Protein 7BQE (pdb70)

Secondary structure (DSSP, 8-state):
-HHHHHHHHHHHHHHHH---EEEEEES-HHHHHHHHHHHHHHT-EEEEEETTEEEEE-S-HHHHHHHHHHHHHH-TT--EEEESSHHHHHHHHHHHHHT------HHHH-

Structure (mmCIF, N/CA/C/O backbone):
data_7BQE
#
_entry.id   7BQE
#
loop_
_atom_site.group_PDB
_atom_site.id
_atom_site.type_symbol
_atom_site.label_atom_id
_atom_site.label_alt_id
_atom_site.label_comp_id
_atom_site.label_asym_id
_atom_site.label_entity_id
_atom_site.label_seq_id
_atom_site.pdbx_PDB_ins_code
_atom_site.Cartn_x
_atom_site.Cartn_y
_atom_site.Cartn_z
_atom_site.occupancy
_atom_site.B_iso_or_equiv
_atom_site.auth_seq_id
_atom_site.auth_comp_id
_atom_site.auth_asym_id
_atom_site.auth_atom_id
_atom_site.pdbx_PDB_model_num
ATOM 1 N N . GLY A 1 1 ? -8.434 -6.539 12.790 1.00 0.00 1 GLY A N 1
ATOM 2 C CA . GLY A 1 1 ? -7.754 -5.707 13.805 1.00 0.00 1 GLY A CA 1
ATOM 3 C C . GLY A 1 1 ? -7.775 -4.237 13.415 1.00 0.00 1 GLY A C 1
ATOM 4 O O . GLY A 1 1 ? -8.769 -3.751 12.873 1.00 0.00 1 GLY A O 1
ATOM 10 N N . SER A 1 2 ? -6.676 -3.514 13.661 1.00 0.00 2 SER A N 1
ATOM 11 C CA . SER A 1 2 ? -6.551 -2.072 13.357 1.00 0.00 2 SER A CA 1
ATOM 12 C C . SER A 1 2 ? -6.615 -1.734 11.859 1.00 0.00 2 SER A C 1
ATOM 13 O O . SER A 1 2 ? -6.907 -0.597 11.493 1.00 0.00 2 SER A O 1
ATOM 21 N N . ASP A 1 3 ? -6.418 -2.716 10.977 1.00 0.00 3 ASP A N 1
ATOM 22 C CA . ASP A 1 3 ? -6.667 -2.602 9.537 1.00 0.00 3 ASP A CA 1
ATOM 23 C C . ASP A 1 3 ? -8.115 -2.183 9.215 1.00 0.00 3 ASP A C 1
ATOM 24 O O . ASP A 1 3 ? -8.338 -1.391 8.301 1.00 0.00 3 ASP A O 1
ATOM 33 N N . GLU A 1 4 ? -9.094 -2.637 10.005 1.00 0.00 4 GLU A N 1
ATOM 34 C CA . GLU A 1 4 ? -10.508 -2.264 9.864 1.00 0.00 4 GLU A CA 1
ATOM 35 C C . GLU A 1 4 ? -10.765 -0.815 10.322 1.00 0.00 4 GLU A C 1
ATOM 36 O O . GLU A 1 4 ? -11.612 -0.112 9.770 1.00 0.00 4 GLU A O 1
ATOM 48 N N . GLU A 1 5 ? -9.993 -0.341 11.304 1.00 0.00 5 GLU A N 1
ATOM 49 C CA . GLU A 1 5 ? -10.034 1.039 11.806 1.00 0.00 5 GLU A CA 1
ATOM 50 C C . GLU A 1 5 ? -9.377 2.025 10.831 1.00 0.00 5 GLU A C 1
ATOM 51 O O . GLU A 1 5 ? -9.835 3.160 10.703 1.00 0.00 5 GLU A O 1
ATOM 63 N N . ILE A 1 6 ? -8.325 1.602 10.123 1.00 0.00 6 ILE A N 1
ATOM 64 C CA . ILE A 1 6 ? -7.688 2.385 9.055 1.00 0.00 6 ILE A CA 1
ATOM 65 C C . ILE A 1 6 ? -8.547 2.397 7.785 1.00 0.00 6 ILE A C 1
ATOM 66 O O . ILE A 1 6 ? -8.599 3.422 7.103 1.00 0.00 6 ILE A O 1
ATOM 82 N N . ARG A 1 7 ? -9.257 1.302 7.472 1.00 0.00 7 ARG A N 1
ATOM 83 C CA . ARG A 1 7 ? -10.048 1.160 6.226 1.00 0.00 7 ARG A CA 1
ATOM 84 C C . ARG A 1 7 ? -10.982 2.350 6.002 1.00 0.00 7 ARG A C 1
ATOM 85 O O . ARG A 1 7 ? -11.045 2.862 4.889 1.00 0.00 7 ARG A O 1
ATOM 106 N N . LYS A 1 8 ? -11.631 2.850 7.059 1.00 0.00 8 LYS A N 1
ATOM 107 C CA . LYS A 1 8 ? -12.521 4.026 7.008 1.00 0.00 8 LYS A CA 1
ATOM 108 C C . LYS A 1 8 ? -11.808 5.273 6.471 1.00 0.00 8 LYS A C 1
ATOM 109 O O . LYS A 1 8 ? -12.365 5.984 5.642 1.00 0.00 8 LYS A O 1
ATOM 128 N N . LYS A 1 9 ? -10.553 5.514 6.874 1.00 0.00 9 LYS A N 1
ATOM 129 C CA . LYS A 1 9 ? -9.781 6.693 6.464 1.00 0.00 9 LYS A CA 1
ATOM 130 C C . LYS A 1 9 ? -9.470 6.639 4.969 1.00 0.00 9 LYS A C 1
ATOM 131 O O . LYS A 1 9 ? -9.491 7.662 4.293 1.00 0.00 9 LYS A O 1
ATOM 150 N N . LEU A 1 10 ? -9.235 5.430 4.462 1.00 0.00 10 LEU A N 1
ATOM 151 C CA . LEU A 1 10 ? -8.921 5.124 3.067 1.00 0.00 10 LEU A CA 1
ATOM 152 C C . LEU A 1 10 ? -10.179 5.181 2.187 1.00 0.00 10 LEU A C 1
ATOM 153 O O . LEU A 1 10 ? -10.199 5.846 1.158 1.00 0.00 10 LEU A O 1
ATOM 169 N N . GLU A 1 11 ? -11.268 4.543 2.604 1.00 0.00 11 GLU A N 1
ATOM 170 C CA . GLU A 1 11 ? -12.508 4.494 1.820 1.00 0.00 11 GLU A CA 1
ATOM 171 C C . GLU A 1 11 ? -13.259 5.839 1.812 1.00 0.00 11 GLU A C 1
ATOM 172 O O . GLU A 1 11 ? -13.915 6.167 0.824 1.00 0.00 11 GLU A O 1
ATOM 184 N N . GLU A 1 12 ? -13.126 6.659 2.860 1.00 0.00 12 GLU A N 1
ATOM 185 C CA . GLU A 1 12 ? -13.585 8.055 2.856 1.00 0.00 12 GLU A CA 1
ATOM 186 C C . GLU A 1 12 ? -12.766 8.879 1.847 1.00 0.00 12 GLU A C 1
ATOM 187 O O . GLU A 1 12 ? -13.331 9.660 1.083 1.00 0.00 12 GLU A O 1
ATOM 199 N N . LEU A 1 13 ? -11.447 8.660 1.771 1.00 0.00 13 LEU A N 1
ATOM 200 C CA . LEU A 1 13 ? -10.546 9.362 0.851 1.00 0.00 13 LEU A CA 1
ATOM 201 C C . LEU A 1 13 ? -10.871 9.061 -0.621 1.00 0.00 13 LEU A C 1
ATOM 202 O O . LEU A 1 13 ? -10.770 9.945 -1.475 1.00 0.00 13 LEU A O 1
ATOM 218 N N . ALA A 1 14 ? -11.342 7.843 -0.903 1.00 0.00 14 ALA A N 1
ATOM 219 C CA . ALA A 1 14 ? -11.856 7.443 -2.211 1.00 0.00 14 ALA A CA 1
ATOM 220 C C . ALA A 1 14 ? -13.061 8.296 -2.662 1.00 0.00 14 ALA A C 1
ATOM 221 O O . ALA A 1 14 ? -13.143 8.669 -3.832 1.00 0.00 14 ALA A O 1
ATOM 228 N N . LYS A 1 15 ? -13.958 8.682 -1.739 1.00 0.00 15 LYS A N 1
ATOM 229 C CA . LYS A 1 15 ? -15.063 9.625 -2.018 1.00 0.00 15 LYS A CA 1
ATOM 230 C C . LYS A 1 15 ? -14.590 11.078 -2.136 1.00 0.00 15 LYS A C 1
ATOM 231 O O . LYS A 1 15 ? -15.141 11.829 -2.943 1.00 0.00 15 LYS A O 1
ATOM 250 N N . ARG A 1 16 ? -13.568 11.473 -1.367 1.00 0.00 16 ARG A N 1
ATOM 251 C CA . ARG A 1 16 ? -13.005 12.840 -1.376 1.00 0.00 16 ARG A CA 1
ATOM 252 C C . ARG A 1 16 ? -12.341 13.160 -2.715 1.00 0.00 16 ARG A C 1
ATOM 253 O O . ARG A 1 16 ? -12.583 14.237 -3.264 1.00 0.00 16 ARG A O 1
ATOM 274 N N . LYS A 1 17 ? -11.533 12.232 -3.250 1.00 0.00 17 LYS A N 1
ATOM 275 C CA . LYS A 1 17 ? -10.741 12.449 -4.476 1.00 0.00 17 LYS A CA 1
ATOM 276 C C . LYS A 1 17 ? -11.327 11.784 -5.727 1.00 0.00 17 LYS A C 1
ATOM 277 O O . LYS A 1 17 ? -10.907 12.105 -6.838 1.00 0.00 17 LYS A O 1
ATOM 296 N N . GLY A 1 18 ? -12.289 10.872 -5.565 1.00 0.00 18 GLY A N 1
ATOM 297 C CA . GLY A 1 18 ? -12.971 10.169 -6.664 1.00 0.00 18 GLY A CA 1
ATOM 298 C C . GLY A 1 18 ? -12.194 9.000 -7.294 1.00 0.00 18 GLY A C 1
ATOM 299 O O . GLY A 1 18 ? -12.580 8.525 -8.366 1.00 0.00 18 GLY A O 1
ATOM 303 N N . LYS A 1 19 ? -11.114 8.526 -6.653 1.00 0.00 19 LYS A N 1
ATOM 304 C CA . LYS A 1 19 ? -10.304 7.366 -7.093 1.00 0.00 19 LYS A CA 1
ATOM 305 C C . LYS A 1 19 ? -10.755 6.063 -6.421 1.00 0.00 19 LYS A C 1
ATOM 306 O O . LYS A 1 19 ? -11.335 6.084 -5.337 1.00 0.00 19 LYS A O 1
ATOM 325 N N . ASP A 1 20 ? -10.447 4.921 -7.040 1.00 0.00 20 ASP A N 1
ATOM 326 C CA . ASP A 1 20 ? -10.700 3.593 -6.459 1.00 0.00 20 ASP A CA 1
ATOM 327 C C . ASP A 1 20 ? -9.541 3.159 -5.540 1.00 0.00 20 ASP A C 1
ATOM 328 O O . ASP A 1 20 ? -8.427 2.905 -6.009 1.00 0.00 20 ASP A O 1
ATOM 337 N N . LEU A 1 21 ? -9.818 3.059 -4.235 1.00 0.00 21 LEU A N 1
ATOM 338 C CA . LEU A 1 21 ? -8.936 2.512 -3.196 1.00 0.00 21 LEU A CA 1
ATOM 339 C C . LEU A 1 21 ? -9.547 1.212 -2.639 1.00 0.00 21 LEU A C 1
ATOM 340 O O . LEU A 1 21 ? -10.741 1.178 -2.327 1.00 0.00 21 LEU A O 1
ATOM 356 N N . GLN A 1 22 ? -8.741 0.161 -2.462 1.00 0.00 22 GLN A N 1
ATOM 357 C CA . GLN A 1 22 ? -9.164 -1.122 -1.880 1.00 0.00 22 GLN A CA 1
ATOM 358 C C . GLN A 1 22 ? -8.064 -1.708 -0.976 1.00 0.00 22 GLN A C 1
ATOM 359 O O . GLN A 1 22 ? -6.876 -1.538 -1.260 1.00 0.00 22 GLN A O 1
ATOM 373 N N . LEU A 1 23 ? -8.451 -2.406 0.100 1.00 0.00 23 LEU A N 1
ATOM 374 C CA . LEU A 1 23 ? -7.549 -2.980 1.102 1.00 0.00 23 LEU A CA 1
ATOM 375 C C . LEU A 1 23 ? -7.596 -4.521 1.093 1.00 0.00 23 LEU A C 1
ATOM 376 O O . LEU A 1 23 ? -8.682 -5.107 1.119 1.00 0.00 23 LEU A O 1
ATOM 392 N N . ARG A 1 24 ? -6.424 -5.174 1.066 1.00 0.00 24 ARG A N 1
ATOM 393 C CA . ARG A 1 24 ? -6.254 -6.646 1.051 1.00 0.00 24 ARG A CA 1
ATOM 394 C C . ARG A 1 24 ? -5.048 -7.101 1.893 1.00 0.00 24 ARG A C 1
ATOM 395 O O . ARG A 1 24 ? -4.099 -6.346 2.094 1.00 0.00 24 ARG A O 1
ATOM 416 N N . ARG A 1 25 ? -5.062 -8.352 2.364 1.00 0.00 25 ARG A N 1
ATOM 417 C CA . ARG A 1 25 ? -3.968 -9.011 3.106 1.00 0.00 25 ARG A CA 1
ATOM 418 C C . ARG A 1 25 ? -3.334 -10.141 2.278 1.00 0.00 25 ARG A C 1
ATOM 419 O O . ARG A 1 25 ? -4.051 -10.826 1.547 1.00 0.00 25 ARG A O 1
ATOM 440 N N . TYR A 1 26 ? -2.019 -10.336 2.402 1.00 0.00 26 TYR A N 1
ATOM 441 C CA . TYR A 1 26 ? -1.209 -11.348 1.701 1.00 0.00 26 TYR A CA 1
ATOM 442 C C . TYR A 1 26 ? -0.179 -12.015 2.635 1.00 0.00 26 TYR A C 1
ATOM 443 O O . TYR A 1 26 ? 0.196 -11.444 3.661 1.00 0.00 26 TYR A O 1
ATOM 461 N N . ASN A 1 27 ? 0.305 -13.210 2.268 1.00 0.00 27 ASN A N 1
ATOM 462 C CA . ASN A 1 27 ? 1.281 -13.981 3.057 1.00 0.00 27 ASN A CA 1
ATOM 463 C C . ASN A 1 27 ? 2.699 -14.027 2.447 1.00 0.00 27 ASN A C 1
ATOM 464 O O . ASN A 1 27 ? 3.667 -14.152 3.201 1.00 0.00 27 ASN A O 1
ATOM 475 N N . ASP A 1 28 ? 2.854 -13.919 1.118 1.00 0.00 28 ASP A N 1
ATOM 476 C CA . ASP A 1 28 ? 4.152 -14.066 0.431 1.00 0.00 28 ASP A CA 1
ATOM 477 C C . ASP A 1 28 ? 4.406 -12.991 -0.646 1.00 0.00 28 ASP A C 1
ATOM 478 O O . ASP A 1 28 ? 3.473 -12.634 -1.376 1.00 0.00 28 ASP A O 1
ATOM 487 N N . PRO A 1 29 ? 5.661 -12.534 -0.834 1.00 0.00 29 PRO A N 1
ATOM 488 C CA . PRO A 1 29 ? 6.066 -11.704 -1.977 1.00 0.00 29 PRO A CA 1
ATOM 489 C C . PRO A 1 29 ? 5.652 -12.273 -3.350 1.00 0.00 29 PRO A C 1
ATOM 490 O O . PRO A 1 29 ? 5.331 -11.508 -4.260 1.00 0.00 29 PRO A O 1
ATOM 501 N N . ASN A 1 30 ? 5.624 -13.600 -3.520 1.00 0.00 30 ASN A N 1
ATOM 502 C CA . ASN A 1 30 ? 5.239 -14.223 -4.792 1.00 0.00 30 ASN A CA 1
ATOM 503 C C . ASN A 1 30 ? 3.743 -14.073 -5.109 1.00 0.00 30 ASN A C 1
ATOM 504 O O . ASN A 1 30 ? 3.366 -13.953 -6.275 1.00 0.00 30 ASN A O 1
ATOM 515 N N . GLU A 1 31 ? 2.885 -14.084 -4.087 1.00 0.00 31 GLU A N 1
ATOM 516 C CA . GLU A 1 31 ? 1.440 -13.888 -4.247 1.00 0.00 31 GLU A CA 1
ATOM 517 C C . GLU A 1 31 ? 1.098 -12.404 -4.394 1.00 0.00 31 GLU A C 1
ATOM 518 O O . GLU A 1 31 ? 0.222 -12.033 -5.178 1.00 0.00 31 GLU A O 1
ATOM 530 N N . VAL A 1 32 ? 1.807 -11.552 -3.646 1.00 0.00 32 VAL A N 1
ATOM 531 C CA . VAL A 1 32 ? 1.479 -10.120 -3.555 1.00 0.00 32 VAL A CA 1
ATOM 532 C C . VAL A 1 32 ? 1.822 -9.371 -4.845 1.00 0.00 32 VAL A C 1
ATOM 533 O O . VAL A 1 32 ? 1.055 -8.516 -5.287 1.00 0.00 32 VAL A O 1
ATOM 546 N N . GLU A 1 33 ? 2.929 -9.749 -5.495 1.00 0.00 33 GLU A N 1
ATOM 547 C CA . GLU A 1 33 ? 3.409 -9.197 -6.771 1.00 0.00 33 GLU A CA 1
ATOM 548 C C . GLU A 1 33 ? 2.311 -9.169 -7.843 1.00 0.00 33 GLU A C 1
ATOM 549 O O . GLU A 1 33 ? 2.141 -8.158 -8.526 1.00 0.00 33 GLU A O 1
ATOM 561 N N . LYS A 1 34 ? 1.499 -10.233 -7.922 1.00 0.00 34 LYS A N 1
ATOM 562 C CA . LYS A 1 34 ? 0.422 -10.384 -8.918 1.00 0.00 34 LYS A CA 1
ATOM 563 C C . LYS A 1 34 ? -0.654 -9.301 -8.791 1.00 0.00 34 LYS A C 1
ATOM 564 O O . LYS A 1 34 ? -1.210 -8.853 -9.793 1.00 0.00 34 LYS A O 1
ATOM 583 N N . SER A 1 35 ? -0.906 -8.846 -7.563 1.00 0.00 35 SER A N 1
ATOM 584 C CA . SER A 1 35 ? -1.868 -7.787 -7.246 1.00 0.00 35 SER A CA 1
ATOM 585 C C . SER A 1 35 ? -1.372 -6.399 -7.668 1.00 0.00 35 SER A C 1
ATOM 586 O O . SER A 1 35 ? -2.165 -5.542 -8.066 1.00 0.00 35 SER A O 1
ATOM 594 N N . ILE A 1 36 ? -0.050 -6.178 -7.655 1.00 0.00 36 ILE A N 1
ATOM 595 C CA . ILE A 1 36 ? 0.549 -4.885 -8.009 1.00 0.00 36 ILE A CA 1
ATOM 596 C C . ILE A 1 36 ? 0.384 -4.612 -9.509 1.00 0.00 36 ILE A C 1
ATOM 597 O O . ILE A 1 36 ? 0.044 -3.496 -9.907 1.00 0.00 36 ILE A O 1
ATOM 613 N N . ARG A 1 37 ? 0.572 -5.643 -10.347 1.00 0.00 37 ARG A N 1
ATOM 614 C CA . ARG A 1 37 ? 0.476 -5.526 -11.814 1.00 0.00 37 ARG A CA 1
ATOM 615 C C . ARG A 1 37 ? -0.917 -5.061 -12.243 1.00 0.00 37 ARG A C 1
ATOM 616 O O . ARG A 1 37 ? -1.034 -4.197 -13.107 1.00 0.00 37 ARG A O 1
ATOM 637 N N . GLU A 1 38 ? -1.962 -5.574 -11.589 1.00 0.00 38 GLU A N 1
ATOM 638 C CA . GLU A 1 38 ? -3.358 -5.182 -11.844 1.00 0.00 38 GLU A CA 1
ATOM 639 C C . GLU A 1 38 ? -3.609 -3.712 -11.489 1.00 0.00 38 GLU A C 1
ATOM 640 O O . GLU A 1 38 ? -4.123 -2.951 -12.311 1.00 0.00 38 GLU A O 1
ATOM 652 N N . ALA A 1 39 ? -3.202 -3.302 -10.285 1.00 0.00 39 ALA A N 1
ATOM 653 C CA . ALA A 1 39 ? -3.365 -1.937 -9.785 1.00 0.00 39 ALA A CA 1
ATOM 654 C C . ALA A 1 39 ? -2.700 -0.898 -10.703 1.00 0.00 39 ALA A C 1
ATOM 655 O O . ALA A 1 39 ? -3.322 0.097 -11.079 1.00 0.00 39 ALA A O 1
ATOM 662 N N . LEU A 1 40 ? -1.450 -1.149 -11.104 1.00 0.00 40 LEU A N 1
ATOM 663 C CA . LEU A 1 40 ? -0.664 -0.227 -11.918 1.00 0.00 40 LEU A CA 1
ATOM 664 C C . LEU A 1 40 ? -1.140 -0.181 -13.377 1.00 0.00 40 LEU A C 1
ATOM 665 O O . LEU A 1 40 ? -1.195 0.902 -13.963 1.00 0.00 40 LEU A O 1
ATOM 681 N N . LYS A 1 41 ? -1.557 -1.321 -13.951 1.00 0.00 41 LYS A N 1
ATOM 682 C CA . LYS A 1 41 ? -2.119 -1.393 -15.303 1.00 0.00 41 LYS A CA 1
ATOM 683 C C . LYS A 1 41 ? -3.455 -0.647 -15.423 1.00 0.00 41 LYS A C 1
ATOM 684 O O . LYS A 1 41 ? -3.720 -0.024 -16.453 1.00 0.00 41 LYS A O 1
ATOM 703 N N . LYS A 1 42 ? -4.276 -0.682 -14.365 1.00 0.00 42 LYS A N 1
ATOM 704 C CA . LYS A 1 42 ? -5.625 -0.084 -14.311 1.00 0.00 42 LYS A CA 1
ATOM 705 C C . LYS A 1 42 ? -5.668 1.327 -13.697 1.00 0.00 42 LYS A C 1
ATOM 706 O O . LYS A 1 42 ? -6.736 1.937 -13.657 1.00 0.00 42 LYS A O 1
ATOM 725 N N . GLY A 1 43 ? -4.530 1.865 -13.244 1.00 0.00 43 GLY A N 1
ATOM 726 C CA . GLY A 1 43 ? -4.426 3.214 -12.664 1.00 0.00 43 GLY A CA 1
ATOM 727 C C . GLY A 1 43 ? -5.103 3.355 -11.292 1.00 0.00 43 GLY A C 1
ATOM 728 O O . GLY A 1 43 ? -5.661 4.410 -10.979 1.00 0.00 43 GLY A O 1
ATOM 732 N N . ARG A 1 44 ? -5.130 2.267 -10.510 1.00 0.00 44 ARG A N 1
ATOM 733 C CA . ARG A 1 44 ? -5.851 2.119 -9.236 1.00 0.00 44 ARG A CA 1
ATOM 734 C C . ARG A 1 44 ? -4.926 2.058 -8.022 1.00 0.00 44 ARG A C 1
ATOM 735 O O . ARG A 1 44 ? -3.740 1.739 -8.133 1.00 0.00 44 ARG A O 1
ATOM 756 N N . THR A 1 45 ? -5.501 2.334 -6.855 1.00 0.00 45 THR A N 1
ATOM 757 C CA . THR A 1 45 ? -4.819 2.294 -5.558 1.00 0.00 45 THR A CA 1
ATOM 758 C C . THR A 1 45 ? -5.158 1.008 -4.807 1.00 0.00 45 THR A C 1
ATOM 759 O O . THR A 1 45 ? -6.330 0.716 -4.561 1.00 0.00 45 THR A O 1
ATOM 770 N N . LEU A 1 46 ? -4.137 0.258 -4.392 1.00 0.00 46 LEU A N 1
ATOM 771 C CA . LEU A 1 46 ? -4.272 -0.870 -3.468 1.00 0.00 46 LEU A CA 1
ATOM 772 C C . LEU A 1 46 ? -3.467 -0.602 -2.199 1.00 0.00 46 LEU A C 1
ATOM 773 O O . LEU A 1 46 ? -2.310 -0.182 -2.253 1.00 0.00 46 LEU A O 1
ATOM 789 N N . ILE A 1 47 ? -4.079 -0.897 -1.057 1.00 0.00 47 ILE A N 1
ATOM 790 C CA . ILE A 1 47 ? -3.436 -0.864 0.251 1.00 0.00 47 ILE A CA 1
ATOM 791 C C . ILE A 1 47 ? -3.323 -2.298 0.737 1.00 0.00 47 ILE A C 1
ATOM 792 O O . ILE A 1 47 ? -4.319 -2.994 0.929 1.00 0.00 47 ILE A O 1
ATOM 808 N N . ILE A 1 48 ? -2.092 -2.756 0.886 1.00 0.00 48 ILE A N 1
ATOM 809 C CA . ILE A 1 48 ? -1.805 -4.169 1.118 1.00 0.00 48 ILE A CA 1
ATOM 810 C C . ILE A 1 48 ? -1.102 -4.373 2.454 1.00 0.00 48 ILE A C 1
ATOM 811 O O . ILE A 1 48 ? -0.194 -3.628 2.807 1.00 0.00 48 ILE A O 1
ATOM 827 N N . ILE A 1 49 ? -1.505 -5.408 3.187 1.00 0.00 49 ILE A N 1
ATOM 828 C CA . ILE A 1 49 ? -0.893 -5.818 4.453 1.00 0.00 49 ILE A CA 1
ATOM 829 C C . ILE A 1 49 ? -0.224 -7.177 4.248 1.00 0.00 49 ILE A C 1
ATOM 830 O O . ILE A 1 49 ? -0.898 -8.164 3.955 1.00 0.00 49 ILE A O 1
ATOM 846 N N . ILE A 1 50 ? 1.099 -7.236 4.388 1.00 0.00 50 ILE A N 1
ATOM 847 C CA . ILE A 1 50 ? 1.887 -8.459 4.277 1.00 0.00 50 ILE A CA 1
ATOM 848 C C . ILE A 1 50 ? 2.834 -8.616 5.462 1.00 0.00 50 ILE A C 1
ATOM 849 O O . ILE A 1 50 ? 3.730 -7.804 5.674 1.00 0.00 50 ILE A O 1
ATOM 865 N N . ASN A 1 51 ? 2.637 -9.686 6.232 1.00 0.00 51 ASN A N 1
ATOM 866 C CA . ASN A 1 51 ? 3.468 -10.060 7.386 1.00 0.00 51 ASN A CA 1
ATOM 867 C C . ASN A 1 51 ? 3.725 -8.897 8.378 1.00 0.00 51 ASN A C 1
ATOM 868 O O . ASN A 1 51 ? 4.819 -8.741 8.926 1.00 0.00 51 ASN A O 1
ATOM 879 N N . GLY A 1 52 ? 2.704 -8.057 8.580 1.00 0.00 52 GLY A N 1
ATOM 880 C CA . GLY A 1 52 ? 2.738 -6.855 9.425 1.00 0.00 52 GLY A CA 1
ATOM 881 C C . GLY A 1 52 ? 3.254 -5.575 8.746 1.00 0.00 52 GLY A C 1
ATOM 882 O O . GLY A 1 52 ? 3.238 -4.520 9.383 1.00 0.00 52 GLY A O 1
ATOM 886 N N . VAL A 1 53 ? 3.679 -5.626 7.474 1.00 0.00 53 VAL A N 1
ATOM 887 C CA . VAL A 1 53 ? 4.136 -4.449 6.704 1.00 0.00 53 VAL A CA 1
ATOM 888 C C . VAL A 1 53 ? 3.009 -3.930 5.808 1.00 0.00 53 VAL A C 1
ATOM 889 O O . VAL A 1 53 ? 2.371 -4.709 5.097 1.00 0.00 53 VAL A O 1
ATOM 902 N N . PHE A 1 54 ? 2.785 -2.612 5.802 1.00 0.00 54 PHE A N 1
ATOM 903 C CA . PHE A 1 54 ? 1.838 -1.958 4.890 1.00 0.00 54 PHE A CA 1
ATOM 904 C C . PHE A 1 54 ? 2.525 -1.557 3.575 1.00 0.00 54 PHE A C 1
ATOM 905 O O . PHE A 1 54 ? 3.355 -0.651 3.553 1.00 0.00 54 PHE A O 1
ATOM 922 N N . VAL A 1 55 ? 2.150 -2.191 2.466 1.00 0.00 55 VAL A N 1
ATOM 923 C CA . VAL A 1 55 ? 2.615 -1.889 1.105 1.00 0.00 55 VAL A CA 1
ATOM 924 C C . VAL A 1 55 ? 1.519 -1.120 0.364 1.00 0.00 55 VAL A C 1
ATOM 925 O O . VAL A 1 55 ? 0.437 -1.650 0.111 1.00 0.00 55 VAL A O 1
ATOM 938 N N . VAL A 1 56 ? 1.786 0.136 0.010 1.00 0.00 56 VAL A N 1
ATOM 939 C CA . VAL A 1 56 ? 0.848 1.006 -0.718 1.00 0.00 56 VAL A CA 1
ATOM 940 C C . VAL A 1 56 ? 1.228 1.072 -2.200 1.00 0.00 56 VAL A C 1
ATOM 941 O O . VAL A 1 56 ? 2.331 1.496 -2.546 1.00 0.00 56 VAL A O 1
ATOM 954 N N . VAL A 1 57 ? 0.308 0.682 -3.083 1.00 0.00 57 VAL A N 1
ATOM 955 C CA . VAL A 1 57 ? 0.459 0.761 -4.544 1.00 0.00 57 VAL A CA 1
ATOM 956 C C . VAL A 1 57 ? -0.498 1.813 -5.094 1.00 0.00 57 VAL A C 1
ATOM 957 O O . VAL A 1 57 ? -1.694 1.734 -4.824 1.00 0.00 57 VAL A O 1
ATOM 970 N N . SER A 1 58 ? -0.011 2.770 -5.884 1.00 0.00 58 SER A N 1
ATOM 971 C CA . SER A 1 58 ? -0.848 3.692 -6.664 1.00 0.00 58 SER A CA 1
ATOM 972 C C . SER A 1 58 ? -0.029 4.337 -7.781 1.00 0.00 58 SER A C 1
ATOM 973 O O . SER A 1 58 ? 1.183 4.506 -7.659 1.00 0.00 58 SER A O 1
ATOM 981 N N . THR A 1 59 ? -0.687 4.769 -8.853 1.00 0.00 59 THR A N 1
ATOM 982 C CA . THR A 1 59 ? -0.080 5.600 -9.904 1.00 0.00 59 THR A CA 1
ATOM 983 C C . THR A 1 59 ? -0.079 7.095 -9.539 1.00 0.00 59 THR A C 1
ATOM 984 O O . THR A 1 59 ? 0.359 7.920 -10.342 1.00 0.00 59 THR A O 1
ATOM 995 N N . ASP A 1 60 ? -0.535 7.463 -8.331 1.00 0.00 60 ASP A N 1
ATOM 996 C CA . ASP A 1 60 ? -0.588 8.843 -7.832 1.00 0.00 60 ASP A CA 1
ATOM 997 C C . ASP A 1 60 ? 0.132 8.970 -6.476 1.00 0.00 60 ASP A C 1
ATOM 998 O O . ASP A 1 60 ? -0.367 8.511 -5.447 1.00 0.00 60 ASP A O 1
ATOM 1007 N N . GLU A 1 61 ? 1.311 9.603 -6.457 1.00 0.00 61 GLU A N 1
ATOM 1008 C CA . GLU A 1 61 ? 2.132 9.770 -5.243 1.00 0.00 61 GLU A CA 1
ATOM 1009 C C . GLU A 1 61 ? 1.410 10.550 -4.132 1.00 0.00 61 GLU A C 1
ATOM 1010 O O . GLU A 1 61 ? 1.595 10.255 -2.951 1.00 0.00 61 GLU A O 1
ATOM 1022 N N . ASP A 1 62 ? 0.542 11.498 -4.494 1.00 0.00 62 ASP A N 1
ATOM 1023 C CA . ASP A 1 62 ? -0.325 12.224 -3.564 1.00 0.00 62 ASP A CA 1
ATOM 1024 C C . ASP A 1 62 ? -1.356 11.313 -2.875 1.00 0.00 62 ASP A C 1
ATOM 1025 O O . ASP A 1 62 ? -1.733 11.574 -1.732 1.00 0.00 62 ASP A O 1
ATOM 1034 N N . LEU A 1 63 ? -1.778 10.216 -3.520 1.00 0.00 63 LEU A N 1
ATOM 1035 C CA . LEU A 1 63 ? -2.610 9.200 -2.870 1.00 0.00 63 LEU A CA 1
ATOM 1036 C C . LEU A 1 63 ? -1.818 8.347 -1.877 1.00 0.00 63 LEU A C 1
ATOM 1037 O O . LEU A 1 63 ? -2.252 8.199 -0.734 1.00 0.00 63 LEU A O 1
ATOM 1053 N N . ILE A 1 64 ? -0.626 7.871 -2.250 1.00 0.00 64 ILE A N 1
ATOM 1054 C CA . ILE A 1 64 ? 0.249 7.136 -1.323 1.00 0.00 64 ILE A CA 1
ATOM 1055 C C . ILE A 1 64 ? 0.606 7.985 -0.101 1.00 0.00 64 ILE A C 1
ATOM 1056 O O . ILE A 1 64 ? 0.408 7.530 1.023 1.00 0.00 64 ILE A O 1
ATOM 1072 N N . ARG A 1 65 ? 1.109 9.212 -0.284 1.00 0.00 65 ARG A N 1
ATOM 1073 C CA . ARG A 1 65 ? 1.638 10.022 0.831 1.00 0.00 65 ARG A CA 1
ATOM 1074 C C . ARG A 1 65 ? 0.580 10.393 1.878 1.00 0.00 65 ARG A C 1
ATOM 1075 O O . ARG A 1 65 ? 0.897 10.481 3.060 1.00 0.00 65 ARG A O 1
ATOM 1096 N N . GLU A 1 66 ? -0.680 10.535 1.470 1.00 0.00 66 GLU A N 1
ATOM 1097 C CA . GLU A 1 66 ? -1.814 10.725 2.381 1.00 0.00 66 GLU A CA 1
ATOM 1098 C C . GLU A 1 66 ? -2.225 9.412 3.062 1.00 0.00 66 GLU A C 1
ATOM 1099 O O . GLU A 1 66 ? -2.496 9.406 4.261 1.00 0.00 66 GLU A O 1
ATOM 1111 N N . ILE A 1 67 ? -2.192 8.276 2.355 1.00 0.00 67 ILE A N 1
ATOM 1112 C CA . ILE A 1 67 ? -2.469 6.958 2.945 1.00 0.00 67 ILE A CA 1
ATOM 1113 C C . ILE A 1 67 ? -1.425 6.615 4.011 1.00 0.00 67 ILE A C 1
ATOM 1114 O O . ILE A 1 67 ? -1.788 6.190 5.105 1.00 0.00 67 ILE A O 1
ATOM 1130 N N . LYS A 1 68 ? -0.137 6.851 3.738 1.00 0.00 68 LYS A N 1
ATOM 1131 C CA . LYS A 1 68 ? 0.971 6.616 4.680 1.00 0.00 68 LYS A CA 1
ATOM 1132 C C . LYS A 1 68 ? 0.760 7.338 6.005 1.00 0.00 68 LYS A C 1
ATOM 1133 O O . LYS A 1 68 ? 0.917 6.728 7.062 1.00 0.00 68 LYS A O 1
ATOM 1152 N N . ARG A 1 69 ? 0.321 8.598 5.948 1.00 0.00 69 ARG A N 1
ATOM 1153 C CA . ARG A 1 69 ? -0.050 9.392 7.126 1.00 0.00 69 ARG A CA 1
ATOM 1154 C C . ARG A 1 69 ? -1.196 8.729 7.896 1.00 0.00 69 ARG A C 1
ATOM 1155 O O . ARG A 1 69 ? -1.068 8.517 9.097 1.00 0.00 69 ARG A O 1
ATOM 1176 N N . LEU A 1 70 ? -2.269 8.316 7.218 1.00 0.00 70 LEU A N 1
ATOM 1177 C CA . LEU A 1 70 ? -3.469 7.738 7.844 1.00 0.00 70 LEU A CA 1
ATOM 1178 C C . LEU A 1 70 ? -3.218 6.337 8.437 1.00 0.00 70 LEU A C 1
ATOM 1179 O O . LEU A 1 70 ? -3.783 6.002 9.479 1.00 0.00 70 LEU A O 1
ATOM 1195 N N . ILE A 1 71 ? -2.329 5.549 7.820 1.00 0.00 71 ILE A N 1
ATOM 1196 C CA . ILE A 1 71 ? -1.811 4.283 8.362 1.00 0.00 71 ILE A CA 1
ATOM 1197 C C . ILE A 1 71 ? -1.011 4.565 9.637 1.00 0.00 71 ILE A C 1
ATOM 1198 O O . ILE A 1 71 ? -1.260 3.957 10.680 1.00 0.00 71 ILE A O 1
ATOM 1214 N N . LYS A 1 72 ? -0.072 5.517 9.570 1.00 0.00 72 LYS A N 1
ATOM 1215 C CA . LYS A 1 72 ? 0.862 5.815 10.661 1.00 0.00 72 LYS A CA 1
ATOM 1216 C C . LYS A 1 72 ? 0.222 6.517 11.862 1.00 0.00 72 LYS A C 1
ATOM 1217 O O . LYS A 1 72 ? 0.678 6.328 12.985 1.00 0.00 72 LYS A O 1
ATOM 1236 N N . GLU A 1 73 ? -0.864 7.263 11.665 1.00 0.00 73 GLU A N 1
ATOM 1237 C CA . GLU A 1 73 ? -1.705 7.773 12.757 1.00 0.00 73 GLU A CA 1
ATOM 1238 C C . GLU A 1 73 ? -2.219 6.634 13.655 1.00 0.00 73 GLU A C 1
ATOM 1239 O O . GLU A 1 73 ? -2.202 6.742 14.883 1.00 0.00 73 GLU A O 1
ATOM 1251 N N . SER A 1 74 ? -2.686 5.547 13.032 1.00 0.00 74 SER A N 1
ATOM 1252 C CA . SER A 1 74 ? -3.328 4.417 13.710 1.00 0.00 74 SER A CA 1
ATOM 1253 C C . SER A 1 74 ? -2.324 3.362 14.189 1.00 0.00 74 SER A C 1
ATOM 1254 O O . SER A 1 74 ? -2.555 2.726 15.219 1.00 0.00 74 SER A O 1
ATOM 1262 N N . ASN A 1 75 ? -1.194 3.198 13.489 1.00 0.00 75 ASN A N 1
ATOM 1263 C CA . ASN A 1 75 ? -0.070 2.359 13.900 1.00 0.00 75 ASN A CA 1
ATOM 1264 C C . ASN A 1 75 ? 1.273 3.107 13.723 1.00 0.00 75 ASN A C 1
ATOM 1265 O O . ASN A 1 75 ? 1.969 2.890 12.725 1.00 0.00 75 ASN A O 1
ATOM 1276 N N . PRO A 1 76 ? 1.684 3.966 14.678 1.00 0.00 76 PRO A N 1
ATOM 1277 C CA . PRO A 1 76 ? 2.935 4.731 14.581 1.00 0.00 76 PRO A CA 1
ATOM 1278 C C . PRO A 1 76 ? 4.197 3.851 14.667 1.00 0.00 76 PRO A C 1
ATOM 1279 O O . PRO A 1 76 ? 5.282 4.280 14.271 1.00 0.00 76 PRO A O 1
ATOM 1290 N N . ASN A 1 77 ? 4.056 2.613 15.155 1.00 0.00 77 ASN A N 1
ATOM 1291 C CA . ASN A 1 77 ? 5.112 1.606 15.277 1.00 0.00 77 ASN A CA 1
ATOM 1292 C C . ASN A 1 77 ? 5.244 0.657 14.063 1.00 0.00 77 ASN A C 1
ATOM 1293 O O . ASN A 1 77 ? 6.200 -0.122 14.014 1.00 0.00 77 ASN A O 1
ATOM 1304 N N . LYS A 1 78 ? 4.316 0.691 13.090 1.00 0.00 78 LYS A N 1
ATOM 1305 C CA . LYS A 1 78 ? 4.347 -0.187 11.903 1.00 0.00 78 LYS A CA 1
ATOM 1306 C C . LYS A 1 78 ? 5.237 0.355 10.784 1.00 0.00 78 LYS A C 1
ATOM 1307 O O . LYS A 1 78 ? 5.288 1.561 10.525 1.00 0.00 78 LYS A O 1
ATOM 1326 N N . LYS A 1 79 ? 5.898 -0.576 10.089 1.00 0.00 79 LYS A N 1
ATOM 1327 C CA . LYS A 1 79 ? 6.704 -0.326 8.887 1.00 0.00 79 LYS A CA 1
ATOM 1328 C C . LYS A 1 79 ? 5.836 -0.305 7.629 1.00 0.00 79 LYS A C 1
ATOM 1329 O O . LYS A 1 79 ? 4.806 -0.978 7.535 1.00 0.00 79 LYS A O 1
ATOM 1348 N N . THR A 1 80 ? 6.287 0.478 6.660 1.00 0.00 80 THR A N 1
ATOM 1349 C CA . THR A 1 80 ? 5.540 0.859 5.456 1.00 0.00 80 THR A CA 1
ATOM 1350 C C . THR A 1 80 ? 6.418 0.833 4.203 1.00 0.00 80 THR A C 1
ATOM 1351 O O . THR A 1 80 ? 7.640 0.969 4.277 1.00 0.00 80 THR A O 1
ATOM 1362 N N . LEU A 1 81 ? 5.780 0.660 3.044 1.00 0.00 81 LEU A N 1
ATOM 1363 C CA . LEU A 1 81 ? 6.390 0.549 1.717 1.00 0.00 81 LEU A CA 1
ATOM 1364 C C . LEU A 1 81 ? 5.497 1.226 0.662 1.00 0.00 81 LEU A C 1
ATOM 1365 O O . LEU A 1 81 ? 4.280 1.301 0.830 1.00 0.00 81 LEU A O 1
ATOM 1381 N N . ASP A 1 82 ? 6.091 1.730 -0.417 1.00 0.00 82 ASP A N 1
ATOM 1382 C CA . ASP A 1 82 ? 5.411 2.458 -1.496 1.00 0.00 82 ASP A CA 1
ATOM 1383 C C . ASP A 1 82 ? 5.889 2.041 -2.896 1.00 0.00 82 ASP A C 1
ATOM 1384 O O . ASP A 1 82 ? 7.076 1.788 -3.112 1.00 0.00 82 ASP A O 1
ATOM 1393 N N . VAL A 1 83 ? 4.947 1.965 -3.842 1.00 0.00 83 VAL A N 1
ATOM 1394 C CA . VAL A 1 83 ? 5.146 1.427 -5.198 1.00 0.00 83 VAL A CA 1
ATOM 1395 C C . VAL A 1 83 ? 4.309 2.217 -6.217 1.00 0.00 83 VAL A C 1
ATOM 1396 O O . VAL A 1 83 ? 3.099 2.368 -6.030 1.00 0.00 83 VAL A O 1
ATOM 1409 N N . THR A 1 84 ? 4.924 2.686 -7.312 1.00 0.00 84 THR A N 1
ATOM 1410 C CA . THR A 1 84 ? 4.225 3.376 -8.425 1.00 0.00 84 THR A CA 1
ATOM 1411 C C . THR A 1 84 ? 4.486 2.776 -9.812 1.00 0.00 84 THR A C 1
ATOM 1412 O O . THR A 1 84 ? 3.715 2.995 -10.748 1.00 0.00 84 THR A O 1
ATOM 1423 N N . THR A 1 85 ? 5.550 1.987 -9.934 1.00 0.00 85 THR A N 1
ATOM 1424 C CA . THR A 1 85 ? 5.914 1.159 -11.093 1.00 0.00 85 THR A CA 1
ATOM 1425 C C . THR A 1 85 ? 6.231 -0.272 -10.646 1.00 0.00 85 THR A C 1
ATOM 1426 O O . THR A 1 85 ? 6.561 -0.519 -9.485 1.00 0.00 85 THR A O 1
ATOM 1437 N N . GLU A 1 86 ? 6.196 -1.237 -11.568 1.00 0.00 86 GLU A N 1
ATOM 1438 C CA . GLU A 1 86 ? 6.679 -2.601 -11.287 1.00 0.00 86 GLU A CA 1
ATOM 1439 C C . GLU A 1 86 ? 8.202 -2.658 -11.026 1.00 0.00 86 GLU A C 1
ATOM 1440 O O . GLU A 1 86 ? 8.690 -3.612 -10.422 1.00 0.00 86 GLU A O 1
ATOM 1452 N N . GLU A 1 87 ? 8.953 -1.622 -11.421 1.00 0.00 87 GLU A N 1
ATOM 1453 C CA . GLU A 1 87 ? 10.362 -1.447 -11.048 1.00 0.00 87 GLU A CA 1
ATOM 1454 C C . GLU A 1 87 ? 10.519 -1.003 -9.579 1.00 0.00 87 GLU A C 1
ATOM 1455 O O . GLU A 1 87 ? 11.404 -1.509 -8.888 1.00 0.00 87 GLU A O 1
ATOM 1467 N N . ASP A 1 88 ? 9.640 -0.130 -9.062 1.00 0.00 88 ASP A N 1
ATOM 1468 C CA . ASP A 1 88 ? 9.639 0.255 -7.639 1.00 0.00 88 ASP A CA 1
ATOM 1469 C C . ASP A 1 88 ? 9.422 -0.957 -6.726 1.00 0.00 88 ASP A C 1
ATOM 1470 O O . ASP A 1 88 ? 10.067 -1.051 -5.684 1.00 0.00 88 ASP A O 1
ATOM 1479 N N . LEU A 1 89 ? 8.548 -1.894 -7.118 1.00 0.00 89 LEU A N 1
ATOM 1480 C CA . LEU A 1 89 ? 8.278 -3.124 -6.366 1.00 0.00 89 LEU A CA 1
ATOM 1481 C C . LEU A 1 89 ? 9.567 -3.930 -6.127 1.00 0.00 89 LEU A C 1
ATOM 1482 O O . LEU A 1 89 ? 9.866 -4.311 -4.997 1.00 0.00 89 LEU A O 1
ATOM 1498 N N . GLU A 1 90 ? 10.352 -4.162 -7.180 1.00 0.00 90 GLU A N 1
ATOM 1499 C CA . GLU A 1 90 ? 11.648 -4.845 -7.074 1.00 0.00 90 GLU A CA 1
ATOM 1500 C C . GLU A 1 90 ? 12.668 -4.026 -6.265 1.00 0.00 90 GLU A C 1
ATOM 1501 O O . GLU A 1 90 ? 13.411 -4.595 -5.466 1.00 0.00 90 GLU A O 1
ATOM 1513 N N . GLU A 1 91 ? 12.677 -2.697 -6.415 1.00 0.00 91 GLU A N 1
ATOM 1514 C CA . GLU A 1 91 ? 13.554 -1.785 -5.663 1.00 0.00 91 GLU A CA 1
ATOM 1515 C C . GLU A 1 91 ? 13.308 -1.894 -4.147 1.00 0.00 91 GLU A C 1
ATOM 1516 O O . GLU A 1 91 ? 14.251 -2.082 -3.374 1.00 0.00 91 GLU A O 1
ATOM 1528 N N . VAL A 1 92 ? 12.041 -1.855 -3.715 1.00 0.00 92 VAL A N 1
ATOM 1529 C CA . VAL A 1 92 ? 11.679 -1.964 -2.295 1.00 0.00 92 VAL A CA 1
ATOM 1530 C C . VAL A 1 92 ? 11.823 -3.383 -1.745 1.00 0.00 92 VAL A C 1
ATOM 1531 O O . VAL A 1 92 ? 12.311 -3.535 -0.630 1.00 0.00 92 VAL A O 1
ATOM 1544 N N . LEU A 1 93 ? 11.495 -4.434 -2.506 1.00 0.00 93 LEU A N 1
ATOM 1545 C CA . LEU A 1 93 ? 11.719 -5.821 -2.065 1.00 0.00 93 LEU A CA 1
ATOM 1546 C C . LEU A 1 93 ? 13.214 -6.135 -1.896 1.00 0.00 93 LEU A C 1
ATOM 1547 O O . LEU A 1 93 ? 13.585 -6.829 -0.950 1.00 0.00 93 LEU A O 1
ATOM 1563 N N . ARG A 1 94 ? 14.087 -5.560 -2.733 1.00 0.00 94 ARG A N 1
ATOM 1564 C CA . ARG A 1 94 ? 15.552 -5.682 -2.587 1.00 0.00 94 ARG A CA 1
ATOM 1565 C C . ARG A 1 94 ? 16.043 -5.003 -1.302 1.00 0.00 94 ARG A C 1
ATOM 1566 O O . ARG A 1 94 ? 16.863 -5.565 -0.576 1.00 0.00 94 ARG A O 1
ATOM 1587 N N . ARG A 1 95 ? 15.475 -3.839 -0.969 1.00 0.00 95 ARG A N 1
ATOM 1588 C CA . ARG A 1 95 ? 15.719 -3.109 0.290 1.00 0.00 95 ARG A CA 1
ATOM 1589 C C . ARG A 1 95 ? 15.174 -3.823 1.527 1.00 0.00 95 ARG A C 1
ATOM 1590 O O . ARG A 1 95 ? 15.837 -3.789 2.563 1.00 0.00 95 ARG A O 1
ATOM 1611 N N . ILE A 1 96 ? 14.037 -4.519 1.431 1.00 0.00 96 ILE A N 1
ATOM 1612 C CA . ILE A 1 96 ? 13.494 -5.347 2.521 1.00 0.00 96 ILE A CA 1
ATOM 1613 C C . ILE A 1 96 ? 14.503 -6.430 2.939 1.00 0.00 96 ILE A C 1
ATOM 1614 O O . ILE A 1 96 ? 14.757 -6.591 4.135 1.00 0.00 96 ILE A O 1
ATOM 1630 N N . LYS A 1 97 ? 15.153 -7.107 1.978 1.00 0.00 97 LYS A N 1
ATOM 1631 C CA . LYS A 1 97 ? 16.185 -8.127 2.259 1.00 0.00 97 LYS A CA 1
ATOM 1632 C C . LYS A 1 97 ? 17.481 -7.538 2.838 1.00 0.00 97 LYS A C 1
ATOM 1633 O O . LYS A 1 97 ? 18.168 -8.213 3.606 1.00 0.00 97 LYS A O 1
ATOM 1652 N N . LYS A 1 98 ? 17.803 -6.283 2.496 1.00 0.00 98 LYS A N 1
ATOM 1653 C CA . LYS A 1 98 ? 19.017 -5.558 2.931 1.00 0.00 98 LYS A CA 1
ATOM 1654 C C . LYS A 1 98 ? 18.853 -4.740 4.225 1.00 0.00 98 LYS A C 1
ATOM 1655 O O . LYS A 1 98 ? 19.844 -4.228 4.748 1.00 0.00 98 LYS A O 1
ATOM 1674 N N . GLY A 1 99 ? 17.633 -4.619 4.757 1.00 0.00 99 GLY A N 1
ATOM 1675 C CA . GLY A 1 99 ? 17.324 -3.843 5.970 1.00 0.00 99 GLY A CA 1
ATOM 1676 C C . GLY A 1 99 ? 17.119 -2.335 5.743 1.00 0.00 99 GLY A C 1
ATOM 1677 O O . GLY A 1 99 ? 17.015 -1.578 6.709 1.00 0.00 99 GLY A O 1
ATOM 1681 N N . SER A 1 100 ? 17.018 -1.888 4.487 1.00 0.00 100 SER A N 1
ATOM 1682 C CA . SER A 1 100 ? 16.855 -0.476 4.082 1.00 0.00 100 SER A CA 1
ATOM 1683 C C . SER A 1 100 ? 15.375 -0.056 3.991 1.00 0.00 100 SER A C 1
ATOM 1684 O O . SER A 1 100 ? 14.923 0.520 2.993 1.00 0.00 100 SER A O 1
ATOM 1692 N N . TRP A 1 101 ? 14.603 -0.401 5.028 1.00 0.00 101 TRP A N 1
ATOM 1693 C CA . TRP A 1 101 ? 13.153 -0.183 5.139 1.00 0.00 101 TRP A CA 1
ATOM 1694 C C . TRP A 1 101 ? 12.832 1.316 5.354 1.00 0.00 101 TRP A C 1
ATOM 1695 O O . TRP A 1 101 ? 13.724 2.115 5.655 1.00 0.00 101 TRP A O 1
ATOM 1716 N N . SER A 1 102 ? 11.563 1.719 5.204 1.00 0.00 102 SER A N 1
ATOM 1717 C CA . SER A 1 102 ? 11.152 3.136 5.269 1.00 0.00 102 SER A CA 1
ATOM 1718 C C . SER A 1 102 ? 11.435 3.805 6.628 1.00 0.00 102 SER A C 1
ATOM 1719 O O . SER A 1 102 ? 11.303 3.183 7.688 1.00 0.00 102 SER A O 1
ATOM 1727 N N . LEU A 1 103 ? 11.803 5.092 6.589 1.00 0.00 103 LEU A N 1
ATOM 1728 C CA . LEU A 1 103 ? 12.160 5.940 7.738 1.00 0.00 103 LEU A CA 1
ATOM 1729 C C . LEU A 1 103 ? 11.130 7.077 7.920 1.00 0.00 103 LEU A C 1
ATOM 1730 O O . LEU A 1 103 ? 11.458 8.256 8.051 1.00 0.00 103 LEU A O 1
ATOM 1746 N N . GLU A 1 104 ? 9.846 6.720 7.879 1.00 0.00 104 GLU A N 1
ATOM 1747 C CA . GLU A 1 104 ? 8.729 7.642 8.114 1.00 0.00 104 GLU A CA 1
ATOM 1748 C C . GLU A 1 104 ? 8.609 7.966 9.613 1.00 0.00 104 GLU A C 1
ATOM 1749 O O . GLU A 1 104 ? 8.017 7.208 10.386 1.00 0.00 104 GLU A O 1
ATOM 1761 N N . HIS A 1 105 ? 9.164 9.106 10.024 1.00 0.00 105 HIS A N 1
ATOM 1762 C CA . HIS A 1 105 ? 9.070 9.671 11.375 1.00 0.00 105 HIS A CA 1
ATOM 1763 C C . HIS A 1 105 ? 8.704 11.156 11.266 1.00 0.00 105 HIS A C 1
ATOM 1764 O O . HIS A 1 105 ? 9.257 11.865 10.424 1.00 0.00 105 HIS A O 1
ATOM 1778 N N . HIS A 1 106 ? 7.816 11.666 12.122 1.00 0.00 106 HIS A N 1
ATOM 1779 C CA . HIS A 1 106 ? 7.297 13.040 12.004 1.00 0.00 106 HIS A CA 1
ATOM 1780 C C . HIS A 1 106 ? 8.377 14.126 12.194 1.00 0.00 106 HIS A C 1
ATOM 1781 O O . HIS A 1 106 ? 8.283 15.199 11.596 1.00 0.00 106 HIS A O 1
ATOM 1795 N N . HIS A 1 107 ? 9.441 13.832 12.949 1.00 0.00 107 HIS A N 1
ATOM 1796 C CA . HIS A 1 107 ? 10.610 14.711 13.117 1.00 0.00 107 HIS A CA 1
ATOM 1797 C C . HIS A 1 107 ? 11.557 14.697 11.889 1.00 0.00 107 HIS A C 1
ATOM 1798 O O . HIS A 1 107 ? 12.333 15.634 11.693 1.00 0.00 107 HIS A O 1
ATOM 1812 N N . HIS A 1 108 ? 11.484 13.658 11.046 1.00 0.00 108 HIS A N 1
ATOM 1813 C CA . HIS A 1 108 ? 12.263 13.504 9.806 1.00 0.00 108 HIS A CA 1
ATOM 1814 C C . HIS A 1 108 ? 11.480 13.951 8.549 1.00 0.00 108 HIS A C 1
ATOM 1815 O O . HIS A 1 108 ? 12.075 14.361 7.550 1.00 0.00 108 HIS A O 1
ATOM 1829 N N . HIS A 1 109 ? 10.144 13.906 8.605 1.00 0.00 109 HIS A N 1
ATOM 1830 C CA . HIS A 1 109 ? 9.224 14.284 7.524 1.00 0.00 109 HIS A CA 1
ATOM 1831 C C . HIS A 1 109 ? 9.198 15.802 7.230 1.00 0.00 109 HIS A C 1
ATOM 1832 O O . HIS A 1 109 ? 8.865 16.209 6.112 1.00 0.00 109 HIS A O 1
ATOM 1846 N N . HIS A 1 110 ? 9.569 16.634 8.213 1.00 0.00 110 HIS A N 1
ATOM 1847 C CA . HIS A 1 110 ? 9.634 18.102 8.121 1.00 0.00 110 HIS A CA 1
ATOM 1848 C C . HIS A 1 110 ? 11.057 18.612 7.814 1.00 0.00 110 HIS A C 1
ATOM 1849 O O . HIS A 1 110 ? 11.219 19.365 6.826 1.00 0.00 110 HIS A O 1
ATOM 1864 N N . GLY A 1 1 ? -8.924 -5.944 13.124 1.00 0.00 1 GLY A N 2
ATOM 1865 C CA . GLY A 1 1 ? -8.156 -5.116 14.079 1.00 0.00 1 GLY A CA 2
ATOM 1866 C C . GLY A 1 1 ? -7.904 -3.726 13.519 1.00 0.00 1 GLY A C 2
ATOM 1867 O O . GLY A 1 1 ? -8.802 -3.127 12.927 1.00 0.00 1 GLY A O 2
ATOM 1873 N N . SER A 1 2 ? -6.683 -3.197 13.670 1.00 0.00 2 SER A N 2
ATOM 1874 C CA . SER A 1 2 ? -6.311 -1.847 13.194 1.00 0.00 2 SER A CA 2
ATOM 1875 C C . SER A 1 2 ? -6.432 -1.669 11.673 1.00 0.00 2 SER A C 2
ATOM 1876 O O . SER A 1 2 ? -6.616 -0.554 11.191 1.00 0.00 2 SER A O 2
ATOM 1884 N N . ASP A 1 3 ? -6.383 -2.762 10.910 1.00 0.00 3 ASP A N 2
ATOM 1885 C CA . ASP A 1 3 ? -6.661 -2.781 9.473 1.00 0.00 3 ASP A CA 2
ATOM 1886 C C . ASP A 1 3 ? -8.067 -2.250 9.138 1.00 0.00 3 ASP A C 2
ATOM 1887 O O . ASP A 1 3 ? -8.217 -1.479 8.195 1.00 0.00 3 ASP A O 2
ATOM 1896 N N . GLU A 1 4 ? -9.083 -2.567 9.946 1.00 0.00 4 GLU A N 2
ATOM 1897 C CA . GLU A 1 4 ? -10.457 -2.063 9.777 1.00 0.00 4 GLU A CA 2
ATOM 1898 C C . GLU A 1 4 ? -10.570 -0.581 10.172 1.00 0.00 4 GLU A C 2
ATOM 1899 O O . GLU A 1 4 ? -11.345 0.175 9.584 1.00 0.00 4 GLU A O 2
ATOM 1911 N N . GLU A 1 5 ? -9.757 -0.152 11.140 1.00 0.00 5 GLU A N 2
ATOM 1912 C CA . GLU A 1 5 ? -9.704 1.229 11.633 1.00 0.00 5 GLU A CA 2
ATOM 1913 C C . GLU A 1 5 ? -9.036 2.160 10.621 1.00 0.00 5 GLU A C 2
ATOM 1914 O O . GLU A 1 5 ? -9.397 3.332 10.531 1.00 0.00 5 GLU A O 2
ATOM 1926 N N . ILE A 1 6 ? -8.093 1.643 9.829 1.00 0.00 6 ILE A N 2
ATOM 1927 C CA . ILE A 1 6 ? -7.566 2.349 8.662 1.00 0.00 6 ILE A CA 2
ATOM 1928 C C . ILE A 1 6 ? -8.554 2.268 7.495 1.00 0.00 6 ILE A C 2
ATOM 1929 O O . ILE A 1 6 ? -8.746 3.262 6.794 1.00 0.00 6 ILE A O 2
ATOM 1945 N N . ARG A 1 7 ? -9.217 1.120 7.291 1.00 0.00 7 ARG A N 2
ATOM 1946 C CA . ARG A 1 7 ? -10.077 0.879 6.109 1.00 0.00 7 ARG A CA 2
ATOM 1947 C C . ARG A 1 7 ? -11.168 1.943 5.976 1.00 0.00 7 ARG A C 2
ATOM 1948 O O . ARG A 1 7 ? -11.348 2.508 4.901 1.00 0.00 7 ARG A O 2
ATOM 1969 N N . LYS A 1 8 ? -11.819 2.293 7.088 1.00 0.00 8 LYS A N 2
ATOM 1970 C CA . LYS A 1 8 ? -12.831 3.364 7.158 1.00 0.00 8 LYS A CA 2
ATOM 1971 C C . LYS A 1 8 ? -12.270 4.757 6.818 1.00 0.00 8 LYS A C 2
ATOM 1972 O O . LYS A 1 8 ? -12.985 5.564 6.223 1.00 0.00 8 LYS A O 2
ATOM 1991 N N . LYS A 1 9 ? -10.999 5.046 7.158 1.00 0.00 9 LYS A N 2
ATOM 1992 C CA . LYS A 1 9 ? -10.346 6.334 6.854 1.00 0.00 9 LYS A CA 2
ATOM 1993 C C . LYS A 1 9 ? -9.984 6.390 5.365 1.00 0.00 9 LYS A C 2
ATOM 1994 O O . LYS A 1 9 ? -10.086 7.430 4.720 1.00 0.00 9 LYS A O 2
ATOM 2013 N N . LEU A 1 10 ? -9.604 5.238 4.812 1.00 0.00 10 LEU A N 2
ATOM 2014 C CA . LEU A 1 10 ? -9.197 5.055 3.426 1.00 0.00 10 LEU A CA 2
ATOM 2015 C C . LEU A 1 10 ? -10.387 5.104 2.450 1.00 0.00 10 LEU A C 2
ATOM 2016 O O . LEU A 1 10 ? -10.303 5.750 1.408 1.00 0.00 10 LEU A O 2
ATOM 2032 N N . GLU A 1 11 ? -11.533 4.524 2.819 1.00 0.00 11 GLU A N 2
ATOM 2033 C CA . GLU A 1 11 ? -12.799 4.682 2.082 1.00 0.00 11 GLU A CA 2
ATOM 2034 C C . GLU A 1 11 ? -13.277 6.147 2.042 1.00 0.00 11 GLU A C 2
ATOM 2035 O O . GLU A 1 11 ? -13.889 6.563 1.058 1.00 0.00 11 GLU A O 2
ATOM 2047 N N . GLU A 1 12 ? -12.975 6.960 3.065 1.00 0.00 12 GLU A N 2
ATOM 2048 C CA . GLU A 1 12 ? -13.184 8.412 2.985 1.00 0.00 12 GLU A CA 2
ATOM 2049 C C . GLU A 1 12 ? -12.220 9.048 1.975 1.00 0.00 12 GLU A C 2
ATOM 2050 O O . GLU A 1 12 ? -12.656 9.839 1.142 1.00 0.00 12 GLU A O 2
ATOM 2062 N N . LEU A 1 13 ? -10.930 8.692 1.987 1.00 0.00 13 LEU A N 2
ATOM 2063 C CA . LEU A 1 13 ? -9.928 9.288 1.096 1.00 0.00 13 LEU A CA 2
ATOM 2064 C C . LEU A 1 13 ? -10.234 8.985 -0.383 1.00 0.00 13 LEU A C 2
ATOM 2065 O O . LEU A 1 13 ? -10.093 9.856 -1.244 1.00 0.00 13 LEU A O 2
ATOM 2081 N N . ALA A 1 14 ? -10.755 7.786 -0.654 1.00 0.00 14 ALA A N 2
ATOM 2082 C CA . ALA A 1 14 ? -11.304 7.386 -1.947 1.00 0.00 14 ALA A CA 2
ATOM 2083 C C . ALA A 1 14 ? -12.352 8.394 -2.460 1.00 0.00 14 ALA A C 2
ATOM 2084 O O . ALA A 1 14 ? -12.331 8.799 -3.623 1.00 0.00 14 ALA A O 2
ATOM 2091 N N . LYS A 1 15 ? -13.229 8.855 -1.559 1.00 0.00 15 LYS A N 2
ATOM 2092 C CA . LYS A 1 15 ? -14.287 9.839 -1.820 1.00 0.00 15 LYS A CA 2
ATOM 2093 C C . LYS A 1 15 ? -13.752 11.272 -1.957 1.00 0.00 15 LYS A C 2
ATOM 2094 O O . LYS A 1 15 ? -14.311 12.050 -2.732 1.00 0.00 15 LYS A O 2
ATOM 2113 N N . ARG A 1 16 ? -12.658 11.617 -1.259 1.00 0.00 16 ARG A N 2
ATOM 2114 C CA . ARG A 1 16 ? -12.004 12.939 -1.341 1.00 0.00 16 ARG A CA 2
ATOM 2115 C C . ARG A 1 16 ? -11.290 13.131 -2.679 1.00 0.00 16 ARG A C 2
ATOM 2116 O O . ARG A 1 16 ? -11.402 14.209 -3.265 1.00 0.00 16 ARG A O 2
ATOM 2137 N N . LYS A 1 17 ? -10.592 12.100 -3.185 1.00 0.00 17 LYS A N 2
ATOM 2138 C CA . LYS A 1 17 ? -9.866 12.178 -4.475 1.00 0.00 17 LYS A CA 2
ATOM 2139 C C . LYS A 1 17 ? -10.670 11.695 -5.688 1.00 0.00 17 LYS A C 2
ATOM 2140 O O . LYS A 1 17 ? -10.313 12.024 -6.818 1.00 0.00 17 LYS A O 2
ATOM 2159 N N . GLY A 1 18 ? -11.751 10.943 -5.475 1.00 0.00 18 GLY A N 2
ATOM 2160 C CA . GLY A 1 18 ? -12.592 10.375 -6.539 1.00 0.00 18 GLY A CA 2
ATOM 2161 C C . GLY A 1 18 ? -12.023 9.111 -7.210 1.00 0.00 18 GLY A C 2
ATOM 2162 O O . GLY A 1 18 ? -12.439 8.779 -8.323 1.00 0.00 18 GLY A O 2
ATOM 2166 N N . LYS A 1 19 ? -11.075 8.414 -6.562 1.00 0.00 19 LYS A N 2
ATOM 2167 C CA . LYS A 1 19 ? -10.452 7.163 -7.046 1.00 0.00 19 LYS A CA 2
ATOM 2168 C C . LYS A 1 19 ? -11.033 5.942 -6.327 1.00 0.00 19 LYS A C 2
ATOM 2169 O O . LYS A 1 19 ? -11.269 5.980 -5.121 1.00 0.00 19 LYS A O 2
ATOM 2188 N N . ASP A 1 20 ? -11.197 4.833 -7.047 1.00 0.00 20 ASP A N 2
ATOM 2189 C CA . ASP A 1 20 ? -11.589 3.538 -6.474 1.00 0.00 20 ASP A CA 2
ATOM 2190 C C . ASP A 1 20 ? -10.356 2.806 -5.918 1.00 0.00 20 ASP A C 2
ATOM 2191 O O . ASP A 1 20 ? -9.394 2.559 -6.651 1.00 0.00 20 ASP A O 2
ATOM 2200 N N . LEU A 1 21 ? -10.376 2.472 -4.620 1.00 0.00 21 LEU A N 2
ATOM 2201 C CA . LEU A 1 21 ? -9.273 1.795 -3.925 1.00 0.00 21 LEU A CA 2
ATOM 2202 C C . LEU A 1 21 ? -9.750 0.697 -2.961 1.00 0.00 21 LEU A C 2
ATOM 2203 O O . LEU A 1 21 ? -10.925 0.663 -2.586 1.00 0.00 21 LEU A O 2
ATOM 2219 N N . GLN A 1 22 ? -8.851 -0.217 -2.579 1.00 0.00 22 GLN A N 2
ATOM 2220 C CA . GLN A 1 22 ? -9.158 -1.351 -1.701 1.00 0.00 22 GLN A CA 2
ATOM 2221 C C . GLN A 1 22 ? -7.993 -1.652 -0.744 1.00 0.00 22 GLN A C 2
ATOM 2222 O O . GLN A 1 22 ? -6.836 -1.702 -1.164 1.00 0.00 22 GLN A O 2
ATOM 2236 N N . LEU A 1 23 ? -8.324 -1.912 0.526 1.00 0.00 23 LEU A N 2
ATOM 2237 C CA . LEU A 1 23 ? -7.403 -2.385 1.565 1.00 0.00 23 LEU A CA 2
ATOM 2238 C C . LEU A 1 23 ? -7.634 -3.893 1.801 1.00 0.00 23 LEU A C 2
ATOM 2239 O O . LEU A 1 23 ? -8.755 -4.303 2.114 1.00 0.00 23 LEU A O 2
ATOM 2255 N N . ARG A 1 24 ? -6.595 -4.718 1.635 1.00 0.00 24 ARG A N 2
ATOM 2256 C CA . ARG A 1 24 ? -6.633 -6.191 1.741 1.00 0.00 24 ARG A CA 2
ATOM 2257 C C . ARG A 1 24 ? -5.441 -6.730 2.548 1.00 0.00 24 ARG A C 2
ATOM 2258 O O . ARG A 1 24 ? -4.407 -6.079 2.664 1.00 0.00 24 ARG A O 2
ATOM 2279 N N . ARG A 1 25 ? -5.574 -7.938 3.098 1.00 0.00 25 ARG A N 2
ATOM 2280 C CA . ARG A 1 25 ? -4.517 -8.700 3.786 1.00 0.00 25 ARG A CA 2
ATOM 2281 C C . ARG A 1 25 ? -4.163 -9.949 2.976 1.00 0.00 25 ARG A C 2
ATOM 2282 O O . ARG A 1 25 ? -5.049 -10.572 2.389 1.00 0.00 25 ARG A O 2
ATOM 2303 N N . TYR A 1 26 ? -2.875 -10.273 2.923 1.00 0.00 26 TYR A N 2
ATOM 2304 C CA . TYR A 1 26 ? -2.266 -11.336 2.117 1.00 0.00 26 TYR A CA 2
ATOM 2305 C C . TYR A 1 26 ? -1.401 -12.261 2.991 1.00 0.00 26 TYR A C 2
ATOM 2306 O O . TYR A 1 26 ? -0.976 -11.878 4.084 1.00 0.00 26 TYR A O 2
ATOM 2324 N N . ASN A 1 27 ? -1.129 -13.479 2.506 1.00 0.00 27 ASN A N 2
ATOM 2325 C CA . ASN A 1 27 ? -0.438 -14.529 3.272 1.00 0.00 27 ASN A CA 2
ATOM 2326 C C . ASN A 1 27 ? 0.912 -14.989 2.678 1.00 0.00 27 ASN A C 2
ATOM 2327 O O . ASN A 1 27 ? 1.629 -15.742 3.339 1.00 0.00 27 ASN A O 2
ATOM 2338 N N . ASP A 1 28 ? 1.298 -14.530 1.480 1.00 0.00 28 ASP A N 2
ATOM 2339 C CA . ASP A 1 28 ? 2.654 -14.725 0.940 1.00 0.00 28 ASP A CA 2
ATOM 2340 C C . ASP A 1 28 ? 3.107 -13.540 0.069 1.00 0.00 28 ASP A C 2
ATOM 2341 O O . ASP A 1 28 ? 2.313 -13.072 -0.755 1.00 0.00 28 ASP A O 2
ATOM 2350 N N . PRO A 1 29 ? 4.377 -13.101 0.151 1.00 0.00 29 PRO A N 2
ATOM 2351 C CA . PRO A 1 29 ? 4.974 -12.156 -0.803 1.00 0.00 29 PRO A CA 2
ATOM 2352 C C . PRO A 1 29 ? 4.775 -12.547 -2.278 1.00 0.00 29 PRO A C 2
ATOM 2353 O O . PRO A 1 29 ? 4.619 -11.664 -3.123 1.00 0.00 29 PRO A O 2
ATOM 2364 N N . ASN A 1 30 ? 4.743 -13.844 -2.614 1.00 0.00 30 ASN A N 2
ATOM 2365 C CA . ASN A 1 30 ? 4.533 -14.293 -3.994 1.00 0.00 30 ASN A CA 2
ATOM 2366 C C . ASN A 1 30 ? 3.142 -13.914 -4.526 1.00 0.00 30 ASN A C 2
ATOM 2367 O O . ASN A 1 30 ? 3.018 -13.496 -5.676 1.00 0.00 30 ASN A O 2
ATOM 2378 N N . GLU A 1 31 ? 2.100 -14.035 -3.699 1.00 0.00 31 GLU A N 2
ATOM 2379 C CA . GLU A 1 31 ? 0.732 -13.639 -4.059 1.00 0.00 31 GLU A CA 2
ATOM 2380 C C . GLU A 1 31 ? 0.553 -12.116 -4.029 1.00 0.00 31 GLU A C 2
ATOM 2381 O O . GLU A 1 31 ? -0.133 -11.561 -4.890 1.00 0.00 31 GLU A O 2
ATOM 2393 N N . VAL A 1 32 ? 1.210 -11.433 -3.078 1.00 0.00 32 VAL A N 2
ATOM 2394 C CA . VAL A 1 32 ? 1.223 -9.956 -3.005 1.00 0.00 32 VAL A CA 2
ATOM 2395 C C . VAL A 1 32 ? 1.726 -9.368 -4.301 1.00 0.00 32 VAL A C 2
ATOM 2396 O O . VAL A 1 32 ? 1.140 -8.423 -4.827 1.00 0.00 32 VAL A O 2
ATOM 2409 N N . GLU A 1 33 ? 2.827 -9.929 -4.804 1.00 0.00 33 GLU A N 2
ATOM 2410 C CA . GLU A 1 33 ? 3.570 -9.311 -5.884 1.00 0.00 33 GLU A CA 2
ATOM 2411 C C . GLU A 1 33 ? 2.689 -9.124 -7.133 1.00 0.00 33 GLU A C 2
ATOM 2412 O O . GLU A 1 33 ? 2.743 -8.097 -7.812 1.00 0.00 33 GLU A O 2
ATOM 2424 N N . LYS A 1 34 ? 1.824 -10.109 -7.407 1.00 0.00 34 LYS A N 2
ATOM 2425 C CA . LYS A 1 34 ? 0.914 -10.108 -8.563 1.00 0.00 34 LYS A CA 2
ATOM 2426 C C . LYS A 1 34 ? -0.158 -9.025 -8.437 1.00 0.00 34 LYS A C 2
ATOM 2427 O O . LYS A 1 34 ? -0.495 -8.373 -9.424 1.00 0.00 34 LYS A O 2
ATOM 2446 N N . SER A 1 35 ? -0.623 -8.765 -7.214 1.00 0.00 35 SER A N 2
ATOM 2447 C CA . SER A 1 35 ? -1.573 -7.689 -6.911 1.00 0.00 35 SER A CA 2
ATOM 2448 C C . SER A 1 35 ? -0.989 -6.297 -7.191 1.00 0.00 35 SER A C 2
ATOM 2449 O O . SER A 1 35 ? -1.723 -5.407 -7.625 1.00 0.00 35 SER A O 2
ATOM 2457 N N . ILE A 1 36 ? 0.330 -6.102 -7.027 1.00 0.00 36 ILE A N 2
ATOM 2458 C CA . ILE A 1 36 ? 0.997 -4.850 -7.411 1.00 0.00 36 ILE A CA 2
ATOM 2459 C C . ILE A 1 36 ? 0.875 -4.628 -8.922 1.00 0.00 36 ILE A C 2
ATOM 2460 O O . ILE A 1 36 ? 0.454 -3.560 -9.367 1.00 0.00 36 ILE A O 2
ATOM 2476 N N . ARG A 1 37 ? 1.193 -5.660 -9.715 1.00 0.00 37 ARG A N 2
ATOM 2477 C CA . ARG A 1 37 ? 1.177 -5.610 -11.187 1.00 0.00 37 ARG A CA 2
ATOM 2478 C C . ARG A 1 37 ? -0.210 -5.243 -11.723 1.00 0.00 37 ARG A C 2
ATOM 2479 O O . ARG A 1 37 ? -0.304 -4.456 -12.661 1.00 0.00 37 ARG A O 2
ATOM 2500 N N . GLU A 1 38 ? -1.280 -5.731 -11.093 1.00 0.00 38 GLU A N 2
ATOM 2501 C CA . GLU A 1 38 ? -2.662 -5.379 -11.465 1.00 0.00 38 GLU A CA 2
ATOM 2502 C C . GLU A 1 38 ? -2.973 -3.902 -11.200 1.00 0.00 38 GLU A C 2
ATOM 2503 O O . GLU A 1 38 ? -3.443 -3.197 -12.095 1.00 0.00 38 GLU A O 2
ATOM 2515 N N . ALA A 1 39 ? -2.672 -3.415 -9.993 1.00 0.00 39 ALA A N 2
ATOM 2516 C CA . ALA A 1 39 ? -2.942 -2.029 -9.600 1.00 0.00 39 ALA A CA 2
ATOM 2517 C C . ALA A 1 39 ? -2.198 -1.023 -10.494 1.00 0.00 39 ALA A C 2
ATOM 2518 O O . ALA A 1 39 ? -2.782 -0.034 -10.940 1.00 0.00 39 ALA A O 2
ATOM 2525 N N . LEU A 1 40 ? -0.936 -1.309 -10.829 1.00 0.00 40 LEU A N 2
ATOM 2526 C CA . LEU A 1 40 ? -0.105 -0.446 -11.661 1.00 0.00 40 LEU A CA 2
ATOM 2527 C C . LEU A 1 40 ? -0.613 -0.395 -13.104 1.00 0.00 40 LEU A C 2
ATOM 2528 O O . LEU A 1 40 ? -0.736 0.686 -13.683 1.00 0.00 40 LEU A O 2
ATOM 2544 N N . LYS A 1 41 ? -0.941 -1.558 -13.679 1.00 0.00 41 LYS A N 2
ATOM 2545 C CA . LYS A 1 41 ? -1.321 -1.679 -15.095 1.00 0.00 41 LYS A CA 2
ATOM 2546 C C . LYS A 1 41 ? -2.756 -1.222 -15.383 1.00 0.00 41 LYS A C 2
ATOM 2547 O O . LYS A 1 41 ? -3.039 -0.775 -16.497 1.00 0.00 41 LYS A O 2
ATOM 2566 N N . LYS A 1 42 ? -3.639 -1.257 -14.376 1.00 0.00 42 LYS A N 2
ATOM 2567 C CA . LYS A 1 42 ? -4.989 -0.656 -14.408 1.00 0.00 42 LYS A CA 2
ATOM 2568 C C . LYS A 1 42 ? -5.033 0.812 -13.944 1.00 0.00 42 LYS A C 2
ATOM 2569 O O . LYS A 1 42 ? -6.077 1.454 -14.069 1.00 0.00 42 LYS A O 2
ATOM 2588 N N . GLY A 1 43 ? -3.927 1.361 -13.428 1.00 0.00 43 GLY A N 2
ATOM 2589 C CA . GLY A 1 43 ? -3.823 2.755 -12.968 1.00 0.00 43 GLY A CA 2
ATOM 2590 C C . GLY A 1 43 ? -4.618 3.051 -11.687 1.00 0.00 43 GLY A C 2
ATOM 2591 O O . GLY A 1 43 ? -5.146 4.154 -11.524 1.00 0.00 43 GLY A O 2
ATOM 2595 N N . ARG A 1 44 ? -4.767 2.044 -10.817 1.00 0.00 44 ARG A N 2
ATOM 2596 C CA . ARG A 1 44 ? -5.551 2.061 -9.573 1.00 0.00 44 ARG A CA 2
ATOM 2597 C C . ARG A 1 44 ? -4.683 1.966 -8.315 1.00 0.00 44 ARG A C 2
ATOM 2598 O O . ARG A 1 44 ? -3.507 1.605 -8.366 1.00 0.00 44 ARG A O 2
ATOM 2619 N N . THR A 1 45 ? -5.290 2.283 -7.174 1.00 0.00 45 THR A N 2
ATOM 2620 C CA . THR A 1 45 ? -4.676 2.205 -5.840 1.00 0.00 45 THR A CA 2
ATOM 2621 C C . THR A 1 45 ? -5.072 0.906 -5.138 1.00 0.00 45 THR A C 2
ATOM 2622 O O . THR A 1 45 ? -6.262 0.647 -4.957 1.00 0.00 45 THR A O 2
ATOM 2633 N N . LEU A 1 46 ? -4.095 0.114 -4.694 1.00 0.00 46 LEU A N 2
ATOM 2634 C CA . LEU A 1 46 ? -4.299 -1.038 -3.805 1.00 0.00 46 LEU A CA 2
ATOM 2635 C C . LEU A 1 46 ? -3.396 -0.918 -2.575 1.00 0.00 46 LEU A C 2
ATOM 2636 O O . LEU A 1 46 ? -2.243 -0.491 -2.672 1.00 0.00 46 LEU A O 2
ATOM 2652 N N . ILE A 1 47 ? -3.920 -1.321 -1.419 1.00 0.00 47 ILE A N 2
ATOM 2653 C CA . ILE A 1 47 ? -3.203 -1.317 -0.143 1.00 0.00 47 ILE A CA 2
ATOM 2654 C C . ILE A 1 47 ? -3.237 -2.728 0.430 1.00 0.00 47 ILE A C 2
ATOM 2655 O O . ILE A 1 47 ? -4.307 -3.319 0.582 1.00 0.00 47 ILE A O 2
ATOM 2671 N N . ILE A 1 48 ? -2.062 -3.279 0.712 1.00 0.00 48 ILE A N 2
ATOM 2672 C CA . ILE A 1 48 ? -1.891 -4.696 1.050 1.00 0.00 48 ILE A CA 2
ATOM 2673 C C . ILE A 1 48 ? -1.118 -4.862 2.358 1.00 0.00 48 ILE A C 2
ATOM 2674 O O . ILE A 1 48 ? -0.060 -4.269 2.540 1.00 0.00 48 ILE A O 2
ATOM 2690 N N . ILE A 1 49 ? -1.616 -5.710 3.254 1.00 0.00 49 ILE A N 2
ATOM 2691 C CA . ILE A 1 49 ? -0.965 -6.066 4.520 1.00 0.00 49 ILE A CA 2
ATOM 2692 C C . ILE A 1 49 ? -0.352 -7.463 4.383 1.00 0.00 49 ILE A C 2
ATOM 2693 O O . ILE A 1 49 ? -1.081 -8.433 4.173 1.00 0.00 49 ILE A O 2
ATOM 2709 N N . ILE A 1 50 ? 0.972 -7.576 4.499 1.00 0.00 50 ILE A N 2
ATOM 2710 C CA . ILE A 1 50 ? 1.723 -8.838 4.442 1.00 0.00 50 ILE A CA 2
ATOM 2711 C C . ILE A 1 50 ? 2.721 -8.928 5.596 1.00 0.00 50 ILE A C 2
ATOM 2712 O O . ILE A 1 50 ? 3.514 -8.014 5.805 1.00 0.00 50 ILE A O 2
ATOM 2728 N N . ASN A 1 51 ? 2.684 -10.023 6.360 1.00 0.00 51 ASN A N 2
ATOM 2729 C CA . ASN A 1 51 ? 3.540 -10.254 7.538 1.00 0.00 51 ASN A CA 2
ATOM 2730 C C . ASN A 1 51 ? 3.577 -9.065 8.536 1.00 0.00 51 ASN A C 2
ATOM 2731 O O . ASN A 1 51 ? 4.584 -8.810 9.199 1.00 0.00 51 ASN A O 2
ATOM 2742 N N . GLY A 1 52 ? 2.474 -8.312 8.612 1.00 0.00 52 GLY A N 2
ATOM 2743 C CA . GLY A 1 52 ? 2.314 -7.095 9.420 1.00 0.00 52 GLY A CA 2
ATOM 2744 C C . GLY A 1 52 ? 2.842 -5.789 8.800 1.00 0.00 52 GLY A C 2
ATOM 2745 O O . GLY A 1 52 ? 2.718 -4.746 9.448 1.00 0.00 52 GLY A O 2
ATOM 2749 N N . VAL A 1 53 ? 3.388 -5.813 7.577 1.00 0.00 53 VAL A N 2
ATOM 2750 C CA . VAL A 1 53 ? 3.921 -4.652 6.831 1.00 0.00 53 VAL A CA 2
ATOM 2751 C C . VAL A 1 53 ? 2.862 -4.146 5.850 1.00 0.00 53 VAL A C 2
ATOM 2752 O O . VAL A 1 53 ? 2.236 -4.942 5.147 1.00 0.00 53 VAL A O 2
ATOM 2765 N N . PHE A 1 54 ? 2.676 -2.826 5.772 1.00 0.00 54 PHE A N 2
ATOM 2766 C CA . PHE A 1 54 ? 1.746 -2.193 4.829 1.00 0.00 54 PHE A CA 2
ATOM 2767 C C . PHE A 1 54 ? 2.433 -1.826 3.504 1.00 0.00 54 PHE A C 2
ATOM 2768 O O . PHE A 1 54 ? 3.276 -0.935 3.456 1.00 0.00 54 PHE A O 2
ATOM 2785 N N . VAL A 1 55 ? 2.020 -2.458 2.410 1.00 0.00 55 VAL A N 2
ATOM 2786 C CA . VAL A 1 55 ? 2.492 -2.213 1.042 1.00 0.00 55 VAL A CA 2
ATOM 2787 C C . VAL A 1 55 ? 1.443 -1.386 0.298 1.00 0.00 55 VAL A C 2
ATOM 2788 O O . VAL A 1 55 ? 0.345 -1.865 0.012 1.00 0.00 55 VAL A O 2
ATOM 2801 N N . VAL A 1 56 ? 1.779 -0.134 -0.014 1.00 0.00 56 VAL A N 2
ATOM 2802 C CA . VAL A 1 56 ? 0.911 0.816 -0.728 1.00 0.00 56 VAL A CA 2
ATOM 2803 C C . VAL A 1 56 ? 1.316 0.897 -2.204 1.00 0.00 56 VAL A C 2
ATOM 2804 O O . VAL A 1 56 ? 2.476 1.164 -2.521 1.00 0.00 56 VAL A O 2
ATOM 2817 N N . VAL A 1 57 ? 0.361 0.704 -3.116 1.00 0.00 57 VAL A N 2
ATOM 2818 C CA . VAL A 1 57 ? 0.568 0.779 -4.572 1.00 0.00 57 VAL A CA 2
ATOM 2819 C C . VAL A 1 57 ? -0.413 1.772 -5.183 1.00 0.00 57 VAL A C 2
ATOM 2820 O O . VAL A 1 57 ? -1.615 1.639 -4.964 1.00 0.00 57 VAL A O 2
ATOM 2833 N N . SER A 1 58 ? 0.067 2.742 -5.964 1.00 0.00 58 SER A N 2
ATOM 2834 C CA . SER A 1 58 ? -0.760 3.625 -6.795 1.00 0.00 58 SER A CA 2
ATOM 2835 C C . SER A 1 58 ? 0.101 4.344 -7.835 1.00 0.00 58 SER A C 2
ATOM 2836 O O . SER A 1 58 ? 1.281 4.593 -7.606 1.00 0.00 58 SER A O 2
ATOM 2844 N N . THR A 1 59 ? -0.483 4.754 -8.955 1.00 0.00 59 THR A N 2
ATOM 2845 C CA . THR A 1 59 ? 0.157 5.661 -9.918 1.00 0.00 59 THR A CA 2
ATOM 2846 C C . THR A 1 59 ? 0.031 7.133 -9.486 1.00 0.00 59 THR A C 2
ATOM 2847 O O . THR A 1 59 ? 0.551 8.017 -10.169 1.00 0.00 59 THR A O 2
ATOM 2858 N N . ASP A 1 60 ? -0.614 7.417 -8.342 1.00 0.00 60 ASP A N 2
ATOM 2859 C CA . ASP A 1 60 ? -0.822 8.764 -7.798 1.00 0.00 60 ASP A CA 2
ATOM 2860 C C . ASP A 1 60 ? -0.073 8.952 -6.466 1.00 0.00 60 ASP A C 2
ATOM 2861 O O . ASP A 1 60 ? -0.520 8.496 -5.412 1.00 0.00 60 ASP A O 2
ATOM 2870 N N . GLU A 1 61 ? 1.071 9.643 -6.501 1.00 0.00 61 GLU A N 2
ATOM 2871 C CA . GLU A 1 61 ? 1.910 9.902 -5.318 1.00 0.00 61 GLU A CA 2
ATOM 2872 C C . GLU A 1 61 ? 1.162 10.665 -4.210 1.00 0.00 61 GLU A C 2
ATOM 2873 O O . GLU A 1 61 ? 1.375 10.397 -3.028 1.00 0.00 61 GLU A O 2
ATOM 2885 N N . ASP A 1 62 ? 0.244 11.565 -4.577 1.00 0.00 62 ASP A N 2
ATOM 2886 C CA . ASP A 1 62 ? -0.630 12.289 -3.652 1.00 0.00 62 ASP A CA 2
ATOM 2887 C C . ASP A 1 62 ? -1.601 11.362 -2.897 1.00 0.00 62 ASP A C 2
ATOM 2888 O O . ASP A 1 62 ? -2.016 11.684 -1.782 1.00 0.00 62 ASP A O 2
ATOM 2897 N N . LEU A 1 63 ? -1.950 10.203 -3.469 1.00 0.00 63 LEU A N 2
ATOM 2898 C CA . LEU A 1 63 ? -2.682 9.155 -2.759 1.00 0.00 63 LEU A CA 2
ATOM 2899 C C . LEU A 1 63 ? -1.802 8.388 -1.766 1.00 0.00 63 LEU A C 2
ATOM 2900 O O . LEU A 1 63 ? -2.150 8.311 -0.588 1.00 0.00 63 LEU A O 2
ATOM 2916 N N . ILE A 1 64 ? -0.631 7.897 -2.184 1.00 0.00 64 ILE A N 2
ATOM 2917 C CA . ILE A 1 64 ? 0.288 7.165 -1.288 1.00 0.00 64 ILE A CA 2
ATOM 2918 C C . ILE A 1 64 ? 0.730 8.035 -0.106 1.00 0.00 64 ILE A C 2
ATOM 2919 O O . ILE A 1 64 ? 0.661 7.582 1.037 1.00 0.00 64 ILE A O 2
ATOM 2935 N N . ARG A 1 65 ? 1.150 9.283 -0.348 1.00 0.00 65 ARG A N 2
ATOM 2936 C CA . ARG A 1 65 ? 1.706 10.165 0.697 1.00 0.00 65 ARG A CA 2
ATOM 2937 C C . ARG A 1 65 ? 0.712 10.485 1.819 1.00 0.00 65 ARG A C 2
ATOM 2938 O O . ARG A 1 65 ? 1.123 10.693 2.957 1.00 0.00 65 ARG A O 2
ATOM 2959 N N . GLU A 1 66 ? -0.587 10.473 1.520 1.00 0.00 66 GLU A N 2
ATOM 2960 C CA . GLU A 1 66 ? -1.656 10.564 2.522 1.00 0.00 66 GLU A CA 2
ATOM 2961 C C . GLU A 1 66 ? -2.060 9.205 3.118 1.00 0.00 66 GLU A C 2
ATOM 2962 O O . GLU A 1 66 ? -2.370 9.138 4.307 1.00 0.00 66 GLU A O 2
ATOM 2974 N N . ILE A 1 67 ? -1.982 8.101 2.366 1.00 0.00 67 ILE A N 2
ATOM 2975 C CA . ILE A 1 67 ? -2.219 6.751 2.908 1.00 0.00 67 ILE A CA 2
ATOM 2976 C C . ILE A 1 67 ? -1.189 6.423 3.992 1.00 0.00 67 ILE A C 2
ATOM 2977 O O . ILE A 1 67 ? -1.545 5.894 5.044 1.00 0.00 67 ILE A O 2
ATOM 2993 N N . LYS A 1 68 ? 0.077 6.800 3.784 1.00 0.00 68 LYS A N 2
ATOM 2994 C CA . LYS A 1 68 ? 1.129 6.666 4.802 1.00 0.00 68 LYS A CA 2
ATOM 2995 C C . LYS A 1 68 ? 0.743 7.350 6.112 1.00 0.00 68 LYS A C 2
ATOM 2996 O O . LYS A 1 68 ? 0.937 6.753 7.167 1.00 0.00 68 LYS A O 2
ATOM 3015 N N . ARG A 1 69 ? 0.109 8.529 6.061 1.00 0.00 69 ARG A N 2
ATOM 3016 C CA . ARG A 1 69 ? -0.427 9.206 7.254 1.00 0.00 69 ARG A CA 2
ATOM 3017 C C . ARG A 1 69 ? -1.557 8.402 7.897 1.00 0.00 69 ARG A C 2
ATOM 3018 O O . ARG A 1 69 ? -1.482 8.140 9.090 1.00 0.00 69 ARG A O 2
ATOM 3039 N N . LEU A 1 70 ? -2.541 7.927 7.132 1.00 0.00 70 LEU A N 2
ATOM 3040 C CA . LEU A 1 70 ? -3.664 7.112 7.632 1.00 0.00 70 LEU A CA 2
ATOM 3041 C C . LEU A 1 70 ? -3.180 5.856 8.379 1.00 0.00 70 LEU A C 2
ATOM 3042 O O . LEU A 1 70 ? -3.687 5.533 9.455 1.00 0.00 70 LEU A O 2
ATOM 3058 N N . ILE A 1 71 ? -2.178 5.176 7.813 1.00 0.00 71 ILE A N 2
ATOM 3059 C CA . ILE A 1 71 ? -1.566 3.973 8.385 1.00 0.00 71 ILE A CA 2
ATOM 3060 C C . ILE A 1 71 ? -0.812 4.331 9.665 1.00 0.00 71 ILE A C 2
ATOM 3061 O O . ILE A 1 71 ? -1.032 3.721 10.712 1.00 0.00 71 ILE A O 2
ATOM 3077 N N . LYS A 1 72 ? 0.045 5.354 9.600 1.00 0.00 72 LYS A N 2
ATOM 3078 C CA . LYS A 1 72 ? 0.918 5.755 10.713 1.00 0.00 72 LYS A CA 2
ATOM 3079 C C . LYS A 1 72 ? 0.153 6.370 11.894 1.00 0.00 72 LYS A C 2
ATOM 3080 O O . LYS A 1 72 ? 0.520 6.155 13.044 1.00 0.00 72 LYS A O 2
ATOM 3099 N N . GLU A 1 73 ? -0.947 7.072 11.631 1.00 0.00 73 GLU A N 2
ATOM 3100 C CA . GLU A 1 73 ? -1.884 7.559 12.655 1.00 0.00 73 GLU A CA 2
ATOM 3101 C C . GLU A 1 73 ? -2.505 6.418 13.474 1.00 0.00 73 GLU A C 2
ATOM 3102 O O . GLU A 1 73 ? -2.705 6.560 14.683 1.00 0.00 73 GLU A O 2
ATOM 3114 N N . SER A 1 74 ? -2.803 5.289 12.826 1.00 0.00 74 SER A N 2
ATOM 3115 C CA . SER A 1 74 ? -3.451 4.135 13.463 1.00 0.00 74 SER A CA 2
ATOM 3116 C C . SER A 1 74 ? -2.439 3.168 14.092 1.00 0.00 74 SER A C 2
ATOM 3117 O O . SER A 1 74 ? -2.704 2.599 15.152 1.00 0.00 74 SER A O 2
ATOM 3125 N N . ASN A 1 75 ? -1.267 3.007 13.466 1.00 0.00 75 ASN A N 2
ATOM 3126 C CA . ASN A 1 75 ? -0.168 2.145 13.904 1.00 0.00 75 ASN A CA 2
ATOM 3127 C C . ASN A 1 75 ? 1.196 2.859 13.726 1.00 0.00 75 ASN A C 2
ATOM 3128 O O . ASN A 1 75 ? 1.890 2.623 12.731 1.00 0.00 75 ASN A O 2
ATOM 3139 N N . PRO A 1 76 ? 1.621 3.723 14.669 1.00 0.00 76 PRO A N 2
ATOM 3140 C CA . PRO A 1 76 ? 2.837 4.537 14.524 1.00 0.00 76 PRO A CA 2
ATOM 3141 C C . PRO A 1 76 ? 4.143 3.724 14.528 1.00 0.00 76 PRO A C 2
ATOM 3142 O O . PRO A 1 76 ? 5.181 4.220 14.087 1.00 0.00 76 PRO A O 2
ATOM 3153 N N . ASN A 1 77 ? 4.098 2.471 14.988 1.00 0.00 77 ASN A N 2
ATOM 3154 C CA . ASN A 1 77 ? 5.223 1.533 15.001 1.00 0.00 77 ASN A CA 2
ATOM 3155 C C . ASN A 1 77 ? 5.384 0.715 13.700 1.00 0.00 77 ASN A C 2
ATOM 3156 O O . ASN A 1 77 ? 6.436 0.101 13.494 1.00 0.00 77 ASN A O 2
ATOM 3167 N N . LYS A 1 78 ? 4.366 0.670 12.825 1.00 0.00 78 LYS A N 2
ATOM 3168 C CA . LYS A 1 78 ? 4.350 -0.243 11.668 1.00 0.00 78 LYS A CA 2
ATOM 3169 C C . LYS A 1 78 ? 5.236 0.222 10.515 1.00 0.00 78 LYS A C 2
ATOM 3170 O O . LYS A 1 78 ? 5.264 1.404 10.164 1.00 0.00 78 LYS A O 2
ATOM 3189 N N . LYS A 1 79 ? 5.912 -0.748 9.895 1.00 0.00 79 LYS A N 2
ATOM 3190 C CA . LYS A 1 79 ? 6.719 -0.583 8.679 1.00 0.00 79 LYS A CA 2
ATOM 3191 C C . LYS A 1 79 ? 5.812 -0.476 7.448 1.00 0.00 79 LYS A C 2
ATOM 3192 O O . LYS A 1 79 ? 4.744 -1.091 7.391 1.00 0.00 79 LYS A O 2
ATOM 3211 N N . THR A 1 80 ? 6.264 0.282 6.452 1.00 0.00 80 THR A N 2
ATOM 3212 C CA . THR A 1 80 ? 5.546 0.519 5.190 1.00 0.00 80 THR A CA 2
ATOM 3213 C C . THR A 1 80 ? 6.412 0.292 3.951 1.00 0.00 80 THR A C 2
ATOM 3214 O O . THR A 1 80 ? 7.640 0.223 4.023 1.00 0.00 80 THR A O 2
ATOM 3225 N N . LEU A 1 81 ? 5.752 0.188 2.799 1.00 0.00 81 LEU A N 2
ATOM 3226 C CA . LEU A 1 81 ? 6.335 0.141 1.463 1.00 0.00 81 LEU A CA 2
ATOM 3227 C C . LEU A 1 81 ? 5.469 0.970 0.497 1.00 0.00 81 LEU A C 2
ATOM 3228 O O . LEU A 1 81 ? 4.257 1.072 0.686 1.00 0.00 81 LEU A O 2
ATOM 3244 N N . ASP A 1 82 ? 6.080 1.584 -0.514 1.00 0.00 82 ASP A N 2
ATOM 3245 C CA . ASP A 1 82 ? 5.432 2.465 -1.496 1.00 0.00 82 ASP A CA 2
ATOM 3246 C C . ASP A 1 82 ? 5.911 2.174 -2.929 1.00 0.00 82 ASP A C 2
ATOM 3247 O O . ASP A 1 82 ? 7.111 2.040 -3.171 1.00 0.00 82 ASP A O 2
ATOM 3256 N N . VAL A 1 83 ? 4.972 2.061 -3.875 1.00 0.00 83 VAL A N 2
ATOM 3257 C CA . VAL A 1 83 ? 5.216 1.612 -5.255 1.00 0.00 83 VAL A CA 2
ATOM 3258 C C . VAL A 1 83 ? 4.360 2.399 -6.252 1.00 0.00 83 VAL A C 2
ATOM 3259 O O . VAL A 1 83 ? 3.139 2.471 -6.098 1.00 0.00 83 VAL A O 2
ATOM 3272 N N . THR A 1 84 ? 4.991 2.922 -7.308 1.00 0.00 84 THR A N 2
ATOM 3273 C CA . THR A 1 84 ? 4.320 3.641 -8.410 1.00 0.00 84 THR A CA 2
ATOM 3274 C C . THR A 1 84 ? 4.582 3.100 -9.821 1.00 0.00 84 THR A C 2
ATOM 3275 O O . THR A 1 84 ? 3.841 3.427 -10.750 1.00 0.00 84 THR A O 2
ATOM 3286 N N . THR A 1 85 ? 5.598 2.251 -9.987 1.00 0.00 85 THR A N 2
ATOM 3287 C CA . THR A 1 85 ? 5.924 1.504 -11.223 1.00 0.00 85 THR A CA 2
ATOM 3288 C C . THR A 1 85 ? 6.461 0.102 -10.905 1.00 0.00 85 THR A C 2
ATOM 3289 O O . THR A 1 85 ? 6.811 -0.196 -9.763 1.00 0.00 85 THR A O 2
ATOM 3300 N N . GLU A 1 86 ? 6.567 -0.775 -11.909 1.00 0.00 86 GLU A N 2
ATOM 3301 C CA . GLU A 1 86 ? 7.191 -2.100 -11.731 1.00 0.00 86 GLU A CA 2
ATOM 3302 C C . GLU A 1 86 ? 8.708 -2.017 -11.460 1.00 0.00 86 GLU A C 2
ATOM 3303 O O . GLU A 1 86 ? 9.283 -2.925 -10.859 1.00 0.00 86 GLU A O 2
ATOM 3315 N N . GLU A 1 87 ? 9.361 -0.916 -11.844 1.00 0.00 87 GLU A N 2
ATOM 3316 C CA . GLU A 1 87 ? 10.740 -0.615 -11.439 1.00 0.00 87 GLU A CA 2
ATOM 3317 C C . GLU A 1 87 ? 10.795 -0.157 -9.969 1.00 0.00 87 GLU A C 2
ATOM 3318 O O . GLU A 1 87 ? 11.692 -0.558 -9.229 1.00 0.00 87 GLU A O 2
ATOM 3330 N N . ASP A 1 88 ? 9.802 0.615 -9.510 1.00 0.00 88 ASP A N 2
ATOM 3331 C CA . ASP A 1 88 ? 9.658 1.023 -8.104 1.00 0.00 88 ASP A CA 2
ATOM 3332 C C . ASP A 1 88 ? 9.407 -0.188 -7.181 1.00 0.00 88 ASP A C 2
ATOM 3333 O O . ASP A 1 88 ? 9.956 -0.252 -6.081 1.00 0.00 88 ASP A O 2
ATOM 3342 N N . LEU A 1 89 ? 8.646 -1.185 -7.657 1.00 0.00 89 LEU A N 2
ATOM 3343 C CA . LEU A 1 89 ? 8.425 -2.481 -6.999 1.00 0.00 89 LEU A CA 2
ATOM 3344 C C . LEU A 1 89 ? 9.759 -3.223 -6.779 1.00 0.00 89 LEU A C 2
ATOM 3345 O O . LEU A 1 89 ? 10.062 -3.638 -5.662 1.00 0.00 89 LEU A O 2
ATOM 3361 N N . GLU A 1 90 ? 10.593 -3.346 -7.816 1.00 0.00 90 GLU A N 2
ATOM 3362 C CA . GLU A 1 90 ? 11.922 -3.967 -7.696 1.00 0.00 90 GLU A CA 2
ATOM 3363 C C . GLU A 1 90 ? 12.852 -3.179 -6.760 1.00 0.00 90 GLU A C 2
ATOM 3364 O O . GLU A 1 90 ? 13.606 -3.775 -5.991 1.00 0.00 90 GLU A O 2
ATOM 3376 N N . GLU A 1 91 ? 12.780 -1.846 -6.783 1.00 0.00 91 GLU A N 2
ATOM 3377 C CA . GLU A 1 91 ? 13.584 -0.969 -5.921 1.00 0.00 91 GLU A CA 2
ATOM 3378 C C . GLU A 1 91 ? 13.242 -1.182 -4.437 1.00 0.00 91 GLU A C 2
ATOM 3379 O O . GLU A 1 91 ? 14.147 -1.369 -3.618 1.00 0.00 91 GLU A O 2
ATOM 3391 N N . VAL A 1 92 ? 11.955 -1.261 -4.077 1.00 0.00 92 VAL A N 2
ATOM 3392 C CA . VAL A 1 92 ? 11.567 -1.547 -2.686 1.00 0.00 92 VAL A CA 2
ATOM 3393 C C . VAL A 1 92 ? 11.814 -2.997 -2.274 1.00 0.00 92 VAL A C 2
ATOM 3394 O O . VAL A 1 92 ? 12.189 -3.228 -1.128 1.00 0.00 92 VAL A O 2
ATOM 3407 N N . LEU A 1 93 ? 11.707 -3.977 -3.177 1.00 0.00 93 LEU A N 2
ATOM 3408 C CA . LEU A 1 93 ? 12.132 -5.352 -2.875 1.00 0.00 93 LEU A CA 2
ATOM 3409 C C . LEU A 1 93 ? 13.648 -5.444 -2.645 1.00 0.00 93 LEU A C 2
ATOM 3410 O O . LEU A 1 93 ? 14.074 -6.193 -1.765 1.00 0.00 93 LEU A O 2
ATOM 3426 N N . ARG A 1 94 ? 14.466 -4.631 -3.330 1.00 0.00 94 ARG A N 2
ATOM 3427 C CA . ARG A 1 94 ? 15.915 -4.552 -3.063 1.00 0.00 94 ARG A CA 2
ATOM 3428 C C . ARG A 1 94 ? 16.170 -4.003 -1.658 1.00 0.00 94 ARG A C 2
ATOM 3429 O O . ARG A 1 94 ? 16.969 -4.567 -0.911 1.00 0.00 94 ARG A O 2
ATOM 3450 N N . ARG A 1 95 ? 15.420 -2.974 -1.251 1.00 0.00 95 ARG A N 2
ATOM 3451 C CA . ARG A 1 95 ? 15.443 -2.406 0.110 1.00 0.00 95 ARG A CA 2
ATOM 3452 C C . ARG A 1 95 ? 14.963 -3.384 1.182 1.00 0.00 95 ARG A C 2
ATOM 3453 O O . ARG A 1 95 ? 15.555 -3.410 2.259 1.00 0.00 95 ARG A O 2
ATOM 3474 N N . ILE A 1 96 ? 13.967 -4.227 0.897 1.00 0.00 96 ILE A N 2
ATOM 3475 C CA . ILE A 1 96 ? 13.532 -5.302 1.804 1.00 0.00 96 ILE A CA 2
ATOM 3476 C C . ILE A 1 96 ? 14.682 -6.284 2.082 1.00 0.00 96 ILE A C 2
ATOM 3477 O O . ILE A 1 96 ? 14.927 -6.605 3.248 1.00 0.00 96 ILE A O 2
ATOM 3493 N N . LYS A 1 97 ? 15.444 -6.694 1.055 1.00 0.00 97 LYS A N 2
ATOM 3494 C CA . LYS A 1 97 ? 16.626 -7.565 1.221 1.00 0.00 97 LYS A CA 2
ATOM 3495 C C . LYS A 1 97 ? 17.796 -6.862 1.926 1.00 0.00 97 LYS A C 2
ATOM 3496 O O . LYS A 1 97 ? 18.501 -7.493 2.716 1.00 0.00 97 LYS A O 2
ATOM 3515 N N . LYS A 1 98 ? 17.993 -5.561 1.670 1.00 0.00 98 LYS A N 2
ATOM 3516 C CA . LYS A 1 98 ? 19.085 -4.739 2.236 1.00 0.00 98 LYS A CA 2
ATOM 3517 C C . LYS A 1 98 ? 18.813 -4.175 3.641 1.00 0.00 98 LYS A C 2
ATOM 3518 O O . LYS A 1 98 ? 19.748 -3.665 4.262 1.00 0.00 98 LYS A O 2
ATOM 3537 N N . GLY A 1 99 ? 17.580 -4.269 4.148 1.00 0.00 99 GLY A N 2
ATOM 3538 C CA . GLY A 1 99 ? 17.175 -3.776 5.476 1.00 0.00 99 GLY A CA 2
ATOM 3539 C C . GLY A 1 99 ? 16.748 -2.298 5.526 1.00 0.00 99 GLY A C 2
ATOM 3540 O O . GLY A 1 99 ? 16.568 -1.750 6.614 1.00 0.00 99 GLY A O 2
ATOM 3544 N N . SER A 1 100 ? 16.553 -1.651 4.373 1.00 0.00 100 SER A N 2
ATOM 3545 C CA . SER A 1 100 ? 16.199 -0.223 4.231 1.00 0.00 100 SER A CA 2
ATOM 3546 C C . SER A 1 100 ? 14.676 0.008 4.201 1.00 0.00 100 SER A C 2
ATOM 3547 O O . SER A 1 100 ? 14.147 0.701 3.324 1.00 0.00 100 SER A O 2
ATOM 3555 N N . TRP A 1 101 ? 13.957 -0.633 5.126 1.00 0.00 101 TRP A N 2
ATOM 3556 C CA . TRP A 1 101 ? 12.489 -0.685 5.186 1.00 0.00 101 TRP A CA 2
ATOM 3557 C C . TRP A 1 101 ? 11.867 0.667 5.589 1.00 0.00 101 TRP A C 2
ATOM 3558 O O . TRP A 1 101 ? 12.456 1.419 6.370 1.00 0.00 101 TRP A O 2
ATOM 3579 N N . SER A 1 102 ? 10.628 0.922 5.143 1.00 0.00 102 SER A N 2
ATOM 3580 C CA . SER A 1 102 ? 9.817 2.104 5.495 1.00 0.00 102 SER A CA 2
ATOM 3581 C C . SER A 1 102 ? 10.443 3.464 5.127 1.00 0.00 102 SER A C 2
ATOM 3582 O O . SER A 1 102 ? 11.493 3.542 4.485 1.00 0.00 102 SER A O 2
ATOM 3590 N N . LEU A 1 103 ? 9.759 4.551 5.496 1.00 0.00 103 LEU A N 2
ATOM 3591 C CA . LEU A 1 103 ? 10.147 5.943 5.218 1.00 0.00 103 LEU A CA 2
ATOM 3592 C C . LEU A 1 103 ? 10.227 6.757 6.530 1.00 0.00 103 LEU A C 2
ATOM 3593 O O . LEU A 1 103 ? 9.650 7.834 6.673 1.00 0.00 103 LEU A O 2
ATOM 3609 N N . GLU A 1 104 ? 10.901 6.176 7.525 1.00 0.00 104 GLU A N 2
ATOM 3610 C CA . GLU A 1 104 ? 11.079 6.726 8.877 1.00 0.00 104 GLU A CA 2
ATOM 3611 C C . GLU A 1 104 ? 12.561 6.736 9.308 1.00 0.00 104 GLU A C 2
ATOM 3612 O O . GLU A 1 104 ? 13.178 5.681 9.482 1.00 0.00 104 GLU A O 2
ATOM 3624 N N . HIS A 1 105 ? 13.150 7.928 9.461 1.00 0.00 105 HIS A N 2
ATOM 3625 C CA . HIS A 1 105 ? 14.542 8.125 9.902 1.00 0.00 105 HIS A CA 2
ATOM 3626 C C . HIS A 1 105 ? 14.725 9.500 10.592 1.00 0.00 105 HIS A C 2
ATOM 3627 O O . HIS A 1 105 ? 14.079 9.768 11.606 1.00 0.00 105 HIS A O 2
ATOM 3641 N N . HIS A 1 106 ? 15.580 10.389 10.066 1.00 0.00 106 HIS A N 2
ATOM 3642 C CA . HIS A 1 106 ? 15.953 11.674 10.682 1.00 0.00 106 HIS A CA 2
ATOM 3643 C C . HIS A 1 106 ? 14.794 12.683 10.814 1.00 0.00 106 HIS A C 2
ATOM 3644 O O . HIS A 1 106 ? 14.904 13.667 11.546 1.00 0.00 106 HIS A O 2
ATOM 3658 N N . HIS A 1 107 ? 13.680 12.449 10.113 1.00 0.00 107 HIS A N 2
ATOM 3659 C CA . HIS A 1 107 ? 12.521 13.348 10.011 1.00 0.00 107 HIS A CA 2
ATOM 3660 C C . HIS A 1 107 ? 11.805 13.579 11.361 1.00 0.00 107 HIS A C 2
ATOM 3661 O O . HIS A 1 107 ? 11.045 14.538 11.511 1.00 0.00 107 HIS A O 2
ATOM 3675 N N . HIS A 1 108 ? 12.050 12.700 12.340 1.00 0.00 108 HIS A N 2
ATOM 3676 C CA . HIS A 1 108 ? 11.368 12.635 13.639 1.00 0.00 108 HIS A CA 2
ATOM 3677 C C . HIS A 1 108 ? 12.207 13.224 14.797 1.00 0.00 108 HIS A C 2
ATOM 3678 O O . HIS A 1 108 ? 12.007 12.872 15.963 1.00 0.00 108 HIS A O 2
ATOM 3692 N N . HIS A 1 109 ? 13.173 14.097 14.484 1.00 0.00 109 HIS A N 2
ATOM 3693 C CA . HIS A 1 109 ? 14.081 14.729 15.451 1.00 0.00 109 HIS A CA 2
ATOM 3694 C C . HIS A 1 109 ? 13.367 15.637 16.479 1.00 0.00 109 HIS A C 2
ATOM 3695 O O . HIS A 1 109 ? 12.232 16.085 16.271 1.00 0.00 109 HIS A O 2
ATOM 3709 N N . HIS A 1 110 ? 14.063 15.933 17.583 1.00 0.00 110 HIS A N 2
ATOM 3710 C CA . HIS A 1 110 ? 13.631 16.880 18.624 1.00 0.00 110 HIS A CA 2
ATOM 3711 C C . HIS A 1 110 ? 13.662 18.346 18.142 1.00 0.00 110 HIS A C 2
ATOM 3712 O O . HIS A 1 110 ? 14.544 18.700 17.323 1.00 0.00 110 HIS A O 2
ATOM 3727 N N . GLY A 1 1 ? -5.684 -7.036 12.865 1.00 0.00 1 GLY A N 3
ATOM 3728 C CA . GLY A 1 1 ? -6.010 -6.442 14.179 1.00 0.00 1 GLY A CA 3
ATOM 3729 C C . GLY A 1 1 ? -6.675 -5.086 14.013 1.00 0.00 1 GLY A C 3
ATOM 3730 O O . GLY A 1 1 ? -7.740 -4.988 13.404 1.00 0.00 1 GLY A O 3
ATOM 3736 N N . SER A 1 2 ? -6.039 -4.024 14.518 1.00 0.00 2 SER A N 3
ATOM 3737 C CA . SER A 1 2 ? -6.535 -2.629 14.491 1.00 0.00 2 SER A CA 3
ATOM 3738 C C . SER A 1 2 ? -6.634 -2.008 13.086 1.00 0.00 2 SER A C 3
ATOM 3739 O O . SER A 1 2 ? -7.161 -0.913 12.918 1.00 0.00 2 SER A O 3
ATOM 3747 N N . ASP A 1 3 ? -6.119 -2.685 12.060 1.00 0.00 3 ASP A N 3
ATOM 3748 C CA . ASP A 1 3 ? -6.005 -2.225 10.668 1.00 0.00 3 ASP A CA 3
ATOM 3749 C C . ASP A 1 3 ? -7.360 -1.865 10.025 1.00 0.00 3 ASP A C 3
ATOM 3750 O O . ASP A 1 3 ? -7.430 -0.978 9.174 1.00 0.00 3 ASP A O 3
ATOM 3759 N N . GLU A 1 4 ? -8.460 -2.486 10.467 1.00 0.00 4 GLU A N 3
ATOM 3760 C CA . GLU A 1 4 ? -9.814 -2.158 9.991 1.00 0.00 4 GLU A CA 3
ATOM 3761 C C . GLU A 1 4 ? -10.299 -0.774 10.474 1.00 0.00 4 GLU A C 3
ATOM 3762 O O . GLU A 1 4 ? -11.119 -0.132 9.814 1.00 0.00 4 GLU A O 3
ATOM 3774 N N . GLU A 1 5 ? -9.733 -0.250 11.564 1.00 0.00 5 GLU A N 3
ATOM 3775 C CA . GLU A 1 5 ? -9.970 1.131 12.006 1.00 0.00 5 GLU A CA 3
ATOM 3776 C C . GLU A 1 5 ? -9.350 2.156 11.046 1.00 0.00 5 GLU A C 3
ATOM 3777 O O . GLU A 1 5 ? -9.828 3.286 10.956 1.00 0.00 5 GLU A O 3
ATOM 3789 N N . ILE A 1 6 ? -8.298 1.775 10.314 1.00 0.00 6 ILE A N 3
ATOM 3790 C CA . ILE A 1 6 ? -7.749 2.572 9.212 1.00 0.00 6 ILE A CA 3
ATOM 3791 C C . ILE A 1 6 ? -8.522 2.328 7.913 1.00 0.00 6 ILE A C 3
ATOM 3792 O O . ILE A 1 6 ? -8.718 3.262 7.133 1.00 0.00 6 ILE A O 3
ATOM 3808 N N . ARG A 1 7 ? -9.021 1.106 7.684 1.00 0.00 7 ARG A N 3
ATOM 3809 C CA . ARG A 1 7 ? -9.771 0.757 6.455 1.00 0.00 7 ARG A CA 3
ATOM 3810 C C . ARG A 1 7 ? -10.944 1.708 6.195 1.00 0.00 7 ARG A C 3
ATOM 3811 O O . ARG A 1 7 ? -11.131 2.170 5.072 1.00 0.00 7 ARG A O 3
ATOM 3832 N N . LYS A 1 8 ? -11.678 2.071 7.246 1.00 0.00 8 LYS A N 3
ATOM 3833 C CA . LYS A 1 8 ? -12.781 3.050 7.189 1.00 0.00 8 LYS A CA 3
ATOM 3834 C C . LYS A 1 8 ? -12.326 4.440 6.705 1.00 0.00 8 LYS A C 3
ATOM 3835 O O . LYS A 1 8 ? -13.039 5.085 5.938 1.00 0.00 8 LYS A O 3
ATOM 3854 N N . LYS A 1 9 ? -11.116 4.872 7.091 1.00 0.00 9 LYS A N 3
ATOM 3855 C CA . LYS A 1 9 ? -10.520 6.165 6.716 1.00 0.00 9 LYS A CA 3
ATOM 3856 C C . LYS A 1 9 ? -10.064 6.122 5.259 1.00 0.00 9 LYS A C 3
ATOM 3857 O O . LYS A 1 9 ? -10.267 7.084 4.525 1.00 0.00 9 LYS A O 3
ATOM 3876 N N . LEU A 1 10 ? -9.523 4.983 4.819 1.00 0.00 10 LEU A N 3
ATOM 3877 C CA . LEU A 1 10 ? -9.087 4.742 3.442 1.00 0.00 10 LEU A CA 3
ATOM 3878 C C . LEU A 1 10 ? -10.259 4.752 2.447 1.00 0.00 10 LEU A C 3
ATOM 3879 O O . LEU A 1 10 ? -10.140 5.286 1.346 1.00 0.00 10 LEU A O 3
ATOM 3895 N N . GLU A 1 11 ? -11.416 4.230 2.847 1.00 0.00 11 GLU A N 3
ATOM 3896 C CA . GLU A 1 11 ? -12.637 4.269 2.028 1.00 0.00 11 GLU A CA 3
ATOM 3897 C C . GLU A 1 11 ? -13.260 5.675 1.946 1.00 0.00 11 GLU A C 3
ATOM 3898 O O . GLU A 1 11 ? -13.825 6.032 0.911 1.00 0.00 11 GLU A O 3
ATOM 3910 N N . GLU A 1 12 ? -13.114 6.509 2.981 1.00 0.00 12 GLU A N 3
ATOM 3911 C CA . GLU A 1 12 ? -13.469 7.935 2.903 1.00 0.00 12 GLU A CA 3
ATOM 3912 C C . GLU A 1 12 ? -12.465 8.715 2.036 1.00 0.00 12 GLU A C 3
ATOM 3913 O O . GLU A 1 12 ? -12.872 9.530 1.206 1.00 0.00 12 GLU A O 3
ATOM 3925 N N . LEU A 1 13 ? -11.164 8.422 2.158 1.00 0.00 13 LEU A N 3
ATOM 3926 C CA . LEU A 1 13 ? -10.094 9.038 1.367 1.00 0.00 13 LEU A CA 3
ATOM 3927 C C . LEU A 1 13 ? -10.293 8.782 -0.131 1.00 0.00 13 LEU A C 3
ATOM 3928 O O . LEU A 1 13 ? -10.047 9.668 -0.945 1.00 0.00 13 LEU A O 3
ATOM 3944 N N . ALA A 1 14 ? -10.791 7.600 -0.496 1.00 0.00 14 ALA A N 3
ATOM 3945 C CA . ALA A 1 14 ? -11.068 7.236 -1.879 1.00 0.00 14 ALA A CA 3
ATOM 3946 C C . ALA A 1 14 ? -11.955 8.278 -2.586 1.00 0.00 14 ALA A C 3
ATOM 3947 O O . ALA A 1 14 ? -11.596 8.813 -3.637 1.00 0.00 14 ALA A O 3
ATOM 3954 N N . LYS A 1 15 ? -13.070 8.649 -1.943 1.00 0.00 15 LYS A N 3
ATOM 3955 C CA . LYS A 1 15 ? -14.025 9.652 -2.445 1.00 0.00 15 LYS A CA 3
ATOM 3956 C C . LYS A 1 15 ? -13.446 11.076 -2.452 1.00 0.00 15 LYS A C 3
ATOM 3957 O O . LYS A 1 15 ? -13.786 11.867 -3.332 1.00 0.00 15 LYS A O 3
ATOM 3976 N N . ARG A 1 16 ? -12.538 11.394 -1.518 1.00 0.00 16 ARG A N 3
ATOM 3977 C CA . ARG A 1 16 ? -11.818 12.685 -1.432 1.00 0.00 16 ARG A CA 3
ATOM 3978 C C . ARG A 1 16 ? -10.815 12.871 -2.577 1.00 0.00 16 ARG A C 3
ATOM 3979 O O . ARG A 1 16 ? -10.718 13.968 -3.128 1.00 0.00 16 ARG A O 3
ATOM 4000 N N . LYS A 1 17 ? -10.092 11.807 -2.951 1.00 0.00 17 LYS A N 3
ATOM 4001 C CA . LYS A 1 17 ? -9.076 11.794 -4.025 1.00 0.00 17 LYS A CA 3
ATOM 4002 C C . LYS A 1 17 ? -9.630 11.399 -5.404 1.00 0.00 17 LYS A C 3
ATOM 4003 O O . LYS A 1 17 ? -8.881 11.405 -6.381 1.00 0.00 17 LYS A O 3
ATOM 4022 N N . GLY A 1 18 ? -10.923 11.072 -5.493 1.00 0.00 18 GLY A N 3
ATOM 4023 C CA . GLY A 1 18 ? -11.643 10.788 -6.745 1.00 0.00 18 GLY A CA 3
ATOM 4024 C C . GLY A 1 18 ? -11.377 9.405 -7.360 1.00 0.00 18 GLY A C 3
ATOM 4025 O O . GLY A 1 18 ? -11.598 9.221 -8.560 1.00 0.00 18 GLY A O 3
ATOM 4029 N N . LYS A 1 19 ? -10.871 8.450 -6.568 1.00 0.00 19 LYS A N 3
ATOM 4030 C CA . LYS A 1 19 ? -10.501 7.078 -6.981 1.00 0.00 19 LYS A CA 3
ATOM 4031 C C . LYS A 1 19 ? -11.199 6.022 -6.107 1.00 0.00 19 LYS A C 3
ATOM 4032 O O . LYS A 1 19 ? -11.952 6.357 -5.197 1.00 0.00 19 LYS A O 3
ATOM 4051 N N . ASP A 1 20 ? -10.971 4.739 -6.392 1.00 0.00 20 ASP A N 3
ATOM 4052 C CA . ASP A 1 20 ? -11.444 3.609 -5.578 1.00 0.00 20 ASP A CA 3
ATOM 4053 C C . ASP A 1 20 ? -10.257 2.833 -4.978 1.00 0.00 20 ASP A C 3
ATOM 4054 O O . ASP A 1 20 ? -9.444 2.254 -5.706 1.00 0.00 20 ASP A O 3
ATOM 4063 N N . LEU A 1 21 ? -10.152 2.848 -3.644 1.00 0.00 21 LEU A N 3
ATOM 4064 C CA . LEU A 1 21 ? -9.090 2.215 -2.853 1.00 0.00 21 LEU A CA 3
ATOM 4065 C C . LEU A 1 21 ? -9.599 0.901 -2.240 1.00 0.00 21 LEU A C 3
ATOM 4066 O O . LEU A 1 21 ? -10.695 0.856 -1.677 1.00 0.00 21 LEU A O 3
ATOM 4082 N N . GLN A 1 22 ? -8.784 -0.154 -2.305 1.00 0.00 22 GLN A N 3
ATOM 4083 C CA . GLN A 1 22 ? -9.102 -1.492 -1.789 1.00 0.00 22 GLN A CA 3
ATOM 4084 C C . GLN A 1 22 ? -8.016 -1.948 -0.802 1.00 0.00 22 GLN A C 3
ATOM 4085 O O . GLN A 1 22 ? -6.831 -1.688 -1.022 1.00 0.00 22 GLN A O 3
ATOM 4099 N N . LEU A 1 23 ? -8.417 -2.647 0.266 1.00 0.00 23 LEU A N 3
ATOM 4100 C CA . LEU A 1 23 ? -7.532 -3.163 1.313 1.00 0.00 23 LEU A CA 3
ATOM 4101 C C . LEU A 1 23 ? -7.640 -4.690 1.446 1.00 0.00 23 LEU A C 3
ATOM 4102 O O . LEU A 1 23 ? -8.749 -5.224 1.553 1.00 0.00 23 LEU A O 3
ATOM 4118 N N . ARG A 1 24 ? -6.498 -5.395 1.430 1.00 0.00 24 ARG A N 3
ATOM 4119 C CA . ARG A 1 24 ? -6.426 -6.871 1.503 1.00 0.00 24 ARG A CA 3
ATOM 4120 C C . ARG A 1 24 ? -5.162 -7.381 2.219 1.00 0.00 24 ARG A C 3
ATOM 4121 O O . ARG A 1 24 ? -4.134 -6.705 2.231 1.00 0.00 24 ARG A O 3
ATOM 4142 N N . ARG A 1 25 ? -5.215 -8.600 2.768 1.00 0.00 25 ARG A N 3
ATOM 4143 C CA . ARG A 1 25 ? -4.066 -9.357 3.309 1.00 0.00 25 ARG A CA 3
ATOM 4144 C C . ARG A 1 25 ? -3.478 -10.308 2.258 1.00 0.00 25 ARG A C 3
ATOM 4145 O O . ARG A 1 25 ? -4.222 -10.994 1.559 1.00 0.00 25 ARG A O 3
ATOM 4166 N N . TYR A 1 26 ? -2.148 -10.362 2.187 1.00 0.00 26 TYR A N 3
ATOM 4167 C CA . TYR A 1 26 ? -1.364 -11.245 1.304 1.00 0.00 26 TYR A CA 3
ATOM 4168 C C . TYR A 1 26 ? -0.281 -11.987 2.102 1.00 0.00 26 TYR A C 3
ATOM 4169 O O . TYR A 1 26 ? 0.188 -11.475 3.123 1.00 0.00 26 TYR A O 3
ATOM 4187 N N . ASN A 1 27 ? 0.109 -13.191 1.670 1.00 0.00 27 ASN A N 3
ATOM 4188 C CA . ASN A 1 27 ? 0.971 -14.090 2.454 1.00 0.00 27 ASN A CA 3
ATOM 4189 C C . ASN A 1 27 ? 2.438 -14.055 1.994 1.00 0.00 27 ASN A C 3
ATOM 4190 O O . ASN A 1 27 ? 3.347 -14.064 2.825 1.00 0.00 27 ASN A O 3
ATOM 4201 N N . ASP A 1 28 ? 2.671 -14.007 0.680 1.00 0.00 28 ASP A N 3
ATOM 4202 C CA . ASP A 1 28 ? 3.992 -14.115 0.059 1.00 0.00 28 ASP A CA 3
ATOM 4203 C C . ASP A 1 28 ? 4.207 -13.067 -1.051 1.00 0.00 28 ASP A C 3
ATOM 4204 O O . ASP A 1 28 ? 3.258 -12.724 -1.767 1.00 0.00 28 ASP A O 3
ATOM 4213 N N . PRO A 1 29 ? 5.453 -12.594 -1.272 1.00 0.00 29 PRO A N 3
ATOM 4214 C CA . PRO A 1 29 ? 5.770 -11.631 -2.332 1.00 0.00 29 PRO A CA 3
ATOM 4215 C C . PRO A 1 29 ? 5.419 -12.158 -3.736 1.00 0.00 29 PRO A C 3
ATOM 4216 O O . PRO A 1 29 ? 5.038 -11.397 -4.624 1.00 0.00 29 PRO A O 3
ATOM 4227 N N . ASN A 1 30 ? 5.475 -13.477 -3.921 1.00 0.00 30 ASN A N 3
ATOM 4228 C CA . ASN A 1 30 ? 5.102 -14.154 -5.163 1.00 0.00 30 ASN A CA 3
ATOM 4229 C C . ASN A 1 30 ? 3.599 -14.082 -5.487 1.00 0.00 30 ASN A C 3
ATOM 4230 O O . ASN A 1 30 ? 3.233 -14.137 -6.659 1.00 0.00 30 ASN A O 3
ATOM 4241 N N . GLU A 1 31 ? 2.724 -13.960 -4.483 1.00 0.00 31 GLU A N 3
ATOM 4242 C CA . GLU A 1 31 ? 1.291 -13.713 -4.700 1.00 0.00 31 GLU A CA 3
ATOM 4243 C C . GLU A 1 31 ? 1.031 -12.233 -4.957 1.00 0.00 31 GLU A C 3
ATOM 4244 O O . GLU A 1 31 ? 0.219 -11.860 -5.806 1.00 0.00 31 GLU A O 3
ATOM 4256 N N . VAL A 1 32 ? 1.732 -11.389 -4.198 1.00 0.00 32 VAL A N 3
ATOM 4257 C CA . VAL A 1 32 ? 1.427 -9.959 -4.132 1.00 0.00 32 VAL A CA 3
ATOM 4258 C C . VAL A 1 32 ? 1.814 -9.225 -5.411 1.00 0.00 32 VAL A C 3
ATOM 4259 O O . VAL A 1 32 ? 1.059 -8.385 -5.890 1.00 0.00 32 VAL A O 3
ATOM 4272 N N . GLU A 1 33 ? 2.931 -9.623 -6.020 1.00 0.00 33 GLU A N 3
ATOM 4273 C CA . GLU A 1 33 ? 3.456 -9.108 -7.294 1.00 0.00 33 GLU A CA 3
ATOM 4274 C C . GLU A 1 33 ? 2.406 -9.101 -8.424 1.00 0.00 33 GLU A C 3
ATOM 4275 O O . GLU A 1 33 ? 2.338 -8.133 -9.186 1.00 0.00 33 GLU A O 3
ATOM 4287 N N . LYS A 1 34 ? 1.520 -10.108 -8.486 1.00 0.00 34 LYS A N 3
ATOM 4288 C CA . LYS A 1 34 ? 0.433 -10.166 -9.486 1.00 0.00 34 LYS A CA 3
ATOM 4289 C C . LYS A 1 34 ? -0.644 -9.109 -9.233 1.00 0.00 34 LYS A C 3
ATOM 4290 O O . LYS A 1 34 ? -1.180 -8.521 -10.171 1.00 0.00 34 LYS A O 3
ATOM 4309 N N . SER A 1 35 ? -0.920 -8.833 -7.961 1.00 0.00 35 SER A N 3
ATOM 4310 C CA . SER A 1 35 ? -1.845 -7.782 -7.525 1.00 0.00 35 SER A CA 3
ATOM 4311 C C . SER A 1 35 ? -1.302 -6.377 -7.823 1.00 0.00 35 SER A C 3
ATOM 4312 O O . SER A 1 35 ? -2.061 -5.498 -8.238 1.00 0.00 35 SER A O 3
ATOM 4320 N N . ILE A 1 36 ? 0.023 -6.169 -7.725 1.00 0.00 36 ILE A N 3
ATOM 4321 C CA . ILE A 1 36 ? 0.643 -4.874 -8.047 1.00 0.00 36 ILE A CA 3
ATOM 4322 C C . ILE A 1 36 ? 0.466 -4.557 -9.537 1.00 0.00 36 ILE A C 3
ATOM 4323 O O . ILE A 1 36 ? 0.106 -3.439 -9.903 1.00 0.00 36 ILE A O 3
ATOM 4339 N N . ARG A 1 37 ? 0.659 -5.558 -10.406 1.00 0.00 37 ARG A N 3
ATOM 4340 C CA . ARG A 1 37 ? 0.500 -5.414 -11.861 1.00 0.00 37 ARG A CA 3
ATOM 4341 C C . ARG A 1 37 ? -0.915 -5.001 -12.254 1.00 0.00 37 ARG A C 3
ATOM 4342 O O . ARG A 1 37 ? -1.068 -4.152 -13.129 1.00 0.00 37 ARG A O 3
ATOM 4363 N N . GLU A 1 38 ? -1.944 -5.522 -11.585 1.00 0.00 38 GLU A N 3
ATOM 4364 C CA . GLU A 1 38 ? -3.328 -5.139 -11.838 1.00 0.00 38 GLU A CA 3
ATOM 4365 C C . GLU A 1 38 ? -3.579 -3.689 -11.388 1.00 0.00 38 GLU A C 3
ATOM 4366 O O . GLU A 1 38 ? -4.177 -2.911 -12.129 1.00 0.00 38 GLU A O 3
ATOM 4378 N N . ALA A 1 39 ? -3.036 -3.282 -10.235 1.00 0.00 39 ALA A N 3
ATOM 4379 C CA . ALA A 1 39 ? -3.156 -1.911 -9.743 1.00 0.00 39 ALA A CA 3
ATOM 4380 C C . ALA A 1 39 ? -2.535 -0.891 -10.712 1.00 0.00 39 ALA A C 3
ATOM 4381 O O . ALA A 1 39 ? -3.176 0.092 -11.089 1.00 0.00 39 ALA A O 3
ATOM 4388 N N . LEU A 1 40 ? -1.306 -1.154 -11.170 1.00 0.00 40 LEU A N 3
ATOM 4389 C CA . LEU A 1 40 ? -0.548 -0.243 -12.023 1.00 0.00 40 LEU A CA 3
ATOM 4390 C C . LEU A 1 40 ? -1.118 -0.182 -13.447 1.00 0.00 40 LEU A C 3
ATOM 4391 O O . LEU A 1 40 ? -1.165 0.900 -14.037 1.00 0.00 40 LEU A O 3
ATOM 4407 N N . LYS A 1 41 ? -1.612 -1.308 -13.985 1.00 0.00 41 LYS A N 3
ATOM 4408 C CA . LYS A 1 41 ? -2.202 -1.367 -15.329 1.00 0.00 41 LYS A CA 3
ATOM 4409 C C . LYS A 1 41 ? -3.572 -0.679 -15.416 1.00 0.00 41 LYS A C 3
ATOM 4410 O O . LYS A 1 41 ? -3.876 -0.049 -16.430 1.00 0.00 41 LYS A O 3
ATOM 4429 N N . LYS A 1 42 ? -4.381 -0.759 -14.350 1.00 0.00 42 LYS A N 3
ATOM 4430 C CA . LYS A 1 42 ? -5.720 -0.137 -14.260 1.00 0.00 42 LYS A CA 3
ATOM 4431 C C . LYS A 1 42 ? -5.700 1.327 -13.789 1.00 0.00 42 LYS A C 3
ATOM 4432 O O . LYS A 1 42 ? -6.730 1.998 -13.865 1.00 0.00 42 LYS A O 3
ATOM 4451 N N . GLY A 1 43 ? -4.569 1.821 -13.275 1.00 0.00 43 GLY A N 3
ATOM 4452 C CA . GLY A 1 43 ? -4.486 3.123 -12.593 1.00 0.00 43 GLY A CA 3
ATOM 4453 C C . GLY A 1 43 ? -5.208 3.135 -11.233 1.00 0.00 43 GLY A C 3
ATOM 4454 O O . GLY A 1 43 ? -5.728 4.170 -10.806 1.00 0.00 43 GLY A O 3
ATOM 4458 N N . ARG A 1 44 ? -5.288 1.967 -10.583 1.00 0.00 44 ARG A N 3
ATOM 4459 C CA . ARG A 1 44 ? -5.939 1.717 -9.286 1.00 0.00 44 ARG A CA 3
ATOM 4460 C C . ARG A 1 44 ? -4.970 1.876 -8.116 1.00 0.00 44 ARG A C 3
ATOM 4461 O O . ARG A 1 44 ? -3.752 1.770 -8.267 1.00 0.00 44 ARG A O 3
ATOM 4482 N N . THR A 1 45 ? -5.545 2.072 -6.932 1.00 0.00 45 THR A N 3
ATOM 4483 C CA . THR A 1 45 ? -4.826 2.130 -5.654 1.00 0.00 45 THR A CA 3
ATOM 4484 C C . THR A 1 45 ? -5.154 0.904 -4.805 1.00 0.00 45 THR A C 3
ATOM 4485 O O . THR A 1 45 ? -6.324 0.658 -4.497 1.00 0.00 45 THR A O 3
ATOM 4496 N N . LEU A 1 46 ? -4.131 0.152 -4.396 1.00 0.00 46 LEU A N 3
ATOM 4497 C CA . LEU A 1 46 ? -4.255 -0.986 -3.477 1.00 0.00 46 LEU A CA 3
ATOM 4498 C C . LEU A 1 46 ? -3.423 -0.748 -2.217 1.00 0.00 46 LEU A C 3
ATOM 4499 O O . LEU A 1 46 ? -2.280 -0.293 -2.290 1.00 0.00 46 LEU A O 3
ATOM 4515 N N . ILE A 1 47 ? -3.994 -1.096 -1.064 1.00 0.00 47 ILE A N 3
ATOM 4516 C CA . ILE A 1 47 ? -3.339 -1.029 0.242 1.00 0.00 47 ILE A CA 3
ATOM 4517 C C . ILE A 1 47 ? -3.279 -2.443 0.807 1.00 0.00 47 ILE A C 3
ATOM 4518 O O . ILE A 1 47 ? -4.277 -3.008 1.249 1.00 0.00 47 ILE A O 3
ATOM 4534 N N . ILE A 1 48 ? -2.095 -3.036 0.761 1.00 0.00 48 ILE A N 3
ATOM 4535 C CA . ILE A 1 48 ? -1.912 -4.468 1.031 1.00 0.00 48 ILE A CA 3
ATOM 4536 C C . ILE A 1 48 ? -1.138 -4.698 2.327 1.00 0.00 48 ILE A C 3
ATOM 4537 O O . ILE A 1 48 ? -0.156 -4.017 2.593 1.00 0.00 48 ILE A O 3
ATOM 4553 N N . ILE A 1 49 ? -1.563 -5.675 3.127 1.00 0.00 49 ILE A N 3
ATOM 4554 C CA . ILE A 1 49 ? -0.937 -6.035 4.406 1.00 0.00 49 ILE A CA 3
ATOM 4555 C C . ILE A 1 49 ? -0.268 -7.409 4.270 1.00 0.00 49 ILE A C 3
ATOM 4556 O O . ILE A 1 49 ? -0.941 -8.442 4.187 1.00 0.00 49 ILE A O 3
ATOM 4572 N N . ILE A 1 50 ? 1.065 -7.419 4.243 1.00 0.00 50 ILE A N 3
ATOM 4573 C CA . ILE A 1 50 ? 1.901 -8.613 4.120 1.00 0.00 50 ILE A CA 3
ATOM 4574 C C . ILE A 1 50 ? 2.968 -8.657 5.215 1.00 0.00 50 ILE A C 3
ATOM 4575 O O . ILE A 1 50 ? 3.780 -7.747 5.340 1.00 0.00 50 ILE A O 3
ATOM 4591 N N . ASN A 1 51 ? 2.973 -9.727 6.013 1.00 0.00 51 ASN A N 3
ATOM 4592 C CA . ASN A 1 51 ? 3.923 -9.958 7.116 1.00 0.00 51 ASN A CA 3
ATOM 4593 C C . ASN A 1 51 ? 4.054 -8.760 8.089 1.00 0.00 51 ASN A C 3
ATOM 4594 O O . ASN A 1 51 ? 5.135 -8.447 8.592 1.00 0.00 51 ASN A O 3
ATOM 4605 N N . GLY A 1 52 ? 2.935 -8.066 8.321 1.00 0.00 52 GLY A N 3
ATOM 4606 C CA . GLY A 1 52 ? 2.841 -6.846 9.132 1.00 0.00 52 GLY A CA 3
ATOM 4607 C C . GLY A 1 52 ? 3.260 -5.546 8.425 1.00 0.00 52 GLY A C 3
ATOM 4608 O O . GLY A 1 52 ? 3.217 -4.488 9.054 1.00 0.00 52 GLY A O 3
ATOM 4612 N N . VAL A 1 53 ? 3.638 -5.588 7.139 1.00 0.00 53 VAL A N 3
ATOM 4613 C CA . VAL A 1 53 ? 4.023 -4.406 6.346 1.00 0.00 53 VAL A CA 3
ATOM 4614 C C . VAL A 1 53 ? 2.836 -3.930 5.511 1.00 0.00 53 VAL A C 3
ATOM 4615 O O . VAL A 1 53 ? 2.210 -4.724 4.808 1.00 0.00 53 VAL A O 3
ATOM 4628 N N . PHE A 1 54 ? 2.563 -2.625 5.545 1.00 0.00 54 PHE A N 3
ATOM 4629 C CA . PHE A 1 54 ? 1.577 -1.969 4.685 1.00 0.00 54 PHE A CA 3
ATOM 4630 C C . PHE A 1 54 ? 2.238 -1.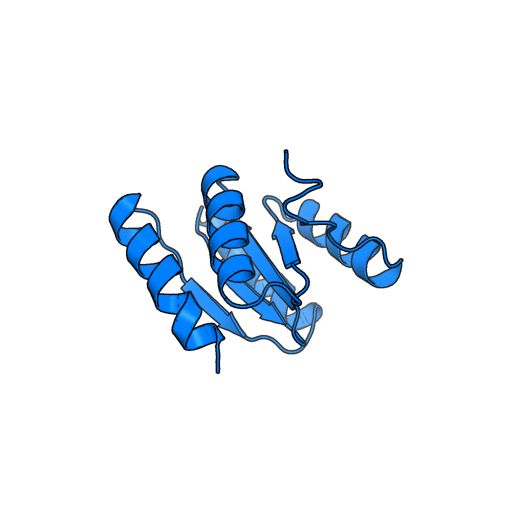544 3.364 1.00 0.00 54 PHE A C 3
ATOM 4631 O O . PHE A 1 54 ? 3.016 -0.594 3.324 1.00 0.00 54 PHE A O 3
ATOM 4648 N N . VAL A 1 55 ? 1.905 -2.219 2.268 1.00 0.00 55 VAL A N 3
ATOM 4649 C CA . VAL A 1 55 ? 2.416 -1.963 0.917 1.00 0.00 55 VAL A CA 3
ATOM 4650 C C . VAL A 1 55 ? 1.376 -1.157 0.142 1.00 0.00 55 VAL A C 3
ATOM 4651 O O . VAL A 1 55 ? 0.293 -1.657 -0.171 1.00 0.00 55 VAL A O 3
ATOM 4664 N N . VAL A 1 56 ? 1.707 0.095 -0.168 1.00 0.00 56 VAL A N 3
ATOM 4665 C CA . VAL A 1 56 ? 0.832 1.032 -0.884 1.00 0.00 56 VAL A CA 3
ATOM 4666 C C . VAL A 1 56 ? 1.202 1.080 -2.369 1.00 0.00 56 VAL A C 3
ATOM 4667 O O . VAL A 1 56 ? 2.275 1.566 -2.723 1.00 0.00 56 VAL A O 3
ATOM 4680 N N . VAL A 1 57 ? 0.311 0.613 -3.246 1.00 0.00 57 VAL A N 3
ATOM 4681 C CA . VAL A 1 57 ? 0.472 0.701 -4.709 1.00 0.00 57 VAL A CA 3
ATOM 4682 C C . VAL A 1 57 ? -0.481 1.747 -5.279 1.00 0.00 57 VAL A C 3
ATOM 4683 O O . VAL A 1 57 ? -1.678 1.662 -5.022 1.00 0.00 57 VAL A O 3
ATOM 4696 N N . SER A 1 58 ? 0.018 2.702 -6.069 1.00 0.00 58 SER A N 3
ATOM 4697 C CA . SER A 1 58 ? -0.790 3.616 -6.884 1.00 0.00 58 SER A CA 3
ATOM 4698 C C . SER A 1 58 ? 0.086 4.289 -7.945 1.00 0.00 58 SER A C 3
ATOM 4699 O O . SER A 1 58 ? 1.295 4.428 -7.772 1.00 0.00 58 SER A O 3
ATOM 4707 N N . THR A 1 59 ? -0.516 4.762 -9.031 1.00 0.00 59 THR A N 3
ATOM 4708 C CA . THR A 1 59 ? 0.132 5.640 -10.016 1.00 0.00 59 THR A CA 3
ATOM 4709 C C . THR A 1 59 ? 0.061 7.120 -9.594 1.00 0.00 59 THR A C 3
ATOM 4710 O O . THR A 1 59 ? 0.594 7.982 -10.295 1.00 0.00 59 THR A O 3
ATOM 4721 N N . ASP A 1 60 ? -0.559 7.429 -8.444 1.00 0.00 60 ASP A N 3
ATOM 4722 C CA . ASP A 1 60 ? -0.748 8.790 -7.922 1.00 0.00 60 ASP A CA 3
ATOM 4723 C C . ASP A 1 60 ? -0.042 8.984 -6.569 1.00 0.00 60 ASP A C 3
ATOM 4724 O O . ASP A 1 60 ? -0.553 8.582 -5.522 1.00 0.00 60 ASP A O 3
ATOM 4733 N N . GLU A 1 61 ? 1.136 9.618 -6.572 1.00 0.00 61 GLU A N 3
ATOM 4734 C CA . GLU A 1 61 ? 1.941 9.871 -5.360 1.00 0.00 61 GLU A CA 3
ATOM 4735 C C . GLU A 1 61 ? 1.203 10.731 -4.320 1.00 0.00 61 GLU A C 3
ATOM 4736 O O . GLU A 1 61 ? 1.331 10.494 -3.119 1.00 0.00 61 GLU A O 3
ATOM 4748 N N . ASP A 1 62 ? 0.373 11.674 -4.773 1.00 0.00 62 ASP A N 3
ATOM 4749 C CA . ASP A 1 62 ? -0.541 12.470 -3.951 1.00 0.00 62 ASP A CA 3
ATOM 4750 C C . ASP A 1 62 ? -1.617 11.613 -3.256 1.00 0.00 62 ASP A C 3
ATOM 4751 O O . ASP A 1 62 ? -2.175 12.039 -2.243 1.00 0.00 62 ASP A O 3
ATOM 4760 N N . LEU A 1 63 ? -1.901 10.403 -3.759 1.00 0.00 63 LEU A N 3
ATOM 4761 C CA . LEU A 1 63 ? -2.709 9.409 -3.049 1.00 0.00 63 LEU A CA 3
ATOM 4762 C C . LEU A 1 63 ? -1.908 8.617 -2.012 1.00 0.00 63 LEU A C 3
ATOM 4763 O O . LEU A 1 63 ? -2.318 8.541 -0.853 1.00 0.00 63 LEU A O 3
ATOM 4779 N N . ILE A 1 64 ? -0.748 8.068 -2.395 1.00 0.00 64 ILE A N 3
ATOM 4780 C CA . ILE A 1 64 ? 0.107 7.296 -1.475 1.00 0.00 64 ILE A CA 3
ATOM 4781 C C . ILE A 1 64 ? 0.489 8.129 -0.250 1.00 0.00 64 ILE A C 3
ATOM 4782 O O . ILE A 1 64 ? 0.338 7.658 0.875 1.00 0.00 64 ILE A O 3
ATOM 4798 N N . ARG A 1 65 ? 0.924 9.380 -0.436 1.00 0.00 65 ARG A N 3
ATOM 4799 C CA . ARG A 1 65 ? 1.335 10.263 0.674 1.00 0.00 65 ARG A CA 3
ATOM 4800 C C . ARG A 1 65 ? 0.228 10.489 1.711 1.00 0.00 65 ARG A C 3
ATOM 4801 O O . ARG A 1 65 ? 0.506 10.525 2.907 1.00 0.00 65 ARG A O 3
ATOM 4822 N N . GLU A 1 66 ? -1.029 10.567 1.275 1.00 0.00 66 GLU A N 3
ATOM 4823 C CA . GLU A 1 66 ? -2.192 10.691 2.165 1.00 0.00 66 GLU A CA 3
ATOM 4824 C C . GLU A 1 66 ? -2.551 9.359 2.841 1.00 0.00 66 GLU A C 3
ATOM 4825 O O . GLU A 1 66 ? -2.947 9.349 4.006 1.00 0.00 66 GLU A O 3
ATOM 4837 N N . ILE A 1 67 ? -2.331 8.222 2.171 1.00 0.00 67 ILE A N 3
ATOM 4838 C CA . ILE A 1 67 ? -2.454 6.892 2.785 1.00 0.00 67 ILE A CA 3
ATOM 4839 C C . ILE A 1 67 ? -1.406 6.724 3.890 1.00 0.00 67 ILE A C 3
ATOM 4840 O O . ILE A 1 67 ? -1.731 6.250 4.979 1.00 0.00 67 ILE A O 3
ATOM 4856 N N . LYS A 1 68 ? -0.162 7.162 3.653 1.00 0.00 68 LYS A N 3
ATOM 4857 C CA . LYS A 1 68 ? 0.903 7.124 4.663 1.00 0.00 68 LYS A CA 3
ATOM 4858 C C . LYS A 1 68 ? 0.525 7.913 5.912 1.00 0.00 68 LYS A C 3
ATOM 4859 O O . LYS A 1 68 ? 0.723 7.391 7.006 1.00 0.00 68 LYS A O 3
ATOM 4878 N N . ARG A 1 69 ? -0.106 9.089 5.786 1.00 0.00 69 ARG A N 3
ATOM 4879 C CA . ARG A 1 69 ? -0.693 9.796 6.932 1.00 0.00 69 ARG A CA 3
ATOM 4880 C C . ARG A 1 69 ? -1.742 8.960 7.656 1.00 0.00 69 ARG A C 3
ATOM 4881 O O . ARG A 1 69 ? -1.615 8.764 8.855 1.00 0.00 69 ARG A O 3
ATOM 4902 N N . LEU A 1 70 ? -2.735 8.412 6.957 1.00 0.00 70 LEU A N 3
ATOM 4903 C CA . LEU A 1 70 ? -3.815 7.618 7.563 1.00 0.00 70 LEU A CA 3
ATOM 4904 C C . LEU A 1 70 ? -3.276 6.431 8.370 1.00 0.00 70 LEU A C 3
ATOM 4905 O O . LEU A 1 70 ? -3.754 6.167 9.475 1.00 0.00 70 LEU A O 3
ATOM 4921 N N . ILE A 1 71 ? -2.265 5.744 7.831 1.00 0.00 71 ILE A N 3
ATOM 4922 C CA . ILE A 1 71 ? -1.631 4.595 8.476 1.00 0.00 71 ILE A CA 3
ATOM 4923 C C . ILE A 1 71 ? -0.769 5.053 9.654 1.00 0.00 71 ILE A C 3
ATOM 4924 O O . ILE A 1 71 ? -0.920 4.526 10.756 1.00 0.00 71 ILE A O 3
ATOM 4940 N N . LYS A 1 72 ? 0.088 6.063 9.460 1.00 0.00 72 LYS A N 3
ATOM 4941 C CA . LYS A 1 72 ? 1.038 6.531 10.488 1.00 0.00 72 LYS A CA 3
ATOM 4942 C C . LYS A 1 72 ? 0.344 7.243 11.654 1.00 0.00 72 LYS A C 3
ATOM 4943 O O . LYS A 1 72 ? 0.764 7.101 12.798 1.00 0.00 72 LYS A O 3
ATOM 4962 N N . GLU A 1 73 ? -0.734 7.978 11.395 1.00 0.00 73 GLU A N 3
ATOM 4963 C CA . GLU A 1 73 ? -1.492 8.696 12.426 1.00 0.00 73 GLU A CA 3
ATOM 4964 C C . GLU A 1 73 ? -2.262 7.754 13.365 1.00 0.00 73 GLU A C 3
ATOM 4965 O O . GLU A 1 73 ? -2.402 8.052 14.553 1.00 0.00 73 GLU A O 3
ATOM 4977 N N . SER A 1 74 ? -2.729 6.608 12.856 1.00 0.00 74 SER A N 3
ATOM 4978 C CA . SER A 1 74 ? -3.384 5.572 13.675 1.00 0.00 74 SER A CA 3
ATOM 4979 C C . SER A 1 74 ? -2.382 4.583 14.287 1.00 0.00 74 SER A C 3
ATOM 4980 O O . SER A 1 74 ? -2.537 4.186 15.442 1.00 0.00 74 SER A O 3
ATOM 4988 N N . ASN A 1 75 ? -1.340 4.215 13.533 1.00 0.00 75 ASN A N 3
ATOM 4989 C CA . ASN A 1 75 ? -0.272 3.289 13.925 1.00 0.00 75 ASN A CA 3
ATOM 4990 C C . ASN A 1 75 ? 1.119 3.890 13.614 1.00 0.00 75 ASN A C 3
ATOM 4991 O O . ASN A 1 75 ? 1.711 3.569 12.578 1.00 0.00 75 ASN A O 3
ATOM 5002 N N . PRO A 1 76 ? 1.700 4.726 14.498 1.00 0.00 76 PRO A N 3
ATOM 5003 C CA . PRO A 1 76 ? 3.020 5.328 14.265 1.00 0.00 76 PRO A CA 3
ATOM 5004 C C . PRO A 1 76 ? 4.170 4.299 14.282 1.00 0.00 76 PRO A C 3
ATOM 5005 O O . PRO A 1 76 ? 5.277 4.597 13.835 1.00 0.00 76 PRO A O 3
ATOM 5016 N N . ASN A 1 77 ? 3.907 3.083 14.772 1.00 0.00 77 ASN A N 3
ATOM 5017 C CA . ASN A 1 77 ? 4.831 1.948 14.837 1.00 0.00 77 ASN A CA 3
ATOM 5018 C C . ASN A 1 77 ? 4.761 0.983 13.628 1.00 0.00 77 ASN A C 3
ATOM 5019 O O . ASN A 1 77 ? 5.585 0.068 13.543 1.00 0.00 77 ASN A O 3
ATOM 5030 N N . LYS A 1 78 ? 3.802 1.147 12.699 1.00 0.00 78 LYS A N 3
ATOM 5031 C CA . LYS A 1 78 ? 3.680 0.297 11.498 1.00 0.00 78 LYS A CA 3
ATOM 5032 C C . LYS A 1 78 ? 4.810 0.553 10.496 1.00 0.00 78 LYS A C 3
ATOM 5033 O O . LYS A 1 78 ? 5.231 1.694 10.286 1.00 0.00 78 LYS A O 3
ATOM 5052 N N . LYS A 1 79 ? 5.246 -0.518 9.827 1.00 0.00 79 LYS A N 3
ATOM 5053 C CA . LYS A 1 79 ? 6.156 -0.474 8.671 1.00 0.00 79 LYS A CA 3
ATOM 5054 C C . LYS A 1 79 ? 5.348 -0.268 7.391 1.00 0.00 79 LYS A C 3
ATOM 5055 O O . LYS A 1 79 ? 4.356 -0.967 7.171 1.00 0.00 79 LYS A O 3
ATOM 5074 N N . THR A 1 80 ? 5.772 0.671 6.546 1.00 0.00 80 THR A N 3
ATOM 5075 C CA . THR A 1 80 ? 5.114 0.971 5.264 1.00 0.00 80 THR A CA 3
ATOM 5076 C C . THR A 1 80 ? 6.075 0.953 4.077 1.00 0.00 80 THR A C 3
ATOM 5077 O O . THR A 1 80 ? 7.263 1.261 4.196 1.00 0.00 80 THR A O 3
ATOM 5088 N N . LEU A 1 81 ? 5.511 0.617 2.919 1.00 0.00 81 LEU A N 3
ATOM 5089 C CA . LEU A 1 81 ? 6.138 0.500 1.609 1.00 0.00 81 LEU A CA 3
ATOM 5090 C C . LEU A 1 81 ? 5.300 1.255 0.563 1.00 0.00 81 LEU A C 3
ATOM 5091 O O . LEU A 1 81 ? 4.093 1.431 0.734 1.00 0.00 81 LEU A O 3
ATOM 5107 N N . ASP A 1 82 ? 5.931 1.688 -0.524 1.00 0.00 82 ASP A N 3
ATOM 5108 C CA . ASP A 1 82 ? 5.326 2.492 -1.591 1.00 0.00 82 ASP A CA 3
ATOM 5109 C C . ASP A 1 82 ? 5.738 1.913 -2.957 1.00 0.00 82 ASP A C 3
ATOM 5110 O O . ASP A 1 82 ? 6.884 1.488 -3.124 1.00 0.00 82 ASP A O 3
ATOM 5119 N N . VAL A 1 83 ? 4.829 1.902 -3.937 1.00 0.00 83 VAL A N 3
ATOM 5120 C CA . VAL A 1 83 ? 5.053 1.334 -5.274 1.00 0.00 83 VAL A CA 3
ATOM 5121 C C . VAL A 1 83 ? 4.300 2.140 -6.336 1.00 0.00 83 VAL A C 3
ATOM 5122 O O . VAL A 1 83 ? 3.074 2.253 -6.267 1.00 0.00 83 VAL A O 3
ATOM 5135 N N . THR A 1 84 ? 5.010 2.643 -7.352 1.00 0.00 84 THR A N 3
ATOM 5136 C CA . THR A 1 84 ? 4.400 3.307 -8.527 1.00 0.00 84 THR A CA 3
ATOM 5137 C C . THR A 1 84 ? 4.755 2.692 -9.889 1.00 0.00 84 THR A C 3
ATOM 5138 O O . THR A 1 84 ? 4.086 2.966 -10.888 1.00 0.00 84 THR A O 3
ATOM 5149 N N . THR A 1 85 ? 5.775 1.835 -9.934 1.00 0.00 85 THR A N 3
ATOM 5150 C CA . THR A 1 85 ? 6.152 0.974 -11.077 1.00 0.00 85 THR A CA 3
ATOM 5151 C C . THR A 1 85 ? 6.548 -0.433 -10.608 1.00 0.00 85 THR A C 3
ATOM 5152 O O . THR A 1 85 ? 6.808 -0.653 -9.424 1.00 0.00 85 THR A O 3
ATOM 5163 N N . GLU A 1 86 ? 6.645 -1.404 -11.523 1.00 0.00 86 GLU A N 3
ATOM 5164 C CA . GLU A 1 86 ? 7.173 -2.739 -11.181 1.00 0.00 86 GLU A CA 3
ATOM 5165 C C . GLU A 1 86 ? 8.678 -2.719 -10.833 1.00 0.00 86 GLU A C 3
ATOM 5166 O O . GLU A 1 86 ? 9.157 -3.575 -10.091 1.00 0.00 86 GLU A O 3
ATOM 5178 N N . GLU A 1 87 ? 9.429 -1.723 -11.318 1.00 0.00 87 GLU A N 3
ATOM 5179 C CA . GLU A 1 87 ? 10.811 -1.483 -10.881 1.00 0.00 87 GLU A CA 3
ATOM 5180 C C . GLU A 1 87 ? 10.850 -0.898 -9.459 1.00 0.00 87 GLU A C 3
ATOM 5181 O O . GLU A 1 87 ? 11.718 -1.265 -8.668 1.00 0.00 87 GLU A O 3
ATOM 5193 N N . ASP A 1 88 ? 9.882 -0.048 -9.097 1.00 0.00 88 ASP A N 3
ATOM 5194 C CA . ASP A 1 88 ? 9.726 0.484 -7.737 1.00 0.00 88 ASP A CA 3
ATOM 5195 C C . ASP A 1 88 ? 9.388 -0.630 -6.727 1.00 0.00 88 ASP A C 3
ATOM 5196 O O . ASP A 1 88 ? 9.921 -0.631 -5.619 1.00 0.00 88 ASP A O 3
ATOM 5205 N N . LEU A 1 89 ? 8.582 -1.625 -7.131 1.00 0.00 89 LEU A N 3
ATOM 5206 C CA . LEU A 1 89 ? 8.317 -2.840 -6.346 1.00 0.00 89 LEU A CA 3
ATOM 5207 C C . LEU A 1 89 ? 9.615 -3.603 -6.031 1.00 0.00 89 LEU A C 3
ATOM 5208 O O . LEU A 1 89 ? 9.885 -3.914 -4.873 1.00 0.00 89 LEU A O 3
ATOM 5224 N N . GLU A 1 90 ? 10.434 -3.889 -7.046 1.00 0.00 90 GLU A N 3
ATOM 5225 C CA . GLU A 1 90 ? 11.718 -4.582 -6.865 1.00 0.00 90 GLU A CA 3
ATOM 5226 C C . GLU A 1 90 ? 12.688 -3.776 -5.984 1.00 0.00 90 GLU A C 3
ATOM 5227 O O . GLU A 1 90 ? 13.384 -4.344 -5.144 1.00 0.00 90 GLU A O 3
ATOM 5239 N N . GLU A 1 91 ? 12.699 -2.450 -6.127 1.00 0.00 91 GLU A N 3
ATOM 5240 C CA . GLU A 1 91 ? 13.542 -1.537 -5.346 1.00 0.00 91 GLU A CA 3
ATOM 5241 C C . GLU A 1 91 ? 13.166 -1.502 -3.851 1.00 0.00 91 GLU A C 3
ATOM 5242 O O . GLU A 1 91 ? 14.050 -1.430 -2.989 1.00 0.00 91 GLU A O 3
ATOM 5254 N N . VAL A 1 92 ? 11.875 -1.603 -3.508 1.00 0.00 92 VAL A N 3
ATOM 5255 C CA . VAL A 1 92 ? 11.435 -1.725 -2.105 1.00 0.00 92 VAL A CA 3
ATOM 5256 C C . VAL A 1 92 ? 11.517 -3.143 -1.541 1.00 0.00 92 VAL A C 3
ATOM 5257 O O . VAL A 1 92 ? 11.860 -3.300 -0.372 1.00 0.00 92 VAL A O 3
ATOM 5270 N N . LEU A 1 93 ? 11.302 -4.189 -2.346 1.00 0.00 93 LEU A N 3
ATOM 5271 C CA . LEU A 1 93 ? 11.571 -5.569 -1.916 1.00 0.00 93 LEU A CA 3
ATOM 5272 C C . LEU A 1 93 ? 13.070 -5.772 -1.639 1.00 0.00 93 LEU A C 3
ATOM 5273 O O . LEU A 1 93 ? 13.425 -6.433 -0.664 1.00 0.00 93 LEU A O 3
ATOM 5289 N N . ARG A 1 94 ? 13.956 -5.108 -2.394 1.00 0.00 94 ARG A N 3
ATOM 5290 C CA . ARG A 1 94 ? 15.395 -5.038 -2.089 1.00 0.00 94 ARG A CA 3
ATOM 5291 C C . ARG A 1 94 ? 15.653 -4.409 -0.716 1.00 0.00 94 ARG A C 3
ATOM 5292 O O . ARG A 1 94 ? 16.437 -4.954 0.054 1.00 0.00 94 ARG A O 3
ATOM 5313 N N . ARG A 1 95 ? 14.934 -3.345 -0.343 1.00 0.00 95 ARG A N 3
ATOM 5314 C CA . ARG A 1 95 ? 14.990 -2.742 1.011 1.00 0.00 95 ARG A CA 3
ATOM 5315 C C . ARG A 1 95 ? 14.471 -3.667 2.114 1.00 0.00 95 ARG A C 3
ATOM 5316 O O . ARG A 1 95 ? 15.024 -3.630 3.213 1.00 0.00 95 ARG A O 3
ATOM 5337 N N . ILE A 1 96 ? 13.489 -4.532 1.844 1.00 0.00 96 ILE A N 3
ATOM 5338 C CA . ILE A 1 96 ? 13.080 -5.597 2.779 1.00 0.00 96 ILE A CA 3
ATOM 5339 C C . ILE A 1 96 ? 14.214 -6.620 2.985 1.00 0.00 96 ILE A C 3
ATOM 5340 O O . ILE A 1 96 ? 14.537 -6.948 4.129 1.00 0.00 96 ILE A O 3
ATOM 5356 N N . LYS A 1 97 ? 14.879 -7.078 1.912 1.00 0.00 97 LYS A N 3
ATOM 5357 C CA . LYS A 1 97 ? 15.975 -8.068 1.999 1.00 0.00 97 LYS A CA 3
ATOM 5358 C C . LYS A 1 97 ? 17.269 -7.495 2.597 1.00 0.00 97 LYS A C 3
ATOM 5359 O O . LYS A 1 97 ? 17.997 -8.218 3.280 1.00 0.00 97 LYS A O 3
ATOM 5378 N N . LYS A 1 98 ? 17.538 -6.201 2.386 1.00 0.00 98 LYS A N 3
ATOM 5379 C CA . LYS A 1 98 ? 18.709 -5.470 2.918 1.00 0.00 98 LYS A CA 3
ATOM 5380 C C . LYS A 1 98 ? 18.530 -4.963 4.360 1.00 0.00 98 LYS A C 3
ATOM 5381 O O . LYS A 1 98 ? 19.487 -4.462 4.949 1.00 0.00 98 LYS A O 3
ATOM 5400 N N . GLY A 1 99 ? 17.332 -5.094 4.938 1.00 0.00 99 GLY A N 3
ATOM 5401 C CA . GLY A 1 99 ? 17.026 -4.686 6.318 1.00 0.00 99 GLY A CA 3
ATOM 5402 C C . GLY A 1 99 ? 16.727 -3.189 6.506 1.00 0.00 99 GLY A C 3
ATOM 5403 O O . GLY A 1 99 ? 16.565 -2.739 7.642 1.00 0.00 99 GLY A O 3
ATOM 5407 N N . SER A 1 100 ? 16.629 -2.418 5.418 1.00 0.00 100 SER A N 3
ATOM 5408 C CA . SER A 1 100 ? 16.293 -0.982 5.436 1.00 0.00 100 SER A CA 3
ATOM 5409 C C . SER A 1 100 ? 14.789 -0.737 5.636 1.00 0.00 100 SER A C 3
ATOM 5410 O O . SER A 1 100 ? 14.402 0.173 6.368 1.00 0.00 100 SER A O 3
ATOM 5418 N N . TRP A 1 101 ? 13.956 -1.582 5.014 1.00 0.00 101 TRP A N 3
ATOM 5419 C CA . TRP A 1 101 ? 12.484 -1.607 5.052 1.00 0.00 101 TRP A CA 3
ATOM 5420 C C . TRP A 1 101 ? 11.811 -0.269 4.683 1.00 0.00 101 TRP A C 3
ATOM 5421 O O . TRP A 1 101 ? 11.445 -0.077 3.523 1.00 0.00 101 TRP A O 3
ATOM 5442 N N . SER A 1 102 ? 11.638 0.642 5.645 1.00 0.00 102 SER A N 3
ATOM 5443 C CA . SER A 1 102 ? 10.952 1.933 5.486 1.00 0.00 102 SER A CA 3
ATOM 5444 C C . SER A 1 102 ? 11.553 2.792 4.362 1.00 0.00 102 SER A C 3
ATOM 5445 O O . SER A 1 102 ? 12.769 2.991 4.299 1.00 0.00 102 SER A O 3
ATOM 5453 N N . LEU A 1 103 ? 10.701 3.344 3.490 1.00 0.00 103 LEU A N 3
ATOM 5454 C CA . LEU A 1 103 ? 11.097 4.104 2.292 1.00 0.00 103 LEU A CA 3
ATOM 5455 C C . LEU A 1 103 ? 11.424 5.584 2.609 1.00 0.00 103 LEU A C 3
ATOM 5456 O O . LEU A 1 103 ? 10.926 6.516 1.975 1.00 0.00 103 LEU A O 3
ATOM 5472 N N . GLU A 1 104 ? 12.259 5.822 3.621 1.00 0.00 104 GLU A N 3
ATOM 5473 C CA . GLU A 1 104 ? 12.596 7.162 4.131 1.00 0.00 104 GLU A CA 3
ATOM 5474 C C . GLU A 1 104 ? 13.708 7.850 3.309 1.00 0.00 104 GLU A C 3
ATOM 5475 O O . GLU A 1 104 ? 14.712 8.325 3.846 1.00 0.00 104 GLU A O 3
ATOM 5487 N N . HIS A 1 105 ? 13.523 7.930 1.985 1.00 0.00 105 HIS A N 3
ATOM 5488 C CA . HIS A 1 105 ? 14.368 8.741 1.093 1.00 0.00 105 HIS A CA 3
ATOM 5489 C C . HIS A 1 105 ? 14.116 10.254 1.290 1.00 0.00 105 HIS A C 3
ATOM 5490 O O . HIS A 1 105 ? 15.016 11.071 1.086 1.00 0.00 105 HIS A O 3
ATOM 5504 N N . HIS A 1 106 ? 12.900 10.620 1.714 1.00 0.00 106 HIS A N 3
ATOM 5505 C CA . HIS A 1 106 ? 12.488 11.961 2.142 1.00 0.00 106 HIS A CA 3
ATOM 5506 C C . HIS A 1 106 ? 11.419 11.871 3.248 1.00 0.00 106 HIS A C 3
ATOM 5507 O O . HIS A 1 106 ? 10.725 10.856 3.363 1.00 0.00 106 HIS A O 3
ATOM 5521 N N . HIS A 1 107 ? 11.265 12.936 4.044 1.00 0.00 107 HIS A N 3
ATOM 5522 C CA . HIS A 1 107 ? 10.306 12.999 5.165 1.00 0.00 107 HIS A CA 3
ATOM 5523 C C . HIS A 1 107 ? 9.099 13.933 4.910 1.00 0.00 107 HIS A C 3
ATOM 5524 O O . HIS A 1 107 ? 8.116 13.875 5.652 1.00 0.00 107 HIS A O 3
ATOM 5538 N N . HIS A 1 108 ? 9.161 14.756 3.850 1.00 0.00 108 HIS A N 3
ATOM 5539 C CA . HIS A 1 108 ? 8.226 15.835 3.479 1.00 0.00 108 HIS A CA 3
ATOM 5540 C C . HIS A 1 108 ? 8.149 17.006 4.490 1.00 0.00 108 HIS A C 3
ATOM 5541 O O . HIS A 1 108 ? 8.247 16.827 5.706 1.00 0.00 108 HIS A O 3
ATOM 5555 N N . HIS A 1 109 ? 7.952 18.227 3.982 1.00 0.00 109 HIS A N 3
ATOM 5556 C CA . HIS A 1 109 ? 7.681 19.424 4.792 1.00 0.00 109 HIS A CA 3
ATOM 5557 C C . HIS A 1 109 ? 6.251 19.403 5.371 1.00 0.00 109 HIS A C 3
ATOM 5558 O O . HIS A 1 109 ? 5.320 18.935 4.705 1.00 0.00 109 HIS A O 3
ATOM 5572 N N . HIS A 1 110 ? 6.068 19.924 6.590 1.00 0.00 110 HIS A N 3
ATOM 5573 C CA . HIS A 1 110 ? 4.773 20.041 7.282 1.00 0.00 110 HIS A CA 3
ATOM 5574 C C . HIS A 1 110 ? 4.714 21.262 8.227 1.00 0.00 110 HIS A C 3
ATOM 5575 O O . HIS A 1 110 ? 5.718 21.550 8.922 1.00 0.00 110 HIS A O 3
ATOM 5590 N N . GLY A 1 1 ? -10.212 -5.748 13.901 1.00 0.00 1 GLY A N 4
ATOM 5591 C CA . GLY A 1 1 ? -8.755 -5.641 13.674 1.00 0.00 1 GLY A CA 4
ATOM 5592 C C . GLY A 1 1 ? -8.337 -4.210 13.371 1.00 0.00 1 GLY A C 4
ATOM 5593 O O . GLY A 1 1 ? -9.106 -3.444 12.791 1.00 0.00 1 GLY A O 4
ATOM 5599 N N . SER A 1 2 ? -7.110 -3.833 13.744 1.00 0.00 2 SER A N 4
ATOM 5600 C CA . SER A 1 2 ? -6.569 -2.462 13.611 1.00 0.00 2 SER A CA 4
ATOM 5601 C C . SER A 1 2 ? -6.489 -1.953 12.162 1.00 0.00 2 SER A C 4
ATOM 5602 O O . SER A 1 2 ? -6.480 -0.747 11.920 1.00 0.00 2 SER A O 4
ATOM 5610 N N . ASP A 1 3 ? -6.451 -2.862 11.187 1.00 0.00 3 ASP A N 4
ATOM 5611 C CA . ASP A 1 3 ? -6.530 -2.565 9.755 1.00 0.00 3 ASP A CA 4
ATOM 5612 C C . ASP A 1 3 ? -7.888 -1.974 9.335 1.00 0.00 3 ASP A C 4
ATOM 5613 O O . ASP A 1 3 ? -7.934 -1.106 8.466 1.00 0.00 3 ASP A O 4
ATOM 5622 N N . GLU A 1 4 ? -8.993 -2.365 9.979 1.00 0.00 4 GLU A N 4
ATOM 5623 C CA . GLU A 1 4 ? -10.341 -1.856 9.674 1.00 0.00 4 GLU A CA 4
ATOM 5624 C C . GLU A 1 4 ? -10.511 -0.387 10.100 1.00 0.00 4 GLU A C 4
ATOM 5625 O O . GLU A 1 4 ? -11.209 0.389 9.444 1.00 0.00 4 GLU A O 4
ATOM 5637 N N . GLU A 1 5 ? -9.814 0.011 11.168 1.00 0.00 5 GLU A N 4
ATOM 5638 C CA . GLU A 1 5 ? -9.781 1.385 11.686 1.00 0.00 5 GLU A CA 4
ATOM 5639 C C . GLU A 1 5 ? -9.092 2.362 10.725 1.00 0.00 5 GLU A C 4
ATOM 5640 O O . GLU A 1 5 ? -9.387 3.555 10.746 1.00 0.00 5 GLU A O 4
ATOM 5652 N N . ILE A 1 6 ? -8.182 1.858 9.886 1.00 0.00 6 ILE A N 4
ATOM 5653 C CA . ILE A 1 6 ? -7.582 2.571 8.755 1.00 0.00 6 ILE A CA 4
ATOM 5654 C C . ILE A 1 6 ? -8.442 2.425 7.492 1.00 0.00 6 ILE A C 4
ATOM 5655 O O . ILE A 1 6 ? -8.610 3.389 6.746 1.00 0.00 6 ILE A O 4
ATOM 5671 N N . ARG A 1 7 ? -9.025 1.245 7.243 1.00 0.00 7 ARG A N 4
ATOM 5672 C CA . ARG A 1 7 ? -9.787 0.950 6.007 1.00 0.00 7 ARG A CA 4
ATOM 5673 C C . ARG A 1 7 ? -10.939 1.937 5.801 1.00 0.00 7 ARG A C 4
ATOM 5674 O O . ARG A 1 7 ? -11.116 2.469 4.708 1.00 0.00 7 ARG A O 4
ATOM 5695 N N . LYS A 1 8 ? -11.646 2.278 6.879 1.00 0.00 8 LYS A N 4
ATOM 5696 C CA . LYS A 1 8 ? -12.699 3.309 6.900 1.00 0.00 8 LYS A CA 4
ATOM 5697 C C . LYS A 1 8 ? -12.197 4.697 6.469 1.00 0.00 8 LYS A C 4
ATOM 5698 O O . LYS A 1 8 ? -12.942 5.461 5.857 1.00 0.00 8 LYS A O 4
ATOM 5717 N N . LYS A 1 9 ? -10.928 5.025 6.753 1.00 0.00 9 LYS A N 4
ATOM 5718 C CA . LYS A 1 9 ? -10.285 6.295 6.378 1.00 0.00 9 LYS A CA 4
ATOM 5719 C C . LYS A 1 9 ? -9.936 6.310 4.886 1.00 0.00 9 LYS A C 4
ATOM 5720 O O . LYS A 1 9 ? -10.075 7.334 4.224 1.00 0.00 9 LYS A O 4
ATOM 5739 N N . LEU A 1 10 ? -9.543 5.155 4.343 1.00 0.00 10 LEU A N 4
ATOM 5740 C CA . LEU A 1 10 ? -9.268 4.946 2.915 1.00 0.00 10 LEU A CA 4
ATOM 5741 C C . LEU A 1 10 ? -10.554 5.028 2.071 1.00 0.00 10 LEU A C 4
ATOM 5742 O O . LEU A 1 10 ? -10.527 5.496 0.936 1.00 0.00 10 LEU A O 4
ATOM 5758 N N . GLU A 1 11 ? -11.701 4.664 2.646 1.00 0.00 11 GLU A N 4
ATOM 5759 C CA . GLU A 1 11 ? -13.023 4.846 2.024 1.00 0.00 11 GLU A CA 4
ATOM 5760 C C . GLU A 1 11 ? -13.474 6.320 2.006 1.00 0.00 11 GLU A C 4
ATOM 5761 O O . GLU A 1 11 ? -14.143 6.750 1.067 1.00 0.00 11 GLU A O 4
ATOM 5773 N N . GLU A 1 12 ? -13.067 7.130 2.989 1.00 0.00 12 GLU A N 4
ATOM 5774 C CA . GLU A 1 12 ? -13.238 8.591 2.943 1.00 0.00 12 GLU A CA 4
ATOM 5775 C C . GLU A 1 12 ? -12.248 9.234 1.955 1.00 0.00 12 GLU A C 4
ATOM 5776 O O . GLU A 1 12 ? -12.604 10.169 1.236 1.00 0.00 12 GLU A O 4
ATOM 5788 N N . LEU A 1 13 ? -11.026 8.700 1.843 1.00 0.00 13 LEU A N 4
ATOM 5789 C CA . LEU A 1 13 ? -10.017 9.155 0.883 1.00 0.00 13 LEU A CA 4
ATOM 5790 C C . LEU A 1 13 ? -10.447 8.885 -0.568 1.00 0.00 13 LEU A C 4
ATOM 5791 O O . LEU A 1 13 ? -10.202 9.715 -1.445 1.00 0.00 13 LEU A O 4
ATOM 5807 N N . ALA A 1 14 ? -11.165 7.784 -0.807 1.00 0.00 14 ALA A N 4
ATOM 5808 C CA . ALA A 1 14 ? -11.785 7.475 -2.095 1.00 0.00 14 ALA A CA 4
ATOM 5809 C C . ALA A 1 14 ? -12.737 8.591 -2.566 1.00 0.00 14 ALA A C 4
ATOM 5810 O O . ALA A 1 14 ? -12.743 8.955 -3.743 1.00 0.00 14 ALA A O 4
ATOM 5817 N N . LYS A 1 15 ? -13.493 9.184 -1.633 1.00 0.00 15 LYS A N 4
ATOM 5818 C CA . LYS A 1 15 ? -14.409 10.311 -1.878 1.00 0.00 15 LYS A CA 4
ATOM 5819 C C . LYS A 1 15 ? -13.683 11.653 -2.042 1.00 0.00 15 LYS A C 4
ATOM 5820 O O . LYS A 1 15 ? -14.138 12.491 -2.821 1.00 0.00 15 LYS A O 4
ATOM 5839 N N . ARG A 1 16 ? -12.537 11.851 -1.369 1.00 0.00 16 ARG A N 4
ATOM 5840 C CA . ARG A 1 16 ? -11.687 13.052 -1.523 1.00 0.00 16 ARG A CA 4
ATOM 5841 C C . ARG A 1 16 ? -10.976 13.093 -2.875 1.00 0.00 16 ARG A C 4
ATOM 5842 O O . ARG A 1 16 ? -10.963 14.144 -3.518 1.00 0.00 16 ARG A O 4
ATOM 5863 N N . LYS A 1 17 ? -10.389 11.970 -3.310 1.00 0.00 17 LYS A N 4
ATOM 5864 C CA . LYS A 1 17 ? -9.565 11.881 -4.533 1.00 0.00 17 LYS A CA 4
ATOM 5865 C C . LYS A 1 17 ? -10.322 11.344 -5.754 1.00 0.00 17 LYS A C 4
ATOM 5866 O O . LYS A 1 17 ? -9.776 11.352 -6.857 1.00 0.00 17 LYS A O 4
ATOM 5885 N N . GLY A 1 18 ? -11.568 10.893 -5.578 1.00 0.00 18 GLY A N 4
ATOM 5886 C CA . GLY A 1 18 ? -12.421 10.397 -6.670 1.00 0.00 18 GLY A CA 4
ATOM 5887 C C . GLY A 1 18 ? -11.907 9.107 -7.327 1.00 0.00 18 GLY A C 4
ATOM 5888 O O . GLY A 1 18 ? -12.112 8.904 -8.528 1.00 0.00 18 GLY A O 4
ATOM 5892 N N . LYS A 1 19 ? -11.195 8.263 -6.565 1.00 0.00 19 LYS A N 4
ATOM 5893 C CA . LYS A 1 19 ? -10.536 7.027 -7.034 1.00 0.00 19 LYS A CA 4
ATOM 5894 C C . LYS A 1 19 ? -10.942 5.818 -6.186 1.00 0.00 19 LYS A C 4
ATOM 5895 O O . LYS A 1 19 ? -11.378 5.977 -5.048 1.00 0.00 19 LYS A O 4
ATOM 5914 N N . ASP A 1 20 ? -10.765 4.608 -6.711 1.00 0.00 20 ASP A N 4
ATOM 5915 C CA . ASP A 1 20 ? -10.991 3.369 -5.956 1.00 0.00 20 ASP A CA 4
ATOM 5916 C C . ASP A 1 20 ? -9.761 3.007 -5.106 1.00 0.00 20 ASP A C 4
ATOM 5917 O O . ASP A 1 20 ? -8.640 2.955 -5.619 1.00 0.00 20 ASP A O 4
ATOM 5926 N N . LEU A 1 21 ? -9.986 2.730 -3.815 1.00 0.00 21 LEU A N 4
ATOM 5927 C CA . LEU A 1 21 ? -9.006 2.171 -2.877 1.00 0.00 21 LEU A CA 4
ATOM 5928 C C . LEU A 1 21 ? -9.565 0.870 -2.277 1.00 0.00 21 LEU A C 4
ATOM 5929 O O . LEU A 1 21 ? -10.702 0.851 -1.800 1.00 0.00 21 LEU A O 4
ATOM 5945 N N . GLN A 1 22 ? -8.768 -0.203 -2.261 1.00 0.00 22 GLN A N 4
ATOM 5946 C CA . GLN A 1 22 ? -9.128 -1.493 -1.658 1.00 0.00 22 GLN A CA 4
ATOM 5947 C C . GLN A 1 22 ? -7.941 -2.083 -0.876 1.00 0.00 22 GLN A C 4
ATOM 5948 O O . GLN A 1 22 ? -6.794 -1.995 -1.320 1.00 0.00 22 GLN A O 4
ATOM 5962 N N . LEU A 1 23 ? -8.224 -2.693 0.282 1.00 0.00 23 LEU A N 4
ATOM 5963 C CA . LEU A 1 23 ? -7.245 -3.221 1.235 1.00 0.00 23 LEU A CA 4
ATOM 5964 C C . LEU A 1 23 ? -7.374 -4.751 1.366 1.00 0.00 23 LEU A C 4
ATOM 5965 O O . LEU A 1 23 ? -8.481 -5.260 1.563 1.00 0.00 23 LEU A O 4
ATOM 5981 N N . ARG A 1 24 ? -6.253 -5.482 1.276 1.00 0.00 24 ARG A N 4
ATOM 5982 C CA . ARG A 1 24 ? -6.179 -6.957 1.379 1.00 0.00 24 ARG A CA 4
ATOM 5983 C C . ARG A 1 24 ? -5.014 -7.419 2.272 1.00 0.00 24 ARG A C 4
ATOM 5984 O O . ARG A 1 24 ? -4.026 -6.708 2.440 1.00 0.00 24 ARG A O 4
ATOM 6005 N N . ARG A 1 25 ? -5.109 -8.627 2.832 1.00 0.00 25 ARG A N 4
ATOM 6006 C CA . ARG A 1 25 ? -4.044 -9.314 3.589 1.00 0.00 25 ARG A CA 4
ATOM 6007 C C . ARG A 1 25 ? -3.439 -10.443 2.751 1.00 0.00 25 ARG A C 4
ATOM 6008 O O . ARG A 1 25 ? -4.167 -11.097 2.002 1.00 0.00 25 ARG A O 4
ATOM 6029 N N . TYR A 1 26 ? -2.130 -10.658 2.864 1.00 0.00 26 TYR A N 4
ATOM 6030 C CA . TYR A 1 26 ? -1.349 -11.614 2.062 1.00 0.00 26 TYR A CA 4
ATOM 6031 C C . TYR A 1 26 ? -0.314 -12.389 2.901 1.00 0.00 26 TYR A C 4
ATOM 6032 O O . TYR A 1 26 ? 0.153 -11.906 3.935 1.00 0.00 26 TYR A O 4
ATOM 6050 N N . ASN A 1 27 ? 0.057 -13.590 2.438 1.00 0.00 27 ASN A N 4
ATOM 6051 C CA . ASN A 1 27 ? 0.951 -14.517 3.149 1.00 0.00 27 ASN A CA 4
ATOM 6052 C C . ASN A 1 27 ? 2.398 -14.514 2.607 1.00 0.00 27 ASN A C 4
ATOM 6053 O O . ASN A 1 27 ? 3.350 -14.493 3.389 1.00 0.00 27 ASN A O 4
ATOM 6064 N N . ASP A 1 28 ? 2.580 -14.502 1.280 1.00 0.00 28 ASP A N 4
ATOM 6065 C CA . ASP A 1 28 ? 3.883 -14.572 0.606 1.00 0.00 28 ASP A CA 4
ATOM 6066 C C . ASP A 1 28 ? 4.038 -13.495 -0.488 1.00 0.00 28 ASP A C 4
ATOM 6067 O O . ASP A 1 28 ? 3.081 -13.231 -1.223 1.00 0.00 28 ASP A O 4
ATOM 6076 N N . PRO A 1 29 ? 5.240 -12.903 -0.667 1.00 0.00 29 PRO A N 4
ATOM 6077 C CA . PRO A 1 29 ? 5.476 -11.807 -1.618 1.00 0.00 29 PRO A CA 4
ATOM 6078 C C . PRO A 1 29 ? 5.212 -12.196 -3.080 1.00 0.00 29 PRO A C 4
ATOM 6079 O O . PRO A 1 29 ? 4.807 -11.361 -3.888 1.00 0.00 29 PRO A O 4
ATOM 6090 N N . ASN A 1 30 ? 5.380 -13.474 -3.421 1.00 0.00 30 ASN A N 4
ATOM 6091 C CA . ASN A 1 30 ? 5.064 -14.014 -4.745 1.00 0.00 30 ASN A CA 4
ATOM 6092 C C . ASN A 1 30 ? 3.568 -13.907 -5.093 1.00 0.00 30 ASN A C 4
ATOM 6093 O O . ASN A 1 30 ? 3.217 -13.661 -6.248 1.00 0.00 30 ASN A O 4
ATOM 6104 N N . GLU A 1 31 ? 2.683 -14.072 -4.106 1.00 0.00 31 GLU A N 4
ATOM 6105 C CA . GLU A 1 31 ? 1.240 -13.867 -4.275 1.00 0.00 31 GLU A CA 4
ATOM 6106 C C . GLU A 1 31 ? 0.886 -12.374 -4.296 1.00 0.00 31 GLU A C 4
ATOM 6107 O O . GLU A 1 31 ? 0.050 -11.950 -5.098 1.00 0.00 31 GLU A O 4
ATOM 6119 N N . VAL A 1 32 ? 1.560 -11.565 -3.462 1.00 0.00 32 VAL A N 4
ATOM 6120 C CA . VAL A 1 32 ? 1.371 -10.097 -3.404 1.00 0.00 32 VAL A CA 4
ATOM 6121 C C . VAL A 1 32 ? 1.643 -9.474 -4.752 1.00 0.00 32 VAL A C 4
ATOM 6122 O O . VAL A 1 32 ? 0.917 -8.581 -5.187 1.00 0.00 32 VAL A O 4
ATOM 6135 N N . GLU A 1 33 ? 2.708 -9.944 -5.403 1.00 0.00 33 GLU A N 4
ATOM 6136 C CA . GLU A 1 33 ? 3.260 -9.289 -6.573 1.00 0.00 33 GLU A CA 4
ATOM 6137 C C . GLU A 1 33 ? 2.204 -9.098 -7.676 1.00 0.00 33 GLU A C 4
ATOM 6138 O O . GLU A 1 33 ? 2.143 -8.057 -8.334 1.00 0.00 33 GLU A O 4
ATOM 6150 N N . LYS A 1 34 ? 1.312 -10.086 -7.815 1.00 0.00 34 LYS A N 4
ATOM 6151 C CA . LYS A 1 34 ? 0.231 -10.124 -8.806 1.00 0.00 34 LYS A CA 4
ATOM 6152 C C . LYS A 1 34 ? -0.822 -9.039 -8.564 1.00 0.00 34 LYS A C 4
ATOM 6153 O O . LYS A 1 34 ? -1.357 -8.474 -9.514 1.00 0.00 34 LYS A O 4
ATOM 6172 N N . SER A 1 35 ? -1.066 -8.691 -7.299 1.00 0.00 35 SER A N 4
ATOM 6173 C CA . SER A 1 35 ? -1.935 -7.576 -6.904 1.00 0.00 35 SER A CA 4
ATOM 6174 C C . SER A 1 35 ? -1.351 -6.224 -7.333 1.00 0.00 35 SER A C 4
ATOM 6175 O O . SER A 1 35 ? -2.083 -5.347 -7.795 1.00 0.00 35 SER A O 4
ATOM 6183 N N . ILE A 1 36 ? -0.020 -6.068 -7.289 1.00 0.00 36 ILE A N 4
ATOM 6184 C CA . ILE A 1 36 ? 0.651 -4.839 -7.734 1.00 0.00 36 ILE A CA 4
ATOM 6185 C C . ILE A 1 36 ? 0.446 -4.643 -9.240 1.00 0.00 36 ILE A C 4
ATOM 6186 O O . ILE A 1 36 ? 0.131 -3.537 -9.683 1.00 0.00 36 ILE A O 4
ATOM 6202 N N . ARG A 1 37 ? 0.555 -5.728 -10.027 1.00 0.00 37 ARG A N 4
ATOM 6203 C CA . ARG A 1 37 ? 0.351 -5.689 -11.486 1.00 0.00 37 ARG A CA 4
ATOM 6204 C C . ARG A 1 37 ? -1.025 -5.131 -11.847 1.00 0.00 37 ARG A C 4
ATOM 6205 O O . ARG A 1 37 ? -1.121 -4.283 -12.730 1.00 0.00 37 ARG A O 4
ATOM 6226 N N . GLU A 1 38 ? -2.076 -5.547 -11.137 1.00 0.00 38 GLU A N 4
ATOM 6227 C CA . GLU A 1 38 ? -3.454 -5.101 -11.404 1.00 0.00 38 GLU A CA 4
ATOM 6228 C C . GLU A 1 38 ? -3.635 -3.600 -11.135 1.00 0.00 38 GLU A C 4
ATOM 6229 O O . GLU A 1 38 ? -4.182 -2.875 -11.968 1.00 0.00 38 GLU A O 4
ATOM 6241 N N . ALA A 1 39 ? -3.124 -3.122 -9.996 1.00 0.00 39 ALA A N 4
ATOM 6242 C CA . ALA A 1 39 ? -3.194 -1.712 -9.612 1.00 0.00 39 ALA A CA 4
ATOM 6243 C C . ALA A 1 39 ? -2.446 -0.798 -10.600 1.00 0.00 39 ALA A C 4
ATOM 6244 O O . ALA A 1 39 ? -2.981 0.233 -11.017 1.00 0.00 39 ALA A O 4
ATOM 6251 N N . LEU A 1 40 ? -1.244 -1.200 -11.036 1.00 0.00 40 LEU A N 4
ATOM 6252 C CA . LEU A 1 40 ? -0.433 -0.432 -11.984 1.00 0.00 40 LEU A CA 4
ATOM 6253 C C . LEU A 1 40 ? -1.020 -0.470 -13.406 1.00 0.00 40 LEU A C 4
ATOM 6254 O O . LEU A 1 40 ? -0.994 0.547 -14.102 1.00 0.00 40 LEU A O 4
ATOM 6270 N N . LYS A 1 41 ? -1.603 -1.603 -13.828 1.00 0.00 41 LYS A N 4
ATOM 6271 C CA . LYS A 1 41 ? -2.237 -1.769 -15.141 1.00 0.00 41 LYS A CA 4
ATOM 6272 C C . LYS A 1 41 ? -3.507 -0.927 -15.297 1.00 0.00 41 LYS A C 4
ATOM 6273 O O . LYS A 1 41 ? -3.728 -0.343 -16.360 1.00 0.00 41 LYS A O 4
ATOM 6292 N N . LYS A 1 42 ? -4.328 -0.845 -14.241 1.00 0.00 42 LYS A N 4
ATOM 6293 C CA . LYS A 1 42 ? -5.618 -0.126 -14.238 1.00 0.00 42 LYS A CA 4
ATOM 6294 C C . LYS A 1 42 ? -5.539 1.332 -13.761 1.00 0.00 42 LYS A C 4
ATOM 6295 O O . LYS A 1 42 ? -6.538 2.047 -13.854 1.00 0.00 42 LYS A O 4
ATOM 6314 N N . GLY A 1 43 ? -4.390 1.785 -13.251 1.00 0.00 43 GLY A N 4
ATOM 6315 C CA . GLY A 1 43 ? -4.230 3.139 -12.698 1.00 0.00 43 GLY A CA 4
ATOM 6316 C C . GLY A 1 43 ? -5.003 3.350 -11.387 1.00 0.00 43 GLY A C 4
ATOM 6317 O O . GLY A 1 43 ? -5.505 4.446 -11.125 1.00 0.00 43 GLY A O 4
ATOM 6321 N N . ARG A 1 44 ? -5.163 2.276 -10.603 1.00 0.00 44 ARG A N 4
ATOM 6322 C CA . ARG A 1 44 ? -5.942 2.210 -9.353 1.00 0.00 44 ARG A CA 4
ATOM 6323 C C . ARG A 1 44 ? -5.046 2.064 -8.126 1.00 0.00 44 ARG A C 4
ATOM 6324 O O . ARG A 1 44 ? -3.871 1.714 -8.232 1.00 0.00 44 ARG A O 4
ATOM 6345 N N . THR A 1 45 ? -5.620 2.330 -6.956 1.00 0.00 45 THR A N 4
ATOM 6346 C CA . THR A 1 45 ? -4.926 2.241 -5.668 1.00 0.00 45 THR A CA 4
ATOM 6347 C C . THR A 1 45 ? -5.275 0.939 -4.952 1.00 0.00 45 THR A C 4
ATOM 6348 O O . THR A 1 45 ? -6.439 0.700 -4.633 1.00 0.00 45 THR A O 4
ATOM 6359 N N . LEU A 1 46 ? -4.277 0.100 -4.665 1.00 0.00 46 LEU A N 4
ATOM 6360 C CA . LEU A 1 46 ? -4.427 -1.105 -3.840 1.00 0.00 46 LEU A CA 4
ATOM 6361 C C . LEU A 1 46 ? -3.470 -1.053 -2.651 1.00 0.00 46 LEU A C 4
ATOM 6362 O O . LEU A 1 46 ? -2.332 -0.596 -2.768 1.00 0.00 46 LEU A O 4
ATOM 6378 N N . ILE A 1 47 ? -3.942 -1.536 -1.506 1.00 0.00 47 ILE A N 4
ATOM 6379 C CA . ILE A 1 47 ? -3.207 -1.550 -0.245 1.00 0.00 47 ILE A CA 4
ATOM 6380 C C . ILE A 1 47 ? -3.138 -2.991 0.260 1.00 0.00 47 ILE A C 4
ATOM 6381 O O . ILE A 1 47 ? -4.146 -3.695 0.300 1.00 0.00 47 ILE A O 4
ATOM 6397 N N . ILE A 1 48 ? -1.947 -3.440 0.644 1.00 0.00 48 ILE A N 4
ATOM 6398 C CA . ILE A 1 48 ? -1.700 -4.813 1.101 1.00 0.00 48 ILE A CA 4
ATOM 6399 C C . ILE A 1 48 ? -1.018 -4.830 2.470 1.00 0.00 48 ILE A C 4
ATOM 6400 O O . ILE A 1 48 ? -0.160 -3.998 2.753 1.00 0.00 48 ILE A O 4
ATOM 6416 N N . ILE A 1 49 ? -1.378 -5.802 3.307 1.00 0.00 49 ILE A N 4
ATOM 6417 C CA . ILE A 1 49 ? -0.730 -6.097 4.589 1.00 0.00 49 ILE A CA 4
ATOM 6418 C C . ILE A 1 49 ? -0.120 -7.502 4.517 1.00 0.00 49 ILE A C 4
ATOM 6419 O O . ILE A 1 49 ? -0.842 -8.481 4.320 1.00 0.00 49 ILE A O 4
ATOM 6435 N N . ILE A 1 50 ? 1.201 -7.606 4.671 1.00 0.00 50 ILE A N 4
ATOM 6436 C CA . ILE A 1 50 ? 1.959 -8.858 4.665 1.00 0.00 50 ILE A CA 4
ATOM 6437 C C . ILE A 1 50 ? 2.999 -8.883 5.787 1.00 0.00 50 ILE A C 4
ATOM 6438 O O . ILE A 1 50 ? 3.839 -7.994 5.877 1.00 0.00 50 ILE A O 4
ATOM 6454 N N . ASN A 1 51 ? 2.972 -9.918 6.631 1.00 0.00 51 ASN A N 4
ATOM 6455 C CA . ASN A 1 51 ? 3.934 -10.140 7.726 1.00 0.00 51 ASN A CA 4
ATOM 6456 C C . ASN A 1 51 ? 4.141 -8.909 8.647 1.00 0.00 51 ASN A C 4
ATOM 6457 O O . ASN A 1 51 ? 5.243 -8.639 9.127 1.00 0.00 51 ASN A O 4
ATOM 6468 N N . GLY A 1 52 ? 3.069 -8.138 8.860 1.00 0.00 52 GLY A N 4
ATOM 6469 C CA . GLY A 1 52 ? 3.067 -6.878 9.619 1.00 0.00 52 GLY A CA 4
ATOM 6470 C C . GLY A 1 52 ? 3.537 -5.636 8.843 1.00 0.00 52 GLY A C 4
ATOM 6471 O O . GLY A 1 52 ? 3.603 -4.553 9.431 1.00 0.00 52 GLY A O 4
ATOM 6475 N N . VAL A 1 53 ? 3.843 -5.754 7.544 1.00 0.00 53 VAL A N 4
ATOM 6476 C CA . VAL A 1 53 ? 4.264 -4.642 6.672 1.00 0.00 53 VAL A CA 4
ATOM 6477 C C . VAL A 1 53 ? 3.086 -4.187 5.809 1.00 0.00 53 VAL A C 4
ATOM 6478 O O . VAL A 1 53 ? 2.455 -5.001 5.134 1.00 0.00 53 VAL A O 4
ATOM 6491 N N . PHE A 1 54 ? 2.815 -2.881 5.791 1.00 0.00 54 PHE A N 4
ATOM 6492 C CA . PHE A 1 54 ? 1.872 -2.243 4.870 1.00 0.00 54 PHE A CA 4
ATOM 6493 C C . PHE A 1 54 ? 2.578 -1.907 3.546 1.00 0.00 54 PHE A C 4
ATOM 6494 O O . PHE A 1 54 ? 3.648 -1.303 3.543 1.00 0.00 54 PHE A O 4
ATOM 6511 N N . VAL A 1 55 ? 1.969 -2.254 2.416 1.00 0.00 55 VAL A N 4
ATOM 6512 C CA . VAL A 1 55 ? 2.454 -1.977 1.055 1.00 0.00 55 VAL A CA 4
ATOM 6513 C C . VAL A 1 55 ? 1.372 -1.216 0.290 1.00 0.00 55 VAL A C 4
ATOM 6514 O O . VAL A 1 55 ? 0.280 -1.739 0.069 1.00 0.00 55 VAL A O 4
ATOM 6527 N N . VAL A 1 56 ? 1.667 0.019 -0.115 1.00 0.00 56 VAL A N 4
ATOM 6528 C CA . VAL A 1 56 ? 0.748 0.894 -0.863 1.00 0.00 56 VAL A CA 4
ATOM 6529 C C . VAL A 1 56 ? 1.142 0.946 -2.343 1.00 0.00 56 VAL A C 4
ATOM 6530 O O . VAL A 1 56 ? 2.275 1.299 -2.668 1.00 0.00 56 VAL A O 4
ATOM 6543 N N . VAL A 1 57 ? 0.209 0.647 -3.249 1.00 0.00 57 VAL A N 4
ATOM 6544 C CA . VAL A 1 57 ? 0.388 0.781 -4.705 1.00 0.00 57 VAL A CA 4
ATOM 6545 C C . VAL A 1 57 ? -0.601 1.796 -5.264 1.00 0.00 57 VAL A C 4
ATOM 6546 O O . VAL A 1 57 ? -1.798 1.669 -5.023 1.00 0.00 57 VAL A O 4
ATOM 6559 N N . SER A 1 58 ? -0.122 2.770 -6.036 1.00 0.00 58 SER A N 4
ATOM 6560 C CA . SER A 1 58 ? -0.946 3.679 -6.844 1.00 0.00 58 SER A CA 4
ATOM 6561 C C . SER A 1 58 ? -0.080 4.338 -7.918 1.00 0.00 58 SER A C 4
ATOM 6562 O O . SER A 1 58 ? 1.115 4.530 -7.717 1.00 0.00 58 SER A O 4
ATOM 6570 N N . THR A 1 59 ? -0.657 4.757 -9.040 1.00 0.00 59 THR A N 4
ATOM 6571 C CA . THR A 1 59 ? 0.030 5.594 -10.038 1.00 0.00 59 THR A CA 4
ATOM 6572 C C . THR A 1 59 ? 0.032 7.083 -9.652 1.00 0.00 59 THR A C 4
ATOM 6573 O O . THR A 1 59 ? 0.575 7.907 -10.391 1.00 0.00 59 THR A O 4
ATOM 6584 N N . ASP A 1 60 ? -0.529 7.444 -8.487 1.00 0.00 60 ASP A N 4
ATOM 6585 C CA . ASP A 1 60 ? -0.611 8.818 -7.976 1.00 0.00 60 ASP A CA 4
ATOM 6586 C C . ASP A 1 60 ? 0.025 8.963 -6.582 1.00 0.00 60 ASP A C 4
ATOM 6587 O O . ASP A 1 60 ? -0.515 8.485 -5.583 1.00 0.00 60 ASP A O 4
ATOM 6596 N N . GLU A 1 61 ? 1.157 9.667 -6.490 1.00 0.00 61 GLU A N 4
ATOM 6597 C CA . GLU A 1 61 ? 1.865 9.913 -5.220 1.00 0.00 61 GLU A CA 4
ATOM 6598 C C . GLU A 1 61 ? 1.007 10.680 -4.198 1.00 0.00 61 GLU A C 4
ATOM 6599 O O . GLU A 1 61 ? 1.096 10.420 -3.001 1.00 0.00 61 GLU A O 4
ATOM 6611 N N . ASP A 1 62 ? 0.120 11.566 -4.663 1.00 0.00 62 ASP A N 4
ATOM 6612 C CA . ASP A 1 62 ? -0.876 12.278 -3.858 1.00 0.00 62 ASP A CA 4
ATOM 6613 C C . ASP A 1 62 ? -1.927 11.344 -3.218 1.00 0.00 62 ASP A C 4
ATOM 6614 O O . ASP A 1 62 ? -2.544 11.708 -2.214 1.00 0.00 62 ASP A O 4
ATOM 6623 N N . LEU A 1 63 ? -2.129 10.134 -3.759 1.00 0.00 63 LEU A N 4
ATOM 6624 C CA . LEU A 1 63 ? -2.914 9.072 -3.120 1.00 0.00 63 LEU A CA 4
ATOM 6625 C C . LEU A 1 63 ? -2.111 8.282 -2.084 1.00 0.00 63 LEU A C 4
ATOM 6626 O O . LEU A 1 63 ? -2.572 8.126 -0.952 1.00 0.00 63 LEU A O 4
ATOM 6642 N N . ILE A 1 64 ? -0.887 7.856 -2.412 1.00 0.00 64 ILE A N 4
ATOM 6643 C CA . ILE A 1 64 ? -0.017 7.146 -1.456 1.00 0.00 64 ILE A CA 4
ATOM 6644 C C . ILE A 1 64 ? 0.300 8.004 -0.231 1.00 0.00 64 ILE A C 4
ATOM 6645 O O . ILE A 1 64 ? 0.167 7.518 0.890 1.00 0.00 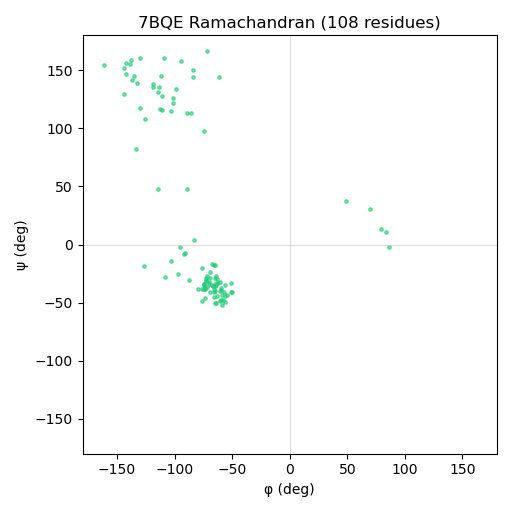64 ILE A O 4
ATOM 6661 N N . ARG A 1 65 ? 0.687 9.272 -0.407 1.00 0.00 65 ARG A N 4
ATOM 6662 C CA . ARG A 1 65 ? 1.091 10.151 0.710 1.00 0.00 65 ARG A CA 4
ATOM 6663 C C . ARG A 1 65 ? 0.000 10.306 1.771 1.00 0.00 65 ARG A C 4
ATOM 6664 O O . ARG A 1 65 ? 0.299 10.293 2.962 1.00 0.00 65 ARG A O 4
ATOM 6685 N N . GLU A 1 66 ? -1.265 10.376 1.358 1.00 0.00 66 GLU A N 4
ATOM 6686 C CA . GLU A 1 66 ? -2.406 10.443 2.279 1.00 0.00 66 GLU A CA 4
ATOM 6687 C C . GLU A 1 66 ? -2.671 9.094 2.958 1.00 0.00 66 GLU A C 4
ATOM 6688 O O . GLU A 1 66 ? -2.991 9.060 4.145 1.00 0.00 66 GLU A O 4
ATOM 6700 N N . ILE A 1 67 ? -2.458 7.973 2.260 1.00 0.00 67 ILE A N 4
ATOM 6701 C CA . ILE A 1 67 ? -2.541 6.637 2.867 1.00 0.00 67 ILE A CA 4
ATOM 6702 C C . ILE A 1 67 ? -1.445 6.462 3.923 1.00 0.00 67 ILE A C 4
ATOM 6703 O O . ILE A 1 67 ? -1.729 5.981 5.018 1.00 0.00 67 ILE A O 4
ATOM 6719 N N . LYS A 1 68 ? -0.212 6.903 3.646 1.00 0.00 68 LYS A N 4
ATOM 6720 C CA . LYS A 1 68 ? 0.907 6.832 4.594 1.00 0.00 68 LYS A CA 4
ATOM 6721 C C . LYS A 1 68 ? 0.586 7.563 5.892 1.00 0.00 68 LYS A C 4
ATOM 6722 O O . LYS A 1 68 ? 0.788 6.980 6.955 1.00 0.00 68 LYS A O 4
ATOM 6741 N N . ARG A 1 69 ? -0.010 8.762 5.833 1.00 0.00 69 ARG A N 4
ATOM 6742 C CA . ARG A 1 69 ? -0.534 9.448 7.020 1.00 0.00 69 ARG A CA 4
ATOM 6743 C C . ARG A 1 69 ? -1.563 8.605 7.763 1.00 0.00 69 ARG A C 4
ATOM 6744 O O . ARG A 1 69 ? -1.416 8.396 8.957 1.00 0.00 69 ARG A O 4
ATOM 6765 N N . LEU A 1 70 ? -2.571 8.075 7.077 1.00 0.00 70 LEU A N 4
ATOM 6766 C CA . LEU A 1 70 ? -3.680 7.354 7.711 1.00 0.00 70 LEU A CA 4
ATOM 6767 C C . LEU A 1 70 ? -3.227 6.029 8.344 1.00 0.00 70 LEU A C 4
ATOM 6768 O O . LEU A 1 70 ? -3.744 5.646 9.392 1.00 0.00 70 LEU A O 4
ATOM 6784 N N . ILE A 1 71 ? -2.216 5.370 7.766 1.00 0.00 71 ILE A N 4
ATOM 6785 C CA . ILE A 1 71 ? -1.561 4.203 8.368 1.00 0.00 71 ILE A CA 4
ATOM 6786 C C . ILE A 1 71 ? -0.754 4.629 9.597 1.00 0.00 71 ILE A C 4
ATOM 6787 O O . ILE A 1 71 ? -0.927 4.063 10.678 1.00 0.00 71 ILE A O 4
ATOM 6803 N N . LYS A 1 72 ? 0.102 5.649 9.453 1.00 0.00 72 LYS A N 4
ATOM 6804 C CA . LYS A 1 72 ? 1.077 6.029 10.485 1.00 0.00 72 LYS A CA 4
ATOM 6805 C C . LYS A 1 72 ? 0.443 6.718 11.694 1.00 0.00 72 LYS A C 4
ATOM 6806 O O . LYS A 1 72 ? 0.867 6.504 12.824 1.00 0.00 72 LYS A O 4
ATOM 6825 N N . GLU A 1 73 ? -0.603 7.504 11.476 1.00 0.00 73 GLU A N 4
ATOM 6826 C CA . GLU A 1 73 ? -1.350 8.192 12.534 1.00 0.00 73 GLU A CA 4
ATOM 6827 C C . GLU A 1 73 ? -2.143 7.220 13.426 1.00 0.00 73 GLU A C 4
ATOM 6828 O O . GLU A 1 73 ? -2.320 7.485 14.617 1.00 0.00 73 GLU A O 4
ATOM 6840 N N . SER A 1 74 ? -2.573 6.077 12.878 1.00 0.00 74 SER A N 4
ATOM 6841 C CA . SER A 1 74 ? -3.209 4.994 13.647 1.00 0.00 74 SER A CA 4
ATOM 6842 C C . SER A 1 74 ? -2.194 3.997 14.221 1.00 0.00 74 SER A C 4
ATOM 6843 O O . SER A 1 74 ? -2.424 3.447 15.300 1.00 0.00 74 SER A O 4
ATOM 6851 N N . ASN A 1 75 ? -1.069 3.764 13.532 1.00 0.00 75 ASN A N 4
ATOM 6852 C CA . ASN A 1 75 ? -0.020 2.819 13.928 1.00 0.00 75 ASN A CA 4
ATOM 6853 C C . ASN A 1 75 ? 1.388 3.392 13.630 1.00 0.00 75 ASN A C 4
ATOM 6854 O O . ASN A 1 75 ? 1.974 3.075 12.590 1.00 0.00 75 ASN A O 4
ATOM 6865 N N . PRO A 1 76 ? 1.972 4.219 14.521 1.00 0.00 76 PRO A N 4
ATOM 6866 C CA . PRO A 1 76 ? 3.240 4.911 14.251 1.00 0.00 76 PRO A CA 4
ATOM 6867 C C . PRO A 1 76 ? 4.460 3.975 14.193 1.00 0.00 76 PRO A C 4
ATOM 6868 O O . PRO A 1 76 ? 5.483 4.328 13.603 1.00 0.00 76 PRO A O 4
ATOM 6879 N N . ASN A 1 77 ? 4.352 2.770 14.760 1.00 0.00 77 ASN A N 4
ATOM 6880 C CA . ASN A 1 77 ? 5.391 1.737 14.750 1.00 0.00 77 ASN A CA 4
ATOM 6881 C C . ASN A 1 77 ? 5.360 0.821 13.506 1.00 0.00 77 ASN A C 4
ATOM 6882 O O . ASN A 1 77 ? 6.340 0.111 13.253 1.00 0.00 77 ASN A O 4
ATOM 6893 N N . LYS A 1 78 ? 4.268 0.816 12.724 1.00 0.00 78 LYS A N 4
ATOM 6894 C CA . LYS A 1 78 ? 4.103 -0.105 11.584 1.00 0.00 78 LYS A CA 4
ATOM 6895 C C . LYS A 1 78 ? 5.012 0.254 10.409 1.00 0.00 78 LYS A C 4
ATOM 6896 O O . LYS A 1 78 ? 5.201 1.426 10.075 1.00 0.00 78 LYS A O 4
ATOM 6915 N N . LYS A 1 79 ? 5.550 -0.786 9.769 1.00 0.00 79 LYS A N 4
ATOM 6916 C CA . LYS A 1 79 ? 6.418 -0.705 8.586 1.00 0.00 79 LYS A CA 4
ATOM 6917 C C . LYS A 1 79 ? 5.574 -0.422 7.344 1.00 0.00 79 LYS A C 4
ATOM 6918 O O . LYS A 1 79 ? 4.531 -1.045 7.157 1.00 0.00 79 LYS A O 4
ATOM 6937 N N . THR A 1 80 ? 6.027 0.504 6.503 1.00 0.00 80 THR A N 4
ATOM 6938 C CA . THR A 1 80 ? 5.299 0.978 5.313 1.00 0.00 80 THR A CA 4
ATOM 6939 C C . THR A 1 80 ? 6.175 1.022 4.065 1.00 0.00 80 THR A C 4
ATOM 6940 O O . THR A 1 80 ? 7.329 1.447 4.119 1.00 0.00 80 THR A O 4
ATOM 6951 N N . LEU A 1 81 ? 5.581 0.642 2.934 1.00 0.00 81 LEU A N 4
ATOM 6952 C CA . LEU A 1 81 ? 6.171 0.582 1.596 1.00 0.00 81 LEU A CA 4
ATOM 6953 C C . LEU A 1 81 ? 5.281 1.311 0.576 1.00 0.00 81 LEU A C 4
ATOM 6954 O O . LEU A 1 81 ? 4.063 1.373 0.743 1.00 0.00 81 LEU A O 4
ATOM 6970 N N . ASP A 1 82 ? 5.883 1.853 -0.480 1.00 0.00 82 ASP A N 4
ATOM 6971 C CA . ASP A 1 82 ? 5.209 2.563 -1.572 1.00 0.00 82 ASP A CA 4
ATOM 6972 C C . ASP A 1 82 ? 5.708 2.136 -2.960 1.00 0.00 82 ASP A C 4
ATOM 6973 O O . ASP A 1 82 ? 6.901 1.907 -3.161 1.00 0.00 82 ASP A O 4
ATOM 6982 N N . VAL A 1 83 ? 4.784 2.042 -3.922 1.00 0.00 83 VAL A N 4
ATOM 6983 C CA . VAL A 1 83 ? 5.035 1.589 -5.298 1.00 0.00 83 VAL A CA 4
ATOM 6984 C C . VAL A 1 83 ? 4.204 2.406 -6.292 1.00 0.00 83 VAL A C 4
ATOM 6985 O O . VAL A 1 83 ? 2.984 2.508 -6.142 1.00 0.00 83 VAL A O 4
ATOM 6998 N N . THR A 1 84 ? 4.850 2.932 -7.340 1.00 0.00 84 THR A N 4
ATOM 6999 C CA . THR A 1 84 ? 4.179 3.606 -8.475 1.00 0.00 84 THR A CA 4
ATOM 7000 C C . THR A 1 84 ? 4.512 3.025 -9.854 1.00 0.00 84 THR A C 4
ATOM 7001 O O . THR A 1 84 ? 3.824 3.317 -10.834 1.00 0.00 84 THR A O 4
ATOM 7012 N N . THR A 1 85 ? 5.555 2.198 -9.928 1.00 0.00 85 THR A N 4
ATOM 7013 C CA . THR A 1 85 ? 6.049 1.508 -11.135 1.00 0.00 85 THR A CA 4
ATOM 7014 C C . THR A 1 85 ? 6.692 0.168 -10.757 1.00 0.00 85 THR A C 4
ATOM 7015 O O . THR A 1 85 ? 7.052 -0.050 -9.600 1.00 0.00 85 THR A O 4
ATOM 7026 N N . GLU A 1 86 ? 6.905 -0.731 -11.719 1.00 0.00 86 GLU A N 4
ATOM 7027 C CA . GLU A 1 86 ? 7.564 -2.025 -11.461 1.00 0.00 86 GLU A CA 4
ATOM 7028 C C . GLU A 1 86 ? 9.053 -1.888 -11.082 1.00 0.00 86 GLU A C 4
ATOM 7029 O O . GLU A 1 86 ? 9.584 -2.712 -10.339 1.00 0.00 86 GLU A O 4
ATOM 7041 N N . GLU A 1 87 ? 9.723 -0.817 -11.521 1.00 0.00 87 GLU A N 4
ATOM 7042 C CA . GLU A 1 87 ? 11.089 -0.491 -11.087 1.00 0.00 87 GLU A CA 4
ATOM 7043 C C . GLU A 1 87 ? 11.122 -0.058 -9.608 1.00 0.00 87 GLU A C 4
ATOM 7044 O O . GLU A 1 87 ? 12.036 -0.417 -8.866 1.00 0.00 87 GLU A O 4
ATOM 7056 N N . ASP A 1 88 ? 10.086 0.654 -9.153 1.00 0.00 88 ASP A N 4
ATOM 7057 C CA . ASP A 1 88 ? 9.911 1.039 -7.751 1.00 0.00 88 ASP A CA 4
ATOM 7058 C C . ASP A 1 88 ? 9.561 -0.172 -6.874 1.00 0.00 88 ASP A C 4
ATOM 7059 O O . ASP A 1 88 ? 10.114 -0.294 -5.783 1.00 0.00 88 ASP A O 4
ATOM 7068 N N . LEU A 1 89 ? 8.726 -1.103 -7.363 1.00 0.00 89 LEU A N 4
ATOM 7069 C CA . LEU A 1 89 ? 8.448 -2.388 -6.700 1.00 0.00 89 LEU A CA 4
ATOM 7070 C C . LEU A 1 89 ? 9.749 -3.168 -6.439 1.00 0.00 89 LEU A C 4
ATOM 7071 O O . LEU A 1 89 ? 10.012 -3.583 -5.312 1.00 0.00 89 LEU A O 4
ATOM 7087 N N . GLU A 1 90 ? 10.578 -3.344 -7.472 1.00 0.00 90 GLU A N 4
ATOM 7088 C CA . GLU A 1 90 ? 11.870 -4.031 -7.367 1.00 0.00 90 GLU A CA 4
ATOM 7089 C C . GLU A 1 90 ? 12.812 -3.328 -6.385 1.00 0.00 90 GLU A C 4
ATOM 7090 O O . GLU A 1 90 ? 13.474 -3.992 -5.590 1.00 0.00 90 GLU A O 4
ATOM 7102 N N . GLU A 1 91 ? 12.852 -1.993 -6.391 1.00 0.00 91 GLU A N 4
ATOM 7103 C CA . GLU A 1 91 ? 13.712 -1.226 -5.485 1.00 0.00 91 GLU A CA 4
ATOM 7104 C C . GLU A 1 91 ? 13.253 -1.288 -4.019 1.00 0.00 91 GLU A C 4
ATOM 7105 O O . GLU A 1 91 ? 14.089 -1.433 -3.124 1.00 0.00 91 GLU A O 4
ATOM 7117 N N . VAL A 1 92 ? 11.948 -1.242 -3.734 1.00 0.00 92 VAL A N 4
ATOM 7118 C CA . VAL A 1 92 ? 11.475 -1.406 -2.349 1.00 0.00 92 VAL A CA 4
ATOM 7119 C C . VAL A 1 92 ? 11.593 -2.846 -1.851 1.00 0.00 92 VAL A C 4
ATOM 7120 O O . VAL A 1 92 ? 11.908 -3.056 -0.679 1.00 0.00 92 VAL A O 4
ATOM 7133 N N . LEU A 1 93 ? 11.446 -3.847 -2.728 1.00 0.00 93 LEU A N 4
ATOM 7134 C CA . LEU A 1 93 ? 11.767 -5.236 -2.383 1.00 0.00 93 LEU A CA 4
ATOM 7135 C C . LEU A 1 93 ? 13.276 -5.408 -2.129 1.00 0.00 93 LEU A C 4
ATOM 7136 O O . LEU A 1 93 ? 13.657 -6.075 -1.169 1.00 0.00 93 LEU A O 4
ATOM 7152 N N . ARG A 1 94 ? 14.139 -4.735 -2.901 1.00 0.00 94 ARG A N 4
ATOM 7153 C CA . ARG A 1 94 ? 15.597 -4.684 -2.677 1.00 0.00 94 ARG A CA 4
ATOM 7154 C C . ARG A 1 94 ? 15.940 -4.058 -1.320 1.00 0.00 94 ARG A C 4
ATOM 7155 O O . ARG A 1 94 ? 16.730 -4.643 -0.578 1.00 0.00 94 ARG A O 4
ATOM 7176 N N . ARG A 1 95 ? 15.287 -2.952 -0.935 1.00 0.00 95 ARG A N 4
ATOM 7177 C CA . ARG A 1 95 ? 15.359 -2.366 0.424 1.00 0.00 95 ARG A CA 4
ATOM 7178 C C . ARG A 1 95 ? 15.007 -3.396 1.507 1.00 0.00 95 ARG A C 4
ATOM 7179 O O . ARG A 1 95 ? 15.786 -3.590 2.441 1.00 0.00 95 ARG A O 4
ATOM 7200 N N . ILE A 1 96 ? 13.876 -4.092 1.365 1.00 0.00 96 ILE A N 4
ATOM 7201 C CA . ILE A 1 96 ? 13.401 -5.102 2.327 1.00 0.00 96 ILE A CA 4
ATOM 7202 C C . ILE A 1 96 ? 14.367 -6.292 2.444 1.00 0.00 96 ILE A C 4
ATOM 7203 O O . ILE A 1 96 ? 14.700 -6.692 3.562 1.00 0.00 96 ILE A O 4
ATOM 7219 N N . LYS A 1 97 ? 14.873 -6.829 1.326 1.00 0.00 97 LYS A N 4
ATOM 7220 C CA . LYS A 1 97 ? 15.789 -7.989 1.309 1.00 0.00 97 LYS A CA 4
ATOM 7221 C C . LYS A 1 97 ? 17.214 -7.651 1.768 1.00 0.00 97 LYS A C 4
ATOM 7222 O O . LYS A 1 97 ? 17.908 -8.538 2.269 1.00 0.00 97 LYS A O 4
ATOM 7241 N N . LYS A 1 98 ? 17.629 -6.379 1.682 1.00 0.00 98 LYS A N 4
ATOM 7242 C CA . LYS A 1 98 ? 18.879 -5.863 2.278 1.00 0.00 98 LYS A CA 4
ATOM 7243 C C . LYS A 1 98 ? 18.758 -5.496 3.770 1.00 0.00 98 LYS A C 4
ATOM 7244 O O . LYS A 1 98 ? 19.761 -5.142 4.392 1.00 0.00 98 LYS A O 4
ATOM 7263 N N . GLY A 1 99 ? 17.560 -5.582 4.358 1.00 0.00 99 GLY A N 4
ATOM 7264 C CA . GLY A 1 99 ? 17.301 -5.219 5.761 1.00 0.00 99 GLY A CA 4
ATOM 7265 C C . GLY A 1 99 ? 17.174 -3.708 6.015 1.00 0.00 99 GLY A C 4
ATOM 7266 O O . GLY A 1 99 ? 17.139 -3.278 7.170 1.00 0.00 99 GLY A O 4
ATOM 7270 N N . SER A 1 100 ? 17.066 -2.896 4.958 1.00 0.00 100 SER A N 4
ATOM 7271 C CA . SER A 1 100 ? 16.897 -1.435 5.004 1.00 0.00 100 SER A CA 4
ATOM 7272 C C . SER A 1 100 ? 15.421 -1.055 5.216 1.00 0.00 100 SER A C 4
ATOM 7273 O O . SER A 1 100 ? 14.789 -0.409 4.377 1.00 0.00 100 SER A O 4
ATOM 7281 N N . TRP A 1 101 ? 14.851 -1.532 6.326 1.00 0.00 101 TRP A N 4
ATOM 7282 C CA . TRP A 1 101 ? 13.429 -1.415 6.674 1.00 0.00 101 TRP A CA 4
ATOM 7283 C C . TRP A 1 101 ? 13.061 -0.016 7.203 1.00 0.00 101 TRP A C 4
ATOM 7284 O O . TRP A 1 101 ? 13.920 0.764 7.622 1.00 0.00 101 TRP A O 4
ATOM 7305 N N . SER A 1 102 ? 11.761 0.298 7.205 1.00 0.00 102 SER A N 4
ATOM 7306 C CA . SER A 1 102 ? 11.199 1.613 7.563 1.00 0.00 102 SER A CA 4
ATOM 7307 C C . SER A 1 102 ? 11.154 1.852 9.085 1.00 0.00 102 SER A C 4
ATOM 7308 O O . SER A 1 102 ? 10.085 1.912 9.698 1.00 0.00 102 SER A O 4
ATOM 7316 N N . LEU A 1 103 ? 12.333 1.952 9.712 1.00 0.00 103 LEU A N 4
ATOM 7317 C CA . LEU A 1 103 ? 12.540 2.267 11.139 1.00 0.00 103 LEU A CA 4
ATOM 7318 C C . LEU A 1 103 ? 12.976 3.725 11.411 1.00 0.00 103 LEU A C 4
ATOM 7319 O O . LEU A 1 103 ? 13.337 4.080 12.534 1.00 0.00 103 LEU A O 4
ATOM 7335 N N . GLU A 1 104 ? 12.936 4.570 10.383 1.00 0.00 104 GLU A N 4
ATOM 7336 C CA . GLU A 1 104 ? 13.299 5.996 10.410 1.00 0.00 104 GLU A CA 4
ATOM 7337 C C . GLU A 1 104 ? 12.102 6.914 10.094 1.00 0.00 104 GLU A C 4
ATOM 7338 O O . GLU A 1 104 ? 11.119 6.479 9.485 1.00 0.00 104 GLU A O 4
ATOM 7350 N N . HIS A 1 105 ? 12.186 8.184 10.508 1.00 0.00 105 HIS A N 4
ATOM 7351 C CA . HIS A 1 105 ? 11.191 9.215 10.190 1.00 0.00 105 HIS A CA 4
ATOM 7352 C C . HIS A 1 105 ? 11.853 10.570 9.857 1.00 0.00 105 HIS A C 4
ATOM 7353 O O . HIS A 1 105 ? 11.668 11.567 10.559 1.00 0.00 105 HIS A O 4
ATOM 7367 N N . HIS A 1 106 ? 12.621 10.631 8.764 1.00 0.00 106 HIS A N 4
ATOM 7368 C CA . HIS A 1 106 ? 13.223 11.879 8.257 1.00 0.00 106 HIS A CA 4
ATOM 7369 C C . HIS A 1 106 ? 12.194 12.906 7.726 1.00 0.00 106 HIS A C 4
ATOM 7370 O O . HIS A 1 106 ? 12.548 14.052 7.440 1.00 0.00 106 HIS A O 4
ATOM 7384 N N . HIS A 1 107 ? 10.926 12.503 7.580 1.00 0.00 107 HIS A N 4
ATOM 7385 C CA . HIS A 1 107 ? 9.837 13.285 6.977 1.00 0.00 107 HIS A CA 4
ATOM 7386 C C . HIS A 1 107 ? 9.475 14.569 7.748 1.00 0.00 107 HIS A C 4
ATOM 7387 O O . HIS A 1 107 ? 8.925 15.505 7.158 1.00 0.00 107 HIS A O 4
ATOM 7401 N N . HIS A 1 108 ? 9.772 14.628 9.051 1.00 0.00 108 HIS A N 4
ATOM 7402 C CA . HIS A 1 108 ? 9.578 15.794 9.922 1.00 0.00 108 HIS A CA 4
ATOM 7403 C C . HIS A 1 108 ? 10.852 16.090 10.732 1.00 0.00 108 HIS A C 4
ATOM 7404 O O . HIS A 1 108 ? 11.550 15.171 11.169 1.00 0.00 108 HIS A O 4
ATOM 7418 N N . HIS A 1 109 ? 11.136 17.372 10.977 1.00 0.00 109 HIS A N 4
ATOM 7419 C CA . HIS A 1 109 ? 12.265 17.828 11.798 1.00 0.00 109 HIS A CA 4
ATOM 7420 C C . HIS A 1 109 ? 11.879 17.834 13.291 1.00 0.00 109 HIS A C 4
ATOM 7421 O O . HIS A 1 109 ? 11.667 18.889 13.900 1.00 0.00 109 HIS A O 4
ATOM 7435 N N . HIS A 1 110 ? 11.689 16.636 13.858 1.00 0.00 110 HIS A N 4
ATOM 7436 C CA . HIS A 1 110 ? 11.192 16.385 15.222 1.00 0.00 110 HIS A CA 4
ATOM 7437 C C . HIS A 1 110 ? 12.098 15.401 15.989 1.00 0.00 110 HIS A C 4
ATOM 7438 O O . HIS A 1 110 ? 12.437 14.327 15.440 1.00 0.00 110 HIS A O 4
ATOM 7453 N N . GLY A 1 1 ? -7.469 -6.495 12.768 1.00 0.00 1 GLY A N 5
ATOM 7454 C CA . GLY A 1 1 ? -6.858 -5.730 13.876 1.00 0.00 1 GLY A CA 5
ATOM 7455 C C . GLY A 1 1 ? -7.079 -4.239 13.686 1.00 0.00 1 GLY A C 5
ATOM 7456 O O . GLY A 1 1 ? -8.142 -3.823 13.229 1.00 0.00 1 GLY A O 5
ATOM 7462 N N . SER A 1 2 ? -6.074 -3.412 13.993 1.00 0.00 2 SER A N 5
ATOM 7463 C CA . SER A 1 2 ? -6.141 -1.942 13.847 1.00 0.00 2 SER A CA 5
ATOM 7464 C C . SER A 1 2 ? -6.292 -1.464 12.394 1.00 0.00 2 SER A C 5
ATOM 7465 O O . SER A 1 2 ? -6.721 -0.342 12.143 1.00 0.00 2 SER A O 5
ATOM 7473 N N . ASP A 1 3 ? -6.018 -2.324 11.413 1.00 0.00 3 ASP A N 5
ATOM 7474 C CA . ASP A 1 3 ? -6.332 -2.098 10.000 1.00 0.00 3 ASP A CA 5
ATOM 7475 C C . ASP A 1 3 ? -7.839 -1.922 9.733 1.00 0.00 3 ASP A C 5
ATOM 7476 O O . ASP A 1 3 ? -8.222 -1.163 8.844 1.00 0.00 3 ASP A O 5
ATOM 7485 N N . GLU A 1 4 ? -8.706 -2.534 10.544 1.00 0.00 4 GLU A N 5
ATOM 7486 C CA . GLU A 1 4 ? -10.165 -2.343 10.480 1.00 0.00 4 GLU A CA 5
ATOM 7487 C C . GLU A 1 4 ? -10.592 -0.958 11.010 1.00 0.00 4 GLU A C 5
ATOM 7488 O O . GLU A 1 4 ? -11.658 -0.454 10.660 1.00 0.00 4 GLU A O 5
ATOM 7500 N N . GLU A 1 5 ? -9.749 -0.316 11.823 1.00 0.00 5 GLU A N 5
ATOM 7501 C CA . GLU A 1 5 ? -9.911 1.075 12.267 1.00 0.00 5 GLU A CA 5
ATOM 7502 C C . GLU A 1 5 ? -9.397 2.079 11.227 1.00 0.00 5 GLU A C 5
ATOM 7503 O O . GLU A 1 5 ? -9.938 3.178 11.112 1.00 0.00 5 GLU A O 5
ATOM 7515 N N . ILE A 1 6 ? -8.366 1.715 10.454 1.00 0.00 6 ILE A N 5
ATOM 7516 C CA . ILE A 1 6 ? -7.857 2.540 9.350 1.00 0.00 6 ILE A CA 5
ATOM 7517 C C . ILE A 1 6 ? -8.808 2.494 8.153 1.00 0.00 6 ILE A C 5
ATOM 7518 O O . ILE A 1 6 ? -9.003 3.513 7.487 1.00 0.00 6 ILE A O 5
ATOM 7534 N N . ARG A 1 7 ? -9.425 1.336 7.870 1.00 0.00 7 ARG A N 5
ATOM 7535 C CA . ARG A 1 7 ? -10.169 1.153 6.601 1.00 0.00 7 ARG A CA 5
ATOM 7536 C C . ARG A 1 7 ? -11.303 2.165 6.432 1.00 0.00 7 ARG A C 5
ATOM 7537 O O . ARG A 1 7 ? -11.543 2.629 5.326 1.00 0.00 7 ARG A O 5
ATOM 7558 N N . LYS A 1 8 ? -11.970 2.549 7.526 1.00 0.00 8 LYS A N 5
ATOM 7559 C CA . LYS A 1 8 ? -13.058 3.542 7.508 1.00 0.00 8 LYS A CA 5
ATOM 7560 C C . LYS A 1 8 ? -12.574 4.915 7.026 1.00 0.00 8 LYS A C 5
ATOM 7561 O O . LYS A 1 8 ? -13.316 5.624 6.348 1.00 0.00 8 LYS A O 5
ATOM 7580 N N . LYS A 1 9 ? -11.318 5.273 7.337 1.00 0.00 9 LYS A N 5
ATOM 7581 C CA . LYS A 1 9 ? -10.671 6.499 6.859 1.00 0.00 9 LYS A CA 5
ATOM 7582 C C . LYS A 1 9 ? -10.282 6.330 5.387 1.00 0.00 9 LYS A C 5
ATOM 7583 O O . LYS A 1 9 ? -10.480 7.242 4.591 1.00 0.00 9 LYS A O 5
ATOM 7602 N N . LEU A 1 10 ? -9.796 5.140 5.017 1.00 0.00 10 LEU A N 5
ATOM 7603 C CA . LEU A 1 10 ? -9.382 4.762 3.668 1.00 0.00 10 LEU A CA 5
ATOM 7604 C C . LEU A 1 10 ? -10.548 4.811 2.664 1.00 0.00 10 LEU A C 5
ATOM 7605 O O . LEU A 1 10 ? -10.448 5.457 1.622 1.00 0.00 10 LEU A O 5
ATOM 7621 N N . GLU A 1 11 ? -11.685 4.199 3.001 1.00 0.00 11 GLU A N 5
ATOM 7622 C CA . GLU A 1 11 ? -12.882 4.203 2.150 1.00 0.00 11 GLU A CA 5
ATOM 7623 C C . GLU A 1 11 ? -13.495 5.609 1.996 1.00 0.00 11 GLU A C 5
ATOM 7624 O O . GLU A 1 11 ? -14.113 5.900 0.974 1.00 0.00 11 GLU A O 5
ATOM 7636 N N . GLU A 1 12 ? -13.302 6.502 2.973 1.00 0.00 12 GLU A N 5
ATOM 7637 C CA . GLU A 1 12 ? -13.644 7.928 2.839 1.00 0.00 12 GLU A CA 5
ATOM 7638 C C . GLU A 1 12 ? -12.602 8.724 2.029 1.00 0.00 12 GLU A C 5
ATOM 7639 O O . GLU A 1 12 ? -12.970 9.661 1.323 1.00 0.00 12 GLU A O 5
ATOM 7651 N N . LEU A 1 13 ? -11.321 8.335 2.039 1.00 0.00 13 LEU A N 5
ATOM 7652 C CA . LEU A 1 13 ? -10.275 8.926 1.191 1.00 0.00 13 LEU A CA 5
ATOM 7653 C C . LEU A 1 13 ? -10.568 8.676 -0.301 1.00 0.00 13 LEU A C 5
ATOM 7654 O O . LEU A 1 13 ? -10.380 9.558 -1.139 1.00 0.00 13 LEU A O 5
ATOM 7670 N N . ALA A 1 14 ? -11.129 7.506 -0.625 1.00 0.00 14 ALA A N 5
ATOM 7671 C CA . ALA A 1 14 ? -11.615 7.180 -1.965 1.00 0.00 14 ALA A CA 5
ATOM 7672 C C . ALA A 1 14 ? -12.662 8.192 -2.476 1.00 0.00 14 ALA A C 5
ATOM 7673 O O . ALA A 1 14 ? -12.637 8.563 -3.653 1.00 0.00 14 ALA A O 5
ATOM 7680 N N . LYS A 1 15 ? -13.521 8.718 -1.586 1.00 0.00 15 LYS A N 5
ATOM 7681 C CA . LYS A 1 15 ? -14.472 9.802 -1.899 1.00 0.00 15 LYS A CA 5
ATOM 7682 C C . LYS A 1 15 ? -13.776 11.147 -2.154 1.00 0.00 15 LYS A C 5
ATOM 7683 O O . LYS A 1 15 ? -14.241 11.912 -3.000 1.00 0.00 15 LYS A O 5
ATOM 7702 N N . ARG A 1 16 ? -12.659 11.436 -1.466 1.00 0.00 16 ARG A N 5
ATOM 7703 C CA . ARG A 1 16 ? -11.896 12.692 -1.618 1.00 0.00 16 ARG A CA 5
ATOM 7704 C C . ARG A 1 16 ? -11.136 12.742 -2.945 1.00 0.00 16 ARG A C 5
ATOM 7705 O O . ARG A 1 16 ? -11.128 13.786 -3.599 1.00 0.00 16 ARG A O 5
ATOM 7726 N N . LYS A 1 17 ? -10.528 11.621 -3.361 1.00 0.00 17 LYS A N 5
ATOM 7727 C CA . LYS A 1 17 ? -9.755 11.516 -4.616 1.00 0.00 17 LYS A CA 5
ATOM 7728 C C . LYS A 1 17 ? -10.583 11.068 -5.828 1.00 0.00 17 LYS A C 5
ATOM 7729 O O . LYS A 1 17 ? -10.067 11.068 -6.947 1.00 0.00 17 LYS A O 5
ATOM 7748 N N . GLY A 1 18 ? -11.839 10.664 -5.625 1.00 0.00 18 GLY A N 5
ATOM 7749 C CA . GLY A 1 18 ? -12.752 10.222 -6.691 1.00 0.00 18 GLY A CA 5
ATOM 7750 C C . GLY A 1 18 ? -12.293 8.932 -7.387 1.00 0.00 18 GLY A C 5
ATOM 7751 O O . GLY A 1 18 ? -12.582 8.736 -8.570 1.00 0.00 18 GLY A O 5
ATOM 7755 N N . LYS A 1 19 ? -11.522 8.093 -6.680 1.00 0.00 19 LYS A N 5
ATOM 7756 C CA . LYS A 1 19 ? -10.785 6.934 -7.224 1.00 0.00 19 LYS A CA 5
ATOM 7757 C C . LYS A 1 19 ? -11.058 5.626 -6.477 1.00 0.00 19 LYS A C 5
ATOM 7758 O O . LYS A 1 19 ? -11.584 5.630 -5.367 1.00 0.00 19 LYS A O 5
ATOM 7777 N N . ASP A 1 20 ? -10.700 4.504 -7.100 1.00 0.00 20 ASP A N 5
ATOM 7778 C CA . ASP A 1 20 ? -10.853 3.161 -6.530 1.00 0.00 20 ASP A CA 5
ATOM 7779 C C . ASP A 1 20 ? -9.643 2.800 -5.644 1.00 0.00 20 ASP A C 5
ATOM 7780 O O . ASP A 1 20 ? -8.526 2.630 -6.146 1.00 0.00 20 ASP A O 5
ATOM 7789 N N . LEU A 1 21 ? -9.868 2.661 -4.331 1.00 0.00 21 LEU A N 5
ATOM 7790 C CA . LEU A 1 21 ? -8.886 2.197 -3.342 1.00 0.00 21 LEU A CA 5
ATOM 7791 C C . LEU A 1 21 ? -9.393 0.900 -2.684 1.00 0.00 21 LEU A C 5
ATOM 7792 O O . LEU A 1 21 ? -10.550 0.841 -2.260 1.00 0.00 21 LEU A O 5
ATOM 7808 N N . GLN A 1 22 ? -8.536 -0.116 -2.546 1.00 0.00 22 GLN A N 5
ATOM 7809 C CA . GLN A 1 22 ? -8.850 -1.368 -1.839 1.00 0.00 22 GLN A CA 5
ATOM 7810 C C . GLN A 1 22 ? -7.754 -1.748 -0.833 1.00 0.00 22 GLN A C 5
ATOM 7811 O O . GLN A 1 22 ? -6.575 -1.764 -1.185 1.00 0.00 22 GLN A O 5
ATOM 7825 N N . LEU A 1 23 ? -8.143 -2.111 0.394 1.00 0.00 23 LEU A N 5
ATOM 7826 C CA . LEU A 1 23 ? -7.258 -2.623 1.445 1.00 0.00 23 LEU A CA 5
ATOM 7827 C C . LEU A 1 23 ? -7.473 -4.136 1.620 1.00 0.00 23 LEU A C 5
ATOM 7828 O O . LEU A 1 23 ? -8.609 -4.578 1.817 1.00 0.00 23 LEU A O 5
ATOM 7844 N N . ARG A 1 24 ? -6.397 -4.931 1.543 1.00 0.00 24 ARG A N 5
ATOM 7845 C CA . ARG A 1 24 ? -6.434 -6.405 1.616 1.00 0.00 24 ARG A CA 5
ATOM 7846 C C . ARG A 1 24 ? -5.287 -6.989 2.459 1.00 0.00 24 ARG A C 5
ATOM 7847 O O . ARG A 1 24 ? -4.247 -6.357 2.635 1.00 0.00 24 ARG A O 5
ATOM 7868 N N . ARG A 1 25 ? -5.460 -8.215 2.963 1.00 0.00 25 ARG A N 5
ATOM 7869 C CA . ARG A 1 25 ? -4.432 -9.011 3.667 1.00 0.00 25 ARG A CA 5
ATOM 7870 C C . ARG A 1 25 ? -3.948 -10.174 2.794 1.00 0.00 25 ARG A C 5
ATOM 7871 O O . ARG A 1 25 ? -4.765 -10.845 2.159 1.00 0.00 25 ARG A O 5
ATOM 7892 N N . TYR A 1 26 ? -2.633 -10.399 2.756 1.00 0.00 26 TYR A N 5
ATOM 7893 C CA . TYR A 1 26 ? -1.966 -11.408 1.914 1.00 0.00 26 TYR A CA 5
ATOM 7894 C C . TYR A 1 26 ? -1.044 -12.324 2.735 1.00 0.00 26 TYR A C 5
ATOM 7895 O O . TYR A 1 26 ? -0.435 -11.895 3.720 1.00 0.00 26 TYR A O 5
ATOM 7913 N N . ASN A 1 27 ? -0.920 -13.587 2.308 1.00 0.00 27 ASN A N 5
ATOM 7914 C CA . ASN A 1 27 ? -0.197 -14.633 3.045 1.00 0.00 27 ASN A CA 5
ATOM 7915 C C . ASN A 1 27 ? 1.267 -14.815 2.595 1.00 0.00 27 ASN A C 5
ATOM 7916 O O . ASN A 1 27 ? 2.114 -15.171 3.417 1.00 0.00 27 ASN A O 5
ATOM 7927 N N . ASP A 1 28 ? 1.583 -14.567 1.318 1.00 0.00 28 ASP A N 5
ATOM 7928 C CA . ASP A 1 28 ? 2.910 -14.751 0.724 1.00 0.00 28 ASP A CA 5
ATOM 7929 C C . ASP A 1 28 ? 3.284 -13.584 -0.212 1.00 0.00 28 ASP A C 5
ATOM 7930 O O . ASP A 1 28 ? 2.424 -13.119 -0.966 1.00 0.00 28 ASP A O 5
ATOM 7939 N N . PRO A 1 29 ? 4.558 -13.134 -0.233 1.00 0.00 29 PRO A N 5
ATOM 7940 C CA . PRO A 1 29 ? 5.003 -11.976 -1.022 1.00 0.00 29 PRO A CA 5
ATOM 7941 C C . PRO A 1 29 ? 4.827 -12.168 -2.537 1.00 0.00 29 PRO A C 5
ATOM 7942 O O . PRO A 1 29 ? 4.532 -11.214 -3.259 1.00 0.00 29 PRO A O 5
ATOM 7953 N N . ASN A 1 30 ? 4.949 -13.408 -3.018 1.00 0.00 30 ASN A N 5
ATOM 7954 C CA . ASN A 1 30 ? 4.804 -13.760 -4.431 1.00 0.00 30 ASN A CA 5
ATOM 7955 C C . ASN A 1 30 ? 3.380 -13.517 -4.960 1.00 0.00 30 ASN A C 5
ATOM 7956 O O . ASN A 1 30 ? 3.209 -13.139 -6.118 1.00 0.00 30 ASN A O 5
ATOM 7967 N N . GLU A 1 31 ? 2.360 -13.709 -4.120 1.00 0.00 31 GLU A N 5
ATOM 7968 C CA . GLU A 1 31 ? 0.961 -13.453 -4.481 1.00 0.00 31 GLU A CA 5
ATOM 7969 C C . GLU A 1 31 ? 0.642 -11.951 -4.496 1.00 0.00 31 GLU A C 5
ATOM 7970 O O . GLU A 1 31 ? -0.136 -11.498 -5.339 1.00 0.00 31 GLU A O 5
ATOM 7982 N N . VAL A 1 32 ? 1.288 -11.164 -3.622 1.00 0.00 32 VAL A N 5
ATOM 7983 C CA . VAL A 1 32 ? 1.178 -9.690 -3.633 1.00 0.00 32 VAL A CA 5
ATOM 7984 C C . VAL A 1 32 ? 1.695 -9.145 -4.945 1.00 0.00 32 VAL A C 5
ATOM 7985 O O . VAL A 1 32 ? 1.109 -8.223 -5.504 1.00 0.00 32 VAL A O 5
ATOM 7998 N N . GLU A 1 33 ? 2.798 -9.714 -5.436 1.00 0.00 33 GLU A N 5
ATOM 7999 C CA . GLU A 1 33 ? 3.530 -9.154 -6.561 1.00 0.00 33 GLU A CA 5
ATOM 8000 C C . GLU A 1 33 ? 2.619 -8.987 -7.795 1.00 0.00 33 GLU A C 5
ATOM 8001 O O . GLU A 1 33 ? 2.679 -7.989 -8.515 1.00 0.00 33 GLU A O 5
ATOM 8013 N N . LYS A 1 34 ? 1.720 -9.957 -8.002 1.00 0.00 34 LYS A N 5
ATOM 8014 C CA . LYS A 1 34 ? 0.760 -9.993 -9.114 1.00 0.00 34 LYS A CA 5
ATOM 8015 C C . LYS A 1 34 ? -0.323 -8.919 -8.981 1.00 0.00 34 LYS A C 5
ATOM 8016 O O . LYS A 1 34 ? -0.750 -8.347 -9.982 1.00 0.00 34 LYS A O 5
ATOM 8035 N N . SER A 1 35 ? -0.710 -8.588 -7.748 1.00 0.00 35 SER A N 5
ATOM 8036 C CA . SER A 1 35 ? -1.635 -7.487 -7.444 1.00 0.00 35 SER A CA 5
ATOM 8037 C C . SER A 1 35 ? -1.060 -6.128 -7.863 1.00 0.00 35 SER A C 5
ATOM 8038 O O . SER A 1 35 ? -1.784 -5.283 -8.393 1.00 0.00 35 SER A O 5
ATOM 8046 N N . ILE A 1 36 ? 0.261 -5.951 -7.726 1.00 0.00 36 ILE A N 5
ATOM 8047 C CA . ILE A 1 36 ? 0.968 -4.728 -8.138 1.00 0.00 36 ILE A CA 5
ATOM 8048 C C . ILE A 1 36 ? 0.884 -4.541 -9.653 1.00 0.00 36 ILE A C 5
ATOM 8049 O O . ILE A 1 36 ? 0.549 -3.457 -10.129 1.00 0.00 36 ILE A O 5
ATOM 8065 N N . ARG A 1 37 ? 1.125 -5.612 -10.417 1.00 0.00 37 ARG A N 5
ATOM 8066 C CA . ARG A 1 37 ? 1.065 -5.596 -11.886 1.00 0.00 37 ARG A CA 5
ATOM 8067 C C . ARG A 1 37 ? -0.322 -5.182 -12.386 1.00 0.00 37 ARG A C 5
ATOM 8068 O O . ARG A 1 37 ? -0.417 -4.383 -13.314 1.00 0.00 37 ARG A O 5
ATOM 8089 N N . GLU A 1 38 ? -1.389 -5.639 -11.729 1.00 0.00 38 GLU A N 5
ATOM 8090 C CA . GLU A 1 38 ? -2.766 -5.227 -12.047 1.00 0.00 38 GLU A CA 5
ATOM 8091 C C . GLU A 1 38 ? -3.035 -3.764 -11.672 1.00 0.00 38 GLU A C 5
ATOM 8092 O O . GLU A 1 38 ? -3.548 -2.999 -12.491 1.00 0.00 38 GLU A O 5
ATOM 8104 N N . ALA A 1 39 ? -2.652 -3.356 -10.458 1.00 0.00 39 ALA A N 5
ATOM 8105 C CA . ALA A 1 39 ? -2.857 -1.995 -9.956 1.00 0.00 39 ALA A CA 5
ATOM 8106 C C . ALA A 1 39 ? -2.184 -0.942 -10.851 1.00 0.00 39 ALA A C 5
ATOM 8107 O O . ALA A 1 39 ? -2.803 0.064 -11.205 1.00 0.00 39 ALA A O 5
ATOM 8114 N N . LEU A 1 40 ? -0.940 -1.195 -11.271 1.00 0.00 40 LEU A N 5
ATOM 8115 C CA . LEU A 1 40 ? -0.172 -0.280 -12.109 1.00 0.00 40 LEU A CA 5
ATOM 8116 C C . LEU A 1 40 ? -0.681 -0.251 -13.559 1.00 0.00 40 LEU A C 5
ATOM 8117 O O . LEU A 1 40 ? -0.724 0.821 -14.165 1.00 0.00 40 LEU A O 5
ATOM 8133 N N . LYS A 1 41 ? -1.126 -1.393 -14.107 1.00 0.00 41 LYS A N 5
ATOM 8134 C CA . LYS A 1 41 ? -1.673 -1.481 -15.468 1.00 0.00 41 LYS A CA 5
ATOM 8135 C C . LYS A 1 41 ? -3.046 -0.808 -15.608 1.00 0.00 41 LYS A C 5
ATOM 8136 O O . LYS A 1 41 ? -3.317 -0.188 -16.637 1.00 0.00 41 LYS A O 5
ATOM 8155 N N . LYS A 1 42 ? -3.895 -0.900 -14.575 1.00 0.00 42 LYS A N 5
ATOM 8156 C CA . LYS A 1 42 ? -5.267 -0.350 -14.551 1.00 0.00 42 LYS A CA 5
ATOM 8157 C C . LYS A 1 42 ? -5.392 1.037 -13.895 1.00 0.00 42 LYS A C 5
ATOM 8158 O O . LYS A 1 42 ? -6.498 1.583 -13.840 1.00 0.00 42 LYS A O 5
ATOM 8177 N N . GLY A 1 43 ? -4.292 1.611 -13.401 1.00 0.00 43 GLY A N 5
ATOM 8178 C CA . GLY A 1 43 ? -4.260 2.940 -12.773 1.00 0.00 43 GLY A CA 5
ATOM 8179 C C . GLY A 1 43 ? -4.970 3.009 -11.413 1.00 0.00 43 GLY A C 5
ATOM 8180 O O . GLY A 1 43 ? -5.592 4.023 -11.086 1.00 0.00 43 GLY A O 5
ATOM 8184 N N . ARG A 1 44 ? -4.968 1.898 -10.663 1.00 0.00 44 ARG A N 5
ATOM 8185 C CA . ARG A 1 44 ? -5.717 1.694 -9.409 1.00 0.00 44 ARG A CA 5
ATOM 8186 C C . ARG A 1 44 ? -4.835 1.779 -8.167 1.00 0.00 44 ARG A C 5
ATOM 8187 O O . ARG A 1 44 ? -3.624 1.566 -8.234 1.00 0.00 44 ARG A O 5
ATOM 8208 N N . THR A 1 45 ? -5.471 2.032 -7.024 1.00 0.00 45 THR A N 5
ATOM 8209 C CA . THR A 1 45 ? -4.821 2.019 -5.707 1.00 0.00 45 THR A CA 5
ATOM 8210 C C . THR A 1 45 ? -5.120 0.725 -4.953 1.00 0.00 45 THR A C 5
ATOM 8211 O O . THR A 1 45 ? -6.281 0.415 -4.676 1.00 0.00 45 THR A O 5
ATOM 8222 N N . LEU A 1 46 ? -4.074 -0.007 -4.571 1.00 0.00 46 LEU A N 5
ATOM 8223 C CA . LEU A 1 46 ? -4.153 -1.147 -3.655 1.00 0.00 46 LEU A CA 5
ATOM 8224 C C . LEU A 1 46 ? -3.290 -0.892 -2.418 1.00 0.00 46 LEU A C 5
ATOM 8225 O O . LEU A 1 46 ? -2.181 -0.363 -2.510 1.00 0.00 46 LEU A O 5
ATOM 8241 N N . ILE A 1 47 ? -3.789 -1.319 -1.263 1.00 0.00 47 ILE A N 5
ATOM 8242 C CA . ILE A 1 47 ? -3.069 -1.342 0.008 1.00 0.00 47 ILE A CA 5
ATOM 8243 C C . ILE A 1 47 ? -3.070 -2.782 0.506 1.00 0.00 47 ILE A C 5
ATOM 8244 O O . ILE A 1 47 ? -4.131 -3.380 0.677 1.00 0.00 47 ILE A O 5
ATOM 8260 N N . ILE A 1 48 ? -1.888 -3.349 0.724 1.00 0.00 48 ILE A N 5
ATOM 8261 C CA . ILE A 1 48 ? -1.735 -4.754 1.116 1.00 0.00 48 ILE A CA 5
ATOM 8262 C C . ILE A 1 48 ? -0.969 -4.885 2.426 1.00 0.00 48 ILE A C 5
ATOM 8263 O O . ILE A 1 48 ? 0.109 -4.323 2.588 1.00 0.00 48 ILE A O 5
ATOM 8279 N N . ILE A 1 49 ? -1.518 -5.672 3.345 1.00 0.00 49 ILE A N 5
ATOM 8280 C CA . ILE A 1 49 ? -0.925 -5.980 4.644 1.00 0.00 49 ILE A CA 5
ATOM 8281 C C . ILE A 1 49 ? -0.340 -7.391 4.594 1.00 0.00 49 ILE A C 5
ATOM 8282 O O . ILE A 1 49 ? -1.064 -8.365 4.367 1.00 0.00 49 ILE A O 5
ATOM 8298 N N . ILE A 1 50 ? 0.974 -7.496 4.799 1.00 0.00 50 ILE A N 5
ATOM 8299 C CA . ILE A 1 50 ? 1.718 -8.751 4.842 1.00 0.00 50 ILE A CA 5
ATOM 8300 C C . ILE A 1 50 ? 2.808 -8.711 5.913 1.00 0.00 50 ILE A C 5
ATOM 8301 O O . ILE A 1 50 ? 3.644 -7.812 5.917 1.00 0.00 50 ILE A O 5
ATOM 8317 N N . ASN A 1 51 ? 2.811 -9.688 6.826 1.00 0.00 51 ASN A N 5
ATOM 8318 C CA . ASN A 1 51 ? 3.795 -9.824 7.915 1.00 0.00 51 ASN A CA 5
ATOM 8319 C C . ASN A 1 51 ? 3.993 -8.533 8.749 1.00 0.00 51 ASN A C 5
ATOM 8320 O O . ASN A 1 51 ? 5.096 -8.219 9.204 1.00 0.00 51 ASN A O 5
ATOM 8331 N N . GLY A 1 52 ? 2.916 -7.760 8.917 1.00 0.00 52 GLY A N 5
ATOM 8332 C CA . GLY A 1 52 ? 2.905 -6.454 9.591 1.00 0.00 52 GLY A CA 5
ATOM 8333 C C . GLY A 1 52 ? 3.392 -5.266 8.746 1.00 0.00 52 GLY A C 5
ATOM 8334 O O . GLY A 1 52 ? 3.476 -4.156 9.276 1.00 0.00 52 GLY A O 5
ATOM 8338 N N . VAL A 1 53 ? 3.693 -5.455 7.452 1.00 0.00 53 VAL A N 5
ATOM 8339 C CA . VAL A 1 53 ? 4.099 -4.376 6.530 1.00 0.00 53 VAL A CA 5
ATOM 8340 C C . VAL A 1 53 ? 2.895 -3.915 5.711 1.00 0.00 53 VAL A C 5
ATOM 8341 O O . VAL A 1 53 ? 2.225 -4.735 5.082 1.00 0.00 53 VAL A O 5
ATOM 8354 N N . PHE A 1 54 ? 2.645 -2.605 5.687 1.00 0.00 54 PHE A N 5
ATOM 8355 C CA . PHE A 1 54 ? 1.650 -1.968 4.821 1.00 0.00 54 PHE A CA 5
ATOM 8356 C C . PHE A 1 54 ? 2.283 -1.556 3.481 1.00 0.00 54 PHE A C 5
ATOM 8357 O O . PHE A 1 54 ? 3.041 -0.589 3.408 1.00 0.00 54 PHE A O 5
ATOM 8374 N N . VAL A 1 55 ? 1.936 -2.247 2.401 1.00 0.00 55 VAL A N 5
ATOM 8375 C CA . VAL A 1 55 ? 2.435 -2.004 1.042 1.00 0.00 55 VAL A CA 5
ATOM 8376 C C . VAL A 1 55 ? 1.392 -1.192 0.275 1.00 0.00 55 VAL A C 5
ATOM 8377 O O . VAL A 1 55 ? 0.323 -1.705 -0.053 1.00 0.00 55 VAL A O 5
ATOM 8390 N N . VAL A 1 56 ? 1.690 0.079 -0.001 1.00 0.00 56 VAL A N 5
ATOM 8391 C CA . VAL A 1 56 ? 0.800 1.016 -0.708 1.00 0.00 56 VAL A CA 5
ATOM 8392 C C . VAL A 1 56 ? 1.237 1.157 -2.168 1.00 0.00 56 VAL A C 5
ATOM 8393 O O . VAL A 1 56 ? 2.374 1.533 -2.454 1.00 0.00 56 VAL A O 5
ATOM 8406 N N . VAL A 1 57 ? 0.333 0.880 -3.105 1.00 0.00 57 VAL A N 5
ATOM 8407 C CA . VAL A 1 57 ? 0.594 0.909 -4.554 1.00 0.00 57 VAL A CA 5
ATOM 8408 C C . VAL A 1 57 ? -0.462 1.756 -5.249 1.00 0.00 57 VAL A C 5
ATOM 8409 O O . VAL A 1 57 ? -1.652 1.493 -5.096 1.00 0.00 57 VAL A O 5
ATOM 8422 N N . SER A 1 58 ? -0.038 2.751 -6.027 1.00 0.00 58 SER A N 5
ATOM 8423 C CA . SER A 1 58 ? -0.904 3.577 -6.880 1.00 0.00 58 SER A CA 5
ATOM 8424 C C . SER A 1 58 ? -0.084 4.251 -7.981 1.00 0.00 58 SER A C 5
ATOM 8425 O O . SER A 1 58 ? 1.106 4.501 -7.806 1.00 0.00 58 SER A O 5
ATOM 8433 N N . THR A 1 59 ? -0.709 4.625 -9.095 1.00 0.00 59 THR A N 5
ATOM 8434 C CA . THR A 1 59 ? -0.077 5.460 -10.134 1.00 0.00 59 THR A CA 5
ATOM 8435 C C . THR A 1 59 ? -0.126 6.960 -9.799 1.00 0.00 59 THR A C 5
ATOM 8436 O O . THR A 1 59 ? 0.365 7.779 -10.578 1.00 0.00 59 THR A O 5
ATOM 8447 N N . ASP A 1 60 ? -0.681 7.333 -8.638 1.00 0.00 60 ASP A N 5
ATOM 8448 C CA . ASP A 1 60 ? -0.785 8.711 -8.149 1.00 0.00 60 ASP A CA 5
ATOM 8449 C C . ASP A 1 60 ? -0.076 8.891 -6.794 1.00 0.00 60 ASP A C 5
ATOM 8450 O O . ASP A 1 60 ? -0.542 8.404 -5.762 1.00 0.00 60 ASP A O 5
ATOM 8459 N N . GLU A 1 61 ? 1.038 9.629 -6.774 1.00 0.00 61 GLU A N 5
ATOM 8460 C CA . GLU A 1 61 ? 1.796 9.931 -5.547 1.00 0.00 61 GLU A CA 5
ATOM 8461 C C . GLU A 1 61 ? 0.955 10.680 -4.499 1.00 0.00 61 GLU A C 5
ATOM 8462 O O . GLU A 1 61 ? 1.121 10.447 -3.302 1.00 0.00 61 GLU A O 5
ATOM 8474 N N . ASP A 1 62 ? 0.013 11.524 -4.931 1.00 0.00 62 ASP A N 5
ATOM 8475 C CA . ASP A 1 62 ? -0.931 12.237 -4.064 1.00 0.00 62 ASP A CA 5
ATOM 8476 C C . ASP A 1 62 ? -1.899 11.294 -3.327 1.00 0.00 62 ASP A C 5
ATOM 8477 O O . ASP A 1 62 ? -2.388 11.633 -2.250 1.00 0.00 62 ASP A O 5
ATOM 8486 N N . LEU A 1 63 ? -2.153 10.098 -3.874 1.00 0.00 63 LEU A N 5
ATOM 8487 C CA . LEU A 1 63 ? -2.875 9.035 -3.175 1.00 0.00 63 LEU A CA 5
ATOM 8488 C C . LEU A 1 63 ? -2.019 8.351 -2.107 1.00 0.00 63 LEU A C 5
ATOM 8489 O O . LEU A 1 63 ? -2.422 8.298 -0.944 1.00 0.00 63 LEU A O 5
ATOM 8505 N N . ILE A 1 64 ? -0.812 7.895 -2.455 1.00 0.00 64 ILE A N 5
ATOM 8506 C CA . ILE A 1 64 ? 0.081 7.224 -1.494 1.00 0.00 64 ILE A CA 5
ATOM 8507 C C . ILE A 1 64 ? 0.459 8.154 -0.334 1.00 0.00 64 ILE A C 5
ATOM 8508 O O . ILE A 1 64 ? 0.343 7.758 0.825 1.00 0.00 64 ILE A O 5
ATOM 8524 N N . ARG A 1 65 ? 0.862 9.400 -0.618 1.00 0.00 65 ARG A N 5
ATOM 8525 C CA . ARG A 1 65 ? 1.354 10.355 0.396 1.00 0.00 65 ARG A CA 5
ATOM 8526 C C . ARG A 1 65 ? 0.323 10.701 1.472 1.00 0.00 65 ARG A C 5
ATOM 8527 O O . ARG A 1 65 ? 0.709 11.014 2.596 1.00 0.00 65 ARG A O 5
ATOM 8548 N N . GLU A 1 66 ? -0.966 10.628 1.140 1.00 0.00 66 GLU A N 5
ATOM 8549 C CA . GLU A 1 66 ? -2.086 10.777 2.078 1.00 0.00 66 GLU A CA 5
ATOM 8550 C C . GLU A 1 66 ? -2.409 9.470 2.823 1.00 0.00 66 GLU A C 5
ATOM 8551 O O . GLU A 1 66 ? -2.671 9.499 4.025 1.00 0.00 66 GLU A O 5
ATOM 8563 N N . ILE A 1 67 ? -2.322 8.311 2.159 1.00 0.00 67 ILE A N 5
ATOM 8564 C CA . ILE A 1 67 ? -2.550 6.994 2.782 1.00 0.00 67 ILE A CA 5
ATOM 8565 C C . ILE A 1 67 ? -1.510 6.714 3.871 1.00 0.00 67 ILE A C 5
ATOM 8566 O O . ILE A 1 67 ? -1.850 6.211 4.945 1.00 0.00 67 ILE A O 5
ATOM 8582 N N . LYS A 1 68 ? -0.248 7.088 3.638 1.00 0.00 68 LYS A N 5
ATOM 8583 C CA . LYS A 1 68 ? 0.818 6.978 4.646 1.00 0.00 68 LYS A CA 5
ATOM 8584 C C . LYS A 1 68 ? 0.462 7.701 5.947 1.00 0.00 68 LYS A C 5
ATOM 8585 O O . LYS A 1 68 ? 0.805 7.201 7.015 1.00 0.00 68 LYS A O 5
ATOM 8604 N N . ARG A 1 69 ? -0.292 8.809 5.884 1.00 0.00 69 ARG A N 5
ATOM 8605 C CA . ARG A 1 69 ? -0.788 9.521 7.076 1.00 0.00 69 ARG A CA 5
ATOM 8606 C C . ARG A 1 69 ? -1.802 8.666 7.835 1.00 0.00 69 ARG A C 5
ATOM 8607 O O . ARG A 1 69 ? -1.604 8.417 9.016 1.00 0.00 69 ARG A O 5
ATOM 8628 N N . LEU A 1 70 ? -2.812 8.123 7.153 1.00 0.00 70 LEU A N 5
ATOM 8629 C CA . LEU A 1 70 ? -3.844 7.252 7.741 1.00 0.00 70 LEU A CA 5
ATOM 8630 C C . LEU A 1 70 ? -3.230 6.051 8.476 1.00 0.00 70 LEU A C 5
ATOM 8631 O O . LEU A 1 70 ? -3.629 5.734 9.597 1.00 0.00 70 LEU A O 5
ATOM 8647 N N . ILE A 1 71 ? -2.242 5.403 7.854 1.00 0.00 71 ILE A N 5
ATOM 8648 C CA . ILE A 1 71 ? -1.562 4.228 8.412 1.00 0.00 71 ILE A CA 5
ATOM 8649 C C . ILE A 1 71 ? -0.720 4.636 9.623 1.00 0.00 71 ILE A C 5
ATOM 8650 O O . ILE A 1 71 ? -0.847 4.041 10.694 1.00 0.00 71 ILE A O 5
ATOM 8666 N N . LYS A 1 72 ? 0.112 5.673 9.470 1.00 0.00 72 LYS A N 5
ATOM 8667 C CA . LYS A 1 72 ? 1.076 6.101 10.495 1.00 0.00 72 LYS A CA 5
ATOM 8668 C C . LYS A 1 72 ? 0.405 6.763 11.702 1.00 0.00 72 LYS A C 5
ATOM 8669 O O . LYS A 1 72 ? 0.861 6.585 12.827 1.00 0.00 72 LYS A O 5
ATOM 8688 N N . GLU A 1 73 ? -0.706 7.472 11.509 1.00 0.00 73 GLU A N 5
ATOM 8689 C CA . GLU A 1 73 ? -1.474 8.074 12.607 1.00 0.00 73 GLU A CA 5
ATOM 8690 C C . GLU A 1 73 ? -2.134 7.031 13.523 1.00 0.00 73 GLU A C 5
ATOM 8691 O O . GLU A 1 73 ? -2.233 7.252 14.733 1.00 0.00 73 GLU A O 5
ATOM 8703 N N . SER A 1 74 ? -2.551 5.887 12.970 1.00 0.00 74 SER A N 5
ATOM 8704 C CA . SER A 1 74 ? -3.144 4.781 13.739 1.00 0.00 74 SER A CA 5
ATOM 8705 C C . SER A 1 74 ? -2.101 3.768 14.231 1.00 0.00 74 SER A C 5
ATOM 8706 O O . SER A 1 74 ? -2.288 3.163 15.288 1.00 0.00 74 SER A O 5
ATOM 8714 N N . ASN A 1 75 ? -0.995 3.591 13.499 1.00 0.00 75 ASN A N 5
ATOM 8715 C CA . ASN A 1 75 ? 0.107 2.691 13.839 1.00 0.00 75 ASN A CA 5
ATOM 8716 C C . ASN A 1 75 ? 1.475 3.360 13.559 1.00 0.00 75 ASN A C 5
ATOM 8717 O O . ASN A 1 75 ? 2.110 3.059 12.544 1.00 0.00 75 ASN A O 5
ATOM 8728 N N . PRO A 1 76 ? 1.978 4.241 14.445 1.00 0.00 76 PRO A N 5
ATOM 8729 C CA . PRO A 1 76 ? 3.245 4.951 14.225 1.00 0.00 76 PRO A CA 5
ATOM 8730 C C . PRO A 1 76 ? 4.478 4.027 14.252 1.00 0.00 76 PRO A C 5
ATOM 8731 O O . PRO A 1 76 ? 5.532 4.391 13.727 1.00 0.00 76 PRO A O 5
ATOM 8742 N N . ASN A 1 77 ? 4.347 2.823 14.823 1.00 0.00 77 ASN A N 5
ATOM 8743 C CA . ASN A 1 77 ? 5.398 1.802 14.886 1.00 0.00 77 ASN A CA 5
ATOM 8744 C C . ASN A 1 77 ? 5.396 0.817 13.693 1.00 0.00 77 ASN A C 5
ATOM 8745 O O . ASN A 1 77 ? 6.334 0.024 13.570 1.00 0.00 77 ASN A O 5
ATOM 8756 N N . LYS A 1 78 ? 4.373 0.831 12.817 1.00 0.00 78 LYS A N 5
ATOM 8757 C CA . LYS A 1 78 ? 4.284 -0.087 11.663 1.00 0.00 78 LYS A CA 5
ATOM 8758 C C . LYS A 1 78 ? 5.151 0.359 10.481 1.00 0.00 78 LYS A C 5
ATOM 8759 O O . LYS A 1 78 ? 5.290 1.551 10.196 1.00 0.00 78 LYS A O 5
ATOM 8778 N N . LYS A 1 79 ? 5.703 -0.628 9.770 1.00 0.00 79 LYS A N 5
ATOM 8779 C CA . LYS A 1 79 ? 6.475 -0.466 8.529 1.00 0.00 79 LYS A CA 5
ATOM 8780 C C . LYS A 1 79 ? 5.554 -0.222 7.332 1.00 0.00 79 LYS A C 5
ATOM 8781 O O . LYS A 1 79 ? 4.506 -0.860 7.210 1.00 0.00 79 LYS A O 5
ATOM 8800 N N . THR A 1 80 ? 5.975 0.661 6.425 1.00 0.00 80 THR A N 5
ATOM 8801 C CA . THR A 1 80 ? 5.276 0.929 5.158 1.00 0.00 80 THR A CA 5
ATOM 8802 C C . THR A 1 80 ? 6.187 0.817 3.938 1.00 0.00 80 THR A C 5
ATOM 8803 O O . THR A 1 80 ? 7.408 0.959 4.029 1.00 0.00 80 THR A O 5
ATOM 8814 N N . LEU A 1 81 ? 5.563 0.566 2.787 1.00 0.00 81 LEU A N 5
ATOM 8815 C CA . LEU A 1 81 ? 6.170 0.482 1.463 1.00 0.00 81 LEU A CA 5
ATOM 8816 C C . LEU A 1 81 ? 5.339 1.302 0.459 1.00 0.00 81 LEU A C 5
ATOM 8817 O O . LEU A 1 81 ? 4.125 1.430 0.624 1.00 0.00 81 LEU A O 5
ATOM 8833 N N . ASP A 1 82 ? 5.982 1.874 -0.558 1.00 0.00 82 ASP A N 5
ATOM 8834 C CA . ASP A 1 82 ? 5.369 2.745 -1.567 1.00 0.00 82 ASP A CA 5
ATOM 8835 C C . ASP A 1 82 ? 5.862 2.434 -2.991 1.00 0.00 82 ASP A C 5
ATOM 8836 O O . ASP A 1 82 ? 7.066 2.339 -3.232 1.00 0.00 82 ASP A O 5
ATOM 8845 N N . VAL A 1 83 ? 4.927 2.273 -3.939 1.00 0.00 83 VAL A N 5
ATOM 8846 C CA . VAL A 1 83 ? 5.201 1.842 -5.326 1.00 0.00 83 VAL A CA 5
ATOM 8847 C C . VAL A 1 83 ? 4.335 2.612 -6.330 1.00 0.00 83 VAL A C 5
ATOM 8848 O O . VAL A 1 83 ? 3.113 2.657 -6.173 1.00 0.00 83 VAL A O 5
ATOM 8861 N N . THR A 1 84 ? 4.950 3.148 -7.394 1.00 0.00 84 THR A N 5
ATOM 8862 C CA . THR A 1 84 ? 4.242 3.769 -8.535 1.00 0.00 84 THR A CA 5
ATOM 8863 C C . THR A 1 84 ? 4.601 3.205 -9.915 1.00 0.00 84 THR A C 5
ATOM 8864 O O . THR A 1 84 ? 3.871 3.425 -10.883 1.00 0.00 84 THR A O 5
ATOM 8875 N N . THR A 1 85 ? 5.698 2.455 -10.008 1.00 0.00 85 THR A N 5
ATOM 8876 C CA . THR A 1 85 ? 6.166 1.746 -11.213 1.00 0.00 85 THR A CA 5
ATOM 8877 C C . THR A 1 85 ? 6.626 0.317 -10.898 1.00 0.00 85 THR A C 5
ATOM 8878 O O . THR A 1 85 ? 6.892 -0.039 -9.748 1.00 0.00 85 THR A O 5
ATOM 8889 N N . GLU A 1 86 ? 6.776 -0.517 -11.930 1.00 0.00 86 GLU A N 5
ATOM 8890 C CA . GLU A 1 86 ? 7.395 -1.848 -11.797 1.00 0.00 86 GLU A CA 5
ATOM 8891 C C . GLU A 1 86 ? 8.880 -1.780 -11.374 1.00 0.00 86 GLU A C 5
ATOM 8892 O O . GLU A 1 86 ? 9.403 -2.728 -10.789 1.00 0.00 86 GLU A O 5
ATOM 8904 N N . GLU A 1 87 ? 9.557 -0.652 -11.624 1.00 0.00 87 GLU A N 5
ATOM 8905 C CA . GLU A 1 87 ? 10.910 -0.386 -11.125 1.00 0.00 87 GLU A CA 5
ATOM 8906 C C . GLU A 1 87 ? 10.904 -0.006 -9.632 1.00 0.00 87 GLU A C 5
ATOM 8907 O O . GLU A 1 87 ? 11.758 -0.485 -8.884 1.00 0.00 87 GLU A O 5
ATOM 8919 N N . ASP A 1 88 ? 9.918 0.773 -9.162 1.00 0.00 88 ASP A N 5
ATOM 8920 C CA . ASP A 1 88 ? 9.752 1.081 -7.733 1.00 0.00 88 ASP A CA 5
ATOM 8921 C C . ASP A 1 88 ? 9.546 -0.192 -6.901 1.00 0.00 88 ASP A C 5
ATOM 8922 O O . ASP A 1 88 ? 10.119 -0.302 -5.819 1.00 0.00 88 ASP A O 5
ATOM 8931 N N . LEU A 1 89 ? 8.766 -1.160 -7.404 1.00 0.00 89 LEU A N 5
ATOM 8932 C CA . LEU A 1 89 ? 8.523 -2.447 -6.742 1.00 0.00 89 LEU A CA 5
ATOM 8933 C C . LEU A 1 89 ? 9.847 -3.169 -6.426 1.00 0.00 89 LEU A C 5
ATOM 8934 O O . LEU A 1 89 ? 10.091 -3.566 -5.288 1.00 0.00 89 LEU A O 5
ATOM 8950 N N . GLU A 1 90 ? 10.728 -3.298 -7.418 1.00 0.00 90 GLU A N 5
ATOM 8951 C CA . GLU A 1 90 ? 12.061 -3.887 -7.243 1.00 0.00 90 GLU A CA 5
ATOM 8952 C C . GLU A 1 90 ? 12.949 -3.041 -6.313 1.00 0.00 90 GLU A C 5
ATOM 8953 O O . GLU A 1 90 ? 13.663 -3.588 -5.473 1.00 0.00 90 GLU A O 5
ATOM 8965 N N . GLU A 1 91 ? 12.880 -1.711 -6.415 1.00 0.00 91 GLU A N 5
ATOM 8966 C CA . GLU A 1 91 ? 13.675 -0.780 -5.605 1.00 0.00 91 GLU A CA 5
ATOM 8967 C C . GLU A 1 91 ? 13.305 -0.831 -4.110 1.00 0.00 91 GLU A C 5
ATOM 8968 O O . GLU A 1 91 ? 14.194 -0.743 -3.259 1.00 0.00 91 GLU A O 5
ATOM 8980 N N . VAL A 1 92 ? 12.026 -1.024 -3.761 1.00 0.00 92 VAL A N 5
ATOM 8981 C CA . VAL A 1 92 ? 11.602 -1.236 -2.363 1.00 0.00 92 VAL A CA 5
ATOM 8982 C C . VAL A 1 92 ? 11.835 -2.665 -1.868 1.00 0.00 92 VAL A C 5
ATOM 8983 O O . VAL A 1 92 ? 12.278 -2.843 -0.733 1.00 0.00 92 VAL A O 5
ATOM 8996 N N . LEU A 1 93 ? 11.628 -3.691 -2.704 1.00 0.00 93 LEU A N 5
ATOM 8997 C CA . LEU A 1 93 ? 11.931 -5.083 -2.340 1.00 0.00 93 LEU A CA 5
ATOM 8998 C C . LEU A 1 93 ? 13.433 -5.288 -2.088 1.00 0.00 93 LEU A C 5
ATOM 8999 O O . LEU A 1 93 ? 13.799 -6.053 -1.197 1.00 0.00 93 LEU A O 5
ATOM 9015 N N . ARG A 1 94 ? 14.306 -4.532 -2.766 1.00 0.00 94 ARG A N 5
ATOM 9016 C CA . ARG A 1 94 ? 15.748 -4.455 -2.474 1.00 0.00 94 ARG A CA 5
ATOM 9017 C C . ARG A 1 94 ? 16.035 -4.047 -1.020 1.00 0.00 94 ARG A C 5
ATOM 9018 O O . ARG A 1 94 ? 16.915 -4.634 -0.396 1.00 0.00 94 ARG A O 5
ATOM 9039 N N . ARG A 1 95 ? 15.258 -3.120 -0.435 1.00 0.00 95 ARG A N 5
ATOM 9040 C CA . ARG A 1 95 ? 15.368 -2.735 0.994 1.00 0.00 95 ARG A CA 5
ATOM 9041 C C . ARG A 1 95 ? 14.812 -3.807 1.931 1.00 0.00 95 ARG A C 5
ATOM 9042 O O . ARG A 1 95 ? 15.354 -3.975 3.023 1.00 0.00 95 ARG A O 5
ATOM 9063 N N . ILE A 1 96 ? 13.779 -4.546 1.522 1.00 0.00 96 ILE A N 5
ATOM 9064 C CA . ILE A 1 96 ? 13.232 -5.675 2.295 1.00 0.00 96 ILE A CA 5
ATOM 9065 C C . ILE A 1 96 ? 14.224 -6.850 2.348 1.00 0.00 96 ILE A C 5
ATOM 9066 O O . ILE A 1 96 ? 14.496 -7.374 3.430 1.00 0.00 96 ILE A O 5
ATOM 9082 N N . LYS A 1 97 ? 14.829 -7.224 1.211 1.00 0.00 97 LYS A N 5
ATOM 9083 C CA . LYS A 1 97 ? 15.768 -8.358 1.110 1.00 0.00 97 LYS A CA 5
ATOM 9084 C C . LYS A 1 97 ? 17.136 -8.071 1.739 1.00 0.00 97 LYS A C 5
ATOM 9085 O O . LYS A 1 97 ? 17.766 -8.995 2.258 1.00 0.00 97 LYS A O 5
ATOM 9104 N N . LYS A 1 98 ? 17.576 -6.805 1.752 1.00 0.00 98 LYS A N 5
ATOM 9105 C CA . LYS A 1 98 ? 18.823 -6.359 2.412 1.00 0.00 98 LYS A CA 5
ATOM 9106 C C . LYS A 1 98 ? 18.652 -5.969 3.892 1.00 0.00 98 LYS A C 5
ATOM 9107 O O . LYS A 1 98 ? 19.619 -5.549 4.529 1.00 0.00 98 LYS A O 5
ATOM 9126 N N . GLY A 1 99 ? 17.448 -6.111 4.459 1.00 0.00 99 GLY A N 5
ATOM 9127 C CA . GLY A 1 99 ? 17.176 -5.872 5.886 1.00 0.00 99 GLY A CA 5
ATOM 9128 C C . GLY A 1 99 ? 17.148 -4.395 6.311 1.00 0.00 99 GLY A C 5
ATOM 9129 O O . GLY A 1 99 ? 17.209 -4.102 7.506 1.00 0.00 99 GLY A O 5
ATOM 9133 N N . SER A 1 100 ? 17.058 -3.465 5.353 1.00 0.00 100 SER A N 5
ATOM 9134 C CA . SER A 1 100 ? 16.958 -2.017 5.606 1.00 0.00 100 SER A CA 5
ATOM 9135 C C . SER A 1 100 ? 15.520 -1.607 5.963 1.00 0.00 100 SER A C 5
ATOM 9136 O O . SER A 1 100 ? 15.305 -0.942 6.979 1.00 0.00 100 SER A O 5
ATOM 9144 N N . TRP A 1 101 ? 14.552 -2.100 5.174 1.00 0.00 101 TRP A N 5
ATOM 9145 C CA . TRP A 1 101 ? 13.089 -1.938 5.279 1.00 0.00 101 TRP A CA 5
ATOM 9146 C C . TRP A 1 101 ? 12.571 -0.483 5.216 1.00 0.00 101 TRP A C 5
ATOM 9147 O O . TRP A 1 101 ? 13.036 0.409 5.930 1.00 0.00 101 TRP A O 5
ATOM 9168 N N . SER A 1 102 ? 11.537 -0.260 4.392 1.00 0.00 102 SER A N 5
ATOM 9169 C CA . SER A 1 102 ? 11.033 1.071 3.984 1.00 0.00 102 SER A CA 5
ATOM 9170 C C . SER A 1 102 ? 12.078 1.909 3.218 1.00 0.00 102 SER A C 5
ATOM 9171 O O . SER A 1 102 ? 13.239 1.517 3.083 1.00 0.00 102 SER A O 5
ATOM 9179 N N . LEU A 1 103 ? 11.664 3.062 2.680 1.00 0.00 103 LEU A N 5
ATOM 9180 C CA . LEU A 1 103 ? 12.535 4.003 1.954 1.00 0.00 103 LEU A CA 5
ATOM 9181 C C . LEU A 1 103 ? 12.255 5.463 2.376 1.00 0.00 103 LEU A C 5
ATOM 9182 O O . LEU A 1 103 ? 12.126 6.375 1.558 1.00 0.00 103 LEU A O 5
ATOM 9198 N N . GLU A 1 104 ? 12.114 5.682 3.686 1.00 0.00 104 GLU A N 5
ATOM 9199 C CA . GLU A 1 104 ? 11.864 7.002 4.283 1.00 0.00 104 GLU A CA 5
ATOM 9200 C C . GLU A 1 104 ? 13.177 7.795 4.439 1.00 0.00 104 GLU A C 5
ATOM 9201 O O . GLU A 1 104 ? 14.115 7.331 5.095 1.00 0.00 104 GLU A O 5
ATOM 9213 N N . HIS A 1 105 ? 13.247 8.995 3.850 1.00 0.00 105 HIS A N 5
ATOM 9214 C CA . HIS A 1 105 ? 14.407 9.897 3.941 1.00 0.00 105 HIS A CA 5
ATOM 9215 C C . HIS A 1 105 ? 13.997 11.380 3.844 1.00 0.00 105 HIS A C 5
ATOM 9216 O O . HIS A 1 105 ? 14.222 12.147 4.782 1.00 0.00 105 HIS A O 5
ATOM 9230 N N . HIS A 1 106 ? 13.358 11.774 2.736 1.00 0.00 106 HIS A N 5
ATOM 9231 C CA . HIS A 1 106 ? 12.776 13.107 2.527 1.00 0.00 106 HIS A CA 5
ATOM 9232 C C . HIS A 1 106 ? 11.578 13.031 1.558 1.00 0.00 106 HIS A C 5
ATOM 9233 O O . HIS A 1 106 ? 11.528 12.144 0.700 1.00 0.00 106 HIS A O 5
ATOM 9247 N N . HIS A 1 107 ? 10.602 13.937 1.687 1.00 0.00 107 HIS A N 5
ATOM 9248 C CA . HIS A 1 107 ? 9.322 13.840 0.960 1.00 0.00 107 HIS A CA 5
ATOM 9249 C C . HIS A 1 107 ? 9.433 14.205 -0.536 1.00 0.00 107 HIS A C 5
ATOM 9250 O O . HIS A 1 107 ? 8.725 13.636 -1.369 1.00 0.00 107 HIS A O 5
ATOM 9264 N N . HIS A 1 108 ? 10.350 15.118 -0.880 1.00 0.00 108 HIS A N 5
ATOM 9265 C CA . HIS A 1 108 ? 10.677 15.541 -2.252 1.00 0.00 108 HIS A CA 5
ATOM 9266 C C . HIS A 1 108 ? 12.198 15.717 -2.423 1.00 0.00 108 HIS A C 5
ATOM 9267 O O . HIS A 1 108 ? 12.895 16.039 -1.457 1.00 0.00 108 HIS A O 5
ATOM 9281 N N . HIS A 1 109 ? 12.718 15.533 -3.642 1.00 0.00 109 HIS A N 5
ATOM 9282 C CA . HIS A 1 109 ? 14.161 15.644 -3.938 1.00 0.00 109 HIS A CA 5
ATOM 9283 C C . HIS A 1 109 ? 14.496 16.378 -5.258 1.00 0.00 109 HIS A C 5
ATOM 9284 O O . HIS A 1 109 ? 15.644 16.792 -5.456 1.00 0.00 109 HIS A O 5
ATOM 9298 N N . HIS A 1 110 ? 13.515 16.571 -6.152 1.00 0.00 110 HIS A N 5
ATOM 9299 C CA . HIS A 1 110 ? 13.659 17.239 -7.457 1.00 0.00 110 HIS A CA 5
ATOM 9300 C C . HIS A 1 110 ? 12.393 18.041 -7.823 1.00 0.00 110 HIS A C 5
ATOM 9301 O O . HIS A 1 110 ? 12.509 19.265 -8.061 1.00 0.00 110 HIS A O 5
ATOM 9316 N N . GLY A 1 1 ? -8.885 -5.941 13.226 1.00 0.00 1 GLY A N 6
ATOM 9317 C CA . GLY A 1 1 ? -8.060 -5.093 14.113 1.00 0.00 1 GLY A CA 6
ATOM 9318 C C . GLY A 1 1 ? -7.873 -3.708 13.515 1.00 0.00 1 GLY A C 6
ATOM 9319 O O . GLY A 1 1 ? -8.807 -3.155 12.931 1.00 0.00 1 GLY A O 6
ATOM 9325 N N . SER A 1 2 ? -6.664 -3.146 13.620 1.00 0.00 2 SER A N 6
ATOM 9326 C CA . SER A 1 2 ? -6.333 -1.806 13.096 1.00 0.00 2 SER A CA 6
ATOM 9327 C C . SER A 1 2 ? -6.470 -1.679 11.575 1.00 0.00 2 SER A C 6
ATOM 9328 O O . SER A 1 2 ? -6.684 -0.583 11.060 1.00 0.00 2 SER A O 6
ATOM 9336 N N . ASP A 1 3 ? -6.393 -2.794 10.849 1.00 0.00 3 ASP A N 6
ATOM 9337 C CA . ASP A 1 3 ? -6.674 -2.876 9.415 1.00 0.00 3 ASP A CA 6
ATOM 9338 C C . ASP A 1 3 ? -8.084 -2.368 9.065 1.00 0.00 3 ASP A C 6
ATOM 9339 O O . ASP A 1 3 ? -8.231 -1.558 8.153 1.00 0.00 3 ASP A O 6
ATOM 9348 N N . GLU A 1 4 ? -9.109 -2.744 9.833 1.00 0.00 4 GLU A N 6
ATOM 9349 C CA . GLU A 1 4 ? -10.488 -2.256 9.653 1.00 0.00 4 GLU A CA 6
ATOM 9350 C C . GLU A 1 4 ? -10.664 -0.793 10.105 1.00 0.00 4 GLU A C 6
ATOM 9351 O O . GLU A 1 4 ? -11.444 -0.043 9.513 1.00 0.00 4 GLU A O 6
ATOM 9363 N N . GLU A 1 5 ? -9.904 -0.356 11.112 1.00 0.00 5 GLU A N 6
ATOM 9364 C CA . GLU A 1 5 ? -9.919 1.025 11.622 1.00 0.00 5 GLU A CA 6
ATOM 9365 C C . GLU A 1 5 ? -9.317 2.031 10.630 1.00 0.00 5 GLU A C 6
ATOM 9366 O O . GLU A 1 5 ? -9.684 3.203 10.641 1.00 0.00 5 GLU A O 6
ATOM 9378 N N . ILE A 1 6 ? -8.399 1.575 9.772 1.00 0.00 6 ILE A N 6
ATOM 9379 C CA . ILE A 1 6 ? -7.865 2.305 8.617 1.00 0.00 6 ILE A CA 6
ATOM 9380 C C . ILE A 1 6 ? -8.755 2.117 7.375 1.00 0.00 6 ILE A C 6
ATOM 9381 O O . ILE A 1 6 ? -8.939 3.063 6.610 1.00 0.00 6 ILE A O 6
ATOM 9397 N N . ARG A 1 7 ? -9.364 0.939 7.178 1.00 0.00 7 ARG A N 6
ATOM 9398 C CA . ARG A 1 7 ? -10.198 0.624 5.987 1.00 0.00 7 ARG A CA 6
ATOM 9399 C C . ARG A 1 7 ? -11.341 1.624 5.790 1.00 0.00 7 ARG A C 6
ATOM 9400 O O . ARG A 1 7 ? -11.570 2.100 4.680 1.00 0.00 7 ARG A O 6
ATOM 9421 N N . LYS A 1 8 ? -11.993 2.028 6.880 1.00 0.00 8 LYS A N 6
ATOM 9422 C CA . LYS A 1 8 ? -13.020 3.083 6.884 1.00 0.00 8 LYS A CA 6
ATOM 9423 C C . LYS A 1 8 ? -12.482 4.445 6.411 1.00 0.00 8 LYS A C 6
ATOM 9424 O O . LYS A 1 8 ? -13.193 5.175 5.726 1.00 0.00 8 LYS A O 6
ATOM 9443 N N . LYS A 1 9 ? -11.213 4.766 6.708 1.00 0.00 9 LYS A N 6
ATOM 9444 C CA . LYS A 1 9 ? -10.546 6.024 6.318 1.00 0.00 9 LYS A CA 6
ATOM 9445 C C . LYS A 1 9 ? -10.175 6.014 4.835 1.00 0.00 9 LYS A C 6
ATOM 9446 O O . LYS A 1 9 ? -10.265 7.033 4.154 1.00 0.00 9 LYS A O 6
ATOM 9465 N N . LEU A 1 10 ? -9.788 4.843 4.331 1.00 0.00 10 LEU A N 6
ATOM 9466 C CA . LEU A 1 10 ? -9.478 4.595 2.927 1.00 0.00 10 LEU A CA 6
ATOM 9467 C C . LEU A 1 10 ? -10.724 4.763 2.045 1.00 0.00 10 LEU A C 6
ATOM 9468 O O . LEU A 1 10 ? -10.654 5.359 0.972 1.00 0.00 10 LEU A O 6
ATOM 9484 N N . GLU A 1 11 ? -11.892 4.343 2.531 1.00 0.00 11 GLU A N 6
ATOM 9485 C CA . GLU A 1 11 ? -13.164 4.582 1.839 1.00 0.00 11 GLU A CA 6
ATOM 9486 C C . GLU A 1 11 ? -13.622 6.053 1.905 1.00 0.00 11 GLU A C 6
ATOM 9487 O O . GLU A 1 11 ? -14.261 6.528 0.967 1.00 0.00 11 GLU A O 6
ATOM 9499 N N . GLU A 1 12 ? -13.264 6.811 2.950 1.00 0.00 12 GLU A N 6
ATOM 9500 C CA . GLU A 1 12 ? -13.460 8.272 2.972 1.00 0.00 12 GLU A CA 6
ATOM 9501 C C . GLU A 1 12 ? -12.541 8.974 1.952 1.00 0.00 12 GLU A C 6
ATOM 9502 O O . GLU A 1 12 ? -12.980 9.882 1.244 1.00 0.00 12 GLU A O 6
ATOM 9514 N N . LEU A 1 13 ? -11.287 8.527 1.805 1.00 0.00 13 LEU A N 6
ATOM 9515 C CA . LEU A 1 13 ? -10.343 9.057 0.825 1.00 0.00 13 LEU A CA 6
ATOM 9516 C C . LEU A 1 13 ? -10.768 8.768 -0.618 1.00 0.00 13 LEU A C 6
ATOM 9517 O O . LEU A 1 13 ? -10.546 9.606 -1.489 1.00 0.00 13 LEU A O 6
ATOM 9533 N N . ALA A 1 14 ? -11.426 7.634 -0.873 1.00 0.00 14 ALA A N 6
ATOM 9534 C CA . ALA A 1 14 ? -11.998 7.319 -2.181 1.00 0.00 14 ALA A CA 6
ATOM 9535 C C . ALA A 1 14 ? -12.989 8.394 -2.673 1.00 0.00 14 ALA A C 6
ATOM 9536 O O . ALA A 1 14 ? -13.022 8.705 -3.866 1.00 0.00 14 ALA A O 6
ATOM 9543 N N . LYS A 1 15 ? -13.741 9.026 -1.756 1.00 0.00 15 LYS A N 6
ATOM 9544 C CA . LYS A 1 15 ? -14.608 10.178 -2.058 1.00 0.00 15 LYS A CA 6
ATOM 9545 C C . LYS A 1 15 ? -13.824 11.483 -2.238 1.00 0.00 15 LYS A C 6
ATOM 9546 O O . LYS A 1 15 ? -14.176 12.270 -3.118 1.00 0.00 15 LYS A O 6
ATOM 9565 N N . ARG A 1 16 ? -12.757 11.718 -1.458 1.00 0.00 16 ARG A N 6
ATOM 9566 C CA . ARG A 1 16 ? -11.951 12.955 -1.552 1.00 0.00 16 ARG A CA 6
ATOM 9567 C C . ARG A 1 16 ? -11.087 13.005 -2.815 1.00 0.00 16 ARG A C 6
ATOM 9568 O O . ARG A 1 16 ? -11.000 14.059 -3.445 1.00 0.00 16 ARG A O 6
ATOM 9589 N N . LYS A 1 17 ? -10.474 11.879 -3.203 1.00 0.00 17 LYS A N 6
ATOM 9590 C CA . LYS A 1 17 ? -9.615 11.762 -4.399 1.00 0.00 17 LYS A CA 6
ATOM 9591 C C . LYS A 1 17 ? -10.363 11.312 -5.662 1.00 0.00 17 LYS A C 6
ATOM 9592 O O . LYS A 1 17 ? -9.793 11.349 -6.753 1.00 0.00 17 LYS A O 6
ATOM 9611 N N . GLY A 1 18 ? -11.621 10.875 -5.534 1.00 0.00 18 GLY A N 6
ATOM 9612 C CA . GLY A 1 18 ? -12.455 10.411 -6.653 1.00 0.00 18 GLY A CA 6
ATOM 9613 C C . GLY A 1 18 ? -11.943 9.126 -7.322 1.00 0.00 18 GLY A C 6
ATOM 9614 O O . GLY A 1 18 ? -12.214 8.900 -8.503 1.00 0.00 18 GLY A O 6
ATOM 9618 N N . LYS A 1 19 ? -11.141 8.326 -6.605 1.00 0.00 19 LYS A N 6
ATOM 9619 C CA . LYS A 1 19 ? -10.428 7.133 -7.107 1.00 0.00 19 LYS A CA 6
ATOM 9620 C C . LYS A 1 19 ? -10.839 5.865 -6.351 1.00 0.00 19 LYS A C 6
ATOM 9621 O O . LYS A 1 19 ? -11.387 5.938 -5.253 1.00 0.00 19 LYS A O 6
ATOM 9640 N N . ASP A 1 20 ? -10.534 4.699 -6.919 1.00 0.00 20 ASP A N 6
ATOM 9641 C CA . ASP A 1 20 ? -10.740 3.409 -6.249 1.00 0.00 20 ASP A CA 6
ATOM 9642 C C . ASP A 1 20 ? -9.557 3.085 -5.321 1.00 0.00 20 ASP A C 6
ATOM 9643 O O . ASP A 1 20 ? -8.418 2.958 -5.779 1.00 0.00 20 ASP A O 6
ATOM 9652 N N . LEU A 1 21 ? -9.844 2.930 -4.022 1.00 0.00 21 LEU A N 6
ATOM 9653 C CA . LEU A 1 21 ? -8.934 2.426 -2.989 1.00 0.00 21 LEU A CA 6
ATOM 9654 C C . LEU A 1 21 ? -9.548 1.157 -2.376 1.00 0.00 21 LEU A C 6
ATOM 9655 O O . LEU A 1 21 ? -10.730 1.155 -2.018 1.00 0.00 21 LEU A O 6
ATOM 9671 N N . GLN A 1 22 ? -8.757 0.094 -2.215 1.00 0.00 22 GLN A N 6
ATOM 9672 C CA . GLN A 1 22 ? -9.180 -1.160 -1.583 1.00 0.00 22 GLN A CA 6
ATOM 9673 C C . GLN A 1 22 ? -8.059 -1.725 -0.700 1.00 0.00 22 GLN A C 6
ATOM 9674 O O . GLN A 1 22 ? -6.878 -1.608 -1.040 1.00 0.00 22 GLN A O 6
ATOM 9688 N N . LEU A 1 23 ? -8.433 -2.355 0.421 1.00 0.00 23 LEU A N 6
ATOM 9689 C CA . LEU A 1 23 ? -7.521 -2.975 1.379 1.00 0.00 23 LEU A CA 6
ATOM 9690 C C . LEU A 1 23 ? -7.577 -4.509 1.287 1.00 0.00 23 LEU A C 6
ATOM 9691 O O . LEU A 1 23 ? -8.666 -5.089 1.321 1.00 0.00 23 LEU A O 6
ATOM 9707 N N . ARG A 1 24 ? -6.411 -5.166 1.198 1.00 0.00 24 ARG A N 6
ATOM 9708 C CA . ARG A 1 24 ? -6.271 -6.638 1.181 1.00 0.00 24 ARG A CA 6
ATOM 9709 C C . ARG A 1 24 ? -5.071 -7.128 2.012 1.00 0.00 24 ARG A C 6
ATOM 9710 O O . ARG A 1 24 ? -4.079 -6.421 2.180 1.00 0.00 24 ARG A O 6
ATOM 9731 N N . ARG A 1 25 ? -5.158 -8.362 2.520 1.00 0.00 25 ARG A N 6
ATOM 9732 C CA . ARG A 1 25 ? -4.125 -9.061 3.311 1.00 0.00 25 ARG A CA 6
ATOM 9733 C C . ARG A 1 25 ? -3.469 -10.194 2.505 1.00 0.00 25 ARG A C 6
ATOM 9734 O O . ARG A 1 25 ? -4.168 -10.917 1.791 1.00 0.00 25 ARG A O 6
ATOM 9755 N N . TYR A 1 26 ? -2.150 -10.348 2.639 1.00 0.00 26 TYR A N 6
ATOM 9756 C CA . TYR A 1 26 ? -1.309 -11.345 1.951 1.00 0.00 26 TYR A CA 6
ATOM 9757 C C . TYR A 1 26 ? -0.296 -12.008 2.906 1.00 0.00 26 TYR A C 6
ATOM 9758 O O . TYR A 1 26 ? 0.027 -11.462 3.963 1.00 0.00 26 TYR A O 6
ATOM 9776 N N . ASN A 1 27 ? 0.233 -13.175 2.518 1.00 0.00 27 ASN A N 6
ATOM 9777 C CA . ASN A 1 27 ? 1.203 -13.952 3.308 1.00 0.00 27 ASN A CA 6
ATOM 9778 C C . ASN A 1 27 ? 2.601 -14.056 2.658 1.00 0.00 27 ASN A C 6
ATOM 9779 O O . ASN A 1 27 ? 3.601 -14.138 3.373 1.00 0.00 27 ASN A O 6
ATOM 9790 N N . ASP A 1 28 ? 2.695 -14.039 1.321 1.00 0.00 28 ASP A N 6
ATOM 9791 C CA . ASP A 1 28 ? 3.920 -14.332 0.571 1.00 0.00 28 ASP A CA 6
ATOM 9792 C C . ASP A 1 28 ? 4.256 -13.258 -0.485 1.00 0.00 28 ASP A C 6
ATOM 9793 O O . ASP A 1 28 ? 3.354 -12.778 -1.181 1.00 0.00 28 ASP A O 6
ATOM 9802 N N . PRO A 1 29 ? 5.547 -12.912 -0.675 1.00 0.00 29 PRO A N 6
ATOM 9803 C CA . PRO A 1 29 ? 5.983 -11.888 -1.631 1.00 0.00 29 PRO A CA 6
ATOM 9804 C C . PRO A 1 29 ? 5.685 -12.246 -3.098 1.00 0.00 29 PRO A C 6
ATOM 9805 O O . PRO A 1 29 ? 5.454 -11.368 -3.928 1.00 0.00 29 PRO A O 6
ATOM 9816 N N . ASN A 1 30 ? 5.648 -13.539 -3.425 1.00 0.00 30 ASN A N 6
ATOM 9817 C CA . ASN A 1 30 ? 5.297 -14.025 -4.763 1.00 0.00 30 ASN A CA 6
ATOM 9818 C C . ASN A 1 30 ? 3.809 -13.842 -5.102 1.00 0.00 30 ASN A C 6
ATOM 9819 O O . ASN A 1 30 ? 3.464 -13.567 -6.251 1.00 0.00 30 ASN A O 6
ATOM 9830 N N . GLU A 1 31 ? 2.925 -13.985 -4.112 1.00 0.00 31 GLU A N 6
ATOM 9831 C CA . GLU A 1 31 ? 1.477 -13.814 -4.289 1.00 0.00 31 GLU A CA 6
ATOM 9832 C C . GLU A 1 31 ? 1.092 -12.332 -4.299 1.00 0.00 31 GLU A C 6
ATOM 9833 O O . GLU A 1 31 ? 0.211 -11.917 -5.054 1.00 0.00 31 GLU A O 6
ATOM 9845 N N . VAL A 1 32 ? 1.782 -11.522 -3.487 1.00 0.00 32 VAL A N 6
ATOM 9846 C CA . VAL A 1 32 ? 1.476 -10.088 -3.342 1.00 0.00 32 VAL A CA 6
ATOM 9847 C C . VAL A 1 32 ? 1.879 -9.281 -4.578 1.00 0.00 32 VAL A C 6
ATOM 9848 O O . VAL A 1 32 ? 1.170 -8.356 -4.968 1.00 0.00 32 VAL A O 6
ATOM 9861 N N . GLU A 1 33 ? 2.968 -9.679 -5.247 1.00 0.00 33 GLU A N 6
ATOM 9862 C CA . GLU A 1 33 ? 3.459 -9.109 -6.514 1.00 0.00 33 GLU A CA 6
ATOM 9863 C C . GLU A 1 33 ? 2.334 -8.971 -7.555 1.00 0.00 33 GLU A C 6
ATOM 9864 O O . GLU A 1 33 ? 2.205 -7.940 -8.215 1.00 0.00 33 GLU A O 6
ATOM 9876 N N . LYS A 1 34 ? 1.472 -9.989 -7.656 1.00 0.00 34 LYS A N 6
ATOM 9877 C CA . LYS A 1 34 ? 0.361 -10.040 -8.622 1.00 0.00 34 LYS A CA 6
ATOM 9878 C C . LYS A 1 34 ? -0.701 -8.970 -8.337 1.00 0.00 34 LYS A C 6
ATOM 9879 O O . LYS A 1 34 ? -1.268 -8.398 -9.268 1.00 0.00 34 LYS A O 6
ATOM 9898 N N . SER A 1 35 ? -0.898 -8.640 -7.060 1.00 0.00 35 SER A N 6
ATOM 9899 C CA . SER A 1 35 ? -1.749 -7.534 -6.603 1.00 0.00 35 SER A CA 6
ATOM 9900 C C . SER A 1 35 ? -1.170 -6.164 -6.983 1.00 0.00 35 SER A C 6
ATOM 9901 O O . SER A 1 35 ? -1.911 -5.233 -7.301 1.00 0.00 35 SER A O 6
ATOM 9909 N N . ILE A 1 36 ? 0.160 -6.024 -7.030 1.00 0.00 36 ILE A N 6
ATOM 9910 C CA . ILE A 1 36 ? 0.796 -4.782 -7.480 1.00 0.00 36 ILE A CA 6
ATOM 9911 C C . ILE A 1 36 ? 0.623 -4.613 -8.992 1.00 0.00 36 ILE A C 6
ATOM 9912 O O . ILE A 1 36 ? 0.233 -3.541 -9.456 1.00 0.00 36 ILE A O 6
ATOM 9928 N N . ARG A 1 37 ? 0.853 -5.686 -9.764 1.00 0.00 37 ARG A N 6
ATOM 9929 C CA . ARG A 1 37 ? 0.713 -5.675 -11.230 1.00 0.00 37 ARG A CA 6
ATOM 9930 C C . ARG A 1 37 ? -0.679 -5.219 -11.668 1.00 0.00 37 ARG A C 6
ATOM 9931 O O . ARG A 1 37 ? -0.787 -4.398 -12.577 1.00 0.00 37 ARG A O 6
ATOM 9952 N N . GLU A 1 38 ? -1.741 -5.685 -11.007 1.00 0.00 38 GLU A N 6
ATOM 9953 C CA . GLU A 1 38 ? -3.111 -5.298 -11.382 1.00 0.00 38 GLU A CA 6
ATOM 9954 C C . GLU A 1 38 ? -3.397 -3.814 -11.124 1.00 0.00 38 GLU A C 6
ATOM 9955 O O . GLU A 1 38 ? -3.889 -3.101 -11.999 1.00 0.00 38 GLU A O 6
ATOM 9967 N N . ALA A 1 39 ? -3.019 -3.341 -9.939 1.00 0.00 39 ALA A N 6
ATOM 9968 C CA . ALA A 1 39 ? -3.204 -1.960 -9.499 1.00 0.00 39 ALA A CA 6
ATOM 9969 C C . ALA A 1 39 ? -2.503 -0.957 -10.429 1.00 0.00 39 ALA A C 6
ATOM 9970 O O . ALA A 1 39 ? -3.101 0.045 -10.829 1.00 0.00 39 ALA A O 6
ATOM 9977 N N . LEU A 1 40 ? -1.260 -1.244 -10.830 1.00 0.00 40 LEU A N 6
ATOM 9978 C CA . LEU A 1 40 ? -0.459 -0.339 -11.651 1.00 0.00 40 LEU A CA 6
ATOM 9979 C C . LEU A 1 40 ? -0.955 -0.287 -13.100 1.00 0.00 40 LEU A C 6
ATOM 9980 O O . LEU A 1 40 ? -1.032 0.793 -13.686 1.00 0.00 40 LEU A O 6
ATOM 9996 N N . LYS A 1 41 ? -1.338 -1.437 -13.666 1.00 0.00 41 LYS A N 6
ATOM 9997 C CA . LYS A 1 41 ? -1.800 -1.532 -15.060 1.00 0.00 41 LYS A CA 6
ATOM 9998 C C . LYS A 1 41 ? -3.233 -1.021 -15.266 1.00 0.00 41 LYS A C 6
ATOM 9999 O O . LYS A 1 41 ? -3.566 -0.586 -16.370 1.00 0.00 41 LYS A O 6
ATOM 10018 N N . LYS A 1 42 ? -4.058 -1.006 -14.210 1.00 0.00 42 LYS A N 6
ATOM 10019 C CA . LYS A 1 42 ? -5.405 -0.391 -14.188 1.00 0.00 42 LYS A CA 6
ATOM 10020 C C . LYS A 1 42 ? -5.442 1.053 -13.655 1.00 0.00 42 LYS A C 6
ATOM 10021 O O . LYS A 1 42 ? -6.500 1.683 -13.703 1.00 0.00 42 LYS A O 6
ATOM 10040 N N . GLY A 1 43 ? -4.321 1.598 -13.173 1.00 0.00 43 GLY A N 6
ATOM 10041 C CA . GLY A 1 43 ? -4.239 2.971 -12.649 1.00 0.00 43 GLY A CA 6
ATOM 10042 C C . GLY A 1 43 ? -4.983 3.179 -11.320 1.00 0.00 43 GLY A C 6
ATOM 10043 O O . GLY A 1 43 ? -5.549 4.251 -11.082 1.00 0.00 43 GLY A O 6
ATOM 10047 N N . ARG A 1 44 ? -5.053 2.129 -10.491 1.00 0.00 44 ARG A N 6
ATOM 10048 C CA . ARG A 1 44 ? -5.796 2.055 -9.221 1.00 0.00 44 ARG A CA 6
ATOM 10049 C C . ARG A 1 44 ? -4.882 2.069 -7.996 1.00 0.00 44 ARG A C 6
ATOM 10050 O O . ARG A 1 44 ? -3.693 1.756 -8.077 1.00 0.00 44 ARG A O 6
ATOM 10071 N N . THR A 1 45 ? -5.465 2.411 -6.848 1.00 0.00 45 THR A N 6
ATOM 10072 C CA . THR A 1 45 ? -4.796 2.391 -5.541 1.00 0.00 45 THR A CA 6
ATOM 10073 C C . THR A 1 45 ? -5.148 1.113 -4.784 1.00 0.00 45 THR A C 6
ATOM 10074 O O . THR A 1 45 ? -6.325 0.819 -4.575 1.00 0.00 45 THR A O 6
ATOM 10085 N N . LEU A 1 46 ? -4.142 0.364 -4.331 1.00 0.00 46 LEU A N 6
ATOM 10086 C CA . LEU A 1 46 ? -4.310 -0.758 -3.404 1.00 0.00 46 LEU A CA 6
ATOM 10087 C C . LEU A 1 46 ? -3.469 -0.543 -2.150 1.00 0.00 46 LEU A C 6
ATOM 10088 O O . LEU A 1 46 ? -2.325 -0.086 -2.211 1.00 0.00 46 LEU A O 6
ATOM 10104 N N . ILE A 1 47 ? -4.049 -0.909 -1.011 1.00 0.00 47 ILE A N 6
ATOM 10105 C CA . ILE A 1 47 ? -3.418 -0.843 0.301 1.00 0.00 47 ILE A CA 6
ATOM 10106 C C . ILE A 1 47 ? -3.327 -2.262 0.822 1.00 0.00 47 ILE A C 6
ATOM 10107 O O . ILE A 1 47 ? -4.328 -2.942 1.039 1.00 0.00 47 ILE A O 6
ATOM 10123 N N . ILE A 1 48 ? -2.104 -2.735 0.969 1.00 0.00 48 ILE A N 6
ATOM 10124 C CA . ILE A 1 48 ? -1.847 -4.152 1.212 1.00 0.00 48 ILE A CA 6
ATOM 10125 C C . ILE A 1 48 ? -1.132 -4.359 2.539 1.00 0.00 48 ILE A C 6
ATOM 10126 O O . ILE A 1 48 ? -0.218 -3.617 2.879 1.00 0.00 48 ILE A O 6
ATOM 10142 N N . ILE A 1 49 ? -1.535 -5.390 3.277 1.00 0.00 49 ILE A N 6
ATOM 10143 C CA . ILE A 1 49 ? -0.907 -5.796 4.535 1.00 0.00 49 ILE A CA 6
ATOM 10144 C C . ILE A 1 49 ? -0.285 -7.177 4.336 1.00 0.00 49 ILE A C 6
ATOM 10145 O O . ILE A 1 49 ? -1.001 -8.166 4.179 1.00 0.00 49 ILE A O 6
ATOM 10161 N N . ILE A 1 50 ? 1.046 -7.248 4.333 1.00 0.00 50 ILE A N 6
ATOM 10162 C CA . ILE A 1 50 ? 1.810 -8.491 4.255 1.00 0.00 50 ILE A CA 6
ATOM 10163 C C . ILE A 1 50 ? 2.711 -8.643 5.476 1.00 0.00 50 ILE A C 6
ATOM 10164 O O . ILE A 1 50 ? 3.613 -7.843 5.703 1.00 0.00 50 ILE A O 6
ATOM 10180 N N . ASN A 1 51 ? 2.465 -9.689 6.265 1.00 0.00 51 ASN A N 6
ATOM 10181 C CA . ASN A 1 51 ? 3.235 -10.034 7.469 1.00 0.00 51 ASN A CA 6
ATOM 10182 C C . ASN A 1 51 ? 3.446 -8.843 8.439 1.00 0.00 51 ASN A C 6
ATOM 10183 O O . ASN A 1 51 ? 4.511 -8.675 9.038 1.00 0.00 51 ASN A O 6
ATOM 10194 N N . GLY A 1 52 ? 2.421 -7.992 8.563 1.00 0.00 52 GLY A N 6
ATOM 10195 C CA . GLY A 1 52 ? 2.422 -6.760 9.363 1.00 0.00 52 GLY A CA 6
ATOM 10196 C C . GLY A 1 52 ? 2.993 -5.510 8.669 1.00 0.00 52 GLY A C 6
ATOM 10197 O O . GLY A 1 52 ? 2.969 -4.432 9.268 1.00 0.00 52 GLY A O 6
ATOM 10201 N N . VAL A 1 53 ? 3.478 -5.614 7.425 1.00 0.00 53 VAL A N 6
ATOM 10202 C CA . VAL A 1 53 ? 4.006 -4.481 6.637 1.00 0.00 53 VAL A CA 6
ATOM 10203 C C . VAL A 1 53 ? 2.907 -3.893 5.754 1.00 0.00 53 VAL A C 6
ATOM 10204 O O . VAL A 1 53 ? 2.258 -4.630 5.008 1.00 0.00 53 VAL A O 6
ATOM 10217 N N . PHE A 1 54 ? 2.727 -2.571 5.789 1.00 0.00 54 PHE A N 6
ATOM 10218 C CA . PHE A 1 54 ? 1.777 -1.861 4.927 1.00 0.00 54 PHE A CA 6
ATOM 10219 C C . PHE A 1 54 ? 2.439 -1.455 3.598 1.00 0.00 54 PHE A C 6
ATOM 10220 O O . PHE A 1 54 ? 3.247 -0.531 3.550 1.00 0.00 54 PHE A O 6
ATOM 10237 N N . VAL A 1 55 ? 2.064 -2.106 2.500 1.00 0.00 55 VAL A N 6
ATOM 10238 C CA . VAL A 1 55 ? 2.541 -1.829 1.138 1.00 0.00 55 VAL A CA 6
ATOM 10239 C C . VAL A 1 55 ? 1.463 -1.038 0.396 1.00 0.00 55 VAL A C 6
ATOM 10240 O O . VAL A 1 55 ? 0.384 -1.557 0.107 1.00 0.00 55 VAL A O 6
ATOM 10253 N N . VAL A 1 56 ? 1.747 0.230 0.098 1.00 0.00 56 VAL A N 6
ATOM 10254 C CA . VAL A 1 56 ? 0.828 1.143 -0.599 1.00 0.00 56 VAL A CA 6
ATOM 10255 C C . VAL A 1 56 ? 1.219 1.253 -2.075 1.00 0.00 56 VAL A C 6
ATOM 10256 O O . VAL A 1 56 ? 2.320 1.695 -2.408 1.00 0.00 56 VAL A O 6
ATOM 10269 N N . VAL A 1 57 ? 0.309 0.866 -2.970 1.00 0.00 57 VAL A N 6
ATOM 10270 C CA . VAL A 1 57 ? 0.491 0.919 -4.429 1.00 0.00 57 VAL A CA 6
ATOM 10271 C C . VAL A 1 57 ? -0.481 1.935 -5.020 1.00 0.00 57 VAL A C 6
ATOM 10272 O O . VAL A 1 57 ? -1.681 1.827 -4.782 1.00 0.00 57 VAL A O 6
ATOM 10285 N N . SER A 1 58 ? 0.004 2.894 -5.810 1.00 0.00 58 SER A N 6
ATOM 10286 C CA . SER A 1 58 ? -0.833 3.791 -6.619 1.00 0.00 58 SER A CA 6
ATOM 10287 C C . SER A 1 58 ? -0.014 4.414 -7.748 1.00 0.00 58 SER A C 6
ATOM 10288 O O . SER A 1 58 ? 1.183 4.642 -7.600 1.00 0.00 58 SER A O 6
ATOM 10296 N N . THR A 1 59 ? -0.655 4.766 -8.861 1.00 0.00 59 THR A N 6
ATOM 10297 C CA . THR A 1 59 ? -0.036 5.550 -9.944 1.00 0.00 59 THR A CA 6
ATOM 10298 C C . THR A 1 59 ? -0.071 7.063 -9.666 1.00 0.00 59 THR A C 6
ATOM 10299 O O . THR A 1 59 ? 0.357 7.857 -10.505 1.00 0.00 59 THR A O 6
ATOM 10310 N N . ASP A 1 60 ? -0.544 7.473 -8.481 1.00 0.00 60 ASP A N 6
ATOM 10311 C CA . ASP A 1 60 ? -0.566 8.859 -8.003 1.00 0.00 60 ASP A CA 6
ATOM 10312 C C . ASP A 1 60 ? 0.140 8.984 -6.643 1.00 0.00 60 ASP A C 6
ATOM 10313 O O . ASP A 1 60 ? -0.331 8.462 -5.631 1.00 0.00 60 ASP A O 6
ATOM 10322 N N . GLU A 1 61 ? 1.262 9.708 -6.600 1.00 0.00 61 GLU A N 6
ATOM 10323 C CA . GLU A 1 61 ? 2.030 9.959 -5.372 1.00 0.00 61 GLU A CA 6
ATOM 10324 C C . GLU A 1 61 ? 1.202 10.661 -4.282 1.00 0.00 61 GLU A C 6
ATOM 10325 O O . GLU A 1 61 ? 1.413 10.390 -3.098 1.00 0.00 61 GLU A O 6
ATOM 10337 N N . ASP A 1 62 ? 0.231 11.509 -4.652 1.00 0.00 62 ASP A N 6
ATOM 10338 C CA . ASP A 1 62 ? -0.663 12.173 -3.692 1.00 0.00 62 ASP A CA 6
ATOM 10339 C C . ASP A 1 62 ? -1.546 11.168 -2.941 1.00 0.00 62 ASP A C 6
ATOM 10340 O O . ASP A 1 62 ? -1.782 11.329 -1.745 1.00 0.00 62 ASP A O 6
ATOM 10349 N N . LEU A 1 63 ? -1.978 10.095 -3.612 1.00 0.00 63 LEU A N 6
ATOM 10350 C CA . LEU A 1 63 ? -2.765 9.033 -2.989 1.00 0.00 63 LEU A CA 6
ATOM 10351 C C . LEU A 1 63 ? -1.946 8.260 -1.952 1.00 0.00 63 LEU A C 6
ATOM 10352 O O . LEU A 1 63 ? -2.412 8.081 -0.827 1.00 0.00 63 LEU A O 6
ATOM 10368 N N . ILE A 1 64 ? -0.695 7.908 -2.260 1.00 0.00 64 ILE A N 6
ATOM 10369 C CA . ILE A 1 64 ? 0.208 7.276 -1.284 1.00 0.00 64 ILE A CA 6
ATOM 10370 C C . ILE A 1 64 ? 0.496 8.203 -0.095 1.00 0.00 64 ILE A C 6
ATOM 10371 O O . ILE A 1 64 ? 0.279 7.794 1.047 1.00 0.00 64 ILE A O 6
ATOM 10387 N N . ARG A 1 65 ? 0.952 9.446 -0.323 1.00 0.00 65 ARG A N 6
ATOM 10388 C CA . ARG A 1 65 ? 1.373 10.341 0.780 1.00 0.00 65 ARG A CA 6
ATOM 10389 C C . ARG A 1 65 ? 0.251 10.686 1.764 1.00 0.00 65 ARG A C 6
ATOM 10390 O O . ARG A 1 65 ? 0.537 10.965 2.927 1.00 0.00 65 ARG A O 6
ATOM 10411 N N . GLU A 1 66 ? -1.000 10.669 1.310 1.00 0.00 66 GLU A N 6
ATOM 10412 C CA . GLU A 1 66 ? -2.198 10.845 2.139 1.00 0.00 66 GLU A CA 6
ATOM 10413 C C . GLU A 1 66 ? -2.551 9.565 2.922 1.00 0.00 66 GLU A C 6
ATOM 10414 O O . GLU A 1 66 ? -2.866 9.635 4.109 1.00 0.00 66 GLU A O 6
ATOM 10426 N N . ILE A 1 67 ? -2.432 8.381 2.306 1.00 0.00 67 ILE A N 6
ATOM 10427 C CA . ILE A 1 67 ? -2.692 7.080 2.952 1.00 0.00 67 ILE A CA 6
ATOM 10428 C C . ILE A 1 67 ? -1.695 6.803 4.078 1.00 0.00 67 ILE A C 6
ATOM 10429 O O . ILE A 1 67 ? -2.083 6.326 5.147 1.00 0.00 67 ILE A O 6
ATOM 10445 N N . LYS A 1 68 ? -0.418 7.144 3.864 1.00 0.00 68 LYS A N 6
ATOM 10446 C CA . LYS A 1 68 ? 0.633 7.016 4.885 1.00 0.00 68 LYS A CA 6
ATOM 10447 C C . LYS A 1 68 ? 0.254 7.734 6.182 1.00 0.00 68 LYS A C 6
ATOM 10448 O O . LYS A 1 68 ? 0.566 7.219 7.253 1.00 0.00 68 LYS A O 6
ATOM 10467 N N . ARG A 1 69 ? -0.494 8.845 6.112 1.00 0.00 69 ARG A N 6
ATOM 10468 C CA . ARG A 1 69 ? -1.021 9.548 7.297 1.00 0.00 69 ARG A CA 6
ATOM 10469 C C . ARG A 1 69 ? -2.019 8.678 8.059 1.00 0.00 69 ARG A C 6
ATOM 10470 O O . ARG A 1 69 ? -1.831 8.466 9.250 1.00 0.00 69 ARG A O 6
ATOM 10491 N N . LEU A 1 70 ? -3.011 8.093 7.384 1.00 0.00 70 LEU A N 6
ATOM 10492 C CA . LEU A 1 70 ? -4.025 7.249 8.035 1.00 0.00 70 LEU A CA 6
ATOM 10493 C C . LEU A 1 70 ? -3.412 6.003 8.693 1.00 0.00 70 LEU A C 6
ATOM 10494 O O . LEU A 1 70 ? -3.799 5.637 9.805 1.00 0.00 70 LEU A O 6
ATOM 10510 N N . ILE A 1 71 ? -2.416 5.388 8.045 1.00 0.00 71 ILE A N 6
ATOM 10511 C CA . ILE A 1 71 ? -1.672 4.246 8.596 1.00 0.00 71 ILE A CA 6
ATOM 10512 C C . ILE A 1 71 ? -0.882 4.679 9.838 1.00 0.00 71 ILE A C 6
ATOM 10513 O O . ILE A 1 71 ? -0.994 4.058 10.896 1.00 0.00 71 ILE A O 6
ATOM 10529 N N . LYS A 1 72 ? -0.134 5.782 9.726 1.00 0.00 72 LYS A N 6
ATOM 10530 C CA . LYS A 1 72 ? 0.743 6.308 10.793 1.00 0.00 72 LYS A CA 6
ATOM 10531 C C . LYS A 1 72 ? -0.047 6.817 12.007 1.00 0.00 72 LYS A C 6
ATOM 10532 O O . LYS A 1 72 ? 0.382 6.633 13.141 1.00 0.00 72 LYS A O 6
ATOM 10551 N N . GLU A 1 73 ? -1.213 7.420 11.794 1.00 0.00 73 GLU A N 6
ATOM 10552 C CA . GLU A 1 73 ? -2.081 7.931 12.862 1.00 0.00 73 GLU A CA 6
ATOM 10553 C C . GLU A 1 73 ? -2.769 6.817 13.664 1.00 0.00 73 GLU A C 6
ATOM 10554 O O . GLU A 1 73 ? -2.989 6.961 14.868 1.00 0.00 73 GLU A O 6
ATOM 10566 N N . SER A 1 74 ? -3.079 5.694 13.013 1.00 0.00 74 SER A N 6
ATOM 10567 C CA . SER A 1 74 ? -3.593 4.487 13.665 1.00 0.00 74 SER A CA 6
ATOM 10568 C C . SER A 1 74 ? -2.470 3.737 14.390 1.00 0.00 74 SER A C 6
ATOM 10569 O O . SER A 1 74 ? -2.622 3.339 15.548 1.00 0.00 74 SER A O 6
ATOM 10577 N N . ASN A 1 75 ? -1.326 3.573 13.719 1.00 0.00 75 ASN A N 6
ATOM 10578 C CA . ASN A 1 75 ? -0.177 2.797 14.183 1.00 0.00 75 ASN A CA 6
ATOM 10579 C C . ASN A 1 75 ? 1.146 3.530 13.856 1.00 0.00 75 ASN A C 6
ATOM 10580 O O . ASN A 1 75 ? 1.728 3.303 12.789 1.00 0.00 75 ASN A O 6
ATOM 10591 N N . PRO A 1 76 ? 1.670 4.384 14.758 1.00 0.00 76 PRO A N 6
ATOM 10592 C CA . PRO A 1 76 ? 2.873 5.181 14.488 1.00 0.00 76 PRO A CA 6
ATOM 10593 C C . PRO A 1 76 ? 4.163 4.346 14.432 1.00 0.00 76 PRO A C 6
ATOM 10594 O O . PRO A 1 76 ? 5.171 4.805 13.890 1.00 0.00 76 PRO A O 6
ATOM 10605 N N . ASN A 1 77 ? 4.138 3.119 14.958 1.00 0.00 77 ASN A N 6
ATOM 10606 C CA . ASN A 1 77 ? 5.265 2.182 15.006 1.00 0.00 77 ASN A CA 6
ATOM 10607 C C . ASN A 1 77 ? 5.294 1.142 13.863 1.00 0.00 77 ASN A C 6
ATOM 10608 O O . ASN A 1 77 ? 6.247 0.361 13.783 1.00 0.00 77 ASN A O 6
ATOM 10619 N N . LYS A 1 78 ? 4.280 1.099 12.981 1.00 0.00 78 LYS A N 6
ATOM 10620 C CA . LYS A 1 78 ? 4.217 0.142 11.859 1.00 0.00 78 LYS A CA 6
ATOM 10621 C C . LYS A 1 78 ? 5.126 0.535 10.689 1.00 0.00 78 LYS A C 6
ATOM 10622 O O . LYS A 1 78 ? 5.292 1.717 10.375 1.00 0.00 78 LYS A O 6
ATOM 10641 N N . LYS A 1 79 ? 5.685 -0.481 10.025 1.00 0.00 79 LYS A N 6
ATOM 10642 C CA . LYS A 1 79 ? 6.500 -0.355 8.805 1.00 0.00 79 LYS A CA 6
ATOM 10643 C C . LYS A 1 79 ? 5.617 -0.131 7.573 1.00 0.00 79 LYS A C 6
ATOM 10644 O O . LYS A 1 79 ? 4.561 -0.758 7.442 1.00 0.00 79 LYS A O 6
ATOM 10663 N N . THR A 1 80 ? 6.080 0.704 6.643 1.00 0.00 80 THR A N 6
ATOM 10664 C CA . THR A 1 80 ? 5.428 0.937 5.343 1.00 0.00 80 THR A CA 6
ATOM 10665 C C . THR A 1 80 ? 6.389 0.806 4.159 1.00 0.00 80 THR A C 6
ATOM 10666 O O . THR A 1 80 ? 7.601 0.995 4.289 1.00 0.00 80 THR A O 6
ATOM 10677 N N . LEU A 1 81 ? 5.822 0.502 2.992 1.00 0.00 81 LEU A N 6
ATOM 10678 C CA . LEU A 1 81 ? 6.463 0.454 1.677 1.00 0.00 81 LEU A CA 6
ATOM 10679 C C . LEU A 1 81 ? 5.563 1.182 0.661 1.00 0.00 81 LEU A C 6
ATOM 10680 O O . LEU A 1 81 ? 4.341 1.189 0.810 1.00 0.00 81 LEU A O 6
ATOM 10696 N N . ASP A 1 82 ? 6.148 1.805 -0.360 1.00 0.00 82 ASP A N 6
ATOM 10697 C CA . ASP A 1 82 ? 5.436 2.583 -1.382 1.00 0.00 82 ASP A CA 6
ATOM 10698 C C . ASP A 1 82 ? 5.934 2.290 -2.807 1.00 0.00 82 ASP A C 6
ATOM 10699 O O . ASP A 1 82 ? 7.135 2.142 -3.041 1.00 0.00 82 ASP A O 6
ATOM 10708 N N . VAL A 1 83 ? 4.995 2.185 -3.757 1.00 0.00 83 VAL A N 6
ATOM 10709 C CA . VAL A 1 83 ? 5.237 1.727 -5.138 1.00 0.00 83 VAL A CA 6
ATOM 10710 C C . VAL A 1 83 ? 4.371 2.507 -6.138 1.00 0.00 83 VAL A C 6
ATOM 10711 O O . VAL A 1 83 ? 3.155 2.599 -5.951 1.00 0.00 83 VAL A O 6
ATOM 10724 N N . THR A 1 84 ? 4.972 3.011 -7.226 1.00 0.00 84 THR A N 6
ATOM 10725 C CA . THR A 1 84 ? 4.252 3.673 -8.339 1.00 0.00 84 THR A CA 6
ATOM 10726 C C . THR A 1 84 ? 4.506 3.085 -9.732 1.00 0.00 84 THR A C 6
ATOM 10727 O O . THR A 1 84 ? 3.728 3.332 -10.656 1.00 0.00 84 THR A O 6
ATOM 10738 N N . THR A 1 85 ? 5.561 2.288 -9.887 1.00 0.00 85 THR A N 6
ATOM 10739 C CA . THR A 1 85 ? 5.922 1.559 -11.118 1.00 0.00 85 THR A CA 6
ATOM 10740 C C . THR A 1 85 ? 6.272 0.093 -10.839 1.00 0.00 85 THR A C 6
ATOM 10741 O O . THR A 1 85 ? 6.542 -0.305 -9.705 1.00 0.00 85 THR A O 6
ATOM 10752 N N . GLU A 1 86 ? 6.307 -0.731 -11.891 1.00 0.00 86 GLU A N 6
ATOM 10753 C CA . GLU A 1 86 ? 6.784 -2.121 -11.797 1.00 0.00 86 GLU A CA 6
ATOM 10754 C C . GLU A 1 86 ? 8.277 -2.215 -11.413 1.00 0.00 86 GLU A C 6
ATOM 10755 O O . GLU A 1 86 ? 8.705 -3.209 -10.827 1.00 0.00 86 GLU A O 6
ATOM 10767 N N . GLU A 1 87 ? 9.063 -1.168 -11.692 1.00 0.00 87 GLU A N 6
ATOM 10768 C CA . GLU A 1 87 ? 10.460 -1.048 -11.257 1.00 0.00 87 GLU A CA 6
ATOM 10769 C C . GLU A 1 87 ? 10.576 -0.645 -9.773 1.00 0.00 87 GLU A C 6
ATOM 10770 O O . GLU A 1 87 ? 11.428 -1.185 -9.067 1.00 0.00 87 GLU A O 6
ATOM 10782 N N . ASP A 1 88 ? 9.697 0.233 -9.267 1.00 0.00 88 ASP A N 6
ATOM 10783 C CA . ASP A 1 88 ? 9.664 0.622 -7.847 1.00 0.00 88 ASP A CA 6
ATOM 10784 C C . ASP A 1 88 ? 9.471 -0.594 -6.931 1.00 0.00 88 ASP A C 6
ATOM 10785 O O . ASP A 1 88 ? 10.106 -0.672 -5.881 1.00 0.00 88 ASP A O 6
ATOM 10794 N N . LEU A 1 89 ? 8.624 -1.551 -7.331 1.00 0.00 89 LEU A N 6
ATOM 10795 C CA . LEU A 1 89 ? 8.371 -2.782 -6.580 1.00 0.00 89 LEU A CA 6
ATOM 10796 C C . LEU A 1 89 ? 9.665 -3.577 -6.342 1.00 0.00 89 LEU A C 6
ATOM 10797 O O . LEU A 1 89 ? 9.979 -3.948 -5.212 1.00 0.00 89 LEU A O 6
ATOM 10813 N N . GLU A 1 90 ? 10.436 -3.812 -7.402 1.00 0.00 90 GLU A N 6
ATOM 10814 C CA . G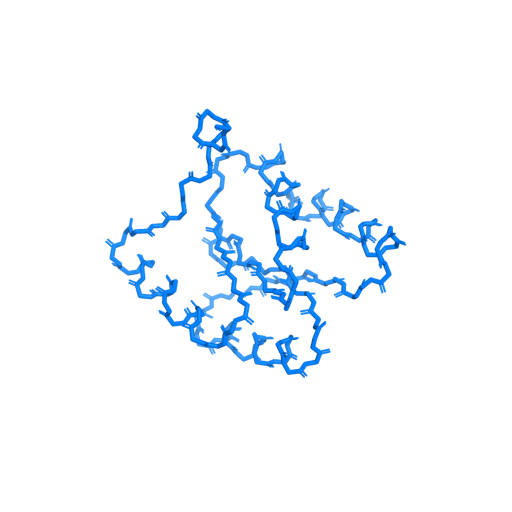LU A 1 90 ? 11.734 -4.492 -7.308 1.00 0.00 90 GLU A CA 6
ATOM 10815 C C . GLU A 1 90 ? 12.752 -3.662 -6.510 1.00 0.00 90 GLU A C 6
ATOM 10816 O O . GLU A 1 90 ? 13.505 -4.215 -5.712 1.00 0.00 90 GLU A O 6
ATOM 10828 N N . GLU A 1 91 ? 12.742 -2.334 -6.664 1.00 0.00 91 GLU A N 6
ATOM 10829 C CA . GLU A 1 91 ? 13.634 -1.408 -5.959 1.00 0.00 91 GLU A CA 6
ATOM 10830 C C . GLU A 1 91 ? 13.428 -1.447 -4.428 1.00 0.00 91 GLU A C 6
ATOM 10831 O O . GLU A 1 91 ? 14.406 -1.490 -3.674 1.00 0.00 91 GLU A O 6
ATOM 10843 N N . VAL A 1 92 ? 12.174 -1.489 -3.951 1.00 0.00 92 VAL A N 6
ATOM 10844 C CA . VAL A 1 92 ? 11.863 -1.620 -2.513 1.00 0.00 92 VAL A CA 6
ATOM 10845 C C . VAL A 1 92 ? 12.059 -3.041 -1.977 1.00 0.00 92 VAL A C 6
ATOM 10846 O O . VAL A 1 92 ? 12.592 -3.206 -0.878 1.00 0.00 92 VAL A O 6
ATOM 10859 N N . LEU A 1 93 ? 11.701 -4.079 -2.743 1.00 0.00 93 LEU A N 6
ATOM 10860 C CA . LEU A 1 93 ? 11.916 -5.473 -2.328 1.00 0.00 93 LEU A CA 6
ATOM 10861 C C . LEU A 1 93 ? 13.410 -5.807 -2.225 1.00 0.00 93 LEU A C 6
ATOM 10862 O O . LEU A 1 93 ? 13.811 -6.506 -1.297 1.00 0.00 93 LEU A O 6
ATOM 10878 N N . ARG A 1 94 ? 14.256 -5.250 -3.102 1.00 0.00 94 ARG A N 6
ATOM 10879 C CA . ARG A 1 94 ? 15.717 -5.452 -3.064 1.00 0.00 94 ARG A CA 6
ATOM 10880 C C . ARG A 1 94 ? 16.328 -4.930 -1.760 1.00 0.00 94 ARG A C 6
ATOM 10881 O O . ARG A 1 94 ? 17.168 -5.604 -1.169 1.00 0.00 94 ARG A O 6
ATOM 10902 N N . ARG A 1 95 ? 15.852 -3.782 -1.269 1.00 0.00 95 ARG A N 6
ATOM 10903 C CA . ARG A 1 95 ? 16.236 -3.204 0.033 1.00 0.00 95 ARG A CA 6
ATOM 10904 C C . ARG A 1 95 ? 15.774 -4.076 1.200 1.00 0.00 95 ARG A C 6
ATOM 10905 O O . ARG A 1 95 ? 16.583 -4.414 2.059 1.00 0.00 95 ARG A O 6
ATOM 10926 N N . ILE A 1 96 ? 14.536 -4.567 1.163 1.00 0.00 96 ILE A N 6
ATOM 10927 C CA . ILE A 1 96 ? 13.998 -5.493 2.177 1.00 0.00 96 ILE A CA 6
ATOM 10928 C C . ILE A 1 96 ? 14.795 -6.812 2.228 1.00 0.00 96 ILE A C 6
ATOM 10929 O O . ILE A 1 96 ? 15.101 -7.289 3.322 1.00 0.00 96 ILE A O 6
ATOM 10945 N N . LYS A 1 97 ? 15.236 -7.358 1.083 1.00 0.00 97 LYS A N 6
ATOM 10946 C CA . LYS A 1 97 ? 16.126 -8.538 1.026 1.00 0.00 97 LYS A CA 6
ATOM 10947 C C . LYS A 1 97 ? 17.562 -8.243 1.492 1.00 0.00 97 LYS A C 6
ATOM 10948 O O . LYS A 1 97 ? 18.225 -9.143 2.012 1.00 0.00 97 LYS A O 6
ATOM 10967 N N . LYS A 1 98 ? 18.022 -6.990 1.383 1.00 0.00 98 LYS A N 6
ATOM 10968 C CA . LYS A 1 98 ? 19.282 -6.485 1.969 1.00 0.00 98 LYS A CA 6
ATOM 10969 C C . LYS A 1 98 ? 19.161 -6.080 3.451 1.00 0.00 98 LYS A C 6
ATOM 10970 O O . LYS A 1 98 ? 20.171 -5.767 4.084 1.00 0.00 98 LYS A O 6
ATOM 10989 N N . GLY A 1 99 ? 17.952 -6.100 4.021 1.00 0.00 99 GLY A N 6
ATOM 10990 C CA . GLY A 1 99 ? 17.666 -5.741 5.415 1.00 0.00 99 GLY A CA 6
ATOM 10991 C C . GLY A 1 99 ? 17.484 -4.239 5.691 1.00 0.00 99 GLY A C 6
ATOM 10992 O O . GLY A 1 99 ? 17.438 -3.847 6.858 1.00 0.00 99 GLY A O 6
ATOM 10996 N N . SER A 1 100 ? 17.368 -3.396 4.658 1.00 0.00 100 SER A N 6
ATOM 10997 C CA . SER A 1 100 ? 17.074 -1.956 4.766 1.00 0.00 100 SER A CA 6
ATOM 10998 C C . SER A 1 100 ? 15.600 -1.642 4.458 1.00 0.00 100 SER A C 6
ATOM 10999 O O . SER A 1 100 ? 14.964 -2.295 3.627 1.00 0.00 100 SER A O 6
ATOM 11007 N N . TRP A 1 101 ? 15.032 -0.667 5.178 1.00 0.00 101 TRP A N 6
ATOM 11008 C CA . TRP A 1 101 ? 13.590 -0.370 5.186 1.00 0.00 101 TRP A CA 6
ATOM 11009 C C . TRP A 1 101 ? 13.329 1.120 4.911 1.00 0.00 101 TRP A C 6
ATOM 11010 O O . TRP A 1 101 ? 13.146 1.509 3.755 1.00 0.00 101 TRP A O 6
ATOM 11031 N N . SER A 1 102 ? 13.344 1.964 5.950 1.00 0.00 102 SER A N 6
ATOM 11032 C CA . SER A 1 102 ? 13.230 3.425 5.814 1.00 0.00 102 SER A CA 6
ATOM 11033 C C . SER A 1 102 ? 14.552 4.057 5.356 1.00 0.00 102 SER A C 6
ATOM 11034 O O . SER A 1 102 ? 15.632 3.668 5.813 1.00 0.00 102 SER A O 6
ATOM 11042 N N . LEU A 1 103 ? 14.463 5.035 4.450 1.00 0.00 103 LEU A N 6
ATOM 11043 C CA . LEU A 1 103 ? 15.601 5.747 3.847 1.00 0.00 103 LEU A CA 6
ATOM 11044 C C . LEU A 1 103 ? 15.267 7.217 3.499 1.00 0.00 103 LEU A C 6
ATOM 11045 O O . LEU A 1 103 ? 15.954 7.862 2.704 1.00 0.00 103 LEU A O 6
ATOM 11061 N N . GLU A 1 104 ? 14.175 7.748 4.045 1.00 0.00 104 GLU A N 6
ATOM 11062 C CA . GLU A 1 104 ? 13.607 9.031 3.614 1.00 0.00 104 GLU A CA 6
ATOM 11063 C C . GLU A 1 104 ? 14.397 10.249 4.136 1.00 0.00 104 GLU A C 6
ATOM 11064 O O . GLU A 1 104 ? 14.720 10.328 5.322 1.00 0.00 104 GLU A O 6
ATOM 11076 N N . HIS A 1 105 ? 14.680 11.208 3.241 1.00 0.00 105 HIS A N 6
ATOM 11077 C CA . HIS A 1 105 ? 15.427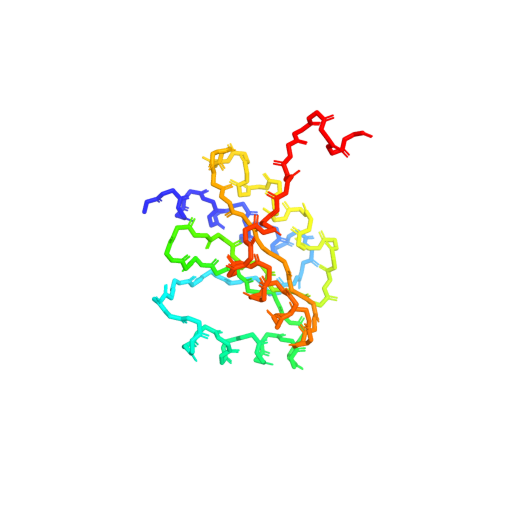 12.470 3.426 1.00 0.00 105 HIS A CA 6
ATOM 11078 C C . HIS A 1 105 ? 16.893 12.371 3.909 1.00 0.00 105 HIS A C 6
ATOM 11079 O O . HIS A 1 105 ? 17.722 13.170 3.470 1.00 0.00 105 HIS A O 6
ATOM 11093 N N . HIS A 1 106 ? 17.231 11.420 4.788 1.00 0.00 106 HIS A N 6
ATOM 11094 C CA . HIS A 1 106 ? 18.557 11.227 5.397 1.00 0.00 106 HIS A CA 6
ATOM 11095 C C . HIS A 1 106 ? 19.158 12.525 5.993 1.00 0.00 106 HIS A C 6
ATOM 11096 O O . HIS A 1 106 ? 20.328 12.858 5.790 1.00 0.00 106 HIS A O 6
ATOM 11110 N N . HIS A 1 107 ? 18.334 13.287 6.724 1.00 0.00 107 HIS A N 6
ATOM 11111 C CA . HIS A 1 107 ? 18.696 14.601 7.283 1.00 0.00 107 HIS A CA 6
ATOM 11112 C C . HIS A 1 107 ? 19.699 14.519 8.459 1.00 0.00 107 HIS A C 6
ATOM 11113 O O . HIS A 1 107 ? 20.377 15.503 8.760 1.00 0.00 107 HIS A O 6
ATOM 11127 N N . HIS A 1 108 ? 19.815 13.344 9.098 1.00 0.00 108 HIS A N 6
ATOM 11128 C CA . HIS A 1 108 ? 20.632 13.062 10.288 1.00 0.00 108 HIS A CA 6
ATOM 11129 C C . HIS A 1 108 ? 20.328 14.012 11.467 1.00 0.00 108 HIS A C 6
ATOM 11130 O O . HIS A 1 108 ? 21.062 14.968 11.737 1.00 0.00 108 HIS A O 6
ATOM 11144 N N . HIS A 1 109 ? 19.235 13.710 12.182 1.00 0.00 109 HIS A N 6
ATOM 11145 C CA . HIS A 1 109 ? 18.635 14.519 13.258 1.00 0.00 109 HIS A CA 6
ATOM 11146 C C . HIS A 1 109 ? 18.114 15.900 12.795 1.00 0.00 109 HIS A C 6
ATOM 11147 O O . HIS A 1 109 ? 18.367 16.340 11.668 1.00 0.00 109 HIS A O 6
ATOM 11161 N N . HIS A 1 110 ? 17.330 16.570 13.648 1.00 0.00 110 HIS A N 6
ATOM 11162 C CA . HIS A 1 110 ? 16.701 17.876 13.381 1.00 0.00 110 HIS A CA 6
ATOM 11163 C C . HIS A 1 110 ? 16.566 18.709 14.672 1.00 0.00 110 HIS A C 6
ATOM 11164 O O . HIS A 1 110 ? 15.885 18.253 15.621 1.00 0.00 110 HIS A O 6
ATOM 11179 N N . GLY A 1 1 ? -7.723 -5.717 15.090 1.00 0.00 1 GLY A N 7
ATOM 11180 C CA . GLY A 1 1 ? -6.645 -5.280 14.175 1.00 0.00 1 GLY A CA 7
ATOM 11181 C C . GLY A 1 1 ? -6.904 -3.875 13.661 1.00 0.00 1 GLY A C 7
ATOM 11182 O O . GLY A 1 1 ? -7.974 -3.609 13.111 1.00 0.00 1 GLY A O 7
ATOM 11188 N N . SER A 1 2 ? -5.940 -2.963 13.825 1.00 0.00 2 SER A N 7
ATOM 11189 C CA . SER A 1 2 ? -6.074 -1.532 13.482 1.00 0.00 2 SER A CA 7
ATOM 11190 C C . SER A 1 2 ? -6.388 -1.267 12.003 1.00 0.00 2 SER A C 7
ATOM 11191 O O . SER A 1 2 ? -7.012 -0.261 11.671 1.00 0.00 2 SER A O 7
ATOM 11199 N N . ASP A 1 3 ? -6.005 -2.177 11.106 1.00 0.00 3 ASP A N 7
ATOM 11200 C CA . ASP A 1 3 ? -6.300 -2.095 9.674 1.00 0.00 3 ASP A CA 7
ATOM 11201 C C . ASP A 1 3 ? -7.804 -2.129 9.355 1.00 0.00 3 ASP A C 7
ATOM 11202 O O . ASP A 1 3 ? -8.236 -1.511 8.384 1.00 0.00 3 ASP A O 7
ATOM 11211 N N . GLU A 1 4 ? -8.621 -2.769 10.197 1.00 0.00 4 GLU A N 7
ATOM 11212 C CA . GLU A 1 4 ? -10.083 -2.782 10.048 1.00 0.00 4 GLU A CA 7
ATOM 11213 C C . GLU A 1 4 ? -10.695 -1.400 10.343 1.00 0.00 4 GLU A C 7
ATOM 11214 O O . GLU A 1 4 ? -11.723 -1.039 9.770 1.00 0.00 4 GLU A O 7
ATOM 11226 N N . GLU A 1 5 ? -10.038 -0.602 11.193 1.00 0.00 5 GLU A N 7
ATOM 11227 C CA . GLU A 1 5 ? -10.370 0.807 11.425 1.00 0.00 5 GLU A CA 7
ATOM 11228 C C . GLU A 1 5 ? -9.849 1.692 10.286 1.00 0.00 5 GLU A C 7
ATOM 11229 O O . GLU A 1 5 ? -10.622 2.445 9.703 1.00 0.00 5 GLU A O 7
ATOM 11241 N N . ILE A 1 6 ? -8.573 1.558 9.898 1.00 0.00 6 ILE A N 7
ATOM 11242 C CA . ILE A 1 6 ? -7.954 2.319 8.794 1.00 0.00 6 ILE A CA 7
ATOM 11243 C C . ILE A 1 6 ? -8.742 2.156 7.483 1.00 0.00 6 ILE A C 7
ATOM 11244 O O . ILE A 1 6 ? -8.872 3.108 6.713 1.00 0.00 6 ILE A O 7
ATOM 11260 N N . ARG A 1 7 ? -9.348 0.986 7.256 1.00 0.00 7 ARG A N 7
ATOM 11261 C CA . ARG A 1 7 ? -10.230 0.705 6.108 1.00 0.00 7 ARG A CA 7
ATOM 11262 C C . ARG A 1 7 ? -11.320 1.769 5.929 1.00 0.00 7 ARG A C 7
ATOM 11263 O O . ARG A 1 7 ? -11.551 2.221 4.808 1.00 0.00 7 ARG A O 7
ATOM 11284 N N . LYS A 1 8 ? -11.933 2.245 7.021 1.00 0.00 8 LYS A N 7
ATOM 11285 C CA . LYS A 1 8 ? -12.955 3.307 6.975 1.00 0.00 8 LYS A CA 7
ATOM 11286 C C . LYS A 1 8 ? -12.372 4.637 6.477 1.00 0.00 8 LYS A C 7
ATOM 11287 O O . LYS A 1 8 ? -13.041 5.375 5.759 1.00 0.00 8 LYS A O 7
ATOM 11306 N N . LYS A 1 9 ? -11.103 4.915 6.803 1.00 0.00 9 LYS A N 7
ATOM 11307 C CA . LYS A 1 9 ? -10.387 6.144 6.437 1.00 0.00 9 LYS A CA 7
ATOM 11308 C C . LYS A 1 9 ? -10.030 6.139 4.950 1.00 0.00 9 LYS A C 7
ATOM 11309 O O . LYS A 1 9 ? -10.134 7.165 4.287 1.00 0.00 9 LYS A O 7
ATOM 11328 N N . LEU A 1 10 ? -9.688 4.967 4.418 1.00 0.00 10 LEU A N 7
ATOM 11329 C CA . LEU A 1 10 ? -9.458 4.720 2.989 1.00 0.00 10 LEU A CA 7
ATOM 11330 C C . LEU A 1 10 ? -10.749 4.896 2.171 1.00 0.00 10 LEU A C 7
ATOM 11331 O O . LEU A 1 10 ? -10.716 5.435 1.067 1.00 0.00 10 LEU A O 7
ATOM 11347 N N . GLU A 1 11 ? -11.899 4.516 2.729 1.00 0.00 11 GLU A N 7
ATOM 11348 C CA . GLU A 1 11 ? -13.211 4.772 2.113 1.00 0.00 11 GLU A CA 7
ATOM 11349 C C . GLU A 1 11 ? -13.655 6.243 2.212 1.00 0.00 11 GLU A C 7
ATOM 11350 O O . GLU A 1 11 ? -14.351 6.725 1.320 1.00 0.00 11 GLU A O 7
ATOM 11362 N N . GLU A 1 12 ? -13.255 6.988 3.247 1.00 0.00 12 GLU A N 7
ATOM 11363 C CA . GLU A 1 12 ? -13.431 8.452 3.289 1.00 0.00 12 GLU A CA 7
ATOM 11364 C C . GLU A 1 12 ? -12.521 9.134 2.252 1.00 0.00 12 GLU A C 7
ATOM 11365 O O . GLU A 1 12 ? -12.956 10.036 1.531 1.00 0.00 12 GLU A O 7
ATOM 11377 N N . LEU A 1 13 ? -11.279 8.654 2.116 1.00 0.00 13 LEU A N 7
ATOM 11378 C CA . LEU A 1 13 ? -10.289 9.141 1.155 1.00 0.00 13 LEU A CA 7
ATOM 11379 C C . LEU A 1 13 ? -10.752 8.923 -0.293 1.00 0.00 13 LEU A C 7
ATOM 11380 O O . LEU A 1 13 ? -10.511 9.774 -1.147 1.00 0.00 13 LEU A O 7
ATOM 11396 N N . ALA A 1 14 ? -11.493 7.843 -0.560 1.00 0.00 14 ALA A N 7
ATOM 11397 C CA . ALA A 1 14 ? -12.059 7.547 -1.876 1.00 0.00 14 ALA A CA 7
ATOM 11398 C C . ALA A 1 14 ? -12.919 8.697 -2.435 1.00 0.00 14 ALA A C 7
ATOM 11399 O O . ALA A 1 14 ? -12.781 9.062 -3.607 1.00 0.00 14 ALA A O 7
ATOM 11406 N N . LYS A 1 15 ? -13.744 9.335 -1.589 1.00 0.00 15 LYS A N 7
ATOM 11407 C CA . LYS A 1 15 ? -14.536 10.521 -1.971 1.00 0.00 15 LYS A CA 7
ATOM 11408 C C . LYS A 1 15 ? -13.687 11.787 -2.125 1.00 0.00 15 LYS A C 7
ATOM 11409 O O . LYS A 1 15 ? -13.971 12.601 -3.006 1.00 0.00 15 LYS A O 7
ATOM 11428 N N . ARG A 1 16 ? -12.636 11.952 -1.313 1.00 0.00 16 ARG A N 7
ATOM 11429 C CA . ARG A 1 16 ? -11.739 13.127 -1.363 1.00 0.00 16 ARG A CA 7
ATOM 11430 C C . ARG A 1 16 ? -10.858 13.155 -2.612 1.00 0.00 16 ARG A C 7
ATOM 11431 O O . ARG A 1 16 ? -10.653 14.228 -3.182 1.00 0.00 16 ARG A O 7
ATOM 11452 N N . LYS A 1 17 ? -10.340 11.997 -3.041 1.00 0.00 17 LYS A N 7
ATOM 11453 C CA . LYS A 1 17 ? -9.424 11.875 -4.197 1.00 0.00 17 LYS A CA 7
ATOM 11454 C C . LYS A 1 17 ? -10.141 11.479 -5.493 1.00 0.00 17 LYS A C 7
ATOM 11455 O O . LYS A 1 17 ? -9.545 11.557 -6.567 1.00 0.00 17 LYS A O 7
ATOM 11474 N N . GLY A 1 18 ? -11.403 11.046 -5.410 1.00 0.00 18 GLY A N 7
ATOM 11475 C CA . GLY A 1 18 ? -12.199 10.609 -6.565 1.00 0.00 18 GLY A CA 7
ATOM 11476 C C . GLY A 1 18 ? -11.680 9.317 -7.213 1.00 0.00 18 GLY A C 7
ATOM 11477 O O . GLY A 1 18 ? -11.697 9.200 -8.440 1.00 0.00 18 GLY A O 7
ATOM 11481 N N . LYS A 1 19 ? -11.158 8.388 -6.401 1.00 0.00 19 LYS A N 7
ATOM 11482 C CA . LYS A 1 19 ? -10.606 7.073 -6.794 1.00 0.00 19 LYS A CA 7
ATOM 11483 C C . LYS A 1 19 ? -11.191 5.961 -5.918 1.00 0.00 19 LYS A C 7
ATOM 11484 O O . LYS A 1 19 ? -11.623 6.220 -4.798 1.00 0.00 19 LYS A O 7
ATOM 11503 N N . ASP A 1 20 ? -11.162 4.719 -6.397 1.00 0.00 20 ASP A N 7
ATOM 11504 C CA . ASP A 1 20 ? -11.567 3.547 -5.608 1.00 0.00 20 ASP A CA 7
ATOM 11505 C C . ASP A 1 20 ? -10.334 2.921 -4.930 1.00 0.00 20 ASP A C 7
ATOM 11506 O O . ASP A 1 20 ? -9.449 2.400 -5.617 1.00 0.00 20 ASP A O 7
ATOM 11515 N N . LEU A 1 21 ? -10.265 2.976 -3.594 1.00 0.00 21 LEU A N 7
ATOM 11516 C CA . LEU A 1 21 ? -9.194 2.370 -2.789 1.00 0.00 21 LEU A CA 7
ATOM 11517 C C . LEU A 1 21 ? -9.677 1.039 -2.189 1.00 0.00 21 LEU A C 7
ATOM 11518 O O . LEU A 1 21 ? -10.749 0.978 -1.581 1.00 0.00 21 LEU A O 7
ATOM 11534 N N . GLN A 1 22 ? -8.868 -0.015 -2.321 1.00 0.00 22 GLN A N 7
ATOM 11535 C CA . GLN A 1 22 ? -9.170 -1.369 -1.838 1.00 0.00 22 GLN A CA 7
ATOM 11536 C C . GLN A 1 22 ? -8.109 -1.815 -0.826 1.00 0.00 22 GLN A C 7
ATOM 11537 O O . GLN A 1 22 ? -6.916 -1.624 -1.064 1.00 0.00 22 GLN A O 7
ATOM 11551 N N . LEU A 1 23 ? -8.539 -2.444 0.272 1.00 0.00 23 LEU A N 7
ATOM 11552 C CA . LEU A 1 23 ? -7.674 -2.985 1.325 1.00 0.00 23 LEU A CA 7
ATOM 11553 C C . LEU A 1 23 ? -7.762 -4.521 1.364 1.00 0.00 23 LEU A C 7
ATOM 11554 O O . LEU A 1 23 ? -8.865 -5.074 1.408 1.00 0.00 23 LEU A O 7
ATOM 11570 N N . ARG A 1 24 ? -6.613 -5.209 1.368 1.00 0.00 24 ARG A N 7
ATOM 11571 C CA . ARG A 1 24 ? -6.522 -6.682 1.355 1.00 0.00 24 ARG A CA 7
ATOM 11572 C C . ARG A 1 24 ? -5.384 -7.217 2.240 1.00 0.00 24 ARG A C 7
ATOM 11573 O O . ARG A 1 24 ? -4.412 -6.516 2.517 1.00 0.00 24 ARG A O 7
ATOM 11594 N N . ARG A 1 25 ? -5.494 -8.479 2.663 1.00 0.00 25 ARG A N 7
ATOM 11595 C CA . ARG A 1 25 ? -4.512 -9.234 3.468 1.00 0.00 25 ARG A CA 7
ATOM 11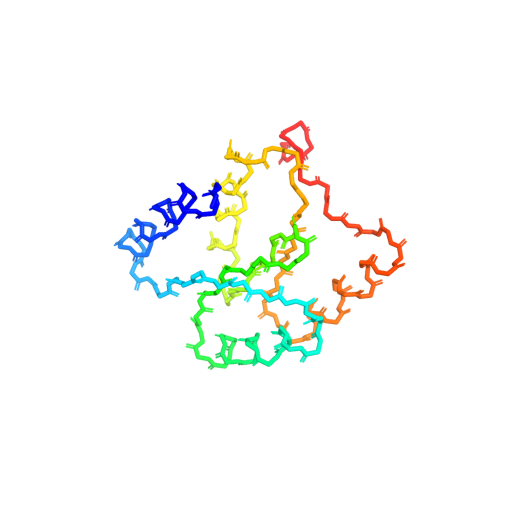596 C C . ARG A 1 25 ? -4.023 -10.461 2.690 1.00 0.00 25 ARG A C 7
ATOM 11597 O O . ARG A 1 25 ? -4.825 -11.164 2.075 1.00 0.00 25 ARG A O 7
ATOM 11618 N N . TYR A 1 26 ? -2.713 -10.696 2.716 1.00 0.00 26 TYR A N 7
ATOM 11619 C CA . TYR A 1 26 ? -2.008 -11.735 1.954 1.00 0.00 26 TYR A CA 7
ATOM 11620 C C . TYR A 1 26 ? -1.152 -12.628 2.869 1.00 0.00 26 TYR A C 7
ATOM 11621 O O . TYR A 1 26 ? -0.777 -12.226 3.973 1.00 0.00 26 TYR A O 7
ATOM 11639 N N . ASN A 1 27 ? -0.835 -13.841 2.403 1.00 0.00 27 ASN A N 7
ATOM 11640 C CA . ASN A 1 27 ? -0.093 -14.854 3.168 1.00 0.00 27 ASN A CA 7
ATOM 11641 C C . ASN A 1 27 ? 1.352 -15.075 2.682 1.00 0.00 27 ASN A C 7
ATOM 11642 O O . ASN A 1 27 ? 2.204 -15.462 3.483 1.00 0.00 27 ASN A O 7
ATOM 11653 N N . ASP A 1 28 ? 1.654 -14.807 1.406 1.00 0.00 28 ASP A N 7
ATOM 11654 C CA . ASP A 1 28 ? 2.996 -14.892 0.830 1.00 0.00 28 ASP A CA 7
ATOM 11655 C C . ASP A 1 28 ? 3.297 -13.687 -0.083 1.00 0.00 28 ASP A C 7
ATOM 11656 O O . ASP A 1 28 ? 2.441 -13.313 -0.893 1.00 0.00 28 ASP A O 7
ATOM 11665 N N . PRO A 1 29 ? 4.515 -13.108 -0.037 1.00 0.00 29 PRO A N 7
ATOM 11666 C CA . PRO A 1 29 ? 4.921 -11.996 -0.908 1.00 0.00 29 PRO A CA 7
ATOM 11667 C C . PRO A 1 29 ? 4.872 -12.348 -2.406 1.00 0.00 29 PRO A C 7
ATOM 11668 O O . PRO A 1 29 ? 4.633 -11.484 -3.246 1.00 0.00 29 PRO A O 7
ATOM 11679 N N . ASN A 1 30 ? 5.033 -13.627 -2.745 1.00 0.00 30 ASN A N 7
ATOM 11680 C CA . ASN A 1 30 ? 4.885 -14.134 -4.111 1.00 0.00 30 ASN A CA 7
ATOM 11681 C C . ASN A 1 30 ? 3.469 -13.920 -4.680 1.00 0.00 30 ASN A C 7
ATOM 11682 O O . ASN A 1 30 ? 3.320 -13.619 -5.864 1.00 0.00 30 ASN A O 7
ATOM 11693 N N . GLU A 1 31 ? 2.429 -14.050 -3.849 1.00 0.00 31 GLU A N 7
ATOM 11694 C CA . GLU A 1 31 ? 1.041 -13.761 -4.234 1.00 0.00 31 GLU A CA 7
ATOM 11695 C C . GLU A 1 31 ? 0.744 -12.254 -4.226 1.00 0.00 31 GLU A C 7
ATOM 11696 O O . GLU A 1 31 ? -0.007 -11.773 -5.079 1.00 0.00 31 GLU A O 7
ATOM 11708 N N . VAL A 1 32 ? 1.368 -11.499 -3.310 1.00 0.00 32 VAL A N 7
ATOM 11709 C CA . VAL A 1 32 ? 1.266 -10.023 -3.258 1.00 0.00 32 VAL A CA 7
ATOM 11710 C C . VAL A 1 32 ? 1.735 -9.417 -4.560 1.00 0.00 32 VAL A C 7
ATOM 11711 O O . VAL A 1 32 ? 1.098 -8.515 -5.100 1.00 0.00 32 VAL A O 7
ATOM 11724 N N . GLU A 1 33 ? 2.864 -9.924 -5.056 1.00 0.00 33 GLU A N 7
ATOM 11725 C CA . GLU A 1 33 ? 3.585 -9.283 -6.138 1.00 0.00 33 GLU A CA 7
ATOM 11726 C C . GLU A 1 33 ? 2.720 -9.140 -7.405 1.00 0.00 33 GLU A C 7
ATOM 11727 O O . GLU A 1 33 ? 2.760 -8.124 -8.101 1.00 0.00 33 GLU A O 7
ATOM 11739 N N . LYS A 1 34 ? 1.873 -10.146 -7.659 1.00 0.00 34 LYS A N 7
ATOM 11740 C CA . LYS A 1 34 ? 0.937 -10.205 -8.792 1.00 0.00 34 LYS A CA 7
ATOM 11741 C C . LYS A 1 34 ? -0.168 -9.150 -8.696 1.00 0.00 34 LYS A C 7
ATOM 11742 O O . LYS A 1 34 ? -0.597 -8.611 -9.715 1.00 0.00 34 LYS A O 7
ATOM 11761 N N . SER A 1 35 ? -0.589 -8.810 -7.480 1.00 0.00 35 SER A N 7
ATOM 11762 C CA . SER A 1 35 ? -1.583 -7.763 -7.212 1.00 0.00 35 SER A CA 7
ATOM 11763 C C . SER A 1 35 ? -1.042 -6.359 -7.518 1.00 0.00 35 SER A C 7
ATOM 11764 O O . SER A 1 35 ? -1.785 -5.490 -7.979 1.00 0.00 35 SER A O 7
ATOM 11772 N N . ILE A 1 36 ? 0.276 -6.141 -7.374 1.00 0.00 36 ILE A N 7
ATOM 11773 C CA . ILE A 1 36 ? 0.922 -4.873 -7.747 1.00 0.00 36 ILE A CA 7
ATOM 11774 C C . ILE A 1 36 ? 0.798 -4.637 -9.257 1.00 0.00 36 ILE A C 7
ATOM 11775 O O . ILE A 1 36 ? 0.491 -3.524 -9.689 1.00 0.00 36 ILE A O 7
ATOM 11791 N N . ARG A 1 37 ? 0.968 -5.698 -10.063 1.00 0.00 37 ARG A N 7
ATOM 11792 C CA . ARG A 1 37 ? 0.843 -5.644 -11.530 1.00 0.00 37 ARG A CA 7
ATOM 11793 C C . ARG A 1 37 ? -0.523 -5.103 -11.952 1.00 0.00 37 ARG A C 7
ATOM 11794 O O . ARG A 1 37 ? -0.598 -4.249 -12.830 1.00 0.00 37 ARG A O 7
ATOM 11815 N N . GLU A 1 38 ? -1.590 -5.547 -11.288 1.00 0.00 38 GLU A N 7
ATOM 11816 C CA . GLU A 1 38 ? -2.969 -5.134 -11.595 1.00 0.00 38 GLU A CA 7
ATOM 11817 C C . GLU A 1 38 ? -3.199 -3.649 -11.287 1.00 0.00 38 GLU A C 7
ATOM 11818 O O . GLU A 1 38 ? -3.732 -2.917 -12.123 1.00 0.00 38 GLU A O 7
ATOM 11830 N N . ALA A 1 39 ? -2.742 -3.183 -10.122 1.00 0.00 39 ALA A N 7
ATOM 11831 C CA . ALA A 1 39 ? -2.855 -1.780 -9.719 1.00 0.00 39 ALA A CA 7
ATOM 11832 C C . ALA A 1 39 ? -2.112 -0.836 -10.680 1.00 0.00 39 ALA A C 7
ATOM 11833 O O . ALA A 1 39 ? -2.660 0.187 -11.097 1.00 0.00 39 ALA A O 7
ATOM 11840 N N . LEU A 1 40 ? -0.891 -1.206 -11.088 1.00 0.00 40 LEU A N 7
ATOM 11841 C CA . LEU A 1 40 ? -0.071 -0.411 -12.001 1.00 0.00 40 LEU A CA 7
ATOM 11842 C C . LEU A 1 40 ? -0.626 -0.438 -13.438 1.00 0.00 40 LEU A C 7
ATOM 11843 O O . LEU A 1 40 ? -0.601 0.587 -14.121 1.00 0.00 40 LEU A O 7
ATOM 11859 N N . LYS A 1 41 ? -1.182 -1.575 -13.884 1.00 0.00 41 LYS A N 7
ATOM 11860 C CA . LYS A 1 41 ? -1.807 -1.733 -15.205 1.00 0.00 41 LYS A CA 7
ATOM 11861 C C . LYS A 1 41 ? -3.093 -0.911 -15.343 1.00 0.00 41 LYS A C 7
ATOM 11862 O O . LYS A 1 41 ? -3.316 -0.299 -16.388 1.00 0.00 41 LYS A O 7
ATOM 11881 N N . LYS A 1 42 ? -3.924 -0.876 -14.294 1.00 0.00 42 LYS A N 7
ATOM 11882 C CA . LYS A 1 42 ? -5.208 -0.152 -14.270 1.00 0.00 42 LYS A CA 7
ATOM 11883 C C . LYS A 1 42 ? -5.094 1.326 -13.864 1.00 0.00 42 LYS A C 7
ATOM 11884 O O . LYS A 1 42 ? -6.067 2.065 -14.016 1.00 0.00 42 LYS A O 7
ATOM 11903 N N . GLY A 1 43 ? -3.946 1.769 -13.346 1.00 0.00 43 GLY A N 7
ATOM 11904 C CA . GLY A 1 43 ? -3.774 3.121 -12.795 1.00 0.00 43 GLY A CA 7
ATOM 11905 C C . GLY A 1 43 ? -4.542 3.337 -11.482 1.00 0.00 43 GLY A C 7
ATOM 11906 O O . GLY A 1 43 ? -5.073 4.425 -11.239 1.00 0.00 43 GLY A O 7
ATOM 11910 N N . ARG A 1 44 ? -4.697 2.266 -10.690 1.00 0.00 44 ARG A N 7
ATOM 11911 C CA . ARG A 1 44 ? -5.555 2.174 -9.493 1.00 0.00 44 ARG A CA 7
ATOM 11912 C C . ARG A 1 44 ? -4.759 2.071 -8.195 1.00 0.00 44 ARG A C 7
ATOM 11913 O O . ARG A 1 44 ? -3.596 1.672 -8.189 1.00 0.00 44 ARG A O 7
ATOM 11934 N N . THR A 1 45 ? -5.427 2.395 -7.090 1.00 0.00 45 THR A N 7
ATOM 11935 C CA . THR A 1 45 ? -4.869 2.318 -5.737 1.00 0.00 45 THR A CA 7
ATOM 11936 C C . THR A 1 45 ? -5.256 1.003 -5.058 1.00 0.00 45 THR A C 7
ATOM 11937 O O . THR A 1 45 ? -6.436 0.769 -4.790 1.00 0.00 45 THR A O 7
ATOM 11948 N N . LEU A 1 46 ? -4.265 0.174 -4.726 1.00 0.00 46 LEU A N 7
ATOM 11949 C CA . LEU A 1 46 ? -4.428 -1.022 -3.891 1.00 0.00 46 LEU A CA 7
ATOM 11950 C C . LEU A 1 46 ? -3.557 -0.908 -2.637 1.00 0.00 46 LEU A C 7
ATOM 11951 O O . LEU A 1 46 ? -2.399 -0.488 -2.700 1.00 0.00 46 LEU A O 7
ATOM 11967 N N . ILE A 1 47 ? -4.116 -1.318 -1.503 1.00 0.00 47 ILE A N 7
ATOM 11968 C CA . ILE A 1 47 ? -3.445 -1.365 -0.208 1.00 0.00 47 ILE A CA 7
ATOM 11969 C C . ILE A 1 47 ? -3.463 -2.811 0.283 1.00 0.00 47 ILE A C 7
ATOM 11970 O O . ILE A 1 47 ? -4.515 -3.440 0.392 1.00 0.00 47 ILE A O 7
ATOM 11986 N N . ILE A 1 48 ? -2.280 -3.351 0.546 1.00 0.00 48 ILE A N 7
ATOM 11987 C CA . ILE A 1 48 ? -2.070 -4.767 0.865 1.00 0.00 48 ILE A CA 7
ATOM 11988 C C . ILE A 1 48 ? -1.321 -4.895 2.196 1.00 0.00 48 ILE A C 7
ATOM 11989 O O . ILE A 1 48 ? -0.477 -4.063 2.518 1.00 0.00 48 ILE A O 7
ATOM 12005 N N . ILE A 1 49 ? -1.615 -5.938 2.970 1.00 0.00 49 ILE A N 7
ATOM 12006 C CA . ILE A 1 49 ? -0.940 -6.254 4.234 1.00 0.00 49 ILE A CA 7
ATOM 12007 C C . ILE A 1 49 ? -0.323 -7.652 4.142 1.00 0.00 49 ILE A C 7
ATOM 12008 O O . ILE A 1 49 ? -1.030 -8.628 3.881 1.00 0.00 49 ILE A O 7
ATOM 12024 N N . ILE A 1 50 ? 0.991 -7.749 4.362 1.00 0.00 50 ILE A N 7
ATOM 12025 C CA . ILE A 1 50 ? 1.769 -8.993 4.392 1.00 0.00 50 ILE A CA 7
ATOM 12026 C C . ILE A 1 50 ? 2.616 -9.047 5.665 1.00 0.00 50 ILE A C 7
ATOM 12027 O O . ILE A 1 50 ? 3.363 -8.117 5.955 1.00 0.00 50 ILE A O 7
ATOM 12043 N N . ASN A 1 51 ? 2.490 -10.122 6.446 1.00 0.00 51 ASN A N 7
ATOM 12044 C CA . ASN A 1 51 ? 3.185 -10.314 7.734 1.00 0.00 51 ASN A CA 7
ATOM 12045 C C . ASN A 1 51 ? 3.122 -9.092 8.695 1.00 0.00 51 ASN A C 7
ATOM 12046 O O . ASN A 1 51 ? 4.051 -8.830 9.462 1.00 0.00 51 ASN A O 7
ATOM 12057 N N . GLY A 1 52 ? 2.030 -8.321 8.628 1.00 0.00 52 GLY A N 7
ATOM 12058 C CA . GLY A 1 52 ? 1.808 -7.082 9.390 1.00 0.00 52 GLY A CA 7
ATOM 12059 C C . GLY A 1 52 ? 2.447 -5.802 8.817 1.00 0.00 52 GLY A C 7
ATOM 12060 O O . GLY A 1 52 ? 2.293 -4.740 9.425 1.00 0.00 52 GLY A O 7
ATOM 12064 N N . VAL A 1 53 ? 3.127 -5.871 7.666 1.00 0.00 53 VAL A N 7
ATOM 12065 C CA . VAL A 1 53 ? 3.708 -4.732 6.929 1.00 0.00 53 VAL A CA 7
ATOM 12066 C C . VAL A 1 53 ? 2.698 -4.261 5.884 1.00 0.00 53 VAL A C 7
ATOM 12067 O O . VAL A 1 53 ? 2.131 -5.077 5.153 1.00 0.00 53 VAL A O 7
ATOM 12080 N N . PHE A 1 54 ? 2.490 -2.948 5.783 1.00 0.00 54 PHE A N 7
ATOM 12081 C CA . PHE A 1 54 ? 1.627 -2.347 4.763 1.00 0.00 54 PHE A CA 7
ATOM 12082 C C . PHE A 1 54 ? 2.397 -2.152 3.446 1.00 0.00 54 PHE A C 7
ATOM 12083 O O . PHE A 1 54 ? 3.526 -1.667 3.445 1.00 0.00 54 PHE A O 7
ATOM 12100 N N . VAL A 1 55 ? 1.777 -2.481 2.316 1.00 0.00 55 VAL A N 7
ATOM 12101 C CA . VAL A 1 55 ? 2.290 -2.277 0.953 1.00 0.00 55 VAL A CA 7
ATOM 12102 C C . VAL A 1 55 ? 1.261 -1.452 0.181 1.00 0.00 55 VAL A C 7
ATOM 12103 O O . VAL A 1 55 ? 0.152 -1.921 -0.081 1.00 0.00 55 VAL A O 7
ATOM 12116 N N . VAL A 1 56 ? 1.613 -0.215 -0.167 1.00 0.00 56 VAL A N 7
ATOM 12117 C CA . VAL A 1 56 ? 0.730 0.738 -0.861 1.00 0.00 56 VAL A CA 7
ATOM 12118 C C . VAL A 1 56 ? 1.147 0.868 -2.326 1.00 0.00 56 VAL A C 7
ATOM 12119 O O . VAL A 1 56 ? 2.288 1.230 -2.617 1.00 0.00 56 VAL A O 7
ATOM 12132 N N . VAL A 1 57 ? 0.225 0.617 -3.258 1.00 0.00 57 VAL A N 7
ATOM 12133 C CA . VAL A 1 57 ? 0.446 0.783 -4.703 1.00 0.00 57 VAL A CA 7
ATOM 12134 C C . VAL A 1 57 ? -0.548 1.785 -5.272 1.00 0.00 57 VAL A C 7
ATOM 12135 O O . VAL A 1 57 ? -1.750 1.629 -5.076 1.00 0.00 57 VAL A O 7
ATOM 12148 N N . SER A 1 58 ? -0.059 2.789 -5.998 1.00 0.00 58 SER A N 7
ATOM 12149 C CA . SER A 1 58 ? -0.870 3.701 -6.816 1.00 0.00 58 SER A CA 7
ATOM 12150 C C . SER A 1 58 ? 0.020 4.400 -7.841 1.00 0.00 58 SER A C 7
ATOM 12151 O O . SER A 1 58 ? 1.185 4.664 -7.566 1.00 0.00 58 SER A O 7
ATOM 12159 N N . THR A 1 59 ? -0.509 4.771 -9.002 1.00 0.00 59 THR A N 7
ATOM 12160 C CA . THR A 1 59 ? 0.217 5.579 -9.998 1.00 0.00 59 THR A CA 7
ATOM 12161 C C . THR A 1 59 ? 0.207 7.078 -9.655 1.00 0.00 59 THR A C 7
ATOM 12162 O O . THR A 1 59 ? 0.751 7.887 -10.409 1.00 0.00 59 THR A O 7
ATOM 12173 N N . ASP A 1 60 ? -0.371 7.459 -8.508 1.00 0.00 60 ASP A N 7
ATOM 12174 C CA . ASP A 1 60 ? -0.412 8.825 -7.983 1.00 0.00 60 ASP A CA 7
ATOM 12175 C C . ASP A 1 60 ? 0.246 8.918 -6.594 1.00 0.00 60 ASP A C 7
ATOM 12176 O O . ASP A 1 60 ? -0.291 8.416 -5.604 1.00 0.00 60 ASP A O 7
ATOM 12185 N N . GLU A 1 61 ? 1.388 9.606 -6.498 1.00 0.00 61 GLU A N 7
ATOM 12186 C CA . GLU A 1 61 ? 2.095 9.841 -5.228 1.00 0.00 61 GLU A CA 7
ATOM 12187 C C . GLU A 1 61 ? 1.223 10.567 -4.188 1.00 0.00 61 GLU A C 7
ATOM 12188 O O . GLU A 1 61 ? 1.339 10.296 -2.992 1.00 0.00 61 GLU A O 7
ATOM 12200 N N . ASP A 1 62 ? 0.310 11.441 -4.628 1.00 0.00 62 ASP A N 7
ATOM 12201 C CA . ASP A 1 62 ? -0.624 12.162 -3.759 1.00 0.00 62 ASP A CA 7
ATOM 12202 C C . ASP A 1 62 ? -1.686 11.244 -3.120 1.00 0.00 62 ASP A C 7
ATOM 12203 O O . ASP A 1 62 ? -2.242 11.578 -2.074 1.00 0.00 62 ASP A O 7
ATOM 12212 N N . LEU A 1 63 ? -1.952 10.072 -3.712 1.00 0.00 63 LEU A N 7
ATOM 12213 C CA . LEU A 1 63 ? -2.764 9.019 -3.093 1.00 0.00 63 LEU A CA 7
ATOM 12214 C C . LEU A 1 63 ? -1.984 8.230 -2.028 1.00 0.00 63 LEU A C 7
ATOM 12215 O O . LEU A 1 63 ? -2.482 8.068 -0.912 1.00 0.00 63 LEU A O 7
ATOM 12231 N N . ILE A 1 64 ? -0.742 7.818 -2.309 1.00 0.00 64 ILE A N 7
ATOM 12232 C CA . ILE A 1 64 ? 0.107 7.120 -1.322 1.00 0.00 64 ILE A CA 7
ATOM 12233 C C . ILE A 1 64 ? 0.410 8.004 -0.110 1.00 0.00 64 ILE A C 7
ATOM 12234 O O . ILE A 1 64 ? 0.249 7.549 1.020 1.00 0.00 64 ILE A O 7
ATOM 12250 N N . ARG A 1 65 ? 0.821 9.263 -0.303 1.00 0.00 65 ARG A N 7
ATOM 12251 C CA . ARG A 1 65 ? 1.208 10.154 0.814 1.00 0.00 65 ARG A CA 7
ATOM 12252 C C . ARG A 1 65 ? 0.071 10.442 1.800 1.00 0.00 65 ARG A C 7
ATOM 12253 O O . ARG A 1 65 ? 0.319 10.602 2.993 1.00 0.00 65 ARG A O 7
ATOM 12274 N N . GLU A 1 66 ? -1.177 10.455 1.334 1.00 0.00 66 GLU A N 7
ATOM 12275 C CA . GLU A 1 66 ? -2.352 10.535 2.206 1.00 0.00 66 GLU A CA 7
ATOM 12276 C C . GLU A 1 66 ? -2.681 9.195 2.887 1.00 0.00 66 GLU A C 7
ATOM 12277 O O . GLU A 1 66 ? -3.063 9.189 4.056 1.00 0.00 66 GLU A O 7
ATOM 12289 N N . ILE A 1 67 ? -2.446 8.050 2.232 1.00 0.00 67 ILE A N 7
ATOM 12290 C CA . ILE A 1 67 ? -2.589 6.722 2.857 1.00 0.00 67 ILE A CA 7
ATOM 12291 C C . ILE A 1 67 ? -1.549 6.539 3.968 1.00 0.00 67 ILE A C 7
ATOM 12292 O O . ILE A 1 67 ? -1.880 6.057 5.049 1.00 0.00 67 ILE A O 7
ATOM 12308 N N . LYS A 1 68 ? -0.307 6.981 3.738 1.00 0.00 68 LYS A N 7
ATOM 12309 C CA . LYS A 1 68 ? 0.793 6.949 4.713 1.00 0.00 68 LYS A CA 7
ATOM 12310 C C . LYS A 1 68 ? 0.407 7.640 6.016 1.00 0.00 68 LYS A C 7
ATOM 12311 O O . LYS A 1 68 ? 0.620 7.067 7.083 1.00 0.00 68 LYS A O 7
ATOM 12330 N N . ARG A 1 69 ? -0.246 8.807 5.941 1.00 0.00 69 ARG A N 7
ATOM 12331 C CA . ARG A 1 69 ? -0.822 9.473 7.117 1.00 0.00 69 ARG A CA 7
ATOM 12332 C C . ARG A 1 69 ? -1.886 8.625 7.806 1.00 0.00 69 ARG A C 7
ATOM 12333 O O . ARG A 1 69 ? -1.801 8.435 9.010 1.00 0.00 69 ARG A O 7
ATOM 12354 N N . LEU A 1 70 ? -2.846 8.061 7.077 1.00 0.00 70 LEU A N 7
ATOM 12355 C CA . LEU A 1 70 ? -3.947 7.293 7.674 1.00 0.00 70 LEU A CA 7
ATOM 12356 C C . LEU A 1 70 ? -3.464 5.986 8.328 1.00 0.00 70 LEU A C 7
ATOM 12357 O O . LEU A 1 70 ? -3.988 5.591 9.367 1.00 0.00 70 LEU A O 7
ATOM 12373 N N . ILE A 1 71 ? -2.418 5.364 7.775 1.00 0.00 71 ILE A N 7
ATOM 12374 C CA . ILE A 1 71 ? -1.731 4.216 8.377 1.00 0.00 71 ILE A CA 7
ATOM 12375 C C . ILE A 1 71 ? -0.982 4.659 9.639 1.00 0.00 71 ILE A C 7
ATOM 12376 O O . ILE A 1 71 ? -1.168 4.069 10.705 1.00 0.00 71 ILE A O 7
ATOM 12392 N N . LYS A 1 72 ? -0.171 5.719 9.550 1.00 0.00 72 LYS A N 7
ATOM 12393 C CA . LYS A 1 72 ? 0.721 6.147 10.637 1.00 0.00 72 LYS A CA 7
ATOM 12394 C C . LYS A 1 72 ? -0.019 6.792 11.811 1.00 0.00 72 LYS A C 7
ATOM 12395 O O . LYS A 1 72 ? 0.383 6.635 12.958 1.00 0.00 72 LYS A O 7
ATOM 12414 N N . GLU A 1 73 ? -1.130 7.473 11.563 1.00 0.00 73 GLU A N 7
ATOM 12415 C CA . GLU A 1 73 ? -1.951 8.091 12.609 1.00 0.00 73 GLU A CA 7
ATOM 12416 C C . GLU A 1 73 ? -2.698 7.062 13.473 1.00 0.00 73 GLU A C 7
ATOM 12417 O O . GLU A 1 73 ? -2.928 7.308 14.660 1.00 0.00 73 GLU A O 7
ATOM 12429 N N . SER A 1 74 ? -3.015 5.889 12.915 1.00 0.00 74 SER A N 7
ATOM 12430 C CA . SER A 1 74 ? -3.533 4.735 13.670 1.00 0.00 74 SER A CA 7
ATOM 12431 C C . SER A 1 74 ? -2.413 3.837 14.224 1.00 0.00 74 SER A C 7
ATOM 12432 O O . SER A 1 74 ? -2.573 3.268 15.305 1.00 0.00 74 SER A O 7
ATOM 12440 N N . ASN A 1 75 ? -1.273 3.726 13.529 1.00 0.00 75 ASN A N 7
ATOM 12441 C CA . ASN A 1 75 ? -0.118 2.896 13.905 1.00 0.00 75 ASN A CA 7
ATOM 12442 C C . ASN A 1 75 ? 1.229 3.620 13.645 1.00 0.00 75 ASN A C 7
ATOM 12443 O O . ASN A 1 75 ? 1.865 3.382 12.612 1.00 0.00 75 ASN A O 7
ATOM 12454 N N . PRO A 1 76 ? 1.715 4.481 14.562 1.00 0.00 76 PRO A N 7
ATOM 12455 C CA . PRO A 1 76 ? 2.886 5.338 14.314 1.00 0.00 76 PRO A CA 7
ATOM 12456 C C . PRO A 1 76 ? 4.219 4.581 14.215 1.00 0.00 76 PRO A C 7
ATOM 12457 O O . PRO A 1 76 ? 5.175 5.105 13.636 1.00 0.00 76 PRO A O 7
ATOM 12468 N N . ASN A 1 77 ? 4.285 3.351 14.735 1.00 0.00 77 ASN A N 7
ATOM 12469 C CA . ASN A 1 77 ? 5.482 2.500 14.723 1.00 0.00 77 ASN A CA 7
ATOM 12470 C C . ASN A 1 77 ? 5.492 1.455 13.584 1.00 0.00 77 ASN A C 7
ATOM 12471 O O . ASN A 1 77 ? 6.476 0.721 13.447 1.00 0.00 77 ASN A O 7
ATOM 12482 N N . LYS A 1 78 ? 4.425 1.350 12.772 1.00 0.00 78 LYS A N 7
ATOM 12483 C CA . LYS A 1 78 ? 4.318 0.340 11.702 1.00 0.00 78 LYS A CA 7
ATOM 12484 C C . LYS A 1 78 ? 5.237 0.627 10.510 1.00 0.00 78 LYS A C 7
ATOM 12485 O O . LYS A 1 78 ? 5.459 1.777 10.127 1.00 0.00 78 LYS A O 7
ATOM 12504 N N . LYS A 1 79 ? 5.732 -0.454 9.901 1.00 0.00 79 LYS A N 7
ATOM 12505 C CA . LYS A 1 79 ? 6.534 -0.443 8.665 1.00 0.00 79 LYS A CA 7
ATOM 12506 C C . LYS A 1 79 ? 5.631 -0.432 7.421 1.00 0.00 79 LYS A C 7
ATOM 12507 O O . LYS A 1 79 ? 4.543 -1.014 7.415 1.00 0.00 79 LYS A O 7
ATOM 12526 N N . THR A 1 80 ? 6.103 0.233 6.369 1.00 0.00 80 THR A N 7
ATOM 12527 C CA . THR A 1 80 ? 5.387 0.465 5.101 1.00 0.00 80 THR A CA 7
ATOM 12528 C C . THR A 1 80 ? 6.312 0.384 3.883 1.00 0.00 80 THR A C 7
ATOM 12529 O O . THR A 1 80 ? 7.468 0.810 3.938 1.00 0.00 80 THR A O 7
ATOM 12540 N N . LEU A 1 81 ? 5.778 -0.112 2.766 1.00 0.00 81 LEU A N 7
ATOM 12541 C CA . LEU A 1 81 ? 6.360 -0.072 1.421 1.00 0.00 81 LEU A CA 7
ATOM 12542 C C . LEU A 1 81 ? 5.421 0.727 0.501 1.00 0.00 81 LEU A C 7
ATOM 12543 O O . LEU A 1 81 ? 4.202 0.694 0.663 1.00 0.00 81 LEU A O 7
ATOM 12559 N N . ASP A 1 82 ? 5.991 1.446 -0.464 1.00 0.00 82 ASP A N 7
ATOM 12560 C CA . ASP A 1 82 ? 5.281 2.300 -1.427 1.00 0.00 82 ASP A CA 7
ATOM 12561 C C . ASP A 1 82 ? 5.770 2.079 -2.867 1.00 0.00 82 ASP A C 7
ATOM 12562 O O . ASP A 1 82 ? 6.971 1.951 -3.111 1.00 0.00 82 ASP A O 7
ATOM 12571 N N . VAL A 1 83 ? 4.834 2.029 -3.820 1.00 0.00 83 VAL A N 7
ATOM 12572 C CA . VAL A 1 83 ? 5.090 1.665 -5.224 1.00 0.00 83 VAL A CA 7
ATOM 12573 C C . VAL A 1 83 ? 4.264 2.530 -6.179 1.00 0.00 83 VAL A C 7
ATOM 12574 O O . VAL A 1 83 ? 3.046 2.635 -6.025 1.00 0.00 83 VAL A O 7
ATOM 12587 N N . THR A 1 84 ? 4.915 3.077 -7.213 1.00 0.00 84 THR A N 7
ATOM 12588 C CA . THR A 1 84 ? 4.256 3.784 -8.333 1.00 0.00 84 THR A CA 7
ATOM 12589 C C . THR A 1 84 ? 4.590 3.239 -9.728 1.00 0.00 84 THR A C 7
ATOM 12590 O O . THR A 1 84 ? 3.910 3.569 -10.702 1.00 0.00 84 THR A O 7
ATOM 12601 N N . THR A 1 85 ? 5.624 2.403 -9.822 1.00 0.00 85 THR A N 7
ATOM 12602 C CA . THR A 1 85 ? 6.128 1.762 -11.053 1.00 0.00 85 THR A CA 7
ATOM 12603 C C . THR A 1 85 ? 6.757 0.401 -10.733 1.00 0.00 85 THR A C 7
ATOM 12604 O O . THR A 1 85 ? 7.119 0.132 -9.588 1.00 0.00 85 THR A O 7
ATOM 12615 N N . GLU A 1 86 ? 6.950 -0.467 -11.731 1.00 0.00 86 GLU A N 7
ATOM 12616 C CA . GLU A 1 86 ? 7.555 -1.792 -11.507 1.00 0.00 86 GLU A CA 7
ATOM 12617 C C . GLU A 1 86 ? 9.055 -1.734 -11.152 1.00 0.00 86 GLU A C 7
ATOM 12618 O O . GLU A 1 86 ? 9.566 -2.610 -10.457 1.00 0.00 86 GLU A O 7
ATOM 12630 N N . GLU A 1 87 ? 9.754 -0.670 -11.560 1.00 0.00 87 GLU A N 7
ATOM 12631 C CA . GLU A 1 87 ? 11.128 -0.392 -11.115 1.00 0.00 87 GLU A CA 7
ATOM 12632 C C . GLU A 1 87 ? 11.164 -0.034 -9.616 1.00 0.00 87 GLU A C 7
ATOM 12633 O O . GLU A 1 87 ? 12.071 -0.446 -8.892 1.00 0.00 87 GLU A O 7
ATOM 12645 N N . ASP A 1 88 ? 10.143 0.676 -9.123 1.00 0.00 88 ASP A N 7
ATOM 12646 C CA . ASP A 1 88 ? 9.998 1.020 -7.706 1.00 0.00 88 ASP A CA 7
ATOM 12647 C C . ASP A 1 88 ? 9.623 -0.207 -6.862 1.00 0.00 88 ASP A C 7
ATOM 12648 O O . ASP A 1 88 ? 10.199 -0.392 -5.793 1.00 0.00 88 ASP A O 7
ATOM 12657 N N . LEU A 1 89 ? 8.737 -1.082 -7.362 1.00 0.00 89 LEU A N 7
ATOM 12658 C CA . LEU A 1 89 ? 8.401 -2.386 -6.760 1.00 0.00 89 LEU A CA 7
ATOM 12659 C C . LEU A 1 89 ? 9.670 -3.219 -6.502 1.00 0.00 89 LEU A C 7
ATOM 12660 O O . LEU A 1 89 ? 9.912 -3.676 -5.385 1.00 0.00 89 LEU A O 7
ATOM 12676 N N . GLU A 1 90 ? 10.514 -3.375 -7.522 1.00 0.00 90 GLU A N 7
ATOM 12677 C CA . GLU A 1 90 ? 11.784 -4.101 -7.433 1.00 0.00 90 GLU A CA 7
ATOM 12678 C C . GLU A 1 90 ? 12.749 -3.434 -6.447 1.00 0.00 90 GLU A C 7
ATOM 12679 O O . GLU A 1 90 ? 13.371 -4.122 -5.645 1.00 0.00 90 GLU A O 7
ATOM 12691 N N . GLU A 1 91 ? 12.849 -2.103 -6.458 1.00 0.00 91 GLU A N 7
ATOM 12692 C CA . GLU A 1 91 ? 13.734 -1.354 -5.556 1.00 0.00 91 GLU A CA 7
ATOM 12693 C C . GLU A 1 91 ? 13.317 -1.500 -4.082 1.00 0.00 91 GLU A C 7
ATOM 12694 O O . GLU A 1 91 ? 14.164 -1.780 -3.228 1.00 0.00 91 GLU A O 7
ATOM 12706 N N . VAL A 1 92 ? 12.020 -1.383 -3.761 1.00 0.00 92 VAL A N 7
ATOM 12707 C CA . VAL A 1 92 ? 11.549 -1.533 -2.374 1.00 0.00 92 VAL A CA 7
ATOM 12708 C C . VAL A 1 92 ? 11.641 -2.972 -1.871 1.00 0.00 92 VAL A C 7
ATOM 12709 O O . VAL A 1 92 ? 11.929 -3.177 -0.694 1.00 0.00 92 VAL A O 7
ATOM 12722 N N . LEU A 1 93 ? 11.478 -3.976 -2.739 1.00 0.00 93 LEU A N 7
ATOM 12723 C CA . LEU A 1 93 ? 11.763 -5.365 -2.355 1.00 0.00 93 LEU A CA 7
ATOM 12724 C C . LEU A 1 93 ? 13.269 -5.615 -2.190 1.00 0.00 93 LEU A C 7
ATOM 12725 O O . LEU A 1 93 ? 13.675 -6.272 -1.230 1.00 0.00 93 LEU A O 7
ATOM 12741 N N . ARG A 1 94 ? 14.112 -5.053 -3.064 1.00 0.00 94 ARG A N 7
ATOM 12742 C CA . ARG A 1 94 ? 15.568 -5.274 -3.048 1.00 0.00 94 ARG A CA 7
ATOM 12743 C C . ARG A 1 94 ? 16.204 -4.664 -1.807 1.00 0.00 94 ARG A C 7
ATOM 12744 O O . ARG A 1 94 ? 17.047 -5.303 -1.177 1.00 0.00 94 ARG A O 7
ATOM 12765 N N . ARG A 1 95 ? 15.759 -3.471 -1.397 1.00 0.00 95 ARG A N 7
ATOM 12766 C CA . ARG A 1 95 ? 16.311 -2.796 -0.214 1.00 0.00 95 ARG A CA 7
ATOM 12767 C C . ARG A 1 95 ? 15.951 -3.536 1.078 1.00 0.00 95 ARG A C 7
ATOM 12768 O O . ARG A 1 95 ? 16.802 -3.637 1.957 1.00 0.00 95 ARG A O 7
ATOM 12789 N N . ILE A 1 96 ? 14.778 -4.176 1.142 1.00 0.00 96 ILE A N 7
ATOM 12790 C CA . ILE A 1 96 ? 14.383 -5.045 2.267 1.00 0.00 96 ILE A CA 7
ATOM 12791 C C . ILE A 1 96 ? 15.296 -6.279 2.370 1.00 0.00 96 ILE A C 7
ATOM 12792 O O . ILE A 1 96 ? 15.731 -6.614 3.474 1.00 0.00 96 ILE A O 7
ATOM 12808 N N . LYS A 1 97 ? 15.690 -6.901 1.245 1.00 0.00 97 LYS A N 7
ATOM 12809 C CA . LYS A 1 97 ? 16.679 -8.003 1.239 1.00 0.00 97 LYS A CA 7
ATOM 12810 C C . LYS A 1 97 ? 18.087 -7.540 1.652 1.00 0.00 97 LYS A C 7
ATOM 12811 O O . LYS A 1 97 ? 18.836 -8.315 2.249 1.00 0.00 97 LYS A O 7
ATOM 12830 N N . LYS A 1 98 ? 18.424 -6.269 1.399 1.00 0.00 98 LYS A N 7
ATOM 12831 C CA . LYS A 1 98 ? 19.652 -5.588 1.860 1.00 0.00 98 LYS A CA 7
ATOM 12832 C C . LYS A 1 98 ? 19.565 -5.027 3.297 1.00 0.00 98 LYS A C 7
ATOM 12833 O O . LYS A 1 98 ? 20.526 -4.416 3.768 1.00 0.00 98 LYS A O 7
ATOM 12852 N N . GLY A 1 99 ? 18.450 -5.231 4.006 1.00 0.00 99 GLY A N 7
ATOM 12853 C CA . GLY A 1 99 ? 18.253 -4.799 5.399 1.00 0.00 99 GLY A CA 7
ATOM 12854 C C . GLY A 1 99 ? 17.850 -3.326 5.589 1.00 0.00 99 GLY A C 7
ATOM 12855 O O . GLY A 1 99 ? 17.917 -2.815 6.707 1.00 0.00 99 GLY A O 7
ATOM 12859 N N . SER A 1 100 ? 17.431 -2.644 4.520 1.00 0.00 100 SER A N 7
ATOM 12860 C CA . SER A 1 100 ? 16.934 -1.259 4.499 1.00 0.00 100 SER A CA 7
ATOM 12861 C C . SER A 1 100 ? 15.398 -1.225 4.481 1.00 0.00 100 SER A C 7
ATOM 12862 O O . SER A 1 100 ? 14.761 -1.956 3.722 1.00 0.00 100 SER A O 7
ATOM 12870 N N . TRP A 1 101 ? 14.796 -0.387 5.328 1.00 0.00 101 TRP A N 7
ATOM 12871 C CA . TRP A 1 101 ? 13.351 -0.320 5.598 1.00 0.00 101 TRP A CA 7
ATOM 12872 C C . TRP A 1 101 ? 12.840 1.136 5.637 1.00 0.00 101 TRP A C 7
ATOM 12873 O O . TRP A 1 101 ? 13.581 2.088 5.377 1.00 0.00 101 TRP A O 7
ATOM 12894 N N . SER A 1 102 ? 11.544 1.318 5.905 1.00 0.00 102 SER A N 7
ATOM 12895 C CA . SER A 1 102 ? 10.951 2.619 6.256 1.00 0.00 102 SER A CA 7
ATOM 12896 C C . SER A 1 102 ? 11.121 2.875 7.765 1.00 0.00 102 SER A C 7
ATOM 12897 O O . SER A 1 102 ? 11.340 1.932 8.531 1.00 0.00 102 SER A O 7
ATOM 12905 N N . LEU A 1 103 ? 11.017 4.131 8.210 1.00 0.00 103 LEU A N 7
ATOM 12906 C CA . LEU A 1 103 ? 11.206 4.560 9.608 1.00 0.00 103 LEU A CA 7
ATOM 12907 C C . LEU A 1 103 ? 12.568 4.100 10.182 1.00 0.00 103 LEU A C 7
ATOM 12908 O O . LEU A 1 103 ? 12.646 3.224 11.047 1.00 0.00 103 LEU A O 7
ATOM 12924 N N . GLU A 1 104 ? 13.654 4.674 9.660 1.00 0.00 104 GLU A N 7
ATOM 12925 C CA . GLU A 1 104 ? 15.032 4.496 10.151 1.00 0.00 104 GLU A CA 7
ATOM 12926 C C . GLU A 1 104 ? 15.747 5.845 10.375 1.00 0.00 104 GLU A C 7
ATOM 12927 O O . GLU A 1 104 ? 15.402 6.853 9.749 1.00 0.00 104 GLU A O 7
ATOM 12939 N N . HIS A 1 105 ? 16.747 5.869 11.265 1.00 0.00 105 HIS A N 7
ATOM 12940 C CA . HIS A 1 105 ? 17.556 7.050 11.613 1.00 0.00 105 HIS A CA 7
ATOM 12941 C C . HIS A 1 105 ? 19.057 6.871 11.288 1.00 0.00 105 HIS A C 7
ATOM 12942 O O . HIS A 1 105 ? 19.515 5.765 10.980 1.00 0.00 105 HIS A O 7
ATOM 12956 N N . HIS A 1 106 ? 19.823 7.965 11.370 1.00 0.00 106 HIS A N 7
ATOM 12957 C CA . HIS A 1 106 ? 21.258 8.035 11.045 1.00 0.00 106 HIS A CA 7
ATOM 12958 C C . HIS A 1 106 ? 22.103 8.578 12.217 1.00 0.00 106 HIS A C 7
ATOM 12959 O O . HIS A 1 106 ? 21.573 9.118 13.192 1.00 0.00 106 HIS A O 7
ATOM 12973 N N . HIS A 1 107 ? 23.433 8.449 12.118 1.00 0.00 107 HIS A N 7
ATOM 12974 C CA . HIS A 1 107 ? 24.397 8.893 13.139 1.00 0.00 107 HIS A CA 7
ATOM 12975 C C . HIS A 1 107 ? 24.466 10.429 13.304 1.00 0.00 107 HIS A C 7
ATOM 12976 O O . HIS A 1 107 ? 24.794 10.925 14.384 1.00 0.00 107 HIS A O 7
ATOM 12990 N N . HIS A 1 108 ? 24.146 11.188 12.251 1.00 0.00 108 HIS A N 7
ATOM 12991 C CA . HIS A 1 108 ? 24.058 12.656 12.245 1.00 0.00 108 HIS A CA 7
ATOM 12992 C C . HIS A 1 108 ? 22.710 13.129 11.669 1.00 0.00 108 HIS A C 7
ATOM 12993 O O . HIS A 1 108 ? 22.061 12.415 10.899 1.00 0.00 108 HIS A O 7
ATOM 13007 N N . HIS A 1 109 ? 22.297 14.349 12.033 1.00 0.00 109 HIS A N 7
ATOM 13008 C CA . HIS A 1 109 ? 20.981 14.928 11.710 1.00 0.00 109 HIS A CA 7
ATOM 13009 C C . HIS A 1 109 ? 21.024 16.019 10.613 1.00 0.00 109 HIS A C 7
ATOM 13010 O O . HIS A 1 109 ? 20.063 16.780 10.449 1.00 0.00 109 HIS A O 7
ATOM 13024 N N . HIS A 1 110 ? 22.137 16.118 9.874 1.00 0.00 110 HIS A N 7
ATOM 13025 C CA . HIS A 1 110 ? 22.360 17.090 8.792 1.00 0.00 110 HIS A CA 7
ATOM 13026 C C . HIS A 1 110 ? 21.432 16.850 7.579 1.00 0.00 110 HIS A C 7
ATOM 13027 O O . HIS A 1 110 ? 21.245 15.680 7.171 1.00 0.00 110 HIS A O 7
ATOM 13042 N N . GLY A 1 1 ? -8.177 -6.441 13.010 1.00 0.00 1 GLY A N 8
ATOM 13043 C CA . GLY A 1 1 ? -7.523 -5.595 14.031 1.00 0.00 1 GLY A CA 8
ATOM 13044 C C . GLY A 1 1 ? -7.511 -4.137 13.603 1.00 0.00 1 GLY A C 8
ATOM 13045 O O . GLY A 1 1 ? -8.501 -3.638 13.065 1.00 0.00 1 GLY A O 8
ATOM 13051 N N . SER A 1 2 ? -6.390 -3.438 13.805 1.00 0.00 2 SER A N 8
ATOM 13052 C CA . SER A 1 2 ? -6.217 -2.018 13.427 1.00 0.00 2 SER A CA 8
ATOM 13053 C C . SER A 1 2 ? -6.277 -1.764 11.912 1.00 0.00 2 SER A C 8
ATOM 13054 O O . SER A 1 2 ? -6.582 -0.653 11.482 1.00 0.00 2 SER A O 8
ATOM 13062 N N . ASP A 1 3 ? -6.062 -2.792 11.089 1.00 0.00 3 ASP A N 8
ATOM 13063 C CA . ASP A 1 3 ? -6.296 -2.769 9.641 1.00 0.00 3 ASP A CA 8
ATOM 13064 C C . ASP A 1 3 ? -7.764 -2.484 9.268 1.00 0.00 3 ASP A C 8
ATOM 13065 O O . ASP A 1 3 ? -8.032 -1.831 8.259 1.00 0.00 3 ASP A O 8
ATOM 13074 N N . GLU A 1 4 ? -8.720 -2.889 10.110 1.00 0.00 4 GLU A N 8
ATOM 13075 C CA . GLU A 1 4 ? -10.149 -2.584 9.946 1.00 0.00 4 GLU A CA 8
ATOM 13076 C C . GLU A 1 4 ? -10.482 -1.136 10.356 1.00 0.00 4 GLU A C 8
ATOM 13077 O O . GLU A 1 4 ? -11.456 -0.560 9.874 1.00 0.00 4 GLU A O 8
ATOM 13089 N N . GLU A 1 5 ? -9.655 -0.511 11.197 1.00 0.00 5 GLU A N 8
ATOM 13090 C CA . GLU A 1 5 ? -9.746 0.922 11.505 1.00 0.00 5 GLU A CA 8
ATOM 13091 C C . GLU A 1 5 ? -9.114 1.765 10.397 1.00 0.00 5 GLU A C 8
ATOM 13092 O O . GLU A 1 5 ? -9.738 2.711 9.932 1.00 0.00 5 GLU A O 8
ATOM 13104 N N . ILE A 1 6 ? -7.938 1.390 9.881 1.00 0.00 6 ILE A N 8
ATOM 13105 C CA . ILE A 1 6 ? -7.330 2.058 8.716 1.00 0.00 6 ILE A CA 8
ATOM 13106 C C . ILE A 1 6 ? -8.274 2.009 7.504 1.00 0.00 6 ILE A C 8
ATOM 13107 O O . ILE A 1 6 ? -8.376 2.990 6.766 1.00 0.00 6 ILE A O 8
ATOM 13123 N N . ARG A 1 7 ? -9.061 0.936 7.350 1.00 0.00 7 ARG A N 8
ATOM 13124 C CA . ARG A 1 7 ? -10.093 0.832 6.296 1.00 0.00 7 ARG A CA 8
ATOM 13125 C C . ARG A 1 7 ? -11.064 2.024 6.317 1.00 0.00 7 ARG A C 8
ATOM 13126 O O . ARG A 1 7 ? -11.381 2.569 5.261 1.00 0.00 7 ARG A O 8
ATOM 13147 N N . LYS A 1 8 ? -11.459 2.504 7.503 1.00 0.00 8 LYS A N 8
ATOM 13148 C CA . LYS A 1 8 ? -12.332 3.681 7.672 1.00 0.00 8 LYS A CA 8
ATOM 13149 C C . LYS A 1 8 ? -11.689 4.968 7.130 1.00 0.00 8 LYS A C 8
ATOM 13150 O O . LYS A 1 8 ? -12.387 5.822 6.584 1.00 0.00 8 LYS A O 8
ATOM 13169 N N . LYS A 1 9 ? -10.356 5.089 7.239 1.00 0.00 9 LYS A N 8
ATOM 13170 C CA . LYS A 1 9 ? -9.581 6.259 6.793 1.00 0.00 9 LYS A CA 8
ATOM 13171 C C . LYS A 1 9 ? -9.525 6.300 5.262 1.00 0.00 9 LYS A C 8
ATOM 13172 O O . LYS A 1 9 ? -9.606 7.359 4.645 1.00 0.00 9 LYS A O 8
ATOM 13191 N N . LEU A 1 10 ? -9.427 5.121 4.653 1.00 0.00 10 LEU A N 8
ATOM 13192 C CA . LEU A 1 10 ? -9.366 4.922 3.203 1.00 0.00 10 LEU A CA 8
ATOM 13193 C C . LEU A 1 10 ? -10.722 5.185 2.524 1.00 0.00 10 LEU A C 8
ATOM 13194 O O . LEU A 1 10 ? -10.765 5.708 1.412 1.00 0.00 10 LEU A O 8
ATOM 13210 N N . GLU A 1 11 ? -11.834 4.892 3.197 1.00 0.00 11 GLU A N 8
ATOM 13211 C CA . GLU A 1 11 ? -13.183 5.138 2.663 1.00 0.00 11 GLU A CA 8
ATOM 13212 C C . GLU A 1 11 ? -13.561 6.627 2.625 1.00 0.00 11 GLU A C 8
ATOM 13213 O O . GLU A 1 11 ? -14.278 7.047 1.715 1.00 0.00 11 GLU A O 8
ATOM 13225 N N . GLU A 1 12 ? -13.062 7.457 3.550 1.00 0.00 12 GLU A N 8
ATOM 13226 C CA . GLU A 1 12 ? -13.211 8.916 3.421 1.00 0.00 12 GLU A CA 8
ATOM 13227 C C . GLU A 1 12 ? -12.247 9.495 2.372 1.00 0.00 12 GLU A C 8
ATOM 13228 O O . GLU A 1 12 ? -12.616 10.419 1.650 1.00 0.00 12 GLU A O 8
ATOM 13240 N N . LEU A 1 13 ? -11.057 8.907 2.190 1.00 0.00 13 LEU A N 8
ATOM 13241 C CA . LEU A 1 13 ? -10.108 9.312 1.147 1.00 0.00 13 LEU A CA 8
ATOM 13242 C C . LEU A 1 13 ? -10.676 9.077 -0.264 1.00 0.00 13 LEU A C 8
ATOM 13243 O O . LEU A 1 13 ? -10.428 9.877 -1.168 1.00 0.00 13 LEU A O 8
ATOM 13259 N N . ALA A 1 14 ? -11.497 8.035 -0.443 1.00 0.00 14 ALA A N 8
ATOM 13260 C CA . ALA A 1 14 ? -12.236 7.782 -1.683 1.00 0.00 14 ALA A CA 8
ATOM 13261 C C . ALA A 1 14 ? -13.109 8.979 -2.097 1.00 0.00 14 ALA A C 8
ATOM 13262 O O . ALA A 1 14 ? -13.159 9.343 -3.272 1.00 0.00 14 ALA A O 8
ATOM 13269 N N . LYS A 1 15 ? -13.746 9.635 -1.121 1.00 0.00 15 LYS A N 8
ATOM 13270 C CA . LYS A 1 15 ? -14.579 10.836 -1.310 1.00 0.00 15 LYS A CA 8
ATOM 13271 C C . LYS A 1 15 ? -13.751 12.115 -1.504 1.00 0.00 15 LYS A C 8
ATOM 13272 O O . LYS A 1 15 ? -14.179 13.012 -2.232 1.00 0.00 15 LYS A O 8
ATOM 13291 N N . ARG A 1 16 ? -12.558 12.190 -0.898 1.00 0.00 16 ARG A N 8
ATOM 13292 C CA . ARG A 1 16 ? -11.594 13.304 -1.056 1.00 0.00 16 ARG A CA 8
ATOM 13293 C C . ARG A 1 16 ? -10.987 13.342 -2.461 1.00 0.00 16 ARG A C 8
ATOM 13294 O O . ARG A 1 16 ? -10.913 14.408 -3.072 1.00 0.00 16 ARG A O 8
ATOM 13315 N N . LYS A 1 17 ? -10.555 12.179 -2.967 1.00 0.00 17 LYS A N 8
ATOM 13316 C CA . LYS A 1 17 ? -9.819 12.025 -4.236 1.00 0.00 17 LYS A CA 8
ATOM 13317 C C . LYS A 1 17 ? -10.677 11.568 -5.420 1.00 0.00 17 LYS A C 8
ATOM 13318 O O . LYS A 1 17 ? -10.216 11.643 -6.558 1.00 0.00 17 LYS A O 8
ATOM 13337 N N . GLY A 1 18 ? -11.897 11.082 -5.182 1.00 0.00 18 GLY A N 8
ATOM 13338 C CA . GLY A 1 18 ? -12.790 10.560 -6.230 1.00 0.00 18 GLY A CA 8
ATOM 13339 C C . GLY A 1 18 ? -12.323 9.244 -6.881 1.00 0.00 18 GLY A C 8
ATOM 13340 O O . GLY A 1 18 ? -12.787 8.907 -7.973 1.00 0.00 18 GLY A O 8
ATOM 13344 N N . LYS A 1 19 ? -11.392 8.521 -6.243 1.00 0.00 19 LYS A N 8
ATOM 13345 C CA . LYS A 1 19 ? -10.806 7.245 -6.701 1.00 0.00 19 LYS A CA 8
ATOM 13346 C C . LYS A 1 19 ? -11.328 6.051 -5.889 1.00 0.00 19 LYS A C 8
ATOM 13347 O O . LYS A 1 19 ? -11.861 6.219 -4.793 1.00 0.00 19 LYS A O 8
ATOM 13366 N N . ASP A 1 20 ? -11.137 4.842 -6.417 1.00 0.00 20 ASP A N 8
ATOM 13367 C CA . ASP A 1 20 ? -11.452 3.584 -5.727 1.00 0.00 20 ASP A CA 8
ATOM 13368 C C . ASP A 1 20 ? -10.186 3.023 -5.052 1.00 0.00 20 ASP A C 8
ATOM 13369 O O . ASP A 1 20 ? -9.264 2.578 -5.746 1.00 0.00 20 ASP A O 8
ATOM 13378 N N . LEU A 1 21 ? -10.130 3.023 -3.713 1.00 0.00 21 LEU A N 8
ATOM 13379 C CA . LEU A 1 21 ? -9.008 2.476 -2.934 1.00 0.00 21 LEU A CA 8
ATOM 13380 C C . LEU A 1 21 ? -9.439 1.172 -2.236 1.00 0.00 21 LEU A C 8
ATOM 13381 O O . LEU A 1 21 ? -10.501 1.126 -1.611 1.00 0.00 21 LEU A O 8
ATOM 13397 N N . GLN A 1 22 ? -8.615 0.122 -2.316 1.00 0.00 22 GLN A N 8
ATOM 13398 C CA . GLN A 1 22 ? -8.943 -1.227 -1.825 1.00 0.00 22 GLN A CA 8
ATOM 13399 C C . GLN A 1 22 ? -7.896 -1.710 -0.815 1.00 0.00 22 GLN A C 8
ATOM 13400 O O . GLN A 1 22 ? -6.698 -1.612 -1.080 1.00 0.00 22 GLN A O 8
ATOM 13414 N N . LEU A 1 23 ? -8.342 -2.273 0.311 1.00 0.00 23 LEU A N 8
ATOM 13415 C CA . LEU A 1 23 ? -7.489 -2.778 1.395 1.00 0.00 23 LEU A CA 8
ATOM 13416 C C . LEU A 1 23 ? -7.631 -4.306 1.528 1.00 0.00 23 LEU A C 8
ATOM 13417 O O . LEU A 1 23 ? -8.740 -4.816 1.708 1.00 0.00 23 LEU A O 8
ATOM 13433 N N . ARG A 1 24 ? -6.511 -5.037 1.421 1.00 0.00 24 ARG A N 8
ATOM 13434 C CA . ARG A 1 24 ? -6.433 -6.511 1.427 1.00 0.00 24 ARG A CA 8
ATOM 13435 C C . ARG A 1 24 ? -5.215 -7.013 2.223 1.00 0.00 24 ARG A C 8
ATOM 13436 O O . ARG A 1 24 ? -4.278 -6.257 2.478 1.00 0.00 24 ARG A O 8
ATOM 13457 N N . ARG A 1 25 ? -5.216 -8.287 2.631 1.00 0.00 25 ARG A N 8
ATOM 13458 C CA . ARG A 1 25 ? -4.164 -8.928 3.447 1.00 0.00 25 ARG A CA 8
ATOM 13459 C C . ARG A 1 25 ? -3.744 -10.282 2.847 1.00 0.00 25 ARG A C 8
ATOM 13460 O O . ARG A 1 25 ? -4.591 -11.071 2.431 1.00 0.00 25 ARG A O 8
ATOM 13481 N N . TYR A 1 26 ? -2.431 -10.499 2.760 1.00 0.00 26 TYR A N 8
ATOM 13482 C CA . TYR A 1 26 ? -1.744 -11.566 2.015 1.00 0.00 26 TYR A CA 8
ATOM 13483 C C . TYR A 1 26 ? -0.813 -12.413 2.905 1.00 0.00 26 TYR A C 8
ATOM 13484 O O . TYR A 1 26 ? -0.352 -11.957 3.955 1.00 0.00 26 TYR A O 8
ATOM 13502 N N . ASN A 1 27 ? -0.499 -13.635 2.452 1.00 0.00 27 ASN A N 8
ATOM 13503 C CA . ASN A 1 27 ? 0.306 -14.611 3.205 1.00 0.00 27 ASN A CA 8
ATOM 13504 C C . ASN A 1 27 ? 1.772 -14.724 2.735 1.00 0.00 27 ASN A C 8
ATOM 13505 O O . ASN A 1 27 ? 2.652 -14.960 3.564 1.00 0.00 27 ASN A O 8
ATOM 13516 N N . ASP A 1 28 ? 2.057 -14.562 1.435 1.00 0.00 28 ASP A N 8
ATOM 13517 C CA . ASP A 1 28 ? 3.384 -14.762 0.841 1.00 0.00 28 ASP A CA 8
ATOM 13518 C C . ASP A 1 28 ? 3.762 -13.638 -0.145 1.00 0.00 28 ASP A C 8
ATOM 13519 O O . ASP A 1 28 ? 2.912 -13.204 -0.929 1.00 0.00 28 ASP A O 8
ATOM 13528 N N . PRO A 1 29 ? 5.037 -13.193 -0.176 1.00 0.00 29 PRO A N 8
ATOM 13529 C CA . PRO A 1 29 ? 5.485 -12.083 -1.025 1.00 0.00 29 PRO A CA 8
ATOM 13530 C C . PRO A 1 29 ? 5.348 -12.375 -2.526 1.00 0.00 29 PRO A C 8
ATOM 13531 O O . PRO A 1 29 ? 5.077 -11.468 -3.310 1.00 0.00 29 PRO A O 8
ATOM 13542 N N . ASN A 1 30 ? 5.466 -13.640 -2.933 1.00 0.00 30 ASN A N 8
ATOM 13543 C CA . ASN A 1 30 ? 5.246 -14.057 -4.320 1.00 0.00 30 ASN A CA 8
ATOM 13544 C C . ASN A 1 30 ? 3.799 -13.818 -4.784 1.00 0.00 30 ASN A C 8
ATOM 13545 O O . ASN A 1 30 ? 3.583 -13.409 -5.923 1.00 0.00 30 ASN A O 8
ATOM 13556 N N . GLU A 1 31 ? 2.813 -14.041 -3.910 1.00 0.00 31 GLU A N 8
ATOM 13557 C CA . GLU A 1 31 ? 1.395 -13.799 -4.206 1.00 0.00 31 GLU A CA 8
ATOM 13558 C C . GLU A 1 31 ? 1.048 -12.303 -4.173 1.00 0.00 31 GLU A C 8
ATOM 13559 O O . GLU A 1 31 ? 0.240 -11.841 -4.984 1.00 0.00 31 GLU A O 8
ATOM 13571 N N . VAL A 1 32 ? 1.700 -11.532 -3.290 1.00 0.00 32 VAL A N 8
ATOM 13572 C CA . VAL A 1 32 ? 1.597 -10.057 -3.266 1.00 0.00 32 VAL A CA 8
ATOM 13573 C C . VAL A 1 32 ? 2.052 -9.479 -4.586 1.00 0.00 32 VAL A C 8
ATOM 13574 O O . VAL A 1 32 ? 1.384 -8.620 -5.161 1.00 0.00 32 VAL A O 8
ATOM 13587 N N . GLU A 1 33 ? 3.201 -9.961 -5.061 1.00 0.00 33 GLU A N 8
ATOM 13588 C CA . GLU A 1 33 ? 3.913 -9.323 -6.149 1.00 0.00 33 GLU A CA 8
ATOM 13589 C C . GLU A 1 33 ? 3.061 -9.234 -7.431 1.00 0.00 33 GLU A C 8
ATOM 13590 O O . GLU A 1 33 ? 3.101 -8.235 -8.153 1.00 0.00 33 GLU A O 8
ATOM 13602 N N . LYS A 1 34 ? 2.239 -10.262 -7.687 1.00 0.00 34 LYS A N 8
ATOM 13603 C CA . LYS A 1 34 ? 1.367 -10.342 -8.872 1.00 0.00 34 LYS A CA 8
ATOM 13604 C C . LYS A 1 34 ? 0.260 -9.290 -8.852 1.00 0.00 34 LYS A C 8
ATOM 13605 O O . LYS A 1 34 ? -0.075 -8.729 -9.894 1.00 0.00 34 LYS A O 8
ATOM 13624 N N . SER A 1 35 ? -0.263 -8.991 -7.663 1.00 0.00 35 SER A N 8
ATOM 13625 C CA . SER A 1 35 ? -1.332 -8.012 -7.432 1.00 0.00 35 SER A CA 8
ATOM 13626 C C . SER A 1 35 ? -0.890 -6.576 -7.746 1.00 0.00 35 SER A C 8
ATOM 13627 O O . SER A 1 35 ? -1.692 -5.760 -8.208 1.00 0.00 35 SER A O 8
ATOM 13635 N N . ILE A 1 36 ? 0.406 -6.270 -7.584 1.00 0.00 36 ILE A N 8
ATOM 13636 C CA . ILE A 1 36 ? 0.961 -4.937 -7.870 1.00 0.00 36 ILE A CA 8
ATOM 13637 C C . ILE A 1 36 ? 0.819 -4.610 -9.362 1.00 0.00 36 ILE A C 8
ATOM 13638 O O . ILE A 1 36 ? 0.408 -3.508 -9.725 1.00 0.00 36 ILE A O 8
ATOM 13654 N N . ARG A 1 37 ? 1.092 -5.596 -10.227 1.00 0.00 37 ARG A N 8
ATOM 13655 C CA . ARG A 1 37 ? 0.996 -5.476 -11.691 1.00 0.00 37 ARG A CA 8
ATOM 13656 C C . ARG A 1 37 ? -0.390 -5.013 -12.121 1.00 0.00 37 ARG A C 8
ATOM 13657 O O . ARG A 1 37 ? -0.518 -4.134 -12.968 1.00 0.00 37 ARG A O 8
ATOM 13678 N N . GLU A 1 38 ? -1.420 -5.582 -11.501 1.00 0.00 38 GLU A N 8
ATOM 13679 C CA . GLU A 1 38 ? -2.821 -5.299 -11.822 1.00 0.00 38 GLU A CA 8
ATOM 13680 C C . GLU A 1 38 ? -3.192 -3.843 -11.487 1.00 0.00 38 GLU A C 8
ATOM 13681 O O . GLU A 1 38 ? -3.797 -3.148 -12.305 1.00 0.00 38 GLU A O 8
ATOM 13693 N N . ALA A 1 39 ? -2.761 -3.355 -10.318 1.00 0.00 39 ALA A N 8
ATOM 13694 C CA . ALA A 1 39 ? -2.958 -1.971 -9.882 1.00 0.00 39 ALA A CA 8
ATOM 13695 C C . ALA A 1 39 ? -2.261 -0.967 -10.813 1.00 0.00 39 ALA A C 8
ATOM 13696 O O . ALA A 1 39 ? -2.863 0.029 -11.221 1.00 0.00 39 ALA A O 8
ATOM 13703 N N . LEU A 1 40 ? -1.012 -1.260 -11.200 1.00 0.00 40 LEU A N 8
ATOM 13704 C CA . LEU A 1 40 ? -0.211 -0.408 -12.079 1.00 0.00 40 LEU A CA 8
ATOM 13705 C C . LEU A 1 40 ? -0.763 -0.393 -13.514 1.00 0.00 40 LEU A C 8
ATOM 13706 O O . LEU A 1 40 ? -0.794 0.662 -14.150 1.00 0.00 40 LEU A O 8
ATOM 13722 N N . LYS A 1 41 ? -1.255 -1.539 -14.013 1.00 0.00 41 LYS A N 8
ATOM 13723 C CA . LYS A 1 41 ? -1.838 -1.687 -15.347 1.00 0.00 41 LYS A CA 8
ATOM 13724 C C . LYS A 1 41 ? -3.176 -0.955 -15.493 1.00 0.00 41 LYS A C 8
ATOM 13725 O O . LYS A 1 41 ? -3.413 -0.316 -16.519 1.00 0.00 41 LYS A O 8
ATOM 13744 N N . LYS A 1 42 ? -4.038 -1.028 -14.470 1.00 0.00 42 LYS A N 8
ATOM 13745 C CA . LYS A 1 42 ? -5.382 -0.415 -14.466 1.00 0.00 42 LYS A CA 8
ATOM 13746 C C . LYS A 1 42 ? -5.423 1.023 -13.925 1.00 0.00 42 LYS A C 8
ATOM 13747 O O . LYS A 1 42 ? -6.468 1.670 -14.004 1.00 0.00 42 LYS A O 8
ATOM 13766 N N . GLY A 1 43 ? -4.311 1.535 -13.390 1.00 0.00 43 GLY A N 8
ATOM 13767 C CA . GLY A 1 43 ? -4.219 2.891 -12.829 1.00 0.00 43 GLY A CA 8
ATOM 13768 C C . GLY A 1 43 ? -5.010 3.074 -11.526 1.00 0.00 43 GLY A C 8
ATOM 13769 O O . GLY A 1 43 ? -5.540 4.159 -11.267 1.00 0.00 43 GLY A O 8
ATOM 13773 N N . ARG A 1 44 ? -5.143 1.999 -10.735 1.00 0.00 44 ARG A N 8
ATOM 13774 C CA . ARG A 1 44 ? -5.884 1.940 -9.462 1.00 0.00 44 ARG A CA 8
ATOM 13775 C C . ARG A 1 44 ? -4.957 1.812 -8.255 1.00 0.00 44 ARG A C 8
ATOM 13776 O O . ARG A 1 44 ? -3.782 1.467 -8.382 1.00 0.00 44 ARG A O 8
ATOM 13797 N N . THR A 1 45 ? -5.510 2.084 -7.074 1.00 0.00 45 THR A N 8
ATOM 13798 C CA . THR A 1 45 ? -4.797 2.001 -5.794 1.00 0.00 45 THR A CA 8
ATOM 13799 C C . THR A 1 45 ? -5.131 0.710 -5.055 1.00 0.00 45 THR A C 8
ATOM 13800 O O . THR A 1 45 ? -6.302 0.435 -4.779 1.00 0.00 45 THR A O 8
ATOM 13811 N N . LEU A 1 46 ? -4.103 -0.052 -4.676 1.00 0.00 46 LEU A N 8
ATOM 13812 C CA . LEU A 1 46 ? -4.210 -1.201 -3.773 1.00 0.00 46 LEU A CA 8
ATOM 13813 C C . LEU A 1 46 ? -3.355 -0.969 -2.526 1.00 0.00 46 LEU A C 8
ATOM 13814 O O . LEU A 1 46 ? -2.211 -0.518 -2.609 1.00 0.00 46 LEU A O 8
ATOM 13830 N N . ILE A 1 47 ? -3.910 -1.323 -1.370 1.00 0.00 47 ILE A N 8
ATOM 13831 C CA . ILE A 1 47 ? -3.240 -1.318 -0.074 1.00 0.00 47 ILE A CA 8
ATOM 13832 C C . ILE A 1 47 ? -3.226 -2.753 0.437 1.00 0.00 47 ILE A C 8
ATOM 13833 O O . ILE A 1 47 ? -4.268 -3.358 0.684 1.00 0.00 47 ILE A O 8
ATOM 13849 N N . ILE A 1 48 ? -2.027 -3.305 0.551 1.00 0.00 48 ILE A N 8
ATOM 13850 C CA . ILE A 1 48 ? -1.796 -4.722 0.847 1.00 0.00 48 ILE A CA 8
ATOM 13851 C C . ILE A 1 48 ? -1.032 -4.857 2.162 1.00 0.00 48 ILE A C 8
ATOM 13852 O O . ILE A 1 48 ? -0.055 -4.150 2.387 1.00 0.00 48 ILE A O 8
ATOM 13868 N N . ILE A 1 49 ? -1.455 -5.777 3.025 1.00 0.00 49 ILE A N 8
ATOM 13869 C CA . ILE A 1 49 ? -0.780 -6.093 4.289 1.00 0.00 49 ILE A CA 8
ATOM 13870 C C . ILE A 1 49 ? -0.177 -7.495 4.204 1.00 0.00 49 ILE A C 8
ATOM 13871 O O . ILE A 1 49 ? -0.875 -8.435 3.837 1.00 0.00 49 ILE A O 8
ATOM 13887 N N . ILE A 1 50 ? 1.097 -7.662 4.560 1.00 0.00 50 ILE A N 8
ATOM 13888 C CA . ILE A 1 50 ? 1.768 -8.958 4.656 1.00 0.00 50 ILE A CA 8
ATOM 13889 C C . ILE A 1 50 ? 2.632 -9.048 5.914 1.00 0.00 50 ILE A C 8
ATOM 13890 O O . ILE A 1 50 ? 3.498 -8.209 6.137 1.00 0.00 50 ILE A O 8
ATOM 13906 N N . ASN A 1 51 ? 2.408 -10.072 6.744 1.00 0.00 51 ASN A N 8
ATOM 13907 C CA . ASN A 1 51 ? 3.136 -10.305 8.005 1.00 0.00 51 ASN A CA 8
ATOM 13908 C C . ASN A 1 51 ? 3.200 -9.055 8.921 1.00 0.00 51 ASN A C 8
ATOM 13909 O O . ASN A 1 51 ? 4.182 -8.818 9.628 1.00 0.00 51 ASN A O 8
ATOM 13920 N N . GLY A 1 52 ? 2.148 -8.231 8.871 1.00 0.00 52 GLY A N 8
ATOM 13921 C CA . GLY A 1 52 ? 2.025 -6.949 9.575 1.00 0.00 52 GLY A CA 8
ATOM 13922 C C . GLY A 1 52 ? 2.646 -5.726 8.878 1.00 0.00 52 GLY A C 8
ATOM 13923 O O . GLY A 1 52 ? 2.509 -4.622 9.410 1.00 0.00 52 GLY A O 8
ATOM 13927 N N . VAL A 1 53 ? 3.282 -5.884 7.709 1.00 0.00 53 VAL A N 8
ATOM 13928 C CA . VAL A 1 53 ? 3.884 -4.806 6.895 1.00 0.00 53 VAL A CA 8
ATOM 13929 C C . VAL A 1 53 ? 2.848 -4.276 5.906 1.00 0.00 53 VAL A C 8
ATOM 13930 O O . VAL A 1 53 ? 2.209 -5.070 5.217 1.00 0.00 53 VAL A O 8
ATOM 13943 N N . PHE A 1 54 ? 2.713 -2.955 5.781 1.00 0.00 54 PHE A N 8
ATOM 13944 C CA . PHE A 1 54 ? 1.866 -2.323 4.764 1.00 0.00 54 PHE A CA 8
ATOM 13945 C C . PHE A 1 54 ? 2.644 -2.086 3.461 1.00 0.00 54 PHE A C 8
ATOM 13946 O O . PHE A 1 54 ? 3.789 -1.640 3.479 1.00 0.00 54 PHE A O 8
ATOM 13963 N N . VAL A 1 55 ? 2.003 -2.334 2.322 1.00 0.00 55 VAL A N 8
ATOM 13964 C CA . VAL A 1 55 ? 2.502 -2.093 0.961 1.00 0.00 55 VAL A CA 8
ATOM 13965 C C . VAL A 1 55 ? 1.450 -1.285 0.198 1.00 0.00 55 VAL A C 8
ATOM 13966 O O . VAL A 1 55 ? 0.344 -1.771 -0.040 1.00 0.00 55 VAL A O 8
ATOM 13979 N N . VAL A 1 56 ? 1.778 -0.048 -0.179 1.00 0.00 56 VAL A N 8
ATOM 13980 C CA . VAL A 1 56 ? 0.872 0.858 -0.904 1.00 0.00 56 VAL A CA 8
ATOM 13981 C C . VAL A 1 56 ? 1.277 0.940 -2.377 1.00 0.00 56 VAL A C 8
ATOM 13982 O O . VAL A 1 56 ? 2.417 1.289 -2.687 1.00 0.00 56 VAL A O 8
ATOM 13995 N N . VAL A 1 57 ? 0.345 0.656 -3.289 1.00 0.00 57 VAL A N 8
ATOM 13996 C CA . VAL A 1 57 ? 0.543 0.731 -4.747 1.00 0.00 57 VAL A CA 8
ATOM 13997 C C . VAL A 1 57 ? -0.454 1.709 -5.359 1.00 0.00 57 VAL A C 8
ATOM 13998 O O . VAL A 1 57 ? -1.653 1.546 -5.149 1.00 0.00 57 VAL A O 8
ATOM 14011 N N . SER A 1 58 ? 0.010 2.683 -6.142 1.00 0.00 58 SER A N 8
ATOM 14012 C CA . SER A 1 58 ? -0.837 3.553 -6.972 1.00 0.00 58 SER A CA 8
ATOM 14013 C C . SER A 1 58 ? -0.010 4.236 -8.062 1.00 0.00 58 SER A C 8
ATOM 14014 O O . SER A 1 58 ? 1.177 4.486 -7.884 1.00 0.00 58 SER A O 8
ATOM 14022 N N . THR A 1 59 ? -0.630 4.621 -9.173 1.00 0.00 59 THR A N 8
ATOM 14023 C CA . THR A 1 59 ? -0.018 5.480 -10.199 1.00 0.00 59 THR A CA 8
ATOM 14024 C C . THR A 1 59 ? -0.154 6.979 -9.868 1.00 0.00 59 THR A C 8
ATOM 14025 O O . THR A 1 59 ? 0.225 7.824 -10.679 1.00 0.00 59 THR A O 8
ATOM 14036 N N . ASP A 1 60 ? -0.667 7.321 -8.677 1.00 0.00 60 ASP A N 8
ATOM 14037 C CA . ASP A 1 60 ? -0.812 8.686 -8.162 1.00 0.00 60 ASP A CA 8
ATOM 14038 C C . ASP A 1 60 ? -0.030 8.847 -6.846 1.00 0.00 60 ASP A C 8
ATOM 14039 O O . ASP A 1 60 ? -0.446 8.356 -5.795 1.00 0.00 60 ASP A O 8
ATOM 14048 N N . GLU A 1 61 ? 1.115 9.531 -6.890 1.00 0.00 61 GLU A N 8
ATOM 14049 C CA . GLU A 1 61 ? 1.996 9.750 -5.733 1.00 0.00 61 GLU A CA 8
ATOM 14050 C C . GLU A 1 61 ? 1.287 10.496 -4.590 1.00 0.00 61 GLU A C 8
ATOM 14051 O O . GLU A 1 61 ? 1.502 10.192 -3.416 1.00 0.00 61 GLU A O 8
ATOM 14063 N N . ASP A 1 62 ? 0.396 11.430 -4.934 1.00 0.00 62 ASP A N 8
ATOM 14064 C CA . ASP A 1 62 ? -0.461 12.167 -4.006 1.00 0.00 62 ASP A CA 8
ATOM 14065 C C . ASP A 1 62 ? -1.496 11.265 -3.310 1.00 0.00 62 ASP A C 8
ATOM 14066 O O . ASP A 1 62 ? -1.984 11.616 -2.234 1.00 0.00 62 ASP A O 8
ATOM 14075 N N . LEU A 1 63 ? -1.838 10.102 -3.883 1.00 0.00 63 LEU A N 8
ATOM 14076 C CA . LEU A 1 63 ? -2.608 9.075 -3.176 1.00 0.00 63 LEU A CA 8
ATOM 14077 C C . LEU A 1 63 ? -1.753 8.309 -2.160 1.00 0.00 63 LEU A C 8
ATOM 14078 O O . LEU A 1 63 ? -2.125 8.246 -0.989 1.00 0.00 63 LEU A O 8
ATOM 14094 N N . ILE A 1 64 ? -0.583 7.798 -2.557 1.00 0.00 64 ILE A N 8
ATOM 14095 C CA . ILE A 1 64 ? 0.300 7.048 -1.641 1.00 0.00 64 ILE A CA 8
ATOM 14096 C C . ILE A 1 64 ? 0.744 7.910 -0.457 1.00 0.00 64 ILE A C 8
ATOM 14097 O O . ILE A 1 64 ? 0.604 7.479 0.686 1.00 0.00 64 ILE A O 8
ATOM 14113 N N . ARG A 1 65 ? 1.236 9.133 -0.701 1.00 0.00 65 ARG A N 8
ATOM 14114 C CA . ARG A 1 65 ? 1.762 10.011 0.361 1.00 0.00 65 ARG A CA 8
ATOM 14115 C C . ARG A 1 65 ? 0.724 10.326 1.440 1.00 0.00 65 ARG A C 8
ATOM 14116 O O . ARG A 1 65 ? 1.076 10.423 2.611 1.00 0.00 65 ARG A O 8
ATOM 14137 N N . GLU A 1 66 ? -0.551 10.434 1.061 1.00 0.00 66 GLU A N 8
ATOM 14138 C CA . GLU A 1 66 ? -1.662 10.625 1.996 1.00 0.00 66 GLU A CA 8
ATOM 14139 C C . GLU A 1 66 ? -2.036 9.325 2.717 1.00 0.00 66 GLU A C 8
ATOM 14140 O O . GLU A 1 66 ? -2.237 9.342 3.930 1.00 0.00 66 GLU A O 8
ATOM 14152 N N . ILE A 1 67 ? -2.045 8.181 2.024 1.00 0.00 67 ILE A N 8
ATOM 14153 C CA . ILE A 1 67 ? -2.328 6.866 2.625 1.00 0.00 67 ILE A CA 8
ATOM 14154 C C . ILE A 1 67 ? -1.301 6.539 3.708 1.00 0.00 67 ILE A C 8
ATOM 14155 O O . ILE A 1 67 ? -1.668 6.070 4.785 1.00 0.00 67 ILE A O 8
ATOM 14171 N N . LYS A 1 68 ? -0.023 6.843 3.457 1.00 0.00 68 LYS A N 8
ATOM 14172 C CA . LYS A 1 68 ? 1.056 6.673 4.436 1.00 0.00 68 LYS A CA 8
ATOM 14173 C C . LYS A 1 68 ? 0.758 7.401 5.741 1.00 0.00 68 LYS A C 8
ATOM 14174 O O . LYS A 1 68 ? 0.928 6.796 6.796 1.00 0.00 68 LYS A O 8
ATOM 14193 N N . ARG A 1 69 ? 0.215 8.626 5.694 1.00 0.00 69 ARG A N 8
ATOM 14194 C CA . ARG A 1 69 ? -0.251 9.333 6.897 1.00 0.00 69 ARG A CA 8
ATOM 14195 C C . ARG A 1 69 ? -1.357 8.552 7.601 1.00 0.00 69 ARG A C 8
ATOM 14196 O O . ARG A 1 69 ? -1.248 8.299 8.790 1.00 0.00 69 ARG A O 8
ATOM 14217 N N . LEU A 1 70 ? -2.384 8.105 6.880 1.00 0.00 70 LEU A N 8
ATOM 14218 C CA . LEU A 1 70 ? -3.555 7.438 7.463 1.00 0.00 70 LEU A CA 8
ATOM 14219 C C . LEU A 1 70 ? -3.202 6.098 8.131 1.00 0.00 70 LEU A C 8
ATOM 14220 O O . LEU A 1 70 ? -3.773 5.765 9.174 1.00 0.00 70 LEU A O 8
ATOM 14236 N N . ILE A 1 71 ? -2.230 5.373 7.567 1.00 0.00 71 ILE A N 8
ATOM 14237 C CA . ILE A 1 71 ? -1.646 4.157 8.148 1.00 0.00 71 ILE A CA 8
ATOM 14238 C C . ILE A 1 71 ? -0.849 4.517 9.405 1.00 0.00 71 ILE A C 8
ATOM 14239 O O . ILE A 1 71 ? -1.075 3.946 10.473 1.00 0.00 71 ILE A O 8
ATOM 14255 N N . LYS A 1 72 ? 0.052 5.500 9.295 1.00 0.00 72 LYS A N 8
ATOM 14256 C CA . LYS A 1 72 ? 0.996 5.868 10.364 1.00 0.00 72 LYS A CA 8
ATOM 14257 C C . LYS A 1 72 ? 0.330 6.540 11.571 1.00 0.00 72 LYS A C 8
ATOM 14258 O O . LYS A 1 72 ? 0.740 6.318 12.703 1.00 0.00 72 LYS A O 8
ATOM 14277 N N . GLU A 1 73 ? -0.737 7.303 11.352 1.00 0.00 73 GLU A N 8
ATOM 14278 C CA . GLU A 1 73 ? -1.608 7.845 12.403 1.00 0.00 73 GLU A CA 8
ATOM 14279 C C . GLU A 1 73 ? -2.234 6.742 13.267 1.00 0.00 73 GLU A C 8
ATOM 14280 O O . GLU A 1 73 ? -2.371 6.896 14.484 1.00 0.00 73 GLU A O 8
ATOM 14292 N N . SER A 1 74 ? -2.611 5.627 12.634 1.00 0.00 74 SER A N 8
ATOM 14293 C CA . SER A 1 74 ? -3.297 4.505 13.285 1.00 0.00 74 SER A CA 8
ATOM 14294 C C . SER A 1 74 ? -2.311 3.487 13.883 1.00 0.00 74 SER A C 8
ATOM 14295 O O . SER A 1 74 ? -2.611 2.867 14.904 1.00 0.00 74 SER A O 8
ATOM 14303 N N . ASN A 1 75 ? -1.125 3.342 13.280 1.00 0.00 75 ASN A N 8
ATOM 14304 C CA . ASN A 1 75 ? -0.006 2.524 13.754 1.00 0.00 75 ASN A CA 8
ATOM 14305 C C . ASN A 1 75 ? 1.346 3.233 13.496 1.00 0.00 75 ASN A C 8
ATOM 14306 O O . ASN A 1 75 ? 1.965 3.007 12.451 1.00 0.00 75 ASN A O 8
ATOM 14317 N N . PRO A 1 76 ? 1.857 4.062 14.430 1.00 0.00 76 PRO A N 8
ATOM 14318 C CA . PRO A 1 76 ? 3.101 4.819 14.226 1.00 0.00 76 PRO A CA 8
ATOM 14319 C C . PRO A 1 76 ? 4.366 3.943 14.215 1.00 0.00 76 PRO A C 8
ATOM 14320 O O . PRO A 1 76 ? 5.422 4.384 13.760 1.00 0.00 76 PRO A O 8
ATOM 14331 N N . ASN A 1 77 ? 4.260 2.697 14.683 1.00 0.00 77 ASN A N 8
ATOM 14332 C CA . ASN A 1 77 ? 5.331 1.698 14.729 1.00 0.00 77 ASN A CA 8
ATOM 14333 C C . ASN A 1 77 ? 5.380 0.740 13.516 1.00 0.00 77 ASN A C 8
ATOM 14334 O O . ASN A 1 77 ? 6.353 -0.008 13.379 1.00 0.00 77 ASN A O 8
ATOM 14345 N N . LYS A 1 78 ? 4.362 0.730 12.639 1.00 0.00 78 LYS A N 8
ATOM 14346 C CA . LYS A 1 78 ? 4.278 -0.220 11.512 1.00 0.00 78 LYS A CA 8
ATOM 14347 C C . LYS A 1 78 ? 5.200 0.131 10.345 1.00 0.00 78 LYS A C 8
ATOM 14348 O O . LYS A 1 78 ? 5.406 1.301 10.016 1.00 0.00 78 LYS A O 8
ATOM 14367 N N . LYS A 1 79 ? 5.710 -0.920 9.697 1.00 0.00 79 LYS A N 8
ATOM 14368 C CA . LYS A 1 79 ? 6.557 -0.864 8.496 1.00 0.00 79 LYS A CA 8
ATOM 14369 C C . LYS A 1 79 ? 5.713 -0.591 7.244 1.00 0.00 79 LYS A C 8
ATOM 14370 O O . LYS A 1 79 ? 4.606 -1.121 7.125 1.00 0.00 79 LYS A O 8
ATOM 14389 N N . THR A 1 80 ? 6.232 0.210 6.314 1.00 0.00 80 THR A N 8
ATOM 14390 C CA . THR A 1 80 ? 5.479 0.721 5.147 1.00 0.00 80 THR A CA 8
ATOM 14391 C C . THR A 1 80 ? 6.301 0.801 3.853 1.00 0.00 80 THR A C 8
ATOM 14392 O O . THR A 1 80 ? 7.342 1.455 3.809 1.00 0.00 80 THR A O 8
ATOM 14403 N N . LEU A 1 81 ? 5.776 0.222 2.769 1.00 0.00 81 LEU A N 8
ATOM 14404 C CA . LEU A 1 81 ? 6.325 0.221 1.402 1.00 0.00 81 LEU A CA 8
ATOM 14405 C C . LEU A 1 81 ? 5.436 1.039 0.440 1.00 0.00 81 LEU A C 8
ATOM 14406 O O . LEU A 1 81 ? 4.245 1.230 0.681 1.00 0.00 81 LEU A O 8
ATOM 14422 N N . ASP A 1 82 ? 6.032 1.535 -0.647 1.00 0.00 82 ASP A N 8
ATOM 14423 C CA . ASP A 1 82 ? 5.471 2.516 -1.588 1.00 0.00 82 ASP A CA 8
ATOM 14424 C C . ASP A 1 82 ? 5.873 2.219 -3.047 1.00 0.00 82 ASP A C 8
ATOM 14425 O O . ASP A 1 82 ? 7.061 2.199 -3.368 1.00 0.00 82 ASP A O 8
ATOM 14434 N N . VAL A 1 83 ? 4.899 2.012 -3.942 1.00 0.00 83 VAL A N 8
ATOM 14435 C CA . VAL A 1 83 ? 5.133 1.603 -5.342 1.00 0.00 83 VAL A CA 8
ATOM 14436 C C . VAL A 1 83 ? 4.286 2.411 -6.326 1.00 0.00 83 VAL A C 8
ATOM 14437 O O . VAL A 1 83 ? 3.070 2.518 -6.161 1.00 0.00 83 VAL A O 8
ATOM 14450 N N . THR A 1 84 ? 4.920 2.911 -7.392 1.00 0.00 84 THR A N 8
ATOM 14451 C CA . THR A 1 84 ? 4.244 3.594 -8.518 1.00 0.00 84 THR A CA 8
ATOM 14452 C C . THR A 1 84 ? 4.597 3.062 -9.912 1.00 0.00 84 THR A C 8
ATOM 14453 O O . THR A 1 84 ? 3.913 3.375 -10.888 1.00 0.00 84 THR A O 8
ATOM 14464 N N . THR A 1 85 ? 5.649 2.251 -10.009 1.00 0.00 85 THR A N 8
ATOM 14465 C CA . THR A 1 85 ? 6.145 1.590 -11.229 1.00 0.00 85 THR A CA 8
ATOM 14466 C C . THR A 1 85 ? 6.669 0.182 -10.928 1.00 0.00 85 THR A C 8
ATOM 14467 O O . THR A 1 85 ? 6.940 -0.169 -9.778 1.00 0.00 85 THR A O 8
ATOM 14478 N N . GLU A 1 86 ? 6.876 -0.629 -11.968 1.00 0.00 86 GLU A N 8
ATOM 14479 C CA . GLU A 1 86 ? 7.549 -1.932 -11.851 1.00 0.00 86 GLU A CA 8
ATOM 14480 C C . GLU A 1 86 ? 9.028 -1.815 -11.418 1.00 0.00 86 GLU A C 8
ATOM 14481 O O . GLU A 1 86 ? 9.577 -2.754 -10.843 1.00 0.00 86 GLU A O 8
ATOM 14493 N N . GLU A 1 87 ? 9.671 -0.663 -11.641 1.00 0.00 87 GLU A N 8
ATOM 14494 C CA . GLU A 1 87 ? 11.017 -0.374 -11.122 1.00 0.00 87 GLU A CA 8
ATOM 14495 C C . GLU A 1 87 ? 10.989 -0.061 -9.615 1.00 0.00 87 GLU A C 8
ATOM 14496 O O . GLU A 1 87 ? 11.851 -0.525 -8.866 1.00 0.00 87 GLU A O 8
ATOM 14508 N N . ASP A 1 88 ? 9.971 0.667 -9.143 1.00 0.00 88 ASP A N 8
ATOM 14509 C CA . ASP A 1 88 ? 9.763 0.937 -7.715 1.00 0.00 88 ASP A CA 8
ATOM 14510 C C . ASP A 1 88 ? 9.368 -0.327 -6.934 1.00 0.00 88 ASP A C 8
ATOM 14511 O O . ASP A 1 88 ? 9.758 -0.465 -5.775 1.00 0.00 88 ASP A O 8
ATOM 14520 N N . LEU A 1 89 ? 8.662 -1.280 -7.558 1.00 0.00 89 LEU A N 8
ATOM 14521 C CA . LEU A 1 89 ? 8.387 -2.605 -6.985 1.00 0.00 89 LEU A CA 8
ATOM 14522 C C . LEU A 1 89 ? 9.690 -3.344 -6.620 1.00 0.00 89 LEU A C 8
ATOM 14523 O O . LEU A 1 89 ? 9.855 -3.819 -5.498 1.00 0.00 89 LEU A O 8
ATOM 14539 N N . GLU A 1 90 ? 10.646 -3.399 -7.546 1.00 0.00 90 GLU A N 8
ATOM 14540 C CA . GLU A 1 90 ? 11.976 -3.975 -7.294 1.00 0.00 90 GLU A CA 8
ATOM 14541 C C . GLU A 1 90 ? 12.759 -3.188 -6.232 1.00 0.00 90 GLU A C 8
ATOM 14542 O O . GLU A 1 90 ? 13.434 -3.790 -5.398 1.00 0.00 90 GLU A O 8
ATOM 14554 N N . GLU A 1 91 ? 12.642 -1.857 -6.205 1.00 0.00 91 GLU A N 8
ATOM 14555 C CA . GLU A 1 91 ? 13.288 -1.011 -5.192 1.00 0.00 91 GLU A CA 8
ATOM 14556 C C . GLU A 1 91 ? 12.743 -1.274 -3.775 1.00 0.00 91 GLU A C 8
ATOM 14557 O O . GLU A 1 91 ? 13.527 -1.391 -2.831 1.00 0.00 91 GLU A O 8
ATOM 14569 N N . VAL A 1 92 ? 11.426 -1.440 -3.600 1.00 0.00 92 VAL A N 8
ATOM 14570 C CA . VAL A 1 92 ? 10.857 -1.783 -2.284 1.00 0.00 92 VAL A CA 8
ATOM 14571 C C . VAL A 1 92 ? 11.152 -3.220 -1.861 1.00 0.00 92 VAL A C 8
ATOM 14572 O O . VAL A 1 92 ? 11.369 -3.479 -0.679 1.00 0.00 92 VAL A O 8
ATOM 14585 N N . LEU A 1 93 ? 11.246 -4.156 -2.806 1.00 0.00 93 LEU A N 8
ATOM 14586 C CA . LEU A 1 93 ? 11.682 -5.522 -2.507 1.00 0.00 93 LEU A CA 8
ATOM 14587 C C . LEU A 1 93 ? 13.174 -5.566 -2.144 1.00 0.00 93 LEU A C 8
ATOM 14588 O O . LEU A 1 93 ? 13.561 -6.325 -1.257 1.00 0.00 93 LEU A O 8
ATOM 14604 N N . ARG A 1 94 ? 14.004 -4.683 -2.715 1.00 0.00 94 ARG A N 8
ATOM 14605 C CA . ARG A 1 94 ? 15.409 -4.498 -2.305 1.00 0.00 94 ARG A CA 8
ATOM 14606 C C . ARG A 1 94 ? 15.512 -3.867 -0.913 1.00 0.00 94 ARG A C 8
ATOM 14607 O O . ARG A 1 94 ? 16.331 -4.321 -0.113 1.00 0.00 94 ARG A O 8
ATOM 14628 N N . ARG A 1 95 ? 14.629 -2.915 -0.574 1.00 0.00 95 ARG A N 8
ATOM 14629 C CA . ARG A 1 95 ? 14.474 -2.384 0.797 1.00 0.00 95 ARG A CA 8
ATOM 14630 C C . ARG A 1 95 ? 14.173 -3.500 1.804 1.00 0.00 95 ARG A C 8
ATOM 14631 O O . ARG A 1 95 ? 14.804 -3.531 2.859 1.00 0.00 95 ARG A O 8
ATOM 14652 N N . ILE A 1 96 ? 13.312 -4.469 1.462 1.00 0.00 96 ILE A N 8
ATOM 14653 C CA . ILE A 1 96 ? 13.062 -5.662 2.298 1.00 0.00 96 ILE A CA 8
ATOM 14654 C C . ILE A 1 96 ? 14.344 -6.483 2.527 1.00 0.00 96 ILE A C 8
ATOM 14655 O O . ILE A 1 96 ? 14.639 -6.825 3.676 1.00 0.00 96 ILE A O 8
ATOM 14671 N N . LYS A 1 97 ? 15.152 -6.743 1.484 1.00 0.00 97 LYS A N 8
ATOM 14672 C CA . LYS A 1 97 ? 16.401 -7.526 1.609 1.00 0.00 97 LYS A CA 8
ATOM 14673 C C . LYS A 1 97 ? 17.456 -6.814 2.464 1.00 0.00 97 LYS A C 8
ATOM 14674 O O . LYS A 1 97 ? 18.170 -7.465 3.231 1.00 0.00 97 LYS A O 8
ATOM 14693 N N . LYS A 1 98 ? 17.541 -5.483 2.354 1.00 0.00 98 LYS A N 8
ATOM 14694 C CA . LYS A 1 98 ? 18.526 -4.640 3.057 1.00 0.00 98 LYS A CA 8
ATOM 14695 C C . LYS A 1 98 ? 18.142 -4.262 4.496 1.00 0.00 98 LYS A C 8
ATOM 14696 O O . LYS A 1 98 ? 18.971 -3.713 5.222 1.00 0.00 98 LYS A O 8
ATOM 14715 N N . GLY A 1 99 ? 16.904 -4.517 4.923 1.00 0.00 99 GLY A N 8
ATOM 14716 C CA . GLY A 1 99 ? 16.389 -4.069 6.227 1.00 0.00 99 GLY A CA 8
ATOM 14717 C C . GLY A 1 99 ? 15.957 -2.596 6.263 1.00 0.00 99 GLY A C 8
ATOM 14718 O O . GLY A 1 99 ? 15.642 -2.071 7.328 1.00 0.00 99 GLY A O 8
ATOM 14722 N N . SER A 1 100 ? 15.934 -1.922 5.113 1.00 0.00 100 SER A N 8
ATOM 14723 C CA . SER A 1 100 ? 15.592 -0.504 4.930 1.00 0.00 100 SER A CA 8
ATOM 14724 C C . SER A 1 100 ? 14.122 -0.297 4.534 1.00 0.00 100 SER A C 8
ATOM 14725 O O . SER A 1 100 ? 13.781 0.591 3.754 1.00 0.00 100 SER A O 8
ATOM 14733 N N . TRP A 1 101 ? 13.237 -1.118 5.102 1.00 0.00 101 TRP A N 8
ATOM 14734 C CA . TRP A 1 101 ? 11.834 -1.325 4.719 1.00 0.00 101 TRP A CA 8
ATOM 14735 C C . TRP A 1 101 ? 11.056 -0.019 4.502 1.00 0.00 101 TRP A C 8
ATOM 14736 O O . TRP A 1 101 ? 10.668 0.286 3.371 1.00 0.00 101 TRP A O 8
ATOM 14757 N N . SER A 1 102 ? 10.916 0.804 5.541 1.00 0.00 102 SER A N 8
ATOM 14758 C CA . SER A 1 102 ? 10.252 2.123 5.490 1.00 0.00 102 SER A CA 8
ATOM 14759 C C . SER A 1 102 ? 11.214 3.270 5.119 1.00 0.00 102 SER A C 8
ATOM 14760 O O . SER A 1 102 ? 11.118 4.374 5.659 1.00 0.00 102 SER A O 8
ATOM 14768 N N . LEU A 1 103 ? 12.169 3.000 4.218 1.00 0.00 103 LEU A N 8
ATOM 14769 C CA . LEU A 1 103 ? 13.329 3.851 3.904 1.00 0.00 103 LEU A CA 8
ATOM 14770 C C . LEU A 1 103 ? 14.197 4.088 5.163 1.00 0.00 103 LEU A C 8
ATOM 14771 O O . LEU A 1 103 ? 14.556 5.206 5.534 1.00 0.00 103 LEU A O 8
ATOM 14787 N N . GLU A 1 104 ? 14.473 2.985 5.862 1.00 0.00 104 GLU A N 8
ATOM 14788 C CA . GLU A 1 104 ? 15.140 2.921 7.175 1.00 0.00 104 GLU A CA 8
ATOM 14789 C C . GLU A 1 104 ? 16.659 2.677 7.063 1.00 0.00 104 GLU A C 8
ATOM 14790 O O . GLU A 1 104 ? 17.146 2.182 6.045 1.00 0.00 104 GLU A O 8
ATOM 14802 N N . HIS A 1 105 ? 17.425 2.992 8.113 1.00 0.00 105 HIS A N 8
ATOM 14803 C CA . HIS A 1 105 ? 18.886 2.809 8.161 1.00 0.00 105 HIS A CA 8
ATOM 14804 C C . HIS A 1 105 ? 19.287 1.338 8.443 1.00 0.00 105 HIS A C 8
ATOM 14805 O O . HIS A 1 105 ? 19.951 1.025 9.437 1.00 0.00 105 HIS A O 8
ATOM 14819 N N . HIS A 1 106 ? 18.865 0.431 7.553 1.00 0.00 106 HIS A N 8
ATOM 14820 C CA . HIS A 1 106 ? 19.045 -1.030 7.627 1.00 0.00 106 HIS A CA 8
ATOM 14821 C C . HIS A 1 106 ? 18.462 -1.673 8.912 1.00 0.00 106 HIS A C 8
ATOM 14822 O O . HIS A 1 106 ? 17.759 -1.023 9.690 1.00 0.00 106 HIS A O 8
ATOM 14836 N N . HIS A 1 107 ? 18.720 -2.972 9.128 1.00 0.00 107 HIS A N 8
ATOM 14837 C CA . HIS A 1 107 ? 18.202 -3.727 10.282 1.00 0.00 107 HIS A CA 8
ATOM 14838 C C . HIS A 1 107 ? 18.645 -3.139 11.639 1.00 0.00 107 HIS A C 8
ATOM 14839 O O . HIS A 1 107 ? 17.848 -3.078 12.579 1.00 0.00 107 HIS A O 8
ATOM 14853 N N . HIS A 1 108 ? 19.905 -2.698 11.741 1.00 0.00 108 HIS A N 8
ATOM 14854 C CA . HIS A 1 108 ? 20.481 -2.008 12.903 1.00 0.00 108 HIS A CA 8
ATOM 14855 C C . HIS A 1 108 ? 21.726 -1.186 12.497 1.00 0.00 108 HIS A C 8
ATOM 14856 O O . HIS A 1 108 ? 22.217 -1.318 11.371 1.00 0.00 108 HIS A O 8
ATOM 14870 N N . HIS A 1 109 ? 22.255 -0.360 13.409 1.00 0.00 109 HIS A N 8
ATOM 14871 C CA . HIS A 1 109 ? 23.471 0.440 13.192 1.00 0.00 109 HIS A CA 8
ATOM 14872 C C . HIS A 1 109 ? 24.500 0.305 14.332 1.00 0.00 109 HIS A C 8
ATOM 14873 O O . HIS A 1 109 ? 25.599 -0.207 14.099 1.00 0.00 109 HIS A O 8
ATOM 14887 N N . HIS A 1 110 ? 24.160 0.748 15.550 1.00 0.00 110 HIS A N 8
ATOM 14888 C CA . HIS A 1 110 ? 25.057 0.780 16.718 1.00 0.00 110 HIS A CA 8
ATOM 14889 C C . HIS A 1 110 ? 24.287 0.625 18.044 1.00 0.00 110 HIS A C 8
ATOM 14890 O O . HIS A 1 110 ? 24.594 -0.324 18.802 1.00 0.00 110 HIS A O 8
ATOM 14905 N N . GLY A 1 1 ? -9.724 -4.915 14.508 1.00 0.00 1 GLY A N 9
ATOM 14906 C CA . GLY A 1 1 ? -8.381 -4.436 14.901 1.00 0.00 1 GLY A CA 9
ATOM 14907 C C . GLY A 1 1 ? -7.992 -3.176 14.140 1.00 0.00 1 GLY A C 9
ATOM 14908 O O . GLY A 1 1 ? -8.828 -2.563 13.474 1.00 0.00 1 GLY A O 9
ATOM 14914 N N . SER A 1 2 ? -6.711 -2.793 14.206 1.00 0.00 2 SER A N 9
ATOM 14915 C CA . SER A 1 2 ? -6.205 -1.552 13.581 1.00 0.00 2 SER A CA 9
ATOM 14916 C C . SER A 1 2 ? -6.457 -1.494 12.068 1.00 0.00 2 SER A C 9
ATOM 14917 O O . SER A 1 2 ? -6.713 -0.424 11.524 1.00 0.00 2 SER A O 9
ATOM 14925 N N . ASP A 1 3 ? -6.439 -2.642 11.384 1.00 0.00 3 ASP A N 9
ATOM 14926 C CA . ASP A 1 3 ? -6.613 -2.719 9.930 1.00 0.00 3 ASP A CA 9
ATOM 14927 C C . ASP A 1 3 ? -7.977 -2.152 9.491 1.00 0.00 3 ASP A C 9
ATOM 14928 O O . ASP A 1 3 ? -8.046 -1.366 8.549 1.00 0.00 3 ASP A O 9
ATOM 14937 N N . GLU A 1 4 ? -9.062 -2.490 10.200 1.00 0.00 4 GLU A N 9
ATOM 14938 C CA . GLU A 1 4 ? -10.417 -1.995 9.915 1.00 0.00 4 GLU A CA 9
ATOM 14939 C C . GLU A 1 4 ? -10.586 -0.521 10.324 1.00 0.00 4 GLU A C 9
ATOM 14940 O O . GLU A 1 4 ? -11.295 0.242 9.664 1.00 0.00 4 GLU A O 9
ATOM 14952 N N . GLU A 1 5 ? -9.889 -0.101 11.382 1.00 0.00 5 GLU A N 9
ATOM 14953 C CA . GLU A 1 5 ? -9.879 1.279 11.884 1.00 0.00 5 GLU A CA 9
ATOM 14954 C C . GLU A 1 5 ? -9.177 2.245 10.924 1.00 0.00 5 GLU A C 9
ATOM 14955 O O . GLU A 1 5 ? -9.488 3.435 10.916 1.00 0.00 5 GLU A O 9
ATOM 14967 N N . ILE A 1 6 ? -8.245 1.743 10.111 1.00 0.00 6 ILE A N 9
ATOM 14968 C CA . ILE A 1 6 ? -7.657 2.448 8.972 1.00 0.00 6 ILE A CA 9
ATOM 14969 C C . ILE A 1 6 ? -8.542 2.308 7.726 1.00 0.00 6 ILE A C 9
ATOM 14970 O O . ILE A 1 6 ? -8.715 3.275 6.986 1.00 0.00 6 ILE A O 9
ATOM 14986 N N . ARG A 1 7 ? -9.123 1.125 7.481 1.00 0.00 7 ARG A N 9
ATOM 14987 C CA . ARG A 1 7 ? -9.872 0.831 6.235 1.00 0.00 7 ARG A CA 9
ATOM 14988 C C . ARG A 1 7 ? -10.997 1.839 6.014 1.00 0.00 7 ARG A C 9
ATOM 14989 O O . ARG A 1 7 ? -11.147 2.382 4.923 1.00 0.00 7 ARG A O 9
ATOM 15010 N N . LYS A 1 8 ? -11.720 2.161 7.085 1.00 0.00 8 LYS A N 9
ATOM 15011 C CA . LYS A 1 8 ? -12.798 3.157 7.090 1.00 0.00 8 LYS A CA 9
ATOM 15012 C C . LYS A 1 8 ? -12.321 4.551 6.642 1.00 0.00 8 LYS A C 9
ATOM 15013 O O . LYS A 1 8 ? -13.075 5.278 5.995 1.00 0.00 8 LYS A O 9
ATOM 15032 N N . LYS A 1 9 ? -11.064 4.914 6.949 1.00 0.00 9 LYS A N 9
ATOM 15033 C CA . LYS A 1 9 ? -10.441 6.202 6.592 1.00 0.00 9 LYS A CA 9
ATOM 15034 C C . LYS A 1 9 ? -10.113 6.239 5.099 1.00 0.00 9 LYS A C 9
ATOM 15035 O O . LYS A 1 9 ? -10.278 7.260 4.440 1.00 0.00 9 LYS A O 9
ATOM 15054 N N . LEU A 1 10 ? -9.689 5.095 4.561 1.00 0.00 10 LEU A N 9
ATOM 15055 C CA . LEU A 1 10 ? -9.371 4.893 3.145 1.00 0.00 10 LEU A CA 9
ATOM 15056 C C . LEU A 1 10 ? -10.640 4.906 2.276 1.00 0.00 10 LEU A C 9
ATOM 15057 O O . LEU A 1 10 ? -10.616 5.398 1.150 1.00 0.00 10 LEU A O 9
ATOM 15073 N N . GLU A 1 11 ? -11.774 4.458 2.809 1.00 0.00 11 GLU A N 9
ATOM 15074 C CA . GLU A 1 11 ? -13.060 4.503 2.100 1.00 0.00 11 GLU A CA 9
ATOM 15075 C C . GLU A 1 11 ? -13.634 5.924 1.983 1.00 0.00 11 GLU A C 9
ATOM 15076 O O . GLU A 1 11 ? -14.204 6.262 0.945 1.00 0.00 11 GLU A O 9
ATOM 15088 N N . GLU A 1 12 ? -13.457 6.791 2.989 1.00 0.00 12 GLU A N 9
ATOM 15089 C CA . GLU A 1 12 ? -13.783 8.221 2.846 1.00 0.00 12 GLU A CA 9
ATOM 15090 C C . GLU A 1 12 ? -12.724 8.989 2.032 1.00 0.00 12 GLU A C 9
ATOM 15091 O O . GLU A 1 12 ? -13.073 9.920 1.306 1.00 0.00 12 GLU A O 9
ATOM 15103 N N . LEU A 1 13 ? -11.454 8.564 2.055 1.00 0.00 13 LEU A N 9
ATOM 15104 C CA . LEU A 1 13 ? -10.398 9.119 1.201 1.00 0.00 13 LEU A CA 9
ATOM 15105 C C . LEU A 1 13 ? -10.706 8.867 -0.284 1.00 0.00 13 LEU A C 9
ATOM 15106 O O . LEU A 1 13 ? -10.507 9.753 -1.112 1.00 0.00 13 LEU A O 9
ATOM 15122 N N . ALA A 1 14 ? -11.282 7.709 -0.618 1.00 0.00 14 ALA A N 9
ATOM 15123 C CA . ALA A 1 14 ? -11.767 7.410 -1.964 1.00 0.00 14 ALA A CA 9
ATOM 15124 C C . ALA A 1 14 ? -12.810 8.441 -2.454 1.00 0.00 14 ALA A C 9
ATOM 15125 O O . ALA A 1 14 ? -12.732 8.908 -3.591 1.00 0.00 14 ALA A O 9
ATOM 15132 N N . LYS A 1 15 ? -13.736 8.875 -1.583 1.00 0.00 15 LYS A N 9
ATOM 15133 C CA . LYS A 1 15 ? -14.702 9.954 -1.882 1.00 0.00 15 LYS A CA 9
ATOM 15134 C C . LYS A 1 15 ? -14.035 11.337 -1.967 1.00 0.00 15 LYS A C 9
ATOM 15135 O O . LYS A 1 15 ? -14.427 12.148 -2.807 1.00 0.00 15 LYS A O 9
ATOM 15154 N N . ARG A 1 16 ? -13.017 11.603 -1.138 1.00 0.00 16 ARG A N 9
ATOM 15155 C CA . ARG A 1 16 ? -12.285 12.886 -1.078 1.00 0.00 16 ARG A CA 9
ATOM 15156 C C . ARG A 1 16 ? -11.422 13.125 -2.318 1.00 0.00 16 ARG A C 9
ATOM 15157 O O . ARG A 1 16 ? -11.406 14.241 -2.839 1.00 0.00 16 ARG A O 9
ATOM 15178 N N . LYS A 1 17 ? -10.728 12.087 -2.804 1.00 0.00 17 LYS A N 9
ATOM 15179 C CA . LYS A 1 17 ? -9.860 12.145 -3.995 1.00 0.00 17 LYS A CA 9
ATOM 15180 C C . LYS A 1 17 ? -10.599 11.821 -5.302 1.00 0.00 17 LYS A C 9
ATOM 15181 O O . LYS A 1 17 ? -10.125 12.194 -6.372 1.00 0.00 17 LYS A O 9
ATOM 15200 N N . GLY A 1 18 ? -11.753 11.150 -5.227 1.00 0.00 18 GLY A N 9
ATOM 15201 C CA . GLY A 1 18 ? -12.565 10.721 -6.379 1.00 0.00 18 GLY A CA 9
ATOM 15202 C C . GLY A 1 18 ? -12.065 9.455 -7.101 1.00 0.00 18 GLY A C 9
ATOM 15203 O O . GLY A 1 18 ? -12.514 9.168 -8.213 1.00 0.00 18 GLY A O 9
ATOM 15207 N N . LYS A 1 19 ? -11.138 8.705 -6.488 1.00 0.00 19 LYS A N 9
ATOM 15208 C CA . LYS A 1 19 ? -10.552 7.444 -6.992 1.00 0.00 19 LYS A CA 9
ATOM 15209 C C . LYS A 1 19 ? -11.132 6.209 -6.293 1.00 0.00 19 LYS A C 9
ATOM 15210 O O . LYS A 1 19 ? -11.691 6.306 -5.203 1.00 0.00 19 LYS A O 9
ATOM 15229 N N . ASP A 1 20 ? -10.932 5.032 -6.888 1.00 0.00 20 ASP A N 9
ATOM 15230 C CA . ASP A 1 20 ? -11.212 3.738 -6.250 1.00 0.00 20 ASP A CA 9
ATOM 15231 C C . ASP A 1 20 ? -9.976 3.235 -5.475 1.00 0.00 20 ASP A C 9
ATOM 15232 O O . ASP A 1 20 ? -8.910 3.019 -6.058 1.00 0.00 20 ASP A O 9
ATOM 15241 N N . LEU A 1 21 ? -10.137 3.023 -4.164 1.00 0.00 21 LEU A N 9
ATOM 15242 C CA . LEU A 1 21 ? -9.152 2.427 -3.255 1.00 0.00 21 LEU A CA 9
ATOM 15243 C C . LEU A 1 21 ? -9.696 1.089 -2.718 1.00 0.00 21 LEU A C 9
ATOM 15244 O O . LEU A 1 21 ? -10.879 1.000 -2.375 1.00 0.00 21 LEU A O 9
ATOM 15260 N N . GLN A 1 22 ? -8.846 0.066 -2.598 1.00 0.00 22 GLN A N 9
ATOM 15261 C CA . GLN A 1 22 ? -9.207 -1.248 -2.047 1.00 0.00 22 GLN A CA 9
ATOM 15262 C C . GLN A 1 22 ? -8.095 -1.785 -1.129 1.00 0.00 22 GLN A C 9
ATOM 15263 O O . GLN A 1 22 ? -6.914 -1.593 -1.418 1.00 0.00 22 GLN A O 9
ATOM 15277 N N . LEU A 1 23 ? -8.468 -2.468 -0.039 1.00 0.00 23 LEU A N 9
ATOM 15278 C CA . LEU A 1 23 ? -7.549 -3.001 0.973 1.00 0.00 23 LEU A CA 9
ATOM 15279 C C . LEU A 1 23 ? -7.569 -4.541 1.006 1.00 0.00 23 LEU A C 9
ATOM 15280 O O . LEU A 1 23 ? -8.644 -5.143 1.065 1.00 0.00 23 LEU A O 9
ATOM 15296 N N . ARG A 1 24 ? -6.388 -5.178 0.979 1.00 0.00 24 ARG A N 9
ATOM 15297 C CA . ARG A 1 24 ? -6.205 -6.646 0.975 1.00 0.00 24 ARG A CA 9
ATOM 15298 C C . ARG A 1 24 ? -5.030 -7.110 1.863 1.00 0.00 24 ARG A C 9
ATOM 15299 O O . ARG A 1 24 ? -4.095 -6.355 2.124 1.00 0.00 24 ARG A O 9
ATOM 15320 N N . ARG A 1 25 ? -5.057 -8.373 2.304 1.00 0.00 25 ARG A N 9
ATOM 15321 C CA . ARG A 1 25 ? -3.967 -9.082 3.007 1.00 0.00 25 ARG A CA 9
ATOM 15322 C C . ARG A 1 25 ? -3.319 -10.159 2.126 1.00 0.00 25 ARG A C 9
ATOM 15323 O O . ARG A 1 25 ? -4.010 -10.832 1.357 1.00 0.00 25 ARG A O 9
ATOM 15344 N N . TYR A 1 26 ? -2.002 -10.325 2.266 1.00 0.00 26 TYR A N 9
ATOM 15345 C CA . TYR A 1 26 ? -1.156 -11.266 1.516 1.00 0.00 26 TYR A CA 9
ATOM 15346 C C . TYR A 1 26 ? -0.111 -11.946 2.421 1.00 0.00 26 TYR A C 9
ATOM 15347 O O . TYR A 1 26 ? 0.248 -11.409 3.472 1.00 0.00 26 TYR A O 9
ATOM 15365 N N . ASN A 1 27 ? 0.390 -13.122 2.022 1.00 0.00 27 ASN A N 9
ATOM 15366 C CA . ASN A 1 27 ? 1.303 -13.941 2.837 1.00 0.00 27 ASN A CA 9
ATOM 15367 C C . ASN A 1 27 ? 2.756 -13.912 2.328 1.00 0.00 27 ASN A C 9
ATOM 15368 O O . ASN A 1 27 ? 3.687 -13.975 3.135 1.00 0.00 27 ASN A O 9
ATOM 15379 N N . ASP A 1 28 ? 2.961 -13.816 1.010 1.00 0.00 28 ASP A N 9
ATOM 15380 C CA . ASP A 1 28 ? 4.282 -13.912 0.368 1.00 0.00 28 ASP A CA 9
ATOM 15381 C C . ASP A 1 28 ? 4.499 -12.830 -0.706 1.00 0.00 28 ASP A C 9
ATOM 15382 O O . ASP A 1 28 ? 3.549 -12.489 -1.423 1.00 0.00 28 ASP A O 9
ATOM 15391 N N . PRO A 1 29 ? 5.739 -12.342 -0.907 1.00 0.00 29 PRO A N 9
ATOM 15392 C CA . PRO A 1 29 ? 6.099 -11.509 -2.059 1.00 0.00 29 PRO A CA 9
ATOM 15393 C C . PRO A 1 29 ? 5.688 -12.123 -3.414 1.00 0.00 29 PRO A C 9
ATOM 15394 O O . PRO A 1 29 ? 5.338 -11.392 -4.343 1.00 0.00 29 PRO A O 9
ATOM 15405 N N . ASN A 1 30 ? 5.680 -13.456 -3.544 1.00 0.00 30 ASN A N 9
ATOM 15406 C CA . ASN A 1 30 ? 5.251 -14.133 -4.772 1.00 0.00 30 ASN A CA 9
ATOM 15407 C C . ASN A 1 30 ? 3.744 -14.000 -5.047 1.00 0.00 30 ASN A C 9
ATOM 15408 O O . ASN A 1 30 ? 3.337 -13.919 -6.207 1.00 0.00 30 ASN A O 9
ATOM 15419 N N . GLU A 1 31 ? 2.910 -13.978 -4.005 1.00 0.00 31 GLU A N 9
ATOM 15420 C CA . GLU A 1 31 ? 1.466 -13.763 -4.147 1.00 0.00 31 GLU A CA 9
ATOM 15421 C C . GLU A 1 31 ? 1.163 -12.290 -4.421 1.00 0.00 31 GLU A C 9
ATOM 15422 O O . GLU A 1 31 ? 0.324 -11.960 -5.262 1.00 0.00 31 GLU A O 9
ATOM 15434 N N . VAL A 1 32 ? 1.858 -11.401 -3.703 1.00 0.00 32 VAL A N 9
ATOM 15435 C CA . VAL A 1 32 ? 1.523 -9.969 -3.692 1.00 0.00 32 VAL A CA 9
ATOM 15436 C C . VAL A 1 32 ? 1.874 -9.288 -5.016 1.00 0.00 32 VAL A C 9
ATOM 15437 O O . VAL A 1 32 ? 1.122 -8.439 -5.488 1.00 0.00 32 VAL A O 9
ATOM 15450 N N . GLU A 1 33 ? 2.960 -9.731 -5.661 1.00 0.00 33 GLU A N 9
ATOM 15451 C CA . GLU A 1 33 ? 3.417 -9.289 -6.988 1.00 0.00 33 GLU A CA 9
ATOM 15452 C C . GLU A 1 33 ? 2.274 -9.287 -8.013 1.00 0.00 33 GLU A C 9
ATOM 15453 O O . GLU A 1 33 ? 2.130 -8.333 -8.780 1.00 0.00 33 GLU A O 9
ATOM 15465 N N . LYS A 1 34 ? 1.420 -10.319 -7.987 1.00 0.00 34 LYS A N 9
ATOM 15466 C CA . LYS A 1 34 ? 0.310 -10.492 -8.940 1.00 0.00 34 LYS A CA 9
ATOM 15467 C C . LYS A 1 34 ? -0.745 -9.386 -8.798 1.00 0.00 34 LYS A C 9
ATOM 15468 O O . LYS A 1 34 ? -1.329 -8.951 -9.791 1.00 0.00 34 LYS A O 9
ATOM 15487 N N . SER A 1 35 ? -0.935 -8.886 -7.576 1.00 0.00 35 SER A N 9
ATOM 15488 C CA . SER A 1 35 ? -1.791 -7.737 -7.263 1.00 0.00 35 SER A CA 9
ATOM 15489 C C . SER A 1 35 ? -1.219 -6.420 -7.802 1.00 0.00 35 SER A C 9
ATOM 15490 O O . SER A 1 35 ? -1.973 -5.555 -8.254 1.00 0.00 35 SER A O 9
ATOM 15498 N N . ILE A 1 36 ? 0.112 -6.268 -7.804 1.00 0.00 36 ILE A N 9
ATOM 15499 C CA . ILE A 1 36 ? 0.782 -5.047 -8.261 1.00 0.00 36 ILE A CA 9
ATOM 15500 C C . ILE A 1 36 ? 0.625 -4.880 -9.773 1.00 0.00 36 ILE A C 9
ATOM 15501 O O . ILE A 1 36 ? 0.344 -3.776 -10.242 1.00 0.00 36 ILE A O 9
ATOM 15517 N N . ARG A 1 37 ? 0.732 -5.977 -10.539 1.00 0.00 37 ARG A N 9
ATOM 15518 C CA . ARG A 1 37 ? 0.573 -5.933 -12.003 1.00 0.00 37 ARG A CA 9
ATOM 15519 C C . ARG A 1 37 ? -0.796 -5.393 -12.405 1.00 0.00 37 ARG A C 9
ATOM 15520 O O . ARG A 1 37 ? -0.880 -4.607 -13.343 1.00 0.00 37 ARG A O 9
ATOM 15541 N N . GLU A 1 38 ? -1.853 -5.750 -11.673 1.00 0.00 38 GLU A N 9
ATOM 15542 C CA . GLU A 1 38 ? -3.197 -5.210 -11.914 1.00 0.00 38 GLU A CA 9
ATOM 15543 C C . GLU A 1 38 ? -3.300 -3.737 -11.545 1.00 0.00 38 GLU A C 9
ATOM 15544 O O . GLU A 1 38 ? -3.729 -2.931 -12.367 1.00 0.00 38 GLU A O 9
ATOM 15556 N N . ALA A 1 39 ? -2.866 -3.378 -10.337 1.00 0.00 39 ALA A N 9
ATOM 15557 C CA . ALA A 1 39 ? -2.945 -2.002 -9.839 1.00 0.00 39 ALA A CA 9
ATOM 15558 C C . ALA A 1 39 ? -2.254 -1.000 -10.782 1.00 0.00 39 ALA A C 9
ATOM 15559 O O . ALA A 1 39 ? -2.825 0.039 -11.118 1.00 0.00 39 ALA A O 9
ATOM 15566 N N . LEU A 1 40 ? -1.052 -1.338 -11.264 1.00 0.00 40 LEU A N 9
ATOM 15567 C CA . LEU A 1 40 ? -0.264 -0.483 -12.150 1.00 0.00 40 LEU A CA 9
ATOM 15568 C C . LEU A 1 40 ? -0.824 -0.425 -13.580 1.00 0.00 40 LEU A C 9
ATOM 15569 O O . LEU A 1 40 ? -0.777 0.630 -14.214 1.00 0.00 40 LEU A O 9
ATOM 15585 N N . LYS A 1 41 ? -1.400 -1.529 -14.078 1.00 0.00 41 LYS A N 9
ATOM 15586 C CA . LYS A 1 41 ? -2.011 -1.621 -15.412 1.00 0.00 41 LYS A CA 9
ATOM 15587 C C . LYS A 1 41 ? -3.369 -0.910 -15.480 1.00 0.00 41 LYS A C 9
ATOM 15588 O O . LYS A 1 41 ? -3.686 -0.279 -16.488 1.00 0.00 41 LYS A O 9
ATOM 15607 N N . LYS A 1 42 ? -4.154 -0.977 -14.398 1.00 0.00 42 LYS A N 9
ATOM 15608 C CA . LYS A 1 42 ? -5.478 -0.337 -14.252 1.00 0.00 42 LYS A CA 9
ATOM 15609 C C . LYS A 1 42 ? -5.404 1.137 -13.816 1.00 0.00 42 LYS A C 9
ATOM 15610 O O . LYS A 1 42 ? -6.413 1.838 -13.892 1.00 0.00 42 LYS A O 9
ATOM 15629 N N . GLY A 1 43 ? -4.243 1.613 -13.351 1.00 0.00 43 GLY A N 9
ATOM 15630 C CA . GLY A 1 43 ? -4.082 2.958 -12.776 1.00 0.00 43 GLY A CA 9
ATOM 15631 C C . GLY A 1 43 ? -4.789 3.123 -11.419 1.00 0.00 43 GLY A C 9
ATOM 15632 O O . GLY A 1 43 ? -5.315 4.198 -11.121 1.00 0.00 43 GLY A O 9
ATOM 15636 N N . ARG A 1 44 ? -4.886 2.034 -10.643 1.00 0.00 44 ARG A N 9
ATOM 15637 C CA . ARG A 1 44 ? -5.673 1.915 -9.401 1.00 0.00 44 ARG A CA 9
ATOM 15638 C C . ARG A 1 44 ? -4.809 1.925 -8.141 1.00 0.00 44 ARG A C 9
ATOM 15639 O O . ARG A 1 44 ? -3.619 1.608 -8.177 1.00 0.00 44 ARG A O 9
ATOM 15660 N N . THR A 1 45 ? -5.445 2.253 -7.017 1.00 0.00 45 THR A N 9
ATOM 15661 C CA . THR A 1 45 ? -4.830 2.263 -5.684 1.00 0.00 45 THR A CA 9
ATOM 15662 C C . THR A 1 45 ? -5.201 0.999 -4.915 1.00 0.00 45 THR A C 9
ATOM 15663 O O . THR A 1 45 ? -6.371 0.778 -4.595 1.00 0.00 45 THR A O 9
ATOM 15674 N N . LEU A 1 46 ? -4.197 0.195 -4.569 1.00 0.00 46 LEU A N 9
ATOM 15675 C CA . LEU A 1 46 ? -4.322 -0.935 -3.653 1.00 0.00 46 LEU A CA 9
ATOM 15676 C C . LEU A 1 46 ? -3.510 -0.670 -2.387 1.00 0.00 46 LEU A C 9
ATOM 15677 O O . LEU A 1 46 ? -2.352 -0.253 -2.444 1.00 0.00 46 LEU A O 9
ATOM 15693 N N . ILE A 1 47 ? -4.122 -0.955 -1.243 1.00 0.00 47 ILE A N 9
ATOM 15694 C CA . ILE A 1 47 ? -3.485 -0.903 0.068 1.00 0.00 47 ILE A CA 9
ATOM 15695 C C . ILE A 1 47 ? -3.364 -2.330 0.573 1.00 0.00 47 ILE A C 9
ATOM 15696 O O . ILE A 1 47 ? -4.350 -3.055 0.689 1.00 0.00 47 ILE A O 9
ATOM 15712 N N . ILE A 1 48 ? -2.140 -2.758 0.828 1.00 0.00 48 ILE A N 9
ATOM 15713 C CA . ILE A 1 48 ? -1.841 -4.156 1.131 1.00 0.00 48 ILE A CA 9
ATOM 15714 C C . ILE A 1 48 ? -1.184 -4.285 2.500 1.00 0.00 48 ILE A C 9
ATOM 15715 O O . ILE A 1 48 ? -0.367 -3.454 2.884 1.00 0.00 48 ILE A O 9
ATOM 15731 N N . ILE A 1 49 ? -1.528 -5.350 3.221 1.00 0.00 49 ILE A N 9
ATOM 15732 C CA . ILE A 1 49 ? -0.899 -5.739 4.483 1.00 0.00 49 ILE A CA 9
ATOM 15733 C C . ILE A 1 49 ? -0.264 -7.120 4.293 1.00 0.00 49 ILE A C 9
ATOM 15734 O O . ILE A 1 49 ? -0.963 -8.100 4.028 1.00 0.00 49 ILE A O 9
ATOM 15750 N N . ILE A 1 50 ? 1.062 -7.201 4.401 1.00 0.00 50 ILE A N 9
ATOM 15751 C CA . ILE A 1 50 ? 1.838 -8.431 4.263 1.00 0.00 50 ILE A CA 9
ATOM 15752 C C . ILE A 1 50 ? 2.767 -8.635 5.457 1.00 0.00 50 ILE A C 9
ATOM 15753 O O . ILE A 1 50 ? 3.636 -7.813 5.734 1.00 0.00 50 ILE A O 9
ATOM 15769 N N . ASN A 1 51 ? 2.572 -9.743 6.176 1.00 0.00 51 ASN A N 9
ATOM 15770 C CA . ASN A 1 51 ? 3.314 -10.103 7.395 1.00 0.00 51 ASN A CA 9
ATOM 15771 C C . ASN A 1 51 ? 3.415 -8.948 8.424 1.00 0.00 51 ASN A C 9
ATOM 15772 O O . ASN A 1 51 ? 4.432 -8.762 9.096 1.00 0.00 51 ASN A O 9
ATOM 15783 N N . GLY A 1 52 ? 2.347 -8.148 8.517 1.00 0.00 52 GLY A N 9
ATOM 15784 C CA . GLY A 1 52 ? 2.232 -6.959 9.371 1.00 0.00 52 GLY A CA 9
ATOM 15785 C C . GLY A 1 52 ? 2.788 -5.650 8.783 1.00 0.00 52 GLY A C 9
ATOM 15786 O O . GLY A 1 52 ? 2.630 -4.607 9.423 1.00 0.00 52 GLY A O 9
ATOM 15790 N N . VAL A 1 53 ? 3.394 -5.670 7.589 1.00 0.00 53 VAL A N 9
ATOM 15791 C CA . VAL A 1 53 ? 3.941 -4.488 6.886 1.00 0.00 53 VAL A CA 9
ATOM 15792 C C . VAL A 1 53 ? 2.881 -3.933 5.939 1.00 0.00 53 VAL A C 9
ATOM 15793 O O . VAL A 1 53 ? 2.266 -4.696 5.194 1.00 0.00 53 VAL A O 9
ATOM 15806 N N . PHE A 1 54 ? 2.690 -2.613 5.915 1.00 0.00 54 PHE A N 9
ATOM 15807 C CA . PHE A 1 54 ? 1.811 -1.972 4.933 1.00 0.00 54 PHE A CA 9
ATOM 15808 C C . PHE A 1 54 ? 2.570 -1.661 3.634 1.00 0.00 54 PHE A C 9
ATOM 15809 O O . PHE A 1 54 ? 3.653 -1.081 3.665 1.00 0.00 54 PHE A O 9
ATOM 15826 N N . VAL A 1 55 ? 1.987 -2.002 2.487 1.00 0.00 55 VAL A N 9
ATOM 15827 C CA . VAL A 1 55 ? 2.494 -1.717 1.137 1.00 0.00 55 VAL A CA 9
ATOM 15828 C C . VAL A 1 55 ? 1.416 -0.954 0.363 1.00 0.00 55 VAL A C 9
ATOM 15829 O O . VAL A 1 55 ? 0.325 -1.475 0.139 1.00 0.00 55 VAL A O 9
ATOM 15842 N N . VAL A 1 56 ? 1.704 0.285 -0.042 1.00 0.00 56 VAL A N 9
ATOM 15843 C CA . VAL A 1 56 ? 0.758 1.166 -0.747 1.00 0.00 56 VAL A CA 9
ATOM 15844 C C . VAL A 1 56 ? 1.131 1.263 -2.227 1.00 0.00 56 VAL A C 9
ATOM 15845 O O . VAL A 1 56 ? 2.180 1.802 -2.576 1.00 0.00 56 VAL A O 9
ATOM 15858 N N . VAL A 1 57 ? 0.280 0.747 -3.114 1.00 0.00 57 VAL A N 9
ATOM 15859 C CA . VAL A 1 57 ? 0.539 0.695 -4.563 1.00 0.00 57 VAL A CA 9
ATOM 15860 C C . VAL A 1 57 ? -0.457 1.588 -5.290 1.00 0.00 57 VAL A C 9
ATOM 15861 O O . VAL A 1 57 ? -1.661 1.350 -5.220 1.00 0.00 57 VAL A O 9
ATOM 15874 N N . SER A 1 58 ? 0.033 2.609 -5.992 1.00 0.00 58 SER A N 9
ATOM 15875 C CA . SER A 1 58 ? -0.775 3.499 -6.827 1.00 0.00 58 SER A CA 9
ATOM 15876 C C . SER A 1 58 ? 0.109 4.220 -7.843 1.00 0.00 58 SER A C 9
ATOM 15877 O O . SER A 1 58 ? 1.292 4.452 -7.603 1.00 0.00 58 SER A O 9
ATOM 15885 N N . THR A 1 59 ? -0.472 4.640 -8.960 1.00 0.00 59 THR A N 9
ATOM 15886 C CA . THR A 1 59 ? 0.169 5.534 -9.932 1.00 0.00 59 THR A CA 9
ATOM 15887 C C . THR A 1 59 ? 0.038 7.015 -9.531 1.00 0.00 59 THR A C 9
ATOM 15888 O O . THR A 1 59 ? 0.523 7.885 -10.257 1.00 0.00 59 THR A O 9
ATOM 15899 N N . ASP A 1 60 ? -0.582 7.324 -8.380 1.00 0.00 60 ASP A N 9
ATOM 15900 C CA . ASP A 1 60 ? -0.797 8.687 -7.877 1.00 0.00 60 ASP A CA 9
ATOM 15901 C C . ASP A 1 60 ? -0.106 8.914 -6.518 1.00 0.00 60 ASP A C 9
ATOM 15902 O O . ASP A 1 60 ? -0.608 8.502 -5.472 1.00 0.00 60 ASP A O 9
ATOM 15911 N N . GLU A 1 61 ? 1.043 9.601 -6.523 1.00 0.00 61 GLU A N 9
ATOM 15912 C CA . GLU A 1 61 ? 1.811 9.953 -5.312 1.00 0.00 61 GLU A CA 9
ATOM 15913 C C . GLU A 1 61 ? 0.977 10.734 -4.282 1.00 0.00 61 GLU A C 9
ATOM 15914 O O . GLU A 1 61 ? 1.101 10.510 -3.078 1.00 0.00 61 GLU A O 9
ATOM 15926 N N . ASP A 1 62 ? 0.083 11.608 -4.752 1.00 0.00 62 ASP A N 9
ATOM 15927 C CA . ASP A 1 62 ? -0.872 12.368 -3.945 1.00 0.00 62 ASP A CA 9
ATOM 15928 C C . ASP A 1 62 ? -1.898 11.475 -3.225 1.00 0.00 62 ASP A C 9
ATOM 15929 O O . ASP A 1 62 ? -2.480 11.899 -2.225 1.00 0.00 62 ASP A O 9
ATOM 15938 N N . LEU A 1 63 ? -2.111 10.239 -3.699 1.00 0.00 63 LEU A N 9
ATOM 15939 C CA . LEU A 1 63 ? -2.876 9.215 -2.983 1.00 0.00 63 LEU A CA 9
ATOM 15940 C C . LEU A 1 63 ? -2.054 8.444 -1.947 1.00 0.00 63 LEU A C 9
ATOM 15941 O O . LEU A 1 63 ? -2.491 8.323 -0.800 1.00 0.00 63 LEU A O 9
ATOM 15957 N N . ILE A 1 64 ? -0.851 7.979 -2.300 1.00 0.00 64 ILE A N 9
ATOM 15958 C CA . ILE A 1 64 ? 0.037 7.287 -1.347 1.00 0.00 64 ILE A CA 9
ATOM 15959 C C . ILE A 1 64 ? 0.345 8.181 -0.141 1.00 0.00 64 ILE A C 9
ATOM 15960 O O . ILE A 1 64 ? 0.188 7.740 0.997 1.00 0.00 64 ILE A O 9
ATOM 15976 N N . ARG A 1 65 ? 0.728 9.444 -0.369 1.00 0.00 65 ARG A N 9
ATOM 15977 C CA . ARG A 1 65 ? 1.123 10.381 0.702 1.00 0.00 65 ARG A CA 9
ATOM 15978 C C . ARG A 1 65 ? 0.021 10.622 1.739 1.00 0.00 65 ARG A C 9
ATOM 15979 O O . ARG A 1 65 ? 0.320 10.793 2.919 1.00 0.00 65 ARG A O 9
ATOM 16000 N N . GLU A 1 66 ? -1.243 10.582 1.322 1.00 0.00 66 GLU A N 9
ATOM 16001 C CA . GLU A 1 66 ? -2.397 10.643 2.225 1.00 0.00 66 GLU A CA 9
ATOM 16002 C C . GLU A 1 66 ? -2.653 9.312 2.942 1.00 0.00 66 GLU A C 9
ATOM 16003 O O . GLU A 1 66 ? -2.898 9.310 4.147 1.00 0.00 66 GLU A O 9
ATOM 16015 N N . ILE A 1 67 ? -2.528 8.170 2.260 1.00 0.00 67 ILE A N 9
ATOM 16016 C CA . ILE A 1 67 ? -2.724 6.845 2.872 1.00 0.00 67 ILE A CA 9
ATOM 16017 C C . ILE A 1 67 ? -1.693 6.595 3.977 1.00 0.00 67 ILE A C 9
ATOM 16018 O O . ILE A 1 67 ? -2.046 6.115 5.055 1.00 0.00 67 ILE A O 9
ATOM 16034 N N . LYS A 1 68 ? -0.429 6.972 3.744 1.00 0.00 68 LYS A N 9
ATOM 16035 C CA . LYS A 1 68 ? 0.655 6.850 4.732 1.00 0.00 68 LYS A CA 9
ATOM 16036 C C . LYS A 1 68 ? 0.313 7.547 6.049 1.00 0.00 68 LYS A C 9
ATOM 16037 O O . LYS A 1 68 ? 0.590 6.990 7.108 1.00 0.00 68 LYS A O 9
ATOM 16056 N N . ARG A 1 69 ? -0.360 8.705 5.996 1.00 0.00 69 ARG A N 9
ATOM 16057 C CA . ARG A 1 69 ? -0.839 9.427 7.188 1.00 0.00 69 ARG A CA 9
ATOM 16058 C C . ARG A 1 69 ? -1.869 8.602 7.961 1.00 0.00 69 ARG A C 9
ATOM 16059 O O . ARG A 1 69 ? -1.694 8.407 9.160 1.00 0.00 69 ARG A O 9
ATOM 16080 N N . LEU A 1 70 ? -2.874 8.044 7.279 1.00 0.00 70 LEU A N 9
ATOM 16081 C CA . LEU A 1 70 ? -3.935 7.231 7.892 1.00 0.00 70 LEU A CA 9
ATOM 16082 C C . LEU A 1 70 ? -3.405 5.921 8.494 1.00 0.00 70 LEU A C 9
ATOM 16083 O O . LEU A 1 70 ? -3.864 5.510 9.560 1.00 0.00 70 LEU A O 9
ATOM 16099 N N . ILE A 1 71 ? -2.414 5.292 7.856 1.00 0.00 71 ILE A N 9
ATOM 16100 C CA . ILE A 1 71 ? -1.745 4.101 8.397 1.00 0.00 71 ILE A CA 9
ATOM 16101 C C . ILE A 1 71 ? -0.949 4.471 9.652 1.00 0.00 71 ILE A C 9
ATOM 16102 O O . ILE A 1 71 ? -1.107 3.850 10.706 1.00 0.00 71 ILE A O 9
ATOM 16118 N N . LYS A 1 72 ? -0.115 5.512 9.554 1.00 0.00 72 LYS A N 9
ATOM 16119 C CA . LYS A 1 72 ? 0.825 5.897 10.603 1.00 0.00 72 LYS A CA 9
ATOM 16120 C C . LYS A 1 72 ? 0.115 6.429 11.834 1.00 0.00 72 LYS A C 9
ATOM 16121 O O . LYS A 1 72 ? 0.574 6.210 12.945 1.00 0.00 72 LYS A O 9
ATOM 16140 N N . GLU A 1 73 ? -1.021 7.090 11.677 1.00 0.00 73 GLU A N 9
ATOM 16141 C CA . GLU A 1 73 ? -1.703 7.692 12.824 1.00 0.00 73 GLU A CA 9
ATOM 16142 C C . GLU A 1 73 ? -2.459 6.683 13.698 1.00 0.00 73 GLU A C 9
ATOM 16143 O O . GLU A 1 73 ? -2.581 6.877 14.908 1.00 0.00 73 GLU A O 9
ATOM 16155 N N . SER A 1 74 ? -2.923 5.583 13.095 1.00 0.00 74 SER A N 9
ATOM 16156 C CA . SER A 1 74 ? -3.465 4.440 13.831 1.00 0.00 74 SER A CA 9
ATOM 16157 C C . SER A 1 74 ? -2.334 3.590 14.425 1.00 0.00 74 SER A C 9
ATOM 16158 O O . SER A 1 74 ? -2.485 3.026 15.511 1.00 0.00 74 SER A O 9
ATOM 16166 N N . ASN A 1 75 ? -1.176 3.542 13.748 1.00 0.00 75 ASN A N 9
ATOM 16167 C CA . ASN A 1 75 ? -0.034 2.699 14.128 1.00 0.00 75 ASN A CA 9
ATOM 16168 C C . ASN A 1 75 ? 1.322 3.405 13.882 1.00 0.00 75 ASN A C 9
ATOM 16169 O O . ASN A 1 75 ? 1.988 3.121 12.880 1.00 0.00 75 ASN A O 9
ATOM 16180 N N . PRO A 1 76 ? 1.787 4.297 14.780 1.00 0.00 76 PRO A N 9
ATOM 16181 C CA . PRO A 1 76 ? 3.001 5.081 14.523 1.00 0.00 76 PRO A CA 9
ATOM 16182 C C . PRO A 1 76 ? 4.287 4.238 14.513 1.00 0.00 76 PRO A C 9
ATOM 16183 O O . PRO A 1 76 ? 5.286 4.615 13.899 1.00 0.00 76 PRO A O 9
ATOM 16194 N N . ASN A 1 77 ? 4.245 3.068 15.157 1.00 0.00 77 ASN A N 9
ATOM 16195 C CA . ASN A 1 77 ? 5.325 2.086 15.235 1.00 0.00 77 ASN A CA 9
ATOM 16196 C C . ASN A 1 77 ? 5.381 1.109 14.037 1.00 0.00 77 ASN A C 9
ATOM 16197 O O . ASN A 1 77 ? 6.355 0.360 13.918 1.00 0.00 77 ASN A O 9
ATOM 16208 N N . LYS A 1 78 ? 4.364 1.084 13.160 1.00 0.00 78 LYS A N 9
ATOM 16209 C CA . LYS A 1 78 ? 4.324 0.186 11.991 1.00 0.00 78 LYS A CA 9
ATOM 16210 C C . LYS A 1 78 ? 5.220 0.661 10.848 1.00 0.00 78 LYS A C 9
ATOM 16211 O O . LYS A 1 78 ? 5.343 1.864 10.589 1.00 0.00 78 LYS A O 9
ATOM 16230 N N . LYS A 1 79 ? 5.795 -0.314 10.136 1.00 0.00 79 LYS A N 9
ATOM 16231 C CA . LYS A 1 79 ? 6.575 -0.111 8.907 1.00 0.00 79 LYS A CA 9
ATOM 16232 C C . LYS A 1 79 ? 5.678 -0.072 7.670 1.00 0.00 79 LYS A C 9
ATOM 16233 O O . LYS A 1 79 ? 4.605 -0.681 7.618 1.00 0.00 79 LYS A O 9
ATOM 16252 N N . THR A 1 80 ? 6.155 0.663 6.678 1.00 0.00 80 THR A N 9
ATOM 16253 C CA . THR A 1 80 ? 5.425 1.073 5.469 1.00 0.00 80 THR A CA 9
ATOM 16254 C C . THR A 1 80 ? 6.318 1.076 4.227 1.00 0.00 80 THR A C 9
ATOM 16255 O O . THR A 1 80 ? 7.503 1.410 4.288 1.00 0.00 80 THR A O 9
ATOM 16266 N N . LEU A 1 81 ? 5.711 0.744 3.088 1.00 0.00 81 LEU A N 9
ATOM 16267 C CA . LEU A 1 81 ? 6.305 0.671 1.753 1.00 0.00 81 LEU A CA 9
ATOM 16268 C C . LEU A 1 81 ? 5.377 1.346 0.729 1.00 0.00 81 LEU A C 9
ATOM 16269 O O . LEU A 1 81 ? 4.162 1.400 0.922 1.00 0.00 81 LEU A O 9
ATOM 16285 N N . ASP A 1 82 ? 5.937 1.852 -0.366 1.00 0.00 82 ASP A N 9
ATOM 16286 C CA . ASP A 1 82 ? 5.216 2.448 -1.494 1.00 0.00 82 ASP A CA 9
ATOM 16287 C C . ASP A 1 82 ? 5.756 1.969 -2.852 1.00 0.00 82 ASP A C 9
ATOM 16288 O O . ASP A 1 82 ? 6.940 1.656 -2.980 1.00 0.00 82 ASP A O 9
ATOM 16297 N N . VAL A 1 83 ? 4.873 1.880 -3.856 1.00 0.00 83 VAL A N 9
ATOM 16298 C CA . VAL A 1 83 ? 5.155 1.346 -5.198 1.00 0.00 83 VAL A CA 9
ATOM 16299 C C . VAL A 1 83 ? 4.370 2.140 -6.247 1.00 0.00 83 VAL A C 9
ATOM 16300 O O . VAL A 1 83 ? 3.138 2.188 -6.181 1.00 0.00 83 VAL A O 9
ATOM 16313 N N . THR A 1 84 ? 5.055 2.713 -7.241 1.00 0.00 84 THR A N 9
ATOM 16314 C CA . THR A 1 84 ? 4.409 3.412 -8.378 1.00 0.00 84 THR A CA 9
ATOM 16315 C C . THR A 1 84 ? 4.727 2.843 -9.765 1.00 0.00 84 THR A C 9
ATOM 16316 O O . THR A 1 84 ? 4.012 3.127 -10.727 1.00 0.00 84 THR A O 9
ATOM 16327 N N . THR A 1 85 ? 5.765 2.012 -9.871 1.00 0.00 85 THR A N 9
ATOM 16328 C CA . THR A 1 85 ? 6.123 1.216 -11.064 1.00 0.00 85 THR A CA 9
ATOM 16329 C C . THR A 1 85 ? 6.521 -0.215 -10.687 1.00 0.00 85 THR A C 9
ATOM 16330 O O . THR A 1 85 ? 6.782 -0.520 -9.521 1.00 0.00 85 THR A O 9
ATOM 16341 N N . GLU A 1 86 ? 6.605 -1.115 -11.672 1.00 0.00 86 GLU A N 9
ATOM 16342 C CA . GLU A 1 86 ? 7.075 -2.491 -11.440 1.00 0.00 86 GLU A CA 9
ATOM 16343 C C . GLU A 1 86 ? 8.578 -2.564 -11.103 1.00 0.00 86 GLU A C 9
ATOM 16344 O O . GLU A 1 86 ? 9.021 -3.502 -10.440 1.00 0.00 86 GLU A O 9
ATOM 16356 N N . GLU A 1 87 ? 9.361 -1.554 -11.499 1.00 0.00 87 GLU A N 9
ATOM 16357 C CA . GLU A 1 87 ? 10.747 -1.383 -11.049 1.00 0.00 87 GLU A CA 9
ATOM 16358 C C . GLU A 1 87 ? 10.795 -0.862 -9.600 1.00 0.00 87 GLU A C 9
ATOM 16359 O O . GLU A 1 87 ? 11.650 -1.286 -8.821 1.00 0.00 87 GLU A O 9
ATOM 16371 N N . ASP A 1 88 ? 9.844 -0.007 -9.202 1.00 0.00 88 ASP A N 9
ATOM 16372 C CA . ASP A 1 88 ? 9.721 0.493 -7.827 1.00 0.00 88 ASP A CA 9
ATOM 16373 C C . ASP A 1 88 ? 9.410 -0.638 -6.828 1.00 0.00 88 ASP A C 9
ATOM 16374 O O . ASP A 1 88 ? 9.982 -0.661 -5.739 1.00 0.00 88 ASP A O 9
ATOM 16383 N N . LEU A 1 89 ? 8.580 -1.618 -7.222 1.00 0.00 89 LEU A N 9
ATOM 16384 C CA . LEU A 1 89 ? 8.325 -2.851 -6.457 1.00 0.00 89 LEU A CA 9
ATOM 16385 C C . LEU A 1 89 ? 9.634 -3.609 -6.162 1.00 0.00 89 LEU A C 9
ATOM 16386 O O . LEU A 1 89 ? 9.917 -3.951 -5.016 1.00 0.00 89 LEU A O 9
ATOM 16402 N N . GLU A 1 90 ? 10.437 -3.869 -7.196 1.00 0.00 90 GLU A N 9
ATOM 16403 C CA . GLU A 1 90 ? 11.703 -4.605 -7.078 1.00 0.00 90 GLU A CA 9
ATOM 16404 C C . GLU A 1 90 ? 12.731 -3.840 -6.235 1.00 0.00 90 GLU A C 9
ATOM 16405 O O . GLU A 1 90 ? 13.439 -4.442 -5.432 1.00 0.00 90 GLU A O 9
ATOM 16417 N N . GLU A 1 91 ? 12.781 -2.515 -6.362 1.00 0.00 91 GLU A N 9
ATOM 16418 C CA . GLU A 1 91 ? 13.640 -1.632 -5.567 1.00 0.00 91 GLU A CA 9
ATOM 16419 C C . GLU A 1 91 ? 13.321 -1.675 -4.066 1.00 0.00 91 GLU A C 9
ATOM 16420 O O . GLU A 1 91 ? 14.216 -1.862 -3.234 1.00 0.00 91 GLU A O 9
ATOM 16432 N N . VAL A 1 92 ? 12.051 -1.516 -3.695 1.00 0.00 92 VAL A N 9
ATOM 16433 C CA . VAL A 1 92 ? 11.650 -1.607 -2.282 1.00 0.00 92 VAL A CA 9
ATOM 16434 C C . VAL A 1 92 ? 11.811 -3.020 -1.722 1.00 0.00 92 VAL A C 9
ATOM 16435 O O . VAL A 1 92 ? 12.321 -3.162 -0.613 1.00 0.00 92 VAL A O 9
ATOM 16448 N N . LEU A 1 93 ? 11.498 -4.075 -2.488 1.00 0.00 93 LEU A N 9
ATOM 16449 C CA . LEU A 1 93 ? 11.761 -5.458 -2.067 1.00 0.00 93 LEU A CA 9
ATOM 16450 C C . LEU A 1 93 ? 13.265 -5.737 -1.915 1.00 0.00 93 LEU A C 9
ATOM 16451 O O . LEU A 1 93 ? 13.654 -6.425 -0.971 1.00 0.00 93 LEU A O 9
ATOM 16467 N N . ARG A 1 94 ? 14.128 -5.133 -2.748 1.00 0.00 94 ARG A N 9
ATOM 16468 C CA . ARG A 1 94 ? 15.594 -5.220 -2.597 1.00 0.00 94 ARG A CA 9
ATOM 16469 C C . ARG A 1 94 ? 16.031 -4.686 -1.230 1.00 0.00 94 ARG A C 9
ATOM 16470 O O . ARG A 1 94 ? 16.818 -5.334 -0.544 1.00 0.00 94 ARG A O 9
ATOM 16491 N N . ARG A 1 95 ? 15.459 -3.563 -0.780 1.00 0.00 95 ARG A N 9
ATOM 16492 C CA . ARG A 1 95 ? 15.727 -2.965 0.546 1.00 0.00 95 ARG A CA 9
ATOM 16493 C C . ARG A 1 95 ? 15.227 -3.828 1.709 1.00 0.00 95 ARG A C 9
ATOM 16494 O O . ARG A 1 95 ? 15.890 -3.851 2.747 1.00 0.00 95 ARG A O 9
ATOM 16515 N N . ILE A 1 96 ? 14.132 -4.578 1.546 1.00 0.00 96 ILE A N 9
ATOM 16516 C CA . ILE A 1 96 ? 13.703 -5.595 2.527 1.00 0.00 96 ILE A CA 9
ATOM 16517 C C . ILE A 1 96 ? 14.738 -6.727 2.633 1.00 0.00 96 ILE A C 9
ATOM 16518 O O . ILE A 1 96 ? 15.140 -7.081 3.743 1.00 0.00 96 ILE A O 9
ATOM 16534 N N . LYS A 1 97 ? 15.238 -7.250 1.500 1.00 0.00 97 LYS A N 9
ATOM 16535 C CA . LYS A 1 97 ? 16.240 -8.339 1.480 1.00 0.00 97 LYS A CA 9
ATOM 16536 C C . LYS A 1 97 ? 17.613 -7.896 2.003 1.00 0.00 97 LYS A C 9
ATOM 16537 O O . LYS A 1 97 ? 18.318 -8.693 2.625 1.00 0.00 97 LYS A O 9
ATOM 16556 N N . LYS A 1 98 ? 17.968 -6.619 1.820 1.00 0.00 98 LYS A N 9
ATOM 16557 C CA . LYS A 1 98 ? 19.179 -5.969 2.304 1.00 0.00 98 LYS A CA 9
ATOM 16558 C C . LYS A 1 98 ? 19.146 -5.651 3.810 1.00 0.00 98 LYS A C 9
ATOM 16559 O O . LYS A 1 98 ? 20.196 -5.440 4.418 1.00 0.00 98 LYS A O 9
ATOM 16578 N N . GLY A 1 99 ? 17.957 -5.624 4.419 1.00 0.00 99 GLY A N 9
ATOM 16579 C CA . GLY A 1 99 ? 17.748 -5.205 5.812 1.00 0.00 99 GLY A CA 9
ATOM 16580 C C . GLY A 1 99 ? 17.731 -3.682 6.023 1.00 0.00 99 GLY A C 9
ATOM 16581 O O . GLY A 1 99 ? 17.724 -3.226 7.168 1.00 0.00 99 GLY A O 9
ATOM 16585 N N . SER A 1 100 ? 17.705 -2.889 4.943 1.00 0.00 100 SER A N 9
ATOM 16586 C CA . SER A 1 100 ? 17.676 -1.415 4.983 1.00 0.00 100 SER A CA 9
ATOM 16587 C C . SER A 1 100 ? 16.256 -0.832 5.027 1.00 0.00 100 SER A C 9
ATOM 16588 O O . SER A 1 100 ? 16.064 0.254 5.576 1.00 0.00 100 SER A O 9
ATOM 16596 N N . TRP A 1 101 ? 15.261 -1.551 4.484 1.00 0.00 101 TRP A N 9
ATOM 16597 C CA . TRP A 1 101 ? 13.829 -1.200 4.471 1.00 0.00 101 TRP A CA 9
ATOM 16598 C C . TRP A 1 101 ? 13.570 0.266 4.056 1.00 0.00 101 TRP A C 9
ATOM 16599 O O . TRP A 1 101 ? 13.678 0.597 2.874 1.00 0.00 101 TRP A O 9
ATOM 16620 N N . SER A 1 102 ? 13.263 1.138 5.024 1.00 0.00 102 SER A N 9
ATOM 16621 C CA . SER A 1 102 ? 12.987 2.574 4.850 1.00 0.00 102 SER A CA 9
ATOM 16622 C C . SER A 1 102 ? 13.819 3.448 5.811 1.00 0.00 102 SER A C 9
ATOM 16623 O O . SER A 1 102 ? 13.439 4.581 6.119 1.00 0.00 102 SER A O 9
ATOM 16631 N N . LEU A 1 103 ? 14.939 2.920 6.325 1.00 0.00 103 LEU A N 9
ATOM 16632 C CA . LEU A 1 103 ? 15.776 3.530 7.370 1.00 0.00 103 LEU A CA 9
ATOM 16633 C C . LEU A 1 103 ? 16.732 4.594 6.783 1.00 0.00 103 LEU A C 9
ATOM 16634 O O . LEU A 1 103 ? 17.957 4.459 6.795 1.00 0.00 103 LEU A O 9
ATOM 16650 N N . GLU A 1 104 ? 16.154 5.655 6.223 1.00 0.00 104 GLU A N 9
ATOM 16651 C CA . GLU A 1 104 ? 16.875 6.790 5.632 1.00 0.00 104 GLU A CA 9
ATOM 16652 C C . GLU A 1 104 ? 17.256 7.856 6.679 1.00 0.00 104 GLU A C 9
ATOM 16653 O O . GLU A 1 104 ? 16.560 8.045 7.682 1.00 0.00 104 GLU A O 9
ATOM 16665 N N . HIS A 1 105 ? 18.360 8.572 6.440 1.00 0.00 105 HIS A N 9
ATOM 16666 C CA . HIS A 1 105 ? 18.837 9.665 7.298 1.00 0.00 105 HIS A CA 9
ATOM 16667 C C . HIS A 1 105 ? 18.078 10.987 7.056 1.00 0.00 105 HIS A C 9
ATOM 16668 O O . HIS A 1 105 ? 17.435 11.178 6.019 1.00 0.00 105 HIS A O 9
ATOM 16682 N N . HIS A 1 106 ? 18.183 11.929 7.999 1.00 0.00 106 HIS A N 9
ATOM 16683 C CA . HIS A 1 106 ? 17.594 13.271 7.895 1.00 0.00 106 HIS A CA 9
ATOM 16684 C C . HIS A 1 106 ? 18.450 14.173 6.983 1.00 0.00 106 HIS A C 9
ATOM 16685 O O . HIS A 1 106 ? 19.371 14.858 7.436 1.00 0.00 106 HIS A O 9
ATOM 16699 N N . HIS A 1 107 ? 18.173 14.138 5.675 1.00 0.00 107 HIS A N 9
ATOM 16700 C CA . HIS A 1 107 ? 18.980 14.798 4.639 1.00 0.00 107 HIS A CA 9
ATOM 16701 C C . HIS A 1 107 ? 18.888 16.337 4.669 1.00 0.00 107 HIS A C 9
ATOM 16702 O O . HIS A 1 107 ? 19.880 17.023 4.409 1.00 0.00 107 HIS A O 9
ATOM 16716 N N . HIS A 1 108 ? 17.714 16.885 5.004 1.00 0.00 108 HIS A N 9
ATOM 16717 C CA . HIS A 1 108 ? 17.430 18.325 5.101 1.00 0.00 108 HIS A CA 9
ATOM 16718 C C . HIS A 1 108 ? 16.638 18.663 6.379 1.00 0.00 108 HIS A C 9
ATOM 16719 O O . HIS A 1 108 ? 15.921 17.816 6.924 1.00 0.00 108 HIS A O 9
ATOM 16733 N N . HIS A 1 109 ? 16.737 19.919 6.831 1.00 0.00 109 HIS A N 9
ATOM 16734 C CA . HIS A 1 109 ? 16.052 20.452 8.024 1.00 0.00 109 HIS A CA 9
ATOM 16735 C C . HIS A 1 109 ? 14.902 21.438 7.704 1.00 0.00 109 HIS A C 9
ATOM 16736 O O . HIS A 1 109 ? 14.274 21.967 8.625 1.00 0.00 109 HIS A O 9
ATOM 16750 N N . HIS A 1 110 ? 14.620 21.670 6.411 1.00 0.00 110 HIS A N 9
ATOM 16751 C CA . HIS A 1 110 ? 13.622 22.614 5.872 1.00 0.00 110 HIS A CA 9
ATOM 16752 C C . HIS A 1 110 ? 13.750 24.042 6.468 1.00 0.00 110 HIS A C 9
ATOM 16753 O O . HIS A 1 110 ? 14.832 24.649 6.284 1.00 0.00 110 HIS A O 9
ATOM 16768 N N . GLY A 1 1 ? -8.222 -6.517 12.486 1.00 0.00 1 GLY A N 10
ATOM 16769 C CA . GLY A 1 1 ? -7.842 -5.883 13.767 1.00 0.00 1 GLY A CA 10
ATOM 16770 C C . GLY A 1 1 ? -7.830 -4.371 13.636 1.00 0.00 1 GLY A C 10
ATOM 16771 O O . GLY A 1 1 ? -8.736 -3.798 13.031 1.00 0.00 1 GLY A O 10
ATOM 16777 N N . SER A 1 2 ? -6.790 -3.712 14.159 1.00 0.00 2 SER A N 10
ATOM 16778 C CA . SER A 1 2 ? -6.621 -2.242 14.144 1.00 0.00 2 SER A CA 10
ATOM 16779 C C . SER A 1 2 ? -6.614 -1.626 12.737 1.00 0.00 2 SER A C 10
ATOM 16780 O O . SER A 1 2 ? -6.918 -0.449 12.565 1.00 0.00 2 SER A O 10
ATOM 16788 N N . ASP A 1 3 ? -6.301 -2.417 11.709 1.00 0.00 3 ASP A N 10
ATOM 16789 C CA . ASP A 1 3 ? -6.409 -2.035 10.299 1.00 0.00 3 ASP A CA 10
ATOM 16790 C C . ASP A 1 3 ? -7.839 -1.675 9.857 1.00 0.00 3 ASP A C 10
ATOM 16791 O O . ASP A 1 3 ? -8.001 -0.843 8.969 1.00 0.00 3 ASP A O 10
ATOM 16800 N N . GLU A 1 4 ? -8.885 -2.226 10.484 1.00 0.00 4 GLU A N 10
ATOM 16801 C CA . GLU A 1 4 ? -10.278 -1.892 10.142 1.00 0.00 4 GLU A CA 10
ATOM 16802 C C . GLU A 1 4 ? -10.653 -0.458 10.565 1.00 0.00 4 GLU A C 10
ATOM 16803 O O . GLU A 1 4 ? -11.467 0.202 9.916 1.00 0.00 4 GLU A O 10
ATOM 16815 N N . GLU A 1 5 ? -9.986 0.074 11.592 1.00 0.00 5 GLU A N 10
ATOM 16816 C CA . GLU A 1 5 ? -10.086 1.484 11.988 1.00 0.00 5 GLU A CA 10
ATOM 16817 C C . GLU A 1 5 ? -9.463 2.424 10.945 1.00 0.00 5 GLU A C 10
ATOM 16818 O O . GLU A 1 5 ? -9.872 3.579 10.841 1.00 0.00 5 GLU A O 10
ATOM 16830 N N . ILE A 1 6 ? -8.488 1.943 10.164 1.00 0.00 6 ILE A N 10
ATOM 16831 C CA . ILE A 1 6 ? -7.964 2.655 8.993 1.00 0.00 6 ILE A CA 10
ATOM 16832 C C . ILE A 1 6 ? -8.844 2.419 7.757 1.00 0.00 6 ILE A C 10
ATOM 16833 O O . ILE A 1 6 ? -9.044 3.333 6.959 1.00 0.00 6 ILE A O 10
ATOM 16849 N N . ARG A 1 7 ? -9.412 1.217 7.596 1.00 0.00 7 ARG A N 10
ATOM 16850 C CA . ARG A 1 7 ? -10.197 0.818 6.404 1.00 0.00 7 ARG A CA 10
ATOM 16851 C C . ARG A 1 7 ? -11.354 1.782 6.130 1.00 0.00 7 ARG A C 10
ATOM 16852 O O . ARG A 1 7 ? -11.539 2.230 5.003 1.00 0.00 7 ARG A O 10
ATOM 16873 N N . LYS A 1 8 ? -12.067 2.187 7.183 1.00 0.00 8 LYS A N 10
ATOM 16874 C CA . LYS A 1 8 ? -13.143 3.191 7.116 1.00 0.00 8 LYS A CA 10
ATOM 16875 C C . LYS A 1 8 ? -12.645 4.580 6.666 1.00 0.00 8 LYS A C 10
ATOM 16876 O O . LYS A 1 8 ? -13.354 5.288 5.951 1.00 0.00 8 LYS A O 10
ATOM 16895 N N . LYS A 1 9 ? -11.414 4.960 7.047 1.00 0.00 9 LYS A N 10
ATOM 16896 C CA . LYS A 1 9 ? -10.769 6.242 6.700 1.00 0.00 9 LYS A CA 10
ATOM 16897 C C . LYS A 1 9 ? -10.290 6.226 5.245 1.00 0.00 9 LYS A C 10
ATOM 16898 O O . LYS A 1 9 ? -10.409 7.227 4.545 1.00 0.00 9 LYS A O 10
ATOM 16917 N N . LEU A 1 10 ? -9.833 5.067 4.765 1.00 0.00 10 LEU A N 10
ATOM 16918 C CA . LEU A 1 10 ? -9.472 4.811 3.371 1.00 0.00 10 LEU A CA 10
ATOM 16919 C C . LEU A 1 10 ? -10.692 4.868 2.438 1.00 0.00 10 LEU A C 10
ATOM 16920 O O . LEU A 1 10 ? -10.635 5.489 1.382 1.00 0.00 10 LEU A O 10
ATOM 16936 N N . GLU A 1 11 ? -11.823 4.295 2.841 1.00 0.00 11 GLU A N 10
ATOM 16937 C CA . GLU A 1 11 ? -13.075 4.347 2.065 1.00 0.00 11 GLU A CA 10
ATOM 16938 C C . GLU A 1 11 ? -13.637 5.779 1.981 1.00 0.00 11 GLU A C 10
ATOM 16939 O O . GLU A 1 11 ? -14.194 6.170 0.955 1.00 0.00 11 GLU A O 10
ATOM 16951 N N . GLU A 1 12 ? -13.445 6.591 3.026 1.00 0.00 12 GLU A N 10
ATOM 16952 C CA . GLU A 1 12 ? -13.707 8.034 2.983 1.00 0.00 12 GLU A CA 10
ATOM 16953 C C . GLU A 1 12 ? -12.735 8.745 2.023 1.00 0.00 12 GLU A C 10
ATOM 16954 O O . GLU A 1 12 ? -13.170 9.556 1.204 1.00 0.00 12 GLU A O 10
ATOM 16966 N N . LEU A 1 13 ? -11.439 8.407 2.062 1.00 0.00 13 LEU A N 10
ATOM 16967 C CA . LEU A 1 13 ? -10.396 8.986 1.212 1.00 0.00 13 LEU A CA 10
ATOM 16968 C C . LEU A 1 13 ? -10.668 8.713 -0.271 1.00 0.00 13 LEU A C 10
ATOM 16969 O O . LEU A 1 13 ? -10.529 9.615 -1.094 1.00 0.00 13 LEU A O 10
ATOM 16985 N N . ALA A 1 14 ? -11.136 7.507 -0.605 1.00 0.00 14 ALA A N 10
ATOM 16986 C CA . ALA A 1 14 ? -11.523 7.120 -1.961 1.00 0.00 14 ALA A CA 10
ATOM 16987 C C . ALA A 1 14 ? -12.501 8.132 -2.591 1.00 0.00 14 ALA A C 10
ATOM 16988 O O . ALA A 1 14 ? -12.338 8.545 -3.743 1.00 0.00 14 ALA A O 10
ATOM 16995 N N . LYS A 1 15 ? -13.471 8.599 -1.792 1.00 0.00 15 LYS A N 10
ATOM 16996 C CA . LYS A 1 15 ? -14.493 9.578 -2.182 1.00 0.00 15 LYS A CA 10
ATOM 16997 C C . LYS A 1 15 ? -13.942 11.002 -2.335 1.00 0.00 15 LYS A C 10
ATOM 16998 O O . LYS A 1 15 ? -14.420 11.749 -3.189 1.00 0.00 15 LYS A O 10
ATOM 17017 N N . ARG A 1 16 ? -12.911 11.368 -1.558 1.00 0.00 16 ARG A N 10
ATOM 17018 C CA . ARG A 1 16 ? -12.221 12.674 -1.647 1.00 0.00 16 ARG A CA 10
ATOM 17019 C C . ARG A 1 16 ? -11.293 12.765 -2.862 1.00 0.00 16 ARG A C 10
ATOM 17020 O O . ARG A 1 16 ? -11.232 13.815 -3.505 1.00 0.00 16 ARG A O 10
ATOM 17041 N N . LYS A 1 17 ? -10.585 11.675 -3.189 1.00 0.00 17 LYS A N 10
ATOM 17042 C CA . LYS A 1 17 ? -9.618 11.604 -4.304 1.00 0.00 17 LYS A CA 10
ATOM 17043 C C . LYS A 1 17 ? -10.250 11.202 -5.643 1.00 0.00 17 LYS A C 10
ATOM 17044 O O . LYS A 1 17 ? -9.614 11.357 -6.685 1.00 0.00 17 LYS A O 10
ATOM 17063 N N . GLY A 1 18 ? -11.486 10.691 -5.631 1.00 0.00 18 GLY A N 10
ATOM 17064 C CA . GLY A 1 18 ? -12.200 10.235 -6.832 1.00 0.00 18 GLY A CA 10
ATOM 17065 C C . GLY A 1 18 ? -11.625 8.953 -7.454 1.00 0.00 18 GLY A C 10
ATOM 17066 O O . GLY A 1 18 ? -11.810 8.711 -8.650 1.00 0.00 18 GLY A O 10
ATOM 17070 N N . LYS A 1 19 ? -10.901 8.150 -6.660 1.00 0.00 19 LYS A N 10
ATOM 17071 C CA . LYS A 1 19 ? -10.259 6.884 -7.063 1.00 0.00 19 LYS A CA 10
ATOM 17072 C C . LYS A 1 19 ? -10.987 5.687 -6.441 1.00 0.00 19 LYS A C 10
ATOM 17073 O O . LYS A 1 19 ? -11.607 5.800 -5.385 1.00 0.00 19 LYS A O 10
ATOM 17092 N N . ASP A 1 20 ? -10.851 4.525 -7.068 1.00 0.00 20 ASP A N 10
ATOM 17093 C CA . ASP A 1 20 ? -11.261 3.240 -6.492 1.00 0.00 20 ASP A CA 10
ATOM 17094 C C . ASP A 1 20 ? -10.064 2.651 -5.734 1.00 0.00 20 ASP A C 10
ATOM 17095 O O . ASP A 1 20 ? -8.983 2.505 -6.318 1.00 0.00 20 ASP A O 10
ATOM 17104 N N . LEU A 1 21 ? -10.234 2.327 -4.446 1.00 0.00 21 LEU A N 10
ATOM 17105 C CA . LEU A 1 21 ? -9.210 1.639 -3.653 1.00 0.00 21 LEU A CA 10
ATOM 17106 C C . LEU A 1 21 ? -9.785 0.582 -2.701 1.00 0.00 21 LEU A C 10
ATOM 17107 O O . LEU A 1 21 ? -10.962 0.622 -2.336 1.00 0.00 21 LEU A O 10
ATOM 17123 N N . GLN A 1 22 ? -8.953 -0.402 -2.352 1.00 0.00 22 GLN A N 10
ATOM 17124 C CA . GLN A 1 22 ? -9.327 -1.603 -1.604 1.00 0.00 22 GLN A CA 10
ATOM 17125 C C . GLN A 1 22 ? -8.206 -1.997 -0.630 1.00 0.00 22 GLN A C 10
ATOM 17126 O O . GLN A 1 22 ? -7.025 -1.831 -0.948 1.00 0.00 22 GLN A O 10
ATOM 17140 N N . LEU A 1 23 ? -8.585 -2.556 0.526 1.00 0.00 23 LEU A N 10
ATOM 17141 C CA . LEU A 1 23 ? -7.678 -3.127 1.524 1.00 0.00 23 LEU A CA 10
ATOM 17142 C C . LEU A 1 23 ? -7.740 -4.666 1.496 1.00 0.00 23 LEU A C 10
ATOM 17143 O O . LEU A 1 23 ? -8.823 -5.240 1.633 1.00 0.00 23 LEU A O 10
ATOM 17159 N N . ARG A 1 24 ? -6.589 -5.334 1.325 1.00 0.00 24 ARG A N 10
ATOM 17160 C CA . ARG A 1 24 ? -6.461 -6.806 1.256 1.00 0.00 24 ARG A CA 10
ATOM 17161 C C . ARG A 1 24 ? -5.237 -7.325 2.035 1.00 0.00 24 ARG A C 10
ATOM 17162 O O . ARG A 1 24 ? -4.246 -6.615 2.193 1.00 0.00 24 ARG A O 10
ATOM 17183 N N . ARG A 1 25 ? -5.283 -8.578 2.501 1.00 0.00 25 ARG A N 10
ATOM 17184 C CA . ARG A 1 25 ? -4.166 -9.303 3.144 1.00 0.00 25 ARG A CA 10
ATOM 17185 C C . ARG A 1 25 ? -3.500 -10.311 2.199 1.00 0.00 25 ARG A C 10
ATOM 17186 O O . ARG A 1 25 ? -4.188 -10.975 1.421 1.00 0.00 25 ARG A O 10
ATOM 17207 N N . TYR A 1 26 ? -2.176 -10.442 2.301 1.00 0.00 26 TYR A N 10
ATOM 17208 C CA . TYR A 1 26 ? -1.336 -11.360 1.517 1.00 0.00 26 TYR A CA 10
ATOM 17209 C C . TYR A 1 26 ? -0.296 -12.096 2.383 1.00 0.00 26 TYR A C 10
ATOM 17210 O O . TYR A 1 26 ? 0.064 -11.646 3.473 1.00 0.00 26 TYR A O 10
ATOM 17228 N N . ASN A 1 27 ? 0.185 -13.238 1.882 1.00 0.00 27 ASN A N 10
ATOM 17229 C CA . ASN A 1 27 ? 1.058 -14.174 2.603 1.00 0.00 27 ASN A CA 10
ATOM 17230 C C . ASN A 1 27 ? 2.538 -14.124 2.159 1.00 0.00 27 ASN A C 10
ATOM 17231 O O . ASN A 1 27 ? 3.427 -14.221 3.007 1.00 0.00 27 ASN A O 10
ATOM 17242 N N . ASP A 1 28 ? 2.818 -13.950 0.861 1.00 0.00 28 ASP A N 10
ATOM 17243 C CA . ASP A 1 28 ? 4.179 -13.988 0.296 1.00 0.00 28 ASP A CA 10
ATOM 17244 C C . ASP A 1 28 ? 4.424 -12.859 -0.723 1.00 0.00 28 ASP A C 10
ATOM 17245 O O . ASP A 1 28 ? 3.502 -12.514 -1.471 1.00 0.00 28 ASP A O 10
ATOM 17254 N N . PRO A 1 29 ? 5.657 -12.326 -0.838 1.00 0.00 29 PRO A N 10
ATOM 17255 C CA . PRO A 1 29 ? 6.060 -11.433 -1.931 1.00 0.00 29 PRO A CA 10
ATOM 17256 C C . PRO A 1 29 ? 5.708 -11.959 -3.336 1.00 0.00 29 PRO A C 10
ATOM 17257 O O . PRO A 1 29 ? 5.376 -11.171 -4.222 1.00 0.00 29 PRO A O 10
ATOM 17268 N N . ASN A 1 30 ? 5.736 -13.278 -3.562 1.00 0.00 30 ASN A N 10
ATOM 17269 C CA . ASN A 1 30 ? 5.372 -13.860 -4.859 1.00 0.00 30 ASN A CA 10
ATOM 17270 C C . ASN A 1 30 ? 3.869 -13.779 -5.162 1.00 0.00 30 ASN A C 10
ATOM 17271 O O . ASN A 1 30 ? 3.482 -13.642 -6.320 1.00 0.00 30 ASN A O 10
ATOM 17282 N N . GLU A 1 31 ? 3.017 -13.871 -4.140 1.00 0.00 31 GLU A N 10
ATOM 17283 C CA . GLU A 1 31 ? 1.559 -13.769 -4.284 1.00 0.00 31 GLU A CA 10
ATOM 17284 C C . GLU A 1 31 ? 1.115 -12.308 -4.369 1.00 0.00 31 GLU A C 10
ATOM 17285 O O . GLU A 1 31 ? 0.210 -11.973 -5.135 1.00 0.00 31 GLU A O 10
ATOM 17297 N N . VAL A 1 32 ? 1.788 -11.431 -3.617 1.00 0.00 32 VAL A N 10
ATOM 17298 C CA . VAL A 1 32 ? 1.424 -10.006 -3.545 1.00 0.00 32 VAL A CA 10
ATOM 17299 C C . VAL A 1 32 ? 1.769 -9.257 -4.835 1.00 0.00 32 VAL A C 10
ATOM 17300 O O . VAL A 1 32 ? 1.006 -8.401 -5.277 1.00 0.00 32 VAL A O 10
ATOM 17313 N N . GLU A 1 33 ? 2.879 -9.634 -5.478 1.00 0.00 33 GLU A N 10
ATOM 17314 C CA . GLU A 1 33 ? 3.391 -9.058 -6.730 1.00 0.00 33 GLU A CA 10
ATOM 17315 C C . GLU A 1 33 ? 2.313 -8.951 -7.819 1.00 0.00 33 GLU A C 10
ATOM 17316 O O . GLU A 1 33 ? 2.173 -7.890 -8.427 1.00 0.00 33 GLU A O 10
ATOM 17328 N N . LYS A 1 34 ? 1.491 -9.995 -8.008 1.00 0.00 34 LYS A N 10
ATOM 17329 C CA . LYS A 1 34 ? 0.461 -10.029 -9.068 1.00 0.00 34 LYS A CA 10
ATOM 17330 C C . LYS A 1 34 ? -0.610 -8.952 -8.872 1.00 0.00 34 LYS A C 10
ATOM 17331 O O . LYS A 1 34 ? -1.087 -8.363 -9.842 1.00 0.00 34 LYS A O 10
ATOM 17350 N N . SER A 1 35 ? -0.941 -8.658 -7.615 1.00 0.00 35 SER A N 10
ATOM 17351 C CA . SER A 1 35 ? -1.879 -7.597 -7.230 1.00 0.00 35 SER A CA 10
ATOM 17352 C C . SER A 1 35 ? -1.356 -6.203 -7.594 1.00 0.00 35 SER A C 10
ATOM 17353 O O . SER A 1 35 ? -2.122 -5.343 -8.036 1.00 0.00 35 SER A O 10
ATOM 17361 N N . ILE A 1 36 ? -0.035 -5.991 -7.498 1.00 0.00 36 ILE A N 10
ATOM 17362 C CA . ILE A 1 36 ? 0.599 -4.709 -7.829 1.00 0.00 36 ILE A CA 10
ATOM 17363 C C . ILE A 1 36 ? 0.471 -4.431 -9.330 1.00 0.00 36 ILE A C 10
ATOM 17364 O O . ILE A 1 36 ? 0.074 -3.332 -9.722 1.00 0.00 36 ILE A O 10
ATOM 17380 N N . ARG A 1 37 ? 0.752 -5.437 -10.176 1.00 0.00 37 ARG A N 10
ATOM 17381 C CA . ARG A 1 37 ? 0.710 -5.299 -11.646 1.00 0.00 37 ARG A CA 10
ATOM 17382 C C . ARG A 1 37 ? -0.656 -4.812 -12.123 1.00 0.00 37 ARG A C 10
ATOM 17383 O O . ARG A 1 37 ? -0.728 -3.955 -12.999 1.00 0.00 37 ARG A O 10
ATOM 17404 N N . GLU A 1 38 ? -1.737 -5.315 -11.526 1.00 0.00 38 GLU A N 10
ATOM 17405 C CA . GLU A 1 38 ? -3.102 -4.999 -11.920 1.00 0.00 38 GLU A CA 10
ATOM 17406 C C . GLU A 1 38 ? -3.491 -3.573 -11.484 1.00 0.00 38 GLU A C 10
ATOM 17407 O O . GLU A 1 38 ? -4.028 -2.813 -12.289 1.00 0.00 38 GLU A O 10
ATOM 17419 N N . ALA A 1 39 ? -3.126 -3.152 -10.267 1.00 0.00 39 ALA A N 10
ATOM 17420 C CA . ALA A 1 39 ? -3.355 -1.784 -9.791 1.00 0.00 39 ALA A CA 10
ATOM 17421 C C . ALA A 1 39 ? -2.640 -0.743 -10.670 1.00 0.00 39 ALA A C 10
ATOM 17422 O O . ALA A 1 39 ? -3.236 0.265 -11.061 1.00 0.00 39 ALA A O 10
ATOM 17429 N N . LEU A 1 40 ? -1.389 -1.028 -11.049 1.00 0.00 40 LEU A N 10
ATOM 17430 C CA . LEU A 1 40 ? -0.580 -0.156 -11.896 1.00 0.00 40 LEU A CA 10
ATOM 17431 C C . LEU A 1 40 ? -1.114 -0.108 -13.337 1.00 0.00 40 LEU A C 10
ATOM 17432 O O . LEU A 1 40 ? -1.164 0.969 -13.934 1.00 0.00 40 LEU A O 10
ATOM 17448 N N . LYS A 1 41 ? -1.584 -1.242 -13.880 1.00 0.00 41 LYS A N 10
ATOM 17449 C CA . LYS A 1 41 ? -2.161 -1.336 -15.224 1.00 0.00 41 LYS A CA 10
ATOM 17450 C C . LYS A 1 41 ? -3.495 -0.589 -15.351 1.00 0.00 41 LYS A C 10
ATOM 17451 O O . LYS A 1 41 ? -3.746 0.036 -16.382 1.00 0.00 41 LYS A O 10
ATOM 17470 N N . LYS A 1 42 ? -4.326 -0.611 -14.301 1.00 0.00 42 LYS A N 10
ATOM 17471 C CA . LYS A 1 42 ? -5.623 0.094 -14.251 1.00 0.00 42 LYS A CA 10
ATOM 17472 C C . LYS A 1 42 ? -5.522 1.579 -13.861 1.00 0.00 42 LYS A C 10
ATOM 17473 O O . LYS A 1 42 ? -6.513 2.300 -13.988 1.00 0.00 42 LYS A O 10
ATOM 17492 N N . GLY A 1 43 ? -4.369 2.046 -13.373 1.00 0.00 43 GLY A N 10
ATOM 17493 C CA . GLY A 1 43 ? -4.202 3.407 -12.837 1.00 0.00 43 GLY A CA 10
ATOM 17494 C C . GLY A 1 43 ? -4.952 3.631 -11.514 1.00 0.00 43 GLY A C 10
ATOM 17495 O O . GLY A 1 43 ? -5.453 4.731 -11.254 1.00 0.00 43 GLY A O 10
ATOM 17499 N N . ARG A 1 44 ? -5.100 2.563 -10.717 1.00 0.00 44 ARG A N 10
ATOM 17500 C CA . ARG A 1 44 ? -5.840 2.502 -9.446 1.00 0.00 44 ARG A CA 10
ATOM 17501 C C . ARG A 1 44 ? -4.909 2.320 -8.246 1.00 0.00 44 ARG A C 10
ATOM 17502 O O . ARG A 1 44 ? -3.733 1.983 -8.388 1.00 0.00 44 ARG A O 10
ATOM 17523 N N . THR A 1 45 ? -5.455 2.559 -7.057 1.00 0.00 45 THR A N 10
ATOM 17524 C CA . THR A 1 45 ? -4.738 2.458 -5.778 1.00 0.00 45 THR A CA 10
ATOM 17525 C C . THR A 1 45 ? -5.118 1.174 -5.038 1.00 0.00 45 THR A C 10
ATOM 17526 O O . THR A 1 45 ? -6.293 0.816 -4.981 1.00 0.00 45 THR A O 10
ATOM 17537 N N . LEU A 1 46 ? -4.143 0.486 -4.446 1.00 0.00 46 LEU A N 10
ATOM 17538 C CA . LEU A 1 46 ? -4.361 -0.627 -3.516 1.00 0.00 46 LEU A CA 10
ATOM 17539 C C . LEU A 1 46 ? -3.612 -0.400 -2.206 1.00 0.00 46 LEU A C 10
ATOM 17540 O O . LEU A 1 46 ? -2.512 0.158 -2.187 1.00 0.00 46 LEU A O 10
ATOM 17556 N N . ILE A 1 47 ? -4.201 -0.897 -1.120 1.00 0.00 47 ILE A N 10
ATOM 17557 C CA . ILE A 1 47 ? -3.589 -0.953 0.203 1.00 0.00 47 ILE A CA 10
ATOM 17558 C C . ILE A 1 47 ? -3.550 -2.412 0.633 1.00 0.00 47 ILE A C 10
ATOM 17559 O O . ILE A 1 47 ? -4.555 -3.121 0.606 1.00 0.00 47 ILE A O 10
ATOM 17575 N N . ILE A 1 48 ? -2.368 -2.884 0.987 1.00 0.00 48 ILE A N 10
ATOM 17576 C CA . ILE A 1 48 ? -2.126 -4.297 1.276 1.00 0.00 48 ILE A CA 10
ATOM 17577 C C . ILE A 1 48 ? -1.465 -4.460 2.643 1.00 0.00 48 ILE A C 10
ATOM 17578 O O . ILE A 1 48 ? -0.681 -3.613 3.060 1.00 0.00 48 ILE A O 10
ATOM 17594 N N . ILE A 1 49 ? -1.770 -5.557 3.332 1.00 0.00 49 ILE A N 10
ATOM 17595 C CA . ILE A 1 49 ? -1.129 -5.971 4.583 1.00 0.00 49 ILE A CA 10
ATOM 17596 C C . ILE A 1 49 ? -0.481 -7.340 4.367 1.00 0.00 49 ILE A C 10
ATOM 17597 O O . ILE A 1 49 ? -1.165 -8.314 4.051 1.00 0.00 49 ILE A O 10
ATOM 17613 N N . ILE A 1 50 ? 0.838 -7.424 4.523 1.00 0.00 50 ILE A N 10
ATOM 17614 C CA . ILE A 1 50 ? 1.618 -8.648 4.384 1.00 0.00 50 ILE A CA 10
ATOM 17615 C C . ILE A 1 50 ? 2.564 -8.830 5.568 1.00 0.00 50 ILE A C 10
ATOM 17616 O O . ILE A 1 50 ? 3.455 -8.019 5.801 1.00 0.00 50 ILE A O 10
ATOM 17632 N N . ASN A 1 51 ? 2.371 -9.915 6.315 1.00 0.00 51 ASN A N 10
ATOM 17633 C CA . ASN A 1 51 ? 3.196 -10.304 7.470 1.00 0.00 51 ASN A CA 10
ATOM 17634 C C . ASN A 1 51 ? 3.443 -9.157 8.486 1.00 0.00 51 ASN A C 10
ATOM 17635 O O . ASN A 1 51 ? 4.533 -9.010 9.043 1.00 0.00 51 ASN A O 10
ATOM 17646 N N . GLY A 1 52 ? 2.421 -8.321 8.699 1.00 0.00 52 GLY A N 10
ATOM 17647 C CA . GLY A 1 52 ? 2.454 -7.132 9.566 1.00 0.00 52 GLY A CA 10
ATOM 17648 C C . GLY A 1 52 ? 2.990 -5.844 8.916 1.00 0.00 52 GLY A C 10
ATOM 17649 O O . GLY A 1 52 ? 3.007 -4.802 9.574 1.00 0.00 52 GLY A O 10
ATOM 17653 N N . VAL A 1 53 ? 3.398 -5.878 7.641 1.00 0.00 53 VAL A N 10
ATOM 17654 C CA . VAL A 1 53 ? 3.866 -4.708 6.870 1.00 0.00 53 VAL A CA 10
ATOM 17655 C C . VAL A 1 53 ? 2.727 -4.180 5.998 1.00 0.00 53 VAL A C 10
ATOM 17656 O O . VAL A 1 53 ? 2.070 -4.960 5.308 1.00 0.00 53 VAL A O 10
ATOM 17669 N N . PHE A 1 54 ? 2.514 -2.864 5.972 1.00 0.00 54 PHE A N 10
ATOM 17670 C CA . PHE A 1 54 ? 1.594 -2.237 5.016 1.00 0.00 54 PHE A CA 10
ATOM 17671 C C . PHE A 1 54 ? 2.320 -1.942 3.691 1.00 0.00 54 PHE A C 10
ATOM 17672 O O . PHE A 1 54 ? 3.417 -1.392 3.690 1.00 0.00 54 PHE A O 10
ATOM 17689 N N . VAL A 1 55 ? 1.708 -2.266 2.555 1.00 0.00 55 VAL A N 10
ATOM 17690 C CA . VAL A 1 55 ? 2.228 -2.002 1.202 1.00 0.00 55 VAL A CA 10
ATOM 17691 C C . VAL A 1 55 ? 1.194 -1.189 0.428 1.00 0.00 55 VAL A C 10
ATOM 17692 O O . VAL A 1 55 ? 0.080 -1.656 0.187 1.00 0.00 55 VAL A O 10
ATOM 17705 N N . VAL A 1 56 ? 1.553 0.035 0.044 1.00 0.00 56 VAL A N 10
ATOM 17706 C CA . VAL A 1 56 ? 0.695 0.954 -0.722 1.00 0.00 56 VAL A CA 10
ATOM 17707 C C . VAL A 1 56 ? 1.136 0.994 -2.189 1.00 0.00 56 VAL A C 10
ATOM 17708 O O . VAL A 1 56 ? 2.309 1.227 -2.483 1.00 0.00 56 VAL A O 10
ATOM 17721 N N . VAL A 1 57 ? 0.196 0.804 -3.116 1.00 0.00 57 VAL A N 10
ATOM 17722 C CA . VAL A 1 57 ? 0.425 0.885 -4.571 1.00 0.00 57 VAL A CA 10
ATOM 17723 C C . VAL A 1 57 ? -0.484 1.952 -5.168 1.00 0.00 57 VAL A C 10
ATOM 17724 O O . VAL A 1 57 ? -1.684 1.918 -4.919 1.00 0.00 57 VAL A O 10
ATOM 17737 N N . SER A 1 58 ? 0.051 2.869 -5.975 1.00 0.00 58 SER A N 10
ATOM 17738 C CA . SER A 1 58 ? -0.733 3.803 -6.797 1.00 0.00 58 SER A CA 10
ATOM 17739 C C . SER A 1 58 ? 0.131 4.384 -7.914 1.00 0.00 58 SER A C 10
ATOM 17740 O O . SER A 1 58 ? 1.343 4.499 -7.768 1.00 0.00 58 SER A O 10
ATOM 17748 N N . THR A 1 59 ? -0.475 4.827 -9.012 1.00 0.00 59 THR A N 10
ATOM 17749 C CA . THR A 1 59 ? 0.203 5.614 -10.054 1.00 0.00 59 THR A CA 10
ATOM 17750 C C . THR A 1 59 ? 0.252 7.111 -9.706 1.00 0.00 59 THR A C 10
ATOM 17751 O O . THR A 1 59 ? 0.772 7.908 -10.490 1.00 0.00 59 THR A O 10
ATOM 17762 N N . ASP A 1 60 ? -0.251 7.505 -8.527 1.00 0.00 60 ASP A N 10
ATOM 17763 C CA . ASP A 1 60 ? -0.254 8.880 -8.018 1.00 0.00 60 ASP A CA 10
ATOM 17764 C C . ASP A 1 60 ? 0.411 8.977 -6.631 1.00 0.00 60 ASP A C 10
ATOM 17765 O O . ASP A 1 60 ? -0.143 8.523 -5.629 1.00 0.00 60 ASP A O 10
ATOM 17774 N N . GLU A 1 61 ? 1.594 9.599 -6.561 1.00 0.00 61 GLU A N 10
ATOM 17775 C CA . GLU A 1 61 ? 2.382 9.750 -5.322 1.00 0.00 61 GLU A CA 10
ATOM 17776 C C . GLU A 1 61 ? 1.632 10.503 -4.213 1.00 0.00 61 GLU A C 10
ATOM 17777 O O . GLU A 1 61 ? 1.790 10.183 -3.033 1.00 0.00 61 GLU A O 10
ATOM 17789 N N . ASP A 1 62 ? 0.777 11.461 -4.581 1.00 0.00 62 ASP A N 10
ATOM 17790 C CA . ASP A 1 62 ? -0.105 12.180 -3.657 1.00 0.00 62 ASP A CA 10
ATOM 17791 C C . ASP A 1 62 ? -1.084 11.222 -2.955 1.00 0.00 62 ASP A C 10
ATOM 17792 O O . ASP A 1 62 ? -1.282 11.336 -1.746 1.00 0.00 62 ASP A O 10
ATOM 17801 N N . LEU A 1 63 ? -1.618 10.215 -3.659 1.00 0.00 63 LEU A N 10
ATOM 17802 C CA . LEU A 1 63 ? -2.510 9.227 -3.052 1.00 0.00 63 LEU A CA 10
ATOM 17803 C C . LEU A 1 63 ? -1.785 8.338 -2.039 1.00 0.00 63 LEU A C 10
ATOM 17804 O O . LEU A 1 63 ? -2.285 8.154 -0.928 1.00 0.00 63 LEU A O 10
ATOM 17820 N N . ILE A 1 64 ? -0.573 7.873 -2.360 1.00 0.00 64 ILE A N 10
ATOM 17821 C CA . ILE A 1 64 ? 0.260 7.130 -1.402 1.00 0.00 64 ILE A CA 10
ATOM 17822 C C . ILE A 1 64 ? 0.585 7.981 -0.174 1.00 0.00 64 ILE A C 10
ATOM 17823 O O . ILE A 1 64 ? 0.352 7.521 0.942 1.00 0.00 64 ILE A O 10
ATOM 17839 N N . ARG A 1 65 ? 1.099 9.208 -0.332 1.00 0.00 65 ARG A N 10
ATOM 17840 C CA . ARG A 1 65 ? 1.567 9.992 0.830 1.00 0.00 65 ARG A CA 10
ATOM 17841 C C . ARG A 1 65 ? 0.455 10.368 1.808 1.00 0.00 65 ARG A C 10
ATOM 17842 O O . ARG A 1 65 ? 0.709 10.445 3.010 1.00 0.00 65 ARG A O 10
ATOM 17863 N N . GLU A 1 66 ? -0.776 10.530 1.327 1.00 0.00 66 GLU A N 10
ATOM 17864 C CA . GLU A 1 66 ? -1.949 10.748 2.176 1.00 0.00 66 GLU A CA 10
ATOM 17865 C C . GLU A 1 66 ? -2.433 9.448 2.850 1.00 0.00 66 GLU A C 10
ATOM 17866 O O . GLU A 1 66 ? -2.876 9.485 3.998 1.00 0.00 66 GLU A O 10
ATOM 17878 N N . ILE A 1 67 ? -2.264 8.283 2.210 1.00 0.00 67 ILE A N 10
ATOM 17879 C CA . ILE A 1 67 ? -2.481 6.974 2.854 1.00 0.00 67 ILE A CA 10
ATOM 17880 C C . ILE A 1 67 ? -1.441 6.736 3.956 1.00 0.00 67 ILE A C 10
ATOM 17881 O O . ILE A 1 67 ? -1.791 6.280 5.046 1.00 0.00 67 ILE A O 10
ATOM 17897 N N . LYS A 1 68 ? -0.173 7.097 3.720 1.00 0.00 68 LYS A N 10
ATOM 17898 C CA . LYS A 1 68 ? 0.889 7.006 4.736 1.00 0.00 68 LYS A CA 10
ATOM 17899 C C . LYS A 1 68 ? 0.543 7.807 5.992 1.00 0.00 68 LYS A C 10
ATOM 17900 O O . LYS A 1 68 ? 0.824 7.323 7.085 1.00 0.00 68 LYS A O 10
ATOM 17919 N N . ARG A 1 69 ? -0.139 8.958 5.870 1.00 0.00 69 ARG A N 10
ATOM 17920 C CA . ARG A 1 69 ? -0.672 9.699 7.034 1.00 0.00 69 ARG A CA 10
ATOM 17921 C C . ARG A 1 69 ? -1.670 8.851 7.826 1.00 0.00 69 ARG A C 10
ATOM 17922 O O . ARG A 1 69 ? -1.454 8.642 9.014 1.00 0.00 69 ARG A O 10
ATOM 17943 N N . LEU A 1 70 ? -2.687 8.298 7.158 1.00 0.00 70 LEU A N 10
ATOM 17944 C CA . LEU A 1 70 ? -3.758 7.470 7.737 1.00 0.00 70 LEU A CA 10
ATOM 17945 C C . LEU A 1 70 ? -3.216 6.234 8.470 1.00 0.00 70 LEU A C 10
ATOM 17946 O O . LEU A 1 70 ? -3.686 5.902 9.558 1.00 0.00 70 LEU A O 10
ATOM 17962 N N . ILE A 1 71 ? -2.215 5.569 7.888 1.00 0.00 71 ILE A N 10
ATOM 17963 C CA . ILE A 1 71 ? -1.580 4.390 8.486 1.00 0.00 71 ILE A CA 10
ATOM 17964 C C . ILE A 1 71 ? -0.706 4.802 9.673 1.00 0.00 71 ILE A C 10
ATOM 17965 O O . ILE A 1 71 ? -0.806 4.194 10.740 1.00 0.00 71 ILE A O 10
ATOM 17981 N N . LYS A 1 72 ? 0.103 5.861 9.522 1.00 0.00 72 LYS A N 10
ATOM 17982 C CA . LYS A 1 72 ? 1.014 6.339 10.573 1.00 0.00 72 LYS A CA 10
ATOM 17983 C C . LYS A 1 72 ? 0.240 6.797 11.797 1.00 0.00 72 LYS A C 10
ATOM 17984 O O . LYS A 1 72 ? 0.614 6.499 12.923 1.00 0.00 72 LYS A O 10
ATOM 18003 N N . GLU A 1 73 ? -0.847 7.524 11.597 1.00 0.00 73 GLU A N 10
ATOM 18004 C CA . GLU A 1 73 ? -1.518 8.186 12.714 1.00 0.00 73 GLU A CA 10
ATOM 18005 C C . GLU A 1 73 ? -2.354 7.236 13.577 1.00 0.00 73 GLU A C 10
ATOM 18006 O O . GLU A 1 73 ? -2.512 7.464 14.779 1.00 0.00 73 GLU A O 10
ATOM 18018 N N . SER A 1 74 ? -2.831 6.142 12.980 1.00 0.00 74 SER A N 10
ATOM 18019 C CA . SER A 1 74 ? -3.453 5.040 13.715 1.00 0.00 74 SER A CA 10
ATOM 18020 C C . SER A 1 74 ? -2.403 4.055 14.254 1.00 0.00 74 SER A C 10
ATOM 18021 O O . SER A 1 74 ? -2.684 3.348 15.223 1.00 0.00 74 SER A O 10
ATOM 18029 N N . ASN A 1 75 ? -1.196 4.005 13.664 1.00 0.00 75 ASN A N 10
ATOM 18030 C CA . ASN A 1 75 ? -0.120 3.080 14.056 1.00 0.00 75 ASN A CA 10
ATOM 18031 C C . ASN A 1 75 ? 1.286 3.690 13.814 1.00 0.00 75 ASN A C 10
ATOM 18032 O O . ASN A 1 75 ? 1.919 3.395 12.793 1.00 0.00 75 ASN A O 10
ATOM 18043 N N . PRO A 1 76 ? 1.825 4.520 14.730 1.00 0.00 76 PRO A N 10
ATOM 18044 C CA . PRO A 1 76 ? 3.062 5.278 14.484 1.00 0.00 76 PRO A CA 10
ATOM 18045 C C . PRO A 1 76 ? 4.339 4.418 14.484 1.00 0.00 76 PRO A C 10
ATOM 18046 O O . PRO A 1 76 ? 5.385 4.864 14.009 1.00 0.00 76 PRO A O 10
ATOM 18057 N N . ASN A 1 77 ? 4.262 3.181 14.988 1.00 0.00 77 ASN A N 10
ATOM 18058 C CA . ASN A 1 77 ? 5.346 2.194 14.999 1.00 0.00 77 ASN A CA 10
ATOM 18059 C C . ASN A 1 77 ? 5.325 1.205 13.809 1.00 0.00 77 ASN A C 10
ATOM 18060 O O . ASN A 1 77 ? 6.297 0.467 13.615 1.00 0.00 77 ASN A O 10
ATOM 18071 N N . LYS A 1 78 ? 4.244 1.166 13.013 1.00 0.00 78 LYS A N 10
ATOM 18072 C CA . LYS A 1 78 ? 4.081 0.205 11.907 1.00 0.00 78 LYS A CA 10
ATOM 18073 C C . LYS A 1 78 ? 4.964 0.530 10.700 1.00 0.00 78 LYS A C 10
ATOM 18074 O O . LYS A 1 78 ? 5.206 1.694 10.371 1.00 0.00 78 LYS A O 10
ATOM 18093 N N . LYS A 1 79 ? 5.431 -0.530 10.035 1.00 0.00 79 LYS A N 10
ATOM 18094 C CA . LYS A 1 79 ? 6.264 -0.475 8.823 1.00 0.00 79 LYS A CA 10
ATOM 18095 C C . LYS A 1 79 ? 5.384 -0.298 7.581 1.00 0.00 79 LYS A C 10
ATOM 18096 O O . LYS A 1 79 ? 4.335 -0.936 7.463 1.00 0.00 79 LYS A O 10
ATOM 18115 N N . THR A 1 80 ? 5.840 0.530 6.643 1.00 0.00 80 THR A N 10
ATOM 18116 C CA . THR A 1 80 ? 5.179 0.769 5.350 1.00 0.00 80 THR A CA 10
ATOM 18117 C C . THR A 1 80 ? 6.140 0.642 4.167 1.00 0.00 80 THR A C 10
ATOM 18118 O O . THR A 1 80 ? 7.341 0.901 4.278 1.00 0.00 80 THR A O 10
ATOM 18129 N N . LEU A 1 81 ? 5.574 0.286 3.016 1.00 0.00 81 LEU A N 10
ATOM 18130 C CA . LEU A 1 81 ? 6.207 0.211 1.702 1.00 0.00 81 LEU A CA 10
ATOM 18131 C C . LEU A 1 81 ? 5.342 0.965 0.675 1.00 0.00 81 LEU A C 10
ATOM 18132 O O . LEU A 1 81 ? 4.121 1.037 0.823 1.00 0.00 81 LEU A O 10
ATOM 18148 N N . ASP A 1 82 ? 5.967 1.542 -0.349 1.00 0.00 82 ASP A N 10
ATOM 18149 C CA . ASP A 1 82 ? 5.321 2.368 -1.377 1.00 0.00 82 ASP A CA 10
ATOM 18150 C C . ASP A 1 82 ? 5.822 2.043 -2.793 1.00 0.00 82 ASP A C 10
ATOM 18151 O O . ASP A 1 82 ? 7.023 1.879 -3.014 1.00 0.00 82 ASP A O 10
ATOM 18160 N N . VAL A 1 83 ? 4.895 1.945 -3.754 1.00 0.00 83 VAL A N 10
ATOM 18161 C CA . VAL A 1 83 ? 5.159 1.491 -5.131 1.00 0.00 83 VAL A CA 10
ATOM 18162 C C . VAL A 1 83 ? 4.353 2.302 -6.153 1.00 0.00 83 VAL A C 10
ATOM 18163 O O . VAL A 1 83 ? 3.142 2.473 -5.991 1.00 0.00 83 VAL A O 10
ATOM 18176 N N . THR A 1 84 ? 5.009 2.739 -7.236 1.00 0.00 84 THR A N 10
ATOM 18177 C CA . THR A 1 84 ? 4.362 3.416 -8.384 1.00 0.00 84 THR A CA 10
ATOM 18178 C C . THR A 1 84 ? 4.677 2.826 -9.766 1.00 0.00 84 THR A C 10
ATOM 18179 O O . THR A 1 84 ? 4.006 3.148 -10.749 1.00 0.00 84 THR A O 10
ATOM 18190 N N . THR A 1 85 ? 5.661 1.930 -9.840 1.00 0.00 85 THR A N 10
ATOM 18191 C CA . THR A 1 85 ? 6.007 1.108 -11.018 1.00 0.00 85 THR A CA 10
ATOM 18192 C C . THR A 1 85 ? 6.474 -0.287 -10.584 1.00 0.00 85 THR A C 10
ATOM 18193 O O . THR A 1 85 ? 6.893 -0.484 -9.445 1.00 0.00 85 THR A O 10
ATOM 18204 N N . GLU A 1 86 ? 6.482 -1.266 -11.489 1.00 0.00 86 GLU A N 10
ATOM 18205 C CA . GLU A 1 86 ? 6.997 -2.618 -11.197 1.00 0.00 86 GLU A CA 10
ATOM 18206 C C . GLU A 1 86 ? 8.522 -2.649 -10.950 1.00 0.00 86 GLU A C 10
ATOM 18207 O O . GLU A 1 86 ? 9.024 -3.510 -10.228 1.00 0.00 86 GLU A O 10
ATOM 18219 N N . GLU A 1 87 ? 9.263 -1.671 -11.481 1.00 0.00 87 GLU A N 10
ATOM 18220 C CA . GLU A 1 87 ? 10.679 -1.449 -11.149 1.00 0.00 87 GLU A CA 10
ATOM 18221 C C . GLU A 1 87 ? 10.849 -0.917 -9.709 1.00 0.00 87 GLU A C 10
ATOM 18222 O O . GLU A 1 87 ? 11.822 -1.240 -9.027 1.00 0.00 87 GLU A O 10
ATOM 18234 N N . ASP A 1 88 ? 9.876 -0.148 -9.206 1.00 0.00 88 ASP A N 10
ATOM 18235 C CA . ASP A 1 88 ? 9.857 0.339 -7.822 1.00 0.00 88 ASP A CA 10
ATOM 18236 C C . ASP A 1 88 ? 9.455 -0.764 -6.831 1.00 0.00 88 ASP A C 10
ATOM 18237 O O . ASP A 1 88 ? 10.007 -0.803 -5.734 1.00 0.00 88 ASP A O 10
ATOM 18246 N N . LEU A 1 89 ? 8.570 -1.697 -7.225 1.00 0.00 89 LEU A N 10
ATOM 18247 C CA . LEU A 1 89 ? 8.274 -2.916 -6.454 1.00 0.00 89 LEU A CA 10
ATOM 18248 C C . LEU A 1 89 ? 9.562 -3.715 -6.193 1.00 0.00 89 LEU A C 10
ATOM 18249 O O . LEU A 1 89 ? 9.864 -4.060 -5.052 1.00 0.00 89 LEU A O 10
ATOM 18265 N N . GLU A 1 90 ? 10.343 -3.977 -7.243 1.00 0.00 90 GLU A N 10
ATOM 18266 C CA . GLU A 1 90 ? 11.652 -4.625 -7.134 1.00 0.00 90 GLU A CA 10
ATOM 18267 C C . GLU A 1 90 ? 12.619 -3.842 -6.244 1.00 0.00 90 GLU A C 10
ATOM 18268 O O . GLU A 1 90 ? 13.273 -4.438 -5.395 1.00 0.00 90 GLU A O 10
ATOM 18280 N N . GLU A 1 91 ? 12.684 -2.518 -6.383 1.00 0.00 91 GLU A N 10
ATOM 18281 C CA . GLU A 1 91 ? 13.583 -1.683 -5.577 1.00 0.00 91 GLU A CA 10
ATOM 18282 C C . GLU A 1 91 ? 13.234 -1.696 -4.077 1.00 0.00 91 GLU A C 10
ATOM 18283 O O . GLU A 1 91 ? 14.138 -1.800 -3.241 1.00 0.00 91 GLU A O 10
ATOM 18295 N N . VAL A 1 92 ? 11.948 -1.657 -3.702 1.00 0.00 92 VAL A N 10
ATOM 18296 C CA . VAL A 1 92 ? 11.550 -1.773 -2.287 1.00 0.00 92 VAL A CA 10
ATOM 18297 C C . VAL A 1 92 ? 11.705 -3.194 -1.743 1.00 0.00 92 VAL A C 10
ATOM 18298 O O . VAL A 1 92 ? 12.080 -3.359 -0.582 1.00 0.00 92 VAL A O 10
ATOM 18311 N N . LEU A 1 93 ? 11.516 -4.229 -2.570 1.00 0.00 93 LEU A N 10
ATOM 18312 C CA . LEU A 1 93 ? 11.875 -5.602 -2.194 1.00 0.00 93 LEU A CA 10
ATOM 18313 C C . LEU A 1 93 ? 13.395 -5.726 -1.997 1.00 0.00 93 LEU A C 10
ATOM 18314 O O . LEU A 1 93 ? 13.834 -6.372 -1.050 1.00 0.00 93 LEU A O 10
ATOM 18330 N N . ARG A 1 94 ? 14.211 -5.029 -2.801 1.00 0.00 94 ARG A N 10
ATOM 18331 C CA . ARG A 1 94 ? 15.673 -4.961 -2.624 1.00 0.00 94 ARG A CA 10
ATOM 18332 C C . ARG A 1 94 ? 16.060 -4.289 -1.303 1.00 0.00 94 ARG A C 10
ATOM 18333 O O . ARG A 1 94 ? 16.923 -4.810 -0.601 1.00 0.00 94 ARG A O 10
ATOM 18354 N N . ARG A 1 95 ? 15.367 -3.213 -0.903 1.00 0.00 95 ARG A N 10
ATOM 18355 C CA . ARG A 1 95 ? 15.502 -2.591 0.435 1.00 0.00 95 ARG A CA 10
ATOM 18356 C C . ARG A 1 95 ? 15.212 -3.577 1.573 1.00 0.00 95 ARG A C 10
ATOM 18357 O O . ARG A 1 95 ? 15.886 -3.523 2.598 1.00 0.00 95 ARG A O 10
ATOM 18378 N N . ILE A 1 96 ? 14.252 -4.487 1.404 1.00 0.00 96 ILE A N 10
ATOM 18379 C CA . ILE A 1 96 ? 13.916 -5.529 2.394 1.00 0.00 96 ILE A CA 10
ATOM 18380 C C . ILE A 1 96 ? 14.978 -6.641 2.416 1.00 0.00 96 ILE A C 10
ATOM 18381 O O . ILE A 1 96 ? 15.432 -7.022 3.498 1.00 0.00 96 ILE A O 10
ATOM 18397 N N . LYS A 1 97 ? 15.457 -7.110 1.253 1.00 0.00 97 LYS A N 10
ATOM 18398 C CA . LYS A 1 97 ? 16.523 -8.130 1.152 1.00 0.00 97 LYS A CA 10
ATOM 18399 C C . LYS A 1 97 ? 17.872 -7.628 1.683 1.00 0.00 97 LYS A C 10
ATOM 18400 O O . LYS A 1 97 ? 18.642 -8.417 2.234 1.00 0.00 97 LYS A O 10
ATOM 18419 N N . LYS A 1 98 ? 18.133 -6.319 1.580 1.00 0.00 98 LYS A N 10
ATOM 18420 C CA . LYS A 1 98 ? 19.306 -5.637 2.159 1.00 0.00 98 LYS A CA 10
ATOM 18421 C C . LYS A 1 98 ? 19.146 -5.259 3.644 1.00 0.00 98 LYS A C 10
ATOM 18422 O O . LYS A 1 98 ? 20.118 -4.836 4.271 1.00 0.00 98 LYS A O 10
ATOM 18441 N N . GLY A 1 99 ? 17.949 -5.415 4.218 1.00 0.00 99 GLY A N 10
ATOM 18442 C CA . GLY A 1 99 ? 17.641 -5.063 5.613 1.00 0.00 99 GLY A CA 10
ATOM 18443 C C . GLY A 1 99 ? 17.544 -3.554 5.886 1.00 0.00 99 GLY A C 10
ATOM 18444 O O . GLY A 1 99 ? 17.609 -3.132 7.042 1.00 0.00 99 GLY A O 10
ATOM 18448 N N . SER A 1 100 ? 17.396 -2.737 4.839 1.00 0.00 100 SER A N 10
ATOM 18449 C CA . SER A 1 100 ? 17.384 -1.267 4.897 1.00 0.00 100 SER A CA 10
ATOM 18450 C C . SER A 1 100 ? 15.997 -0.679 5.193 1.00 0.00 100 SER A C 10
ATOM 18451 O O . SER A 1 100 ? 15.905 0.311 5.921 1.00 0.00 100 SER A O 10
ATOM 18459 N N . TRP A 1 101 ? 14.927 -1.295 4.658 1.00 0.00 101 TRP A N 10
ATOM 18460 C CA . TRP A 1 101 ? 13.528 -0.816 4.728 1.00 0.00 101 TRP A CA 10
ATOM 18461 C C . TRP A 1 101 ? 13.371 0.652 4.253 1.00 0.00 101 TRP A C 10
ATOM 18462 O O . TRP A 1 101 ? 14.245 1.196 3.571 1.00 0.00 101 TRP A O 10
ATOM 18483 N N . SER A 1 102 ? 12.237 1.294 4.555 1.00 0.00 102 SER A N 10
ATOM 18484 C CA . SER A 1 102 ? 12.010 2.722 4.280 1.00 0.00 102 SER A CA 10
ATOM 18485 C C . SER A 1 102 ? 12.884 3.632 5.165 1.00 0.00 102 SER A C 10
ATOM 18486 O O . SER A 1 102 ? 13.275 3.252 6.272 1.00 0.00 102 SER A O 10
ATOM 18494 N N . LEU A 1 103 ? 13.167 4.849 4.682 1.00 0.00 103 LEU A N 10
ATOM 18495 C CA . LEU A 1 103 ? 13.977 5.885 5.346 1.00 0.00 103 LEU A CA 10
ATOM 18496 C C . LEU A 1 103 ? 15.383 5.393 5.763 1.00 0.00 103 LEU A C 10
ATOM 18497 O O . LEU A 1 103 ? 15.806 5.514 6.914 1.00 0.00 103 LEU A O 10
ATOM 18513 N N . GLU A 1 104 ? 16.126 4.823 4.810 1.00 0.00 104 GLU A N 10
ATOM 18514 C CA . GLU A 1 104 ? 17.551 4.508 4.993 1.00 0.00 104 GLU A CA 10
ATOM 18515 C C . GLU A 1 104 ? 18.417 5.788 5.056 1.00 0.00 104 GLU A C 10
ATOM 18516 O O . GLU A 1 104 ? 18.090 6.805 4.436 1.00 0.00 104 GLU A O 10
ATOM 18528 N N . HIS A 1 105 ? 19.512 5.755 5.826 1.00 0.00 105 HIS A N 10
ATOM 18529 C CA . HIS A 1 105 ? 20.342 6.931 6.138 1.00 0.00 105 HIS A CA 10
ATOM 18530 C C . HIS A 1 105 ? 21.826 6.583 6.388 1.00 0.00 105 HIS A C 10
ATOM 18531 O O . HIS A 1 105 ? 22.188 5.412 6.533 1.00 0.00 105 HIS A O 10
ATOM 18545 N N . HIS A 1 106 ? 22.675 7.618 6.455 1.00 0.00 106 HIS A N 10
ATOM 18546 C CA . HIS A 1 106 ? 24.122 7.561 6.727 1.00 0.00 106 HIS A CA 10
ATOM 18547 C C . HIS A 1 106 ? 24.898 6.586 5.811 1.00 0.00 106 HIS A C 10
ATOM 18548 O O . HIS A 1 106 ? 25.351 5.515 6.224 1.00 0.00 106 HIS A O 10
ATOM 18562 N N . HIS A 1 107 ? 25.071 6.985 4.544 1.00 0.00 107 HIS A N 10
ATOM 18563 C CA . HIS A 1 107 ? 25.742 6.202 3.493 1.00 0.00 107 HIS A CA 10
ATOM 18564 C C . HIS A 1 107 ? 27.198 5.809 3.830 1.00 0.00 107 HIS A C 10
ATOM 18565 O O . HIS A 1 107 ? 27.665 4.742 3.423 1.00 0.00 107 HIS A O 10
ATOM 18579 N N . HIS A 1 108 ? 27.914 6.637 4.600 1.00 0.00 108 HIS A N 10
ATOM 18580 C CA . HIS A 1 108 ? 29.329 6.454 4.958 1.00 0.00 108 HIS A CA 10
ATOM 18581 C C . HIS A 1 108 ? 29.538 5.476 6.138 1.00 0.00 108 HIS A C 10
ATOM 18582 O O . HIS A 1 108 ? 30.228 5.783 7.113 1.00 0.00 108 HIS A O 10
ATOM 18596 N N . HIS A 1 109 ? 28.914 4.297 6.061 1.00 0.00 109 HIS A N 10
ATOM 18597 C CA . HIS A 1 109 ? 28.988 3.212 7.048 1.00 0.00 109 HIS A CA 10
ATOM 18598 C C . HIS A 1 109 ? 29.707 1.967 6.483 1.00 0.00 109 HIS A C 10
ATOM 18599 O O . HIS A 1 109 ? 29.628 1.692 5.281 1.00 0.00 109 HIS A O 10
ATOM 18613 N N . HIS A 1 110 ? 30.380 1.212 7.364 1.00 0.00 110 HIS A N 10
ATOM 18614 C CA . HIS A 1 110 ? 31.176 0.004 7.069 1.00 0.00 110 HIS A CA 10
ATOM 18615 C C . HIS A 1 110 ? 32.188 0.208 5.908 1.00 0.00 110 HIS A C 10
ATOM 18616 O O . HIS A 1 110 ? 32.126 -0.488 4.866 1.00 0.00 110 HIS A O 10
ATOM 18631 N N . GLY A 1 1 ? -8.186 -6.229 12.896 1.00 0.00 1 GLY A N 11
ATOM 18632 C CA . GLY A 1 1 ? -7.546 -5.471 13.993 1.00 0.00 1 GLY A CA 11
ATOM 18633 C C . GLY A 1 1 ? -7.565 -3.980 13.702 1.00 0.00 1 GLY A C 11
ATOM 18634 O O . GLY A 1 1 ? -8.556 -3.466 13.180 1.00 0.00 1 GLY A O 11
ATOM 18640 N N . SER A 1 2 ? -6.469 -3.273 13.997 1.00 0.00 2 SER A N 11
ATOM 18641 C CA . SER A 1 2 ? -6.331 -1.817 13.766 1.00 0.00 2 SER A CA 11
ATOM 18642 C C . SER A 1 2 ? -6.445 -1.399 12.292 1.00 0.00 2 SER A C 11
ATOM 18643 O O . SER A 1 2 ? -6.751 -0.247 11.991 1.00 0.00 2 SER A O 11
ATOM 18651 N N . ASP A 1 3 ? -6.271 -2.333 11.354 1.00 0.00 3 ASP A N 11
ATOM 18652 C CA . ASP A 1 3 ? -6.557 -2.130 9.933 1.00 0.00 3 ASP A CA 11
ATOM 18653 C C . ASP A 1 3 ? -8.028 -1.767 9.649 1.00 0.00 3 ASP A C 11
ATOM 18654 O O . ASP A 1 3 ? -8.287 -1.014 8.717 1.00 0.00 3 ASP A O 11
ATOM 18663 N N . GLU A 1 4 ? -8.987 -2.213 10.470 1.00 0.00 4 GLU A N 11
ATOM 18664 C CA . GLU A 1 4 ? -10.405 -1.829 10.352 1.00 0.00 4 GLU A CA 11
ATOM 18665 C C . GLU A 1 4 ? -10.616 -0.345 10.715 1.00 0.00 4 GLU A C 11
ATOM 18666 O O . GLU A 1 4 ? -11.397 0.367 10.080 1.00 0.00 4 GLU A O 11
ATOM 18678 N N . GLU A 1 5 ? -9.854 0.152 11.694 1.00 0.00 5 GLU A N 11
ATOM 18679 C CA . GLU A 1 5 ? -9.837 1.562 12.102 1.00 0.00 5 GLU A CA 11
ATOM 18680 C C . GLU A 1 5 ? -9.204 2.469 11.038 1.00 0.00 5 GLU A C 11
ATOM 18681 O O . GLU A 1 5 ? -9.519 3.656 10.977 1.00 0.00 5 GLU A O 11
ATOM 18693 N N . ILE A 1 6 ? -8.323 1.925 10.191 1.00 0.00 6 ILE A N 11
ATOM 18694 C CA . ILE A 1 6 ? -7.807 2.607 8.997 1.00 0.00 6 ILE A CA 11
ATOM 18695 C C . ILE A 1 6 ? -8.758 2.454 7.800 1.00 0.00 6 ILE A C 11
ATOM 18696 O O . ILE A 1 6 ? -8.891 3.373 6.995 1.00 0.00 6 ILE A O 11
ATOM 18712 N N . ARG A 1 7 ? -9.466 1.327 7.679 1.00 0.00 7 ARG A N 11
ATOM 18713 C CA . ARG A 1 7 ? -10.311 1.020 6.504 1.00 0.00 7 ARG A CA 11
ATOM 18714 C C . ARG A 1 7 ? -11.423 2.048 6.304 1.00 0.00 7 ARG A C 11
ATOM 18715 O O . ARG A 1 7 ? -11.642 2.530 5.196 1.00 0.00 7 ARG A O 11
ATOM 18736 N N . LYS A 1 8 ? -12.058 2.460 7.396 1.00 0.00 8 LYS A N 11
ATOM 18737 C CA . LYS A 1 8 ? -13.022 3.578 7.437 1.00 0.00 8 LYS A CA 11
ATOM 18738 C C . LYS A 1 8 ? -12.417 4.912 6.960 1.00 0.00 8 LYS A C 11
ATOM 18739 O O . LYS A 1 8 ? -13.106 5.691 6.303 1.00 0.00 8 LYS A O 11
ATOM 18758 N N . LYS A 1 9 ? -11.125 5.161 7.229 1.00 0.00 9 LYS A N 11
ATOM 18759 C CA . LYS A 1 9 ? -10.402 6.375 6.805 1.00 0.00 9 LYS A CA 11
ATOM 18760 C C . LYS A 1 9 ? -10.070 6.317 5.309 1.00 0.00 9 LYS A C 11
ATOM 18761 O O . LYS A 1 9 ? -10.146 7.329 4.620 1.00 0.00 9 LYS A O 11
ATOM 18780 N N . LEU A 1 10 ? -9.775 5.121 4.791 1.00 0.00 10 LEU A N 11
ATOM 18781 C CA . LEU A 1 10 ? -9.548 4.850 3.371 1.00 0.00 10 LEU A CA 11
ATOM 18782 C C . LEU A 1 10 ? -10.829 5.006 2.534 1.00 0.00 10 LEU A C 11
ATOM 18783 O O . LEU A 1 10 ? -10.805 5.601 1.459 1.00 0.00 10 LEU A O 11
ATOM 18799 N N . GLU A 1 11 ? -11.968 4.547 3.049 1.00 0.00 11 GLU A N 11
ATOM 18800 C CA . GLU A 1 11 ? -13.281 4.748 2.413 1.00 0.00 11 GLU A CA 11
ATOM 18801 C C . GLU A 1 11 ? -13.706 6.229 2.417 1.00 0.00 11 GLU A C 11
ATOM 18802 O O . GLU A 1 11 ? -14.292 6.711 1.447 1.00 0.00 11 GLU A O 11
ATOM 18814 N N . GLU A 1 12 ? -13.356 6.981 3.464 1.00 0.00 12 GLU A N 11
ATOM 18815 C CA . GLU A 1 12 ? -13.498 8.443 3.495 1.00 0.00 12 GLU A CA 11
ATOM 18816 C C . GLU A 1 12 ? -12.567 9.137 2.480 1.00 0.00 12 GLU A C 11
ATOM 18817 O O . GLU A 1 12 ? -12.960 10.128 1.864 1.00 0.00 12 GLU A O 11
ATOM 18829 N N . LEU A 1 13 ? -11.357 8.615 2.251 1.00 0.00 13 LEU A N 11
ATOM 18830 C CA . LEU A 1 13 ? -10.395 9.127 1.272 1.00 0.00 13 LEU A CA 11
ATOM 18831 C C . LEU A 1 13 ? -10.846 8.892 -0.178 1.00 0.00 13 LEU A C 11
ATOM 18832 O O . LEU A 1 13 ? -10.613 9.745 -1.034 1.00 0.00 13 LEU A O 11
ATOM 18848 N N . ALA A 1 14 ? -11.545 7.786 -0.449 1.00 0.00 14 ALA A N 11
ATOM 18849 C CA . ALA A 1 14 ? -12.086 7.466 -1.772 1.00 0.00 14 ALA A CA 11
ATOM 18850 C C . ALA A 1 14 ? -12.993 8.586 -2.321 1.00 0.00 14 ALA A C 11
ATOM 18851 O O . ALA A 1 14 ? -12.907 8.948 -3.497 1.00 0.00 14 ALA A O 11
ATOM 18858 N N . LYS A 1 15 ? -13.806 9.196 -1.444 1.00 0.00 15 LYS A N 11
ATOM 18859 C CA . LYS A 1 15 ? -14.670 10.348 -1.760 1.00 0.00 15 LYS A CA 11
ATOM 18860 C C . LYS A 1 15 ? -13.891 11.656 -1.961 1.00 0.00 15 LYS A C 11
ATOM 18861 O O . LYS A 1 15 ? -14.306 12.491 -2.767 1.00 0.00 15 LYS A O 11
ATOM 18880 N N . ARG A 1 16 ? -12.756 11.830 -1.272 1.00 0.00 16 ARG A N 11
ATOM 18881 C CA . ARG A 1 16 ? -11.883 13.021 -1.364 1.00 0.00 16 ARG A CA 11
ATOM 18882 C C . ARG A 1 16 ? -11.076 13.049 -2.665 1.00 0.00 16 ARG A C 11
ATOM 18883 O O . ARG A 1 16 ? -10.936 14.107 -3.279 1.00 0.00 16 ARG A O 11
ATOM 18904 N N . LYS A 1 17 ? -10.570 11.887 -3.092 1.00 0.00 17 LYS A N 11
ATOM 18905 C CA . LYS A 1 17 ? -9.735 11.707 -4.297 1.00 0.00 17 LYS A CA 11
ATOM 18906 C C . LYS A 1 17 ? -10.520 11.305 -5.553 1.00 0.00 17 LYS A C 11
ATOM 18907 O O . LYS A 1 17 ? -9.931 11.235 -6.634 1.00 0.00 17 LYS A O 11
ATOM 18926 N N . GLY A 1 18 ? -11.821 11.025 -5.435 1.00 0.00 18 GLY A N 11
ATOM 18927 C CA . GLY A 1 18 ? -12.685 10.639 -6.561 1.00 0.00 18 GLY A CA 11
ATOM 18928 C C . GLY A 1 18 ? -12.301 9.292 -7.193 1.00 0.00 18 GLY A C 11
ATOM 18929 O O . GLY A 1 18 ? -12.527 9.085 -8.388 1.00 0.00 18 GLY A O 11
ATOM 18933 N N . LYS A 1 19 ? -11.656 8.412 -6.415 1.00 0.00 19 LYS A N 11
ATOM 18934 C CA . LYS A 1 19 ? -11.007 7.167 -6.863 1.00 0.00 19 LYS A CA 11
ATOM 18935 C C . LYS A 1 19 ? -11.382 5.981 -5.980 1.00 0.00 19 LYS A C 11
ATOM 18936 O O . LYS A 1 19 ? -11.475 6.110 -4.761 1.00 0.00 19 LYS A O 11
ATOM 18955 N N . ASP A 1 20 ? -11.555 4.813 -6.594 1.00 0.00 20 ASP A N 11
ATOM 18956 C CA . ASP A 1 20 ? -11.800 3.551 -5.891 1.00 0.00 20 ASP A CA 11
ATOM 18957 C C . ASP A 1 20 ? -10.471 2.921 -5.440 1.00 0.00 20 ASP A C 11
ATOM 18958 O O . ASP A 1 20 ? -9.618 2.589 -6.268 1.00 0.00 20 ASP A O 11
ATOM 18967 N N . LEU A 1 21 ? -10.304 2.753 -4.124 1.00 0.00 21 LEU A N 11
ATOM 18968 C CA . LEU A 1 21 ? -9.181 2.052 -3.499 1.00 0.00 21 LEU A CA 11
ATOM 18969 C C . LEU A 1 21 ? -9.648 0.966 -2.513 1.00 0.00 21 LEU A C 11
ATOM 18970 O O . LEU A 1 21 ? -10.749 1.047 -1.963 1.00 0.00 21 LEU A O 11
ATOM 18986 N N . GLN A 1 22 ? -8.836 -0.082 -2.335 1.00 0.00 22 GLN A N 11
ATOM 18987 C CA . GLN A 1 22 ? -9.214 -1.310 -1.624 1.00 0.00 22 GLN A CA 11
ATOM 18988 C C . GLN A 1 22 ? -8.092 -1.811 -0.703 1.00 0.00 22 GLN A C 11
ATOM 18989 O O . GLN A 1 22 ? -6.915 -1.745 -1.061 1.00 0.00 22 GLN A O 11
ATOM 19003 N N . LEU A 1 23 ? -8.474 -2.358 0.458 1.00 0.00 23 LEU A N 11
ATOM 19004 C CA . LEU A 1 23 ? -7.586 -2.970 1.449 1.00 0.00 23 LEU A CA 11
ATOM 19005 C C . LEU A 1 23 ? -7.711 -4.505 1.418 1.00 0.00 23 LEU A C 11
ATOM 19006 O O . LEU A 1 23 ? -8.822 -5.035 1.512 1.00 0.00 23 LEU A O 11
ATOM 19022 N N . ARG A 1 24 ? -6.583 -5.221 1.299 1.00 0.00 24 ARG A N 11
ATOM 19023 C CA . ARG A 1 24 ? -6.507 -6.698 1.262 1.00 0.00 24 ARG A CA 11
ATOM 19024 C C . ARG A 1 24 ? -5.295 -7.242 2.044 1.00 0.00 24 ARG A C 11
ATOM 19025 O O . ARG A 1 24 ? -4.305 -6.539 2.234 1.00 0.00 24 ARG A O 11
ATOM 19046 N N . ARG A 1 25 ? -5.352 -8.504 2.482 1.00 0.00 25 ARG A N 11
ATOM 19047 C CA . ARG A 1 25 ? -4.250 -9.252 3.127 1.00 0.00 25 ARG A CA 11
ATOM 19048 C C . ARG A 1 25 ? -3.607 -10.248 2.155 1.00 0.00 25 ARG A C 11
ATOM 19049 O O . ARG A 1 25 ? -4.316 -10.898 1.386 1.00 0.00 25 ARG A O 11
ATOM 19070 N N . TYR A 1 26 ? -2.280 -10.374 2.209 1.00 0.00 26 TYR A N 11
ATOM 19071 C CA . TYR A 1 26 ? -1.468 -11.238 1.337 1.00 0.00 26 TYR A CA 11
ATOM 19072 C C . TYR A 1 26 ? -0.467 -12.091 2.132 1.00 0.00 26 TYR A C 11
ATOM 19073 O O . TYR A 1 26 ? 0.051 -11.667 3.167 1.00 0.00 26 TYR A O 11
ATOM 19091 N N . ASN A 1 27 ? -0.195 -13.304 1.635 1.00 0.00 27 ASN A N 11
ATOM 19092 C CA . ASN A 1 27 ? 0.547 -14.345 2.359 1.00 0.00 27 ASN A CA 11
ATOM 19093 C C . ASN A 1 27 ? 2.004 -14.551 1.897 1.00 0.00 27 ASN A C 11
ATOM 19094 O O . ASN A 1 27 ? 2.797 -15.106 2.659 1.00 0.00 27 ASN A O 11
ATOM 19105 N N . ASP A 1 28 ? 2.375 -14.131 0.680 1.00 0.00 28 ASP A N 11
ATOM 19106 C CA . ASP A 1 28 ? 3.732 -14.319 0.138 1.00 0.00 28 ASP A CA 11
ATOM 19107 C C . ASP A 1 28 ? 4.135 -13.211 -0.854 1.00 0.00 28 ASP A C 11
ATOM 19108 O O . ASP A 1 28 ? 3.285 -12.761 -1.632 1.00 0.00 28 ASP A O 11
ATOM 19117 N N . PRO A 1 29 ? 5.424 -12.819 -0.915 1.00 0.00 29 PRO A N 11
ATOM 19118 C CA . PRO A 1 29 ? 5.967 -11.966 -1.979 1.00 0.00 29 PRO A CA 11
ATOM 19119 C C . PRO A 1 29 ? 5.626 -12.444 -3.405 1.00 0.00 29 PRO A C 11
ATOM 19120 O O . PRO A 1 29 ? 5.412 -11.620 -4.293 1.00 0.00 29 PRO A O 11
ATOM 19131 N N . ASN A 1 30 ? 5.541 -13.757 -3.647 1.00 0.00 30 ASN A N 11
ATOM 19132 C CA . ASN A 1 30 ? 5.221 -14.293 -4.974 1.00 0.00 30 ASN A CA 11
ATOM 19133 C C . ASN A 1 30 ? 3.760 -14.061 -5.386 1.00 0.00 30 ASN A C 11
ATOM 19134 O O . ASN A 1 30 ? 3.480 -13.870 -6.567 1.00 0.00 30 ASN A O 11
ATOM 19145 N N . GLU A 1 31 ? 2.827 -14.066 -4.430 1.00 0.00 31 GLU A N 11
ATOM 19146 C CA . GLU A 1 31 ? 1.407 -13.789 -4.686 1.00 0.00 31 GLU A CA 11
ATOM 19147 C C . GLU A 1 31 ? 1.163 -12.284 -4.801 1.00 0.00 31 GLU A C 11
ATOM 19148 O O . GLU A 1 31 ? 0.371 -11.829 -5.629 1.00 0.00 31 GLU A O 11
ATOM 19160 N N . VAL A 1 32 ? 1.867 -11.506 -3.975 1.00 0.00 32 VAL A N 11
ATOM 19161 C CA . VAL A 1 32 ? 1.641 -10.059 -3.862 1.00 0.00 32 VAL A CA 11
ATOM 19162 C C . VAL A 1 32 ? 2.143 -9.283 -5.079 1.00 0.00 32 VAL A C 11
ATOM 19163 O O . VAL A 1 32 ? 1.507 -8.325 -5.506 1.00 0.00 32 VAL A O 11
ATOM 19176 N N . GLU A 1 33 ? 3.236 -9.736 -5.691 1.00 0.00 33 GLU A N 11
ATOM 19177 C CA . GLU A 1 33 ? 3.824 -9.159 -6.911 1.00 0.00 33 GLU A CA 11
ATOM 19178 C C . GLU A 1 33 ? 2.805 -9.028 -8.063 1.00 0.00 33 GLU A C 11
ATOM 19179 O O . GLU A 1 33 ? 2.773 -8.002 -8.748 1.00 0.00 33 GLU A O 11
ATOM 19191 N N . LYS A 1 34 ? 1.895 -10.002 -8.218 1.00 0.00 34 LYS A N 11
ATOM 19192 C CA . LYS A 1 34 ? 0.799 -9.957 -9.205 1.00 0.00 34 LYS A CA 11
ATOM 19193 C C . LYS A 1 34 ? -0.258 -8.908 -8.850 1.00 0.00 34 LYS A C 11
ATOM 19194 O O . LYS A 1 34 ? -0.751 -8.207 -9.733 1.00 0.00 34 LYS A O 11
ATOM 19213 N N . SER A 1 35 ? -0.549 -8.753 -7.557 1.00 0.00 35 SER A N 11
ATOM 19214 C CA . SER A 1 35 ? -1.435 -7.706 -7.029 1.00 0.00 35 SER A CA 11
ATOM 19215 C C . SER A 1 35 ? -0.902 -6.294 -7.310 1.00 0.00 35 SER A C 11
ATOM 19216 O O . SER A 1 35 ? -1.683 -5.365 -7.533 1.00 0.00 35 SER A O 11
ATOM 19224 N N . ILE A 1 36 ? 0.424 -6.112 -7.396 1.00 0.00 36 ILE A N 11
ATOM 19225 C CA . ILE A 1 36 ? 0.994 -4.827 -7.809 1.00 0.00 36 ILE A CA 11
ATOM 19226 C C . ILE A 1 36 ? 0.744 -4.591 -9.301 1.00 0.00 36 ILE A C 11
ATOM 19227 O O . ILE A 1 36 ? 0.242 -3.536 -9.688 1.00 0.00 36 ILE A O 11
ATOM 19243 N N . ARG A 1 37 ? 1.043 -5.589 -10.143 1.00 0.00 37 ARG A N 11
ATOM 19244 C CA . ARG A 1 37 ? 0.910 -5.487 -11.605 1.00 0.00 37 ARG A CA 11
ATOM 19245 C C . ARG A 1 37 ? -0.511 -5.152 -12.047 1.00 0.00 37 ARG A C 11
ATOM 19246 O O . ARG A 1 37 ? -0.676 -4.342 -12.957 1.00 0.00 37 ARG A O 11
ATOM 19267 N N . GLU A 1 38 ? -1.533 -5.692 -11.382 1.00 0.00 38 GLU A N 11
ATOM 19268 C CA . GLU A 1 38 ? -2.930 -5.371 -11.717 1.00 0.00 38 GLU A CA 11
ATOM 19269 C C . GLU A 1 38 ? -3.297 -3.919 -11.398 1.00 0.00 38 GLU A C 11
ATOM 19270 O O . GLU A 1 38 ? -3.855 -3.213 -12.237 1.00 0.00 38 GLU A O 11
ATOM 19282 N N . ALA A 1 39 ? -2.921 -3.457 -10.207 1.00 0.00 39 ALA A N 11
ATOM 19283 C CA . ALA A 1 39 ? -3.145 -2.081 -9.761 1.00 0.00 39 ALA A CA 11
ATOM 19284 C C . ALA A 1 39 ? -2.455 -1.060 -10.684 1.00 0.00 39 ALA A C 11
ATOM 19285 O O . ALA A 1 39 ? -3.073 -0.075 -11.094 1.00 0.00 39 ALA A O 11
ATOM 19292 N N . LEU A 1 40 ? -1.208 -1.330 -11.090 1.00 0.00 40 LEU A N 11
ATOM 19293 C CA . LEU A 1 40 ? -0.445 -0.462 -11.988 1.00 0.00 40 LEU A CA 11
ATOM 19294 C C . LEU A 1 40 ? -1.014 -0.476 -13.416 1.00 0.00 40 LEU A C 11
ATOM 19295 O O . LEU A 1 40 ? -1.104 0.580 -14.045 1.00 0.00 40 LEU A O 11
ATOM 19311 N N . LYS A 1 41 ? -1.465 -1.638 -13.916 1.00 0.00 41 LYS A N 11
ATOM 19312 C CA . LYS A 1 41 ? -2.075 -1.786 -15.239 1.00 0.00 41 LYS A CA 11
ATOM 19313 C C . LYS A 1 41 ? -3.431 -1.079 -15.349 1.00 0.00 41 LYS A C 11
ATOM 19314 O O . LYS A 1 41 ? -3.719 -0.462 -16.376 1.00 0.00 41 LYS A O 11
ATOM 19333 N N . LYS A 1 42 ? -4.247 -1.134 -14.289 1.00 0.00 42 LYS A N 11
ATOM 19334 C CA . LYS A 1 42 ? -5.576 -0.495 -14.216 1.00 0.00 42 LYS A CA 11
ATOM 19335 C C . LYS A 1 42 ? -5.538 0.993 -13.832 1.00 0.00 42 LYS A C 11
ATOM 19336 O O . LYS A 1 42 ? -6.568 1.662 -13.921 1.00 0.00 42 LYS A O 11
ATOM 19355 N N . GLY A 1 43 ? -4.388 1.518 -13.398 1.00 0.00 43 GLY A N 11
ATOM 19356 C CA . GLY A 1 43 ? -4.264 2.889 -12.883 1.00 0.00 43 GLY A CA 11
ATOM 19357 C C . GLY A 1 43 ? -4.970 3.085 -11.530 1.00 0.00 43 GLY A C 11
ATOM 19358 O O . GLY A 1 43 ? -5.520 4.156 -11.260 1.00 0.00 43 GLY A O 11
ATOM 19362 N N . ARG A 1 44 ? -5.027 2.019 -10.722 1.00 0.00 44 ARG A N 11
ATOM 19363 C CA . ARG A 1 44 ? -5.744 1.917 -9.442 1.00 0.00 44 ARG A CA 11
ATOM 19364 C C . ARG A 1 44 ? -4.796 1.907 -8.245 1.00 0.00 44 ARG A C 11
ATOM 19365 O O . ARG A 1 44 ? -3.611 1.598 -8.361 1.00 0.00 44 ARG A O 11
ATOM 19386 N N . THR A 1 45 ? -5.360 2.217 -7.081 1.00 0.00 45 THR A N 11
ATOM 19387 C CA . THR A 1 45 ? -4.671 2.156 -5.785 1.00 0.00 45 THR A CA 11
ATOM 19388 C C . THR A 1 45 ? -5.084 0.909 -5.008 1.00 0.00 45 THR A C 11
ATOM 19389 O O . THR A 1 45 ? -6.278 0.677 -4.805 1.00 0.00 45 THR A O 11
ATOM 19400 N N . LEU A 1 46 ? -4.111 0.137 -4.524 1.00 0.00 46 LEU A N 11
ATOM 19401 C CA . LEU A 1 46 ? -4.321 -0.971 -3.588 1.00 0.00 46 LEU A CA 11
ATOM 19402 C C . LEU A 1 46 ? -3.496 -0.771 -2.318 1.00 0.00 46 LEU A C 11
ATOM 19403 O O . LEU A 1 46 ? -2.346 -0.327 -2.360 1.00 0.00 46 LEU A O 11
ATOM 19419 N N . ILE A 1 47 ? -4.093 -1.145 -1.190 1.00 0.00 47 ILE A N 11
ATOM 19420 C CA . ILE A 1 47 ? -3.482 -1.134 0.135 1.00 0.00 47 ILE A CA 11
ATOM 19421 C C . ILE A 1 47 ? -3.411 -2.578 0.612 1.00 0.00 47 ILE A C 11
ATOM 19422 O O . ILE A 1 47 ? -4.427 -3.259 0.751 1.00 0.00 47 ILE A O 11
ATOM 19438 N N . ILE A 1 48 ? -2.198 -3.070 0.813 1.00 0.00 48 ILE A N 11
ATOM 19439 C CA . ILE A 1 48 ? -1.952 -4.494 1.047 1.00 0.00 48 ILE A CA 11
ATOM 19440 C C . ILE A 1 48 ? -1.244 -4.713 2.380 1.00 0.00 48 ILE A C 11
ATOM 19441 O O . ILE A 1 48 ? -0.282 -4.021 2.692 1.00 0.00 48 ILE A O 11
ATOM 19457 N N . ILE A 1 49 ? -1.698 -5.696 3.156 1.00 0.00 49 ILE A N 11
ATOM 19458 C CA . ILE A 1 49 ? -1.103 -6.076 4.442 1.00 0.00 49 ILE A CA 11
ATOM 19459 C C . ILE A 1 49 ? -0.433 -7.444 4.291 1.00 0.00 49 ILE A C 11
ATOM 19460 O O . ILE A 1 49 ? -1.109 -8.446 4.057 1.00 0.00 49 ILE A O 11
ATOM 19476 N N . ILE A 1 50 ? 0.894 -7.488 4.413 1.00 0.00 50 ILE A N 11
ATOM 19477 C CA . ILE A 1 50 ? 1.708 -8.701 4.319 1.00 0.00 50 ILE A CA 11
ATOM 19478 C C . ILE A 1 50 ? 2.729 -8.765 5.455 1.00 0.00 50 ILE A C 11
ATOM 19479 O O . ILE A 1 50 ? 3.514 -7.840 5.644 1.00 0.00 50 ILE A O 11
ATOM 19495 N N . ASN A 1 51 ? 2.715 -9.854 6.230 1.00 0.00 51 ASN A N 11
ATOM 19496 C CA . ASN A 1 51 ? 3.556 -10.050 7.425 1.00 0.00 51 ASN A CA 11
ATOM 19497 C C . ASN A 1 51 ? 3.503 -8.863 8.421 1.00 0.00 51 ASN A C 11
ATOM 19498 O O . ASN A 1 51 ? 4.485 -8.534 9.090 1.00 0.00 51 ASN A O 11
ATOM 19509 N N . GLY A 1 52 ? 2.349 -8.190 8.483 1.00 0.00 52 GLY A N 11
ATOM 19510 C CA . GLY A 1 52 ? 2.106 -6.975 9.271 1.00 0.00 52 GLY A CA 11
ATOM 19511 C C . GLY A 1 52 ? 2.600 -5.659 8.646 1.00 0.00 52 GLY A C 11
ATOM 19512 O O . GLY A 1 52 ? 2.422 -4.610 9.271 1.00 0.00 52 GLY A O 11
ATOM 19516 N N . VAL A 1 53 ? 3.184 -5.682 7.440 1.00 0.00 53 VAL A N 11
ATOM 19517 C CA . VAL A 1 53 ? 3.688 -4.499 6.712 1.00 0.00 53 VAL A CA 11
ATOM 19518 C C . VAL A 1 53 ? 2.603 -3.978 5.773 1.00 0.00 53 VAL A C 11
ATOM 19519 O O . VAL A 1 53 ? 1.996 -4.761 5.039 1.00 0.00 53 VAL A O 11
ATOM 19532 N N . PHE A 1 54 ? 2.386 -2.661 5.755 1.00 0.00 54 PHE A N 11
ATOM 19533 C CA . PHE A 1 54 ? 1.465 -2.011 4.817 1.00 0.00 54 PHE A CA 11
ATOM 19534 C C . PHE A 1 54 ? 2.190 -1.628 3.516 1.00 0.00 54 PHE A C 11
ATOM 19535 O O . PHE A 1 54 ? 3.001 -0.704 3.497 1.00 0.00 54 PHE A O 11
ATOM 19552 N N . VAL A 1 55 ? 1.869 -2.306 2.418 1.00 0.00 55 VAL A N 11
ATOM 19553 C CA . VAL A 1 55 ? 2.388 -2.068 1.064 1.00 0.00 55 VAL A CA 11
ATOM 19554 C C . VAL A 1 55 ? 1.336 -1.289 0.271 1.00 0.00 55 VAL A C 11
ATOM 19555 O O . VAL A 1 55 ? 0.259 -1.807 -0.032 1.00 0.00 55 VAL A O 11
ATOM 19568 N N . VAL A 1 56 ? 1.638 -0.032 -0.052 1.00 0.00 56 VAL A N 11
ATOM 19569 C CA . VAL A 1 56 ? 0.747 0.881 -0.786 1.00 0.00 56 VAL A CA 11
ATOM 19570 C C . VAL A 1 56 ? 1.183 0.980 -2.254 1.00 0.00 56 VAL A C 11
ATOM 19571 O O . VAL A 1 56 ? 2.277 1.462 -2.552 1.00 0.00 56 VAL A O 11
ATOM 19584 N N . VAL A 1 57 ? 0.326 0.550 -3.181 1.00 0.00 57 VAL A N 11
ATOM 19585 C CA . VAL A 1 57 ? 0.553 0.645 -4.636 1.00 0.00 57 VAL A CA 11
ATOM 19586 C C . VAL A 1 57 ? -0.403 1.671 -5.234 1.00 0.00 57 VAL A C 11
ATOM 19587 O O . VAL A 1 57 ? -1.603 1.566 -4.995 1.00 0.00 57 VAL A O 11
ATOM 19600 N N . SER A 1 58 ? 0.084 2.628 -6.028 1.00 0.00 58 SER A N 11
ATOM 19601 C CA . SER A 1 58 ? -0.750 3.522 -6.837 1.00 0.00 58 SER A CA 11
ATOM 19602 C C . SER A 1 58 ? 0.065 4.159 -7.960 1.00 0.00 58 SER A C 11
ATOM 19603 O O . SER A 1 58 ? 1.262 4.392 -7.815 1.00 0.00 58 SER A O 11
ATOM 19611 N N . THR A 1 59 ? -0.587 4.518 -9.060 1.00 0.00 59 THR A N 11
ATOM 19612 C CA . THR A 1 59 ? -0.007 5.363 -10.111 1.00 0.00 59 THR A CA 11
ATOM 19613 C C . THR A 1 59 ? -0.152 6.858 -9.773 1.00 0.00 59 THR A C 11
ATOM 19614 O O . THR A 1 59 ? 0.293 7.706 -10.548 1.00 0.00 59 THR A O 11
ATOM 19625 N N . ASP A 1 60 ? -0.738 7.198 -8.614 1.00 0.00 60 ASP A N 11
ATOM 19626 C CA . ASP A 1 60 ? -0.900 8.568 -8.116 1.00 0.00 60 ASP A CA 11
ATOM 19627 C C . ASP A 1 60 ? -0.159 8.759 -6.782 1.00 0.00 60 ASP A C 11
ATOM 19628 O O . ASP A 1 60 ? -0.591 8.275 -5.735 1.00 0.00 60 ASP A O 11
ATOM 19637 N N . GLU A 1 61 ? 0.957 9.494 -6.812 1.00 0.00 61 GLU A N 11
ATOM 19638 C CA . GLU A 1 61 ? 1.779 9.791 -5.628 1.00 0.00 61 GLU A CA 11
ATOM 19639 C C . GLU A 1 61 ? 0.987 10.509 -4.521 1.00 0.00 61 GLU A C 11
ATOM 19640 O O . GLU A 1 61 ? 1.230 10.258 -3.338 1.00 0.00 61 GLU A O 11
ATOM 19652 N N . ASP A 1 62 ? 0.006 11.346 -4.881 1.00 0.00 62 ASP A N 11
ATOM 19653 C CA . ASP A 1 62 ? -0.882 12.009 -3.921 1.00 0.00 62 ASP A CA 11
ATOM 19654 C C . ASP A 1 62 ? -1.776 11.011 -3.170 1.00 0.00 62 ASP A C 11
ATOM 19655 O O . ASP A 1 62 ? -2.101 11.251 -2.009 1.00 0.00 62 ASP A O 11
ATOM 19664 N N . LEU A 1 63 ? -2.121 9.864 -3.770 1.00 0.00 63 LEU A N 11
ATOM 19665 C CA . LEU A 1 63 ? -2.849 8.812 -3.059 1.00 0.00 63 LEU A CA 11
ATOM 19666 C C . LEU A 1 63 ? -1.963 8.084 -2.045 1.00 0.00 63 LEU A C 11
ATOM 19667 O O . LEU A 1 63 ? -2.355 7.961 -0.886 1.00 0.00 63 LEU A O 11
ATOM 19683 N N . ILE A 1 64 ? -0.739 7.700 -2.417 1.00 0.00 64 ILE A N 11
ATOM 19684 C CA . ILE A 1 64 ? 0.208 7.078 -1.477 1.00 0.00 64 ILE A CA 11
ATOM 19685 C C . ILE A 1 64 ? 0.533 8.014 -0.305 1.00 0.00 64 ILE A C 11
ATOM 19686 O O . ILE A 1 64 ? 0.369 7.613 0.847 1.00 0.00 64 ILE A O 11
ATOM 19702 N N . ARG A 1 65 ? 0.955 9.261 -0.562 1.00 0.00 65 ARG A N 11
ATOM 19703 C CA . ARG A 1 65 ? 1.400 10.185 0.502 1.00 0.00 65 ARG A CA 11
ATOM 19704 C C . ARG A 1 65 ? 0.303 10.543 1.508 1.00 0.00 65 ARG A C 11
ATOM 19705 O O . ARG A 1 65 ? 0.606 10.843 2.660 1.00 0.00 65 ARG A O 11
ATOM 19726 N N . GLU A 1 66 ? -0.961 10.502 1.091 1.00 0.00 66 GLU A N 11
ATOM 19727 C CA . GLU A 1 66 ? -2.127 10.651 1.966 1.00 0.00 66 GLU A CA 11
ATOM 19728 C C . GLU A 1 66 ? -2.430 9.360 2.743 1.00 0.00 66 GLU A C 11
ATOM 19729 O O . GLU A 1 66 ? -2.660 9.416 3.950 1.00 0.00 66 GLU A O 11
ATOM 19741 N N . ILE A 1 67 ? -2.357 8.184 2.102 1.00 0.00 67 ILE A N 11
ATOM 19742 C CA . ILE A 1 67 ? -2.603 6.886 2.753 1.00 0.00 67 ILE A CA 11
ATOM 19743 C C . ILE A 1 67 ? -1.580 6.637 3.861 1.00 0.00 67 ILE A C 11
ATOM 19744 O O . ILE A 1 67 ? -1.951 6.233 4.964 1.00 0.00 67 ILE A O 11
ATOM 19760 N N . LYS A 1 68 ? -0.302 6.930 3.601 1.00 0.00 68 LYS A N 11
ATOM 19761 C CA . LYS A 1 68 ? 0.778 6.802 4.589 1.00 0.00 68 LYS A CA 11
ATOM 19762 C C . LYS A 1 68 ? 0.479 7.578 5.866 1.00 0.00 68 LYS A C 11
ATOM 19763 O O . LYS A 1 68 ? 0.730 7.058 6.949 1.00 0.00 68 LYS A O 11
ATOM 19782 N N . ARG A 1 69 ? -0.131 8.763 5.762 1.00 0.00 69 ARG A N 11
ATOM 19783 C CA . ARG A 1 69 ? -0.555 9.567 6.921 1.00 0.00 69 ARG A CA 11
ATOM 19784 C C . ARG A 1 69 ? -1.697 8.891 7.678 1.00 0.00 69 ARG A C 11
ATOM 19785 O O . ARG A 1 69 ? -1.600 8.744 8.891 1.00 0.00 69 ARG A O 11
ATOM 19806 N N . LEU A 1 70 ? -2.720 8.378 6.989 1.00 0.00 70 LEU A N 11
ATOM 19807 C CA . LEU A 1 70 ? -3.847 7.671 7.621 1.00 0.00 70 LEU A CA 11
ATOM 19808 C C . LEU A 1 70 ? -3.388 6.409 8.371 1.00 0.00 70 LEU A C 11
ATOM 19809 O O . LEU A 1 70 ? -3.898 6.134 9.460 1.00 0.00 70 LEU A O 11
ATOM 19825 N N . ILE A 1 71 ? -2.407 5.684 7.817 1.00 0.00 71 ILE A N 11
ATOM 19826 C CA . ILE A 1 71 ? -1.783 4.507 8.438 1.00 0.00 71 ILE A CA 11
ATOM 19827 C C . ILE A 1 71 ? -0.924 4.928 9.638 1.00 0.00 71 ILE A C 11
ATOM 19828 O O . ILE A 1 71 ? -1.083 4.382 10.729 1.00 0.00 71 ILE A O 11
ATOM 19844 N N . LYS A 1 72 ? -0.056 5.930 9.460 1.00 0.00 72 LYS A N 11
ATOM 19845 C CA . LYS A 1 72 ? 0.876 6.423 10.495 1.00 0.00 72 LYS A CA 11
ATOM 19846 C C . LYS A 1 72 ? 0.151 7.039 11.697 1.00 0.00 72 LYS A C 11
ATOM 19847 O O . LYS A 1 72 ? 0.599 6.871 12.826 1.00 0.00 72 LYS A O 11
ATOM 19866 N N . GLU A 1 73 ? -0.990 7.697 11.492 1.00 0.00 73 GLU A N 11
ATOM 19867 C CA . GLU A 1 73 ? -1.830 8.209 12.582 1.00 0.00 73 GLU A CA 11
ATOM 19868 C C . GLU A 1 73 ? -2.356 7.098 13.505 1.00 0.00 73 GLU A C 11
ATOM 19869 O O . GLU A 1 73 ? -2.420 7.278 14.724 1.00 0.00 73 GLU A O 11
ATOM 19881 N N . SER A 1 74 ? -2.735 5.955 12.927 1.00 0.00 74 SER A N 11
ATOM 19882 C CA . SER A 1 74 ? -3.371 4.841 13.644 1.00 0.00 74 SER A CA 11
ATOM 19883 C C . SER A 1 74 ? -2.363 3.792 14.140 1.00 0.00 74 SER A C 11
ATOM 19884 O O . SER A 1 74 ? -2.608 3.143 15.159 1.00 0.00 74 SER A O 11
ATOM 19892 N N . ASN A 1 75 ? -1.211 3.654 13.471 1.00 0.00 75 ASN A N 11
ATOM 19893 C CA . ASN A 1 75 ? -0.071 2.833 13.882 1.00 0.00 75 ASN A CA 11
ATOM 19894 C C . ASN A 1 75 ? 1.259 3.574 13.597 1.00 0.00 75 ASN A C 11
ATOM 19895 O O . ASN A 1 75 ? 1.911 3.300 12.584 1.00 0.00 75 ASN A O 11
ATOM 19906 N N . PRO A 1 76 ? 1.708 4.499 14.469 1.00 0.00 76 PRO A N 11
ATOM 19907 C CA . PRO A 1 76 ? 2.930 5.284 14.243 1.00 0.00 76 PRO A CA 11
ATOM 19908 C C . PRO A 1 76 ? 4.220 4.443 14.289 1.00 0.00 76 PRO A C 11
ATOM 19909 O O . PRO A 1 76 ? 5.263 4.878 13.800 1.00 0.00 76 PRO A O 11
ATOM 19920 N N . ASN A 1 77 ? 4.152 3.230 14.847 1.00 0.00 77 ASN A N 11
ATOM 19921 C CA . ASN A 1 77 ? 5.254 2.271 14.962 1.00 0.00 77 ASN A CA 11
ATOM 19922 C C . ASN A 1 77 ? 5.358 1.270 13.787 1.00 0.00 77 ASN A C 11
ATOM 19923 O O . ASN A 1 77 ? 6.324 0.504 13.734 1.00 0.00 77 ASN A O 11
ATOM 19934 N N . LYS A 1 78 ? 4.380 1.228 12.867 1.00 0.00 78 LYS A N 11
ATOM 19935 C CA . LYS A 1 78 ? 4.331 0.235 11.776 1.00 0.00 78 LYS A CA 11
ATOM 19936 C C . LYS A 1 78 ? 5.282 0.547 10.616 1.00 0.00 78 LYS A C 11
ATOM 19937 O O . LYS A 1 78 ? 5.489 1.705 10.246 1.00 0.00 78 LYS A O 11
ATOM 19956 N N . LYS A 1 79 ? 5.810 -0.522 10.007 1.00 0.00 79 LYS A N 11
ATOM 19957 C CA . LYS A 1 79 ? 6.570 -0.491 8.746 1.00 0.00 79 LYS A CA 11
ATOM 19958 C C . LYS A 1 79 ? 5.605 -0.320 7.565 1.00 0.00 79 LYS A C 11
ATOM 19959 O O . LYS A 1 79 ? 4.538 -0.940 7.527 1.00 0.00 79 LYS A O 11
ATOM 19978 N N . THR A 1 80 ? 6.000 0.487 6.583 1.00 0.00 80 THR A N 11
ATOM 19979 C CA . THR A 1 80 ? 5.276 0.687 5.316 1.00 0.00 80 THR A CA 11
ATOM 19980 C C . THR A 1 80 ? 6.201 0.577 4.106 1.00 0.00 80 THR A C 11
ATOM 19981 O O . THR A 1 80 ? 7.408 0.817 4.195 1.00 0.00 80 THR A O 11
ATOM 19992 N N . LEU A 1 81 ? 5.603 0.249 2.963 1.00 0.00 81 LEU A N 11
ATOM 19993 C CA . LEU A 1 81 ? 6.216 0.181 1.641 1.00 0.00 81 LEU A CA 11
ATOM 19994 C C . LEU A 1 81 ? 5.357 0.969 0.637 1.00 0.00 81 LEU A C 11
ATOM 19995 O O . LEU A 1 81 ? 4.138 1.056 0.792 1.00 0.00 81 LEU A O 11
ATOM 20011 N N . ASP A 1 82 ? 5.979 1.553 -0.383 1.00 0.00 82 ASP A N 11
ATOM 20012 C CA . ASP A 1 82 ? 5.329 2.346 -1.432 1.00 0.00 82 ASP A CA 11
ATOM 20013 C C . ASP A 1 82 ? 5.852 1.994 -2.834 1.00 0.00 82 ASP A C 11
ATOM 20014 O O . ASP A 1 82 ? 7.042 1.724 -3.007 1.00 0.00 82 ASP A O 11
ATOM 20023 N N . VAL A 1 83 ? 4.950 1.968 -3.826 1.00 0.00 83 VAL A N 11
ATOM 20024 C CA . VAL A 1 83 ? 5.215 1.505 -5.194 1.00 0.00 83 VAL A CA 11
ATOM 20025 C C . VAL A 1 83 ? 4.393 2.306 -6.211 1.00 0.00 83 VAL A C 11
ATOM 20026 O O . VAL A 1 83 ? 3.167 2.368 -6.094 1.00 0.00 83 VAL A O 11
ATOM 20039 N N . THR A 1 84 ? 5.044 2.848 -7.248 1.00 0.00 84 THR A N 11
ATOM 20040 C CA . THR A 1 84 ? 4.363 3.458 -8.414 1.00 0.00 84 THR A CA 11
ATOM 20041 C C . THR A 1 84 ? 4.692 2.838 -9.776 1.00 0.00 84 THR A C 11
ATOM 20042 O O . THR A 1 84 ? 3.965 3.056 -10.746 1.00 0.00 84 THR A O 11
ATOM 20053 N N . THR A 1 85 ? 5.758 2.042 -9.855 1.00 0.00 85 THR A N 11
ATOM 20054 C CA . THR A 1 85 ? 6.151 1.226 -11.022 1.00 0.00 85 THR A CA 11
ATOM 20055 C C . THR A 1 85 ? 6.679 -0.145 -10.585 1.00 0.00 85 THR A C 11
ATOM 20056 O O . THR A 1 85 ? 7.020 -0.351 -9.420 1.00 0.00 85 THR A O 11
ATOM 20067 N N . GLU A 1 86 ? 6.809 -1.095 -11.515 1.00 0.00 86 GLU A N 11
ATOM 20068 C CA . GLU A 1 86 ? 7.469 -2.382 -11.229 1.00 0.00 86 GLU A CA 11
ATOM 20069 C C . GLU A 1 86 ? 8.980 -2.232 -10.934 1.00 0.00 86 GLU A C 11
ATOM 20070 O O . GLU A 1 86 ? 9.558 -3.056 -10.227 1.00 0.00 86 GLU A O 11
ATOM 20082 N N . GLU A 1 87 ? 9.622 -1.160 -11.411 1.00 0.00 87 GLU A N 11
ATOM 20083 C CA . GLU A 1 87 ? 10.992 -0.796 -11.018 1.00 0.00 87 GLU A CA 11
ATOM 20084 C C . GLU A 1 87 ? 11.033 -0.262 -9.571 1.00 0.00 87 GLU A C 11
ATOM 20085 O O . GLU A 1 87 ? 11.947 -0.586 -8.810 1.00 0.00 87 GLU A O 11
ATOM 20097 N N . ASP A 1 88 ? 10.015 0.499 -9.153 1.00 0.00 88 ASP A N 11
ATOM 20098 C CA . ASP A 1 88 ? 9.862 0.978 -7.774 1.00 0.00 88 ASP A CA 11
ATOM 20099 C C . ASP A 1 88 ? 9.614 -0.185 -6.793 1.00 0.00 88 ASP A C 11
ATOM 20100 O O . ASP A 1 88 ? 10.173 -0.196 -5.695 1.00 0.00 88 ASP A O 11
ATOM 20109 N N . LEU A 1 89 ? 8.851 -1.206 -7.219 1.00 0.00 89 LEU A N 11
ATOM 20110 C CA . LEU A 1 89 ? 8.667 -2.470 -6.493 1.00 0.00 89 LEU A CA 11
ATOM 20111 C C . LEU A 1 89 ? 10.009 -3.186 -6.259 1.00 0.00 89 LEU A C 11
ATOM 20112 O O . LEU A 1 89 ? 10.320 -3.559 -5.130 1.00 0.00 89 LEU A O 11
ATOM 20128 N N . GLU A 1 90 ? 10.816 -3.367 -7.307 1.00 0.00 90 GLU A N 11
ATOM 20129 C CA . GLU A 1 90 ? 12.143 -3.995 -7.199 1.00 0.00 90 GLU A CA 11
ATOM 20130 C C . GLU A 1 90 ? 13.074 -3.233 -6.245 1.00 0.00 90 GLU A C 11
ATOM 20131 O O . GLU A 1 90 ? 13.802 -3.855 -5.473 1.00 0.00 90 GLU A O 11
ATOM 20143 N N . GLU A 1 91 ? 13.022 -1.898 -6.243 1.00 0.00 91 GLU A N 11
ATOM 20144 C CA . GLU A 1 91 ? 13.798 -1.058 -5.316 1.00 0.00 91 GLU A CA 11
ATOM 20145 C C . GLU A 1 91 ? 13.421 -1.324 -3.847 1.00 0.00 91 GLU A C 11
ATOM 20146 O O . GLU A 1 91 ? 14.296 -1.552 -3.008 1.00 0.00 91 GLU A O 11
ATOM 20158 N N . VAL A 1 92 ? 12.124 -1.359 -3.519 1.00 0.00 92 VAL A N 11
ATOM 20159 C CA . VAL A 1 92 ? 11.676 -1.629 -2.141 1.00 0.00 92 VAL A CA 11
ATOM 20160 C C . VAL A 1 92 ? 11.836 -3.091 -1.719 1.00 0.00 92 VAL A C 11
ATOM 20161 O O . VAL A 1 92 ? 12.187 -3.349 -0.568 1.00 0.00 92 VAL A O 11
ATOM 20174 N N . LEU A 1 93 ? 11.686 -4.057 -2.629 1.00 0.00 93 LEU A N 11
ATOM 20175 C CA . LEU A 1 93 ? 12.032 -5.457 -2.355 1.00 0.00 93 LEU A CA 11
ATOM 20176 C C . LEU A 1 93 ? 13.538 -5.611 -2.093 1.00 0.00 93 LEU A C 11
ATOM 20177 O O . LEU A 1 93 ? 13.916 -6.327 -1.166 1.00 0.00 93 LEU A O 11
ATOM 20193 N N . ARG A 1 94 ? 14.401 -4.884 -2.817 1.00 0.00 94 ARG A N 11
ATOM 20194 C CA . ARG A 1 94 ? 15.857 -4.881 -2.581 1.00 0.00 94 ARG A CA 11
ATOM 20195 C C . ARG A 1 94 ? 16.185 -4.351 -1.185 1.00 0.00 94 ARG A C 11
ATOM 20196 O O . ARG A 1 94 ? 16.919 -5.010 -0.452 1.00 0.00 94 ARG A O 11
ATOM 20217 N N . ARG A 1 95 ? 15.579 -3.232 -0.772 1.00 0.00 95 ARG A N 11
ATOM 20218 C CA . ARG A 1 95 ? 15.701 -2.675 0.592 1.00 0.00 95 ARG A CA 11
ATOM 20219 C C . ARG A 1 95 ? 15.329 -3.690 1.680 1.00 0.00 95 ARG A C 11
ATOM 20220 O O . ARG A 1 95 ? 16.089 -3.875 2.629 1.00 0.00 95 ARG A O 11
ATOM 20241 N N . ILE A 1 96 ? 14.208 -4.398 1.519 1.00 0.00 96 ILE A N 11
ATOM 20242 C CA . ILE A 1 96 ? 13.756 -5.429 2.468 1.00 0.00 96 ILE A CA 11
ATOM 20243 C C . ILE A 1 96 ? 14.717 -6.631 2.503 1.00 0.00 96 ILE A C 11
ATOM 20244 O O . ILE A 1 96 ? 15.108 -7.059 3.593 1.00 0.00 96 ILE A O 11
ATOM 20260 N N . LYS A 1 97 ? 15.168 -7.145 1.346 1.00 0.00 97 LYS A N 11
ATOM 20261 C CA . LYS A 1 97 ? 16.086 -8.301 1.266 1.00 0.00 97 LYS A CA 11
ATOM 20262 C C . LYS A 1 97 ? 17.510 -7.981 1.741 1.00 0.00 97 LYS A C 11
ATOM 20263 O O . LYS A 1 97 ? 18.180 -8.864 2.280 1.00 0.00 97 LYS A O 11
ATOM 20282 N N . LYS A 1 98 ? 17.954 -6.725 1.614 1.00 0.00 98 LYS A N 11
ATOM 20283 C CA . LYS A 1 98 ? 19.220 -6.210 2.173 1.00 0.00 98 LYS A CA 11
ATOM 20284 C C . LYS A 1 98 ? 19.122 -5.790 3.652 1.00 0.00 98 LYS A C 11
ATOM 20285 O O . LYS A 1 98 ? 20.125 -5.378 4.235 1.00 0.00 98 LYS A O 11
ATOM 20304 N N . GLY A 1 99 ? 17.946 -5.917 4.277 1.00 0.00 99 GLY A N 11
ATOM 20305 C CA . GLY A 1 99 ? 17.737 -5.671 5.711 1.00 0.00 99 GLY A CA 11
ATOM 20306 C C . GLY A 1 99 ? 17.661 -4.191 6.116 1.00 0.00 99 GLY A C 11
ATOM 20307 O O . GLY A 1 99 ? 17.803 -3.877 7.299 1.00 0.00 99 GLY A O 11
ATOM 20311 N N . SER A 1 100 ? 17.433 -3.282 5.164 1.00 0.00 100 SER A N 11
ATOM 20312 C CA . SER A 1 100 ? 17.378 -1.824 5.364 1.00 0.00 100 SER A CA 11
ATOM 20313 C C . SER A 1 100 ? 15.956 -1.279 5.170 1.00 0.00 100 SER A C 11
ATOM 20314 O O . SER A 1 100 ? 15.607 -0.717 4.129 1.00 0.00 100 SER A O 11
ATOM 20322 N N . TRP A 1 101 ? 15.112 -1.496 6.180 1.00 0.00 101 TRP A N 11
ATOM 20323 C CA . TRP A 1 101 ? 13.679 -1.174 6.162 1.00 0.00 101 TRP A CA 11
ATOM 20324 C C . TRP A 1 101 ? 13.440 0.328 6.418 1.00 0.00 101 TRP A C 11
ATOM 20325 O O . TRP A 1 101 ? 14.352 1.059 6.815 1.00 0.00 101 TRP A O 11
ATOM 20346 N N . SER A 1 102 ? 12.206 0.790 6.200 1.00 0.00 102 SER A N 11
ATOM 20347 C CA . SER A 1 102 ? 11.789 2.200 6.288 1.00 0.00 102 SER A CA 11
ATOM 20348 C C . SER A 1 102 ? 12.005 2.805 7.690 1.00 0.00 102 SER A C 11
ATOM 20349 O O . SER A 1 102 ? 11.184 2.622 8.593 1.00 0.00 102 SER A O 11
ATOM 20357 N N . LEU A 1 103 ? 13.131 3.510 7.875 1.00 0.00 103 LEU A N 11
ATOM 20358 C CA . LEU A 1 103 ? 13.548 4.151 9.135 1.00 0.00 103 LEU A CA 11
ATOM 20359 C C . LEU A 1 103 ? 14.491 5.365 8.920 1.00 0.00 103 LEU A C 11
ATOM 20360 O O . LEU A 1 103 ? 15.214 5.779 9.828 1.00 0.00 103 LEU A O 11
ATOM 20376 N N . GLU A 1 104 ? 14.542 5.928 7.711 1.00 0.00 104 GLU A N 11
ATOM 20377 C CA . GLU A 1 104 ? 15.500 6.994 7.368 1.00 0.00 104 GLU A CA 11
ATOM 20378 C C . GLU A 1 104 ? 15.146 8.338 8.036 1.00 0.00 104 GLU A C 11
ATOM 20379 O O . GLU A 1 104 ? 13.977 8.729 8.098 1.00 0.00 104 GLU A O 11
ATOM 20391 N N . HIS A 1 105 ? 16.162 9.070 8.516 1.00 0.00 105 HIS A N 11
ATOM 20392 C CA . HIS A 1 105 ? 15.986 10.320 9.274 1.00 0.00 105 HIS A CA 11
ATOM 20393 C C . HIS A 1 105 ? 15.514 11.513 8.419 1.00 0.00 105 HIS A C 11
ATOM 20394 O O . HIS A 1 105 ? 14.946 12.456 8.969 1.00 0.00 105 HIS A O 11
ATOM 20408 N N . HIS A 1 106 ? 15.749 11.468 7.100 1.00 0.00 106 HIS A N 11
ATOM 20409 C CA . HIS A 1 106 ? 15.286 12.394 6.052 1.00 0.00 106 HIS A CA 11
ATOM 20410 C C . HIS A 1 106 ? 15.231 13.885 6.454 1.00 0.00 106 HIS A C 11
ATOM 20411 O O . HIS A 1 106 ? 16.222 14.602 6.304 1.00 0.00 106 HIS A O 11
ATOM 20425 N N . HIS A 1 107 ? 14.101 14.349 7.001 1.00 0.00 107 HIS A N 11
ATOM 20426 C CA . HIS A 1 107 ? 13.855 15.733 7.432 1.00 0.00 107 HIS A CA 11
ATOM 20427 C C . HIS A 1 107 ? 14.849 16.247 8.495 1.00 0.00 107 HIS A C 11
ATOM 20428 O O . HIS A 1 107 ? 15.062 17.457 8.610 1.00 0.00 107 HIS A O 11
ATOM 20442 N N . HIS A 1 108 ? 15.464 15.335 9.258 1.00 0.00 108 HIS A N 11
ATOM 20443 C CA . HIS A 1 108 ? 16.424 15.616 10.334 1.00 0.00 108 HIS A CA 11
ATOM 20444 C C . HIS A 1 108 ? 17.836 15.053 10.053 1.00 0.00 108 HIS A C 11
ATOM 20445 O O . HIS A 1 108 ? 18.685 15.019 10.948 1.00 0.00 108 HIS A O 11
ATOM 20459 N N . HIS A 1 109 ? 18.105 14.606 8.820 1.00 0.00 109 HIS A N 11
ATOM 20460 C CA . HIS A 1 109 ? 19.421 14.120 8.386 1.00 0.00 109 HIS A CA 11
ATOM 20461 C C . HIS A 1 109 ? 20.430 15.277 8.193 1.00 0.00 109 HIS A C 11
ATOM 20462 O O . HIS A 1 109 ? 20.042 16.422 7.932 1.00 0.00 109 HIS A O 11
ATOM 20476 N N . HIS A 1 110 ? 21.729 14.969 8.296 1.00 0.00 110 HIS A N 11
ATOM 20477 C CA . HIS A 1 110 ? 22.838 15.879 7.964 1.00 0.00 110 HIS A CA 11
ATOM 20478 C C . HIS A 1 110 ? 22.843 16.267 6.467 1.00 0.00 110 HIS A C 11
ATOM 20479 O O . HIS A 1 110 ? 22.564 15.395 5.610 1.00 0.00 110 HIS A O 11
ATOM 20494 N N . GLY A 1 1 ? -8.493 -5.969 13.209 1.00 0.00 1 GLY A N 12
ATOM 20495 C CA . GLY A 1 1 ? -7.848 -5.156 14.263 1.00 0.00 1 GLY A CA 12
ATOM 20496 C C . GLY A 1 1 ? -7.732 -3.706 13.826 1.00 0.00 1 GLY A C 12
ATOM 20497 O O . GLY A 1 1 ? -8.672 -3.161 13.251 1.00 0.00 1 GLY A O 12
ATOM 20503 N N . SER A 1 2 ? -6.575 -3.071 14.054 1.00 0.00 2 SER A N 12
ATOM 20504 C CA . SER A 1 2 ? -6.325 -1.666 13.670 1.00 0.00 2 SER A CA 12
ATOM 20505 C C . SER A 1 2 ? -6.460 -1.409 12.162 1.00 0.00 2 SER A C 12
ATOM 20506 O O . SER A 1 2 ? -6.781 -0.299 11.748 1.00 0.00 2 SER A O 12
ATOM 20514 N N . ASP A 1 3 ? -6.272 -2.435 11.331 1.00 0.00 3 ASP A N 12
ATOM 20515 C CA . ASP A 1 3 ? -6.483 -2.379 9.883 1.00 0.00 3 ASP A CA 12
ATOM 20516 C C . ASP A 1 3 ? -7.937 -2.072 9.491 1.00 0.00 3 ASP A C 12
ATOM 20517 O O . ASP A 1 3 ? -8.172 -1.326 8.544 1.00 0.00 3 ASP A O 12
ATOM 20526 N N . GLU A 1 4 ? -8.919 -2.555 10.255 1.00 0.00 4 GLU A N 12
ATOM 20527 C CA . GLU A 1 4 ? -10.339 -2.218 10.064 1.00 0.00 4 GLU A CA 12
ATOM 20528 C C . GLU A 1 4 ? -10.647 -0.772 10.495 1.00 0.00 4 GLU A C 12
ATOM 20529 O O . GLU A 1 4 ? -11.535 -0.122 9.942 1.00 0.00 4 GLU A O 12
ATOM 20541 N N . GLU A 1 5 ? -9.881 -0.237 11.448 1.00 0.00 5 GLU A N 12
ATOM 20542 C CA . GLU A 1 5 ? -9.962 1.167 11.870 1.00 0.00 5 GLU A CA 12
ATOM 20543 C C . GLU A 1 5 ? -9.265 2.117 10.888 1.00 0.00 5 GLU A C 12
ATOM 20544 O O . GLU A 1 5 ? -9.663 3.272 10.764 1.00 0.00 5 GLU A O 12
ATOM 20556 N N . ILE A 1 6 ? -8.247 1.650 10.159 1.00 0.00 6 ILE A N 12
ATOM 20557 C CA . ILE A 1 6 ? -7.685 2.377 9.015 1.00 0.00 6 ILE A CA 12
ATOM 20558 C C . ILE A 1 6 ? -8.637 2.287 7.811 1.00 0.00 6 ILE A C 12
ATOM 20559 O O . ILE A 1 6 ? -8.769 3.249 7.055 1.00 0.00 6 ILE A O 12
ATOM 20575 N N . ARG A 1 7 ? -9.360 1.173 7.647 1.00 0.00 7 ARG A N 12
ATOM 20576 C CA . ARG A 1 7 ? -10.239 0.931 6.477 1.00 0.00 7 ARG A CA 12
ATOM 20577 C C . ARG A 1 7 ? -11.308 2.012 6.311 1.00 0.00 7 ARG A C 12
ATOM 20578 O O . ARG A 1 7 ? -11.510 2.527 5.213 1.00 0.00 7 ARG A O 12
ATOM 20599 N N . LYS A 1 8 ? -11.931 2.418 7.417 1.00 0.00 8 LYS A N 12
ATOM 20600 C CA . LYS A 1 8 ? -12.905 3.528 7.468 1.00 0.00 8 LYS A CA 12
ATOM 20601 C C . LYS A 1 8 ? -12.293 4.869 7.017 1.00 0.00 8 LYS A C 12
ATOM 20602 O O . LYS A 1 8 ? -12.988 5.679 6.404 1.00 0.00 8 LYS A O 12
ATOM 20621 N N . LYS A 1 9 ? -10.996 5.098 7.290 1.00 0.00 9 LYS A N 12
ATOM 20622 C CA . LYS A 1 9 ? -10.266 6.320 6.918 1.00 0.00 9 LYS A CA 12
ATOM 20623 C C . LYS A 1 9 ? -9.896 6.293 5.428 1.00 0.00 9 LYS A C 12
ATOM 20624 O O . LYS A 1 9 ? -9.962 7.317 4.749 1.00 0.00 9 LYS A O 12
ATOM 20643 N N . LEU A 1 10 ? -9.560 5.107 4.909 1.00 0.00 10 LEU A N 12
ATOM 20644 C CA . LEU A 1 10 ? -9.238 4.861 3.506 1.00 0.00 10 LEU A CA 12
ATOM 20645 C C . LEU A 1 10 ? -10.450 5.086 2.593 1.00 0.00 10 LEU A C 12
ATOM 20646 O O . LEU A 1 10 ? -10.350 5.818 1.611 1.00 0.00 10 LEU A O 12
ATOM 20662 N N . GLU A 1 11 ? -11.613 4.522 2.928 1.00 0.00 11 GLU A N 12
ATOM 20663 C CA . GLU A 1 11 ? -12.843 4.723 2.143 1.00 0.00 11 GLU A CA 12
ATOM 20664 C C . GLU A 1 11 ? -13.282 6.201 2.101 1.00 0.00 11 GLU A C 12
ATOM 20665 O O . GLU A 1 11 ? -13.872 6.640 1.114 1.00 0.00 11 GLU A O 12
ATOM 20677 N N . GLU A 1 12 ? -12.954 6.995 3.125 1.00 0.00 12 GLU A N 12
ATOM 20678 C CA . GLU A 1 12 ? -13.116 8.457 3.093 1.00 0.00 12 GLU A CA 12
ATOM 20679 C C . GLU A 1 12 ? -12.193 9.114 2.050 1.00 0.00 12 GLU A C 12
ATOM 20680 O O . GLU A 1 12 ? -12.641 9.975 1.294 1.00 0.00 12 GLU A O 12
ATOM 20692 N N . LEU A 1 13 ? -10.931 8.683 1.931 1.00 0.00 13 LEU A N 12
ATOM 20693 C CA . LEU A 1 13 ? -9.999 9.193 0.926 1.00 0.00 13 LEU A CA 12
ATOM 20694 C C . LEU A 1 13 ? -10.422 8.852 -0.506 1.00 0.00 13 LEU A C 12
ATOM 20695 O O . LEU A 1 13 ? -10.221 9.671 -1.401 1.00 0.00 13 LEU A O 12
ATOM 20711 N N . ALA A 1 14 ? -11.057 7.697 -0.725 1.00 0.00 14 ALA A N 12
ATOM 20712 C CA . ALA A 1 14 ? -11.633 7.342 -2.024 1.00 0.00 14 ALA A CA 12
ATOM 20713 C C . ALA A 1 14 ? -12.618 8.420 -2.526 1.00 0.00 14 ALA A C 12
ATOM 20714 O O . ALA A 1 14 ? -12.611 8.774 -3.708 1.00 0.00 14 ALA A O 12
ATOM 20721 N N . LYS A 1 15 ? -13.410 9.004 -1.613 1.00 0.00 15 LYS A N 12
ATOM 20722 C CA . LYS A 1 15 ? -14.319 10.129 -1.891 1.00 0.00 15 LYS A CA 12
ATOM 20723 C C . LYS A 1 15 ? -13.596 11.475 -2.027 1.00 0.00 15 LYS A C 12
ATOM 20724 O O . LYS A 1 15 ? -13.999 12.284 -2.863 1.00 0.00 15 LYS A O 12
ATOM 20743 N N . ARG A 1 16 ? -12.516 11.723 -1.266 1.00 0.00 16 ARG A N 12
ATOM 20744 C CA . ARG A 1 16 ? -11.753 12.991 -1.319 1.00 0.00 16 ARG A CA 12
ATOM 20745 C C . ARG A 1 16 ? -10.918 13.121 -2.597 1.00 0.00 16 ARG A C 12
ATOM 20746 O O . ARG A 1 16 ? -10.834 14.214 -3.157 1.00 0.00 16 ARG A O 12
ATOM 20767 N N . LYS A 1 17 ? -10.334 12.015 -3.079 1.00 0.00 17 LYS A N 12
ATOM 20768 C CA . LYS A 1 17 ? -9.520 11.953 -4.309 1.00 0.00 17 LYS A CA 12
ATOM 20769 C C . LYS A 1 17 ? -10.318 11.559 -5.560 1.00 0.00 17 LYS A C 12
ATOM 20770 O O . LYS A 1 17 ? -9.787 11.646 -6.666 1.00 0.00 17 LYS A O 12
ATOM 20789 N N . GLY A 1 18 ? -11.573 11.123 -5.405 1.00 0.00 18 GLY A N 12
ATOM 20790 C CA . GLY A 1 18 ? -12.453 10.705 -6.507 1.00 0.00 18 GLY A CA 12
ATOM 20791 C C . GLY A 1 18 ? -11.975 9.443 -7.240 1.00 0.00 18 GLY A C 12
ATOM 20792 O O . GLY A 1 18 ? -12.221 9.300 -8.441 1.00 0.00 18 GLY A O 12
ATOM 20796 N N . LYS A 1 19 ? -11.244 8.563 -6.542 1.00 0.00 19 LYS A N 12
ATOM 20797 C CA . LYS A 1 19 ? -10.511 7.408 -7.099 1.00 0.00 19 LYS A CA 12
ATOM 20798 C C . LYS A 1 19 ? -10.755 6.118 -6.310 1.00 0.00 19 LYS A C 12
ATOM 20799 O O . LYS A 1 19 ? -11.026 6.150 -5.111 1.00 0.00 19 LYS A O 12
ATOM 20818 N N . ASP A 1 20 ? -10.629 4.979 -6.988 1.00 0.00 20 ASP A N 12
ATOM 20819 C CA . ASP A 1 20 ? -10.898 3.658 -6.408 1.00 0.00 20 ASP A CA 12
ATOM 20820 C C . ASP A 1 20 ? -9.686 3.128 -5.625 1.00 0.00 20 ASP A C 12
ATOM 20821 O O . ASP A 1 20 ? -8.591 2.982 -6.185 1.00 0.00 20 ASP A O 12
ATOM 20830 N N . LEU A 1 21 ? -9.887 2.823 -4.337 1.00 0.00 21 LEU A N 12
ATOM 20831 C CA . LEU A 1 21 ? -8.929 2.094 -3.502 1.00 0.00 21 LEU A CA 12
ATOM 20832 C C . LEU A 1 21 ? -9.572 0.885 -2.795 1.00 0.00 21 LEU A C 12
ATOM 20833 O O . LEU A 1 21 ? -10.775 0.871 -2.523 1.00 0.00 21 LEU A O 12
ATOM 20849 N N . GLN A 1 22 ? -8.769 -0.146 -2.517 1.00 0.00 22 GLN A N 12
ATOM 20850 C CA . GLN A 1 22 ? -9.183 -1.389 -1.844 1.00 0.00 22 GLN A CA 12
ATOM 20851 C C . GLN A 1 22 ? -8.141 -1.815 -0.795 1.00 0.00 22 GLN A C 12
ATOM 20852 O O . GLN A 1 22 ? -6.951 -1.557 -0.979 1.00 0.00 22 GLN A O 12
ATOM 20866 N N . LEU A 1 23 ? -8.576 -2.497 0.273 1.00 0.00 23 LEU A N 12
ATOM 20867 C CA . LEU A 1 23 ? -7.721 -3.043 1.340 1.00 0.00 23 LEU A CA 12
ATOM 20868 C C . LEU A 1 23 ? -7.770 -4.584 1.356 1.00 0.00 23 LEU A C 12
ATOM 20869 O O . LEU A 1 23 ? -8.863 -5.156 1.413 1.00 0.00 23 LEU A O 12
ATOM 20885 N N . ARG A 1 24 ? -6.612 -5.264 1.333 1.00 0.00 24 ARG A N 12
ATOM 20886 C CA . ARG A 1 24 ? -6.507 -6.741 1.363 1.00 0.00 24 ARG A CA 12
ATOM 20887 C C . ARG A 1 24 ? -5.317 -7.244 2.203 1.00 0.00 24 ARG A C 12
ATOM 20888 O O . ARG A 1 24 ? -4.310 -6.552 2.342 1.00 0.00 24 ARG A O 12
ATOM 20909 N N . ARG A 1 25 ? -5.407 -8.469 2.736 1.00 0.00 25 ARG A N 12
ATOM 20910 C CA . ARG A 1 25 ? -4.324 -9.175 3.454 1.00 0.00 25 ARG A CA 12
ATOM 20911 C C . ARG A 1 25 ? -3.680 -10.265 2.580 1.00 0.00 25 ARG A C 12
ATOM 20912 O O . ARG A 1 25 ? -4.382 -10.955 1.840 1.00 0.00 25 ARG A O 12
ATOM 20933 N N . TYR A 1 26 ? -2.362 -10.434 2.698 1.00 0.00 26 TYR A N 12
ATOM 20934 C CA . TYR A 1 26 ? -1.536 -11.412 1.968 1.00 0.00 26 TYR A CA 12
ATOM 20935 C C . TYR A 1 26 ? -0.540 -12.131 2.898 1.00 0.00 26 TYR A C 12
ATOM 20936 O O . TYR A 1 26 ? -0.177 -11.616 3.957 1.00 0.00 26 TYR A O 12
ATOM 20954 N N . ASN A 1 27 ? -0.079 -13.322 2.492 1.00 0.00 27 ASN A N 12
ATOM 20955 C CA . ASN A 1 27 ? 0.839 -14.162 3.278 1.00 0.00 27 ASN A CA 12
ATOM 20956 C C . ASN A 1 27 ? 2.248 -14.296 2.660 1.00 0.00 27 ASN A C 12
ATOM 20957 O O . ASN A 1 27 ? 3.230 -14.393 3.399 1.00 0.00 27 ASN A O 12
ATOM 20968 N N . ASP A 1 28 ? 2.366 -14.287 1.326 1.00 0.00 28 ASP A N 12
ATOM 20969 C CA . ASP A 1 28 ? 3.602 -14.588 0.598 1.00 0.00 28 ASP A CA 12
ATOM 20970 C C . ASP A 1 28 ? 3.970 -13.500 -0.432 1.00 0.00 28 ASP A C 12
ATOM 20971 O O . ASP A 1 28 ? 3.086 -13.008 -1.145 1.00 0.00 28 ASP A O 12
ATOM 20980 N N . PRO A 1 29 ? 5.267 -13.163 -0.585 1.00 0.00 29 PRO A N 12
ATOM 20981 C CA . PRO A 1 29 ? 5.727 -12.140 -1.531 1.00 0.00 29 PRO A CA 12
ATOM 20982 C C . PRO A 1 29 ? 5.457 -12.511 -2.999 1.00 0.00 29 PRO A C 12
ATOM 20983 O O . PRO A 1 29 ? 5.217 -11.642 -3.836 1.00 0.00 29 PRO A O 12
ATOM 20994 N N . ASN A 1 30 ? 5.450 -13.806 -3.317 1.00 0.00 30 ASN A N 12
ATOM 20995 C CA . ASN A 1 30 ? 5.170 -14.312 -4.662 1.00 0.00 30 ASN A CA 12
ATOM 20996 C C . ASN A 1 30 ? 3.706 -14.105 -5.087 1.00 0.00 30 ASN A C 12
ATOM 20997 O O . ASN A 1 30 ? 3.432 -13.837 -6.256 1.00 0.00 30 ASN A O 12
ATOM 21008 N N . GLU A 1 31 ? 2.765 -14.222 -4.146 1.00 0.00 31 GLU A N 12
ATOM 21009 C CA . GLU A 1 31 ? 1.332 -14.026 -4.400 1.00 0.00 31 GLU A CA 12
ATOM 21010 C C . GLU A 1 31 ? 0.978 -12.538 -4.439 1.00 0.00 31 GLU A C 12
ATOM 21011 O O . GLU A 1 31 ? 0.149 -12.111 -5.245 1.00 0.00 31 GLU A O 12
ATOM 21023 N N . VAL A 1 32 ? 1.628 -11.742 -3.582 1.00 0.00 32 VAL A N 12
ATOM 21024 C CA . VAL A 1 32 ? 1.317 -10.312 -3.439 1.00 0.00 32 VAL A CA 12
ATOM 21025 C C . VAL A 1 32 ? 1.788 -9.492 -4.641 1.00 0.00 32 VAL A C 12
ATOM 21026 O O . VAL A 1 32 ? 1.071 -8.600 -5.091 1.00 0.00 32 VAL A O 12
ATOM 21039 N N . GLU A 1 33 ? 2.943 -9.850 -5.215 1.00 0.00 33 GLU A N 12
ATOM 21040 C CA . GLU A 1 33 ? 3.534 -9.235 -6.413 1.00 0.00 33 GLU A CA 12
ATOM 21041 C C . GLU A 1 33 ? 2.515 -9.103 -7.555 1.00 0.00 33 GLU A C 12
ATOM 21042 O O . GLU A 1 33 ? 2.407 -8.047 -8.178 1.00 0.00 33 GLU A O 12
ATOM 21054 N N . LYS A 1 34 ? 1.724 -10.154 -7.805 1.00 0.00 34 LYS A N 12
ATOM 21055 C CA . LYS A 1 34 ? 0.795 -10.217 -8.946 1.00 0.00 34 LYS A CA 12
ATOM 21056 C C . LYS A 1 34 ? -0.312 -9.165 -8.832 1.00 0.00 34 LYS A C 12
ATOM 21057 O O . LYS A 1 34 ? -0.690 -8.553 -9.830 1.00 0.00 34 LYS A O 12
ATOM 21076 N N . SER A 1 35 ? -0.760 -8.896 -7.604 1.00 0.00 35 SER A N 12
ATOM 21077 C CA . SER A 1 35 ? -1.750 -7.861 -7.281 1.00 0.00 35 SER A CA 12
ATOM 21078 C C . SER A 1 35 ? -1.233 -6.444 -7.571 1.00 0.00 35 SER A C 12
ATOM 21079 O O . SER A 1 35 ? -1.985 -5.585 -8.037 1.00 0.00 35 SER A O 12
ATOM 21087 N N . ILE A 1 36 ? 0.074 -6.203 -7.391 1.00 0.00 36 ILE A N 12
ATOM 21088 C CA . ILE A 1 36 ? 0.703 -4.900 -7.662 1.00 0.00 36 ILE A CA 12
ATOM 21089 C C . ILE A 1 36 ? 0.621 -4.563 -9.157 1.00 0.00 36 ILE A C 12
ATOM 21090 O O . ILE A 1 36 ? 0.257 -3.446 -9.522 1.00 0.00 36 ILE A O 12
ATOM 21106 N N . ARG A 1 37 ? 0.910 -5.534 -10.038 1.00 0.00 37 ARG A N 12
ATOM 21107 C CA . ARG A 1 37 ? 0.883 -5.326 -11.498 1.00 0.00 37 ARG A CA 12
ATOM 21108 C C . ARG A 1 37 ? -0.512 -4.937 -11.984 1.00 0.00 37 ARG A C 12
ATOM 21109 O O . ARG A 1 37 ? -0.628 -4.058 -12.833 1.00 0.00 37 ARG A O 12
ATOM 21130 N N . GLU A 1 38 ? -1.566 -5.516 -11.408 1.00 0.00 38 GLU A N 12
ATOM 21131 C CA . GLU A 1 38 ? -2.954 -5.147 -11.744 1.00 0.00 38 GLU A CA 12
ATOM 21132 C C . GLU A 1 38 ? -3.252 -3.679 -11.409 1.00 0.00 38 GLU A C 12
ATOM 21133 O O . GLU A 1 38 ? -3.793 -2.949 -12.241 1.00 0.00 38 GLU A O 12
ATOM 21145 N N . ALA A 1 39 ? -2.846 -3.224 -10.221 1.00 0.00 39 ALA A N 12
ATOM 21146 C CA . ALA A 1 39 ? -3.026 -1.842 -9.780 1.00 0.00 39 ALA A CA 12
ATOM 21147 C C . ALA A 1 39 ? -2.286 -0.840 -10.680 1.00 0.00 39 ALA A C 12
ATOM 21148 O O . ALA A 1 39 ? -2.855 0.175 -11.089 1.00 0.00 39 ALA A O 12
ATOM 21155 N N . LEU A 1 40 ? -1.037 -1.149 -11.039 1.00 0.00 40 LEU A N 12
ATOM 21156 C CA . LEU A 1 40 ? -0.171 -0.265 -11.813 1.00 0.00 40 LEU A CA 12
ATOM 21157 C C . LEU A 1 40 ? -0.605 -0.173 -13.277 1.00 0.00 40 LEU A C 12
ATOM 21158 O O . LEU A 1 40 ? -0.669 0.922 -13.839 1.00 0.00 40 LEU A O 12
ATOM 21174 N N . LYS A 1 41 ? -0.941 -1.315 -13.889 1.00 0.00 41 LYS A N 12
ATOM 21175 C CA . LYS A 1 41 ? -1.299 -1.396 -15.312 1.00 0.00 41 LYS A CA 12
ATOM 21176 C C . LYS A 1 41 ? -2.714 -0.875 -15.607 1.00 0.00 41 LYS A C 12
ATOM 21177 O O . LYS A 1 41 ? -2.964 -0.415 -16.723 1.00 0.00 41 LYS A O 12
ATOM 21196 N N . LYS A 1 42 ? -3.615 -0.893 -14.613 1.00 0.00 42 LYS A N 12
ATOM 21197 C CA . LYS A 1 42 ? -4.990 -0.351 -14.703 1.00 0.00 42 LYS A CA 12
ATOM 21198 C C . LYS A 1 42 ? -5.169 1.041 -14.066 1.00 0.00 42 LYS A C 12
ATOM 21199 O O . LYS A 1 42 ? -6.244 1.629 -14.199 1.00 0.00 42 LYS A O 12
ATOM 21218 N N . GLY A 1 43 ? -4.143 1.592 -13.407 1.00 0.00 43 GLY A N 12
ATOM 21219 C CA . GLY A 1 43 ? -4.157 2.955 -12.854 1.00 0.00 43 GLY A CA 12
ATOM 21220 C C . GLY A 1 43 ? -4.994 3.120 -11.575 1.00 0.00 43 GLY A C 12
ATOM 21221 O O . GLY A 1 43 ? -5.589 4.179 -11.360 1.00 0.00 43 GLY A O 12
ATOM 21225 N N . ARG A 1 44 ? -5.087 2.062 -10.758 1.00 0.00 44 ARG A N 12
ATOM 21226 C CA . ARG A 1 44 ? -5.840 2.007 -9.490 1.00 0.00 44 ARG A CA 12
ATOM 21227 C C . ARG A 1 44 ? -4.924 1.965 -8.263 1.00 0.00 44 ARG A C 12
ATOM 21228 O O . ARG A 1 44 ? -3.752 1.603 -8.358 1.00 0.00 44 ARG A O 12
ATOM 21249 N N . THR A 1 45 ? -5.477 2.318 -7.102 1.00 0.00 45 THR A N 12
ATOM 21250 C CA . THR A 1 45 ? -4.790 2.218 -5.803 1.00 0.00 45 THR A CA 12
ATOM 21251 C C . THR A 1 45 ? -5.129 0.899 -5.109 1.00 0.00 45 THR A C 12
ATOM 21252 O O . THR A 1 45 ? -6.291 0.494 -5.065 1.00 0.00 45 THR A O 12
ATOM 21263 N N . LEU A 1 46 ? -4.127 0.242 -4.527 1.00 0.00 46 LEU A N 12
ATOM 21264 C CA . LEU A 1 46 ? -4.297 -0.887 -3.612 1.00 0.00 46 LEU A CA 12
ATOM 21265 C C . LEU A 1 46 ? -3.541 -0.613 -2.313 1.00 0.00 46 LEU A C 12
ATOM 21266 O O . LEU A 1 46 ? -2.410 -0.120 -2.324 1.00 0.00 46 LEU A O 12
ATOM 21282 N N . ILE A 1 47 ? -4.156 -0.983 -1.195 1.00 0.00 47 ILE A N 12
ATOM 21283 C CA . ILE A 1 47 ? -3.537 -1.016 0.123 1.00 0.00 47 ILE A CA 12
ATOM 21284 C C . ILE A 1 47 ? -3.518 -2.472 0.563 1.00 0.00 47 ILE A C 12
ATOM 21285 O O . ILE A 1 47 ? -4.541 -3.159 0.570 1.00 0.00 47 ILE A O 12
ATOM 21301 N N . ILE A 1 48 ? -2.333 -2.969 0.878 1.00 0.00 48 ILE A N 12
ATOM 21302 C CA . ILE A 1 48 ? -2.112 -4.381 1.180 1.00 0.00 48 ILE A CA 12
ATOM 21303 C C . ILE A 1 48 ? -1.403 -4.525 2.526 1.00 0.00 48 ILE A C 12
ATOM 21304 O O . ILE A 1 48 ? -0.598 -3.676 2.898 1.00 0.00 48 ILE A O 12
ATOM 21320 N N . ILE A 1 49 ? -1.692 -5.598 3.257 1.00 0.00 49 ILE A N 12
ATOM 21321 C CA . ILE A 1 49 ? -1.034 -5.947 4.520 1.00 0.00 49 ILE A CA 12
ATOM 21322 C C . ILE A 1 49 ? -0.433 -7.345 4.379 1.00 0.00 49 ILE A C 12
ATOM 21323 O O . ILE A 1 49 ? -1.167 -8.321 4.224 1.00 0.00 49 ILE A O 12
ATOM 21339 N N . ILE A 1 50 ? 0.896 -7.449 4.425 1.00 0.00 50 ILE A N 12
ATOM 21340 C CA . ILE A 1 50 ? 1.641 -8.703 4.371 1.00 0.00 50 ILE A CA 12
ATOM 21341 C C . ILE A 1 50 ? 2.523 -8.878 5.605 1.00 0.00 50 ILE A C 12
ATOM 21342 O O . ILE A 1 50 ? 3.435 -8.094 5.849 1.00 0.00 50 ILE A O 12
ATOM 21358 N N . ASN A 1 51 ? 2.259 -9.932 6.378 1.00 0.00 51 ASN A N 12
ATOM 21359 C CA . ASN A 1 51 ? 3.027 -10.315 7.572 1.00 0.00 51 ASN A CA 12
ATOM 21360 C C . ASN A 1 51 ? 3.271 -9.149 8.564 1.00 0.00 51 ASN A C 12
ATOM 21361 O O . ASN A 1 51 ? 4.343 -9.016 9.158 1.00 0.00 51 ASN A O 12
ATOM 21372 N N . GLY A 1 52 ? 2.265 -8.279 8.713 1.00 0.00 52 GLY A N 12
ATOM 21373 C CA . GLY A 1 52 ? 2.298 -7.067 9.543 1.00 0.00 52 GLY A CA 12
ATOM 21374 C C . GLY A 1 52 ? 2.898 -5.816 8.878 1.00 0.00 52 GLY A C 12
ATOM 21375 O O . GLY A 1 52 ? 2.907 -4.756 9.506 1.00 0.00 52 GLY A O 12
ATOM 21379 N N . VAL A 1 53 ? 3.369 -5.898 7.626 1.00 0.00 53 VAL A N 12
ATOM 21380 C CA . VAL A 1 53 ? 3.899 -4.752 6.858 1.00 0.00 53 VAL A CA 12
ATOM 21381 C C . VAL A 1 53 ? 2.826 -4.237 5.899 1.00 0.00 53 VAL A C 12
ATOM 21382 O O . VAL A 1 53 ? 2.234 -5.018 5.153 1.00 0.00 53 VAL A O 12
ATOM 21395 N N . PHE A 1 54 ? 2.592 -2.924 5.876 1.00 0.00 54 PHE A N 12
ATOM 21396 C CA . PHE A 1 54 ? 1.693 -2.296 4.904 1.00 0.00 54 PHE A CA 12
ATOM 21397 C C . PHE A 1 54 ? 2.427 -2.048 3.576 1.00 0.00 54 PHE A C 12
ATOM 21398 O O . PHE A 1 54 ? 3.544 -1.541 3.566 1.00 0.00 54 PHE A O 12
ATOM 21415 N N . VAL A 1 55 ? 1.798 -2.358 2.446 1.00 0.00 55 VAL A N 12
ATOM 21416 C CA . VAL A 1 55 ? 2.296 -2.105 1.086 1.00 0.00 55 VAL A CA 12
ATOM 21417 C C . VAL A 1 55 ? 1.250 -1.282 0.335 1.00 0.00 55 VAL A C 12
ATOM 21418 O O . VAL A 1 55 ? 0.148 -1.761 0.068 1.00 0.00 55 VAL A O 12
ATOM 21431 N N . VAL A 1 56 ? 1.586 -0.034 0.008 1.00 0.00 56 VAL A N 12
ATOM 21432 C CA . VAL A 1 56 ? 0.714 0.889 -0.734 1.00 0.00 56 VAL A CA 12
ATOM 21433 C C . VAL A 1 56 ? 1.149 0.953 -2.202 1.00 0.00 56 VAL A C 12
ATOM 21434 O O . VAL A 1 56 ? 2.311 1.231 -2.501 1.00 0.00 56 VAL A O 12
ATOM 21447 N N . VAL A 1 57 ? 0.220 0.726 -3.128 1.00 0.00 57 VAL A N 12
ATOM 21448 C CA . VAL A 1 57 ? 0.455 0.788 -4.580 1.00 0.00 57 VAL A CA 12
ATOM 21449 C C . VAL A 1 57 ? -0.493 1.805 -5.199 1.00 0.00 57 VAL A C 12
ATOM 21450 O O . VAL A 1 57 ? -1.697 1.716 -4.977 1.00 0.00 57 VAL A O 12
ATOM 21463 N N . SER A 1 58 ? 0.020 2.747 -5.990 1.00 0.00 58 SER A N 12
ATOM 21464 C CA . SER A 1 58 ? -0.787 3.644 -6.828 1.00 0.00 58 SER A CA 12
ATOM 21465 C C . SER A 1 58 ? 0.085 4.317 -7.886 1.00 0.00 58 SER A C 12
ATOM 21466 O O . SER A 1 58 ? 1.264 4.574 -7.656 1.00 0.00 58 SER A O 12
ATOM 21474 N N . THR A 1 59 ? -0.493 4.685 -9.026 1.00 0.00 59 THR A N 12
ATOM 21475 C CA . THR A 1 59 ? 0.164 5.535 -10.033 1.00 0.00 59 THR A CA 12
ATOM 21476 C C . THR A 1 59 ? 0.065 7.029 -9.682 1.00 0.00 59 THR A C 12
ATOM 21477 O O . THR A 1 59 ? 0.538 7.873 -10.445 1.00 0.00 59 THR A O 12
ATOM 21488 N N . ASP A 1 60 ? -0.513 7.370 -8.523 1.00 0.00 60 ASP A N 12
ATOM 21489 C CA . ASP A 1 60 ? -0.655 8.735 -8.008 1.00 0.00 60 ASP A CA 12
ATOM 21490 C C . ASP A 1 60 ? 0.045 8.892 -6.646 1.00 0.00 60 ASP A C 12
ATOM 21491 O O . ASP A 1 60 ? -0.431 8.395 -5.624 1.00 0.00 60 ASP A O 12
ATOM 21500 N N . GLU A 1 61 ? 1.173 9.609 -6.621 1.00 0.00 61 GLU A N 12
ATOM 21501 C CA . GLU A 1 61 ? 1.965 9.859 -5.404 1.00 0.00 61 GLU A CA 12
ATOM 21502 C C . GLU A 1 61 ? 1.165 10.585 -4.311 1.00 0.00 61 GLU A C 12
ATOM 21503 O O . GLU A 1 61 ? 1.359 10.307 -3.126 1.00 0.00 61 GLU A O 12
ATOM 21515 N N . ASP A 1 62 ? 0.228 11.466 -4.685 1.00 0.00 62 ASP A N 12
ATOM 21516 C CA . ASP A 1 62 ? -0.683 12.130 -3.748 1.00 0.00 62 ASP A CA 12
ATOM 21517 C C . ASP A 1 62 ? -1.612 11.137 -3.036 1.00 0.00 62 ASP A C 12
ATOM 21518 O O . ASP A 1 62 ? -1.945 11.347 -1.872 1.00 0.00 62 ASP A O 12
ATOM 21527 N N . LEU A 1 63 ? -1.986 10.023 -3.679 1.00 0.00 63 LEU A N 12
ATOM 21528 C CA . LEU A 1 63 ? -2.769 8.977 -3.022 1.00 0.00 63 LEU A CA 12
ATOM 21529 C C . LEU A 1 63 ? -1.943 8.207 -1.989 1.00 0.00 63 LEU A C 12
ATOM 21530 O O . LEU A 1 63 ? -2.374 8.083 -0.843 1.00 0.00 63 LEU A O 12
ATOM 21546 N N . ILE A 1 64 ? -0.721 7.787 -2.327 1.00 0.00 64 ILE A N 12
ATOM 21547 C CA . ILE A 1 64 ? 0.170 7.112 -1.367 1.00 0.00 64 ILE A CA 12
ATOM 21548 C C . ILE A 1 64 ? 0.527 8.024 -0.187 1.00 0.00 64 ILE A C 12
ATOM 21549 O O . ILE A 1 64 ? 0.366 7.611 0.959 1.00 0.00 64 ILE A O 12
ATOM 21565 N N . ARG A 1 65 ? 0.980 9.261 -0.430 1.00 0.00 65 ARG A N 12
ATOM 21566 C CA . ARG A 1 65 ? 1.470 10.157 0.641 1.00 0.00 65 ARG A CA 12
ATOM 21567 C C . ARG A 1 65 ? 0.388 10.544 1.656 1.00 0.00 65 ARG A C 12
ATOM 21568 O O . ARG A 1 65 ? 0.695 10.793 2.820 1.00 0.00 65 ARG A O 12
ATOM 21589 N N . GLU A 1 66 ? -0.872 10.564 1.234 1.00 0.00 66 GLU A N 12
ATOM 21590 C CA . GLU A 1 66 ? -2.043 10.744 2.095 1.00 0.00 66 GLU A CA 12
ATOM 21591 C C . GLU A 1 66 ? -2.405 9.447 2.843 1.00 0.00 66 GLU A C 12
ATOM 21592 O O . GLU A 1 66 ? -2.721 9.498 4.029 1.00 0.00 66 GLU A O 12
ATOM 21604 N N . ILE A 1 67 ? -2.290 8.273 2.206 1.00 0.00 67 ILE A N 12
ATOM 21605 C CA . ILE A 1 67 ? -2.553 6.967 2.839 1.00 0.00 67 ILE A CA 12
ATOM 21606 C C . ILE A 1 67 ? -1.536 6.670 3.945 1.00 0.00 67 ILE A C 12
ATOM 21607 O O . ILE A 1 67 ? -1.917 6.246 5.036 1.00 0.00 67 ILE A O 12
ATOM 21623 N N . LYS A 1 68 ? -0.246 6.929 3.690 1.00 0.00 68 LYS A N 12
ATOM 21624 C CA . LYS A 1 68 ? 0.840 6.725 4.664 1.00 0.00 68 LYS A CA 12
ATOM 21625 C C . LYS A 1 68 ? 0.573 7.452 5.978 1.00 0.00 68 LYS A C 12
ATOM 21626 O O . LYS A 1 68 ? 0.815 6.887 7.043 1.00 0.00 68 LYS A O 12
ATOM 21645 N N . ARG A 1 69 ? -0.007 8.656 5.910 1.00 0.00 69 ARG A N 12
ATOM 21646 C CA . ARG A 1 69 ? -0.442 9.429 7.082 1.00 0.00 69 ARG A CA 12
ATOM 21647 C C . ARG A 1 69 ? -1.539 8.692 7.855 1.00 0.00 69 ARG A C 12
ATOM 21648 O O . ARG A 1 69 ? -1.376 8.470 9.049 1.00 0.00 69 ARG A O 12
ATOM 21669 N N . LEU A 1 70 ? -2.595 8.218 7.190 1.00 0.00 70 LEU A N 12
ATOM 21670 C CA . LEU A 1 70 ? -3.709 7.503 7.833 1.00 0.00 70 LEU A CA 12
ATOM 21671 C C . LEU A 1 70 ? -3.257 6.204 8.521 1.00 0.00 70 LEU A C 12
ATOM 21672 O O . LEU A 1 70 ? -3.735 5.903 9.615 1.00 0.00 70 LEU A O 12
ATOM 21688 N N . ILE A 1 71 ? -2.322 5.474 7.899 1.00 0.00 71 ILE A N 12
ATOM 21689 C CA . ILE A 1 71 ? -1.712 4.254 8.448 1.00 0.00 71 ILE A CA 12
ATOM 21690 C C . ILE A 1 71 ? -0.872 4.600 9.682 1.00 0.00 71 ILE A C 12
ATOM 21691 O O . ILE A 1 71 ? -1.058 4.011 10.749 1.00 0.00 71 ILE A O 12
ATOM 21707 N N . LYS A 1 72 ? 0.014 5.594 9.558 1.00 0.00 72 LYS A N 12
ATOM 21708 C CA . LYS A 1 72 ? 0.942 6.012 10.620 1.00 0.00 72 LYS A CA 12
ATOM 21709 C C . LYS A 1 72 ? 0.220 6.601 11.837 1.00 0.00 72 LYS A C 12
ATOM 21710 O O . LYS A 1 72 ? 0.631 6.355 12.965 1.00 0.00 72 LYS A O 12
ATOM 21729 N N . GLU A 1 73 ? -0.867 7.344 11.637 1.00 0.00 73 GLU A N 12
ATOM 21730 C CA . GLU A 1 73 ? -1.692 7.883 12.727 1.00 0.00 73 GLU A CA 12
ATOM 21731 C C . GLU A 1 73 ? -2.280 6.785 13.626 1.00 0.00 73 GLU A C 12
ATOM 21732 O O . GLU A 1 73 ? -2.331 6.938 14.849 1.00 0.00 73 GLU A O 12
ATOM 21744 N N . SER A 1 74 ? -2.727 5.685 13.017 1.00 0.00 74 SER A N 12
ATOM 21745 C CA . SER A 1 74 ? -3.395 4.580 13.713 1.00 0.00 74 SER A CA 12
ATOM 21746 C C . SER A 1 74 ? -2.397 3.545 14.248 1.00 0.00 74 SER A C 12
ATOM 21747 O O . SER A 1 74 ? -2.617 2.969 15.314 1.00 0.00 74 SER A O 12
ATOM 21755 N N . ASN A 1 75 ? -1.279 3.336 13.543 1.00 0.00 75 ASN A N 12
ATOM 21756 C CA . ASN A 1 75 ? -0.182 2.446 13.919 1.00 0.00 75 ASN A CA 12
ATOM 21757 C C . ASN A 1 75 ? 1.195 3.094 13.643 1.00 0.00 75 ASN A C 12
ATOM 21758 O O . ASN A 1 75 ? 1.847 2.757 12.649 1.00 0.00 75 ASN A O 12
ATOM 21769 N N . PRO A 1 76 ? 1.695 3.987 14.521 1.00 0.00 76 PRO A N 12
ATOM 21770 C CA . PRO A 1 76 ? 3.025 4.596 14.366 1.00 0.00 76 PRO A CA 12
ATOM 21771 C C . PRO A 1 76 ? 4.172 3.581 14.544 1.00 0.00 76 PRO A C 12
ATOM 21772 O O . PRO A 1 76 ? 5.315 3.853 14.175 1.00 0.00 76 PRO A O 12
ATOM 21783 N N . ASN A 1 77 ? 3.862 2.397 15.083 1.00 0.00 77 ASN A N 12
ATOM 21784 C CA . ASN A 1 77 ? 4.755 1.251 15.249 1.00 0.00 77 ASN A CA 12
ATOM 21785 C C . ASN A 1 77 ? 4.852 0.320 14.016 1.00 0.00 77 ASN A C 12
ATOM 21786 O O . ASN A 1 77 ? 5.707 -0.569 14.004 1.00 0.00 77 ASN A O 12
ATOM 21797 N N . LYS A 1 78 ? 4.002 0.491 12.990 1.00 0.00 78 LYS A N 12
ATOM 21798 C CA . LYS A 1 78 ? 3.989 -0.353 11.777 1.00 0.00 78 LYS A CA 12
ATOM 21799 C C . LYS A 1 78 ? 4.913 0.166 10.672 1.00 0.00 78 LYS A C 12
ATOM 21800 O O . LYS A 1 78 ? 4.997 1.370 10.426 1.00 0.00 78 LYS A O 12
ATOM 21819 N N . LYS A 1 79 ? 5.563 -0.771 9.973 1.00 0.00 79 LYS A N 12
ATOM 21820 C CA . LYS A 1 79 ? 6.383 -0.530 8.773 1.00 0.00 79 LYS A CA 12
ATOM 21821 C C . LYS A 1 79 ? 5.501 -0.409 7.525 1.00 0.00 79 LYS A C 12
ATOM 21822 O O . LYS A 1 79 ? 4.456 -1.059 7.428 1.00 0.00 79 LYS A O 12
ATOM 21841 N N . THR A 1 80 ? 5.945 0.395 6.559 1.00 0.00 80 THR A N 12
ATOM 21842 C CA . THR A 1 80 ? 5.255 0.627 5.278 1.00 0.00 80 THR A CA 12
ATOM 21843 C C . THR A 1 80 ? 6.185 0.516 4.066 1.00 0.00 80 THR A C 12
ATOM 21844 O O . THR A 1 80 ? 7.399 0.710 4.163 1.00 0.00 80 THR A O 12
ATOM 21855 N N . LEU A 1 81 ? 5.584 0.228 2.910 1.00 0.00 81 LEU A N 12
ATOM 21856 C CA . LEU A 1 81 ? 6.179 0.192 1.577 1.00 0.00 81 LEU A CA 12
ATOM 21857 C C . LEU A 1 81 ? 5.315 0.996 0.592 1.00 0.00 81 LEU A C 12
ATOM 21858 O O . LEU A 1 81 ? 4.104 1.124 0.781 1.00 0.00 81 LEU A O 12
ATOM 21874 N N . ASP A 1 82 ? 5.932 1.536 -0.456 1.00 0.00 82 ASP A N 12
ATOM 21875 C CA . ASP A 1 82 ? 5.300 2.347 -1.499 1.00 0.00 82 ASP A CA 12
ATOM 21876 C C . ASP A 1 82 ? 5.822 1.985 -2.902 1.00 0.00 82 ASP A C 12
ATOM 21877 O O . ASP A 1 82 ? 7.023 1.791 -3.087 1.00 0.00 82 ASP A O 12
ATOM 21886 N N . VAL A 1 83 ? 4.917 1.877 -3.883 1.00 0.00 83 VAL A N 12
ATOM 21887 C CA . VAL A 1 83 ? 5.193 1.430 -5.258 1.00 0.00 83 VAL A CA 12
ATOM 21888 C C . VAL A 1 83 ? 4.375 2.257 -6.257 1.00 0.00 83 VAL A C 12
ATOM 21889 O O . VAL A 1 83 ? 3.148 2.321 -6.135 1.00 0.00 83 VAL A O 12
ATOM 21902 N N . THR A 1 84 ? 5.026 2.845 -7.269 1.00 0.00 84 THR A N 12
ATOM 21903 C CA . THR A 1 84 ? 4.345 3.615 -8.342 1.00 0.00 84 THR A CA 12
ATOM 21904 C C . THR A 1 84 ? 4.624 3.163 -9.776 1.00 0.00 84 THR A C 12
ATOM 21905 O O . THR A 1 84 ? 3.908 3.551 -10.702 1.00 0.00 84 THR A O 12
ATOM 21916 N N . THR A 1 85 ? 5.640 2.326 -9.969 1.00 0.00 85 THR A N 12
ATOM 21917 C CA . THR A 1 85 ? 5.994 1.681 -11.247 1.00 0.00 85 THR A CA 12
ATOM 21918 C C . THR A 1 85 ? 6.331 0.207 -11.021 1.00 0.00 85 THR A C 12
ATOM 21919 O O . THR A 1 85 ? 6.644 -0.207 -9.906 1.00 0.00 85 THR A O 12
ATOM 21930 N N . GLU A 1 86 ? 6.308 -0.604 -12.077 1.00 0.00 86 GLU A N 12
ATOM 21931 C CA . GLU A 1 86 ? 6.559 -2.053 -11.983 1.00 0.00 86 GLU A CA 12
ATOM 21932 C C . GLU A 1 86 ? 8.020 -2.395 -11.645 1.00 0.00 86 GLU A C 12
ATOM 21933 O O . GLU A 1 86 ? 8.294 -3.465 -11.097 1.00 0.00 86 GLU A O 12
ATOM 21945 N N . GLU A 1 87 ? 8.938 -1.461 -11.916 1.00 0.00 87 GLU A N 12
ATOM 21946 C CA . GLU A 1 87 ? 10.337 -1.459 -11.455 1.00 0.00 87 GLU A CA 12
ATOM 21947 C C . GLU A 1 87 ? 10.469 -1.005 -9.981 1.00 0.00 87 GLU A C 12
ATOM 21948 O O . GLU A 1 87 ? 11.369 -1.449 -9.268 1.00 0.00 87 GLU A O 12
ATOM 21960 N N . ASP A 1 88 ? 9.567 -0.140 -9.500 1.00 0.00 88 ASP A N 12
ATOM 21961 C CA . ASP A 1 88 ? 9.589 0.411 -8.135 1.00 0.00 88 ASP A CA 12
ATOM 21962 C C . ASP A 1 88 ? 9.343 -0.686 -7.082 1.00 0.00 88 ASP A C 12
ATOM 21963 O O . ASP A 1 88 ? 9.939 -0.653 -6.007 1.00 0.00 88 ASP A O 12
ATOM 21972 N N . LEU A 1 89 ? 8.542 -1.706 -7.431 1.00 0.00 89 LEU A N 12
ATOM 21973 C CA . LEU A 1 89 ? 8.371 -2.948 -6.664 1.00 0.00 89 LEU A CA 12
ATOM 21974 C C . LEU A 1 89 ? 9.728 -3.630 -6.412 1.00 0.00 89 LEU A C 12
ATOM 21975 O O . LEU A 1 89 ? 10.043 -4.007 -5.285 1.00 0.00 89 LEU A O 12
ATOM 21991 N N . GLU A 1 90 ? 10.540 -3.790 -7.460 1.00 0.00 90 GLU A N 12
ATOM 21992 C CA . GLU A 1 90 ? 11.840 -4.468 -7.359 1.00 0.00 90 GLU A CA 12
ATOM 21993 C C . GLU A 1 90 ? 12.826 -3.662 -6.504 1.00 0.00 90 GLU A C 12
ATOM 21994 O O . GLU A 1 90 ? 13.583 -4.243 -5.725 1.00 0.00 90 GLU A O 12
ATOM 22006 N N . GLU A 1 91 ? 12.779 -2.329 -6.586 1.00 0.00 91 GLU A N 12
ATOM 22007 C CA . GLU A 1 91 ? 13.602 -1.448 -5.753 1.00 0.00 91 GLU A CA 12
ATOM 22008 C C . GLU A 1 91 ? 13.245 -1.568 -4.262 1.00 0.00 91 GLU A C 12
ATOM 22009 O O . GLU A 1 91 ? 14.143 -1.707 -3.428 1.00 0.00 91 GLU A O 12
ATOM 22021 N N . VAL A 1 92 ? 11.953 -1.588 -3.903 1.00 0.00 92 VAL A N 12
ATOM 22022 C CA . VAL A 1 92 ? 11.549 -1.736 -2.493 1.00 0.00 92 VAL A CA 12
ATOM 22023 C C . VAL A 1 92 ? 11.760 -3.148 -1.951 1.00 0.00 92 VAL A C 12
ATOM 22024 O O . VAL A 1 92 ? 12.180 -3.290 -0.804 1.00 0.00 92 VAL A O 12
ATOM 22037 N N . LEU A 1 93 ? 11.570 -4.197 -2.758 1.00 0.00 93 LEU A N 12
ATOM 22038 C CA . LEU A 1 93 ? 11.916 -5.566 -2.352 1.00 0.00 93 LEU A CA 12
ATOM 22039 C C . LEU A 1 93 ? 13.428 -5.711 -2.119 1.00 0.00 93 LEU A C 12
ATOM 22040 O O . LEU A 1 93 ? 13.834 -6.331 -1.136 1.00 0.00 93 LEU A O 12
ATOM 22056 N N . ARG A 1 94 ? 14.269 -5.070 -2.944 1.00 0.00 94 ARG A N 12
ATOM 22057 C CA . ARG A 1 94 ? 15.729 -5.049 -2.732 1.00 0.00 94 ARG A CA 12
ATOM 22058 C C . ARG A 1 94 ? 16.089 -4.318 -1.437 1.00 0.00 94 ARG A C 12
ATOM 22059 O O . ARG A 1 94 ? 16.869 -4.841 -0.643 1.00 0.00 94 ARG A O 12
ATOM 22080 N N . ARG A 1 95 ? 15.461 -3.167 -1.168 1.00 0.00 95 ARG A N 12
ATOM 22081 C CA . ARG A 1 95 ? 15.614 -2.398 0.083 1.00 0.00 95 ARG A CA 12
ATOM 22082 C C . ARG A 1 95 ? 15.212 -3.192 1.332 1.00 0.00 95 ARG A C 12
ATOM 22083 O O . ARG A 1 95 ? 15.937 -3.143 2.324 1.00 0.00 95 ARG A O 12
ATOM 22104 N N . ILE A 1 96 ? 14.131 -3.978 1.279 1.00 0.00 96 ILE A N 12
ATOM 22105 C CA . ILE A 1 96 ? 13.727 -4.885 2.371 1.00 0.00 96 ILE A CA 12
ATOM 22106 C C . ILE A 1 96 ? 14.803 -5.947 2.650 1.00 0.00 96 ILE A C 12
ATOM 22107 O O . ILE A 1 96 ? 15.188 -6.131 3.808 1.00 0.00 96 ILE A O 12
ATOM 22123 N N . LYS A 1 97 ? 15.359 -6.588 1.610 1.00 0.00 97 LYS A N 12
ATOM 22124 C CA . LYS A 1 97 ? 16.420 -7.608 1.751 1.00 0.00 97 LYS A CA 12
ATOM 22125 C C . LYS A 1 97 ? 17.771 -7.015 2.181 1.00 0.00 97 LYS A C 12
ATOM 22126 O O . LYS A 1 97 ? 18.552 -7.697 2.846 1.00 0.00 97 LYS A O 12
ATOM 22145 N N . LYS A 1 98 ? 18.019 -5.737 1.869 1.00 0.00 98 LYS A N 12
ATOM 22146 C CA . LYS A 1 98 ? 19.175 -4.940 2.327 1.00 0.00 98 LYS A CA 12
ATOM 22147 C C . LYS A 1 98 ? 19.000 -4.321 3.728 1.00 0.00 98 LYS A C 12
ATOM 22148 O O . LYS A 1 98 ? 19.926 -3.675 4.222 1.00 0.00 98 LYS A O 12
ATOM 22167 N N . GLY A 1 99 ? 17.846 -4.499 4.379 1.00 0.00 99 GLY A N 12
ATOM 22168 C CA . GLY A 1 99 ? 17.565 -3.970 5.725 1.00 0.00 99 GLY A CA 12
ATOM 22169 C C . GLY A 1 99 ? 17.302 -2.455 5.786 1.00 0.00 99 GLY A C 12
ATOM 22170 O O . GLY A 1 99 ? 17.336 -1.868 6.869 1.00 0.00 99 GLY A O 12
ATOM 22174 N N . SER A 1 100 ? 17.030 -1.818 4.641 1.00 0.00 100 SER A N 12
ATOM 22175 C CA . SER A 1 100 ? 16.776 -0.374 4.487 1.00 0.00 100 SER A CA 12
ATOM 22176 C C . SER A 1 100 ? 15.282 -0.101 4.262 1.00 0.00 100 SER A C 12
ATOM 22177 O O . SER A 1 100 ? 14.871 0.386 3.210 1.00 0.00 100 SER A O 12
ATOM 22185 N N . TRP A 1 101 ? 14.444 -0.488 5.229 1.00 0.00 101 TRP A N 12
ATOM 22186 C CA . TRP A 1 101 ? 12.978 -0.494 5.099 1.00 0.00 101 TRP A CA 12
ATOM 22187 C C . TRP A 1 101 ? 12.419 0.938 4.968 1.00 0.00 101 TRP A C 12
ATOM 22188 O O . TRP A 1 101 ? 12.945 1.876 5.572 1.00 0.00 101 TRP A O 12
ATOM 22209 N N . SER A 1 102 ? 11.337 1.118 4.200 1.00 0.00 102 SER A N 12
ATOM 22210 C CA . SER A 1 102 ? 10.808 2.431 3.768 1.00 0.00 102 SER A CA 12
ATOM 22211 C C . SER A 1 102 ? 10.005 3.225 4.817 1.00 0.00 102 SER A C 12
ATOM 22212 O O . SER A 1 102 ? 8.989 3.851 4.507 1.00 0.00 102 SER A O 12
ATOM 22220 N N . LEU A 1 103 ? 10.501 3.249 6.058 1.00 0.00 103 LEU A N 12
ATOM 22221 C CA . LEU A 1 103 ? 10.049 4.117 7.157 1.00 0.00 103 LEU A CA 12
ATOM 22222 C C . LEU A 1 103 ? 11.018 5.308 7.382 1.00 0.00 103 LEU A C 12
ATOM 22223 O O . LEU A 1 103 ? 10.978 5.987 8.407 1.00 0.00 103 LEU A O 12
ATOM 22239 N N . GLU A 1 104 ? 11.905 5.568 6.417 1.00 0.00 104 GLU A N 12
ATOM 22240 C CA . GLU A 1 104 ? 12.903 6.645 6.469 1.00 0.00 104 GLU A CA 12
ATOM 22241 C C . GLU A 1 104 ? 12.235 8.033 6.410 1.00 0.00 104 GLU A C 12
ATOM 22242 O O . GLU A 1 104 ? 11.298 8.252 5.636 1.00 0.00 104 GLU A O 12
ATOM 22254 N N . HIS A 1 105 ? 12.716 8.975 7.230 1.00 0.00 105 HIS A N 12
ATOM 22255 C CA . HIS A 1 105 ? 12.072 10.276 7.456 1.00 0.00 105 HIS A CA 12
ATOM 22256 C C . HIS A 1 105 ? 13.069 11.408 7.768 1.00 0.00 105 HIS A C 12
ATOM 22257 O O . HIS A 1 105 ? 14.135 11.179 8.349 1.00 0.00 105 HIS A O 12
ATOM 22271 N N . HIS A 1 106 ? 12.687 12.646 7.435 1.00 0.00 106 HIS A N 12
ATOM 22272 C CA . HIS A 1 106 ? 13.451 13.878 7.703 1.00 0.00 106 HIS A CA 12
ATOM 22273 C C . HIS A 1 106 ? 12.587 15.010 8.312 1.00 0.00 106 HIS A C 12
ATOM 22274 O O . HIS A 1 106 ? 12.973 16.183 8.287 1.00 0.00 106 HIS A O 12
ATOM 22288 N N . HIS A 1 107 ? 11.408 14.680 8.853 1.00 0.00 107 HIS A N 12
ATOM 22289 C CA . HIS A 1 107 ? 10.406 15.653 9.315 1.00 0.00 107 HIS A CA 12
ATOM 22290 C C . HIS A 1 107 ? 10.843 16.452 10.563 1.00 0.00 107 HIS A C 12
ATOM 22291 O O . HIS A 1 107 ? 10.469 17.619 10.698 1.00 0.00 107 HIS A O 12
ATOM 22305 N N . HIS A 1 108 ? 11.664 15.839 11.429 1.00 0.00 108 HIS A N 12
ATOM 22306 C CA . HIS A 1 108 ? 12.130 16.336 12.737 1.00 0.00 108 HIS A CA 12
ATOM 22307 C C . HIS A 1 108 ? 10.985 16.668 13.722 1.00 0.00 108 HIS A C 12
ATOM 22308 O O . HIS A 1 108 ? 10.300 17.688 13.604 1.00 0.00 108 HIS A O 12
ATOM 22322 N N . HIS A 1 109 ? 10.813 15.804 14.733 1.00 0.00 109 HIS A N 12
ATOM 22323 C CA . HIS A 1 109 ? 9.674 15.780 15.670 1.00 0.00 109 HIS A CA 12
ATOM 22324 C C . HIS A 1 109 ? 8.304 15.574 14.975 1.00 0.00 109 HIS A C 12
ATOM 22325 O O . HIS A 1 109 ? 8.211 15.436 13.750 1.00 0.00 109 HIS A O 12
ATOM 22339 N N . HIS A 1 110 ? 7.237 15.525 15.774 1.00 0.00 110 HIS A N 12
ATOM 22340 C CA . HIS A 1 110 ? 5.826 15.449 15.366 1.00 0.00 110 HIS A CA 12
ATOM 22341 C C . HIS A 1 110 ? 4.961 16.541 16.033 1.00 0.00 110 HIS A C 12
ATOM 22342 O O . HIS A 1 110 ? 3.829 16.778 15.558 1.00 0.00 110 HIS A O 12
ATOM 22357 N N . GLY A 1 1 ? -8.477 -6.071 13.239 1.00 0.00 1 GLY A N 13
ATOM 22358 C CA . GLY A 1 1 ? -7.808 -5.226 14.252 1.00 0.00 1 GLY A CA 13
ATOM 22359 C C . GLY A 1 1 ? -7.782 -3.772 13.811 1.00 0.00 1 GLY A C 13
ATOM 22360 O O . GLY A 1 1 ? -8.752 -3.278 13.234 1.00 0.00 1 GLY A O 13
ATOM 22366 N N . SER A 1 2 ? -6.668 -3.069 14.043 1.00 0.00 2 SER A N 13
ATOM 22367 C CA . SER A 1 2 ? -6.492 -1.655 13.659 1.00 0.00 2 SER A CA 13
ATOM 22368 C C . SER A 1 2 ? -6.451 -1.419 12.140 1.00 0.00 2 SER A C 13
ATOM 22369 O O . SER A 1 2 ? -6.633 -0.294 11.682 1.00 0.00 2 SER A O 13
ATOM 22377 N N . ASP A 1 3 ? -6.278 -2.471 11.339 1.00 0.00 3 ASP A N 13
ATOM 22378 C CA . ASP A 1 3 ? -6.448 -2.436 9.886 1.00 0.00 3 ASP A CA 13
ATOM 22379 C C . ASP A 1 3 ? -7.882 -2.065 9.466 1.00 0.00 3 ASP A C 13
ATOM 22380 O O . ASP A 1 3 ? -8.062 -1.338 8.490 1.00 0.00 3 ASP A O 13
ATOM 22389 N N . GLU A 1 4 ? -8.904 -2.461 10.235 1.00 0.00 4 GLU A N 13
ATOM 22390 C CA . GLU A 1 4 ? -10.298 -2.040 10.006 1.00 0.00 4 GLU A CA 13
ATOM 22391 C C . GLU A 1 4 ? -10.528 -0.579 10.429 1.00 0.00 4 GLU A C 13
ATOM 22392 O O . GLU A 1 4 ? -11.349 0.131 9.844 1.00 0.00 4 GLU A O 13
ATOM 22404 N N . GLU A 1 5 ? -9.757 -0.100 11.408 1.00 0.00 5 GLU A N 13
ATOM 22405 C CA . GLU A 1 5 ? -9.784 1.290 11.877 1.00 0.00 5 GLU A CA 13
ATOM 22406 C C . GLU A 1 5 ? -9.121 2.240 10.879 1.00 0.00 5 GLU A C 13
ATOM 22407 O O . GLU A 1 5 ? -9.506 3.404 10.793 1.00 0.00 5 GLU A O 13
ATOM 22419 N N . ILE A 1 6 ? -8.155 1.751 10.093 1.00 0.00 6 ILE A N 13
ATOM 22420 C CA . ILE A 1 6 ? -7.659 2.476 8.922 1.00 0.00 6 ILE A CA 13
ATOM 22421 C C . ILE A 1 6 ? -8.677 2.373 7.780 1.00 0.00 6 ILE A C 13
ATOM 22422 O O . ILE A 1 6 ? -8.912 3.361 7.085 1.00 0.00 6 ILE A O 13
ATOM 22438 N N . ARG A 1 7 ? -9.310 1.205 7.585 1.00 0.00 7 ARG A N 13
ATOM 22439 C CA . ARG A 1 7 ? -10.146 0.913 6.396 1.00 0.00 7 ARG A CA 13
ATOM 22440 C C . ARG A 1 7 ? -11.284 1.926 6.218 1.00 0.00 7 ARG A C 13
ATOM 22441 O O . ARG A 1 7 ? -11.480 2.439 5.120 1.00 0.00 7 ARG A O 13
ATOM 22462 N N . LYS A 1 8 ? -11.949 2.286 7.318 1.00 0.00 8 LYS A N 13
ATOM 22463 C CA . LYS A 1 8 ? -12.986 3.333 7.424 1.00 0.00 8 LYS A CA 13
ATOM 22464 C C . LYS A 1 8 ? -12.493 4.742 7.048 1.00 0.00 8 LYS A C 13
ATOM 22465 O O . LYS A 1 8 ? -13.272 5.536 6.521 1.00 0.00 8 LYS A O 13
ATOM 22484 N N . LYS A 1 9 ? -11.220 5.069 7.322 1.00 0.00 9 LYS A N 13
ATOM 22485 C CA . LYS A 1 9 ? -10.605 6.367 6.982 1.00 0.00 9 LYS A CA 13
ATOM 22486 C C . LYS A 1 9 ? -10.217 6.385 5.496 1.00 0.00 9 LYS A C 13
ATOM 22487 O O . LYS A 1 9 ? -10.390 7.384 4.800 1.00 0.00 9 LYS A O 13
ATOM 22506 N N . LEU A 1 10 ? -9.742 5.235 5.015 1.00 0.00 10 LEU A N 13
ATOM 22507 C CA . LEU A 1 10 ? -9.310 4.963 3.646 1.00 0.00 10 LEU A CA 13
ATOM 22508 C C . LEU A 1 10 ? -10.438 5.119 2.621 1.00 0.00 10 LEU A C 13
ATOM 22509 O O . LEU A 1 10 ? -10.307 5.842 1.634 1.00 0.00 10 LEU A O 13
ATOM 22525 N N . GLU A 1 11 ? -11.565 4.459 2.876 1.00 0.00 11 GLU A N 13
ATOM 22526 C CA . GLU A 1 11 ? -12.729 4.451 1.987 1.00 0.00 11 GLU A CA 13
ATOM 22527 C C . GLU A 1 11 ? -13.381 5.844 1.855 1.00 0.00 11 GLU A C 13
ATOM 22528 O O . GLU A 1 11 ? -13.953 6.163 0.814 1.00 0.00 11 GLU A O 13
ATOM 22540 N N . GLU A 1 12 ? -13.255 6.700 2.877 1.00 0.00 12 GLU A N 13
ATOM 22541 C CA . GLU A 1 12 ? -13.634 8.116 2.803 1.00 0.00 12 GLU A CA 13
ATOM 22542 C C . GLU A 1 12 ? -12.709 8.897 1.861 1.00 0.00 12 GLU A C 13
ATOM 22543 O O . GLU A 1 12 ? -13.190 9.666 1.032 1.00 0.00 12 GLU A O 13
ATOM 22555 N N . LEU A 1 13 ? -11.390 8.681 1.913 1.00 0.00 13 LEU A N 13
ATOM 22556 C CA . LEU A 1 13 ? -10.440 9.338 1.029 1.00 0.00 13 LEU A CA 13
ATOM 22557 C C . LEU A 1 13 ? -10.611 8.949 -0.437 1.00 0.00 13 LEU A C 13
ATOM 22558 O O . LEU A 1 13 ? -10.423 9.794 -1.308 1.00 0.00 13 LEU A O 13
ATOM 22574 N N . ALA A 1 14 ? -11.022 7.714 -0.714 1.00 0.00 14 ALA A N 13
ATOM 22575 C CA . ALA A 1 14 ? -11.432 7.292 -2.054 1.00 0.00 14 ALA A CA 13
ATOM 22576 C C . ALA A 1 14 ? -12.497 8.237 -2.654 1.00 0.00 14 ALA A C 13
ATOM 22577 O O . ALA A 1 14 ? -12.378 8.671 -3.803 1.00 0.00 14 ALA A O 13
ATOM 22584 N N . LYS A 1 15 ? -13.493 8.639 -1.848 1.00 0.00 15 LYS A N 13
ATOM 22585 C CA . LYS A 1 15 ? -14.507 9.638 -2.225 1.00 0.00 15 LYS A CA 13
ATOM 22586 C C . LYS A 1 15 ? -13.950 11.066 -2.229 1.00 0.00 15 LYS A C 13
ATOM 22587 O O . LYS A 1 15 ? -14.290 11.832 -3.132 1.00 0.00 15 LYS A O 13
ATOM 22606 N N . ARG A 1 16 ? -13.077 11.437 -1.277 1.00 0.00 16 ARG A N 13
ATOM 22607 C CA . ARG A 1 16 ? -12.555 12.816 -1.163 1.00 0.00 16 ARG A CA 13
ATOM 22608 C C . ARG A 1 16 ? -11.533 13.161 -2.256 1.00 0.00 16 ARG A C 13
ATOM 22609 O O . ARG A 1 16 ? -11.455 14.323 -2.655 1.00 0.00 16 ARG A O 13
ATOM 22630 N N . LYS A 1 17 ? -10.796 12.169 -2.780 1.00 0.00 17 LYS A N 13
ATOM 22631 C CA . LYS A 1 17 ? -9.825 12.323 -3.885 1.00 0.00 17 LYS A CA 13
ATOM 22632 C C . LYS A 1 17 ? -10.367 11.854 -5.243 1.00 0.00 17 LYS A C 13
ATOM 22633 O O . LYS A 1 17 ? -9.719 12.061 -6.268 1.00 0.00 17 LYS A O 13
ATOM 22652 N N . GLY A 1 18 ? -11.555 11.244 -5.255 1.00 0.00 18 GLY A N 13
ATOM 22653 C CA . GLY A 1 18 ? -12.287 10.852 -6.467 1.00 0.00 18 GLY A CA 13
ATOM 22654 C C . GLY A 1 18 ? -11.680 9.666 -7.229 1.00 0.00 18 GLY A C 13
ATOM 22655 O O . GLY A 1 18 ? -11.816 9.595 -8.453 1.00 0.00 18 GLY A O 13
ATOM 22659 N N . LYS A 1 19 ? -10.981 8.761 -6.528 1.00 0.00 19 LYS A N 13
ATOM 22660 C CA . LYS A 1 19 ? -10.280 7.594 -7.106 1.00 0.00 19 LYS A CA 13
ATOM 22661 C C . LYS A 1 19 ? -10.548 6.283 -6.359 1.00 0.00 19 LYS A C 13
ATOM 22662 O O . LYS A 1 19 ? -10.852 6.280 -5.168 1.00 0.00 19 LYS A O 13
ATOM 22681 N N . ASP A 1 20 ? -10.391 5.160 -7.062 1.00 0.00 20 ASP A N 13
ATOM 22682 C CA . ASP A 1 20 ? -10.645 3.818 -6.521 1.00 0.00 20 ASP A CA 13
ATOM 22683 C C . ASP A 1 20 ? -9.439 3.277 -5.733 1.00 0.00 20 ASP A C 13
ATOM 22684 O O . ASP A 1 20 ? -8.324 3.190 -6.259 1.00 0.00 20 ASP A O 13
ATOM 22693 N N . LEU A 1 21 ? -9.684 2.869 -4.483 1.00 0.00 21 LEU A N 13
ATOM 22694 C CA . LEU A 1 21 ? -8.739 2.127 -3.641 1.00 0.00 21 LEU A CA 13
ATOM 22695 C C . LEU A 1 21 ? -9.410 0.939 -2.925 1.00 0.00 21 LEU A C 13
ATOM 22696 O O . LEU A 1 21 ? -10.623 0.944 -2.707 1.00 0.00 21 LEU A O 13
ATOM 22712 N N . GLN A 1 22 ? -8.629 -0.091 -2.582 1.00 0.00 22 GLN A N 13
ATOM 22713 C CA . GLN A 1 22 ? -9.074 -1.259 -1.801 1.00 0.00 22 GLN A CA 13
ATOM 22714 C C . GLN A 1 22 ? -7.995 -1.707 -0.802 1.00 0.00 22 GLN A C 13
ATOM 22715 O O . GLN A 1 22 ? -6.803 -1.627 -1.106 1.00 0.00 22 GLN A O 13
ATOM 22729 N N . LEU A 1 23 ? -8.413 -2.225 0.359 1.00 0.00 23 LEU A N 13
ATOM 22730 C CA . LEU A 1 23 ? -7.543 -2.835 1.371 1.00 0.00 23 LEU A CA 13
ATOM 22731 C C . LEU A 1 23 ? -7.684 -4.368 1.343 1.00 0.00 23 LEU A C 13
ATOM 22732 O O . LEU A 1 23 ? -8.801 -4.892 1.348 1.00 0.00 23 LEU A O 13
ATOM 22748 N N . ARG A 1 24 ? -6.551 -5.081 1.319 1.00 0.00 24 ARG A N 13
ATOM 22749 C CA . ARG A 1 24 ? -6.465 -6.552 1.229 1.00 0.00 24 ARG A CA 13
ATOM 22750 C C . ARG A 1 24 ? -5.318 -7.120 2.085 1.00 0.00 24 ARG A C 13
ATOM 22751 O O . ARG A 1 24 ? -4.377 -6.410 2.434 1.00 0.00 24 ARG A O 13
ATOM 22772 N N . ARG A 1 25 ? -5.402 -8.405 2.440 1.00 0.00 25 ARG A N 13
ATOM 22773 C CA . ARG A 1 25 ? -4.479 -9.138 3.332 1.00 0.00 25 ARG A CA 13
ATOM 22774 C C . ARG A 1 25 ? -3.908 -10.368 2.612 1.00 0.00 25 ARG A C 13
ATOM 22775 O O . ARG A 1 25 ? -4.658 -11.103 1.969 1.00 0.00 25 ARG A O 13
ATOM 22796 N N . TYR A 1 26 ? -2.593 -10.573 2.705 1.00 0.00 26 TYR A N 13
ATOM 22797 C CA . TYR A 1 26 ? -1.826 -11.580 1.952 1.00 0.00 26 TYR A CA 13
ATOM 22798 C C . TYR A 1 26 ? -0.892 -12.406 2.855 1.00 0.00 26 TYR A C 13
ATOM 22799 O O . TYR A 1 26 ? -0.386 -11.913 3.866 1.00 0.00 26 TYR A O 13
ATOM 22817 N N . ASN A 1 27 ? -0.637 -13.660 2.461 1.00 0.00 27 ASN A N 13
ATOM 22818 C CA . ASN A 1 27 ? 0.193 -14.611 3.216 1.00 0.00 27 ASN A CA 13
ATOM 22819 C C . ASN A 1 27 ? 1.611 -14.806 2.638 1.00 0.00 27 ASN A C 13
ATOM 22820 O O . ASN A 1 27 ? 2.534 -15.113 3.393 1.00 0.00 27 ASN A O 13
ATOM 22831 N N . ASP A 1 28 ? 1.806 -14.625 1.324 1.00 0.00 28 ASP A N 13
ATOM 22832 C CA . ASP A 1 28 ? 3.071 -14.865 0.625 1.00 0.00 28 ASP A CA 13
ATOM 22833 C C . ASP A 1 28 ? 3.391 -13.754 -0.398 1.00 0.00 28 ASP A C 13
ATOM 22834 O O . ASP A 1 28 ? 2.490 -13.318 -1.123 1.00 0.00 28 ASP A O 13
ATOM 22843 N N . PRO A 1 29 ? 4.666 -13.332 -0.532 1.00 0.00 29 PRO A N 13
ATOM 22844 C CA . PRO A 1 29 ? 5.079 -12.263 -1.451 1.00 0.00 29 PRO A CA 13
ATOM 22845 C C . PRO A 1 29 ? 4.829 -12.600 -2.928 1.00 0.00 29 PRO A C 13
ATOM 22846 O O . PRO A 1 29 ? 4.577 -11.710 -3.738 1.00 0.00 29 PRO A O 13
ATOM 22857 N N . ASN A 1 30 ? 4.852 -13.886 -3.282 1.00 0.00 30 ASN A N 13
ATOM 22858 C CA . ASN A 1 30 ? 4.584 -14.365 -4.639 1.00 0.00 30 ASN A CA 13
ATOM 22859 C C . ASN A 1 30 ? 3.166 -14.008 -5.118 1.00 0.00 30 ASN A C 13
ATOM 22860 O O . ASN A 1 30 ? 2.986 -13.609 -6.267 1.00 0.00 30 ASN A O 13
ATOM 22871 N N . GLU A 1 31 ? 2.166 -14.119 -4.238 1.00 0.00 31 GLU A N 13
ATOM 22872 C CA . GLU A 1 31 ? 0.776 -13.748 -4.536 1.00 0.00 31 GLU A CA 13
ATOM 22873 C C . GLU A 1 31 ? 0.560 -12.228 -4.486 1.00 0.00 31 GLU A C 13
ATOM 22874 O O . GLU A 1 31 ? -0.210 -11.689 -5.285 1.00 0.00 31 GLU A O 13
ATOM 22886 N N . VAL A 1 32 ? 1.274 -11.524 -3.594 1.00 0.00 32 VAL A N 13
ATOM 22887 C CA . VAL A 1 32 ? 1.255 -10.048 -3.512 1.00 0.00 32 VAL A CA 13
ATOM 22888 C C . VAL A 1 32 ? 1.700 -9.439 -4.821 1.00 0.00 32 VAL A C 13
ATOM 22889 O O . VAL A 1 32 ? 1.067 -8.516 -5.332 1.00 0.00 32 VAL A O 13
ATOM 22902 N N . GLU A 1 33 ? 2.804 -9.966 -5.349 1.00 0.00 33 GLU A N 13
ATOM 22903 C CA . GLU A 1 33 ? 3.522 -9.337 -6.437 1.00 0.00 33 GLU A CA 13
ATOM 22904 C C . GLU A 1 33 ? 2.626 -9.129 -7.672 1.00 0.00 33 GLU A C 13
ATOM 22905 O O . GLU A 1 33 ? 2.676 -8.088 -8.331 1.00 0.00 33 GLU A O 13
ATOM 22917 N N . LYS A 1 34 ? 1.767 -10.115 -7.957 1.00 0.00 34 LYS A N 13
ATOM 22918 C CA . LYS A 1 34 ? 0.864 -10.110 -9.121 1.00 0.00 34 LYS A CA 13
ATOM 22919 C C . LYS A 1 34 ? -0.214 -9.035 -8.987 1.00 0.00 34 LYS A C 13
ATOM 22920 O O . LYS A 1 34 ? -0.547 -8.355 -9.957 1.00 0.00 34 LYS A O 13
ATOM 22939 N N . SER A 1 35 ? -0.706 -8.840 -7.762 1.00 0.00 35 SER A N 13
ATOM 22940 C CA . SER A 1 35 ? -1.713 -7.834 -7.417 1.00 0.00 35 SER A CA 13
ATOM 22941 C C . SER A 1 35 ? -1.218 -6.402 -7.655 1.00 0.00 35 SER A C 13
ATOM 22942 O O . SER A 1 35 ? -1.998 -5.541 -8.070 1.00 0.00 35 SER A O 13
ATOM 22950 N N . ILE A 1 36 ? 0.093 -6.147 -7.504 1.00 0.00 36 ILE A N 13
ATOM 22951 C CA . ILE A 1 36 ? 0.682 -4.835 -7.811 1.00 0.00 36 ILE A CA 13
ATOM 22952 C C . ILE A 1 36 ? 0.509 -4.506 -9.297 1.00 0.00 36 ILE A C 13
ATOM 22953 O O . ILE A 1 36 ? 0.037 -3.427 -9.653 1.00 0.00 36 ILE A O 13
ATOM 22969 N N . ARG A 1 37 ? 0.862 -5.451 -10.175 1.00 0.00 37 ARG A N 13
ATOM 22970 C CA . ARG A 1 37 ? 0.871 -5.247 -11.633 1.00 0.00 37 ARG A CA 13
ATOM 22971 C C . ARG A 1 37 ? -0.534 -4.987 -12.178 1.00 0.00 37 ARG A C 13
ATOM 22972 O O . ARG A 1 37 ? -0.691 -4.175 -13.085 1.00 0.00 37 ARG A O 13
ATOM 22993 N N . GLU A 1 38 ? -1.559 -5.587 -11.572 1.00 0.00 38 GLU A N 13
ATOM 22994 C CA . GLU A 1 38 ? -2.970 -5.323 -11.906 1.00 0.00 38 GLU A CA 13
ATOM 22995 C C . GLU A 1 38 ? -3.384 -3.888 -11.551 1.00 0.00 38 GLU A C 13
ATOM 22996 O O . GLU A 1 38 ? -3.954 -3.178 -12.382 1.00 0.00 38 GLU A O 13
ATOM 23008 N N . ALA A 1 39 ? -3.046 -3.432 -10.340 1.00 0.00 39 ALA A N 13
ATOM 23009 C CA . ALA A 1 39 ? -3.318 -2.065 -9.886 1.00 0.00 39 ALA A CA 13
ATOM 23010 C C . ALA A 1 39 ? -2.629 -1.017 -10.777 1.00 0.00 39 ALA A C 13
ATOM 23011 O O . ALA A 1 39 ? -3.250 -0.031 -11.179 1.00 0.00 39 ALA A O 13
ATOM 23018 N N . LEU A 1 40 ? -1.369 -1.265 -11.152 1.00 0.00 40 LEU A N 13
ATOM 23019 C CA . LEU A 1 40 ? -0.579 -0.372 -11.996 1.00 0.00 40 LEU A CA 13
ATOM 23020 C C . LEU A 1 40 ? -1.095 -0.349 -13.445 1.00 0.00 40 LEU A C 13
ATOM 23021 O O . LEU A 1 40 ? -1.159 0.721 -14.050 1.00 0.00 40 LEU A O 13
ATOM 23037 N N . LYS A 1 41 ? -1.535 -1.497 -13.983 1.00 0.00 41 LYS A N 13
ATOM 23038 C CA . LYS A 1 41 ? -2.120 -1.615 -15.321 1.00 0.00 41 LYS A CA 13
ATOM 23039 C C . LYS A 1 41 ? -3.432 -0.834 -15.453 1.00 0.00 41 LYS A C 13
ATOM 23040 O O . LYS A 1 41 ? -3.668 -0.199 -16.482 1.00 0.00 41 LYS A O 13
ATOM 23059 N N . LYS A 1 42 ? -4.265 -0.850 -14.404 1.00 0.00 42 LYS A N 13
ATOM 23060 C CA . LYS A 1 42 ? -5.563 -0.150 -14.355 1.00 0.00 42 LYS A CA 13
ATOM 23061 C C . LYS A 1 42 ? -5.482 1.306 -13.866 1.00 0.00 42 LYS A C 13
ATOM 23062 O O . LYS A 1 42 ? -6.490 2.013 -13.907 1.00 0.00 42 LYS A O 13
ATOM 23081 N N . GLY A 1 43 ? -4.315 1.767 -13.404 1.00 0.00 43 GLY A N 13
ATOM 23082 C CA . GLY A 1 43 ? -4.127 3.118 -12.852 1.00 0.00 43 GLY A CA 13
ATOM 23083 C C . GLY A 1 43 ? -4.836 3.328 -11.504 1.00 0.00 43 GLY A C 13
ATOM 23084 O O . GLY A 1 43 ? -5.318 4.428 -11.215 1.00 0.00 43 GLY A O 13
ATOM 23088 N N . ARG A 1 44 ? -4.972 2.253 -10.718 1.00 0.00 44 ARG A N 13
ATOM 23089 C CA . ARG A 1 44 ? -5.699 2.175 -9.442 1.00 0.00 44 ARG A CA 13
ATOM 23090 C C . ARG A 1 44 ? -4.764 1.987 -8.245 1.00 0.00 44 ARG A C 13
ATOM 23091 O O . ARG A 1 44 ? -3.586 1.655 -8.389 1.00 0.00 44 ARG A O 13
ATOM 23112 N N . THR A 1 45 ? -5.314 2.205 -7.054 1.00 0.00 45 THR A N 13
ATOM 23113 C CA . THR A 1 45 ? -4.608 2.095 -5.770 1.00 0.00 45 THR A CA 13
ATOM 23114 C C . THR A 1 45 ? -4.952 0.784 -5.064 1.00 0.00 45 THR A C 13
ATOM 23115 O O . THR A 1 45 ? -6.119 0.393 -5.013 1.00 0.00 45 THR A O 13
ATOM 23126 N N . LEU A 1 46 ? -3.958 0.117 -4.480 1.00 0.00 46 LEU A N 13
ATOM 23127 C CA . LEU A 1 46 ? -4.151 -1.010 -3.561 1.00 0.00 46 LEU A CA 13
ATOM 23128 C C . LEU A 1 46 ? -3.372 -0.783 -2.268 1.00 0.00 46 LEU A C 13
ATOM 23129 O O . LEU A 1 46 ? -2.251 -0.272 -2.283 1.00 0.00 46 LEU A O 13
ATOM 23145 N N . ILE A 1 47 ? -3.958 -1.216 -1.156 1.00 0.00 47 ILE A N 13
ATOM 23146 C CA . ILE A 1 47 ? -3.330 -1.226 0.161 1.00 0.00 47 ILE A CA 13
ATOM 23147 C C . ILE A 1 47 ? -3.296 -2.670 0.642 1.00 0.00 47 ILE A C 13
ATOM 23148 O O . ILE A 1 47 ? -4.332 -3.301 0.854 1.00 0.00 47 ILE A O 13
ATOM 23164 N N . ILE A 1 48 ? -2.093 -3.209 0.773 1.00 0.00 48 ILE A N 13
ATOM 23165 C CA . ILE A 1 48 ? -1.865 -4.639 1.013 1.00 0.00 48 ILE A CA 13
ATOM 23166 C C . ILE A 1 48 ? -1.142 -4.843 2.341 1.00 0.00 48 ILE A C 13
ATOM 23167 O O . ILE A 1 48 ? -0.133 -4.199 2.609 1.00 0.00 48 ILE A O 13
ATOM 23183 N N . ILE A 1 49 ? -1.638 -5.764 3.162 1.00 0.00 49 ILE A N 13
ATOM 23184 C CA . ILE A 1 49 ? -1.039 -6.137 4.448 1.00 0.00 49 ILE A CA 13
ATOM 23185 C C . ILE A 1 49 ? -0.432 -7.536 4.325 1.00 0.00 49 ILE A C 13
ATOM 23186 O O . ILE A 1 49 ? -1.156 -8.502 4.075 1.00 0.00 49 ILE A O 13
ATOM 23202 N N . ILE A 1 50 ? 0.882 -7.653 4.515 1.00 0.00 50 ILE A N 13
ATOM 23203 C CA . ILE A 1 50 ? 1.608 -8.922 4.567 1.00 0.00 50 ILE A CA 13
ATOM 23204 C C . ILE A 1 50 ? 2.554 -8.959 5.768 1.00 0.00 50 ILE A C 13
ATOM 23205 O O . ILE A 1 50 ? 3.399 -8.083 5.923 1.00 0.00 50 ILE A O 13
ATOM 23221 N N . ASN A 1 51 ? 2.417 -9.974 6.628 1.00 0.00 51 ASN A N 13
ATOM 23222 C CA . ASN A 1 51 ? 3.219 -10.160 7.849 1.00 0.00 51 ASN A CA 13
ATOM 23223 C C . ASN A 1 51 ? 3.280 -8.902 8.755 1.00 0.00 51 ASN A C 13
ATOM 23224 O O . ASN A 1 51 ? 4.295 -8.614 9.394 1.00 0.00 51 ASN A O 13
ATOM 23235 N N . GLY A 1 52 ? 2.188 -8.130 8.777 1.00 0.00 52 GLY A N 13
ATOM 23236 C CA . GLY A 1 52 ? 2.064 -6.846 9.483 1.00 0.00 52 GLY A CA 13
ATOM 23237 C C . GLY A 1 52 ? 2.670 -5.628 8.764 1.00 0.00 52 GLY A C 13
ATOM 23238 O O . GLY A 1 52 ? 2.656 -4.533 9.330 1.00 0.00 52 GLY A O 13
ATOM 23242 N N . VAL A 1 53 ? 3.183 -5.781 7.535 1.00 0.00 53 VAL A N 13
ATOM 23243 C CA . VAL A 1 53 ? 3.768 -4.691 6.730 1.00 0.00 53 VAL A CA 13
ATOM 23244 C C . VAL A 1 53 ? 2.723 -4.151 5.756 1.00 0.00 53 VAL A C 13
ATOM 23245 O O . VAL A 1 53 ? 2.111 -4.923 5.015 1.00 0.00 53 VAL A O 13
ATOM 23258 N N . PHE A 1 54 ? 2.540 -2.829 5.732 1.00 0.00 54 PHE A N 13
ATOM 23259 C CA . PHE A 1 54 ? 1.622 -2.145 4.818 1.00 0.00 54 PHE A CA 13
ATOM 23260 C C . PHE A 1 54 ? 2.320 -1.759 3.502 1.00 0.00 54 PHE A C 13
ATOM 23261 O O . PHE A 1 54 ? 3.123 -0.829 3.457 1.00 0.00 54 PHE A O 13
ATOM 23278 N N . VAL A 1 55 ? 1.977 -2.431 2.407 1.00 0.00 55 VAL A N 13
ATOM 23279 C CA . VAL A 1 55 ? 2.479 -2.183 1.049 1.00 0.00 55 VAL A CA 13
ATOM 23280 C C . VAL A 1 55 ? 1.424 -1.392 0.275 1.00 0.00 55 VAL A C 13
ATOM 23281 O O . VAL A 1 55 ? 0.349 -1.908 -0.036 1.00 0.00 55 VAL A O 13
ATOM 23294 N N . VAL A 1 56 ? 1.719 -0.128 -0.029 1.00 0.00 56 VAL A N 13
ATOM 23295 C CA . VAL A 1 56 ? 0.823 0.789 -0.753 1.00 0.00 56 VAL A CA 13
ATOM 23296 C C . VAL A 1 56 ? 1.244 0.898 -2.221 1.00 0.00 56 VAL A C 13
ATOM 23297 O O . VAL A 1 56 ? 2.371 1.281 -2.530 1.00 0.00 56 VAL A O 13
ATOM 23310 N N . VAL A 1 57 ? 0.329 0.598 -3.141 1.00 0.00 57 VAL A N 13
ATOM 23311 C CA . VAL A 1 57 ? 0.528 0.707 -4.595 1.00 0.00 57 VAL A CA 13
ATOM 23312 C C . VAL A 1 57 ? -0.386 1.789 -5.149 1.00 0.00 57 VAL A C 13
ATOM 23313 O O . VAL A 1 57 ? -1.578 1.761 -4.855 1.00 0.00 57 VAL A O 13
ATOM 23326 N N . SER A 1 58 ? 0.130 2.713 -5.961 1.00 0.00 58 SER A N 13
ATOM 23327 C CA . SER A 1 58 ? -0.676 3.648 -6.756 1.00 0.00 58 SER A CA 13
ATOM 23328 C C . SER A 1 58 ? 0.173 4.298 -7.847 1.00 0.00 58 SER A C 13
ATOM 23329 O O . SER A 1 58 ? 1.357 4.557 -7.648 1.00 0.00 58 SER A O 13
ATOM 23337 N N . THR A 1 59 ? -0.433 4.650 -8.977 1.00 0.00 59 THR A N 13
ATOM 23338 C CA . THR A 1 59 ? 0.197 5.479 -10.019 1.00 0.00 59 THR A CA 13
ATOM 23339 C C . THR A 1 59 ? 0.147 6.979 -9.681 1.00 0.00 59 THR A C 13
ATOM 23340 O O . THR A 1 59 ? 0.598 7.805 -10.478 1.00 0.00 59 THR A O 13
ATOM 23351 N N . ASP A 1 60 ? -0.365 7.346 -8.499 1.00 0.00 60 ASP A N 13
ATOM 23352 C CA . ASP A 1 60 ? -0.452 8.721 -7.993 1.00 0.00 60 ASP A CA 13
ATOM 23353 C C . ASP A 1 60 ? 0.228 8.852 -6.617 1.00 0.00 60 ASP A C 13
ATOM 23354 O O . ASP A 1 60 ? -0.256 8.322 -5.616 1.00 0.00 60 ASP A O 13
ATOM 23363 N N . GLU A 1 61 ? 1.340 9.588 -6.543 1.00 0.00 61 GLU A N 13
ATOM 23364 C CA . GLU A 1 61 ? 2.077 9.816 -5.287 1.00 0.00 61 GLU A CA 13
ATOM 23365 C C . GLU A 1 61 ? 1.230 10.536 -4.224 1.00 0.00 61 GLU A C 13
ATOM 23366 O O . GLU A 1 61 ? 1.386 10.273 -3.031 1.00 0.00 61 GLU A O 13
ATOM 23378 N N . ASP A 1 62 ? 0.286 11.388 -4.639 1.00 0.00 62 ASP A N 13
ATOM 23379 C CA . ASP A 1 62 ? -0.679 12.051 -3.760 1.00 0.00 62 ASP A CA 13
ATOM 23380 C C . ASP A 1 62 ? -1.635 11.063 -3.070 1.00 0.00 62 ASP A C 13
ATOM 23381 O O . ASP A 1 62 ? -2.096 11.330 -1.958 1.00 0.00 62 ASP A O 13
ATOM 23390 N N . LEU A 1 63 ? -1.924 9.913 -3.686 1.00 0.00 63 LEU A N 13
ATOM 23391 C CA . LEU A 1 63 ? -2.699 8.841 -3.060 1.00 0.00 63 LEU A CA 13
ATOM 23392 C C . LEU A 1 63 ? -1.887 8.116 -1.988 1.00 0.00 63 LEU A C 13
ATOM 23393 O O . LEU A 1 63 ? -2.337 8.030 -0.845 1.00 0.00 63 LEU A O 13
ATOM 23409 N N . ILE A 1 64 ? -0.664 7.693 -2.306 1.00 0.00 64 ILE A N 13
ATOM 23410 C CA . ILE A 1 64 ? 0.219 7.031 -1.334 1.00 0.00 64 ILE A CA 13
ATOM 23411 C C . ILE A 1 64 ? 0.520 7.946 -0.143 1.00 0.00 64 ILE A C 13
ATOM 23412 O O . ILE A 1 64 ? 0.339 7.526 0.997 1.00 0.00 64 ILE A O 13
ATOM 23428 N N . ARG A 1 65 ? 0.947 9.196 -0.371 1.00 0.00 65 ARG A N 13
ATOM 23429 C CA . ARG A 1 65 ? 1.426 10.088 0.706 1.00 0.00 65 ARG A CA 13
ATOM 23430 C C . ARG A 1 65 ? 0.370 10.371 1.779 1.00 0.00 65 ARG A C 13
ATOM 23431 O O . ARG A 1 65 ? 0.713 10.457 2.957 1.00 0.00 65 ARG A O 13
ATOM 23452 N N . GLU A 1 66 ? -0.904 10.448 1.396 1.00 0.00 66 GLU A N 13
ATOM 23453 C CA . GLU A 1 66 ? -2.032 10.589 2.327 1.00 0.00 66 GLU A CA 13
ATOM 23454 C C . GLU A 1 66 ? -2.396 9.269 3.025 1.00 0.00 66 GLU A C 13
ATOM 23455 O O . GLU A 1 66 ? -2.680 9.265 4.223 1.00 0.00 66 GLU A O 13
ATOM 23467 N N . ILE A 1 67 ? -2.312 8.132 2.326 1.00 0.00 67 ILE A N 13
ATOM 23468 C CA . ILE A 1 67 ? -2.506 6.800 2.924 1.00 0.00 67 ILE A CA 13
ATOM 23469 C C . ILE A 1 67 ? -1.447 6.532 3.997 1.00 0.00 67 ILE A C 13
ATOM 23470 O O . ILE A 1 67 ? -1.771 6.033 5.074 1.00 0.00 67 ILE A O 13
ATOM 23486 N N . LYS A 1 68 ? -0.189 6.916 3.753 1.00 0.00 68 LYS A N 13
ATOM 23487 C CA . LYS A 1 68 ? 0.890 6.806 4.746 1.00 0.00 68 LYS A CA 13
ATOM 23488 C C . LYS A 1 68 ? 0.564 7.563 6.034 1.00 0.00 68 LYS A C 13
ATOM 23489 O O . LYS A 1 68 ? 0.850 7.041 7.109 1.00 0.00 68 LYS A O 13
ATOM 23508 N N . ARG A 1 69 ? -0.111 8.719 5.958 1.00 0.00 69 ARG A N 13
ATOM 23509 C CA . ARG A 1 69 ? -0.614 9.424 7.153 1.00 0.00 69 ARG A CA 13
ATOM 23510 C C . ARG A 1 69 ? -1.684 8.607 7.880 1.00 0.00 69 ARG A C 13
ATOM 23511 O O . ARG A 1 69 ? -1.551 8.393 9.079 1.00 0.00 69 ARG A O 13
ATOM 23532 N N . LEU A 1 70 ? -2.671 8.065 7.159 1.00 0.00 70 LEU A N 13
ATOM 23533 C CA . LEU A 1 70 ? -3.763 7.239 7.701 1.00 0.00 70 LEU A CA 13
ATOM 23534 C C . LEU A 1 70 ? -3.247 5.987 8.429 1.00 0.00 70 L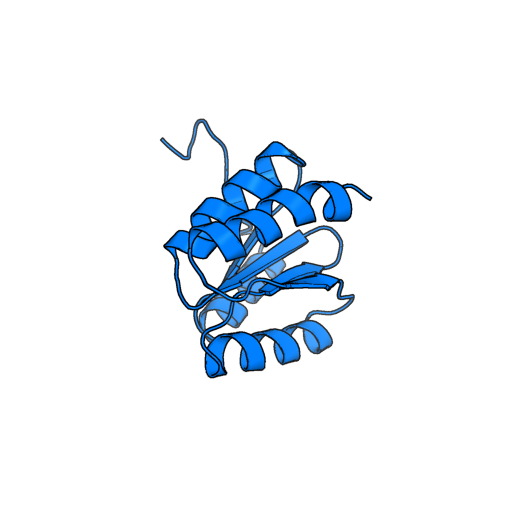EU A C 13
ATOM 23535 O O . LEU A 1 70 ? -3.730 5.651 9.512 1.00 0.00 70 LEU A O 13
ATOM 23551 N N . ILE A 1 71 ? -2.246 5.321 7.848 1.00 0.00 71 ILE A N 13
ATOM 23552 C CA . ILE A 1 71 ? -1.601 4.142 8.437 1.00 0.00 71 ILE A CA 13
ATOM 23553 C C . ILE A 1 71 ? -0.795 4.547 9.673 1.00 0.00 71 ILE A C 13
ATOM 23554 O O . ILE A 1 71 ? -0.949 3.938 10.732 1.00 0.00 71 ILE A O 13
ATOM 23570 N N . LYS A 1 72 ? 0.021 5.603 9.565 1.00 0.00 72 LYS A N 13
ATOM 23571 C CA . LYS A 1 72 ? 0.911 6.066 10.643 1.00 0.00 72 LYS A CA 13
ATOM 23572 C C . LYS A 1 72 ? 0.121 6.569 11.845 1.00 0.00 72 LYS A C 13
ATOM 23573 O O . LYS A 1 72 ? 0.511 6.344 12.982 1.00 0.00 72 LYS A O 13
ATOM 23592 N N . GLU A 1 73 ? -1.005 7.234 11.624 1.00 0.00 73 GLU A N 13
ATOM 23593 C CA . GLU A 1 73 ? -1.760 7.853 12.715 1.00 0.00 73 GLU A CA 13
ATOM 23594 C C . GLU A 1 73 ? -2.611 6.858 13.508 1.00 0.00 73 GLU A C 13
ATOM 23595 O O . GLU A 1 73 ? -2.850 7.047 14.703 1.00 0.00 73 GLU A O 13
ATOM 23607 N N . SER A 1 74 ? -3.011 5.764 12.855 1.00 0.00 74 SER A N 13
ATOM 23608 C CA . SER A 1 74 ? -3.643 4.614 13.505 1.00 0.00 74 SER A CA 13
ATOM 23609 C C . SER A 1 74 ? -2.600 3.658 14.103 1.00 0.00 74 SER A C 13
ATOM 23610 O O . SER A 1 74 ? -2.911 2.921 15.039 1.00 0.00 74 SER A O 13
ATOM 23618 N N . ASN A 1 75 ? -1.365 3.663 13.575 1.00 0.00 75 ASN A N 13
ATOM 23619 C CA . ASN A 1 75 ? -0.281 2.751 13.965 1.00 0.00 75 ASN A CA 13
ATOM 23620 C C . ASN A 1 75 ? 1.108 3.416 13.786 1.00 0.00 7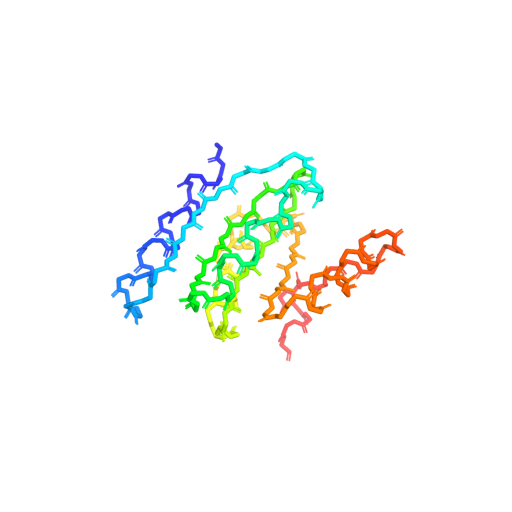5 ASN A C 13
ATOM 23621 O O . ASN A 1 75 ? 1.782 3.180 12.776 1.00 0.00 75 ASN A O 13
ATOM 23632 N N . PRO A 1 76 ? 1.591 4.227 14.748 1.00 0.00 76 PRO A N 13
ATOM 23633 C CA . PRO A 1 76 ? 2.807 5.033 14.567 1.00 0.00 76 PRO A CA 13
ATOM 23634 C C . PRO A 1 76 ? 4.112 4.217 14.549 1.00 0.00 76 PRO A C 13
ATOM 23635 O O . PRO A 1 76 ? 5.146 4.732 14.123 1.00 0.00 76 PRO A O 13
ATOM 23646 N N . ASN A 1 77 ? 4.073 2.947 14.971 1.00 0.00 77 ASN A N 13
ATOM 23647 C CA . ASN A 1 77 ? 5.213 2.024 14.962 1.00 0.00 77 ASN A CA 13
ATOM 23648 C C . ASN A 1 77 ? 5.160 0.970 13.831 1.00 0.00 77 ASN A C 13
ATOM 23649 O O . ASN A 1 77 ? 6.069 0.139 13.737 1.00 0.00 77 ASN A O 13
ATOM 23660 N N . LYS A 1 78 ? 4.128 0.975 12.967 1.00 0.00 78 LYS A N 13
ATOM 23661 C CA . LYS A 1 78 ? 4.009 0.020 11.845 1.00 0.00 78 LYS A CA 13
ATOM 23662 C C . LYS A 1 78 ? 4.921 0.373 10.664 1.00 0.00 78 LYS A C 13
ATOM 23663 O O . LYS A 1 78 ? 5.137 1.546 10.350 1.00 0.00 78 LYS A O 13
ATOM 23682 N N . LYS A 1 79 ? 5.429 -0.667 9.994 1.00 0.00 79 LYS A N 13
ATOM 23683 C CA . LYS A 1 79 ? 6.271 -0.576 8.790 1.00 0.00 79 LYS A CA 13
ATOM 23684 C C . LYS A 1 79 ? 5.419 -0.384 7.532 1.00 0.00 79 LYS A C 13
ATOM 23685 O O . LYS A 1 79 ? 4.366 -1.013 7.391 1.00 0.00 79 LYS A O 13
ATOM 23704 N N . THR A 1 80 ? 5.906 0.432 6.597 1.00 0.00 80 THR A N 13
ATOM 23705 C CA . THR A 1 80 ? 5.274 0.652 5.284 1.00 0.00 80 THR A CA 13
ATOM 23706 C C . THR A 1 80 ? 6.257 0.519 4.118 1.00 0.00 80 THR A C 13
ATOM 23707 O O . THR A 1 80 ? 7.464 0.718 4.270 1.00 0.00 80 THR A O 13
ATOM 23718 N N . LEU A 1 81 ? 5.709 0.211 2.941 1.00 0.00 81 LEU A N 13
ATOM 23719 C CA . LEU A 1 81 ? 6.368 0.207 1.635 1.00 0.00 81 LEU A CA 13
ATOM 23720 C C . LEU A 1 81 ? 5.475 0.936 0.616 1.00 0.00 81 LEU A C 13
ATOM 23721 O O . LEU A 1 81 ? 4.251 0.948 0.760 1.00 0.00 81 LEU A O 13
ATOM 23737 N N . ASP A 1 82 ? 6.068 1.549 -0.407 1.00 0.00 82 ASP A N 13
ATOM 23738 C CA . ASP A 1 82 ? 5.366 2.272 -1.473 1.00 0.00 82 ASP A CA 13
ATOM 23739 C C . ASP A 1 82 ? 5.877 1.916 -2.881 1.00 0.00 82 ASP A C 13
ATOM 23740 O O . ASP A 1 82 ? 7.070 1.689 -3.074 1.00 0.00 82 ASP A O 13
ATOM 23749 N N . VAL A 1 83 ? 4.963 1.844 -3.859 1.00 0.00 83 VAL A N 13
ATOM 23750 C CA . VAL A 1 83 ? 5.218 1.369 -5.226 1.00 0.00 83 VAL A CA 13
ATOM 23751 C C . VAL A 1 83 ? 4.402 2.178 -6.241 1.00 0.00 83 VAL A C 13
ATOM 23752 O O . VAL A 1 83 ? 3.173 2.221 -6.144 1.00 0.00 83 VAL A O 13
ATOM 23765 N N . THR A 1 84 ? 5.061 2.767 -7.246 1.00 0.00 84 THR A N 13
ATOM 23766 C CA . THR A 1 84 ? 4.389 3.467 -8.367 1.00 0.00 84 THR A CA 13
ATOM 23767 C C . THR A 1 84 ? 4.618 2.870 -9.759 1.00 0.00 84 THR A C 13
ATOM 23768 O O . THR A 1 84 ? 3.865 3.168 -10.687 1.00 0.00 84 THR A O 13
ATOM 23779 N N . THR A 1 85 ? 5.621 2.004 -9.909 1.00 0.00 85 THR A N 13
ATOM 23780 C CA . THR A 1 85 ? 5.882 1.182 -11.107 1.00 0.00 85 THR A CA 13
ATOM 23781 C C . THR A 1 85 ? 6.301 -0.240 -10.722 1.00 0.00 85 THR A C 13
ATOM 23782 O O . THR A 1 85 ? 6.678 -0.503 -9.579 1.00 0.00 85 THR A O 13
ATOM 23793 N N . GLU A 1 86 ? 6.279 -1.178 -11.672 1.00 0.00 86 GLU A N 13
ATOM 23794 C CA . GLU A 1 86 ? 6.776 -2.544 -11.431 1.00 0.00 86 GLU A CA 13
ATOM 23795 C C . GLU A 1 86 ? 8.300 -2.591 -11.184 1.00 0.00 86 GLU A C 13
ATOM 23796 O O . GLU A 1 86 ? 8.792 -3.506 -10.525 1.00 0.00 86 GLU A O 13
ATOM 23808 N N . GLU A 1 87 ? 9.048 -1.584 -11.651 1.00 0.00 87 GLU A N 13
ATOM 23809 C CA . GLU A 1 87 ? 10.461 -1.384 -11.300 1.00 0.00 87 GLU A CA 13
ATOM 23810 C C . GLU A 1 87 ? 10.614 -0.814 -9.874 1.00 0.00 87 GLU A C 13
ATOM 23811 O O . GLU A 1 87 ? 11.506 -1.233 -9.135 1.00 0.00 87 GLU A O 13
ATOM 23823 N N . ASP A 1 88 ? 9.713 0.081 -9.448 1.00 0.00 88 ASP A N 13
ATOM 23824 C CA . ASP A 1 88 ? 9.679 0.620 -8.079 1.00 0.00 88 ASP A CA 13
ATOM 23825 C C . ASP A 1 88 ? 9.439 -0.488 -7.035 1.00 0.00 88 ASP A C 13
ATOM 23826 O O . ASP A 1 88 ? 10.020 -0.451 -5.950 1.00 0.00 88 ASP A O 13
ATOM 23835 N N . LEU A 1 89 ? 8.651 -1.511 -7.396 1.00 0.00 89 LEU A N 13
ATOM 23836 C CA . LEU A 1 89 ? 8.403 -2.730 -6.612 1.00 0.00 89 LEU A CA 13
ATOM 23837 C C . LEU A 1 89 ? 9.722 -3.480 -6.317 1.00 0.00 89 LEU A C 13
ATOM 23838 O O . LEU A 1 89 ? 10.027 -3.808 -5.171 1.00 0.00 89 LEU A O 13
ATOM 23854 N N . GLU A 1 90 ? 10.540 -3.719 -7.347 1.00 0.00 90 GLU A N 13
ATOM 23855 C CA . GLU A 1 90 ? 11.836 -4.399 -7.212 1.00 0.00 90 GLU A CA 13
ATOM 23856 C C . GLU A 1 90 ? 12.857 -3.546 -6.447 1.00 0.00 90 GLU A C 13
ATOM 23857 O O . GLU A 1 90 ? 13.667 -4.078 -5.692 1.00 0.00 90 GLU A O 13
ATOM 23869 N N . GLU A 1 91 ? 12.804 -2.223 -6.593 1.00 0.00 91 GLU A N 13
ATOM 23870 C CA . GLU A 1 91 ? 13.683 -1.274 -5.902 1.00 0.00 91 GLU A CA 13
ATOM 23871 C C . GLU A 1 91 ? 13.468 -1.225 -4.383 1.00 0.00 91 GLU A C 13
ATOM 23872 O O . GLU A 1 91 ? 14.430 -1.284 -3.611 1.00 0.00 91 GLU A O 13
ATOM 23884 N N . VAL A 1 92 ? 12.216 -1.125 -3.937 1.00 0.00 92 VAL A N 13
ATOM 23885 C CA . VAL A 1 92 ? 11.887 -1.239 -2.503 1.00 0.00 92 VAL A CA 13
ATOM 23886 C C . VAL A 1 92 ? 12.200 -2.628 -1.944 1.00 0.00 92 VAL A C 13
ATOM 23887 O O . VAL A 1 92 ? 12.730 -2.732 -0.838 1.00 0.00 92 VAL A O 13
ATOM 23900 N N . LEU A 1 93 ? 11.981 -3.703 -2.714 1.00 0.00 93 LEU A N 13
ATOM 23901 C CA . LEU A 1 93 ? 12.408 -5.045 -2.297 1.00 0.00 93 LEU A CA 13
ATOM 23902 C C . LEU A 1 93 ? 13.938 -5.150 -2.194 1.00 0.00 93 LEU A C 13
ATOM 23903 O O . LEU A 1 93 ? 14.435 -5.769 -1.255 1.00 0.00 93 LEU A O 13
ATOM 23919 N N . ARG A 1 94 ? 14.699 -4.486 -3.077 1.00 0.00 94 ARG A N 13
ATOM 23920 C CA . ARG A 1 94 ? 16.174 -4.490 -3.050 1.00 0.00 94 ARG A CA 13
ATOM 23921 C C . ARG A 1 94 ? 16.712 -3.888 -1.747 1.00 0.00 94 ARG A C 13
ATOM 23922 O O . ARG A 1 94 ? 17.640 -4.436 -1.156 1.00 0.00 94 ARG A O 13
ATOM 23943 N N . ARG A 1 95 ? 16.074 -2.824 -1.249 1.00 0.00 95 ARG A N 13
ATOM 23944 C CA . ARG A 1 95 ? 16.369 -2.210 0.062 1.00 0.00 95 ARG A CA 13
ATOM 23945 C C . ARG A 1 95 ? 16.025 -3.146 1.225 1.00 0.00 95 ARG A C 13
ATOM 23946 O O . ARG A 1 95 ? 16.861 -3.349 2.103 1.00 0.00 95 ARG A O 13
ATOM 23967 N N . ILE A 1 96 ? 14.858 -3.793 1.189 1.00 0.00 96 ILE A N 13
ATOM 23968 C CA . ILE A 1 96 ? 14.402 -4.734 2.230 1.00 0.00 96 ILE A CA 13
ATOM 23969 C C . ILE A 1 96 ? 15.315 -5.967 2.332 1.00 0.00 96 ILE A C 13
ATOM 23970 O O . ILE A 1 96 ? 15.672 -6.366 3.443 1.00 0.00 96 ILE A O 13
ATOM 23986 N N . LYS A 1 97 ? 15.784 -6.528 1.206 1.00 0.00 97 LYS A N 13
ATOM 23987 C CA . LYS A 1 97 ? 16.737 -7.657 1.186 1.00 0.00 97 LYS A CA 13
ATOM 23988 C C . LYS A 1 97 ? 18.134 -7.283 1.708 1.00 0.00 97 LYS A C 13
ATOM 23989 O O . LYS A 1 97 ? 18.870 -8.165 2.153 1.00 0.00 97 LYS A O 13
ATOM 24008 N N . LYS A 1 98 ? 18.476 -5.988 1.715 1.00 0.00 98 LYS A N 13
ATOM 24009 C CA . LYS A 1 98 ? 19.679 -5.419 2.354 1.00 0.00 98 LYS A CA 13
ATOM 24010 C C . LYS A 1 98 ? 19.441 -4.886 3.781 1.00 0.00 98 LYS A C 13
ATOM 24011 O O . LYS A 1 98 ? 20.362 -4.345 4.392 1.00 0.00 98 LYS A O 13
ATOM 24030 N N . GLY A 1 99 ? 18.233 -5.054 4.330 1.00 0.00 99 GLY A N 13
ATOM 24031 C CA . GLY A 1 99 ? 17.874 -4.668 5.702 1.00 0.00 99 GLY A CA 13
ATOM 24032 C C . GLY A 1 99 ? 17.506 -3.189 5.896 1.00 0.00 99 GLY A C 13
ATOM 24033 O O . GLY A 1 99 ? 17.416 -2.734 7.038 1.00 0.00 99 GLY A O 13
ATOM 24037 N N . SER A 1 100 ? 17.280 -2.436 4.815 1.00 0.00 100 SER A N 13
ATOM 24038 C CA . SER A 1 100 ? 16.871 -1.021 4.844 1.00 0.00 100 SER A CA 13
ATOM 24039 C C . SER A 1 100 ? 15.348 -0.875 4.732 1.00 0.00 100 SER A C 13
ATOM 24040 O O . SER A 1 100 ? 14.735 -1.392 3.796 1.00 0.00 100 SER A O 13
ATOM 24048 N N . TRP A 1 101 ? 14.742 -0.151 5.680 1.00 0.00 101 TRP A N 13
ATOM 24049 C CA . TRP A 1 101 ? 13.295 0.092 5.785 1.00 0.00 101 TRP A CA 13
ATOM 24050 C C . TRP A 1 101 ? 13.020 1.588 6.023 1.00 0.00 101 TRP A C 13
ATOM 24051 O O . TRP A 1 101 ? 13.698 2.217 6.840 1.00 0.00 101 TRP A O 13
ATOM 24072 N N . SER A 1 102 ? 11.988 2.134 5.366 1.00 0.00 102 SER A N 13
ATOM 24073 C CA . SER A 1 102 ? 11.603 3.561 5.404 1.00 0.00 102 SER A CA 13
ATOM 24074 C C . SER A 1 102 ? 12.708 4.547 4.956 1.00 0.00 102 SER A C 13
ATOM 24075 O O . SER A 1 102 ? 13.821 4.151 4.600 1.00 0.00 102 SER A O 13
ATOM 24083 N N . LEU A 1 103 ? 12.371 5.844 4.913 1.00 0.00 103 LEU A N 13
ATOM 24084 C CA . LEU A 1 103 ? 13.206 6.950 4.407 1.00 0.00 103 LEU A CA 13
ATOM 24085 C C . LEU A 1 103 ? 13.787 6.659 3.000 1.00 0.00 103 LEU A C 13
ATOM 24086 O O . LEU A 1 103 ? 14.961 6.890 2.709 1.00 0.00 103 LEU A O 13
ATOM 24102 N N . GLU A 1 104 ? 12.956 6.096 2.121 1.00 0.00 104 GLU A N 13
ATOM 24103 C CA . GLU A 1 104 ? 13.348 5.629 0.783 1.00 0.00 104 GLU A CA 13
ATOM 24104 C C . GLU A 1 104 ? 13.308 6.799 -0.219 1.00 0.00 104 GLU A C 13
ATOM 24105 O O . GLU A 1 104 ? 12.429 6.888 -1.080 1.00 0.00 104 GLU A O 13
ATOM 24117 N N . HIS A 1 105 ? 14.232 7.750 -0.049 1.00 0.00 105 HIS A N 13
ATOM 24118 C CA . HIS A 1 105 ? 14.252 9.050 -0.734 1.00 0.00 105 HIS A CA 13
ATOM 24119 C C . HIS A 1 105 ? 15.636 9.382 -1.328 1.00 0.00 105 HIS A C 13
ATOM 24120 O O . HIS A 1 105 ? 16.669 8.908 -0.849 1.00 0.00 105 HIS A O 13
ATOM 24134 N N . HIS A 1 106 ? 15.650 10.234 -2.360 1.00 0.00 106 HIS A N 13
ATOM 24135 C CA . HIS A 1 106 ? 16.853 10.696 -3.074 1.00 0.00 106 HIS A CA 13
ATOM 24136 C C . HIS A 1 106 ? 16.773 12.198 -3.437 1.00 0.00 106 HIS A C 13
ATOM 24137 O O . HIS A 1 106 ? 17.170 12.625 -4.523 1.00 0.00 106 HIS A O 13
ATOM 24151 N N . HIS A 1 107 ? 16.217 13.013 -2.531 1.00 0.00 107 HIS A N 13
ATOM 24152 C CA . HIS A 1 107 ? 15.877 14.426 -2.773 1.00 0.00 107 HIS A CA 13
ATOM 24153 C C . HIS A 1 107 ? 17.085 15.345 -3.054 1.00 0.00 107 HIS A C 13
ATOM 24154 O O . HIS A 1 107 ? 16.917 16.408 -3.655 1.00 0.00 107 HIS A O 13
ATOM 24168 N N . HIS A 1 108 ? 18.302 14.944 -2.666 1.00 0.00 108 HIS A N 13
ATOM 24169 C CA . HIS A 1 108 ? 19.557 15.656 -2.943 1.00 0.00 108 HIS A CA 13
ATOM 24170 C C . HIS A 1 108 ? 20.013 15.447 -4.407 1.00 0.00 108 HIS A C 13
ATOM 24171 O O . HIS A 1 108 ? 21.026 14.801 -4.691 1.00 0.00 108 HIS A O 13
ATOM 24185 N N . HIS A 1 109 ? 19.211 15.960 -5.346 1.00 0.00 109 HIS A N 13
ATOM 24186 C CA . HIS A 1 109 ? 19.361 15.777 -6.797 1.00 0.00 109 HIS A CA 13
ATOM 24187 C C . HIS A 1 109 ? 19.152 17.078 -7.606 1.00 0.00 109 HIS A C 13
ATOM 24188 O O . HIS A 1 109 ? 19.762 17.247 -8.667 1.00 0.00 109 HIS A O 13
ATOM 24202 N N . HIS A 1 110 ? 18.318 18.004 -7.111 1.00 0.00 110 HIS A N 13
ATOM 24203 C CA . HIS A 1 110 ? 18.037 19.312 -7.728 1.00 0.00 110 HIS A CA 13
ATOM 24204 C C . HIS A 1 110 ? 19.072 20.399 -7.361 1.00 0.00 110 HIS A C 13
ATOM 24205 O O . HIS A 1 110 ? 19.682 20.332 -6.268 1.00 0.00 110 HIS A O 13
ATOM 24220 N N . GLY A 1 1 ? -9.119 -5.719 14.464 1.00 0.00 1 GLY A N 14
ATOM 24221 C CA . GLY A 1 1 ? -7.763 -5.333 14.015 1.00 0.00 1 GLY A CA 14
ATOM 24222 C C . GLY A 1 1 ? -7.699 -3.864 13.621 1.00 0.00 1 GLY A C 14
ATOM 24223 O O . GLY A 1 1 ? -8.706 -3.284 13.211 1.00 0.00 1 GLY A O 14
ATOM 24229 N N . SER A 1 2 ? -6.510 -3.255 13.709 1.00 0.00 2 SER A N 14
ATOM 24230 C CA . SER A 1 2 ? -6.290 -1.833 13.359 1.00 0.00 2 SER A CA 14
ATOM 24231 C C . SER A 1 2 ? -6.569 -1.521 11.882 1.00 0.00 2 SER A C 14
ATOM 24232 O O . SER A 1 2 ? -6.867 -0.383 11.528 1.00 0.00 2 SER A O 14
ATOM 24240 N N . ASP A 1 3 ? -6.507 -2.523 11.008 1.00 0.00 3 ASP A N 14
ATOM 24241 C CA . ASP A 1 3 ? -6.800 -2.390 9.582 1.00 0.00 3 ASP A CA 14
ATOM 24242 C C . ASP A 1 3 ? -8.261 -2.018 9.293 1.00 0.00 3 ASP A C 14
ATOM 24243 O O . ASP A 1 3 ? -8.509 -1.227 8.388 1.00 0.00 3 ASP A O 14
ATOM 24252 N N . GLU A 1 4 ? -9.228 -2.487 10.089 1.00 0.00 4 GLU A N 14
ATOM 24253 C CA . GLU A 1 4 ? -10.631 -2.050 9.984 1.00 0.00 4 GLU A CA 14
ATOM 24254 C C . GLU A 1 4 ? -10.842 -0.621 10.519 1.00 0.00 4 GLU A C 14
ATOM 24255 O O . GLU A 1 4 ? -11.706 0.111 10.032 1.00 0.00 4 GLU A O 14
ATOM 24267 N N . GLU A 1 5 ? -10.018 -0.188 11.476 1.00 0.00 5 GLU A N 14
ATOM 24268 C CA . GLU A 1 5 ? -10.015 1.186 11.998 1.00 0.00 5 GLU A CA 14
ATOM 24269 C C . GLU A 1 5 ? -9.385 2.179 11.010 1.00 0.00 5 GLU A C 14
ATOM 24270 O O . GLU A 1 5 ? -9.765 3.347 10.986 1.00 0.00 5 GLU A O 14
ATOM 24282 N N . ILE A 1 6 ? -8.440 1.725 10.179 1.00 0.00 6 ILE A N 14
ATOM 24283 C CA . ILE A 1 6 ? -7.904 2.485 9.043 1.00 0.00 6 ILE A CA 14
ATOM 24284 C C . ILE A 1 6 ? -8.845 2.436 7.829 1.00 0.00 6 ILE A C 14
ATOM 24285 O O . ILE A 1 6 ? -8.979 3.427 7.111 1.00 0.00 6 ILE A O 14
ATOM 24301 N N . ARG A 1 7 ? -9.542 1.318 7.602 1.00 0.00 7 ARG A N 14
ATOM 24302 C CA . ARG A 1 7 ? -10.383 1.092 6.400 1.00 0.00 7 ARG A CA 14
ATOM 24303 C C . ARG A 1 7 ? -11.445 2.176 6.212 1.00 0.00 7 ARG A C 14
ATOM 24304 O O . ARG A 1 7 ? -11.626 2.681 5.107 1.00 0.00 7 ARG A O 14
ATOM 24325 N N . LYS A 1 8 ? -12.084 2.607 7.299 1.00 0.00 8 LYS A N 14
ATOM 24326 C CA . LYS A 1 8 ? -13.049 3.728 7.316 1.00 0.00 8 LYS A CA 14
ATOM 24327 C C . LYS A 1 8 ? -12.437 5.062 6.854 1.00 0.00 8 LYS A C 14
ATOM 24328 O O . LYS A 1 8 ? -13.130 5.881 6.251 1.00 0.00 8 LYS A O 14
ATOM 24347 N N . LYS A 1 9 ? -11.138 5.278 7.109 1.00 0.00 9 LYS A N 14
ATOM 24348 C CA . LYS A 1 9 ? -10.382 6.483 6.723 1.00 0.00 9 LYS A CA 14
ATOM 24349 C C . LYS A 1 9 ? -10.076 6.463 5.217 1.00 0.00 9 LYS A C 14
ATOM 24350 O O . LYS A 1 9 ? -10.161 7.491 4.547 1.00 0.00 9 LYS A O 14
ATOM 24369 N N . LEU A 1 10 ? -9.808 5.271 4.674 1.00 0.00 10 LEU A N 14
ATOM 24370 C CA . LEU A 1 10 ? -9.633 5.018 3.238 1.00 0.00 10 LEU A CA 14
ATOM 24371 C C . LEU A 1 10 ? -10.949 5.231 2.470 1.00 0.00 10 LEU A C 14
ATOM 24372 O O . LEU A 1 10 ? -10.957 5.883 1.428 1.00 0.00 10 LEU A O 14
ATOM 24388 N N . GLU A 1 11 ? -12.076 4.762 3.014 1.00 0.00 11 GLU A N 14
ATOM 24389 C CA . GLU A 1 11 ? -13.406 4.996 2.430 1.00 0.00 11 GLU A CA 14
ATOM 24390 C C . GLU A 1 11 ? -13.821 6.475 2.417 1.00 0.00 11 GLU A C 14
ATOM 24391 O O . GLU A 1 11 ? -14.615 6.866 1.564 1.00 0.00 11 GLU A O 14
ATOM 24403 N N . GLU A 1 12 ? -13.315 7.304 3.333 1.00 0.00 12 GLU A N 14
ATOM 24404 C CA . GLU A 1 12 ? -13.494 8.761 3.280 1.00 0.00 12 GLU A CA 14
ATOM 24405 C C . GLU A 1 12 ? -12.591 9.425 2.229 1.00 0.00 12 GLU A C 14
ATOM 24406 O O . GLU A 1 12 ? -13.049 10.321 1.520 1.00 0.00 12 GLU A O 14
ATOM 24418 N N . LEU A 1 13 ? -11.351 8.960 2.036 1.00 0.00 13 LEU A N 14
ATOM 24419 C CA . LEU A 1 13 ? -10.464 9.450 0.981 1.00 0.00 13 LEU A CA 14
ATOM 24420 C C . LEU A 1 13 ? -11.017 9.192 -0.424 1.00 0.00 13 LEU A C 14
ATOM 24421 O O . LEU A 1 13 ? -10.794 10.002 -1.326 1.00 0.00 13 LEU A O 14
ATOM 24437 N N . ALA A 1 14 ? -11.778 8.110 -0.601 1.00 0.00 14 ALA A N 14
ATOM 24438 C CA . ALA A 1 14 ? -12.510 7.834 -1.835 1.00 0.00 14 ALA A CA 14
ATOM 24439 C C . ALA A 1 14 ? -13.452 8.990 -2.223 1.00 0.00 14 ALA A C 14
ATOM 24440 O O . ALA A 1 14 ? -13.578 9.303 -3.408 1.00 0.00 14 ALA A O 14
ATOM 24447 N N . LYS A 1 15 ? -14.060 9.678 -1.243 1.00 0.00 15 LYS A N 14
ATOM 24448 C CA . LYS A 1 15 ? -14.845 10.907 -1.478 1.00 0.00 15 LYS A CA 14
ATOM 24449 C C . LYS A 1 15 ? -13.963 12.137 -1.727 1.00 0.00 15 LYS A C 14
ATOM 24450 O O . LYS A 1 15 ? -14.345 12.983 -2.537 1.00 0.00 15 LYS A O 14
ATOM 24469 N N . ARG A 1 16 ? -12.798 12.255 -1.068 1.00 0.00 16 ARG A N 14
ATOM 24470 C CA . ARG A 1 16 ? -11.896 13.413 -1.239 1.00 0.00 16 ARG A CA 14
ATOM 24471 C C . ARG A 1 16 ? -11.283 13.454 -2.639 1.00 0.00 16 ARG A C 14
ATOM 24472 O O . ARG A 1 16 ? -11.270 14.511 -3.271 1.00 0.00 16 ARG A O 14
ATOM 24493 N N . LYS A 1 17 ? -10.799 12.304 -3.128 1.00 0.00 17 LYS A N 14
ATOM 24494 C CA . LYS A 1 17 ? -10.097 12.176 -4.417 1.00 0.00 17 LYS A CA 14
ATOM 24495 C C . LYS A 1 17 ? -10.962 11.647 -5.566 1.00 0.00 17 LYS A C 14
ATOM 24496 O O . LYS A 1 17 ? -10.538 11.723 -6.721 1.00 0.00 17 LYS A O 14
ATOM 24515 N N . GLY A 1 18 ? -12.138 11.081 -5.282 1.00 0.00 18 GLY A N 14
ATOM 24516 C CA . GLY A 1 18 ? -13.006 10.453 -6.294 1.00 0.00 18 GLY A CA 14
ATOM 24517 C C . GLY A 1 18 ? -12.465 9.138 -6.890 1.00 0.00 18 GLY A C 14
ATOM 24518 O O . GLY A 1 18 ? -12.924 8.724 -7.957 1.00 0.00 18 GLY A O 14
ATOM 24522 N N . LYS A 1 19 ? -11.474 8.501 -6.244 1.00 0.00 19 LYS A N 14
ATOM 24523 C CA . LYS A 1 19 ? -10.800 7.262 -6.692 1.00 0.00 19 LYS A CA 14
ATOM 24524 C C . LYS A 1 19 ? -11.243 6.025 -5.902 1.00 0.00 19 LYS A C 14
ATOM 24525 O O . LYS A 1 19 ? -11.758 6.138 -4.790 1.00 0.00 19 LYS A O 14
ATOM 24544 N N . ASP A 1 20 ? -10.994 4.842 -6.463 1.00 0.00 20 ASP A N 14
ATOM 24545 C CA . ASP A 1 20 ? -11.162 3.556 -5.772 1.00 0.00 20 ASP A CA 14
ATOM 24546 C C . ASP A 1 20 ? -9.875 3.166 -5.022 1.00 0.00 20 ASP A C 14
ATOM 24547 O O . ASP A 1 20 ? -8.815 3.033 -5.641 1.00 0.00 20 ASP A O 14
ATOM 24556 N N . LEU A 1 21 ? -9.977 2.944 -3.706 1.00 0.00 21 LEU A N 14
ATOM 24557 C CA . LEU A 1 21 ? -8.922 2.348 -2.879 1.00 0.00 21 LEU A CA 14
ATOM 24558 C C . LEU A 1 21 ? -9.414 0.987 -2.352 1.00 0.00 21 LEU A C 14
ATOM 24559 O O . LEU A 1 21 ? -10.567 0.882 -1.923 1.00 0.00 21 LEU A O 14
ATOM 24575 N N . GLN A 1 22 ? -8.566 -0.048 -2.361 1.00 0.00 22 GLN A N 14
ATOM 24576 C CA . GLN A 1 22 ? -8.935 -1.407 -1.925 1.00 0.00 22 GLN A CA 14
ATOM 24577 C C . GLN A 1 22 ? -7.893 -2.021 -0.975 1.00 0.00 22 GLN A C 14
ATOM 24578 O O . GLN A 1 22 ? -6.691 -1.834 -1.165 1.00 0.00 22 GLN A O 14
ATOM 24592 N N . LEU A 1 23 ? -8.359 -2.777 0.024 1.00 0.00 23 LEU A N 14
ATOM 24593 C CA . LEU A 1 23 ? -7.555 -3.449 1.056 1.00 0.00 23 LEU A CA 14
ATOM 24594 C C . LEU A 1 23 ? -7.644 -4.982 0.930 1.00 0.00 23 LEU A C 14
ATOM 24595 O O . LEU A 1 23 ? -8.745 -5.539 0.957 1.00 0.00 23 LEU A O 14
ATOM 24611 N N . ARG A 1 24 ? -6.495 -5.668 0.817 1.00 0.00 24 ARG A N 14
ATOM 24612 C CA . ARG A 1 24 ? -6.393 -7.144 0.754 1.00 0.00 24 ARG A CA 14
ATOM 24613 C C . ARG A 1 24 ? -5.150 -7.665 1.493 1.00 0.00 24 ARG A C 14
ATOM 24614 O O . ARG A 1 24 ? -4.054 -7.162 1.278 1.00 0.00 24 ARG A O 14
ATOM 24635 N N . ARG A 1 25 ? -5.291 -8.690 2.340 1.00 0.00 25 ARG A N 14
ATOM 24636 C CA . ARG A 1 25 ? -4.176 -9.340 3.066 1.00 0.00 25 ARG A CA 14
ATOM 24637 C C . ARG A 1 25 ? -3.495 -10.411 2.205 1.00 0.00 25 ARG A C 14
ATOM 24638 O O . ARG A 1 25 ? -4.187 -11.144 1.495 1.00 0.00 25 ARG A O 14
ATOM 24659 N N . TYR A 1 26 ? -2.172 -10.534 2.302 1.00 0.00 26 TYR A N 14
ATOM 24660 C CA . TYR A 1 26 ? -1.360 -11.500 1.539 1.00 0.00 26 TYR A CA 14
ATOM 24661 C C . TYR A 1 26 ? -0.332 -12.246 2.406 1.00 0.00 26 TYR A C 14
ATOM 24662 O O . TYR A 1 26 ? 0.121 -11.742 3.436 1.00 0.00 26 TYR A O 14
ATOM 24680 N N . ASN A 1 27 ? 0.051 -13.451 1.963 1.00 0.00 27 ASN A N 14
ATOM 24681 C CA . ASN A 1 27 ? 0.921 -14.379 2.702 1.00 0.00 27 ASN A CA 14
ATOM 24682 C C . ASN A 1 27 ? 2.344 -14.518 2.107 1.00 0.00 27 ASN A C 14
ATOM 24683 O O . ASN A 1 27 ? 3.224 -15.062 2.774 1.00 0.00 27 ASN A O 14
ATOM 24694 N N . ASP A 1 28 ? 2.596 -14.057 0.874 1.00 0.00 28 ASP A N 14
ATOM 24695 C CA . ASP A 1 28 ? 3.926 -14.122 0.240 1.00 0.00 28 ASP A CA 14
ATOM 24696 C C . ASP A 1 28 ? 4.172 -12.970 -0.755 1.00 0.00 28 ASP A C 14
ATOM 24697 O O . ASP A 1 28 ? 3.244 -12.589 -1.479 1.00 0.00 28 ASP A O 14
ATOM 24706 N N . PRO A 1 29 ? 5.415 -12.465 -0.880 1.00 0.00 29 PRO A N 14
ATOM 24707 C CA . PRO A 1 29 ? 5.816 -11.555 -1.960 1.00 0.00 29 PRO A CA 14
ATOM 24708 C C . PRO A 1 29 ? 5.476 -12.071 -3.373 1.00 0.00 29 PRO A C 14
ATOM 24709 O O . PRO A 1 29 ? 5.156 -11.278 -4.258 1.00 0.00 29 PRO A O 14
ATOM 24720 N N . ASN A 1 30 ? 5.507 -13.386 -3.610 1.00 0.00 30 ASN A N 14
ATOM 24721 C CA . ASN A 1 30 ? 5.188 -13.955 -4.924 1.00 0.00 30 ASN A CA 14
ATOM 24722 C C . ASN A 1 30 ? 3.692 -13.916 -5.261 1.00 0.00 30 ASN A C 14
ATOM 24723 O O . ASN A 1 30 ? 3.332 -13.865 -6.437 1.00 0.00 30 ASN A O 14
ATOM 24734 N N . GLU A 1 31 ? 2.820 -13.947 -4.255 1.00 0.00 31 GLU A N 14
ATOM 24735 C CA . GLU A 1 31 ? 1.372 -13.824 -4.444 1.00 0.00 31 GLU A CA 14
ATOM 24736 C C . GLU A 1 31 ? 0.969 -12.349 -4.568 1.00 0.00 31 GLU A C 14
ATOM 24737 O O . GLU A 1 31 ? 0.109 -12.002 -5.380 1.00 0.00 31 GLU A O 14
ATOM 24749 N N . VAL A 1 32 ? 1.630 -11.472 -3.803 1.00 0.00 32 VAL A N 14
ATOM 24750 C CA . VAL A 1 32 ? 1.305 -10.031 -3.775 1.00 0.00 32 VAL A CA 14
ATOM 24751 C C . VAL A 1 32 ? 1.728 -9.316 -5.060 1.00 0.00 32 VAL A C 14
ATOM 24752 O O . VAL A 1 32 ? 1.029 -8.418 -5.518 1.00 0.00 32 VAL A O 14
ATOM 24765 N N . GLU A 1 33 ? 2.826 -9.756 -5.681 1.00 0.00 33 GLU A N 14
ATOM 24766 C CA . GLU A 1 33 ? 3.347 -9.290 -6.981 1.00 0.00 33 GLU A CA 14
ATOM 24767 C C . GLU A 1 33 ? 2.237 -9.132 -8.039 1.00 0.00 33 GLU A C 14
ATOM 24768 O O . GLU A 1 33 ? 2.184 -8.124 -8.747 1.00 0.00 33 GLU A O 14
ATOM 24780 N N . LYS A 1 34 ? 1.303 -10.091 -8.100 1.00 0.00 34 LYS A N 14
ATOM 24781 C CA . LYS A 1 34 ? 0.162 -10.071 -9.034 1.00 0.00 34 LYS A CA 14
ATOM 24782 C C . LYS A 1 34 ? -0.811 -8.931 -8.713 1.00 0.00 34 LYS A C 14
ATOM 24783 O O . LYS A 1 34 ? -1.255 -8.228 -9.618 1.00 0.00 34 LYS A O 14
ATOM 24802 N N . SER A 1 35 ? -1.079 -8.689 -7.428 1.00 0.00 35 SER A N 14
ATOM 24803 C CA . SER A 1 35 ? -1.871 -7.547 -6.947 1.00 0.00 35 SER A CA 14
ATOM 24804 C C . SER A 1 35 ? -1.238 -6.205 -7.333 1.00 0.00 35 SER A C 14
ATOM 24805 O O . SER A 1 35 ? -1.944 -5.304 -7.791 1.00 0.00 35 SER A O 14
ATOM 24813 N N . ILE A 1 36 ? 0.098 -6.084 -7.243 1.00 0.00 36 ILE A N 14
ATOM 24814 C CA . ILE A 1 36 ? 0.813 -4.877 -7.670 1.00 0.00 36 ILE A CA 14
ATOM 24815 C C . ILE A 1 36 ? 0.646 -4.661 -9.180 1.00 0.00 36 ILE A C 14
ATOM 24816 O O . ILE A 1 36 ? 0.251 -3.579 -9.612 1.00 0.00 36 ILE A O 14
ATOM 24832 N N . ARG A 1 37 ? 0.896 -5.700 -9.989 1.00 0.00 37 ARG A N 14
ATOM 24833 C CA . ARG A 1 37 ? 0.804 -5.633 -11.458 1.00 0.00 37 ARG A CA 14
ATOM 24834 C C . ARG A 1 37 ? -0.597 -5.246 -11.934 1.00 0.00 37 ARG A C 14
ATOM 24835 O O . ARG A 1 37 ? -0.719 -4.449 -12.862 1.00 0.00 37 ARG A O 14
ATOM 24856 N N . GLU A 1 38 ? -1.645 -5.724 -11.263 1.00 0.00 38 GLU A N 14
ATOM 24857 C CA . GLU A 1 38 ? -3.033 -5.337 -11.568 1.00 0.00 38 GLU A CA 14
ATOM 24858 C C . GLU A 1 38 ? -3.288 -3.861 -11.245 1.00 0.00 38 GLU A C 14
ATOM 24859 O O . GLU A 1 38 ? -3.785 -3.112 -12.087 1.00 0.00 38 GLU A O 14
ATOM 24871 N N . ALA A 1 39 ? -2.897 -3.430 -10.044 1.00 0.00 39 ALA A N 14
ATOM 24872 C CA . ALA A 1 39 ? -3.070 -2.052 -9.583 1.00 0.00 39 ALA A CA 14
ATOM 24873 C C . ALA A 1 39 ? -2.379 -1.034 -10.503 1.00 0.00 39 ALA A C 14
ATOM 24874 O O . ALA A 1 39 ? -2.974 -0.019 -10.871 1.00 0.00 39 ALA A O 14
ATOM 24881 N N . LEU A 1 40 ? -1.146 -1.329 -10.928 1.00 0.00 40 LEU A N 14
ATOM 24882 C CA . LEU A 1 40 ? -0.350 -0.446 -11.773 1.00 0.00 40 LEU A CA 14
ATOM 24883 C C . LEU A 1 40 ? -0.904 -0.383 -13.200 1.00 0.00 40 LEU A C 14
ATOM 24884 O O . LEU A 1 40 ? -1.058 0.712 -13.746 1.00 0.00 40 LEU A O 14
ATOM 24900 N N . LYS A 1 41 ? -1.265 -1.528 -13.797 1.00 0.00 41 LYS A N 14
ATOM 24901 C CA . LYS A 1 41 ? -1.757 -1.583 -15.176 1.00 0.00 41 LYS A CA 14
ATOM 24902 C C . LYS A 1 41 ? -3.174 -1.019 -15.348 1.00 0.00 41 LYS A C 14
ATOM 24903 O O . LYS A 1 41 ? -3.499 -0.513 -16.424 1.00 0.00 41 LYS A O 14
ATOM 24922 N N . LYS A 1 42 ? -3.994 -1.050 -14.288 1.00 0.00 42 LYS A N 14
ATOM 24923 C CA . LYS A 1 42 ? -5.338 -0.438 -14.238 1.00 0.00 42 LYS A CA 14
ATOM 24924 C C . LYS A 1 42 ? -5.365 0.989 -13.660 1.00 0.00 42 LYS A C 14
ATOM 24925 O O . LYS A 1 42 ? -6.428 1.613 -13.644 1.00 0.00 42 LYS A O 14
ATOM 24944 N N . GLY A 1 43 ? -4.228 1.515 -13.196 1.00 0.00 43 GLY A N 14
ATOM 24945 C CA . GLY A 1 43 ? -4.089 2.889 -12.688 1.00 0.00 43 GLY A CA 14
ATOM 24946 C C . GLY A 1 43 ? -4.816 3.136 -11.358 1.00 0.00 43 GLY A C 14
ATOM 24947 O O . GLY A 1 43 ? -5.315 4.241 -11.124 1.00 0.00 43 GLY A O 14
ATOM 24951 N N . ARG A 1 44 ? -4.946 2.094 -10.525 1.00 0.00 44 ARG A N 14
ATOM 24952 C CA . ARG A 1 44 ? -5.692 2.081 -9.256 1.00 0.00 44 ARG A CA 14
ATOM 24953 C C . ARG A 1 44 ? -4.797 1.961 -8.024 1.00 0.00 44 ARG A C 14
ATOM 24954 O O . ARG A 1 44 ? -3.620 1.615 -8.117 1.00 0.00 44 ARG A O 14
ATOM 24975 N N . THR A 1 45 ? -5.385 2.253 -6.864 1.00 0.00 45 THR A N 14
ATOM 24976 C CA . THR A 1 45 ? -4.698 2.247 -5.569 1.00 0.00 45 THR A CA 14
ATOM 24977 C C . THR A 1 45 ? -5.098 1.035 -4.753 1.00 0.00 45 THR A C 14
ATOM 24978 O O . THR A 1 45 ? -6.250 0.884 -4.343 1.00 0.00 45 THR A O 14
ATOM 24989 N N . LEU A 1 46 ? -4.128 0.160 -4.512 1.00 0.00 46 LEU A N 14
ATOM 24990 C CA . LEU A 1 46 ? -4.305 -1.071 -3.757 1.00 0.00 46 LEU A CA 14
ATOM 24991 C C . LEU A 1 46 ? -3.346 -1.089 -2.574 1.00 0.00 46 LEU A C 14
ATOM 24992 O O . LEU A 1 46 ? -2.162 -0.773 -2.696 1.00 0.00 46 LEU A O 14
ATOM 25008 N N . ILE A 1 47 ? -3.885 -1.466 -1.424 1.00 0.00 47 ILE A N 14
ATOM 25009 C CA . ILE A 1 47 ? -3.187 -1.491 -0.146 1.00 0.00 47 ILE A CA 14
ATOM 25010 C C . ILE A 1 47 ? -3.195 -2.926 0.365 1.00 0.00 47 ILE A C 14
ATOM 25011 O O . ILE A 1 47 ? -4.244 -3.567 0.455 1.00 0.00 47 ILE A O 14
ATOM 25027 N N . ILE A 1 48 ? -2.012 -3.431 0.698 1.00 0.00 48 ILE A N 14
ATOM 25028 C CA . ILE A 1 48 ? -1.822 -4.794 1.185 1.00 0.00 48 ILE A CA 14
ATOM 25029 C C . ILE A 1 48 ? -1.223 -4.805 2.583 1.00 0.00 48 ILE A C 14
ATOM 25030 O O . ILE A 1 48 ? -0.372 -3.983 2.913 1.00 0.00 48 ILE A O 14
ATOM 25046 N N . ILE A 1 49 ? -1.649 -5.780 3.385 1.00 0.00 49 ILE A N 14
ATOM 25047 C CA . ILE A 1 49 ? -1.043 -6.118 4.671 1.00 0.00 49 ILE A CA 14
ATOM 25048 C C . ILE A 1 49 ? -0.399 -7.500 4.528 1.00 0.00 49 ILE A C 14
ATOM 25049 O O . ILE A 1 49 ? -1.089 -8.490 4.273 1.00 0.00 49 ILE A O 14
ATOM 25065 N N . ILE A 1 50 ? 0.928 -7.555 4.644 1.00 0.00 50 ILE A N 14
ATOM 25066 C CA . ILE A 1 50 ? 1.744 -8.762 4.516 1.00 0.00 50 ILE A CA 14
ATOM 25067 C C . ILE A 1 50 ? 2.782 -8.828 5.636 1.00 0.00 50 ILE A C 14
ATOM 25068 O O . ILE A 1 50 ? 3.565 -7.901 5.821 1.00 0.00 50 ILE A O 14
ATOM 25084 N N . ASN A 1 51 ? 2.779 -9.918 6.408 1.00 0.00 51 ASN A N 14
ATOM 25085 C CA . ASN A 1 51 ? 3.615 -10.101 7.607 1.00 0.00 51 ASN A CA 14
ATOM 25086 C C . ASN A 1 51 ? 3.542 -8.911 8.600 1.00 0.00 51 ASN A C 14
ATOM 25087 O O . ASN A 1 51 ? 4.515 -8.575 9.279 1.00 0.00 51 ASN A O 14
ATOM 25098 N N . GLY A 1 52 ? 2.382 -8.246 8.646 1.00 0.00 52 GLY A N 14
ATOM 25099 C CA . GLY A 1 52 ? 2.120 -7.026 9.420 1.00 0.00 52 GLY A CA 14
ATOM 25100 C C . GLY A 1 52 ? 2.593 -5.707 8.786 1.00 0.00 52 GLY A C 14
ATOM 25101 O O . GLY A 1 52 ? 2.385 -4.656 9.398 1.00 0.00 52 GLY A O 14
ATOM 25105 N N . VAL A 1 53 ? 3.194 -5.730 7.588 1.00 0.00 53 VAL A N 14
ATOM 25106 C CA . VAL A 1 53 ? 3.712 -4.550 6.863 1.00 0.00 53 VAL A CA 14
ATOM 25107 C C . VAL A 1 53 ? 2.649 -4.022 5.900 1.00 0.00 53 VAL A C 14
ATOM 25108 O O . VAL A 1 53 ? 2.049 -4.803 5.160 1.00 0.00 53 VAL A O 14
ATOM 25121 N N . PHE A 1 54 ? 2.449 -2.702 5.866 1.00 0.00 54 PHE A N 14
ATOM 25122 C CA . PHE A 1 54 ? 1.526 -2.043 4.934 1.00 0.00 54 PHE A CA 14
ATOM 25123 C C . PHE A 1 54 ? 2.230 -1.679 3.614 1.00 0.00 54 PHE A C 14
ATOM 25124 O O . PHE A 1 54 ? 3.069 -0.780 3.577 1.00 0.00 54 PHE A O 14
ATOM 25141 N N . VAL A 1 55 ? 1.863 -2.342 2.518 1.00 0.00 55 VAL A N 14
ATOM 25142 C CA . VAL A 1 55 ? 2.385 -2.110 1.161 1.00 0.00 55 VAL A CA 14
ATOM 25143 C C . VAL A 1 55 ? 1.349 -1.321 0.357 1.00 0.00 55 VAL A C 14
ATOM 25144 O O . VAL A 1 55 ? 0.276 -1.836 0.046 1.00 0.00 55 VAL A O 14
ATOM 25157 N N . VAL A 1 56 ? 1.660 -0.066 0.030 1.00 0.00 56 VAL A N 14
ATOM 25158 C CA . VAL A 1 56 ? 0.769 0.861 -0.689 1.00 0.00 56 VAL A CA 14
ATOM 25159 C C . VAL A 1 56 ? 1.186 0.979 -2.164 1.00 0.00 56 VAL A C 14
ATOM 25160 O O . VAL A 1 56 ? 2.243 1.530 -2.476 1.00 0.00 56 VAL A O 14
ATOM 25173 N N . VAL A 1 57 ? 0.361 0.484 -3.088 1.00 0.00 57 VAL A N 14
ATOM 25174 C CA . VAL A 1 57 ? 0.590 0.571 -4.542 1.00 0.00 57 VAL A CA 14
ATOM 25175 C C . VAL A 1 57 ? -0.332 1.623 -5.151 1.00 0.00 57 VAL A C 14
ATOM 25176 O O . VAL A 1 57 ? -1.543 1.553 -4.955 1.00 0.00 57 VAL A O 14
ATOM 25189 N N . SER A 1 58 ? 0.217 2.568 -5.917 1.00 0.00 58 SER A N 14
ATOM 25190 C CA . SER A 1 58 ? -0.550 3.502 -6.753 1.00 0.00 58 SER A CA 14
ATOM 25191 C C . SER A 1 58 ? 0.348 4.139 -7.812 1.00 0.00 58 SER A C 14
ATOM 25192 O O . SER A 1 58 ? 1.523 4.392 -7.561 1.00 0.00 58 SER A O 14
ATOM 25200 N N . THR A 1 59 ? -0.197 4.488 -8.974 1.00 0.00 59 THR A N 14
ATOM 25201 C CA . THR A 1 59 ? 0.516 5.245 -10.019 1.00 0.00 59 THR A CA 14
ATOM 25202 C C . THR A 1 59 ? 0.590 6.751 -9.721 1.00 0.00 59 THR A C 14
ATOM 25203 O O . THR A 1 59 ? 1.117 7.517 -10.530 1.00 0.00 59 THR A O 14
ATOM 25214 N N . ASP A 1 60 ? 0.095 7.189 -8.556 1.00 0.00 60 ASP A N 14
ATOM 25215 C CA . ASP A 1 60 ? 0.099 8.580 -8.093 1.00 0.00 60 ASP A CA 14
ATOM 25216 C C . ASP A 1 60 ? 0.690 8.706 -6.678 1.00 0.00 60 ASP A C 14
ATOM 25217 O O . ASP A 1 60 ? 0.123 8.203 -5.706 1.00 0.00 60 ASP A O 14
ATOM 25226 N N . GLU A 1 61 ? 1.808 9.423 -6.534 1.00 0.00 61 GLU A N 14
ATOM 25227 C CA . GLU A 1 61 ? 2.445 9.672 -5.231 1.00 0.00 61 GLU A CA 14
ATOM 25228 C C . GLU A 1 61 ? 1.523 10.425 -4.255 1.00 0.00 61 GLU A C 14
ATOM 25229 O O . GLU A 1 61 ? 1.577 10.177 -3.052 1.00 0.00 61 GLU A O 14
ATOM 25241 N N . ASP A 1 62 ? 0.629 11.287 -4.757 1.00 0.00 62 ASP A N 14
ATOM 25242 C CA . ASP A 1 62 ? -0.373 12.010 -3.964 1.00 0.00 62 ASP A CA 14
ATOM 25243 C C . ASP A 1 62 ? -1.428 11.077 -3.337 1.00 0.00 62 ASP A C 14
ATOM 25244 O O . ASP A 1 62 ? -2.021 11.408 -2.308 1.00 0.00 62 ASP A O 14
ATOM 25253 N N . LEU A 1 63 ? -1.670 9.902 -3.930 1.00 0.00 63 LEU A N 14
ATOM 25254 C CA . LEU A 1 63 ? -2.499 8.848 -3.338 1.00 0.00 63 LEU A CA 14
ATOM 25255 C C . LEU A 1 63 ? -1.771 8.111 -2.207 1.00 0.00 63 LEU A C 14
ATOM 25256 O O . LEU A 1 63 ? -2.308 8.016 -1.103 1.00 0.00 63 LEU A O 14
ATOM 25272 N N . ILE A 1 64 ? -0.530 7.674 -2.431 1.00 0.00 64 ILE A N 14
ATOM 25273 C CA . ILE A 1 64 ? 0.272 6.991 -1.401 1.00 0.00 64 ILE A CA 14
ATOM 25274 C C . ILE A 1 64 ? 0.534 7.899 -0.196 1.00 0.00 64 ILE A C 14
ATOM 25275 O O . ILE A 1 64 ? 0.277 7.489 0.933 1.00 0.00 64 ILE A O 14
ATOM 25291 N N . ARG A 1 65 ? 1.015 9.131 -0.405 1.00 0.00 65 ARG A N 14
ATOM 25292 C CA . ARG A 1 65 ? 1.432 10.030 0.691 1.00 0.00 65 ARG A CA 14
ATOM 25293 C C . ARG A 1 65 ? 0.300 10.377 1.663 1.00 0.00 65 ARG A C 14
ATOM 25294 O O . ARG A 1 65 ? 0.534 10.495 2.863 1.00 0.00 65 ARG A O 14
ATOM 25315 N N . GLU A 1 66 ? -0.932 10.485 1.168 1.00 0.00 66 GLU A N 14
ATOM 25316 C CA . GLU A 1 66 ? -2.117 10.697 2.004 1.00 0.00 66 GLU A CA 14
ATOM 25317 C C . GLU A 1 66 ? -2.574 9.411 2.711 1.00 0.00 66 GLU A C 14
ATOM 25318 O O . GLU A 1 66 ? -3.031 9.476 3.850 1.00 0.00 66 GLU A O 14
ATOM 25330 N N . ILE A 1 67 ? -2.385 8.232 2.110 1.00 0.00 67 ILE A N 14
ATOM 25331 C CA . ILE A 1 67 ? -2.657 6.946 2.774 1.00 0.00 67 ILE A CA 14
ATOM 25332 C C . ILE A 1 67 ? -1.655 6.674 3.899 1.00 0.00 67 ILE A C 14
ATOM 25333 O O . ILE A 1 67 ? -2.053 6.278 4.997 1.00 0.00 67 ILE A O 14
ATOM 25349 N N . LYS A 1 68 ? -0.362 6.927 3.663 1.00 0.00 68 LYS A N 14
ATOM 25350 C CA . LYS A 1 68 ? 0.711 6.739 4.654 1.00 0.00 68 LYS A CA 14
ATOM 25351 C C . LYS A 1 68 ? 0.439 7.517 5.939 1.00 0.00 68 LYS A C 14
ATOM 25352 O O . LYS A 1 68 ? 0.622 6.965 7.021 1.00 0.00 68 LYS A O 14
ATOM 25371 N N . ARG A 1 69 ? -0.093 8.740 5.828 1.00 0.00 69 ARG A N 14
ATOM 25372 C CA . ARG A 1 69 ? -0.581 9.536 6.967 1.00 0.00 69 ARG A CA 14
ATOM 25373 C C . ARG A 1 69 ? -1.649 8.783 7.762 1.00 0.00 69 ARG A C 14
ATOM 25374 O O . ARG A 1 69 ? -1.478 8.573 8.958 1.00 0.00 69 ARG A O 14
ATOM 25395 N N . LEU A 1 70 ? -2.715 8.318 7.109 1.00 0.00 70 LEU A N 14
ATOM 25396 C CA . LEU A 1 70 ? -3.859 7.675 7.771 1.00 0.00 70 LEU A CA 14
ATOM 25397 C C . LEU A 1 70 ? -3.478 6.342 8.429 1.00 0.00 70 LEU A C 14
ATOM 25398 O O . LEU A 1 70 ? -4.003 6.031 9.501 1.00 0.00 70 LEU A O 14
ATOM 25414 N N . ILE A 1 71 ? -2.540 5.600 7.830 1.00 0.00 71 ILE A N 14
ATOM 25415 C CA . ILE A 1 71 ? -1.950 4.384 8.408 1.00 0.00 71 ILE A CA 14
ATOM 25416 C C . ILE A 1 71 ? -1.117 4.742 9.644 1.00 0.00 71 ILE A C 14
ATOM 25417 O O . ILE A 1 71 ? -1.325 4.179 10.719 1.00 0.00 71 ILE A O 14
ATOM 25433 N N . LYS A 1 72 ? -0.206 5.714 9.514 1.00 0.00 72 LYS A N 14
ATOM 25434 C CA . LYS A 1 72 ? 0.739 6.095 10.574 1.00 0.00 72 LYS A CA 14
ATOM 25435 C C . LYS A 1 72 ? 0.071 6.775 11.775 1.00 0.00 72 LYS A C 14
ATOM 25436 O O . LYS A 1 72 ? 0.511 6.583 12.903 1.00 0.00 72 LYS A O 14
ATOM 25455 N N . GLU A 1 73 ? -1.027 7.501 11.572 1.00 0.00 73 GLU A N 14
ATOM 25456 C CA . GLU A 1 73 ? -1.855 8.038 12.659 1.00 0.00 73 GLU A CA 14
ATOM 25457 C C . GLU A 1 73 ? -2.407 6.937 13.579 1.00 0.00 73 GLU A C 14
ATOM 25458 O O . GLU A 1 73 ? -2.453 7.104 14.800 1.00 0.00 73 GLU A O 14
ATOM 25470 N N . SER A 1 74 ? -2.837 5.820 12.988 1.00 0.00 74 SER A N 14
ATOM 25471 C CA . SER A 1 74 ? -3.502 4.719 13.694 1.00 0.00 74 SER A CA 14
ATOM 25472 C C . SER A 1 74 ? -2.512 3.666 14.209 1.00 0.00 74 SER A C 14
ATOM 25473 O O . SER A 1 74 ? -2.739 3.084 15.272 1.00 0.00 74 SER A O 14
ATOM 25481 N N . ASN A 1 75 ? -1.390 3.456 13.509 1.00 0.00 75 ASN A N 14
ATOM 25482 C CA . ASN A 1 75 ? -0.277 2.599 13.926 1.00 0.00 75 ASN A CA 14
ATOM 25483 C C . ASN A 1 75 ? 1.083 3.306 13.702 1.00 0.00 75 ASN A C 14
ATOM 25484 O O . ASN A 1 75 ? 1.759 3.034 12.704 1.00 0.00 75 ASN A O 14
ATOM 25495 N N . PRO A 1 76 ? 1.530 4.197 14.610 1.00 0.00 76 PRO A N 14
ATOM 25496 C CA . PRO A 1 76 ? 2.769 4.964 14.427 1.00 0.00 76 PRO A CA 14
ATOM 25497 C C . PRO A 1 76 ? 4.044 4.100 14.455 1.00 0.00 76 PRO A C 14
ATOM 25498 O O . PRO A 1 76 ? 5.071 4.497 13.903 1.00 0.00 76 PRO A O 14
ATOM 25509 N N . ASN A 1 77 ? 3.985 2.904 15.051 1.00 0.00 77 ASN A N 14
ATOM 25510 C CA . ASN A 1 77 ? 5.101 1.954 15.114 1.00 0.00 77 ASN A CA 14
ATOM 25511 C C . ASN A 1 77 ? 5.219 1.041 13.874 1.00 0.00 77 ASN A C 14
ATOM 25512 O O . ASN A 1 77 ? 6.252 0.385 13.704 1.00 0.00 77 ASN A O 14
ATOM 25523 N N . LYS A 1 78 ? 4.196 0.970 13.006 1.00 0.00 78 LYS A N 14
ATOM 25524 C CA . LYS A 1 78 ? 4.172 0.037 11.863 1.00 0.00 78 LYS A CA 14
ATOM 25525 C C . LYS A 1 78 ? 5.122 0.435 10.731 1.00 0.00 78 LYS A C 14
ATOM 25526 O O . LYS A 1 78 ? 5.311 1.616 10.429 1.00 0.00 78 LYS A O 14
ATOM 25545 N N . LYS A 1 79 ? 5.683 -0.590 10.084 1.00 0.00 79 LYS A N 14
ATOM 25546 C CA . LYS A 1 79 ? 6.493 -0.496 8.860 1.00 0.00 79 LYS A CA 14
ATOM 25547 C C . LYS A 1 79 ? 5.597 -0.345 7.626 1.00 0.00 79 LYS A C 14
ATOM 25548 O O . LYS A 1 79 ? 4.501 -0.910 7.575 1.00 0.00 79 LYS A O 14
ATOM 25567 N N . THR A 1 80 ? 6.082 0.378 6.618 1.00 0.00 80 THR A N 14
ATOM 25568 C CA . THR A 1 80 ? 5.392 0.560 5.330 1.00 0.00 80 THR A CA 14
ATOM 25569 C C . THR A 1 80 ? 6.318 0.367 4.130 1.00 0.00 80 THR A C 14
ATOM 25570 O O . THR A 1 80 ? 7.539 0.505 4.225 1.00 0.00 80 THR A O 14
ATOM 25581 N N . LEU A 1 81 ? 5.710 0.067 2.985 1.00 0.00 81 LEU A N 14
ATOM 25582 C CA . LEU A 1 81 ? 6.328 0.033 1.661 1.00 0.00 81 LEU A CA 14
ATOM 25583 C C . LEU A 1 81 ? 5.440 0.795 0.665 1.00 0.00 81 LEU A C 14
ATOM 25584 O O . LEU A 1 81 ? 4.226 0.884 0.849 1.00 0.00 81 LEU A O 14
ATOM 25600 N N . ASP A 1 82 ? 6.035 1.355 -0.382 1.00 0.00 82 ASP A N 14
ATOM 25601 C CA . ASP A 1 82 ? 5.350 2.104 -1.436 1.00 0.00 82 ASP A CA 14
ATOM 25602 C C . ASP A 1 82 ? 5.882 1.762 -2.835 1.00 0.00 82 ASP A C 14
ATOM 25603 O O . ASP A 1 82 ? 7.074 1.502 -3.004 1.00 0.00 82 ASP A O 14
ATOM 25612 N N . VAL A 1 83 ? 4.986 1.727 -3.829 1.00 0.00 83 VAL A N 14
ATOM 25613 C CA . VAL A 1 83 ? 5.265 1.256 -5.194 1.00 0.00 83 VAL A CA 14
ATOM 25614 C C . VAL A 1 83 ? 4.477 2.072 -6.224 1.00 0.00 83 VAL A C 14
ATOM 25615 O O . VAL A 1 83 ? 3.247 2.120 -6.152 1.00 0.00 83 VAL A O 14
ATOM 25628 N N . THR A 1 84 ? 5.166 2.645 -7.219 1.00 0.00 84 THR A N 14
ATOM 25629 C CA . THR A 1 84 ? 4.536 3.341 -8.365 1.00 0.00 84 THR A CA 14
ATOM 25630 C C . THR A 1 84 ? 4.792 2.722 -9.744 1.00 0.00 84 THR A C 14
ATOM 25631 O O . THR A 1 84 ? 4.070 3.028 -10.695 1.00 0.00 84 THR A O 14
ATOM 25642 N N . THR A 1 85 ? 5.785 1.840 -9.862 1.00 0.00 85 THR A N 14
ATOM 25643 C CA . THR A 1 85 ? 6.098 1.040 -11.065 1.00 0.00 85 THR A CA 14
ATOM 25644 C C . THR A 1 85 ? 6.573 -0.373 -10.693 1.00 0.00 85 THR A C 14
ATOM 25645 O O . THR A 1 85 ? 6.924 -0.646 -9.545 1.00 0.00 85 THR A O 14
ATOM 25656 N N . GLU A 1 86 ? 6.643 -1.284 -11.669 1.00 0.00 86 GLU A N 14
ATOM 25657 C CA . GLU A 1 86 ? 7.255 -2.612 -11.480 1.00 0.00 86 GLU A CA 14
ATOM 25658 C C . GLU A 1 86 ? 8.770 -2.543 -11.183 1.00 0.00 86 GLU A C 14
ATOM 25659 O O . GLU A 1 86 ? 9.322 -3.436 -10.539 1.00 0.00 86 GLU A O 14
ATOM 25671 N N . GLU A 1 87 ? 9.445 -1.465 -11.601 1.00 0.00 87 GLU A N 14
ATOM 25672 C CA . GLU A 1 87 ? 10.833 -1.180 -11.216 1.00 0.00 87 GLU A CA 14
ATOM 25673 C C . GLU A 1 87 ? 10.922 -0.657 -9.772 1.00 0.00 87 GLU A C 14
ATOM 25674 O O . GLU A 1 87 ? 11.859 -0.996 -9.051 1.00 0.00 87 GLU A O 14
ATOM 25686 N N . ASP A 1 88 ? 9.930 0.112 -9.311 1.00 0.00 88 ASP A N 14
ATOM 25687 C CA . ASP A 1 88 ? 9.832 0.573 -7.921 1.00 0.00 88 ASP A CA 14
ATOM 25688 C C . ASP A 1 88 ? 9.577 -0.595 -6.952 1.00 0.00 88 ASP A C 14
ATOM 25689 O O . ASP A 1 88 ? 10.159 -0.627 -5.868 1.00 0.00 88 ASP A O 14
ATOM 25698 N N . LEU A 1 89 ? 8.780 -1.594 -7.368 1.00 0.00 89 LEU A N 14
ATOM 25699 C CA . LEU A 1 89 ? 8.561 -2.850 -6.636 1.00 0.00 89 LEU A CA 14
ATOM 25700 C C . LEU A 1 89 ? 9.884 -3.596 -6.393 1.00 0.00 89 LEU A C 14
ATOM 25701 O O . LEU A 1 89 ? 10.201 -3.946 -5.258 1.00 0.00 89 LEU A O 14
ATOM 25717 N N . GLU A 1 90 ? 10.676 -3.811 -7.446 1.00 0.00 90 GLU A N 14
ATOM 25718 C CA . GLU A 1 90 ? 12.022 -4.386 -7.349 1.00 0.00 90 GLU A CA 14
ATOM 25719 C C . GLU A 1 90 ? 12.931 -3.577 -6.421 1.00 0.00 90 GLU A C 14
ATOM 25720 O O . GLU A 1 90 ? 13.636 -4.152 -5.595 1.00 0.00 90 GLU A O 14
ATOM 25732 N N . GLU A 1 91 ? 12.904 -2.249 -6.529 1.00 0.00 91 GLU A N 14
ATOM 25733 C CA . GLU A 1 91 ? 13.755 -1.367 -5.728 1.00 0.00 91 GLU A CA 14
ATOM 25734 C C . GLU A 1 91 ? 13.431 -1.459 -4.223 1.00 0.00 91 GLU A C 14
ATOM 25735 O O . GLU A 1 91 ? 14.349 -1.575 -3.410 1.00 0.00 91 GLU A O 14
ATOM 25747 N N . VAL A 1 92 ? 12.148 -1.494 -3.833 1.00 0.00 92 VAL A N 14
ATOM 25748 C CA . VAL A 1 92 ? 11.756 -1.685 -2.422 1.00 0.00 92 VAL A CA 14
ATOM 25749 C C . VAL A 1 92 ? 11.958 -3.112 -1.913 1.00 0.00 92 VAL A C 14
ATOM 25750 O O . VAL A 1 92 ? 12.395 -3.283 -0.777 1.00 0.00 92 VAL A O 14
ATOM 25763 N N . LEU A 1 93 ? 11.723 -4.142 -2.734 1.00 0.00 93 LEU A N 14
ATOM 25764 C CA . LEU A 1 93 ? 12.026 -5.525 -2.344 1.00 0.00 93 LEU A CA 14
ATOM 25765 C C . LEU A 1 93 ? 13.534 -5.715 -2.128 1.00 0.00 93 LEU A C 14
ATOM 25766 O O . LEU A 1 93 ? 13.937 -6.352 -1.155 1.00 0.00 93 LEU A O 14
ATOM 25782 N N . ARG A 1 94 ? 14.377 -5.098 -2.967 1.00 0.00 94 ARG A N 14
ATOM 25783 C CA . ARG A 1 94 ? 15.841 -5.174 -2.850 1.00 0.00 94 ARG A CA 14
ATOM 25784 C C . ARG A 1 94 ? 16.356 -4.401 -1.634 1.00 0.00 94 ARG A C 14
ATOM 25785 O O . ARG A 1 94 ? 17.219 -4.912 -0.923 1.00 0.00 94 ARG A O 14
ATOM 25806 N N . ARG A 1 95 ? 15.763 -3.243 -1.314 1.00 0.00 95 ARG A N 14
ATOM 25807 C CA . ARG A 1 95 ? 15.998 -2.517 -0.048 1.00 0.00 95 ARG A CA 14
ATOM 25808 C C . ARG A 1 95 ? 15.690 -3.388 1.171 1.00 0.00 95 ARG A C 14
ATOM 25809 O O . ARG A 1 95 ? 16.537 -3.493 2.054 1.00 0.00 95 ARG A O 14
ATOM 25830 N N . ILE A 1 96 ? 14.546 -4.077 1.188 1.00 0.00 96 ILE A N 14
ATOM 25831 C CA . ILE A 1 96 ? 14.149 -4.967 2.294 1.00 0.00 96 ILE A CA 14
ATOM 25832 C C . ILE A 1 96 ? 15.142 -6.131 2.467 1.00 0.00 96 ILE A C 14
ATOM 25833 O O . ILE A 1 96 ? 15.558 -6.401 3.595 1.00 0.00 96 ILE A O 14
ATOM 25849 N N . LYS A 1 97 ? 15.610 -6.764 1.377 1.00 0.00 97 LYS A N 14
ATOM 25850 C CA . LYS A 1 97 ? 16.647 -7.817 1.445 1.00 0.00 97 LYS A CA 14
ATOM 25851 C C . LYS A 1 97 ? 18.014 -7.284 1.903 1.00 0.00 97 LYS A C 14
ATOM 25852 O O . LYS A 1 97 ? 18.762 -8.010 2.557 1.00 0.00 97 LYS A O 14
ATOM 25871 N N . LYS A 1 98 ? 18.315 -6.011 1.619 1.00 0.00 98 LYS A N 14
ATOM 25872 C CA . LYS A 1 98 ? 19.516 -5.285 2.080 1.00 0.00 98 LYS A CA 14
ATOM 25873 C C . LYS A 1 98 ? 19.376 -4.652 3.481 1.00 0.00 98 LYS A C 14
ATOM 25874 O O . LYS A 1 98 ? 20.311 -4.002 3.951 1.00 0.00 98 LYS A O 14
ATOM 25893 N N . GLY A 1 99 ? 18.247 -4.856 4.167 1.00 0.00 99 GLY A N 14
ATOM 25894 C CA . GLY A 1 99 ? 18.010 -4.396 5.544 1.00 0.00 99 GLY A CA 14
ATOM 25895 C C . GLY A 1 99 ? 17.492 -2.955 5.689 1.00 0.00 99 GLY A C 14
ATOM 25896 O O . GLY A 1 99 ? 17.476 -2.428 6.803 1.00 0.00 99 GLY A O 14
ATOM 25900 N N . SER A 1 100 ? 17.046 -2.321 4.600 1.00 0.00 100 SER A N 14
ATOM 25901 C CA . SER A 1 100 ? 16.449 -0.975 4.580 1.00 0.00 100 SER A CA 14
ATOM 25902 C C . SER A 1 100 ? 14.917 -1.047 4.533 1.00 0.00 100 SER A C 14
ATOM 25903 O O . SER A 1 100 ? 14.342 -1.601 3.594 1.00 0.00 100 SER A O 14
ATOM 25911 N N . TRP A 1 101 ? 14.254 -0.480 5.546 1.00 0.00 101 TRP A N 14
ATOM 25912 C CA . TRP A 1 101 ? 12.798 -0.542 5.772 1.00 0.00 101 TRP A CA 14
ATOM 25913 C C . TRP A 1 101 ? 12.188 0.866 5.886 1.00 0.00 101 TRP A C 14
ATOM 25914 O O . TRP A 1 101 ? 12.863 1.797 6.336 1.00 0.00 101 TRP A O 14
ATOM 25935 N N . SER A 1 102 ? 10.916 1.027 5.490 1.00 0.00 102 SER A N 14
ATOM 25936 C CA . SER A 1 102 ? 10.196 2.320 5.455 1.00 0.00 102 SER A CA 14
ATOM 25937 C C . SER A 1 102 ? 11.002 3.444 4.771 1.00 0.00 102 SER A C 14
ATOM 25938 O O . SER A 1 102 ? 11.095 4.568 5.272 1.00 0.00 102 SER A O 14
ATOM 25946 N N . LEU A 1 103 ? 11.631 3.124 3.632 1.00 0.00 103 LEU A N 14
ATOM 25947 C CA . LEU A 1 103 ? 12.623 3.966 2.948 1.00 0.00 103 LEU A CA 14
ATOM 25948 C C . LEU A 1 103 ? 11.962 5.072 2.096 1.00 0.00 103 LEU A C 14
ATOM 25949 O O . LEU A 1 103 ? 11.992 5.059 0.865 1.00 0.00 103 LEU A O 14
ATOM 25965 N N . GLU A 1 104 ? 11.333 6.029 2.772 1.00 0.00 104 GLU A N 14
ATOM 25966 C CA . GLU A 1 104 ? 10.766 7.243 2.171 1.00 0.00 104 GLU A CA 14
ATOM 25967 C C . GLU A 1 104 ? 11.812 8.360 1.951 1.00 0.00 104 GLU A C 14
ATOM 25968 O O . GLU A 1 104 ? 12.901 8.343 2.532 1.00 0.00 104 GLU A O 14
ATOM 25980 N N . HIS A 1 105 ? 11.464 9.351 1.124 1.00 0.00 105 HIS A N 14
ATOM 25981 C CA . HIS A 1 105 ? 12.228 10.590 0.906 1.00 0.00 105 HIS A CA 14
ATOM 25982 C C . HIS A 1 105 ? 11.284 11.810 0.814 1.00 0.00 105 HIS A C 14
ATOM 25983 O O . HIS A 1 105 ? 10.061 11.647 0.793 1.00 0.00 105 HIS A O 14
ATOM 25997 N N . HIS A 1 106 ? 11.836 13.030 0.757 1.00 0.00 106 HIS A N 14
ATOM 25998 C CA . HIS A 1 106 ? 11.090 14.303 0.727 1.00 0.00 106 HIS A CA 14
ATOM 25999 C C . HIS A 1 106 ? 10.105 14.437 1.908 1.00 0.00 106 HIS A C 14
ATOM 26000 O O . HIS A 1 106 ? 8.897 14.622 1.738 1.00 0.00 106 HIS A O 14
ATOM 26014 N N . HIS A 1 107 ? 10.636 14.324 3.128 1.00 0.00 107 HIS A N 14
ATOM 26015 C CA . HIS A 1 107 ? 9.873 14.191 4.378 1.00 0.00 107 HIS A CA 14
ATOM 26016 C C . HIS A 1 107 ? 8.990 15.403 4.746 1.00 0.00 107 HIS A C 14
ATOM 26017 O O . HIS A 1 107 ? 7.998 15.238 5.457 1.00 0.00 107 HIS A O 14
ATOM 26031 N N . HIS A 1 108 ? 9.349 16.614 4.291 1.00 0.00 108 HIS A N 14
ATOM 26032 C CA . HIS A 1 108 ? 8.679 17.887 4.626 1.00 0.00 108 HIS A CA 14
ATOM 26033 C C . HIS A 1 108 ? 8.501 18.128 6.149 1.00 0.00 108 HIS A C 14
ATOM 26034 O O . HIS A 1 108 ? 7.513 18.720 6.595 1.00 0.00 108 HIS A O 14
ATOM 26048 N N . HIS A 1 109 ? 9.461 17.666 6.959 1.00 0.00 109 HIS A N 14
ATOM 26049 C CA . HIS A 1 109 ? 9.483 17.852 8.416 1.00 0.00 109 HIS A CA 14
ATOM 26050 C C . HIS A 1 109 ? 9.847 19.292 8.846 1.00 0.00 109 HIS A C 14
ATOM 26051 O O . HIS A 1 109 ? 10.374 20.078 8.050 1.00 0.00 109 HIS A O 14
ATOM 26065 N N . HIS A 1 110 ? 9.583 19.613 10.120 1.00 0.00 110 HIS A N 14
ATOM 26066 C CA . HIS A 1 110 ? 9.835 20.912 10.776 1.00 0.00 110 HIS A CA 14
ATOM 26067 C C . HIS A 1 110 ? 9.272 22.125 9.992 1.00 0.00 110 HIS A C 14
ATOM 26068 O O . HIS A 1 110 ? 10.030 23.060 9.640 1.00 0.00 110 HIS A O 14
ATOM 26083 N N . GLY A 1 1 ? -9.004 -6.026 12.513 1.00 0.00 1 GLY A N 15
ATOM 26084 C CA . GLY A 1 1 ? -8.413 -5.288 13.649 1.00 0.00 1 GLY A CA 15
ATOM 26085 C C . GLY A 1 1 ? -8.173 -3.833 13.286 1.00 0.00 1 GLY A C 15
ATOM 26086 O O . GLY A 1 1 ? -9.045 -3.191 12.704 1.00 0.00 1 GLY A O 15
ATOM 26092 N N . SER A 1 2 ? -6.984 -3.301 13.592 1.00 0.00 2 SER A N 15
ATOM 26093 C CA . SER A 1 2 ? -6.620 -1.893 13.323 1.00 0.00 2 SER A CA 15
ATOM 26094 C C . SER A 1 2 ? -6.626 -1.537 11.826 1.00 0.00 2 SER A C 15
ATOM 26095 O O . SER A 1 2 ? -6.884 -0.397 11.446 1.00 0.00 2 SER A O 15
ATOM 26103 N N . ASP A 1 3 ? -6.438 -2.525 10.952 1.00 0.00 3 ASP A N 15
ATOM 26104 C CA . ASP A 1 3 ? -6.610 -2.391 9.503 1.00 0.00 3 ASP A CA 15
ATOM 26105 C C . ASP A 1 3 ? -8.037 -1.978 9.097 1.00 0.00 3 ASP A C 15
ATOM 26106 O O . ASP A 1 3 ? -8.203 -1.139 8.216 1.00 0.00 3 ASP A O 15
ATOM 26115 N N . GLU A 1 4 ? -9.068 -2.479 9.781 1.00 0.00 4 GLU A N 15
ATOM 26116 C CA . GLU A 1 4 ? -10.469 -2.081 9.562 1.00 0.00 4 GLU A CA 15
ATOM 26117 C C . GLU A 1 4 ? -10.773 -0.689 10.146 1.00 0.00 4 GLU A C 15
ATOM 26118 O O . GLU A 1 4 ? -11.618 0.039 9.623 1.00 0.00 4 GLU A O 15
ATOM 26130 N N . GLU A 1 5 ? -10.052 -0.285 11.195 1.00 0.00 5 GLU A N 15
ATOM 26131 C CA . GLU A 1 5 ? -10.138 1.058 11.785 1.00 0.00 5 GLU A CA 15
ATOM 26132 C C . GLU A 1 5 ? -9.470 2.117 10.899 1.00 0.00 5 GLU A C 15
ATOM 26133 O O . GLU A 1 5 ? -9.878 3.278 10.912 1.00 0.00 5 GLU A O 15
ATOM 26145 N N . ILE A 1 6 ? -8.458 1.730 10.116 1.00 0.00 6 ILE A N 15
ATOM 26146 C CA . ILE A 1 6 ? -7.883 2.561 9.055 1.00 0.00 6 ILE A CA 15
ATOM 26147 C C . ILE A 1 6 ? -8.762 2.549 7.798 1.00 0.00 6 ILE A C 15
ATOM 26148 O O . ILE A 1 6 ? -8.905 3.582 7.145 1.00 0.00 6 ILE A O 15
ATOM 26164 N N . ARG A 1 7 ? -9.383 1.412 7.458 1.00 0.00 7 ARG A N 15
ATOM 26165 C CA . ARG A 1 7 ? -10.143 1.231 6.198 1.00 0.00 7 ARG A CA 15
ATOM 26166 C C . ARG A 1 7 ? -11.200 2.322 5.998 1.00 0.00 7 ARG A C 15
ATOM 26167 O O . ARG A 1 7 ? -11.284 2.908 4.922 1.00 0.00 7 ARG A O 15
ATOM 26188 N N . LYS A 1 8 ? -11.933 2.677 7.057 1.00 0.00 8 LYS A N 15
ATOM 26189 C CA . LYS A 1 8 ? -12.940 3.757 7.055 1.00 0.00 8 LYS A CA 15
ATOM 26190 C C . LYS A 1 8 ? -12.356 5.133 6.686 1.00 0.00 8 LYS A C 15
ATOM 26191 O O . LYS A 1 8 ? -13.022 5.927 6.024 1.00 0.00 8 LYS A O 15
ATOM 26210 N N . LYS A 1 9 ? -11.098 5.405 7.064 1.00 0.00 9 LYS A N 15
ATOM 26211 C CA . LYS A 1 9 ? -10.374 6.657 6.769 1.00 0.00 9 LYS A CA 15
ATOM 26212 C C . LYS A 1 9 ? -10.012 6.721 5.282 1.00 0.00 9 LYS A C 15
ATOM 26213 O O . LYS A 1 9 ? -10.093 7.774 4.654 1.00 0.00 9 LYS A O 15
ATOM 26232 N N . LEU A 1 10 ? -9.675 5.565 4.709 1.00 0.00 10 LEU A N 15
ATOM 26233 C CA . LEU A 1 10 ? -9.358 5.382 3.292 1.00 0.00 10 LEU A CA 15
ATOM 26234 C C . LEU A 1 10 ? -10.614 5.440 2.410 1.00 0.00 10 LEU A C 15
ATOM 26235 O O . LEU A 1 10 ? -10.547 5.925 1.287 1.00 0.00 10 LEU A O 15
ATOM 26251 N N . GLU A 1 11 ? -11.778 5.040 2.922 1.00 0.00 11 GLU A N 15
ATOM 26252 C CA . GLU A 1 11 ? -13.058 5.217 2.222 1.00 0.00 11 GLU A CA 15
ATOM 26253 C C . GLU A 1 11 ? -13.508 6.687 2.185 1.00 0.00 11 GLU A C 15
ATOM 26254 O O . GLU A 1 11 ? -14.047 7.142 1.176 1.00 0.00 11 GLU A O 15
ATOM 26266 N N . GLU A 1 12 ? -13.234 7.470 3.234 1.00 0.00 12 GLU A N 15
ATOM 26267 C CA . GLU A 1 12 ? -13.420 8.928 3.184 1.00 0.00 12 GLU A CA 15
ATOM 26268 C C . GLU A 1 12 ? -12.454 9.568 2.174 1.00 0.00 12 GLU A C 15
ATOM 26269 O O . GLU A 1 12 ? -12.863 10.419 1.384 1.00 0.00 12 GLU A O 15
ATOM 26281 N N . LEU A 1 13 ? -11.198 9.110 2.112 1.00 0.00 13 LEU A N 15
ATOM 26282 C CA . LEU A 1 13 ? -10.204 9.581 1.141 1.00 0.00 13 LEU A CA 15
ATOM 26283 C C . LEU A 1 13 ? -10.596 9.219 -0.306 1.00 0.00 13 LEU A C 15
ATOM 26284 O O . LEU A 1 13 ? -10.389 10.012 -1.228 1.00 0.00 13 LEU A O 15
ATOM 26300 N N . ALA A 1 14 ? -11.229 8.059 -0.499 1.00 0.00 14 ALA A N 15
ATOM 26301 C CA . ALA A 1 14 ? -11.786 7.623 -1.776 1.00 0.00 14 ALA A CA 15
ATOM 26302 C C . ALA A 1 14 ? -12.892 8.571 -2.277 1.00 0.00 14 ALA A C 15
ATOM 26303 O O . ALA A 1 14 ? -12.930 8.906 -3.461 1.00 0.00 14 ALA A O 15
ATOM 26310 N N . LYS A 1 15 ? -13.742 9.085 -1.375 1.00 0.00 15 LYS A N 15
ATOM 26311 C CA . LYS A 1 15 ? -14.737 10.133 -1.678 1.00 0.00 15 LYS A CA 15
ATOM 26312 C C . LYS A 1 15 ? -14.110 11.505 -1.952 1.00 0.00 15 LYS A C 15
ATOM 26313 O O . LYS A 1 15 ? -14.635 12.257 -2.776 1.00 0.00 15 LYS A O 15
ATOM 26332 N N . ARG A 1 16 ? -12.989 11.830 -1.297 1.00 0.00 16 ARG A N 15
ATOM 26333 C CA . ARG A 1 16 ? -12.262 13.105 -1.474 1.00 0.00 16 ARG A CA 15
ATOM 26334 C C . ARG A 1 16 ? -11.636 13.207 -2.864 1.00 0.00 16 ARG A C 15
ATOM 26335 O O . ARG A 1 16 ? -11.768 14.247 -3.511 1.00 0.00 16 ARG A O 15
ATOM 26356 N N . LYS A 1 17 ? -10.977 12.135 -3.331 1.00 0.00 17 LYS A N 15
ATOM 26357 C CA . LYS A 1 17 ? -10.228 12.125 -4.606 1.00 0.00 17 LYS A CA 15
ATOM 26358 C C . LYS A 1 17 ? -10.949 11.421 -5.759 1.00 0.00 17 LYS A C 15
ATOM 26359 O O . LYS A 1 17 ? -10.493 11.505 -6.900 1.00 0.00 17 LYS A O 15
ATOM 26378 N N . GLY A 1 18 ? -12.056 10.729 -5.490 1.00 0.00 18 GLY A N 15
ATOM 26379 C CA . GLY A 1 18 ? -12.875 10.053 -6.509 1.00 0.00 18 GLY A CA 15
ATOM 26380 C C . GLY A 1 18 ? -12.261 8.770 -7.096 1.00 0.00 18 GLY A C 15
ATOM 26381 O O . GLY A 1 18 ? -12.715 8.305 -8.145 1.00 0.00 18 GLY A O 15
ATOM 26385 N N . LYS A 1 19 ? -11.231 8.204 -6.448 1.00 0.00 19 LYS A N 15
ATOM 26386 C CA . LYS A 1 19 ? -10.599 6.913 -6.797 1.00 0.00 19 LYS A CA 15
ATOM 26387 C C . LYS A 1 19 ? -11.061 5.813 -5.837 1.00 0.00 19 LYS A C 15
ATOM 26388 O O . LYS A 1 19 ? -11.401 6.098 -4.692 1.00 0.00 19 LYS A O 15
ATOM 26407 N N . ASP A 1 20 ? -11.055 4.557 -6.284 1.00 0.00 20 ASP A N 15
ATOM 26408 C CA . ASP A 1 20 ? -11.478 3.408 -5.468 1.00 0.00 20 ASP A CA 15
ATOM 26409 C C . ASP A 1 20 ? -10.271 2.778 -4.742 1.00 0.00 20 ASP A C 15
ATOM 26410 O O . ASP A 1 20 ? -9.348 2.278 -5.394 1.00 0.00 20 ASP A O 15
ATOM 26419 N N . LEU A 1 21 ? -10.275 2.799 -3.404 1.00 0.00 21 LEU A N 15
ATOM 26420 C CA . LEU A 1 21 ? -9.211 2.267 -2.537 1.00 0.00 21 LEU A CA 15
ATOM 26421 C C . LEU A 1 21 ? -9.686 0.972 -1.846 1.00 0.00 21 LEU A C 15
ATOM 26422 O O . LEU A 1 21 ? -10.751 0.953 -1.222 1.00 0.00 21 LEU A O 15
ATOM 26438 N N . GLN A 1 22 ? -8.890 -0.100 -1.929 1.00 0.00 22 GLN A N 15
ATOM 26439 C CA . GLN A 1 22 ? -9.216 -1.445 -1.425 1.00 0.00 22 GLN A CA 15
ATOM 26440 C C . GLN A 1 22 ? -8.106 -1.966 -0.498 1.00 0.00 22 GLN A C 15
ATOM 26441 O O . GLN A 1 22 ? -6.927 -1.693 -0.733 1.00 0.00 22 GLN A O 15
ATOM 26455 N N . LEU A 1 23 ? -8.479 -2.767 0.507 1.00 0.00 23 LEU A N 15
ATOM 26456 C CA . LEU A 1 23 ? -7.560 -3.499 1.386 1.00 0.00 23 LEU A CA 15
ATOM 26457 C C . LEU A 1 23 ? -7.560 -5.006 1.081 1.00 0.00 23 LEU A C 15
ATOM 26458 O O . LEU A 1 23 ? -8.628 -5.617 0.968 1.00 0.00 23 LEU A O 15
ATOM 26474 N N . ARG A 1 24 ? -6.370 -5.616 1.006 1.00 0.00 24 ARG A N 15
ATOM 26475 C CA . ARG A 1 24 ? -6.169 -7.077 0.899 1.00 0.00 24 ARG A CA 15
ATOM 26476 C C . ARG A 1 24 ? -4.961 -7.555 1.726 1.00 0.00 24 ARG A C 15
ATOM 26477 O O . ARG A 1 24 ? -4.014 -6.801 1.946 1.00 0.00 24 ARG A O 15
ATOM 26498 N N . ARG A 1 25 ? -4.978 -8.815 2.172 1.00 0.00 25 ARG A N 15
ATOM 26499 C CA . ARG A 1 25 ? -3.883 -9.476 2.911 1.00 0.00 25 ARG A CA 15
ATOM 26500 C C . ARG A 1 25 ? -3.191 -10.532 2.042 1.00 0.00 25 ARG A C 15
ATOM 26501 O O . ARG A 1 25 ? -3.863 -11.239 1.288 1.00 0.00 25 ARG A O 15
ATOM 26522 N N . TYR A 1 26 ? -1.869 -10.650 2.165 1.00 0.00 26 TYR A N 15
ATOM 26523 C CA . TYR A 1 26 ? -1.026 -11.561 1.376 1.00 0.00 26 TYR A CA 15
ATOM 26524 C C . TYR A 1 26 ? 0.025 -12.299 2.220 1.00 0.00 26 TYR A C 15
ATOM 26525 O O . TYR A 1 26 ? 0.479 -11.803 3.253 1.00 0.00 26 TYR A O 15
ATOM 26543 N N . ASN A 1 27 ? 0.417 -13.493 1.756 1.00 0.00 27 ASN A N 15
ATOM 26544 C CA . ASN A 1 27 ? 1.256 -14.444 2.498 1.00 0.00 27 ASN A CA 15
ATOM 26545 C C . ASN A 1 27 ? 2.673 -14.647 1.917 1.00 0.00 27 ASN A C 15
ATOM 26546 O O . ASN A 1 27 ? 3.526 -15.206 2.608 1.00 0.00 27 ASN A O 15
ATOM 26557 N N . ASP A 1 28 ? 2.948 -14.212 0.680 1.00 0.00 28 ASP A N 15
ATOM 26558 C CA . ASP A 1 28 ? 4.277 -14.326 0.052 1.00 0.00 28 ASP A CA 15
ATOM 26559 C C . ASP A 1 28 ? 4.563 -13.180 -0.936 1.00 0.00 28 ASP A C 15
ATOM 26560 O O . ASP A 1 28 ? 3.651 -12.771 -1.665 1.00 0.00 28 ASP A O 15
ATOM 26569 N N . PRO A 1 29 ? 5.820 -12.706 -1.053 1.00 0.00 29 PRO A N 15
ATOM 26570 C CA . PRO A 1 29 ? 6.258 -11.798 -2.120 1.00 0.00 29 PRO A CA 15
ATOM 26571 C C . PRO A 1 29 ? 5.889 -12.261 -3.545 1.00 0.00 29 PRO A C 15
ATOM 26572 O O . PRO A 1 29 ? 5.613 -11.430 -4.412 1.00 0.00 29 PRO A O 15
ATOM 26583 N N . ASN A 1 30 ? 5.859 -13.570 -3.815 1.00 0.00 30 ASN A N 15
ATOM 26584 C CA . ASN A 1 30 ? 5.525 -14.091 -5.144 1.00 0.00 30 ASN A CA 15
ATOM 26585 C C . ASN A 1 30 ? 4.037 -13.981 -5.486 1.00 0.00 30 ASN A C 15
ATOM 26586 O O . ASN A 1 30 ? 3.698 -13.815 -6.657 1.00 0.00 30 ASN A O 15
ATOM 26597 N N . GLU A 1 31 ? 3.150 -14.073 -4.495 1.00 0.00 31 GLU A N 15
ATOM 26598 C CA . GLU A 1 31 ? 1.706 -13.900 -4.691 1.00 0.00 31 GLU A CA 15
ATOM 26599 C C . GLU A 1 31 ? 1.329 -12.416 -4.719 1.00 0.00 31 GLU A C 15
ATOM 26600 O O . GLU A 1 31 ? 0.456 -12.004 -5.484 1.00 0.00 31 GLU A O 15
ATOM 26612 N N . VAL A 1 32 ? 2.016 -11.603 -3.906 1.00 0.00 32 VAL A N 15
ATOM 26613 C CA . VAL A 1 32 ? 1.679 -10.180 -3.730 1.00 0.00 32 VAL A CA 15
ATOM 26614 C C . VAL A 1 32 ? 2.035 -9.341 -4.961 1.00 0.00 32 VAL A C 15
ATOM 26615 O O . VAL A 1 32 ? 1.291 -8.432 -5.321 1.00 0.00 32 VAL A O 15
ATOM 26628 N N . GLU A 1 33 ? 3.123 -9.699 -5.652 1.00 0.00 33 GLU A N 15
ATOM 26629 C CA . GLU A 1 33 ? 3.600 -9.075 -6.898 1.00 0.00 33 GLU A CA 15
ATOM 26630 C C . GLU A 1 33 ? 2.468 -8.908 -7.925 1.00 0.00 33 GLU A C 15
ATOM 26631 O O . GLU A 1 33 ? 2.309 -7.841 -8.521 1.00 0.00 33 GLU A O 15
ATOM 26643 N N . LYS A 1 34 ? 1.648 -9.950 -8.107 1.00 0.00 34 LYS A N 15
ATOM 26644 C CA . LYS A 1 34 ? 0.561 -9.964 -9.102 1.00 0.00 34 LYS A CA 15
ATOM 26645 C C . LYS A 1 34 ? -0.514 -8.928 -8.760 1.00 0.00 34 LYS A C 15
ATOM 26646 O O . LYS A 1 34 ? -1.014 -8.243 -9.650 1.00 0.00 34 LYS A O 15
ATOM 26665 N N . SER A 1 35 ? -0.793 -8.741 -7.470 1.00 0.00 35 SER A N 15
ATOM 26666 C CA . SER A 1 35 ? -1.671 -7.676 -6.966 1.00 0.00 35 SER A CA 15
ATOM 26667 C C . SER A 1 35 ? -1.146 -6.281 -7.327 1.00 0.00 35 SER A C 15
ATOM 26668 O O . SER A 1 35 ? -1.925 -5.420 -7.741 1.00 0.00 35 SER A O 15
ATOM 26676 N N . ILE A 1 36 ? 0.173 -6.059 -7.241 1.00 0.00 36 ILE A N 15
ATOM 26677 C CA . ILE A 1 36 ? 0.789 -4.781 -7.611 1.00 0.00 36 ILE A CA 15
ATOM 26678 C C . ILE A 1 36 ? 0.648 -4.541 -9.117 1.00 0.00 36 ILE A C 15
ATOM 26679 O O . ILE A 1 36 ? 0.215 -3.471 -9.540 1.00 0.00 36 ILE A O 15
ATOM 26695 N N . ARG A 1 37 ? 0.967 -5.552 -9.933 1.00 0.00 37 ARG A N 15
ATOM 26696 C CA . ARG A 1 37 ? 0.916 -5.462 -11.400 1.00 0.00 37 ARG A CA 15
ATOM 26697 C C . ARG A 1 37 ? -0.489 -5.142 -11.915 1.00 0.00 37 ARG A C 15
ATOM 26698 O O . ARG A 1 37 ? -0.619 -4.335 -12.833 1.00 0.00 37 ARG A O 15
ATOM 26719 N N . GLU A 1 38 ? -1.536 -5.675 -11.285 1.00 0.00 38 GLU A N 15
ATOM 26720 C CA . GLU A 1 38 ? -2.932 -5.346 -11.627 1.00 0.00 38 GLU A CA 15
ATOM 26721 C C . GLU A 1 38 ? -3.268 -3.887 -11.295 1.00 0.00 38 GLU A C 15
ATOM 26722 O O . GLU A 1 38 ? -3.806 -3.160 -12.131 1.00 0.00 38 GLU A O 15
ATOM 26734 N N . ALA A 1 39 ? -2.897 -3.441 -10.091 1.00 0.00 39 ALA A N 15
ATOM 26735 C CA . ALA A 1 39 ? -3.111 -2.064 -9.639 1.00 0.00 39 ALA A CA 15
ATOM 26736 C C . ALA A 1 39 ? -2.425 -1.040 -10.558 1.00 0.00 39 ALA A C 15
ATOM 26737 O O . ALA A 1 39 ? -3.040 -0.050 -10.960 1.00 0.00 39 ALA A O 15
ATOM 26744 N N . LEU A 1 40 ? -1.176 -1.306 -10.956 1.00 0.00 40 LEU A N 15
ATOM 26745 C CA . LEU A 1 40 ? -0.394 -0.427 -11.824 1.00 0.00 40 LEU A CA 15
ATOM 26746 C C . LEU A 1 40 ? -0.916 -0.436 -13.267 1.00 0.00 40 LEU A C 15
ATOM 26747 O O . LEU A 1 40 ? -1.003 0.625 -13.889 1.00 0.00 40 LEU A O 15
ATOM 26763 N N . LYS A 1 41 ? -1.332 -1.599 -13.794 1.00 0.00 41 LYS A N 15
ATOM 26764 C CA . LYS A 1 41 ? -1.874 -1.728 -15.152 1.00 0.00 41 LYS A CA 15
ATOM 26765 C C . LYS A 1 41 ? -3.231 -1.037 -15.326 1.00 0.00 41 LYS A C 15
ATOM 26766 O O . LYS A 1 41 ? -3.522 -0.553 -16.422 1.00 0.00 41 LYS A O 15
ATOM 26785 N N . LYS A 1 42 ? -4.041 -0.970 -14.262 1.00 0.00 42 LYS A N 15
ATOM 26786 C CA . LYS A 1 42 ? -5.361 -0.309 -14.249 1.00 0.00 42 LYS A CA 15
ATOM 26787 C C . LYS A 1 42 ? -5.344 1.138 -13.731 1.00 0.00 42 LYS A C 15
ATOM 26788 O O . LYS A 1 42 ? -6.371 1.813 -13.797 1.00 0.00 42 LYS A O 15
ATOM 26807 N N . GLY A 1 43 ? -4.209 1.627 -13.221 1.00 0.00 43 GLY A N 15
ATOM 26808 C CA . GLY A 1 43 ? -4.087 2.975 -12.642 1.00 0.00 43 GLY A CA 15
ATOM 26809 C C . GLY A 1 43 ? -4.841 3.143 -11.313 1.00 0.00 43 GLY A C 15
ATOM 26810 O O . GLY A 1 43 ? -5.381 4.217 -11.035 1.00 0.00 43 GLY A O 15
ATOM 26814 N N . ARG A 1 44 ? -4.956 2.058 -10.536 1.00 0.00 44 ARG A N 15
ATOM 26815 C CA . ARG A 1 44 ? -5.754 1.937 -9.303 1.00 0.00 44 ARG A CA 15
ATOM 26816 C C . ARG A 1 44 ? -4.897 1.884 -8.041 1.00 0.00 44 ARG A C 15
ATOM 26817 O O . ARG A 1 44 ? -3.705 1.580 -8.082 1.00 0.00 44 ARG A O 15
ATOM 26838 N N . THR A 1 45 ? -5.541 2.166 -6.910 1.00 0.00 45 THR A N 15
ATOM 26839 C CA . THR A 1 45 ? -4.924 2.169 -5.578 1.00 0.00 45 THR A CA 15
ATOM 26840 C C . THR A 1 45 ? -5.288 0.905 -4.804 1.00 0.00 45 THR A C 15
ATOM 26841 O O . THR A 1 45 ? -6.460 0.674 -4.501 1.00 0.00 45 THR A O 15
ATOM 26852 N N . LEU A 1 46 ? -4.281 0.106 -4.444 1.00 0.00 46 LEU A N 15
ATOM 26853 C CA . LEU A 1 46 ? -4.419 -1.034 -3.532 1.00 0.00 46 LEU A CA 15
ATOM 26854 C C . LEU A 1 46 ? -3.551 -0.825 -2.292 1.00 0.00 46 LEU A C 15
ATOM 26855 O O . LEU A 1 46 ? -2.397 -0.402 -2.380 1.00 0.00 46 LEU A O 15
ATOM 26871 N N . ILE A 1 47 ? -4.114 -1.162 -1.137 1.00 0.00 47 ILE A N 15
ATOM 26872 C CA . ILE A 1 47 ? -3.446 -1.108 0.159 1.00 0.00 47 ILE A CA 15
ATOM 26873 C C . ILE A 1 47 ? -3.350 -2.537 0.675 1.00 0.00 47 ILE A C 15
ATOM 26874 O O . ILE A 1 47 ? -4.350 -3.223 0.872 1.00 0.00 47 ILE A O 15
ATOM 26890 N N . ILE A 1 48 ? -2.126 -3.011 0.836 1.00 0.00 48 ILE A N 15
ATOM 26891 C CA . ILE A 1 48 ? -1.847 -4.428 1.081 1.00 0.00 48 ILE A CA 15
ATOM 26892 C C . ILE A 1 48 ? -1.149 -4.634 2.422 1.00 0.00 48 ILE A C 15
ATOM 26893 O O . ILE A 1 48 ? -0.330 -3.817 2.835 1.00 0.00 48 ILE A O 15
ATOM 26909 N N . ILE A 1 49 ? -1.463 -5.739 3.100 1.00 0.00 49 ILE A N 15
ATOM 26910 C CA . ILE A 1 49 ? -0.848 -6.135 4.371 1.00 0.00 49 ILE A CA 15
ATOM 26911 C C . ILE A 1 49 ? -0.160 -7.491 4.188 1.00 0.00 49 ILE A C 15
ATOM 26912 O O . ILE A 1 49 ? -0.817 -8.493 3.895 1.00 0.00 49 ILE A O 15
ATOM 26928 N N . ILE A 1 50 ? 1.165 -7.525 4.345 1.00 0.00 50 ILE A N 15
ATOM 26929 C CA . ILE A 1 50 ? 1.996 -8.726 4.232 1.00 0.00 50 ILE A CA 15
ATOM 26930 C C . ILE A 1 50 ? 3.028 -8.781 5.358 1.00 0.00 50 ILE A C 15
ATOM 26931 O O . ILE A 1 50 ? 3.785 -7.837 5.557 1.00 0.00 50 ILE A O 15
ATOM 26947 N N . ASN A 1 51 ? 3.056 -9.887 6.110 1.00 0.00 51 ASN A N 15
ATOM 26948 C CA . ASN A 1 51 ? 3.919 -10.083 7.289 1.00 0.00 51 ASN A CA 15
ATOM 26949 C C . ASN A 1 51 ? 3.844 -8.920 8.312 1.00 0.00 51 ASN A C 15
ATOM 26950 O O . ASN A 1 51 ? 4.825 -8.576 8.974 1.00 0.00 51 ASN A O 15
ATOM 26961 N N . GLY A 1 52 ? 2.670 -8.287 8.405 1.00 0.00 52 GLY A N 15
ATOM 26962 C CA . GLY A 1 52 ? 2.399 -7.096 9.220 1.00 0.00 52 GLY A CA 15
ATOM 26963 C C . GLY A 1 52 ? 2.848 -5.754 8.617 1.00 0.00 52 GLY A C 15
ATOM 26964 O O . GLY A 1 52 ? 2.654 -4.723 9.267 1.00 0.00 52 GLY A O 15
ATOM 26968 N N . VAL A 1 53 ? 3.415 -5.732 7.403 1.00 0.00 53 VAL A N 15
ATOM 26969 C CA . VAL A 1 53 ? 3.889 -4.514 6.715 1.00 0.00 53 VAL A CA 15
ATOM 26970 C C . VAL A 1 53 ? 2.785 -3.970 5.809 1.00 0.00 53 VAL A C 15
ATOM 26971 O O . VAL A 1 53 ? 2.190 -4.728 5.042 1.00 0.00 53 VAL A O 15
ATOM 26984 N N . PHE A 1 54 ? 2.546 -2.655 5.853 1.00 0.00 54 PHE A N 15
ATOM 26985 C CA . PHE A 1 54 ? 1.594 -1.982 4.961 1.00 0.00 54 PHE A CA 15
ATOM 26986 C C . PHE A 1 54 ? 2.282 -1.576 3.648 1.00 0.00 54 PHE A C 15
ATOM 26987 O O . PHE A 1 54 ? 3.087 -0.646 3.618 1.00 0.00 54 PHE A O 15
ATOM 27004 N N . VAL A 1 55 ? 1.944 -2.253 2.553 1.00 0.00 55 VAL A N 15
ATOM 27005 C CA . VAL A 1 55 ? 2.455 -2.019 1.196 1.00 0.00 55 VAL A CA 15
ATOM 27006 C C . VAL A 1 55 ? 1.401 -1.240 0.409 1.00 0.00 55 VAL A C 15
ATOM 27007 O O . VAL A 1 55 ? 0.335 -1.765 0.084 1.00 0.00 55 VAL A O 15
ATOM 27020 N N . VAL A 1 56 ? 1.685 0.026 0.115 1.00 0.00 56 VAL A N 15
ATOM 27021 C CA . VAL A 1 56 ? 0.763 0.943 -0.573 1.00 0.00 56 VAL A CA 15
ATOM 27022 C C . VAL A 1 56 ? 1.141 1.065 -2.054 1.00 0.00 56 VAL A C 15
ATOM 27023 O O . VAL A 1 56 ? 2.250 1.488 -2.384 1.00 0.00 56 VAL A O 15
ATOM 27036 N N . VAL A 1 57 ? 0.218 0.712 -2.953 1.00 0.00 57 VAL A N 15
ATOM 27037 C CA . VAL A 1 57 ? 0.404 0.775 -4.413 1.00 0.00 57 VAL A CA 15
ATOM 27038 C C . VAL A 1 57 ? -0.581 1.766 -5.023 1.00 0.00 57 VAL A C 15
ATOM 27039 O O . VAL A 1 57 ? -1.784 1.648 -4.796 1.00 0.00 57 VAL A O 15
ATOM 27052 N N . SER A 1 58 ? -0.093 2.711 -5.826 1.00 0.00 58 SER A N 15
ATOM 27053 C CA . SER A 1 58 ? -0.904 3.593 -6.673 1.00 0.00 58 SER A CA 15
ATOM 27054 C C . SER A 1 58 ? -0.030 4.197 -7.773 1.00 0.00 58 SER A C 15
ATOM 27055 O O . SER A 1 58 ? 1.173 4.359 -7.591 1.00 0.00 58 SER A O 15
ATOM 27063 N N . THR A 1 59 ? -0.611 4.597 -8.900 1.00 0.00 59 THR A N 15
ATOM 27064 C CA . THR A 1 59 ? 0.080 5.385 -9.935 1.00 0.00 59 THR A CA 15
ATOM 27065 C C . THR A 1 59 ? 0.080 6.889 -9.614 1.00 0.00 59 THR A C 15
ATOM 27066 O O . THR A 1 59 ? 0.618 7.681 -10.390 1.00 0.00 59 THR A O 15
ATOM 27077 N N . ASP A 1 60 ? -0.484 7.295 -8.469 1.00 0.00 60 ASP A N 15
ATOM 27078 C CA . ASP A 1 60 ? -0.514 8.677 -7.984 1.00 0.00 60 ASP A CA 15
ATOM 27079 C C . ASP A 1 60 ? 0.182 8.805 -6.617 1.00 0.00 60 ASP A C 15
ATOM 27080 O O . ASP A 1 60 ? -0.317 8.313 -5.603 1.00 0.00 60 ASP A O 15
ATOM 27089 N N . GLU A 1 61 ? 1.324 9.497 -6.573 1.00 0.00 61 GLU A N 15
ATOM 27090 C CA . GLU A 1 61 ? 2.095 9.729 -5.340 1.00 0.00 61 GLU A CA 15
ATOM 27091 C C . GLU A 1 61 ? 1.279 10.452 -4.254 1.00 0.00 61 GLU A C 15
ATOM 27092 O O . GLU A 1 61 ? 1.449 10.169 -3.067 1.00 0.00 61 GLU A O 15
ATOM 27104 N N . ASP A 1 62 ? 0.352 11.334 -4.644 1.00 0.00 62 ASP A N 15
ATOM 27105 C CA . ASP A 1 62 ? -0.560 12.022 -3.727 1.00 0.00 62 ASP A CA 15
ATOM 27106 C C . ASP A 1 62 ? -1.546 11.064 -3.036 1.00 0.00 62 ASP A C 15
ATOM 27107 O O . ASP A 1 62 ? -1.940 11.308 -1.896 1.00 0.00 62 ASP A O 15
ATOM 27116 N N . LEU A 1 63 ? -1.906 9.947 -3.679 1.00 0.00 63 LEU A N 15
ATOM 27117 C CA . LEU A 1 63 ? -2.734 8.916 -3.056 1.00 0.00 63 LEU A CA 15
ATOM 27118 C C . LEU A 1 63 ? -1.947 8.104 -2.024 1.00 0.00 63 LEU A C 15
ATOM 27119 O O . LEU A 1 63 ? -2.415 7.950 -0.897 1.00 0.00 63 LEU A O 15
ATOM 27135 N N . ILE A 1 64 ? -0.716 7.687 -2.340 1.00 0.00 64 ILE A N 15
ATOM 27136 C CA . ILE A 1 64 ? 0.153 7.005 -1.366 1.00 0.00 64 ILE A CA 15
ATOM 27137 C C . ILE A 1 64 ? 0.473 7.906 -0.169 1.00 0.00 64 ILE A C 15
ATOM 27138 O O . ILE A 1 64 ? 0.275 7.478 0.966 1.00 0.00 64 ILE A O 15
ATOM 27154 N N . ARG A 1 65 ? 0.938 9.145 -0.381 1.00 0.00 65 ARG A N 15
ATOM 27155 C CA . ARG A 1 65 ? 1.394 10.010 0.727 1.00 0.00 65 ARG A CA 15
ATOM 27156 C C . ARG A 1 65 ? 0.284 10.360 1.724 1.00 0.00 65 ARG A C 15
ATOM 27157 O O . ARG A 1 65 ? 0.550 10.474 2.918 1.00 0.00 65 ARG A O 15
ATOM 27178 N N . GLU A 1 66 ? -0.962 10.448 1.264 1.00 0.00 66 GLU A N 15
ATOM 27179 C CA . GLU A 1 66 ? -2.130 10.650 2.128 1.00 0.00 66 GLU A CA 15
ATOM 27180 C C . GLU A 1 66 ? -2.532 9.359 2.858 1.00 0.00 66 GLU A C 15
ATOM 27181 O O . GLU A 1 66 ? -2.875 9.410 4.039 1.00 0.00 66 GLU A O 15
ATOM 27193 N N . ILE A 1 67 ? -2.409 8.188 2.218 1.00 0.00 67 ILE A N 15
ATOM 27194 C CA . ILE A 1 67 ? -2.641 6.889 2.871 1.00 0.00 67 ILE A CA 15
ATOM 27195 C C . ILE A 1 67 ? -1.609 6.661 3.978 1.00 0.00 67 ILE A C 15
ATOM 27196 O O . ILE A 1 67 ? -1.977 6.289 5.091 1.00 0.00 67 ILE A O 15
ATOM 27212 N N . LYS A 1 68 ? -0.326 6.935 3.707 1.00 0.00 68 LYS A N 15
ATOM 27213 C CA . LYS A 1 68 ? 0.765 6.791 4.679 1.00 0.00 68 LYS A CA 15
ATOM 27214 C C . LYS A 1 68 ? 0.499 7.599 5.943 1.00 0.00 68 LYS A C 15
ATOM 27215 O O . LYS A 1 68 ? 0.669 7.061 7.032 1.00 0.00 68 LYS A O 15
ATOM 27234 N N . ARG A 1 69 ? -0.004 8.834 5.820 1.00 0.00 69 ARG A N 15
ATOM 27235 C CA . ARG A 1 69 ? -0.416 9.648 6.976 1.00 0.00 69 ARG A CA 15
ATOM 27236 C C . ARG A 1 69 ? -1.555 8.999 7.765 1.00 0.00 69 ARG A C 15
ATOM 27237 O O . ARG A 1 69 ? -1.447 8.880 8.981 1.00 0.00 69 ARG A O 15
ATOM 27258 N N . LEU A 1 70 ? -2.601 8.503 7.105 1.00 0.00 70 LEU A N 15
ATOM 27259 C CA . LEU A 1 70 ? -3.757 7.889 7.777 1.00 0.00 70 LEU A CA 15
ATOM 27260 C C . LEU A 1 70 ? -3.402 6.555 8.458 1.00 0.00 70 LEU A C 15
ATOM 27261 O O . LEU A 1 70 ? -3.949 6.264 9.524 1.00 0.00 70 LEU A O 15
ATOM 27277 N N . ILE A 1 71 ? -2.457 5.788 7.898 1.00 0.00 71 ILE A N 15
ATOM 27278 C CA . ILE A 1 71 ? -1.867 4.594 8.528 1.00 0.00 71 ILE A CA 15
ATOM 27279 C C . ILE A 1 71 ? -1.013 5.000 9.738 1.00 0.00 71 ILE A C 15
ATOM 27280 O O . ILE A 1 71 ? -1.185 4.451 10.826 1.00 0.00 71 ILE A O 15
ATOM 27296 N N . LYS A 1 72 ? -0.133 5.994 9.571 1.00 0.00 72 LYS A N 15
ATOM 27297 C CA . LYS A 1 72 ? 0.802 6.491 10.600 1.00 0.00 72 LYS A CA 15
ATOM 27298 C C . LYS A 1 72 ? 0.087 7.112 11.805 1.00 0.00 72 LYS A C 15
ATOM 27299 O O . LYS A 1 72 ? 0.550 6.959 12.929 1.00 0.00 72 LYS A O 15
ATOM 27318 N N . GLU A 1 73 ? -1.060 7.760 11.609 1.00 0.00 73 GLU A N 15
ATOM 27319 C CA . GLU A 1 73 ? -1.901 8.255 12.705 1.00 0.00 73 GLU A CA 15
ATOM 27320 C C . GLU A 1 73 ? -2.390 7.129 13.629 1.00 0.00 73 GLU A C 15
ATOM 27321 O O . GLU A 1 73 ? -2.422 7.292 14.850 1.00 0.00 73 GLU A O 15
ATOM 27333 N N . SER A 1 74 ? -2.781 5.994 13.042 1.00 0.00 74 SER A N 15
ATOM 27334 C CA . SER A 1 74 ? -3.404 4.874 13.757 1.00 0.00 74 SER A CA 15
ATOM 27335 C C . SER A 1 74 ? -2.385 3.831 14.243 1.00 0.00 74 SER A C 15
ATOM 27336 O O . SER A 1 74 ? -2.609 3.193 15.272 1.00 0.00 74 SER A O 15
ATOM 27344 N N . ASN A 1 75 ? -1.244 3.686 13.553 1.00 0.00 75 ASN A N 15
ATOM 27345 C CA . ASN A 1 75 ? -0.111 2.843 13.944 1.00 0.00 75 ASN A CA 15
ATOM 27346 C C . ASN A 1 75 ? 1.225 3.596 13.717 1.00 0.00 75 ASN A C 15
ATOM 27347 O O . ASN A 1 75 ? 1.902 3.363 12.712 1.00 0.00 75 ASN A O 15
ATOM 27358 N N . PRO A 1 76 ? 1.637 4.500 14.629 1.00 0.00 76 PRO A N 15
ATOM 27359 C CA . PRO A 1 76 ? 2.786 5.391 14.414 1.00 0.00 76 PRO A CA 15
ATOM 27360 C C . PRO A 1 76 ? 4.157 4.696 14.420 1.00 0.00 76 PRO A C 15
ATOM 27361 O O . PRO A 1 76 ? 5.133 5.307 13.983 1.00 0.00 76 PRO A O 15
ATOM 27372 N N . ASN A 1 77 ? 4.245 3.446 14.887 1.00 0.00 77 ASN A N 15
ATOM 27373 C CA . ASN A 1 77 ? 5.468 2.634 14.903 1.00 0.00 77 ASN A CA 15
ATOM 27374 C C . ASN A 1 77 ? 5.603 1.681 13.691 1.00 0.00 77 ASN A C 15
ATOM 27375 O O . ASN A 1 77 ? 6.666 1.080 13.499 1.00 0.00 77 ASN A O 15
ATOM 27386 N N . LYS A 1 78 ? 4.540 1.494 12.889 1.00 0.00 78 LYS A N 15
ATOM 27387 C CA . LYS A 1 78 ? 4.481 0.452 11.848 1.00 0.00 78 LYS A CA 15
ATOM 27388 C C . LYS A 1 78 ? 5.446 0.681 10.682 1.00 0.00 78 LYS A C 15
ATOM 27389 O O . LYS A 1 78 ? 5.701 1.812 10.263 1.00 0.00 78 LYS A O 15
ATOM 27408 N N . LYS A 1 79 ? 5.943 -0.432 10.133 1.00 0.00 79 LYS A N 15
ATOM 27409 C CA . LYS A 1 79 ? 6.709 -0.485 8.880 1.00 0.00 79 LYS A CA 15
ATOM 27410 C C . LYS A 1 79 ? 5.756 -0.335 7.689 1.00 0.00 79 LYS A C 15
ATOM 27411 O O . LYS A 1 79 ? 4.676 -0.934 7.669 1.00 0.00 79 LYS A O 15
ATOM 27430 N N . THR A 1 80 ? 6.169 0.433 6.683 1.00 0.00 80 THR A N 15
ATOM 27431 C CA . THR A 1 80 ? 5.425 0.621 5.425 1.00 0.00 80 THR A CA 15
ATOM 27432 C C . THR A 1 80 ? 6.324 0.470 4.200 1.00 0.00 80 THR A C 15
ATOM 27433 O O . THR A 1 80 ? 7.550 0.547 4.287 1.00 0.00 80 THR A O 15
ATOM 27444 N N . LEU A 1 81 ? 5.692 0.261 3.047 1.00 0.00 81 LEU A N 15
ATOM 27445 C CA . LEU A 1 81 ? 6.297 0.210 1.721 1.00 0.00 81 LEU A CA 15
ATOM 27446 C C . LEU A 1 81 ? 5.421 0.990 0.727 1.00 0.00 81 LEU A C 15
ATOM 27447 O O . LEU A 1 81 ? 4.208 1.098 0.913 1.00 0.00 81 LEU A O 15
ATOM 27463 N N . ASP A 1 82 ? 6.027 1.557 -0.311 1.00 0.00 82 ASP A N 15
ATOM 27464 C CA . ASP A 1 82 ? 5.373 2.390 -1.324 1.00 0.00 82 ASP A CA 15
ATOM 27465 C C . ASP A 1 82 ? 5.871 2.070 -2.742 1.00 0.00 82 ASP A C 15
ATOM 27466 O O . ASP A 1 82 ? 7.065 1.852 -2.952 1.00 0.00 82 ASP A O 15
ATOM 27475 N N . VAL A 1 83 ? 4.942 2.014 -3.706 1.00 0.00 83 VAL A N 15
ATOM 27476 C CA . VAL A 1 83 ? 5.179 1.548 -5.080 1.00 0.00 83 VAL A CA 15
ATOM 27477 C C . VAL A 1 83 ? 4.326 2.333 -6.083 1.00 0.00 83 VAL A C 15
ATOM 27478 O O . VAL A 1 83 ? 3.103 2.399 -5.937 1.00 0.00 83 VAL A O 15
ATOM 27491 N N . THR A 1 84 ? 4.958 2.852 -7.142 1.00 0.00 84 THR A N 15
ATOM 27492 C CA . THR A 1 84 ? 4.279 3.506 -8.284 1.00 0.00 84 THR A CA 15
ATOM 27493 C C . THR A 1 84 ? 4.598 2.932 -9.672 1.00 0.00 84 THR A C 15
ATOM 27494 O O . THR A 1 84 ? 3.911 3.242 -10.648 1.00 0.00 84 THR A O 15
ATOM 27505 N N . THR A 1 85 ? 5.609 2.068 -9.757 1.00 0.00 85 THR A N 15
ATOM 27506 C CA . THR A 1 85 ? 6.031 1.332 -10.970 1.00 0.00 85 THR A CA 15
ATOM 27507 C C . THR A 1 85 ? 6.535 -0.070 -10.605 1.00 0.00 85 THR A C 15
ATOM 27508 O O . THR A 1 85 ? 6.880 -0.328 -9.453 1.00 0.00 85 THR A O 15
ATOM 27519 N N . GLU A 1 86 ? 6.664 -0.980 -11.573 1.00 0.00 86 GLU A N 15
ATOM 27520 C CA . GLU A 1 86 ? 7.237 -2.317 -11.321 1.00 0.00 86 GLU A CA 15
ATOM 27521 C C . GLU A 1 86 ? 8.742 -2.269 -10.982 1.00 0.00 86 GLU A C 15
ATOM 27522 O O . GLU A 1 86 ? 9.236 -3.086 -10.208 1.00 0.00 86 GLU A O 15
ATOM 27534 N N . GLU A 1 87 ? 9.461 -1.253 -11.473 1.00 0.00 87 GLU A N 15
ATOM 27535 C CA . GLU A 1 87 ? 10.839 -0.965 -11.049 1.00 0.00 87 GLU A CA 15
ATOM 27536 C C . GLU A 1 87 ? 10.888 -0.487 -9.584 1.00 0.00 87 GLU A C 15
ATOM 27537 O O . GLU A 1 87 ? 11.825 -0.802 -8.852 1.00 0.00 87 GLU A O 15
ATOM 27549 N N . ASP A 1 88 ? 9.851 0.233 -9.141 1.00 0.00 88 ASP A N 15
ATOM 27550 C CA . ASP A 1 88 ? 9.691 0.720 -7.767 1.00 0.00 88 ASP A CA 15
ATOM 27551 C C . ASP A 1 88 ? 9.394 -0.445 -6.804 1.00 0.00 88 ASP A C 15
ATOM 27552 O O . ASP A 1 88 ? 9.952 -0.496 -5.709 1.00 0.00 88 ASP A O 15
ATOM 27561 N N . LEU A 1 89 ? 8.591 -1.428 -7.245 1.00 0.00 89 LEU A N 15
ATOM 27562 C CA . LEU A 1 89 ? 8.352 -2.687 -6.529 1.00 0.00 89 LEU A CA 15
ATOM 27563 C C . LEU A 1 89 ? 9.656 -3.469 -6.314 1.00 0.00 89 LEU A C 15
ATOM 27564 O O . LEU A 1 89 ? 9.970 -3.849 -5.189 1.00 0.00 89 LEU A O 15
ATOM 27580 N N . GLU A 1 90 ? 10.423 -3.717 -7.378 1.00 0.00 90 GLU A N 15
ATOM 27581 C CA . GLU A 1 90 ? 11.669 -4.489 -7.273 1.00 0.00 90 GLU A CA 15
ATOM 27582 C C . GLU A 1 90 ? 12.729 -3.772 -6.429 1.00 0.00 90 GLU A C 15
ATOM 27583 O O . GLU A 1 90 ? 13.449 -4.420 -5.672 1.00 0.00 90 GLU A O 15
ATOM 27595 N N . GLU A 1 91 ? 12.781 -2.440 -6.488 1.00 0.00 91 GLU A N 15
ATOM 27596 C CA . GLU A 1 91 ? 13.641 -1.632 -5.612 1.00 0.00 91 GLU A CA 15
ATOM 27597 C C . GLU A 1 91 ? 13.286 -1.828 -4.128 1.00 0.00 91 GLU A C 15
ATOM 27598 O O . GLU A 1 91 ? 14.173 -2.134 -3.327 1.00 0.00 91 GLU A O 15
ATOM 27610 N N . VAL A 1 92 ? 12.006 -1.723 -3.741 1.00 0.00 92 VAL A N 15
ATOM 27611 C CA . VAL A 1 92 ? 11.619 -1.915 -2.332 1.00 0.00 92 VAL A CA 15
ATOM 27612 C C . VAL A 1 92 ? 11.724 -3.372 -1.876 1.00 0.00 92 VAL A C 15
ATOM 27613 O O . VAL A 1 92 ? 12.147 -3.616 -0.749 1.00 0.00 92 VAL A O 15
ATOM 27626 N N . LEU A 1 93 ? 11.452 -4.355 -2.742 1.00 0.00 93 LEU A N 15
ATOM 27627 C CA . LEU A 1 93 ? 11.702 -5.769 -2.434 1.00 0.00 93 LEU A CA 15
ATOM 27628 C C . LEU A 1 93 ? 13.200 -6.056 -2.239 1.00 0.00 93 LEU A C 15
ATOM 27629 O O . LEU A 1 93 ? 13.551 -6.846 -1.361 1.00 0.00 93 LEU A O 15
ATOM 27645 N N . ARG A 1 94 ? 14.098 -5.374 -2.966 1.00 0.00 94 ARG A N 15
ATOM 27646 C CA . ARG A 1 94 ? 15.552 -5.516 -2.766 1.00 0.00 94 ARG A CA 15
ATOM 27647 C C . ARG A 1 94 ? 15.976 -4.921 -1.421 1.00 0.00 94 ARG A C 15
ATOM 27648 O O . ARG A 1 94 ? 16.732 -5.548 -0.681 1.00 0.00 94 ARG A O 15
ATOM 27669 N N . ARG A 1 95 ? 15.405 -3.771 -1.045 1.00 0.00 95 ARG A N 15
ATOM 27670 C CA . ARG A 1 95 ? 15.590 -3.145 0.277 1.00 0.00 95 ARG A CA 15
ATOM 27671 C C . ARG A 1 95 ? 15.079 -4.011 1.430 1.00 0.00 95 ARG A C 15
ATOM 27672 O O . ARG A 1 95 ? 15.754 -4.079 2.454 1.00 0.00 95 ARG A O 15
ATOM 27693 N N . ILE A 1 96 ? 13.955 -4.716 1.268 1.00 0.00 96 ILE A N 15
ATOM 27694 C CA . ILE A 1 96 ? 13.452 -5.679 2.264 1.00 0.00 96 ILE A CA 15
ATOM 27695 C C . ILE A 1 96 ? 14.485 -6.789 2.534 1.00 0.00 96 ILE A C 15
ATOM 27696 O O . ILE A 1 96 ? 14.757 -7.093 3.698 1.00 0.00 96 ILE A O 15
ATOM 27712 N N . LYS A 1 97 ? 15.127 -7.337 1.489 1.00 0.00 97 LYS A N 15
ATOM 27713 C CA . LYS A 1 97 ? 16.185 -8.362 1.622 1.00 0.00 97 LYS A CA 15
ATOM 27714 C C . LYS A 1 97 ? 17.505 -7.805 2.178 1.00 0.00 97 LYS A C 15
ATOM 27715 O O . LYS A 1 97 ? 18.208 -8.518 2.895 1.00 0.00 97 LYS A O 15
ATOM 27734 N N . LYS A 1 98 ? 17.821 -6.533 1.903 1.00 0.00 98 LYS A N 15
ATOM 27735 C CA . LYS A 1 98 ? 19.002 -5.811 2.427 1.00 0.00 98 LYS A CA 15
ATOM 27736 C C . LYS A 1 98 ? 18.814 -5.216 3.837 1.00 0.00 98 LYS A C 15
ATOM 27737 O O . LYS A 1 98 ? 19.770 -4.682 4.400 1.00 0.00 98 LYS A O 15
ATOM 27756 N N . GLY A 1 99 ? 17.614 -5.296 4.420 1.00 0.00 99 GLY A N 15
ATOM 27757 C CA . GLY A 1 99 ? 17.300 -4.753 5.751 1.00 0.00 99 GLY A CA 15
ATOM 27758 C C . GLY A 1 99 ? 17.067 -3.232 5.795 1.00 0.00 99 GLY A C 15
ATOM 27759 O O . GLY A 1 99 ? 17.051 -2.644 6.877 1.00 0.00 99 GLY A O 15
ATOM 27763 N N . SER A 1 100 ? 16.861 -2.589 4.641 1.00 0.00 100 SER A N 15
ATOM 27764 C CA . SER A 1 100 ? 16.628 -1.138 4.483 1.00 0.00 100 SER A CA 15
ATOM 27765 C C . SER A 1 100 ? 15.130 -0.780 4.493 1.00 0.00 100 SER A C 15
ATOM 27766 O O . SER A 1 100 ? 14.634 -0.049 3.628 1.00 0.00 100 SER A O 15
ATOM 27774 N N . TRP A 1 101 ? 14.388 -1.340 5.454 1.00 0.00 101 TRP A N 15
ATOM 27775 C CA . TRP A 1 101 ? 12.934 -1.181 5.601 1.00 0.00 101 TRP A CA 15
ATOM 27776 C C . TRP A 1 101 ? 12.580 0.268 5.988 1.00 0.00 101 TRP A C 15
ATOM 27777 O O . TRP A 1 101 ? 13.292 0.889 6.781 1.00 0.00 101 TRP A O 15
ATOM 27798 N N . SER A 1 102 ? 11.479 0.806 5.452 1.00 0.00 102 SER A N 15
ATOM 27799 C CA . SER A 1 102 ? 11.101 2.217 5.654 1.00 0.00 102 SER A CA 15
ATOM 27800 C C . SER A 1 102 ? 10.464 2.476 7.028 1.00 0.00 102 SER A C 15
ATOM 27801 O O . SER A 1 102 ? 9.899 1.567 7.644 1.00 0.00 102 SER A O 15
ATOM 27809 N N . LEU A 1 103 ? 10.540 3.726 7.501 1.00 0.00 103 LEU A N 15
ATOM 27810 C CA . LEU A 1 103 ? 10.186 4.172 8.861 1.00 0.00 103 LEU A CA 15
ATOM 27811 C C . LEU A 1 103 ? 11.016 3.459 9.949 1.00 0.00 103 LEU A C 15
ATOM 27812 O O . LEU A 1 103 ? 10.516 2.922 10.940 1.00 0.00 103 LEU A O 15
ATOM 27828 N N . GLU A 1 104 ? 12.321 3.415 9.720 1.00 0.00 104 GLU A N 15
ATOM 27829 C CA . GLU A 1 104 ? 13.320 2.792 10.585 1.00 0.00 104 GLU A CA 15
ATOM 27830 C C . GLU A 1 104 ? 13.593 3.563 11.897 1.00 0.00 104 GLU A C 15
ATOM 27831 O O . GLU A 1 104 ? 13.691 4.792 11.904 1.00 0.00 104 GLU A O 15
ATOM 27843 N N . HIS A 1 105 ? 13.767 2.826 13.002 1.00 0.00 105 HIS A N 15
ATOM 27844 C CA . HIS A 1 105 ? 14.252 3.268 14.328 1.00 0.00 105 HIS A CA 15
ATOM 27845 C C . HIS A 1 105 ? 13.525 4.437 15.042 1.00 0.00 105 HIS A C 15
ATOM 27846 O O . HIS A 1 105 ? 13.948 4.834 16.132 1.00 0.00 105 HIS A O 15
ATOM 27860 N N . HIS A 1 106 ? 12.444 4.987 14.482 1.00 0.00 106 HIS A N 15
ATOM 27861 C CA . HIS A 1 106 ? 11.780 6.214 14.952 1.00 0.00 106 HIS A CA 15
ATOM 27862 C C . HIS A 1 106 ? 10.245 6.083 14.981 1.00 0.00 106 HIS A C 15
ATOM 27863 O O . HIS A 1 106 ? 9.671 5.147 14.422 1.00 0.00 106 HIS A O 15
ATOM 27877 N N . HIS A 1 107 ? 9.579 7.051 15.621 1.00 0.00 107 HIS A N 15
ATOM 27878 C CA . HIS A 1 107 ? 8.117 7.220 15.579 1.00 0.00 107 HIS A CA 15
ATOM 27879 C C . HIS A 1 107 ? 7.675 8.696 15.620 1.00 0.00 107 HIS A C 15
ATOM 27880 O O . HIS A 1 107 ? 6.692 9.047 14.966 1.00 0.00 107 HIS A O 15
ATOM 27894 N N . HIS A 1 108 ? 8.396 9.572 16.329 1.00 0.00 108 HIS A N 15
ATOM 27895 C CA . HIS A 1 108 ? 8.155 11.021 16.364 1.00 0.00 108 HIS A CA 15
ATOM 27896 C C . HIS A 1 108 ? 9.477 11.806 16.489 1.00 0.00 108 HIS A C 15
ATOM 27897 O O . HIS A 1 108 ? 10.458 11.299 17.040 1.00 0.00 108 HIS A O 15
ATOM 27911 N N . HIS A 1 109 ? 9.505 13.044 15.985 1.00 0.00 109 HIS A N 15
ATOM 27912 C CA . HIS A 1 109 ? 10.658 13.951 16.080 1.00 0.00 109 HIS A CA 15
ATOM 27913 C C . HIS A 1 109 ? 10.710 14.703 17.432 1.00 0.00 109 HIS A C 15
ATOM 27914 O O . HIS A 1 109 ? 9.769 14.639 18.232 1.00 0.00 109 HIS A O 15
ATOM 27928 N N . HIS A 1 110 ? 11.813 15.416 17.687 1.00 0.00 110 HIS A N 15
ATOM 27929 C CA . HIS A 1 110 ? 12.039 16.243 18.884 1.00 0.00 110 HIS A CA 15
ATOM 27930 C C . HIS A 1 110 ? 11.053 17.426 19.004 1.00 0.00 110 HIS A C 15
ATOM 27931 O O . HIS A 1 110 ? 10.581 17.691 20.133 1.00 0.00 110 HIS A O 15
ATOM 27946 N N . GLY A 1 1 ? -8.817 -5.743 15.018 1.00 0.00 1 GLY A N 16
ATOM 27947 C CA . GLY A 1 1 ? -7.613 -5.511 14.190 1.00 0.00 1 GLY A CA 16
ATOM 27948 C C . GLY A 1 1 ? -7.506 -4.054 13.774 1.00 0.00 1 GLY A C 16
ATOM 27949 O O . GLY A 1 1 ? -8.450 -3.501 13.209 1.00 0.00 1 GLY A O 16
ATOM 27955 N N . SER A 1 2 ? -6.359 -3.419 14.033 1.00 0.00 2 SER A N 16
ATOM 27956 C CA . SER A 1 2 ? -6.105 -1.988 13.761 1.00 0.00 2 SER A CA 16
ATOM 27957 C C . SER A 1 2 ? -6.158 -1.612 12.269 1.00 0.00 2 SER A C 16
ATOM 27958 O O . SER A 1 2 ? -6.325 -0.447 11.921 1.00 0.00 2 SER A O 16
ATOM 27966 N N . ASP A 1 3 ? -6.028 -2.590 11.374 1.00 0.00 3 ASP A N 16
ATOM 27967 C CA . ASP A 1 3 ? -6.205 -2.448 9.927 1.00 0.00 3 ASP A CA 16
ATOM 27968 C C . ASP A 1 3 ? -7.663 -2.195 9.508 1.00 0.00 3 ASP A C 16
ATOM 27969 O O . ASP A 1 3 ? -7.916 -1.409 8.595 1.00 0.00 3 ASP A O 16
ATOM 27978 N N . GLU A 1 4 ? -8.637 -2.777 10.213 1.00 0.00 4 GLU A N 16
ATOM 27979 C CA . GLU A 1 4 ? -10.066 -2.508 9.990 1.00 0.00 4 GLU A CA 16
ATOM 27980 C C . GLU A 1 4 ? -10.440 -1.072 10.408 1.00 0.00 4 GLU A C 16
ATOM 27981 O O . GLU A 1 4 ? -11.321 -0.449 9.815 1.00 0.00 4 GLU A O 16
ATOM 27993 N N . GLU A 1 5 ? -9.713 -0.509 11.378 1.00 0.00 5 GLU A N 16
ATOM 27994 C CA . GLU A 1 5 ? -9.856 0.884 11.812 1.00 0.00 5 GLU A CA 16
ATOM 27995 C C . GLU A 1 5 ? -9.271 1.884 10.805 1.00 0.00 5 GLU A C 16
ATOM 27996 O O . GLU A 1 5 ? -9.741 3.017 10.741 1.00 0.00 5 GLU A O 16
ATOM 28008 N N . ILE A 1 6 ? -8.274 1.495 9.999 1.00 0.00 6 ILE A N 16
ATOM 28009 C CA . ILE A 1 6 ? -7.818 2.301 8.853 1.00 0.00 6 ILE A CA 16
ATOM 28010 C C . ILE A 1 6 ? -8.788 2.176 7.672 1.00 0.00 6 ILE A C 16
ATOM 28011 O O . ILE A 1 6 ? -9.017 3.149 6.953 1.00 0.00 6 ILE A O 16
ATOM 28027 N N . ARG A 1 7 ? -9.394 1.000 7.473 1.00 0.00 7 ARG A N 16
ATOM 28028 C CA . ARG A 1 7 ? -10.227 0.704 6.286 1.00 0.00 7 ARG A CA 16
ATOM 28029 C C . ARG A 1 7 ? -11.396 1.689 6.123 1.00 0.00 7 ARG A C 16
ATOM 28030 O O . ARG A 1 7 ? -11.660 2.163 5.020 1.00 0.00 7 ARG A O 16
ATOM 28051 N N . LYS A 1 8 ? -12.029 2.085 7.233 1.00 0.00 8 LYS A N 16
ATOM 28052 C CA . LYS A 1 8 ? -13.084 3.119 7.272 1.00 0.00 8 LYS A CA 16
ATOM 28053 C C . LYS A 1 8 ? -12.586 4.516 6.861 1.00 0.00 8 LYS A C 16
ATOM 28054 O O . LYS A 1 8 ? -13.331 5.266 6.232 1.00 0.00 8 LYS A O 16
ATOM 28073 N N . LYS A 1 9 ? -11.324 4.858 7.173 1.00 0.00 9 LYS A N 16
ATOM 28074 C CA . LYS A 1 9 ? -10.691 6.139 6.808 1.00 0.00 9 LYS A CA 16
ATOM 28075 C C . LYS A 1 9 ? -10.351 6.146 5.318 1.00 0.00 9 LYS A C 16
ATOM 28076 O O . LYS A 1 9 ? -10.559 7.137 4.624 1.00 0.00 9 LYS A O 16
ATOM 28095 N N . LEU A 1 10 ? -9.902 5.003 4.809 1.00 0.00 10 LEU A N 16
ATOM 28096 C CA . LEU A 1 10 ? -9.592 4.785 3.398 1.00 0.00 10 LEU A CA 16
ATOM 28097 C C . LEU A 1 10 ? -10.816 4.931 2.481 1.00 0.00 10 LEU A C 16
ATOM 28098 O O . LEU A 1 10 ? -10.723 5.496 1.393 1.00 0.00 10 LEU A O 16
ATOM 28114 N N . GLU A 1 11 ? -11.978 4.463 2.934 1.00 0.00 11 GLU A N 16
ATOM 28115 C CA . GLU A 1 11 ? -13.235 4.602 2.190 1.00 0.00 11 GLU A CA 16
ATOM 28116 C C . GLU A 1 11 ? -13.747 6.049 2.151 1.00 0.00 11 GLU A C 16
ATOM 28117 O O . GLU A 1 11 ? -14.393 6.425 1.174 1.00 0.00 11 GLU A O 16
ATOM 28129 N N . GLU A 1 12 ? -13.448 6.887 3.154 1.00 0.00 12 GLU A N 16
ATOM 28130 C CA . GLU A 1 12 ? -13.728 8.331 3.026 1.00 0.00 12 GLU A CA 16
ATOM 28131 C C . GLU A 1 12 ? -12.663 9.044 2.182 1.00 0.00 12 GLU A C 16
ATOM 28132 O O . GLU A 1 12 ? -12.986 9.977 1.447 1.00 0.00 12 GLU A O 16
ATOM 28144 N N . LEU A 1 13 ? -11.415 8.555 2.185 1.00 0.00 13 LEU A N 16
ATOM 28145 C CA . LEU A 1 13 ? -10.352 9.060 1.316 1.00 0.00 13 LEU A CA 16
ATOM 28146 C C . LEU A 1 13 ? -10.710 8.863 -0.165 1.00 0.00 13 LEU A C 16
ATOM 28147 O O . LEU A 1 13 ? -10.412 9.730 -0.985 1.00 0.00 13 LEU A O 16
ATOM 28163 N N . ALA A 1 14 ? -11.437 7.793 -0.500 1.00 0.00 14 ALA A N 16
ATOM 28164 C CA . ALA A 1 14 ? -11.977 7.579 -1.843 1.00 0.00 14 ALA A CA 16
ATOM 28165 C C . ALA A 1 14 ? -12.882 8.737 -2.316 1.00 0.00 14 ALA A C 16
ATOM 28166 O O . ALA A 1 14 ? -12.773 9.184 -3.460 1.00 0.00 14 ALA A O 16
ATOM 28173 N N . LYS A 1 15 ? -13.715 9.291 -1.421 1.00 0.00 15 LYS A N 16
ATOM 28174 C CA . LYS A 1 15 ? -14.554 10.473 -1.704 1.00 0.00 15 LYS A CA 16
ATOM 28175 C C . LYS A 1 15 ? -13.741 11.776 -1.749 1.00 0.00 15 LYS A C 16
ATOM 28176 O O . LYS A 1 15 ? -14.050 12.657 -2.553 1.00 0.00 15 LYS A O 16
ATOM 28195 N N . ARG A 1 16 ? -12.684 11.892 -0.935 1.00 0.00 16 ARG A N 16
ATOM 28196 C CA . ARG A 1 16 ? -11.786 13.070 -0.878 1.00 0.00 16 ARG A CA 16
ATOM 28197 C C . ARG A 1 16 ? -10.922 13.209 -2.136 1.00 0.00 16 ARG A C 16
ATOM 28198 O O . ARG A 1 16 ? -10.779 14.315 -2.657 1.00 0.00 16 ARG A O 16
ATOM 28219 N N . LYS A 1 17 ? -10.358 12.097 -2.628 1.00 0.00 17 LYS A N 16
ATOM 28220 C CA . LYS A 1 17 ? -9.463 12.049 -3.800 1.00 0.00 17 LYS A CA 16
ATOM 28221 C C . LYS A 1 17 ? -10.196 11.782 -5.120 1.00 0.00 17 LYS A C 16
ATOM 28222 O O . LYS A 1 17 ? -9.618 11.982 -6.187 1.00 0.00 17 LYS A O 16
ATOM 28241 N N . GLY A 1 18 ? -11.454 11.336 -5.068 1.00 0.00 18 GLY A N 16
ATOM 28242 C CA . GLY A 1 18 ? -12.272 11.021 -6.248 1.00 0.00 18 GLY A CA 16
ATOM 28243 C C . GLY A 1 18 ? -11.824 9.770 -7.021 1.00 0.00 18 GLY A C 16
ATOM 28244 O O . GLY A 1 18 ? -12.116 9.656 -8.214 1.00 0.00 18 GLY A O 16
ATOM 28248 N N . LYS A 1 19 ? -11.087 8.860 -6.368 1.00 0.00 19 LYS A N 16
ATOM 28249 C CA . LYS A 1 19 ? -10.573 7.578 -6.906 1.00 0.00 19 LYS A CA 16
ATOM 28250 C C . LYS A 1 19 ? -11.024 6.405 -6.030 1.00 0.00 19 LYS A C 16
ATOM 28251 O O . LYS A 1 19 ? -11.387 6.597 -4.872 1.00 0.00 19 LYS A O 16
ATOM 28270 N N . ASP A 1 20 ? -10.954 5.182 -6.554 1.00 0.00 20 ASP A N 16
ATOM 28271 C CA . ASP A 1 20 ? -11.173 3.965 -5.760 1.00 0.00 20 ASP A CA 16
ATOM 28272 C C . ASP A 1 20 ? -9.890 3.537 -5.023 1.00 0.00 20 ASP A C 16
ATOM 28273 O O . ASP A 1 20 ? -8.798 3.545 -5.598 1.00 0.00 20 ASP A O 16
ATOM 28282 N N . LEU A 1 21 ? -10.037 3.116 -3.762 1.00 0.00 21 LEU A N 16
ATOM 28283 C CA . LEU A 1 21 ? -8.993 2.469 -2.957 1.00 0.00 21 LEU A CA 16
ATOM 28284 C C . LEU A 1 21 ? -9.539 1.153 -2.380 1.00 0.00 21 LEU A C 16
ATOM 28285 O O . LEU A 1 21 ? -10.682 1.111 -1.918 1.00 0.00 21 LEU A O 16
ATOM 28301 N N . GLN A 1 22 ? -8.726 0.094 -2.369 1.00 0.00 22 GLN A N 16
ATOM 28302 C CA . GLN A 1 22 ? -9.063 -1.204 -1.760 1.00 0.00 22 GLN A CA 16
ATOM 28303 C C . GLN A 1 22 ? -7.870 -1.774 -0.976 1.00 0.00 22 GLN A C 16
ATOM 28304 O O . GLN A 1 22 ? -6.714 -1.517 -1.323 1.00 0.00 22 GLN A O 16
ATOM 28318 N N . LEU A 1 23 ? -8.149 -2.553 0.074 1.00 0.00 23 LEU A N 16
ATOM 28319 C CA . LEU A 1 23 ? -7.162 -3.100 1.006 1.00 0.00 23 LEU A CA 16
ATOM 28320 C C . LEU A 1 23 ? -7.305 -4.628 1.139 1.00 0.00 23 LEU A C 16
ATOM 28321 O O . LEU A 1 23 ? -8.420 -5.129 1.310 1.00 0.00 23 LEU A O 16
ATOM 28337 N N . ARG A 1 24 ? -6.186 -5.367 1.081 1.00 0.00 24 ARG A N 16
ATOM 28338 C CA . ARG A 1 24 ? -6.131 -6.841 1.189 1.00 0.00 24 ARG A CA 16
ATOM 28339 C C . ARG A 1 24 ? -4.959 -7.320 2.065 1.00 0.00 24 ARG A C 16
ATOM 28340 O O . ARG A 1 24 ? -3.968 -6.613 2.234 1.00 0.00 24 ARG A O 16
ATOM 28361 N N . ARG A 1 25 ? -5.051 -8.534 2.618 1.00 0.00 25 ARG A N 16
ATOM 28362 C CA . ARG A 1 25 ? -3.970 -9.217 3.358 1.00 0.00 25 ARG A CA 16
ATOM 28363 C C . ARG A 1 25 ? -3.360 -10.343 2.508 1.00 0.00 25 ARG A C 16
ATOM 28364 O O . ARG A 1 25 ? -4.099 -11.087 1.860 1.00 0.00 25 ARG A O 16
ATOM 28385 N N . TYR A 1 26 ? -2.029 -10.463 2.506 1.00 0.00 26 TYR A N 16
ATOM 28386 C CA . TYR A 1 26 ? -1.261 -11.447 1.715 1.00 0.00 26 TYR A CA 16
ATOM 28387 C C . TYR A 1 26 ? -0.212 -12.194 2.555 1.00 0.00 26 TYR A C 16
ATOM 28388 O O . TYR A 1 26 ? 0.314 -11.661 3.536 1.00 0.00 26 TYR A O 16
ATOM 28406 N N . ASN A 1 27 ? 0.119 -13.422 2.134 1.00 0.00 27 ASN A N 16
ATOM 28407 C CA . ASN A 1 27 ? 1.016 -14.333 2.860 1.00 0.00 27 ASN A CA 16
ATOM 28408 C C . ASN A 1 27 ? 2.431 -14.448 2.255 1.00 0.00 27 ASN A C 16
ATOM 28409 O O . ASN A 1 27 ? 3.350 -14.856 2.968 1.00 0.00 27 ASN A O 16
ATOM 28420 N N . ASP A 1 28 ? 2.638 -14.097 0.977 1.00 0.00 28 ASP A N 16
ATOM 28421 C CA . ASP A 1 28 ? 3.947 -14.201 0.306 1.00 0.00 28 ASP A CA 16
ATOM 28422 C C . ASP A 1 28 ? 4.195 -13.081 -0.724 1.00 0.00 28 ASP A C 16
ATOM 28423 O O . ASP A 1 28 ? 3.264 -12.698 -1.443 1.00 0.00 28 ASP A O 16
ATOM 28432 N N . PRO A 1 29 ? 5.447 -12.609 -0.886 1.00 0.00 29 PRO A N 16
ATOM 28433 C CA . PRO A 1 29 ? 5.849 -11.737 -1.995 1.00 0.00 29 PRO A CA 16
ATOM 28434 C C . PRO A 1 29 ? 5.479 -12.283 -3.388 1.00 0.00 29 PRO A C 16
ATOM 28435 O O . PRO A 1 29 ? 5.150 -11.507 -4.286 1.00 0.00 29 PRO A O 16
ATOM 28446 N N . ASN A 1 30 ? 5.491 -13.605 -3.593 1.00 0.00 30 ASN A N 16
ATOM 28447 C CA . ASN A 1 30 ? 5.146 -14.205 -4.887 1.00 0.00 30 ASN A CA 16
ATOM 28448 C C . ASN A 1 30 ? 3.658 -14.061 -5.237 1.00 0.00 30 ASN A C 16
ATOM 28449 O O . ASN A 1 30 ? 3.304 -13.930 -6.410 1.00 0.00 30 ASN A O 16
ATOM 28460 N N . GLU A 1 31 ? 2.778 -14.095 -4.233 1.00 0.00 31 GLU A N 16
ATOM 28461 C CA . GLU A 1 31 ? 1.333 -13.923 -4.425 1.00 0.00 31 GLU A CA 16
ATOM 28462 C C . GLU A 1 31 ? 0.972 -12.440 -4.563 1.00 0.00 31 GLU A C 16
ATOM 28463 O O . GLU A 1 31 ? 0.124 -12.076 -5.378 1.00 0.00 31 GLU A O 16
ATOM 28475 N N . VAL A 1 32 ? 1.653 -11.578 -3.798 1.00 0.00 32 VAL A N 16
ATOM 28476 C CA . VAL A 1 32 ? 1.347 -10.136 -3.760 1.00 0.00 32 VAL A CA 16
ATOM 28477 C C . VAL A 1 32 ? 1.771 -9.419 -5.043 1.00 0.00 32 VAL A C 16
ATOM 28478 O O . VAL A 1 32 ? 1.061 -8.533 -5.510 1.00 0.00 32 VAL A O 16
ATOM 28491 N N . GLU A 1 33 ? 2.880 -9.847 -5.656 1.00 0.00 33 GLU A N 16
ATOM 28492 C CA . GLU A 1 33 ? 3.410 -9.335 -6.932 1.00 0.00 33 GLU A CA 16
ATOM 28493 C C . GLU A 1 33 ? 2.317 -9.238 -8.007 1.00 0.00 33 GLU A C 16
ATOM 28494 O O . GLU A 1 33 ? 2.218 -8.237 -8.722 1.00 0.00 33 GLU A O 16
ATOM 28506 N N . LYS A 1 34 ? 1.448 -10.254 -8.081 1.00 0.00 34 LYS A N 16
ATOM 28507 C CA . LYS A 1 34 ? 0.375 -10.350 -9.083 1.00 0.00 34 LYS A CA 16
ATOM 28508 C C . LYS A 1 34 ? -0.684 -9.262 -8.887 1.00 0.00 34 LYS A C 16
ATOM 28509 O O . LYS A 1 34 ? -1.199 -8.716 -9.862 1.00 0.00 34 LYS A O 16
ATOM 28528 N N . SER A 1 35 ? -0.950 -8.891 -7.632 1.00 0.00 35 SER A N 16
ATOM 28529 C CA . SER A 1 35 ? -1.842 -7.786 -7.264 1.00 0.00 35 SER A CA 16
ATOM 28530 C C . SER A 1 35 ? -1.263 -6.416 -7.634 1.00 0.00 35 SER A C 16
ATOM 28531 O O . SER A 1 35 ? -2.008 -5.531 -8.064 1.00 0.00 35 SER A O 16
ATOM 28539 N N . ILE A 1 36 ? 0.066 -6.235 -7.553 1.00 0.00 36 ILE A N 16
ATOM 28540 C CA . ILE A 1 36 ? 0.696 -4.945 -7.866 1.00 0.00 36 ILE A CA 16
ATOM 28541 C C . ILE A 1 36 ? 0.508 -4.608 -9.345 1.00 0.00 36 ILE A C 16
ATOM 28542 O O . ILE A 1 36 ? 0.068 -3.513 -9.693 1.00 0.00 36 ILE A O 16
ATOM 28558 N N . ARG A 1 37 ? 0.808 -5.566 -10.229 1.00 0.00 37 ARG A N 16
ATOM 28559 C CA . ARG A 1 37 ? 0.784 -5.351 -11.684 1.00 0.00 37 ARG A CA 16
ATOM 28560 C C . ARG A 1 37 ? -0.624 -5.053 -12.193 1.00 0.00 37 ARG A C 16
ATOM 28561 O O . ARG A 1 37 ? -0.776 -4.231 -13.090 1.00 0.00 37 ARG A O 16
ATOM 28582 N N . GLU A 1 38 ? -1.655 -5.628 -11.573 1.00 0.00 38 GLU A N 16
ATOM 28583 C CA . GLU A 1 38 ? -3.062 -5.315 -11.884 1.00 0.00 38 GLU A CA 16
ATOM 28584 C C . GLU A 1 38 ? -3.423 -3.871 -11.512 1.00 0.00 38 GLU A C 16
ATOM 28585 O O . GLU A 1 38 ? -3.982 -3.140 -12.332 1.00 0.00 38 GLU A O 16
ATOM 28597 N N . ALA A 1 39 ? -3.051 -3.439 -10.303 1.00 0.00 39 ALA A N 16
ATOM 28598 C CA . ALA A 1 39 ? -3.268 -2.066 -9.833 1.00 0.00 39 ALA A CA 16
ATOM 28599 C C . ALA A 1 39 ? -2.583 -1.035 -10.745 1.00 0.00 39 ALA A C 16
ATOM 28600 O O . ALA A 1 39 ? -3.200 -0.047 -11.143 1.00 0.00 39 ALA A O 16
ATOM 28607 N N . LEU A 1 40 ? -1.331 -1.290 -11.136 1.00 0.00 40 LEU A N 16
ATOM 28608 C CA . LEU A 1 40 ? -0.535 -0.376 -11.950 1.00 0.00 40 LEU A CA 16
ATOM 28609 C C . LEU A 1 40 ? -1.056 -0.303 -13.390 1.00 0.00 40 LEU A C 16
ATOM 28610 O O . LEU A 1 40 ? -1.190 0.791 -13.944 1.00 0.00 40 LEU A O 16
ATOM 28626 N N . LYS A 1 41 ? -1.428 -1.448 -13.978 1.00 0.00 41 LYS A N 16
ATOM 28627 C CA . LYS A 1 41 ? -1.963 -1.560 -15.336 1.00 0.00 41 LYS A CA 16
ATOM 28628 C C . LYS A 1 41 ? -3.338 -0.905 -15.508 1.00 0.00 41 LYS A C 16
ATOM 28629 O O . LYS A 1 41 ? -3.653 -0.427 -16.600 1.00 0.00 41 LYS A O 16
ATOM 28648 N N . LYS A 1 42 ? -4.129 -0.828 -14.430 1.00 0.00 42 LYS A N 16
ATOM 28649 C CA . LYS A 1 42 ? -5.422 -0.117 -14.379 1.00 0.00 42 LYS A CA 16
ATOM 28650 C C . LYS A 1 42 ? -5.335 1.335 -13.879 1.00 0.00 42 LYS A C 16
ATOM 28651 O O . LYS A 1 42 ? -6.341 2.044 -13.919 1.00 0.00 42 LYS A O 16
ATOM 28670 N N . GLY A 1 43 ? -4.170 1.792 -13.408 1.00 0.00 43 GLY A N 16
ATOM 28671 C CA . GLY A 1 43 ? -3.992 3.138 -12.837 1.00 0.00 43 GLY A CA 16
ATOM 28672 C C . GLY A 1 43 ? -4.702 3.331 -11.486 1.00 0.00 43 GLY A C 16
ATOM 28673 O O . GLY A 1 43 ? -5.199 4.421 -11.193 1.00 0.00 43 GLY A O 16
ATOM 28677 N N . ARG A 1 44 ? -4.826 2.249 -10.705 1.00 0.00 44 ARG A N 16
ATOM 28678 C CA . ARG A 1 44 ? -5.599 2.138 -9.456 1.00 0.00 44 ARG A CA 16
ATOM 28679 C C . ARG A 1 44 ? -4.713 2.044 -8.212 1.00 0.00 44 ARG A C 16
ATOM 28680 O O . ARG A 1 44 ? -3.532 1.700 -8.284 1.00 0.00 44 ARG A O 16
ATOM 28701 N N . THR A 1 45 ? -5.324 2.330 -7.065 1.00 0.00 45 THR A N 16
ATOM 28702 C CA . THR A 1 45 ? -4.700 2.261 -5.738 1.00 0.00 45 THR A CA 16
ATOM 28703 C C . THR A 1 45 ? -5.116 0.975 -5.026 1.00 0.00 45 THR A C 16
ATOM 28704 O O . THR A 1 45 ? -6.297 0.796 -4.716 1.00 0.00 45 THR A O 16
ATOM 28715 N N . LEU A 1 46 ? -4.154 0.102 -4.719 1.00 0.00 46 LEU A N 16
ATOM 28716 C CA . LEU A 1 46 ? -4.337 -1.070 -3.853 1.00 0.00 46 LEU A CA 16
ATOM 28717 C C . LEU A 1 46 ? -3.356 -1.003 -2.682 1.00 0.00 46 LEU A C 16
ATOM 28718 O O . LEU A 1 46 ? -2.179 -0.692 -2.864 1.00 0.00 46 LEU A O 16
ATOM 28734 N N . ILE A 1 47 ? -3.831 -1.331 -1.485 1.00 0.00 47 ILE A N 16
ATOM 28735 C CA . ILE A 1 47 ? -3.007 -1.420 -0.276 1.00 0.00 47 ILE A CA 16
ATOM 28736 C C . ILE A 1 47 ? -2.965 -2.874 0.185 1.00 0.00 47 ILE A C 16
ATOM 28737 O O . ILE A 1 47 ? -3.999 -3.540 0.260 1.00 0.00 47 ILE A O 16
ATOM 28753 N N . ILE A 1 48 ? -1.776 -3.369 0.510 1.00 0.00 48 ILE A N 16
ATOM 28754 C CA . ILE A 1 48 ? -1.585 -4.710 1.056 1.00 0.00 48 ILE A CA 16
ATOM 28755 C C . ILE A 1 48 ? -0.943 -4.668 2.438 1.00 0.00 48 ILE A C 16
ATOM 28756 O O . ILE A 1 48 ? -0.067 -3.851 2.706 1.00 0.00 48 ILE A O 16
ATOM 28772 N N . ILE A 1 49 ? -1.363 -5.591 3.300 1.00 0.00 49 ILE A N 16
ATOM 28773 C CA . ILE A 1 49 ? -0.717 -5.903 4.576 1.00 0.00 49 ILE A CA 16
ATOM 28774 C C . ILE A 1 49 ? -0.091 -7.296 4.451 1.00 0.00 49 ILE A C 16
ATOM 28775 O O . ILE A 1 49 ? -0.796 -8.280 4.208 1.00 0.00 49 ILE A O 16
ATOM 28791 N N . ILE A 1 50 ? 1.232 -7.377 4.584 1.00 0.00 50 ILE A N 16
ATOM 28792 C CA . ILE A 1 50 ? 2.017 -8.605 4.460 1.00 0.00 50 ILE A CA 16
ATOM 28793 C C . ILE A 1 50 ? 3.071 -8.693 5.564 1.00 0.00 50 ILE A C 16
ATOM 28794 O O . ILE A 1 50 ? 3.875 -7.783 5.735 1.00 0.00 50 ILE A O 16
ATOM 28810 N N . ASN A 1 51 ? 3.060 -9.788 6.330 1.00 0.00 51 ASN A N 16
ATOM 28811 C CA . ASN A 1 51 ? 3.930 -10.005 7.500 1.00 0.00 51 ASN A CA 16
ATOM 28812 C C . ASN A 1 51 ? 3.940 -8.812 8.492 1.00 0.00 51 ASN A C 16
ATOM 28813 O O . ASN A 1 51 ? 4.954 -8.498 9.119 1.00 0.00 51 ASN A O 16
ATOM 28824 N N . GLY A 1 52 ? 2.798 -8.123 8.599 1.00 0.00 52 GLY A N 16
ATOM 28825 C CA . GLY A 1 52 ? 2.598 -6.910 9.402 1.00 0.00 52 GLY A CA 16
ATOM 28826 C C . GLY A 1 52 ? 3.060 -5.590 8.761 1.00 0.00 52 GLY A C 16
ATOM 28827 O O . GLY A 1 52 ? 2.888 -4.542 9.390 1.00 0.00 52 GLY A O 16
ATOM 28831 N N . VAL A 1 53 ? 3.610 -5.610 7.538 1.00 0.00 53 VAL A N 16
ATOM 28832 C CA . VAL A 1 53 ? 4.104 -4.427 6.799 1.00 0.00 53 VAL A CA 16
ATOM 28833 C C . VAL A 1 53 ? 3.020 -3.927 5.844 1.00 0.00 53 VAL A C 16
ATOM 28834 O O . VAL A 1 53 ? 2.412 -4.728 5.133 1.00 0.00 53 VAL A O 16
ATOM 28847 N N . PHE A 1 54 ? 2.804 -2.612 5.783 1.00 0.00 54 PHE A N 16
ATOM 28848 C CA . PHE A 1 54 ? 1.894 -1.988 4.815 1.00 0.00 54 PHE A CA 16
ATOM 28849 C C . PHE A 1 54 ? 2.622 -1.678 3.499 1.00 0.00 54 PHE A C 16
ATOM 28850 O O . PHE A 1 54 ? 3.682 -1.059 3.505 1.00 0.00 54 PHE A O 16
ATOM 28867 N N . VAL A 1 55 ? 2.036 -2.063 2.366 1.00 0.00 55 VAL A N 16
ATOM 28868 C CA . VAL A 1 55 ? 2.545 -1.838 1.003 1.00 0.00 55 VAL A CA 16
ATOM 28869 C C . VAL A 1 55 ? 1.480 -1.104 0.188 1.00 0.00 55 VAL A C 16
ATOM 28870 O O . VAL A 1 55 ? 0.426 -1.666 -0.104 1.00 0.00 55 VAL A O 16
ATOM 28883 N N . VAL A 1 56 ? 1.737 0.154 -0.176 1.00 0.00 56 VAL A N 16
ATOM 28884 C CA . VAL A 1 56 ? 0.797 1.020 -0.909 1.00 0.00 56 VAL A CA 16
ATOM 28885 C C . VAL A 1 56 ? 1.177 1.085 -2.393 1.00 0.00 56 VAL A C 16
ATOM 28886 O O . VAL A 1 56 ? 2.195 1.675 -2.755 1.00 0.00 56 VAL A O 16
ATOM 28899 N N . VAL A 1 57 ? 0.357 0.506 -3.270 1.00 0.00 57 VAL A N 16
ATOM 28900 C CA . VAL A 1 57 ? 0.540 0.555 -4.728 1.00 0.00 57 VAL A CA 16
ATOM 28901 C C . VAL A 1 57 ? -0.386 1.615 -5.313 1.00 0.00 57 VAL A C 16
ATOM 28902 O O . VAL A 1 57 ? -1.596 1.531 -5.112 1.00 0.00 57 VAL A O 16
ATOM 28915 N N . SER A 1 58 ? 0.149 2.588 -6.050 1.00 0.00 58 SER A N 16
ATOM 28916 C CA . SER A 1 58 ? -0.637 3.530 -6.857 1.00 0.00 58 SER A CA 16
ATOM 28917 C C . SER A 1 58 ? 0.249 4.202 -7.902 1.00 0.00 58 SER A C 16
ATOM 28918 O O . SER A 1 58 ? 1.421 4.472 -7.650 1.00 0.00 58 SER A O 16
ATOM 28926 N N . THR A 1 59 ? -0.310 4.551 -9.057 1.00 0.00 59 THR A N 16
ATOM 28927 C CA . THR A 1 59 ? 0.365 5.364 -10.079 1.00 0.00 59 THR A CA 16
ATOM 28928 C C . THR A 1 59 ? 0.350 6.863 -9.740 1.00 0.00 59 THR A C 16
ATOM 28929 O O . THR A 1 59 ? 0.865 7.669 -10.517 1.00 0.00 59 THR A O 16
ATOM 28940 N N . ASP A 1 60 ? -0.209 7.254 -8.586 1.00 0.00 60 ASP A N 16
ATOM 28941 C CA . ASP A 1 60 ? -0.313 8.645 -8.138 1.00 0.00 60 ASP A CA 16
ATOM 28942 C C . ASP A 1 60 ? 0.300 8.852 -6.744 1.00 0.00 60 ASP A C 16
ATOM 28943 O O . ASP A 1 60 ? -0.258 8.423 -5.732 1.00 0.00 60 ASP A O 16
ATOM 28952 N N . GLU A 1 61 ? 1.432 9.557 -6.672 1.00 0.00 61 GLU A N 16
ATOM 28953 C CA . GLU A 1 61 ? 2.107 9.885 -5.407 1.00 0.00 61 GLU A CA 16
ATOM 28954 C C . GLU A 1 61 ? 1.214 10.706 -4.458 1.00 0.00 61 GLU A C 16
ATOM 28955 O O . GLU A 1 61 ? 1.295 10.536 -3.242 1.00 0.00 61 GLU A O 16
ATOM 28967 N N . ASP A 1 62 ? 0.314 11.535 -4.996 1.00 0.00 62 ASP A N 16
ATOM 28968 C CA . ASP A 1 62 ? -0.686 12.292 -4.235 1.00 0.00 62 ASP A CA 16
ATOM 28969 C C . ASP A 1 62 ? -1.743 11.395 -3.560 1.00 0.00 62 ASP A C 16
ATOM 28970 O O . ASP A 1 62 ? -2.372 11.815 -2.590 1.00 0.00 62 ASP A O 16
ATOM 28979 N N . LEU A 1 63 ? -1.934 10.157 -4.035 1.00 0.00 63 LEU A N 16
ATOM 28980 C CA . LEU A 1 63 ? -2.728 9.134 -3.347 1.00 0.00 63 LEU A CA 16
ATOM 28981 C C . LEU A 1 63 ? -1.937 8.442 -2.229 1.00 0.00 63 LEU A C 16
ATOM 28982 O O . LEU A 1 63 ? -2.403 8.409 -1.089 1.00 0.00 63 LEU A O 16
ATOM 28998 N N . ILE A 1 64 ? -0.713 7.978 -2.500 1.00 0.00 64 ILE A N 16
ATOM 28999 C CA . ILE A 1 64 ? 0.147 7.350 -1.478 1.00 0.00 64 ILE A CA 16
ATOM 29000 C C . ILE A 1 64 ? 0.430 8.296 -0.302 1.00 0.00 64 ILE A C 16
ATOM 29001 O O . ILE A 1 64 ? 0.276 7.897 0.851 1.00 0.00 64 ILE A O 16
ATOM 29017 N N . ARG A 1 65 ? 0.816 9.551 -0.563 1.00 0.00 65 ARG A N 16
ATOM 29018 C CA . ARG A 1 65 ? 1.226 10.508 0.489 1.00 0.00 65 ARG A CA 16
ATOM 29019 C C . ARG A 1 65 ? 0.119 10.843 1.496 1.00 0.00 65 ARG A C 16
ATOM 29020 O O . ARG A 1 65 ? 0.405 11.143 2.653 1.00 0.00 65 ARG A O 16
ATOM 29041 N N . GLU A 1 66 ? -1.140 10.756 1.072 1.00 0.00 66 GLU A N 16
ATOM 29042 C CA . GLU A 1 66 ? -2.318 10.861 1.937 1.00 0.00 66 GLU A CA 16
ATOM 29043 C C . GLU A 1 66 ? -2.563 9.566 2.736 1.00 0.00 66 GLU A C 16
ATOM 29044 O O . GLU A 1 66 ? -2.843 9.621 3.934 1.00 0.00 66 GLU A O 16
ATOM 29056 N N . ILE A 1 67 ? -2.387 8.395 2.110 1.00 0.00 67 ILE A N 16
ATOM 29057 C CA . ILE A 1 67 ? -2.563 7.075 2.746 1.00 0.00 67 ILE A CA 16
ATOM 29058 C C . ILE A 1 67 ? -1.529 6.842 3.853 1.00 0.00 67 ILE A C 16
ATOM 29059 O O . ILE A 1 67 ? -1.862 6.295 4.905 1.00 0.00 67 ILE A O 16
ATOM 29075 N N . LYS A 1 68 ? -0.278 7.274 3.656 1.00 0.00 68 LYS A N 16
ATOM 29076 C CA . LYS A 1 68 ? 0.791 7.099 4.650 1.00 0.00 68 LYS A CA 16
ATOM 29077 C C . LYS A 1 68 ? 0.425 7.732 5.991 1.00 0.00 68 LYS A C 16
ATOM 29078 O O . LYS A 1 68 ? 0.651 7.107 7.025 1.00 0.00 68 LYS A O 16
ATOM 29097 N N . ARG A 1 69 ? -0.235 8.898 5.990 1.00 0.00 69 ARG A N 16
ATOM 29098 C CA . ARG A 1 69 ? -0.769 9.513 7.214 1.00 0.00 69 ARG A CA 16
ATOM 29099 C C . ARG A 1 69 ? -1.894 8.697 7.841 1.00 0.00 69 ARG A C 16
ATOM 29100 O O . ARG A 1 69 ? -1.843 8.455 9.038 1.00 0.00 69 ARG A O 16
ATOM 29121 N N . LEU A 1 70 ? -2.849 8.201 7.055 1.00 0.00 70 LEU A N 16
ATOM 29122 C CA . LEU A 1 70 ? -3.933 7.329 7.547 1.00 0.00 70 LEU A CA 16
ATOM 29123 C C . LEU A 1 70 ? -3.380 6.118 8.316 1.00 0.00 70 LEU A C 16
ATOM 29124 O O . LEU A 1 70 ? -3.860 5.815 9.409 1.00 0.00 70 LEU A O 16
ATOM 29140 N N . ILE A 1 71 ? -2.353 5.467 7.762 1.00 0.00 71 ILE A N 16
ATOM 29141 C CA . ILE A 1 71 ? -1.686 4.300 8.358 1.00 0.00 71 ILE A CA 16
ATOM 29142 C C . ILE A 1 71 ? -0.925 4.715 9.622 1.00 0.00 71 ILE A C 16
ATOM 29143 O O . ILE A 1 71 ? -1.081 4.091 10.673 1.00 0.00 71 ILE A O 16
ATOM 29159 N N . LYS A 1 72 ? -0.154 5.804 9.537 1.00 0.00 72 LYS A N 16
ATOM 29160 C CA . LYS A 1 72 ? 0.684 6.336 10.630 1.00 0.00 72 LYS A CA 16
ATOM 29161 C C . LYS A 1 72 ? -0.150 6.814 11.824 1.00 0.00 72 LYS A C 16
ATOM 29162 O O . LYS A 1 72 ? 0.234 6.597 12.967 1.00 0.00 72 LYS A O 16
ATOM 29181 N N . GLU A 1 73 ? -1.312 7.417 11.582 1.00 0.00 73 GLU A N 16
ATOM 29182 C CA . GLU A 1 73 ? -2.222 7.887 12.632 1.00 0.00 73 GLU A CA 16
ATOM 29183 C C . GLU A 1 73 ? -2.839 6.742 13.452 1.00 0.00 73 GLU A C 16
ATOM 29184 O O . GLU A 1 73 ? -3.054 6.899 14.655 1.00 0.00 73 GLU A O 16
ATOM 29196 N N . SER A 1 74 ? -3.100 5.587 12.826 1.00 0.00 74 SER A N 16
ATOM 29197 C CA . SER A 1 74 ? -3.610 4.393 13.520 1.00 0.00 74 SER A CA 16
ATOM 29198 C C . SER A 1 74 ? -2.495 3.506 14.090 1.00 0.00 74 SER A C 16
ATOM 29199 O O . SER A 1 74 ? -2.692 2.868 15.125 1.00 0.00 74 SER A O 16
ATOM 29207 N N . ASN A 1 75 ? -1.323 3.464 13.442 1.00 0.00 75 ASN A N 16
ATOM 29208 C CA . ASN A 1 75 ? -0.173 2.644 13.830 1.00 0.00 75 ASN A CA 16
ATOM 29209 C C . ASN A 1 75 ? 1.151 3.426 13.642 1.00 0.00 75 ASN A C 16
ATOM 29210 O O . ASN A 1 75 ? 1.851 3.222 12.646 1.00 0.00 75 ASN A O 16
ATOM 29221 N N . PRO A 1 76 ? 1.540 4.316 14.577 1.00 0.00 76 PRO A N 16
ATOM 29222 C CA . PRO A 1 76 ? 2.691 5.211 14.392 1.00 0.00 76 PRO A CA 16
ATOM 29223 C C . PRO A 1 76 ? 4.051 4.491 14.374 1.00 0.00 76 PRO A C 16
ATOM 29224 O O . PRO A 1 76 ? 5.020 5.032 13.841 1.00 0.00 76 PRO A O 16
ATOM 29235 N N . ASN A 1 77 ? 4.132 3.269 14.912 1.00 0.00 77 ASN A N 16
ATOM 29236 C CA . ASN A 1 77 ? 5.345 2.441 14.931 1.00 0.00 77 ASN A CA 16
ATOM 29237 C C . ASN A 1 77 ? 5.469 1.458 13.743 1.00 0.00 77 ASN A C 16
ATOM 29238 O O . ASN A 1 77 ? 6.508 0.801 13.607 1.00 0.00 77 ASN A O 16
ATOM 29249 N N . LYS A 1 78 ? 4.442 1.328 12.885 1.00 0.00 78 LYS A N 16
ATOM 29250 C CA . LYS A 1 78 ? 4.416 0.331 11.797 1.00 0.00 78 LYS A CA 16
ATOM 29251 C C . LYS A 1 78 ? 5.336 0.668 10.620 1.00 0.00 78 LYS A C 16
ATOM 29252 O O . LYS A 1 78 ? 5.582 1.831 10.300 1.00 0.00 78 LYS A O 16
ATOM 29271 N N . LYS A 1 79 ? 5.813 -0.394 9.961 1.00 0.00 79 LYS A N 16
ATOM 29272 C CA . LYS A 1 79 ? 6.595 -0.353 8.717 1.00 0.00 79 LYS A CA 16
ATOM 29273 C C . LYS A 1 79 ? 5.673 -0.130 7.510 1.00 0.00 79 LYS A C 16
ATOM 29274 O O . LYS A 1 79 ? 4.614 -0.753 7.399 1.00 0.00 79 LYS A O 16
ATOM 29293 N N . THR A 1 80 ? 6.104 0.732 6.594 1.00 0.00 80 THR A N 16
ATOM 29294 C CA . THR A 1 80 ? 5.383 1.131 5.374 1.00 0.00 80 THR A CA 16
ATOM 29295 C C . THR A 1 80 ? 6.289 1.116 4.140 1.00 0.00 80 THR A C 16
ATOM 29296 O O . THR A 1 80 ? 7.487 1.398 4.215 1.00 0.00 80 THR A O 16
ATOM 29307 N N . LEU A 1 81 ? 5.685 0.810 2.994 1.00 0.00 81 LEU A N 16
ATOM 29308 C CA . LEU A 1 81 ? 6.293 0.699 1.670 1.00 0.00 81 LEU A CA 16
ATOM 29309 C C . LEU A 1 81 ? 5.365 1.338 0.627 1.00 0.00 81 LEU A C 16
ATOM 29310 O O . LEU A 1 81 ? 4.145 1.345 0.797 1.00 0.00 81 LEU A O 16
ATOM 29326 N N . ASP A 1 82 ? 5.928 1.865 -0.457 1.00 0.00 82 ASP A N 16
ATOM 29327 C CA . ASP A 1 82 ? 5.192 2.426 -1.592 1.00 0.00 82 ASP A CA 16
ATOM 29328 C C . ASP A 1 82 ? 5.770 1.994 -2.949 1.00 0.00 82 ASP A C 16
ATOM 29329 O O . ASP A 1 82 ? 6.969 1.742 -3.070 1.00 0.00 82 ASP A O 16
ATOM 29338 N N . VAL A 1 83 ? 4.896 1.873 -3.954 1.00 0.00 83 VAL A N 16
ATOM 29339 C CA . VAL A 1 83 ? 5.183 1.297 -5.275 1.00 0.00 83 VAL A CA 16
ATOM 29340 C C . VAL A 1 83 ? 4.398 2.051 -6.355 1.00 0.00 83 VAL A C 16
ATOM 29341 O O . VAL A 1 83 ? 3.165 2.068 -6.314 1.00 0.00 83 VAL A O 16
ATOM 29354 N N . THR A 1 84 ? 5.089 2.634 -7.341 1.00 0.00 84 THR A N 16
ATOM 29355 C CA . THR A 1 84 ? 4.452 3.348 -8.473 1.00 0.00 84 THR A CA 16
ATOM 29356 C C . THR A 1 84 ? 4.685 2.741 -9.860 1.00 0.00 84 THR A C 16
ATOM 29357 O O . THR A 1 84 ? 3.955 3.059 -10.801 1.00 0.00 84 THR A O 16
ATOM 29368 N N . THR A 1 85 ? 5.663 1.845 -9.991 1.00 0.00 85 THR A N 16
ATOM 29369 C CA . THR A 1 85 ? 5.912 0.999 -11.177 1.00 0.00 85 THR A CA 16
ATOM 29370 C C . THR A 1 85 ? 6.286 -0.431 -10.768 1.00 0.00 85 THR A C 16
ATOM 29371 O O . THR A 1 85 ? 6.623 -0.695 -9.612 1.00 0.00 85 THR A O 16
ATOM 29382 N N . GLU A 1 86 ? 6.267 -1.375 -11.715 1.00 0.00 86 GLU A N 16
ATOM 29383 C CA . GLU A 1 86 ? 6.732 -2.752 -11.465 1.00 0.00 86 GLU A CA 16
ATOM 29384 C C . GLU A 1 86 ? 8.255 -2.833 -11.218 1.00 0.00 86 GLU A C 16
ATOM 29385 O O . GLU A 1 86 ? 8.737 -3.781 -10.599 1.00 0.00 86 GLU A O 16
ATOM 29397 N N . GLU A 1 87 ? 9.019 -1.828 -11.660 1.00 0.00 87 GLU A N 16
ATOM 29398 C CA . GLU A 1 87 ? 10.432 -1.652 -11.291 1.00 0.00 87 GLU A CA 16
ATOM 29399 C C . GLU A 1 87 ? 10.582 -1.050 -9.880 1.00 0.00 87 GLU A C 16
ATOM 29400 O O . GLU A 1 87 ? 11.492 -1.428 -9.142 1.00 0.00 87 GLU A O 16
ATOM 29412 N N . ASP A 1 88 ? 9.670 -0.161 -9.466 1.00 0.00 88 ASP A N 16
ATOM 29413 C CA . ASP A 1 88 ? 9.638 0.415 -8.112 1.00 0.00 88 ASP A CA 16
ATOM 29414 C C . ASP A 1 88 ? 9.359 -0.652 -7.037 1.00 0.00 88 ASP A C 16
ATOM 29415 O O . ASP A 1 88 ? 9.900 -0.577 -5.934 1.00 0.00 88 ASP A O 16
ATOM 29424 N N . LEU A 1 89 ? 8.578 -1.686 -7.380 1.00 0.00 89 LEU A N 16
ATOM 29425 C CA . LEU A 1 89 ? 8.362 -2.876 -6.549 1.00 0.00 89 LEU A CA 16
ATOM 29426 C C . LEU A 1 89 ? 9.689 -3.592 -6.242 1.00 0.00 89 LEU A C 16
ATOM 29427 O O . LEU A 1 89 ? 9.994 -3.866 -5.084 1.00 0.00 89 LEU A O 16
ATOM 29443 N N . GLU A 1 90 ? 10.497 -3.871 -7.267 1.00 0.00 90 GLU A N 16
ATOM 29444 C CA . GLU A 1 90 ? 11.817 -4.496 -7.100 1.00 0.00 90 GLU A CA 16
ATOM 29445 C C . GLU A 1 90 ? 12.782 -3.594 -6.314 1.00 0.00 90 GLU A C 16
ATOM 29446 O O . GLU A 1 90 ? 13.556 -4.086 -5.491 1.00 0.00 90 GLU A O 16
ATOM 29458 N N . GLU A 1 91 ? 12.708 -2.274 -6.514 1.00 0.00 91 GLU A N 16
ATOM 29459 C CA . GLU A 1 91 ? 13.516 -1.283 -5.793 1.00 0.00 91 GLU A CA 16
ATOM 29460 C C . GLU A 1 91 ? 13.259 -1.343 -4.275 1.00 0.00 91 GLU A C 16
ATOM 29461 O O . GLU A 1 91 ? 14.213 -1.404 -3.493 1.00 0.00 91 GLU A O 16
ATOM 29473 N N . VAL A 1 92 ? 11.990 -1.410 -3.847 1.00 0.00 92 VAL A N 16
ATOM 29474 C CA . VAL A 1 92 ? 11.644 -1.552 -2.422 1.00 0.00 92 VAL A CA 16
ATOM 29475 C C . VAL A 1 92 ? 11.852 -2.965 -1.873 1.00 0.00 92 VAL A C 16
ATOM 29476 O O . VAL A 1 92 ? 12.318 -3.106 -0.745 1.00 0.00 92 VAL A O 16
ATOM 29489 N N . LEU A 1 93 ? 11.602 -4.022 -2.653 1.00 0.00 93 LEU A N 16
ATOM 29490 C CA . LEU A 1 93 ? 11.888 -5.398 -2.222 1.00 0.00 93 LEU A CA 16
ATOM 29491 C C . LEU A 1 93 ? 13.392 -5.634 -2.003 1.00 0.00 93 LEU A C 16
ATOM 29492 O O . LEU A 1 93 ? 13.758 -6.377 -1.092 1.00 0.00 93 LEU A O 16
ATOM 29508 N N . ARG A 1 94 ? 14.274 -4.944 -2.738 1.00 0.00 94 ARG A N 16
ATOM 29509 C CA . ARG A 1 94 ? 15.731 -4.996 -2.505 1.00 0.00 94 ARG A CA 16
ATOM 29510 C C . ARG A 1 94 ? 16.108 -4.414 -1.137 1.00 0.00 94 ARG A C 16
ATOM 29511 O O . ARG A 1 94 ? 16.947 -4.981 -0.436 1.00 0.00 94 ARG A O 16
ATOM 29532 N N . ARG A 1 95 ? 15.432 -3.340 -0.711 1.00 0.00 95 ARG A N 16
ATOM 29533 C CA . ARG A 1 95 ? 15.549 -2.747 0.640 1.00 0.00 95 ARG A CA 16
ATOM 29534 C C . ARG A 1 95 ? 14.997 -3.678 1.723 1.00 0.00 95 ARG A C 16
ATOM 29535 O O . ARG A 1 95 ? 15.620 -3.810 2.774 1.00 0.00 95 ARG A O 16
ATOM 29556 N N . ILE A 1 96 ? 13.890 -4.378 1.452 1.00 0.00 96 ILE A N 16
ATOM 29557 C CA . ILE A 1 96 ? 13.327 -5.392 2.360 1.00 0.00 96 ILE A CA 16
ATOM 29558 C C . ILE A 1 96 ? 14.315 -6.547 2.596 1.00 0.00 96 ILE A C 16
ATOM 29559 O O . ILE A 1 96 ? 14.557 -6.901 3.752 1.00 0.00 96 ILE A O 16
ATOM 29575 N N . LYS A 1 97 ? 14.957 -7.080 1.543 1.00 0.00 97 LYS A N 16
ATOM 29576 C CA . LYS A 1 97 ? 15.943 -8.174 1.664 1.00 0.00 97 LYS A CA 16
ATOM 29577 C C . LYS A 1 97 ? 17.246 -7.740 2.350 1.00 0.00 97 LYS A C 16
ATOM 29578 O O . LYS A 1 97 ? 17.877 -8.557 3.023 1.00 0.00 97 LYS A O 16
ATOM 29597 N N . LYS A 1 98 ? 17.621 -6.460 2.236 1.00 0.00 98 LYS A N 16
ATOM 29598 C CA . LYS A 1 98 ? 18.783 -5.861 2.923 1.00 0.00 98 LYS A CA 16
ATOM 29599 C C . LYS A 1 98 ? 18.513 -5.420 4.373 1.00 0.00 98 LYS A C 16
ATOM 29600 O O . LYS A 1 98 ? 19.455 -5.071 5.085 1.00 0.00 98 LYS A O 16
ATOM 29619 N N . GLY A 1 99 ? 17.256 -5.438 4.827 1.00 0.00 99 GLY A N 16
ATOM 29620 C CA . GLY A 1 99 ? 16.857 -4.974 6.166 1.00 0.00 99 GLY A CA 16
ATOM 29621 C C . GLY A 1 99 ? 16.772 -3.446 6.312 1.00 0.00 99 GLY A C 16
ATOM 29622 O O . GLY A 1 99 ? 16.578 -2.940 7.418 1.00 0.00 99 GLY A O 16
ATOM 29626 N N . SER A 1 100 ? 16.881 -2.698 5.210 1.00 0.00 100 SER A N 16
ATOM 29627 C CA . SER A 1 100 ? 16.880 -1.225 5.157 1.00 0.00 100 SER A CA 16
ATOM 29628 C C . SER A 1 100 ? 15.455 -0.658 5.024 1.00 0.00 100 SER A C 16
ATOM 29629 O O . SER A 1 100 ? 15.187 0.208 4.190 1.00 0.00 100 SER A O 16
ATOM 29637 N N . TRP A 1 101 ? 14.518 -1.178 5.826 1.00 0.00 101 TRP A N 16
ATOM 29638 C CA . TRP A 1 101 ? 13.071 -0.942 5.693 1.00 0.00 101 TRP A CA 16
ATOM 29639 C C . TRP A 1 101 ? 12.700 0.526 5.956 1.00 0.00 101 TRP A C 16
ATOM 29640 O O . TRP A 1 101 ? 12.066 1.178 5.125 1.00 0.00 101 TRP A O 16
ATOM 29661 N N . SER A 1 102 ? 13.151 1.048 7.100 1.00 0.00 102 SER A N 16
ATOM 29662 C CA . SER A 1 102 ? 13.051 2.463 7.506 1.00 0.00 102 SER A CA 16
ATOM 29663 C C . SER A 1 102 ? 14.410 3.114 7.826 1.00 0.00 102 SER A C 16
ATOM 29664 O O . SER A 1 102 ? 14.472 4.150 8.492 1.00 0.00 102 SER A O 16
ATOM 29672 N N . LEU A 1 103 ? 15.512 2.497 7.385 1.00 0.00 103 LEU A N 16
ATOM 29673 C CA . LEU A 1 103 ? 16.882 2.895 7.730 1.00 0.00 103 LEU A CA 16
ATOM 29674 C C . LEU A 1 103 ? 17.369 4.034 6.813 1.00 0.00 103 LEU A C 16
ATOM 29675 O O . LEU A 1 103 ? 18.012 3.806 5.786 1.00 0.00 103 LEU A O 16
ATOM 29691 N N . GLU A 1 104 ? 17.045 5.271 7.189 1.00 0.00 104 GLU A N 16
ATOM 29692 C CA . GLU A 1 104 ? 17.571 6.510 6.596 1.00 0.00 104 GLU A CA 16
ATOM 29693 C C . GLU A 1 104 ? 18.356 7.343 7.627 1.00 0.00 104 GLU A C 16
ATOM 29694 O O . GLU A 1 104 ? 17.942 7.470 8.784 1.00 0.00 104 GLU A O 16
ATOM 29706 N N . HIS A 1 105 ? 19.503 7.898 7.220 1.00 0.00 105 HIS A N 16
ATOM 29707 C CA . HIS A 1 105 ? 20.391 8.705 8.068 1.00 0.00 105 HIS A CA 16
ATOM 29708 C C . HIS A 1 105 ? 21.294 9.626 7.222 1.00 0.00 105 HIS A C 16
ATOM 29709 O O . HIS A 1 105 ? 21.547 9.345 6.046 1.00 0.00 105 HIS A O 16
ATOM 29723 N N . HIS A 1 106 ? 21.812 10.705 7.816 1.00 0.00 106 HIS A N 16
ATOM 29724 C CA . HIS A 1 106 ? 22.778 11.602 7.170 1.00 0.00 106 HIS A CA 16
ATOM 29725 C C . HIS A 1 106 ? 24.211 11.056 7.297 1.00 0.00 106 HIS A C 16
ATOM 29726 O O . HIS A 1 106 ? 24.686 10.789 8.403 1.00 0.00 106 HIS A O 16
ATOM 29740 N N . HIS A 1 107 ? 24.923 10.918 6.174 1.00 0.00 107 HIS A N 16
ATOM 29741 C CA . HIS A 1 107 ? 26.262 10.307 6.127 1.00 0.00 107 HIS A CA 16
ATOM 29742 C C . HIS A 1 107 ? 27.346 11.133 6.855 1.00 0.00 107 HIS A C 16
ATOM 29743 O O . HIS A 1 107 ? 28.353 10.584 7.308 1.00 0.00 107 HIS A O 16
ATOM 29757 N N . HIS A 1 108 ? 27.128 12.445 7.011 1.00 0.00 108 HIS A N 16
ATOM 29758 C CA . HIS A 1 108 ? 28.028 13.359 7.727 1.00 0.00 108 HIS A CA 16
ATOM 29759 C C . HIS A 1 108 ? 27.886 13.299 9.264 1.00 0.00 108 HIS A C 16
ATOM 29760 O O . HIS A 1 108 ? 28.709 13.881 9.977 1.00 0.00 108 HIS A O 16
ATOM 29774 N N . HIS A 1 109 ? 26.866 12.606 9.788 1.00 0.00 109 HIS A N 16
ATOM 29775 C CA . HIS A 1 109 ? 26.607 12.443 11.225 1.00 0.00 109 HIS A CA 16
ATOM 29776 C C . HIS A 1 109 ? 27.054 11.055 11.726 1.00 0.00 109 HIS A C 16
ATOM 29777 O O . HIS A 1 109 ? 26.953 10.058 11.002 1.00 0.00 109 HIS A O 16
ATOM 29791 N N . HIS A 1 110 ? 27.524 10.986 12.978 1.00 0.00 110 HIS A N 16
ATOM 29792 C CA . HIS A 1 110 ? 27.879 9.738 13.672 1.00 0.00 110 HIS A CA 16
ATOM 29793 C C . HIS A 1 110 ? 26.652 8.827 13.898 1.00 0.00 110 HIS A C 16
ATOM 29794 O O . HIS A 1 110 ? 26.764 7.600 13.673 1.00 0.00 110 HIS A O 16
ATOM 29809 N N . GLY A 1 1 ? -8.128 -6.217 12.909 1.00 0.00 1 GLY A N 17
ATOM 29810 C CA . GLY A 1 1 ? -7.629 -5.355 14.003 1.00 0.00 1 GLY A CA 17
ATOM 29811 C C . GLY A 1 1 ? -7.649 -3.891 13.594 1.00 0.00 1 GLY A C 17
ATOM 29812 O O . GLY A 1 1 ? -8.635 -3.419 13.030 1.00 0.00 1 GLY A O 17
ATOM 29818 N N . SER A 1 2 ? -6.556 -3.163 13.839 1.00 0.00 2 SER A N 17
ATOM 29819 C CA . SER A 1 2 ? -6.400 -1.737 13.489 1.00 0.00 2 SER A CA 17
ATOM 29820 C C . SER A 1 2 ? -6.474 -1.447 11.981 1.00 0.00 2 SER A C 17
ATOM 29821 O O . SER A 1 2 ? -6.805 -0.332 11.582 1.00 0.00 2 SER A O 17
ATOM 29829 N N . ASP A 1 3 ? -6.239 -2.445 11.129 1.00 0.00 3 ASP A N 17
ATOM 29830 C CA . ASP A 1 3 ? -6.462 -2.380 9.681 1.00 0.00 3 ASP A CA 17
ATOM 29831 C C . ASP A 1 3 ? -7.939 -2.183 9.286 1.00 0.00 3 ASP A C 17
ATOM 29832 O O . ASP A 1 3 ? -8.223 -1.539 8.276 1.00 0.00 3 ASP A O 17
ATOM 29841 N N . GLU A 1 4 ? -8.891 -2.654 10.098 1.00 0.00 4 GLU A N 17
ATOM 29842 C CA . GLU A 1 4 ? -10.327 -2.402 9.899 1.00 0.00 4 GLU A CA 17
ATOM 29843 C C . GLU A 1 4 ? -10.691 -0.948 10.257 1.00 0.00 4 GLU A C 17
ATOM 29844 O O . GLU A 1 4 ? -11.608 -0.358 9.684 1.00 0.00 4 GLU A O 17
ATOM 29856 N N . GLU A 1 5 ? -9.933 -0.340 11.172 1.00 0.00 5 GLU A N 17
ATOM 29857 C CA . GLU A 1 5 ? -10.064 1.070 11.550 1.00 0.00 5 GLU A CA 17
ATOM 29858 C C . GLU A 1 5 ? -9.383 1.991 10.536 1.00 0.00 5 GLU A C 17
ATOM 29859 O O . GLU A 1 5 ? -9.911 3.054 10.237 1.00 0.00 5 GLU A O 17
ATOM 29871 N N . ILE A 1 6 ? -8.257 1.587 9.942 1.00 0.00 6 ILE A N 17
ATOM 29872 C CA . ILE A 1 6 ? -7.658 2.289 8.794 1.00 0.00 6 ILE A CA 17
ATOM 29873 C C . ILE A 1 6 ? -8.604 2.242 7.589 1.00 0.00 6 ILE A C 17
ATOM 29874 O O . ILE A 1 6 ? -8.746 3.243 6.889 1.00 0.00 6 ILE A O 17
ATOM 29890 N N . ARG A 1 7 ? -9.299 1.121 7.355 1.00 0.00 7 ARG A N 17
ATOM 29891 C CA . ARG A 1 7 ? -10.186 0.963 6.181 1.00 0.00 7 ARG A CA 17
ATOM 29892 C C . ARG A 1 7 ? -11.222 2.086 6.090 1.00 0.00 7 ARG A C 17
ATOM 29893 O O . ARG A 1 7 ? -11.429 2.647 5.015 1.00 0.00 7 ARG A O 17
ATOM 29914 N N . LYS A 1 8 ? -11.803 2.485 7.222 1.00 0.00 8 LYS A N 17
ATOM 29915 C CA . LYS A 1 8 ? -12.762 3.603 7.318 1.00 0.00 8 LYS A CA 17
ATOM 29916 C C . LYS A 1 8 ? -12.168 4.938 6.833 1.00 0.00 8 LYS A C 17
ATOM 29917 O O . LYS A 1 8 ? -12.881 5.742 6.232 1.00 0.00 8 LYS A O 17
ATOM 29936 N N . LYS A 1 9 ? -10.860 5.156 7.046 1.00 0.00 9 LYS A N 17
ATOM 29937 C CA . LYS A 1 9 ? -10.131 6.374 6.653 1.00 0.00 9 LYS A CA 17
ATOM 29938 C C . LYS A 1 9 ? -9.930 6.400 5.135 1.00 0.00 9 LYS A C 17
ATOM 29939 O O . LYS A 1 9 ? -10.027 7.443 4.493 1.00 0.00 9 LYS A O 17
ATOM 29958 N N . LEU A 1 10 ? -9.679 5.223 4.564 1.00 0.00 10 LEU A N 17
ATOM 29959 C CA . LEU A 1 10 ? -9.449 5.009 3.134 1.00 0.00 10 LEU A CA 17
ATOM 29960 C C . LEU A 1 10 ? -10.747 5.137 2.322 1.00 0.00 10 LEU A C 17
ATOM 29961 O O . LEU A 1 10 ? -10.737 5.661 1.210 1.00 0.00 10 LEU A O 17
ATOM 29977 N N . GLU A 1 11 ? -11.880 4.733 2.897 1.00 0.00 11 GLU A N 17
ATOM 29978 C CA . GLU A 1 11 ? -13.197 4.905 2.272 1.00 0.00 11 GLU A CA 17
ATOM 29979 C C . GLU A 1 11 ? -13.678 6.365 2.250 1.00 0.00 11 GLU A C 17
ATOM 29980 O O . GLU A 1 11 ? -14.315 6.767 1.278 1.00 0.00 11 GLU A O 17
ATOM 29992 N N . GLU A 1 12 ? -13.349 7.197 3.247 1.00 0.00 12 GLU A N 17
ATOM 29993 C CA . GLU A 1 12 ? -13.603 8.645 3.142 1.00 0.00 12 GLU A CA 17
ATOM 29994 C C . GLU A 1 12 ? -12.596 9.346 2.211 1.00 0.00 12 GLU A C 17
ATOM 29995 O O . GLU A 1 12 ? -12.966 10.293 1.515 1.00 0.00 12 GLU A O 17
ATOM 30007 N N . LEU A 1 13 ? -11.360 8.837 2.093 1.00 0.00 13 LEU A N 17
ATOM 30008 C CA . LEU A 1 13 ? -10.379 9.326 1.116 1.00 0.00 13 LEU A CA 17
ATOM 30009 C C . LEU A 1 13 ? -10.854 9.083 -0.327 1.00 0.00 13 LEU A C 17
ATOM 30010 O O . LEU A 1 13 ? -10.652 9.937 -1.192 1.00 0.00 13 LEU A O 17
ATOM 30026 N N . ALA A 1 14 ? -11.564 7.976 -0.572 1.00 0.00 14 ALA A N 17
ATOM 30027 C CA . ALA A 1 14 ? -12.191 7.683 -1.861 1.00 0.00 14 ALA A CA 17
ATOM 30028 C C . ALA A 1 14 ? -13.196 8.769 -2.288 1.00 0.00 14 ALA A C 17
ATOM 30029 O O . ALA A 1 14 ? -13.247 9.133 -3.465 1.00 0.00 14 ALA A O 17
ATOM 30036 N N . LYS A 1 15 ? -13.941 9.347 -1.333 1.00 0.00 15 LYS A N 17
ATOM 30037 C CA . LYS A 1 15 ? -14.878 10.459 -1.576 1.00 0.00 15 LYS A CA 17
ATOM 30038 C C . LYS A 1 15 ? -14.165 11.795 -1.817 1.00 0.00 15 LYS A C 17
ATOM 30039 O O . LYS A 1 15 ? -14.655 12.602 -2.608 1.00 0.00 15 LYS A O 17
ATOM 30058 N N . ARG A 1 16 ? -13.002 12.023 -1.188 1.00 0.00 16 ARG A N 17
ATOM 30059 C CA . ARG A 1 16 ? -12.197 13.250 -1.373 1.00 0.00 16 ARG A CA 17
ATOM 30060 C C . ARG A 1 16 ? -11.437 13.272 -2.702 1.00 0.00 16 ARG A C 17
ATOM 30061 O O . ARG A 1 16 ? -11.382 14.323 -3.344 1.00 0.00 16 ARG A O 17
ATOM 30082 N N . LYS A 1 17 ? -10.872 12.135 -3.131 1.00 0.00 17 LYS A N 17
ATOM 30083 C CA . LYS A 1 17 ? -10.110 12.015 -4.389 1.00 0.00 17 LYS A CA 17
ATOM 30084 C C . LYS A 1 17 ? -10.966 11.597 -5.592 1.00 0.00 17 LYS A C 17
ATOM 30085 O O . LYS A 1 17 ? -10.509 11.717 -6.728 1.00 0.00 17 LYS A O 17
ATOM 30104 N N . GLY A 1 18 ? -12.189 11.105 -5.369 1.00 0.00 18 GLY A N 17
ATOM 30105 C CA . GLY A 1 18 ? -13.073 10.613 -6.436 1.00 0.00 18 GLY A CA 17
ATOM 30106 C C . GLY A 1 18 ? -12.521 9.367 -7.142 1.00 0.00 18 GLY A C 17
ATOM 30107 O O . GLY A 1 18 ? -12.673 9.240 -8.360 1.00 0.00 18 GLY A O 17
ATOM 30111 N N . LYS A 1 19 ? -11.801 8.506 -6.407 1.00 0.00 19 LYS A N 17
ATOM 30112 C CA . LYS A 1 19 ? -11.057 7.334 -6.921 1.00 0.00 19 LYS A CA 17
ATOM 30113 C C . LYS A 1 19 ? -11.321 6.066 -6.104 1.00 0.00 19 LYS A C 17
ATOM 30114 O O . LYS A 1 19 ? -11.825 6.135 -4.985 1.00 0.00 19 LYS A O 17
ATOM 30133 N N . ASP A 1 20 ? -10.969 4.908 -6.662 1.00 0.00 20 ASP A N 17
ATOM 30134 C CA . ASP A 1 20 ? -11.087 3.608 -5.988 1.00 0.00 20 ASP A CA 17
ATOM 30135 C C . ASP A 1 20 ? -9.856 3.307 -5.113 1.00 0.00 20 ASP A C 17
ATOM 30136 O O . ASP A 1 20 ? -8.720 3.342 -5.595 1.00 0.00 20 ASP A O 17
ATOM 30145 N N . LEU A 1 21 ? -10.089 2.966 -3.840 1.00 0.00 21 LEU A N 17
ATOM 30146 C CA . LEU A 1 21 ? -9.092 2.436 -2.902 1.00 0.00 21 LEU A CA 17
ATOM 30147 C C . LEU A 1 21 ? -9.639 1.154 -2.246 1.00 0.00 21 LEU A C 17
ATOM 30148 O O . LEU A 1 21 ? -10.799 1.129 -1.829 1.00 0.00 21 LEU A O 17
ATOM 30164 N N . GLN A 1 22 ? -8.826 0.096 -2.148 1.00 0.00 22 GLN A N 17
ATOM 30165 C CA . GLN A 1 22 ? -9.218 -1.212 -1.591 1.00 0.00 22 GLN A CA 17
ATOM 30166 C C . GLN A 1 22 ? -8.096 -1.830 -0.741 1.00 0.00 22 GLN A C 17
ATOM 30167 O O . GLN A 1 22 ? -6.914 -1.593 -1.011 1.00 0.00 22 GLN A O 17
ATOM 30181 N N . LEU A 1 23 ? -8.462 -2.639 0.265 1.00 0.00 23 LEU A N 17
ATOM 30182 C CA . LEU A 1 23 ? -7.539 -3.373 1.137 1.00 0.00 23 LEU A CA 17
ATOM 30183 C C . LEU A 1 23 ? -7.556 -4.889 0.871 1.00 0.00 23 LEU A C 17
ATOM 30184 O O . LEU A 1 23 ? -8.625 -5.489 0.718 1.00 0.00 23 LEU A O 17
ATOM 30200 N N . ARG A 1 24 ? -6.369 -5.511 0.875 1.00 0.00 24 ARG A N 17
ATOM 30201 C CA . ARG A 1 24 ? -6.167 -6.978 0.829 1.00 0.00 24 ARG A CA 17
ATOM 30202 C C . ARG A 1 24 ? -4.975 -7.431 1.697 1.00 0.00 24 ARG A C 17
ATOM 30203 O O . ARG A 1 24 ? -4.038 -6.663 1.918 1.00 0.00 24 ARG A O 17
ATOM 30224 N N . ARG A 1 25 ? -4.995 -8.679 2.184 1.00 0.00 25 ARG A N 17
ATOM 30225 C CA . ARG A 1 25 ? -3.960 -9.283 3.053 1.00 0.00 25 ARG A CA 17
ATOM 30226 C C . ARG A 1 25 ? -3.237 -10.452 2.362 1.00 0.00 25 ARG A C 17
ATOM 30227 O O . ARG A 1 25 ? -3.880 -11.262 1.694 1.00 0.00 25 ARG A O 17
ATOM 30248 N N . TYR A 1 26 ? -1.915 -10.536 2.538 1.00 0.00 26 TYR A N 17
ATOM 30249 C CA . TYR A 1 26 ? -1.009 -11.500 1.889 1.00 0.00 26 TYR A CA 17
ATOM 30250 C C . TYR A 1 26 ? 0.010 -12.119 2.867 1.00 0.00 26 TYR A C 17
ATOM 30251 O O . TYR A 1 26 ? 0.323 -11.540 3.909 1.00 0.00 26 TYR A O 17
ATOM 30269 N N . ASN A 1 27 ? 0.558 -13.288 2.507 1.00 0.00 27 ASN A N 17
ATOM 30270 C CA . ASN A 1 27 ? 1.533 -14.035 3.320 1.00 0.00 27 ASN A CA 17
ATOM 30271 C C . ASN A 1 27 ? 2.946 -14.105 2.702 1.00 0.00 27 ASN A C 17
ATOM 30272 O O . ASN A 1 27 ? 3.927 -14.191 3.445 1.00 0.00 27 ASN A O 17
ATOM 30283 N N . ASP A 1 28 ? 3.075 -14.069 1.369 1.00 0.00 28 ASP A N 17
ATOM 30284 C CA . ASP A 1 28 ? 4.332 -14.305 0.648 1.00 0.00 28 ASP A CA 17
ATOM 30285 C C . ASP A 1 28 ? 4.641 -13.207 -0.391 1.00 0.00 28 ASP A C 17
ATOM 30286 O O . ASP A 1 28 ? 3.727 -12.744 -1.086 1.00 0.00 28 ASP A O 17
ATOM 30295 N N . PRO A 1 29 ? 5.923 -12.823 -0.569 1.00 0.00 29 PRO A N 17
ATOM 30296 C CA . PRO A 1 29 ? 6.327 -11.764 -1.501 1.00 0.00 29 PRO A CA 17
ATOM 30297 C C . PRO A 1 29 ? 6.060 -12.128 -2.973 1.00 0.00 29 PRO A C 17
ATOM 30298 O O . PRO A 1 29 ? 5.841 -11.263 -3.819 1.00 0.00 29 PRO A O 17
ATOM 30309 N N . ASN A 1 30 ? 6.045 -13.423 -3.279 1.00 0.00 30 ASN A N 17
ATOM 30310 C CA . ASN A 1 30 ? 5.785 -13.957 -4.615 1.00 0.00 30 ASN A CA 17
ATOM 30311 C C . ASN A 1 30 ? 4.326 -13.776 -5.059 1.00 0.00 30 ASN A C 17
ATOM 30312 O O . ASN A 1 30 ? 4.060 -13.472 -6.221 1.00 0.00 30 ASN A O 17
ATOM 30323 N N . GLU A 1 31 ? 3.384 -13.963 -4.134 1.00 0.00 31 GLU A N 17
ATOM 30324 C CA . GLU A 1 31 ? 1.947 -13.823 -4.393 1.00 0.00 31 GLU A CA 17
ATOM 30325 C C . GLU A 1 31 ? 1.533 -12.348 -4.392 1.00 0.00 31 GLU A C 17
ATOM 30326 O O . GLU A 1 31 ? 0.660 -11.940 -5.161 1.00 0.00 31 GLU A O 17
ATOM 30338 N N . VAL A 1 32 ? 2.180 -11.543 -3.543 1.00 0.00 32 VAL A N 17
ATOM 30339 C CA . VAL A 1 32 ? 1.819 -10.127 -3.361 1.00 0.00 32 VAL A CA 17
ATOM 30340 C C . VAL A 1 32 ? 2.225 -9.263 -4.557 1.00 0.00 32 VAL A C 17
ATOM 30341 O O . VAL A 1 32 ? 1.472 -8.378 -4.958 1.00 0.00 32 VAL A O 17
ATOM 30354 N N . GLU A 1 33 ? 3.370 -9.566 -5.182 1.00 0.00 33 GLU A N 17
ATOM 30355 C CA . GLU A 1 33 ? 3.876 -8.893 -6.392 1.00 0.00 33 GLU A CA 17
ATOM 30356 C C . GLU A 1 33 ? 2.810 -8.839 -7.502 1.00 0.00 33 GLU A C 17
ATOM 30357 O O . GLU A 1 33 ? 2.627 -7.815 -8.164 1.00 0.00 33 GLU A O 17
ATOM 30369 N N . LYS A 1 34 ? 2.051 -9.930 -7.664 1.00 0.00 34 LYS A N 17
ATOM 30370 C CA . LYS A 1 34 ? 1.012 -10.062 -8.698 1.00 0.00 34 LYS A CA 17
ATOM 30371 C C . LYS A 1 34 ? -0.153 -9.092 -8.479 1.00 0.00 34 LYS A C 17
ATOM 30372 O O . LYS A 1 34 ? -0.692 -8.553 -9.444 1.00 0.00 34 LYS A O 17
ATOM 30391 N N . SER A 1 35 ? -0.483 -8.804 -7.219 1.00 0.00 35 SER A N 17
ATOM 30392 C CA . SER A 1 35 ? -1.504 -7.819 -6.842 1.00 0.00 35 SER A CA 17
ATOM 30393 C C . SER A 1 35 ? -1.083 -6.387 -7.190 1.00 0.00 35 SER A C 17
ATOM 30394 O O . SER A 1 35 ? -1.911 -5.582 -7.626 1.00 0.00 35 SER A O 17
ATOM 30402 N N . ILE A 1 36 ? 0.219 -6.074 -7.100 1.00 0.00 36 ILE A N 17
ATOM 30403 C CA . ILE A 1 36 ? 0.745 -4.754 -7.472 1.00 0.00 36 ILE A CA 17
ATOM 30404 C C . ILE A 1 36 ? 0.555 -4.525 -8.976 1.00 0.00 36 ILE A C 17
ATOM 30405 O O . ILE A 1 36 ? 0.090 -3.466 -9.399 1.00 0.00 36 ILE A O 17
ATOM 30421 N N . ARG A 1 37 ? 0.876 -5.539 -9.790 1.00 0.00 37 ARG A N 17
ATOM 30422 C CA . ARG A 1 37 ? 0.810 -5.468 -11.257 1.00 0.00 37 ARG A CA 17
ATOM 30423 C C . ARG A 1 37 ? -0.606 -5.180 -11.763 1.00 0.00 37 ARG A C 17
ATOM 30424 O O . ARG A 1 37 ? -0.757 -4.421 -12.717 1.00 0.00 37 ARG A O 17
ATOM 30445 N N . GLU A 1 38 ? -1.643 -5.685 -11.092 1.00 0.00 38 GLU A N 17
ATOM 30446 C CA . GLU A 1 38 ? -3.040 -5.348 -11.418 1.00 0.00 38 GLU A CA 17
ATOM 30447 C C . GLU A 1 38 ? -3.359 -3.872 -11.132 1.00 0.00 38 GLU A C 17
ATOM 30448 O O . GLU A 1 38 ? -3.900 -3.178 -11.994 1.00 0.00 38 GLU A O 17
ATOM 30460 N N . ALA A 1 39 ? -2.974 -3.374 -9.954 1.00 0.00 39 ALA A N 17
ATOM 30461 C CA . ALA A 1 39 ? -3.182 -1.978 -9.553 1.00 0.00 39 ALA A CA 17
ATOM 30462 C C . ALA A 1 39 ? -2.492 -0.991 -10.511 1.00 0.00 39 ALA A C 17
ATOM 30463 O O . ALA A 1 39 ? -3.100 -0.006 -10.935 1.00 0.00 39 ALA A O 17
ATOM 30470 N N . LEU A 1 40 ? -1.251 -1.287 -10.912 1.00 0.00 40 LEU A N 17
ATOM 30471 C CA . LEU A 1 40 ? -0.462 -0.445 -11.811 1.00 0.00 40 LEU A CA 17
ATOM 30472 C C . LEU A 1 40 ? -1.023 -0.469 -13.239 1.00 0.00 40 LEU A C 17
ATOM 30473 O O . LEU A 1 40 ? -1.118 0.584 -13.874 1.00 0.00 40 LEU A O 17
ATOM 30489 N N . LYS A 1 41 ? -1.461 -1.637 -13.730 1.00 0.00 41 LYS A N 17
ATOM 30490 C CA . LYS A 1 41 ? -2.032 -1.789 -15.074 1.00 0.00 41 LYS A CA 17
ATOM 30491 C C . LYS A 1 41 ? -3.429 -1.167 -15.217 1.00 0.00 41 LYS A C 17
ATOM 30492 O O . LYS A 1 41 ? -3.768 -0.675 -16.294 1.00 0.00 41 LYS A O 17
ATOM 30511 N N . LYS A 1 42 ? -4.214 -1.134 -14.131 1.00 0.00 42 LYS A N 17
ATOM 30512 C CA . LYS A 1 42 ? -5.531 -0.468 -14.058 1.00 0.00 42 LYS A CA 17
ATOM 30513 C C . LYS A 1 42 ? -5.469 1.024 -13.689 1.00 0.00 42 LYS A C 17
ATOM 30514 O O . LYS A 1 42 ? -6.481 1.715 -13.813 1.00 0.00 42 LYS A O 17
ATOM 30533 N N . GLY A 1 43 ? -4.320 1.531 -13.228 1.00 0.00 43 GLY A N 17
ATOM 30534 C CA . GLY A 1 43 ? -4.180 2.910 -12.734 1.00 0.00 43 GLY A CA 17
ATOM 30535 C C . GLY A 1 43 ? -4.921 3.160 -11.409 1.00 0.00 43 GLY A C 17
ATOM 30536 O O . GLY A 1 43 ? -5.443 4.255 -11.184 1.00 0.00 43 GLY A O 17
ATOM 30540 N N . ARG A 1 44 ? -5.037 2.121 -10.572 1.00 0.00 44 ARG A N 17
ATOM 30541 C CA . ARG A 1 44 ? -5.801 2.080 -9.311 1.00 0.00 44 ARG A CA 17
ATOM 30542 C C . ARG A 1 44 ? -4.899 2.050 -8.075 1.00 0.00 44 ARG A C 17
ATOM 30543 O O . ARG A 1 44 ? -3.716 1.714 -8.147 1.00 0.00 44 ARG A O 17
ATOM 30564 N N . THR A 1 45 ? -5.491 2.384 -6.931 1.00 0.00 45 THR A N 17
ATOM 30565 C CA . THR A 1 45 ? -4.847 2.357 -5.610 1.00 0.00 45 THR A CA 17
ATOM 30566 C C . THR A 1 45 ? -5.218 1.074 -4.866 1.00 0.00 45 THR A C 17
ATOM 30567 O O . THR A 1 45 ? -6.393 0.845 -4.575 1.00 0.00 45 THR A O 17
ATOM 30578 N N . LEU A 1 46 ? -4.227 0.248 -4.523 1.00 0.00 46 LEU A N 17
ATOM 30579 C CA . LEU A 1 46 ? -4.386 -0.899 -3.620 1.00 0.00 46 LEU A CA 17
ATOM 30580 C C . LEU A 1 46 ? -3.510 -0.706 -2.383 1.00 0.00 46 LEU A C 17
ATOM 30581 O O . LEU A 1 46 ? -2.342 -0.325 -2.481 1.00 0.00 46 LEU A O 17
ATOM 30597 N N . ILE A 1 47 ? -4.076 -1.002 -1.216 1.00 0.00 47 ILE A N 17
ATOM 30598 C CA . ILE A 1 47 ? -3.390 -0.945 0.072 1.00 0.00 47 ILE A CA 17
ATOM 30599 C C . ILE A 1 47 ? -3.318 -2.364 0.606 1.00 0.00 47 ILE A C 17
ATOM 30600 O O . ILE A 1 47 ? -4.327 -3.005 0.887 1.00 0.00 47 ILE A O 17
ATOM 30616 N N . ILE A 1 48 ? -2.106 -2.877 0.707 1.00 0.00 48 ILE A N 17
ATOM 30617 C CA . ILE A 1 48 ? -1.867 -4.293 0.976 1.00 0.00 48 ILE A CA 17
ATOM 30618 C C . ILE A 1 48 ? -1.149 -4.469 2.308 1.00 0.00 48 ILE A C 17
ATOM 30619 O O . ILE A 1 48 ? -0.308 -3.654 2.674 1.00 0.00 48 ILE A O 17
ATOM 30635 N N . ILE A 1 49 ? -1.477 -5.533 3.036 1.00 0.00 49 ILE A N 17
ATOM 30636 C CA . ILE A 1 49 ? -0.832 -5.893 4.302 1.00 0.00 49 ILE A CA 17
ATOM 30637 C C . ILE A 1 49 ? -0.169 -7.258 4.131 1.00 0.00 49 ILE A C 17
ATOM 30638 O O . ILE A 1 49 ? -0.855 -8.252 3.899 1.00 0.00 49 ILE A O 17
ATOM 30654 N N . ILE A 1 50 ? 1.158 -7.314 4.248 1.00 0.00 50 ILE A N 17
ATOM 30655 C CA . ILE A 1 50 ? 1.944 -8.544 4.218 1.00 0.00 50 ILE A CA 17
ATOM 30656 C C . ILE A 1 50 ? 2.740 -8.718 5.507 1.00 0.00 50 ILE A C 17
ATOM 30657 O O . ILE A 1 50 ? 3.607 -7.912 5.832 1.00 0.00 50 ILE A O 17
ATOM 30673 N N . ASN A 1 51 ? 2.441 -9.786 6.247 1.00 0.00 51 ASN A N 17
ATOM 30674 C CA . ASN A 1 51 ? 3.097 -10.138 7.516 1.00 0.00 51 ASN A CA 17
ATOM 30675 C C . ASN A 1 51 ? 3.188 -8.960 8.520 1.00 0.00 51 ASN A C 17
ATOM 30676 O O . ASN A 1 51 ? 4.168 -8.805 9.251 1.00 0.00 51 ASN A O 17
ATOM 30687 N N . GLY A 1 52 ? 2.158 -8.107 8.521 1.00 0.00 52 GLY A N 17
ATOM 30688 C CA . GLY A 1 52 ? 2.051 -6.889 9.331 1.00 0.00 52 GLY A CA 17
ATOM 30689 C C . GLY A 1 52 ? 2.654 -5.612 8.721 1.00 0.00 52 GLY A C 17
ATOM 30690 O O . GLY A 1 52 ? 2.476 -4.542 9.310 1.00 0.00 52 GLY A O 17
ATOM 30694 N N . VAL A 1 53 ? 3.317 -5.683 7.560 1.00 0.00 53 VAL A N 17
ATOM 30695 C CA . VAL A 1 53 ? 3.881 -4.529 6.823 1.00 0.00 53 VAL A CA 17
ATOM 30696 C C . VAL A 1 53 ? 2.840 -4.002 5.837 1.00 0.00 53 VAL A C 17
ATOM 30697 O O . VAL A 1 53 ? 2.263 -4.784 5.082 1.00 0.00 53 VAL A O 17
ATOM 30710 N N . PHE A 1 54 ? 2.629 -2.686 5.790 1.00 0.00 54 PHE A N 17
ATOM 30711 C CA . PHE A 1 54 ? 1.773 -2.066 4.772 1.00 0.00 54 PHE A CA 17
ATOM 30712 C C . PHE A 1 54 ? 2.553 -1.812 3.473 1.00 0.00 54 PHE A C 17
ATOM 30713 O O . PHE A 1 54 ? 3.679 -1.326 3.502 1.00 0.00 54 PHE A O 17
ATOM 30730 N N . VAL A 1 55 ? 1.941 -2.095 2.326 1.00 0.00 55 VAL A N 17
ATOM 30731 C CA . VAL A 1 55 ? 2.437 -1.797 0.976 1.00 0.00 55 VAL A CA 17
ATOM 30732 C C . VAL A 1 55 ? 1.372 -0.968 0.260 1.00 0.00 55 VAL A C 17
ATOM 30733 O O . VAL A 1 55 ? 0.281 -1.464 -0.022 1.00 0.00 55 VAL A O 17
ATOM 30746 N N . VAL A 1 56 ? 1.673 0.298 -0.030 1.00 0.00 56 VAL A N 17
ATOM 30747 C CA . VAL A 1 56 ? 0.748 1.223 -0.704 1.00 0.00 56 VAL A CA 17
ATOM 30748 C C . VAL A 1 56 ? 1.117 1.320 -2.184 1.00 0.00 56 VAL A C 17
ATOM 30749 O O . VAL A 1 56 ? 2.180 1.834 -2.539 1.00 0.00 56 VAL A O 17
ATOM 30762 N N . VAL A 1 57 ? 0.240 0.823 -3.055 1.00 0.00 57 VAL A N 17
ATOM 30763 C CA . VAL A 1 57 ? 0.421 0.833 -4.512 1.00 0.00 57 VAL A CA 17
ATOM 30764 C C . VAL A 1 57 ? -0.534 1.840 -5.133 1.00 0.00 57 VAL A C 17
ATOM 30765 O O . VAL A 1 57 ? -1.739 1.736 -4.925 1.00 0.00 57 VAL A O 17
ATOM 30778 N N . SER A 1 58 ? -0.019 2.789 -5.912 1.00 0.00 58 SER A N 17
ATOM 30779 C CA . SER A 1 58 ? -0.821 3.681 -6.757 1.00 0.00 58 SER A CA 17
ATOM 30780 C C . SER A 1 58 ? 0.060 4.311 -7.833 1.00 0.00 58 SER A C 17
ATOM 30781 O O . SER A 1 58 ? 1.235 4.575 -7.602 1.00 0.00 58 SER A O 17
ATOM 30789 N N . THR A 1 59 ? -0.504 4.626 -8.994 1.00 0.00 59 THR A N 17
ATOM 30790 C CA . THR A 1 59 ? 0.170 5.416 -10.035 1.00 0.00 59 THR A CA 17
ATOM 30791 C C . THR A 1 59 ? 0.140 6.923 -9.737 1.00 0.00 59 THR A C 17
ATOM 30792 O O . THR A 1 59 ? 0.647 7.713 -10.536 1.00 0.00 59 THR A O 17
ATOM 30803 N N . ASP A 1 60 ? -0.413 7.340 -8.587 1.00 0.00 60 ASP A N 17
ATOM 30804 C CA . ASP A 1 60 ? -0.475 8.736 -8.146 1.00 0.00 60 ASP A CA 17
ATOM 30805 C C . ASP A 1 60 ? 0.188 8.937 -6.772 1.00 0.00 60 ASP A C 17
ATOM 30806 O O . ASP A 1 60 ? -0.330 8.497 -5.743 1.00 0.00 60 ASP A O 17
ATOM 30815 N N . GLU A 1 61 ? 1.315 9.654 -6.737 1.00 0.00 61 GLU A N 17
ATOM 30816 C CA . GLU A 1 61 ? 2.010 10.034 -5.494 1.00 0.00 61 GLU A CA 17
ATOM 30817 C C . GLU A 1 61 ? 1.101 10.800 -4.520 1.00 0.00 61 GLU A C 17
ATOM 30818 O O . GLU A 1 61 ? 1.217 10.629 -3.307 1.00 0.00 61 GLU A O 17
ATOM 30830 N N . ASP A 1 62 ? 0.158 11.598 -5.031 1.00 0.00 62 ASP A N 17
ATOM 30831 C CA . ASP A 1 62 ? -0.815 12.360 -4.245 1.00 0.00 62 ASP A CA 17
ATOM 30832 C C . ASP A 1 62 ? -1.802 11.470 -3.468 1.00 0.00 62 ASP A C 17
ATOM 30833 O O . ASP A 1 62 ? -2.328 11.877 -2.429 1.00 0.00 62 ASP A O 17
ATOM 30842 N N . LEU A 1 63 ? -2.048 10.250 -3.954 1.00 0.00 63 LEU A N 17
ATOM 30843 C CA . LEU A 1 63 ? -2.786 9.211 -3.243 1.00 0.00 63 LEU A CA 17
ATOM 30844 C C . LEU A 1 63 ? -1.938 8.574 -2.132 1.00 0.00 63 LEU A C 17
ATOM 30845 O O . LEU A 1 63 ? -2.346 8.611 -0.972 1.00 0.00 63 LEU A O 17
ATOM 30861 N N . ILE A 1 64 ? -0.725 8.092 -2.426 1.00 0.00 64 ILE A N 17
ATOM 30862 C CA . ILE A 1 64 ? 0.150 7.470 -1.407 1.00 0.00 64 ILE A CA 17
ATOM 30863 C C . ILE A 1 64 ? 0.503 8.447 -0.273 1.00 0.00 64 ILE A C 17
ATOM 30864 O O . ILE A 1 64 ? 0.390 8.084 0.898 1.00 0.00 64 ILE A O 17
ATOM 30880 N N . ARG A 1 65 ? 0.899 9.687 -0.597 1.00 0.00 65 ARG A N 17
ATOM 30881 C CA . ARG A 1 65 ? 1.377 10.680 0.392 1.00 0.00 65 ARG A CA 17
ATOM 30882 C C . ARG A 1 65 ? 0.342 11.027 1.466 1.00 0.00 65 ARG A C 17
ATOM 30883 O O . ARG A 1 65 ? 0.711 11.332 2.597 1.00 0.00 65 ARG A O 17
ATOM 30904 N N . GLU A 1 66 ? -0.945 10.941 1.129 1.00 0.00 66 GLU A N 17
ATOM 30905 C CA . GLU A 1 66 ? -2.052 11.077 2.081 1.00 0.00 66 GLU A CA 17
ATOM 30906 C C . GLU A 1 66 ? -2.378 9.771 2.827 1.00 0.00 66 GLU A C 17
ATOM 30907 O O . GLU A 1 66 ? -2.627 9.810 4.032 1.00 0.00 66 GLU A O 17
ATOM 30919 N N . ILE A 1 67 ? -2.312 8.610 2.164 1.00 0.00 67 ILE A N 17
ATOM 30920 C CA . ILE A 1 67 ? -2.596 7.294 2.771 1.00 0.00 67 ILE A CA 17
ATOM 30921 C C . ILE A 1 67 ? -1.638 6.995 3.924 1.00 0.00 67 ILE A C 17
ATOM 30922 O O . ILE A 1 67 ? -2.061 6.497 4.969 1.00 0.00 67 ILE A O 17
ATOM 30938 N N . LYS A 1 68 ? -0.355 7.334 3.761 1.00 0.00 68 LYS A N 17
ATOM 30939 C CA . LYS A 1 68 ? 0.679 7.108 4.780 1.00 0.00 68 LYS A CA 17
ATOM 30940 C C . LYS A 1 68 ? 0.324 7.750 6.119 1.00 0.00 68 LYS A C 17
ATOM 30941 O O . LYS A 1 68 ? 0.539 7.128 7.158 1.00 0.00 68 LYS A O 17
ATOM 30960 N N . ARG A 1 69 ? -0.307 8.931 6.102 1.00 0.00 69 ARG A N 17
ATOM 30961 C CA . ARG A 1 69 ? -0.809 9.601 7.311 1.00 0.00 69 ARG A CA 17
ATOM 30962 C C . ARG A 1 69 ? -1.902 8.775 7.982 1.00 0.00 69 ARG A C 17
ATOM 30963 O O . ARG A 1 69 ? -1.830 8.533 9.179 1.00 0.00 69 ARG A O 17
ATOM 30984 N N . LEU A 1 70 ? -2.874 8.283 7.212 1.00 0.00 70 LEU A N 17
ATOM 30985 C CA . LEU A 1 70 ? -4.033 7.546 7.731 1.00 0.00 70 LEU A CA 17
ATOM 30986 C C . LEU A 1 70 ? -3.643 6.184 8.329 1.00 0.00 70 LEU A C 17
ATOM 30987 O O . LEU A 1 70 ? -4.210 5.773 9.342 1.00 0.00 70 LEU A O 17
ATOM 31003 N N . ILE A 1 71 ? -2.632 5.527 7.748 1.00 0.00 71 ILE A N 17
ATOM 31004 C CA . ILE A 1 71 ? -2.002 4.320 8.301 1.00 0.00 71 ILE A CA 17
ATOM 31005 C C . ILE A 1 71 ? -1.301 4.664 9.624 1.00 0.00 71 ILE A C 17
ATOM 31006 O O . ILE A 1 71 ? -1.544 4.023 10.649 1.00 0.00 71 ILE A O 17
ATOM 31022 N N . LYS A 1 72 ? -0.473 5.715 9.620 1.00 0.00 72 LYS A N 17
ATOM 31023 C CA . LYS A 1 72 ? 0.353 6.116 10.770 1.00 0.00 72 LYS A CA 17
ATOM 31024 C C . LYS A 1 72 ? -0.460 6.655 11.956 1.00 0.00 72 LYS A C 17
ATOM 31025 O O . LYS A 1 72 ? -0.091 6.428 13.104 1.00 0.00 72 LYS A O 17
ATOM 31044 N N . GLU A 1 73 ? -1.594 7.303 11.704 1.00 0.00 73 GLU A N 17
ATOM 31045 C CA . GLU A 1 73 ? -2.544 7.749 12.732 1.00 0.00 73 GLU A CA 17
ATOM 31046 C C . GLU A 1 73 ? -3.124 6.584 13.548 1.00 0.00 73 GLU A C 17
ATOM 31047 O O . GLU A 1 73 ? -3.328 6.720 14.757 1.00 0.00 73 GLU A O 17
ATOM 31059 N N . SER A 1 74 ? -3.377 5.439 12.905 1.00 0.00 74 SER A N 17
ATOM 31060 C CA . SER A 1 74 ? -3.879 4.235 13.583 1.00 0.00 74 SER A CA 17
ATOM 31061 C C . SER A 1 74 ? -2.742 3.401 14.193 1.00 0.00 74 SER A C 17
ATOM 31062 O O . SER A 1 74 ? -2.860 2.908 15.317 1.00 0.00 74 SER A O 17
ATOM 31070 N N . ASN A 1 75 ? -1.614 3.289 13.481 1.00 0.00 75 ASN A N 17
ATOM 31071 C CA . ASN A 1 75 ? -0.429 2.532 13.886 1.00 0.00 75 ASN A CA 17
ATOM 31072 C C . ASN A 1 75 ? 0.863 3.369 13.742 1.00 0.00 75 ASN A C 17
ATOM 31073 O O . ASN A 1 75 ? 1.567 3.241 12.734 1.00 0.00 75 ASN A O 17
ATOM 31084 N N . PRO A 1 76 ? 1.234 4.199 14.738 1.00 0.00 76 PRO A N 17
ATOM 31085 C CA . PRO A 1 76 ? 2.425 5.055 14.661 1.00 0.00 76 PRO A CA 17
ATOM 31086 C C . PRO A 1 76 ? 3.750 4.267 14.655 1.00 0.00 76 PRO A C 17
ATOM 31087 O O . PRO A 1 76 ? 4.791 4.798 14.267 1.00 0.00 76 PRO A O 17
ATOM 31098 N N . ASN A 1 77 ? 3.711 2.991 15.049 1.00 0.00 77 ASN A N 17
ATOM 31099 C CA . ASN A 1 77 ? 4.846 2.069 15.108 1.00 0.00 77 ASN A CA 17
ATOM 31100 C C . ASN A 1 77 ? 5.053 1.214 13.836 1.00 0.00 77 ASN A C 17
ATOM 31101 O O . ASN A 1 77 ? 6.078 0.534 13.730 1.00 0.00 77 ASN A O 17
ATOM 31112 N N . LYS A 1 78 ? 4.099 1.195 12.889 1.00 0.00 78 LYS A N 17
ATOM 31113 C CA . LYS A 1 78 ? 4.125 0.275 11.733 1.00 0.00 78 LYS A CA 17
ATOM 31114 C C . LYS A 1 78 ? 5.061 0.704 10.602 1.00 0.00 78 LYS A C 17
ATOM 31115 O O . LYS A 1 78 ? 5.201 1.892 10.296 1.00 0.00 78 LYS A O 17
ATOM 31134 N N . LYS A 1 79 ? 5.637 -0.309 9.946 1.00 0.00 79 LYS A N 17
ATOM 31135 C CA . LYS A 1 79 ? 6.407 -0.205 8.699 1.00 0.00 79 LYS A CA 17
ATOM 31136 C C . LYS A 1 79 ? 5.480 -0.017 7.490 1.00 0.00 79 LYS A C 17
ATOM 31137 O O . LYS A 1 79 ? 4.388 -0.588 7.433 1.00 0.00 79 LYS A O 17
ATOM 31156 N N . THR A 1 80 ? 5.956 0.740 6.505 1.00 0.00 80 THR A N 17
ATOM 31157 C CA . THR A 1 80 ? 5.292 0.981 5.216 1.00 0.00 80 THR A CA 17
ATOM 31158 C C . THR A 1 80 ? 6.278 0.920 4.045 1.00 0.00 80 THR A C 17
ATOM 31159 O O . THR A 1 80 ? 7.423 1.365 4.148 1.00 0.00 80 THR A O 17
ATOM 31170 N N . LEU A 1 81 ? 5.796 0.400 2.919 1.00 0.00 81 LEU A N 17
ATOM 31171 C CA . LEU A 1 81 ? 6.401 0.411 1.587 1.00 0.00 81 LEU A CA 17
ATOM 31172 C C . LEU A 1 81 ? 5.463 1.184 0.641 1.00 0.00 81 LEU A C 17
ATOM 31173 O O . LEU A 1 81 ? 4.244 1.188 0.826 1.00 0.00 81 LEU A O 17
ATOM 31189 N N . ASP A 1 82 ? 6.018 1.834 -0.376 1.00 0.00 82 ASP A N 17
ATOM 31190 C CA . ASP A 1 82 ? 5.293 2.567 -1.418 1.00 0.00 82 ASP A CA 17
ATOM 31191 C C . ASP A 1 82 ? 5.812 2.209 -2.821 1.00 0.00 82 ASP A C 17
ATOM 31192 O O . ASP A 1 82 ? 7.014 2.013 -3.016 1.00 0.00 82 ASP A O 17
ATOM 31201 N N . VAL A 1 83 ? 4.894 2.086 -3.789 1.00 0.00 83 VAL A N 17
ATOM 31202 C CA . VAL A 1 83 ? 5.157 1.588 -5.146 1.00 0.00 83 VAL A CA 17
ATOM 31203 C C . VAL A 1 83 ? 4.315 2.346 -6.176 1.00 0.00 83 VAL A C 17
ATOM 31204 O O . VAL A 1 83 ? 3.087 2.381 -6.068 1.00 0.00 83 VAL A O 17
ATOM 31217 N N . THR A 1 84 ? 4.966 2.890 -7.209 1.00 0.00 84 THR A N 17
ATOM 31218 C CA . THR A 1 84 ? 4.300 3.571 -8.342 1.00 0.00 84 THR A CA 17
ATOM 31219 C C . THR A 1 84 ? 4.578 2.977 -9.730 1.00 0.00 84 THR A C 17
ATOM 31220 O O . THR A 1 84 ? 3.871 3.289 -10.692 1.00 0.00 84 THR A O 17
ATOM 31231 N N . THR A 1 85 ? 5.567 2.089 -9.826 1.00 0.00 85 THR A N 17
ATOM 31232 C CA . THR A 1 85 ? 5.938 1.315 -11.032 1.00 0.00 85 THR A CA 17
ATOM 31233 C C . THR A 1 85 ? 6.501 -0.057 -10.638 1.00 0.00 85 THR A C 17
ATOM 31234 O O . THR A 1 85 ? 6.904 -0.261 -9.495 1.00 0.00 85 THR A O 17
ATOM 31245 N N . GLU A 1 86 ? 6.616 -1.002 -11.575 1.00 0.00 86 GLU A N 17
ATOM 31246 C CA . GLU A 1 86 ? 7.240 -2.312 -11.298 1.00 0.00 86 GLU A CA 17
ATOM 31247 C C . GLU A 1 86 ? 8.749 -2.208 -11.000 1.00 0.00 86 GLU A C 17
ATOM 31248 O O . GLU A 1 86 ? 9.284 -2.980 -10.204 1.00 0.00 86 GLU A O 17
ATOM 31260 N N . GLU A 1 87 ? 9.424 -1.195 -11.554 1.00 0.00 87 GLU A N 17
ATOM 31261 C CA . GLU A 1 87 ? 10.808 -0.853 -11.197 1.00 0.00 87 GLU A CA 17
ATOM 31262 C C . GLU A 1 87 ? 10.918 -0.348 -9.745 1.00 0.00 87 GLU A C 17
ATOM 31263 O O . GLU A 1 87 ? 11.919 -0.593 -9.073 1.00 0.00 87 GLU A O 17
ATOM 31275 N N . ASP A 1 88 ? 9.873 0.321 -9.244 1.00 0.00 88 ASP A N 17
ATOM 31276 C CA . ASP A 1 88 ? 9.763 0.799 -7.860 1.00 0.00 88 ASP A CA 17
ATOM 31277 C C . ASP A 1 88 ? 9.540 -0.386 -6.899 1.00 0.00 88 ASP A C 17
ATOM 31278 O O . ASP A 1 88 ? 10.185 -0.479 -5.855 1.00 0.00 88 ASP A O 17
ATOM 31287 N N . LEU A 1 89 ? 8.685 -1.335 -7.303 1.00 0.00 89 LEU A N 17
ATOM 31288 C CA . LEU A 1 89 ? 8.334 -2.565 -6.581 1.00 0.00 89 LEU A CA 17
ATOM 31289 C C . LEU A 1 89 ? 9.575 -3.427 -6.280 1.00 0.00 89 LEU A C 17
ATOM 31290 O O . LEU A 1 89 ? 9.847 -3.774 -5.131 1.00 0.00 89 LEU A O 17
ATOM 31306 N N . GLU A 1 90 ? 10.355 -3.757 -7.311 1.00 0.00 90 GLU A N 17
ATOM 31307 C CA . GLU A 1 90 ? 11.539 -4.612 -7.169 1.00 0.00 90 GLU A CA 17
ATOM 31308 C C . GLU A 1 90 ? 12.658 -3.928 -6.380 1.00 0.00 90 GLU A C 17
ATOM 31309 O O . GLU A 1 90 ? 13.376 -4.593 -5.636 1.00 0.00 90 GLU A O 17
ATOM 31321 N N . GLU A 1 91 ? 12.776 -2.601 -6.472 1.00 0.00 91 GLU A N 17
ATOM 31322 C CA . GLU A 1 91 ? 13.737 -1.830 -5.673 1.00 0.00 91 GLU A CA 17
ATOM 31323 C C . GLU A 1 91 ? 13.389 -1.885 -4.175 1.00 0.00 91 GLU A C 17
ATOM 31324 O O . GLU A 1 91 ? 14.256 -2.229 -3.367 1.00 0.00 91 GLU A O 17
ATOM 31336 N N . VAL A 1 92 ? 12.124 -1.658 -3.788 1.00 0.00 92 VAL A N 17
ATOM 31337 C CA . VAL A 1 92 ? 11.726 -1.736 -2.369 1.00 0.00 92 VAL A CA 17
ATOM 31338 C C . VAL A 1 92 ? 11.776 -3.164 -1.812 1.00 0.00 92 VAL A C 17
ATOM 31339 O O . VAL A 1 92 ? 12.143 -3.342 -0.650 1.00 0.00 92 VAL A O 17
ATOM 31352 N N . LEU A 1 93 ? 11.508 -4.193 -2.628 1.00 0.00 93 LEU A N 17
ATOM 31353 C CA . LEU A 1 93 ? 11.743 -5.588 -2.225 1.00 0.00 93 LEU A CA 17
ATOM 31354 C C . LEU A 1 93 ? 13.238 -5.897 -2.055 1.00 0.00 93 LEU A C 17
ATOM 31355 O O . LEU A 1 93 ? 13.609 -6.597 -1.112 1.00 0.00 93 LEU A O 17
ATOM 31371 N N . ARG A 1 94 ? 14.113 -5.356 -2.913 1.00 0.00 94 ARG A N 17
ATOM 31372 C CA . ARG A 1 94 ? 15.562 -5.652 -2.879 1.00 0.00 94 ARG A CA 17
ATOM 31373 C C . ARG A 1 94 ? 16.207 -5.129 -1.596 1.00 0.00 94 ARG A C 17
ATOM 31374 O O . ARG A 1 94 ? 17.020 -5.833 -0.998 1.00 0.00 94 ARG A O 17
ATOM 31395 N N . ARG A 1 95 ? 15.772 -3.954 -1.124 1.00 0.00 95 ARG A N 17
ATOM 31396 C CA . ARG A 1 95 ? 16.137 -3.396 0.191 1.00 0.00 95 ARG A CA 17
ATOM 31397 C C . ARG A 1 95 ? 15.816 -4.386 1.315 1.00 0.00 95 ARG A C 17
ATOM 31398 O O . ARG A 1 95 ? 16.715 -4.746 2.073 1.00 0.00 95 ARG A O 17
ATOM 31419 N N . ILE A 1 96 ? 14.584 -4.898 1.360 1.00 0.00 96 ILE A N 17
ATOM 31420 C CA . ILE A 1 96 ? 14.098 -5.836 2.392 1.00 0.00 96 ILE A CA 17
ATOM 31421 C C . ILE A 1 96 ? 14.914 -7.140 2.397 1.00 0.00 96 ILE A C 17
ATOM 31422 O O . ILE A 1 96 ? 15.253 -7.639 3.473 1.00 0.00 96 ILE A O 17
ATOM 31438 N N . LYS A 1 97 ? 15.308 -7.665 1.224 1.00 0.00 97 LYS A N 17
ATOM 31439 C CA . LYS A 1 97 ? 16.137 -8.882 1.120 1.00 0.00 97 LYS A CA 17
ATOM 31440 C C . LYS A 1 97 ? 17.561 -8.695 1.663 1.00 0.00 97 LYS A C 17
ATOM 31441 O O . LYS A 1 97 ? 18.143 -9.670 2.146 1.00 0.00 97 LYS A O 17
ATOM 31460 N N . LYS A 1 98 ? 18.110 -7.470 1.629 1.00 0.00 98 LYS A N 17
ATOM 31461 C CA . LYS A 1 98 ? 19.450 -7.135 2.160 1.00 0.00 98 LYS A CA 17
ATOM 31462 C C . LYS A 1 98 ? 19.471 -6.427 3.524 1.00 0.00 98 LYS A C 17
ATOM 31463 O O . LYS A 1 98 ? 20.542 -6.155 4.067 1.00 0.00 98 LYS A O 17
ATOM 31482 N N . GLY A 1 99 ? 18.293 -6.183 4.093 1.00 0.00 99 GLY A N 17
ATOM 31483 C CA . GLY A 1 99 ? 18.076 -5.701 5.468 1.00 0.00 99 GLY A CA 17
ATOM 31484 C C . GLY A 1 99 ? 17.738 -4.209 5.622 1.00 0.00 99 GLY A C 17
ATOM 31485 O O . GLY A 1 99 ? 17.662 -3.719 6.750 1.00 0.00 99 GLY A O 17
ATOM 31489 N N . SER A 1 100 ? 17.514 -3.488 4.520 1.00 0.00 100 SER A N 17
ATOM 31490 C CA . SER A 1 100 ? 17.061 -2.085 4.498 1.00 0.00 100 SER A CA 17
ATOM 31491 C C . SER A 1 100 ? 15.551 -1.977 4.244 1.00 0.00 100 SER A C 17
ATOM 31492 O O . SER A 1 100 ? 14.934 -2.892 3.702 1.00 0.00 100 SER A O 17
ATOM 31500 N N . TRP A 1 101 ? 14.935 -0.865 4.645 1.00 0.00 101 TRP A N 17
ATOM 31501 C CA . TRP A 1 101 ? 13.480 -0.651 4.585 1.00 0.00 101 TRP A CA 17
ATOM 31502 C C . TRP A 1 101 ? 13.147 0.732 4.009 1.00 0.00 101 TRP A C 17
ATOM 31503 O O . TRP A 1 101 ? 13.957 1.654 4.088 1.00 0.00 101 TRP A O 17
ATOM 31524 N N . SER A 1 102 ? 11.929 0.910 3.488 1.00 0.00 102 SER A N 17
ATOM 31525 C CA . SER A 1 102 ? 11.432 2.192 2.944 1.00 0.00 102 SER A CA 17
ATOM 31526 C C . SER A 1 102 ? 11.049 3.231 4.016 1.00 0.00 102 SER A C 17
ATOM 31527 O O . SER A 1 102 ? 10.404 4.237 3.720 1.00 0.00 102 SER A O 17
ATOM 31535 N N . LEU A 1 103 ? 11.476 3.015 5.264 1.00 0.00 103 LEU A N 17
ATOM 31536 C CA . LEU A 1 103 ? 11.250 3.874 6.436 1.00 0.00 103 LEU A CA 17
ATOM 31537 C C . LEU A 1 103 ? 12.285 5.025 6.522 1.00 0.00 103 LEU A C 17
ATOM 31538 O O . LEU A 1 103 ? 12.741 5.408 7.600 1.00 0.00 103 LEU A O 17
ATOM 31554 N N . GLU A 1 104 ? 12.701 5.548 5.366 1.00 0.00 104 GLU A N 17
ATOM 31555 C CA . GLU A 1 104 ? 13.737 6.577 5.200 1.00 0.00 104 GLU A CA 17
ATOM 31556 C C . GLU A 1 104 ? 13.157 7.868 4.595 1.00 0.00 104 GLU A C 17
ATOM 31557 O O . GLU A 1 104 ? 12.248 7.817 3.760 1.00 0.00 104 GLU A O 17
ATOM 31569 N N . HIS A 1 105 ? 13.703 9.025 4.996 1.00 0.00 105 HIS A N 17
ATOM 31570 C CA . HIS A 1 105 ? 13.177 10.367 4.686 1.00 0.00 105 HIS A CA 17
ATOM 31571 C C . HIS A 1 105 ? 11.697 10.555 5.117 1.00 0.00 105 HIS A C 17
ATOM 31572 O O . HIS A 1 105 ? 11.155 9.755 5.889 1.00 0.00 105 HIS A O 17
ATOM 31586 N N . HIS A 1 106 ? 11.046 11.635 4.671 1.00 0.00 106 HIS A N 17
ATOM 31587 C CA . HIS A 1 106 ? 9.663 11.989 5.020 1.00 0.00 106 HIS A CA 17
ATOM 31588 C C . HIS A 1 106 ? 8.834 12.371 3.780 1.00 0.00 106 HIS A C 17
ATOM 31589 O O . HIS A 1 106 ? 9.349 12.995 2.849 1.00 0.00 106 HIS A O 17
ATOM 31603 N N . HIS A 1 107 ? 7.536 12.048 3.790 1.00 0.00 107 HIS A N 17
ATOM 31604 C CA . HIS A 1 107 ? 6.587 12.468 2.745 1.00 0.00 107 HIS A CA 17
ATOM 31605 C C . HIS A 1 107 ? 6.167 13.945 2.899 1.00 0.00 107 HIS A C 17
ATOM 31606 O O . HIS A 1 107 ? 5.938 14.629 1.899 1.00 0.00 107 HIS A O 17
ATOM 31620 N N . HIS A 1 108 ? 6.135 14.447 4.144 1.00 0.00 108 HIS A N 17
ATOM 31621 C CA . HIS A 1 108 ? 5.941 15.858 4.519 1.00 0.00 108 HIS A CA 17
ATOM 31622 C C . HIS A 1 108 ? 4.695 16.513 3.868 1.00 0.00 108 HIS A C 17
ATOM 31623 O O . HIS A 1 108 ? 3.694 15.835 3.613 1.00 0.00 108 HIS A O 17
ATOM 31637 N N . HIS A 1 109 ? 4.717 17.833 3.657 1.00 0.00 109 HIS A N 17
ATOM 31638 C CA . HIS A 1 109 ? 3.654 18.623 3.012 1.00 0.00 109 HIS A CA 17
ATOM 31639 C C . HIS A 1 109 ? 4.179 19.664 1.997 1.00 0.00 109 HIS A C 17
ATOM 31640 O O . HIS A 1 109 ? 3.396 20.487 1.514 1.00 0.00 109 HIS A O 17
ATOM 31654 N N . HIS A 1 110 ? 5.485 19.617 1.680 1.00 0.00 110 HIS A N 17
ATOM 31655 C CA . HIS A 1 110 ? 6.279 20.643 0.972 1.00 0.00 110 HIS A CA 17
ATOM 31656 C C . HIS A 1 110 ? 6.411 21.961 1.771 1.00 0.00 110 HIS A C 17
ATOM 31657 O O . HIS A 1 110 ? 7.559 22.319 2.116 1.00 0.00 110 HIS A O 17
ATOM 31672 N N . GLY A 1 1 ? -7.828 -6.772 12.071 1.00 0.00 1 GLY A N 18
ATOM 31673 C CA . GLY A 1 1 ? -7.180 -6.220 13.278 1.00 0.00 1 GLY A CA 18
ATOM 31674 C C . GLY A 1 1 ? -7.130 -4.704 13.217 1.00 0.00 1 GLY A C 18
ATOM 31675 O O . GLY A 1 1 ? -8.084 -4.072 12.765 1.00 0.00 1 GLY A O 18
ATOM 31681 N N . SER A 1 2 ? -6.008 -4.097 13.621 1.00 0.00 2 SER A N 18
ATOM 31682 C CA . SER A 1 2 ? -5.798 -2.631 13.624 1.00 0.00 2 SER A CA 18
ATOM 31683 C C . SER A 1 2 ? -5.957 -1.975 12.242 1.00 0.00 2 SER A C 18
ATOM 31684 O O . SER A 1 2 ? -6.249 -0.785 12.141 1.00 0.00 2 SER A O 18
ATOM 31692 N N . ASP A 1 3 ? -5.808 -2.749 11.165 1.00 0.00 3 ASP A N 18
ATOM 31693 C CA . ASP A 1 3 ? -6.103 -2.345 9.788 1.00 0.00 3 ASP A CA 18
ATOM 31694 C C . ASP A 1 3 ? -7.565 -1.907 9.562 1.00 0.00 3 ASP A C 18
ATOM 31695 O O . ASP A 1 3 ? -7.820 -1.051 8.719 1.00 0.00 3 ASP A O 18
ATOM 31704 N N . GLU A 1 4 ? -8.524 -2.416 10.342 1.00 0.00 4 GLU A N 18
ATOM 31705 C CA . GLU A 1 4 ? -9.942 -2.029 10.251 1.00 0.00 4 GLU A CA 18
ATOM 31706 C C . GLU A 1 4 ? -10.179 -0.576 10.705 1.00 0.00 4 GLU A C 18
ATOM 31707 O O . GLU A 1 4 ? -11.093 0.093 10.222 1.00 0.00 4 GLU A O 18
ATOM 31719 N N . GLU A 1 5 ? -9.312 -0.054 11.578 1.00 0.00 5 GLU A N 18
ATOM 31720 C CA . GLU A 1 5 ? -9.307 1.351 12.010 1.00 0.00 5 GLU A CA 18
ATOM 31721 C C . GLU A 1 5 ? -8.764 2.289 10.923 1.00 0.00 5 GLU A C 18
ATOM 31722 O O . GLU A 1 5 ? -9.106 3.471 10.902 1.00 0.00 5 GLU A O 18
ATOM 31734 N N . ILE A 1 6 ? -7.914 1.781 10.024 1.00 0.00 6 ILE A N 18
ATOM 31735 C CA . ILE A 1 6 ? -7.461 2.488 8.821 1.00 0.00 6 ILE A CA 18
ATOM 31736 C C . ILE A 1 6 ? -8.476 2.347 7.677 1.00 0.00 6 ILE A C 18
ATOM 31737 O O . ILE A 1 6 ? -8.664 3.283 6.901 1.00 0.00 6 ILE A O 18
ATOM 31753 N N . ARG A 1 7 ? -9.183 1.214 7.582 1.00 0.00 7 ARG A N 18
ATOM 31754 C CA . ARG A 1 7 ? -10.125 0.910 6.479 1.00 0.00 7 ARG A CA 18
ATOM 31755 C C . ARG A 1 7 ? -11.230 1.961 6.332 1.00 0.00 7 ARG A C 18
ATOM 31756 O O . ARG A 1 7 ? -11.575 2.357 5.221 1.00 0.00 7 ARG A O 18
ATOM 31777 N N . LYS A 1 8 ? -11.727 2.480 7.455 1.00 0.00 8 LYS A N 18
ATOM 31778 C CA . LYS A 1 8 ? -12.685 3.601 7.509 1.00 0.00 8 LYS A CA 18
ATOM 31779 C C . LYS A 1 8 ? -12.100 4.916 6.968 1.00 0.00 8 LYS A C 18
ATOM 31780 O O . LYS A 1 8 ? -12.806 5.664 6.295 1.00 0.00 8 LYS A O 18
ATOM 31799 N N . LYS A 1 9 ? -10.805 5.180 7.200 1.00 0.00 9 LYS A N 18
ATOM 31800 C CA . LYS A 1 9 ? -10.114 6.384 6.724 1.00 0.00 9 LYS A CA 18
ATOM 31801 C C . LYS A 1 9 ? -9.819 6.296 5.224 1.00 0.00 9 LYS A C 18
ATOM 31802 O O . LYS A 1 9 ? -9.983 7.276 4.503 1.00 0.00 9 LYS A O 18
ATOM 31821 N N . LEU A 1 10 ? -9.463 5.104 4.739 1.00 0.00 10 LEU A N 18
ATOM 31822 C CA . LEU A 1 10 ? -9.295 4.796 3.319 1.00 0.00 10 LEU A CA 18
ATOM 31823 C C . LEU A 1 10 ? -10.599 4.975 2.533 1.00 0.00 10 LEU A C 18
ATOM 31824 O O . LEU A 1 10 ? -10.602 5.512 1.428 1.00 0.00 10 LEU A O 18
ATOM 31840 N N . GLU A 1 11 ? -11.720 4.581 3.127 1.00 0.00 11 GLU A N 18
ATOM 31841 C CA . GLU A 1 11 ? -13.044 4.749 2.526 1.00 0.00 11 GLU A CA 18
ATOM 31842 C C . GLU A 1 11 ? -13.475 6.218 2.483 1.00 0.00 11 GLU A C 18
ATOM 31843 O O . GLU A 1 11 ? -14.087 6.623 1.497 1.00 0.00 11 GLU A O 18
ATOM 31855 N N . GLU A 1 12 ? -13.110 7.045 3.469 1.00 0.00 12 GLU A N 18
ATOM 31856 C CA . GLU A 1 12 ? -13.265 8.502 3.347 1.00 0.00 12 GLU A CA 18
ATOM 31857 C C . GLU A 1 12 ? -12.380 9.049 2.218 1.00 0.00 12 GLU A C 18
ATOM 31858 O O . GLU A 1 12 ? -12.834 9.869 1.421 1.00 0.00 12 GLU A O 18
ATOM 31870 N N . LEU A 1 13 ? -11.132 8.580 2.101 1.00 0.00 13 LEU A N 18
ATOM 31871 C CA . LEU A 1 13 ? -10.175 9.084 1.118 1.00 0.00 13 LEU A CA 18
ATOM 31872 C C . LEU A 1 13 ? -10.624 8.792 -0.319 1.00 0.00 13 LEU A C 18
ATOM 31873 O O . LEU A 1 13 ? -10.449 9.629 -1.204 1.00 0.00 13 LEU A O 18
ATOM 31889 N N . ALA A 1 14 ? -11.298 7.661 -0.531 1.00 0.00 14 ALA A N 18
ATOM 31890 C CA . ALA A 1 14 ? -11.951 7.335 -1.791 1.00 0.00 14 ALA A CA 18
ATOM 31891 C C . ALA A 1 14 ? -13.008 8.387 -2.202 1.00 0.00 14 ALA A C 18
ATOM 31892 O O . ALA A 1 14 ? -13.124 8.711 -3.384 1.00 0.00 14 ALA A O 18
ATOM 31899 N N . LYS A 1 15 ? -13.737 8.983 -1.241 1.00 0.00 15 LYS A N 18
ATOM 31900 C CA . LYS A 1 15 ? -14.682 10.091 -1.488 1.00 0.00 15 LYS A CA 18
ATOM 31901 C C . LYS A 1 15 ? -13.971 11.438 -1.699 1.00 0.00 15 LYS A C 18
ATOM 31902 O O . LYS A 1 15 ? -14.430 12.248 -2.505 1.00 0.00 15 LYS A O 18
ATOM 31921 N N . ARG A 1 16 ? -12.840 11.671 -1.013 1.00 0.00 16 ARG A N 18
ATOM 31922 C CA . ARG A 1 16 ? -12.035 12.912 -1.094 1.00 0.00 16 ARG A CA 18
ATOM 31923 C C . ARG A 1 16 ? -11.317 13.043 -2.441 1.00 0.00 16 ARG A C 18
ATOM 31924 O O . ARG A 1 16 ? -11.284 14.135 -3.010 1.00 0.00 16 ARG A O 18
ATOM 31945 N N . LYS A 1 17 ? -10.762 11.938 -2.957 1.00 0.00 17 LYS A N 18
ATOM 31946 C CA . LYS A 1 17 ? -10.005 11.878 -4.223 1.00 0.00 17 LYS A CA 18
ATOM 31947 C C . LYS A 1 17 ? -10.839 11.421 -5.429 1.00 0.00 17 LYS A C 18
ATOM 31948 O O . LYS A 1 17 ? -10.418 11.621 -6.567 1.00 0.00 17 LYS A O 18
ATOM 31967 N N . GLY A 1 18 ? -12.011 10.825 -5.199 1.00 0.00 18 GLY A N 18
ATOM 31968 C CA . GLY A 1 18 ? -12.924 10.308 -6.232 1.00 0.00 18 GLY A CA 18
ATOM 31969 C C . GLY A 1 18 ? -12.497 8.982 -6.890 1.00 0.00 18 GLY A C 18
ATOM 31970 O O . GLY A 1 18 ? -13.083 8.590 -7.903 1.00 0.00 18 GLY A O 18
ATOM 31974 N N . LYS A 1 19 ? -11.488 8.293 -6.336 1.00 0.00 19 LYS A N 18
ATOM 31975 C CA . LYS A 1 19 ? -10.916 7.027 -6.840 1.00 0.00 19 LYS A CA 18
ATOM 31976 C C . LYS A 1 19 ? -11.422 5.800 -6.072 1.00 0.00 19 LYS A C 18
ATOM 31977 O O . LYS A 1 19 ? -11.877 5.904 -4.935 1.00 0.00 19 LYS A O 18
ATOM 31996 N N . ASP A 1 20 ? -11.288 4.623 -6.683 1.00 0.00 20 ASP A N 18
ATOM 31997 C CA . ASP A 1 20 ? -11.508 3.329 -6.028 1.00 0.00 20 ASP A CA 18
ATOM 31998 C C . ASP A 1 20 ? -10.224 2.856 -5.321 1.00 0.00 20 ASP A C 18
ATOM 31999 O O . ASP A 1 20 ? -9.210 2.584 -5.970 1.00 0.00 20 ASP A O 18
ATOM 32008 N N . LEU A 1 21 ? -10.275 2.756 -3.988 1.00 0.00 21 LEU A N 18
ATOM 32009 C CA . LEU A 1 21 ? -9.202 2.241 -3.131 1.00 0.00 21 LEU A CA 18
ATOM 32010 C C . LEU A 1 21 ? -9.615 0.857 -2.597 1.00 0.00 21 LEU A C 18
ATOM 32011 O O . LEU A 1 21 ? -10.744 0.698 -2.124 1.00 0.00 21 LEU A O 18
ATOM 32027 N N . GLN A 1 22 ? -8.722 -0.137 -2.643 1.00 0.00 22 GLN A N 18
ATOM 32028 C CA . GLN A 1 22 ? -8.982 -1.498 -2.151 1.00 0.00 22 GLN A CA 18
ATOM 32029 C C . GLN A 1 22 ? -7.936 -1.910 -1.107 1.00 0.00 22 GLN A C 18
ATOM 32030 O O . GLN A 1 22 ? -6.755 -1.619 -1.276 1.00 0.00 22 GLN A O 18
ATOM 32044 N N . LEU A 1 23 ? -8.366 -2.608 -0.050 1.00 0.00 23 LEU A N 18
ATOM 32045 C CA . LEU A 1 23 ? -7.513 -3.106 1.040 1.00 0.00 23 LEU A CA 18
ATOM 32046 C C . LEU A 1 23 ? -7.489 -4.645 1.047 1.00 0.00 23 LEU A C 18
ATOM 32047 O O . LEU A 1 23 ? -8.551 -5.274 1.090 1.00 0.00 23 LEU A O 18
ATOM 32063 N N . ARG A 1 24 ? -6.297 -5.259 1.012 1.00 0.00 24 ARG A N 18
ATOM 32064 C CA . ARG A 1 24 ? -6.111 -6.726 0.960 1.00 0.00 24 ARG A CA 18
ATOM 32065 C C . ARG A 1 24 ? -4.917 -7.203 1.806 1.00 0.00 24 ARG A C 18
ATOM 32066 O O . ARG A 1 24 ? -3.992 -6.439 2.082 1.00 0.00 24 ARG A O 18
ATOM 32087 N N . ARG A 1 25 ? -4.926 -8.478 2.213 1.00 0.00 25 ARG A N 18
ATOM 32088 C CA . ARG A 1 25 ? -3.894 -9.129 3.046 1.00 0.00 25 ARG A CA 18
ATOM 32089 C C . ARG A 1 25 ? -3.271 -10.326 2.312 1.00 0.00 25 ARG A C 18
ATOM 32090 O O . ARG A 1 25 ? -3.999 -11.103 1.693 1.00 0.00 25 ARG A O 18
ATOM 32111 N N . TYR A 1 26 ? -1.945 -10.465 2.372 1.00 0.00 26 TYR A N 18
ATOM 32112 C CA . TYR A 1 26 ? -1.165 -11.456 1.610 1.00 0.00 26 TYR A CA 18
ATOM 32113 C C . TYR A 1 26 ? -0.180 -12.256 2.477 1.00 0.00 26 TYR A C 18
ATOM 32114 O O . TYR A 1 26 ? 0.287 -11.788 3.518 1.00 0.00 26 TYR A O 18
ATOM 32132 N N . ASN A 1 27 ? 0.140 -13.474 2.018 1.00 0.00 27 ASN A N 18
ATOM 32133 C CA . ASN A 1 27 ? 0.919 -14.474 2.760 1.00 0.00 27 ASN A CA 18
ATOM 32134 C C . ASN A 1 27 ? 2.341 -14.721 2.205 1.00 0.00 27 ASN A C 18
ATOM 32135 O O . ASN A 1 27 ? 3.189 -15.239 2.935 1.00 0.00 27 ASN A O 18
ATOM 32146 N N . ASP A 1 28 ? 2.631 -14.356 0.949 1.00 0.00 28 ASP A N 18
ATOM 32147 C CA . ASP A 1 28 ? 3.952 -14.547 0.324 1.00 0.00 28 ASP A CA 18
ATOM 32148 C C . ASP A 1 28 ? 4.331 -13.403 -0.638 1.00 0.00 28 ASP A C 18
ATOM 32149 O O . ASP A 1 28 ? 3.461 -12.919 -1.373 1.00 0.00 28 ASP A O 18
ATOM 32158 N N . PRO A 1 29 ? 5.619 -13.015 -0.723 1.00 0.00 29 PRO A N 18
ATOM 32159 C CA . PRO A 1 29 ? 6.140 -12.116 -1.762 1.00 0.00 29 PRO A CA 18
ATOM 32160 C C . PRO A 1 29 ? 5.772 -12.517 -3.204 1.00 0.00 29 PRO A C 18
ATOM 32161 O O . PRO A 1 29 ? 5.587 -11.647 -4.055 1.00 0.00 29 PRO A O 18
ATOM 32172 N N . ASN A 1 30 ? 5.646 -13.814 -3.506 1.00 0.00 30 ASN A N 18
ATOM 32173 C CA . ASN A 1 30 ? 5.294 -14.272 -4.853 1.00 0.00 30 ASN A CA 18
ATOM 32174 C C . ASN A 1 30 ? 3.828 -14.002 -5.210 1.00 0.00 30 ASN A C 18
ATOM 32175 O O . ASN A 1 30 ? 3.523 -13.695 -6.362 1.00 0.00 30 ASN A O 18
ATOM 32186 N N . GLU A 1 31 ? 2.916 -14.112 -4.244 1.00 0.00 31 GLU A N 18
ATOM 32187 C CA . GLU A 1 31 ? 1.490 -13.846 -4.463 1.00 0.00 31 GLU A CA 18
ATOM 32188 C C . GLU A 1 31 ? 1.202 -12.340 -4.441 1.00 0.00 31 GLU A C 18
ATOM 32189 O O . GLU A 1 31 ? 0.368 -11.852 -5.204 1.00 0.00 31 GLU A O 18
ATOM 32201 N N . VAL A 1 32 ? 1.918 -11.595 -3.589 1.00 0.00 32 VAL A N 18
ATOM 32202 C CA . VAL A 1 32 ? 1.660 -10.160 -3.374 1.00 0.00 32 VAL A CA 18
ATOM 32203 C C . VAL A 1 32 ? 2.066 -9.312 -4.583 1.00 0.00 32 VAL A C 18
ATOM 32204 O O . VAL A 1 32 ? 1.365 -8.367 -4.944 1.00 0.00 32 VAL A O 18
ATOM 32217 N N . GLU A 1 33 ? 3.151 -9.706 -5.258 1.00 0.00 33 GLU A N 18
ATOM 32218 C CA . GLU A 1 33 ? 3.657 -9.119 -6.508 1.00 0.00 33 GLU A CA 18
ATOM 32219 C C . GLU A 1 33 ? 2.543 -8.956 -7.552 1.00 0.00 33 GLU A C 18
ATOM 32220 O O . GLU A 1 33 ? 2.437 -7.913 -8.197 1.00 0.00 33 GLU A O 18
ATOM 32232 N N . LYS A 1 34 ? 1.676 -9.969 -7.681 1.00 0.00 34 LYS A N 18
ATOM 32233 C CA . LYS A 1 34 ? 0.595 -10.019 -8.678 1.00 0.00 34 LYS A CA 18
ATOM 32234 C C . LYS A 1 34 ? -0.427 -8.900 -8.488 1.00 0.00 34 LYS A C 18
ATOM 32235 O O . LYS A 1 34 ? -0.846 -8.276 -9.462 1.00 0.00 34 LYS A O 18
ATOM 32254 N N . SER A 1 35 ? -0.759 -8.586 -7.234 1.00 0.00 35 SER A N 18
ATOM 32255 C CA . SER A 1 35 ? -1.641 -7.470 -6.879 1.00 0.00 35 SER A CA 18
ATOM 32256 C C . SER A 1 35 ? -1.074 -6.126 -7.340 1.00 0.00 35 SER A C 18
ATOM 32257 O O . SER A 1 35 ? -1.822 -5.258 -7.797 1.00 0.00 35 SER A O 18
ATOM 32265 N N . ILE A 1 36 ? 0.258 -5.966 -7.309 1.00 0.00 36 ILE A N 18
ATOM 32266 C CA . ILE A 1 36 ? 0.904 -4.716 -7.714 1.00 0.00 36 ILE A CA 18
ATOM 32267 C C . ILE A 1 36 ? 0.777 -4.509 -9.225 1.00 0.00 36 ILE A C 18
ATOM 32268 O O . ILE A 1 36 ? 0.421 -3.417 -9.667 1.00 0.00 36 ILE A O 18
ATOM 32284 N N . ARG A 1 37 ? 1.008 -5.559 -10.027 1.00 0.00 37 ARG A N 18
ATOM 32285 C CA . ARG A 1 37 ? 0.916 -5.469 -11.497 1.00 0.00 37 ARG A CA 18
ATOM 32286 C C . ARG A 1 37 ? -0.498 -5.080 -11.937 1.00 0.00 37 ARG A C 18
ATOM 32287 O O . ARG A 1 37 ? -0.655 -4.222 -12.801 1.00 0.00 37 ARG A O 18
ATOM 32308 N N . GLU A 1 38 ? -1.524 -5.637 -11.290 1.00 0.00 38 GLU A N 18
ATOM 32309 C CA . GLU A 1 38 ? -2.934 -5.335 -11.593 1.00 0.00 38 GLU A CA 18
ATOM 32310 C C . GLU A 1 38 ? -3.309 -3.897 -11.214 1.00 0.00 38 GLU A C 18
ATOM 32311 O O . GLU A 1 38 ? -3.952 -3.192 -11.996 1.00 0.00 38 GLU A O 18
ATOM 32323 N N . ALA A 1 39 ? -2.862 -3.444 -10.039 1.00 0.00 39 ALA A N 18
ATOM 32324 C CA . ALA A 1 39 ? -3.086 -2.083 -9.556 1.00 0.00 39 ALA A CA 18
ATOM 32325 C C . ALA A 1 39 ? -2.455 -1.036 -10.493 1.00 0.00 39 ALA A C 18
ATOM 32326 O O . ALA A 1 39 ? -3.117 -0.078 -10.894 1.00 0.00 39 ALA A O 18
ATOM 32333 N N . LEU A 1 40 ? -1.197 -1.243 -10.896 1.00 0.00 40 LEU A N 18
ATOM 32334 C CA . LEU A 1 40 ? -0.444 -0.289 -11.710 1.00 0.00 40 LEU A CA 18
ATOM 32335 C C . LEU A 1 40 ? -0.932 -0.241 -13.160 1.00 0.00 40 LEU A C 18
ATOM 32336 O O . LEU A 1 40 ? -1.093 0.850 -13.712 1.00 0.00 40 LEU A O 18
ATOM 32352 N N . LYS A 1 41 ? -1.200 -1.399 -13.781 1.00 0.00 41 LYS A N 18
ATOM 32353 C CA . LYS A 1 41 ? -1.510 -1.477 -15.215 1.00 0.00 41 LYS A CA 18
ATOM 32354 C C . LYS A 1 41 ? -2.892 -0.907 -15.566 1.00 0.00 41 LYS A C 18
ATOM 32355 O O . LYS A 1 41 ? -3.097 -0.452 -16.692 1.00 0.00 41 LYS A O 18
ATOM 32374 N N . LYS A 1 42 ? -3.814 -0.886 -14.592 1.00 0.00 42 LYS A N 18
ATOM 32375 C CA . LYS A 1 42 ? -5.159 -0.281 -14.695 1.00 0.00 42 LYS A CA 18
ATOM 32376 C C . LYS A 1 42 ? -5.320 1.049 -13.935 1.00 0.00 42 LYS A C 18
ATOM 32377 O O . LYS A 1 42 ? -6.398 1.644 -13.975 1.00 0.00 42 LYS A O 18
ATOM 32396 N N . GLY A 1 43 ? -4.268 1.544 -13.276 1.00 0.00 43 GLY A N 18
ATOM 32397 C CA . GLY A 1 43 ? -4.240 2.860 -12.621 1.00 0.00 43 GLY A CA 18
ATOM 32398 C C . GLY A 1 43 ? -5.090 2.952 -11.347 1.00 0.00 43 GLY A C 18
ATOM 32399 O O . GLY A 1 43 ? -5.630 4.019 -11.043 1.00 0.00 43 GLY A O 18
ATOM 32403 N N . ARG A 1 44 ? -5.245 1.836 -10.621 1.00 0.00 44 ARG A N 18
ATOM 32404 C CA . ARG A 1 44 ? -5.976 1.751 -9.346 1.00 0.00 44 ARG A CA 18
ATOM 32405 C C . ARG A 1 44 ? -5.067 1.933 -8.129 1.00 0.00 44 ARG A C 18
ATOM 32406 O O . ARG A 1 44 ? -3.857 1.713 -8.193 1.00 0.00 44 ARG A O 18
ATOM 32427 N N . THR A 1 45 ? -5.686 2.296 -7.005 1.00 0.00 45 THR A N 18
ATOM 32428 C CA . THR A 1 45 ? -5.032 2.383 -5.692 1.00 0.00 45 THR A CA 18
ATOM 32429 C C . THR A 1 45 ? -5.323 1.120 -4.898 1.00 0.00 45 THR A C 18
ATOM 32430 O O . THR A 1 45 ? -6.476 0.788 -4.619 1.00 0.00 45 THR A O 18
ATOM 32441 N N . LEU A 1 46 ? -4.265 0.404 -4.539 1.00 0.00 46 LEU A N 18
ATOM 32442 C CA . LEU A 1 46 ? -4.330 -0.842 -3.791 1.00 0.00 46 LEU A CA 18
ATOM 32443 C C . LEU A 1 46 ? -3.415 -0.763 -2.570 1.00 0.00 46 LEU A C 18
ATOM 32444 O O . LEU A 1 46 ? -2.226 -0.462 -2.669 1.00 0.00 46 LEU A O 18
ATOM 32460 N N . ILE A 1 47 ? -4.005 -1.023 -1.410 1.00 0.00 47 ILE A N 18
ATOM 32461 C CA . ILE A 1 47 ? -3.372 -0.979 -0.100 1.00 0.00 47 ILE A CA 18
ATOM 32462 C C . ILE A 1 47 ? -3.271 -2.414 0.390 1.00 0.00 47 ILE A C 18
ATOM 32463 O O . ILE A 1 47 ? -4.262 -3.146 0.446 1.00 0.00 47 ILE A O 18
ATOM 32479 N N . ILE A 1 48 ? -2.054 -2.841 0.692 1.00 0.00 48 ILE A N 18
ATOM 32480 C CA . ILE A 1 48 ? -1.749 -4.247 0.940 1.00 0.00 48 ILE A CA 18
ATOM 32481 C C . ILE A 1 48 ? -1.004 -4.425 2.260 1.00 0.00 48 ILE A C 18
ATOM 32482 O O . ILE A 1 48 ? -0.179 -3.593 2.632 1.00 0.00 48 ILE A O 18
ATOM 32498 N N . ILE A 1 49 ? -1.291 -5.520 2.963 1.00 0.00 49 ILE A N 18
ATOM 32499 C CA . ILE A 1 49 ? -0.666 -5.893 4.236 1.00 0.00 49 ILE A CA 18
ATOM 32500 C C . ILE A 1 49 ? -0.044 -7.288 4.100 1.00 0.00 49 ILE A C 18
ATOM 32501 O O . ILE A 1 49 ? -0.744 -8.254 3.796 1.00 0.00 49 ILE A O 18
ATOM 32517 N N . ILE A 1 50 ? 1.266 -7.403 4.328 1.00 0.00 50 ILE A N 18
ATOM 32518 C CA . ILE A 1 50 ? 2.017 -8.660 4.305 1.00 0.00 50 ILE A CA 18
ATOM 32519 C C . ILE A 1 50 ? 3.038 -8.715 5.444 1.00 0.00 50 ILE A C 18
ATOM 32520 O O . ILE A 1 50 ? 3.876 -7.829 5.570 1.00 0.00 50 ILE A O 18
ATOM 32536 N N . ASN A 1 51 ? 2.993 -9.769 6.264 1.00 0.00 51 ASN A N 18
ATOM 32537 C CA . ASN A 1 51 ? 3.940 -10.020 7.365 1.00 0.00 51 ASN A CA 18
ATOM 32538 C C . ASN A 1 51 ? 4.126 -8.819 8.328 1.00 0.00 51 ASN A C 18
ATOM 32539 O O . ASN A 1 51 ? 5.218 -8.572 8.846 1.00 0.00 51 ASN A O 18
ATOM 32550 N N . GLY A 1 52 ? 3.055 -8.046 8.539 1.00 0.00 52 GLY A N 18
ATOM 32551 C CA . GLY A 1 52 ? 3.047 -6.807 9.332 1.00 0.00 52 GLY A CA 18
ATOM 32552 C C . GLY A 1 52 ? 3.551 -5.550 8.601 1.00 0.00 52 GLY A C 18
ATOM 32553 O O . GLY A 1 52 ? 3.642 -4.491 9.225 1.00 0.00 52 GLY A O 18
ATOM 32557 N N . VAL A 1 53 ? 3.859 -5.633 7.301 1.00 0.00 53 VAL A N 18
ATOM 32558 C CA . VAL A 1 53 ? 4.305 -4.504 6.464 1.00 0.00 53 VAL A CA 18
ATOM 32559 C C . VAL A 1 53 ? 3.142 -4.008 5.604 1.00 0.00 53 VAL A C 18
ATOM 32560 O O . VAL A 1 53 ? 2.487 -4.800 4.924 1.00 0.00 53 VAL A O 18
ATOM 32573 N N . PHE A 1 54 ? 2.910 -2.695 5.598 1.00 0.00 54 PHE A N 18
ATOM 32574 C CA . PHE A 1 54 ? 1.990 -2.023 4.681 1.00 0.00 54 PHE A CA 18
ATOM 32575 C C . PHE A 1 54 ? 2.712 -1.691 3.366 1.00 0.00 54 PHE A C 18
ATOM 32576 O O . PHE A 1 54 ? 3.801 -1.118 3.373 1.00 0.00 54 PHE A O 18
ATOM 32593 N N . VAL A 1 55 ? 2.087 -2.006 2.235 1.00 0.00 55 VAL A N 18
ATOM 32594 C CA . VAL A 1 55 ? 2.548 -1.670 0.882 1.00 0.00 55 VAL A CA 18
ATOM 32595 C C . VAL A 1 55 ? 1.440 -0.893 0.171 1.00 0.00 55 VAL A C 18
ATOM 32596 O O . VAL A 1 55 ? 0.349 -1.421 -0.049 1.00 0.00 55 VAL A O 18
ATOM 32609 N N . VAL A 1 56 ? 1.706 0.365 -0.178 1.00 0.00 56 VAL A N 18
ATOM 32610 C CA . VAL A 1 56 ? 0.757 1.248 -0.874 1.00 0.00 56 VAL A CA 18
ATOM 32611 C C . VAL A 1 56 ? 1.118 1.337 -2.359 1.00 0.00 56 VAL A C 18
ATOM 32612 O O . VAL A 1 56 ? 2.211 1.782 -2.712 1.00 0.00 56 VAL A O 18
ATOM 32625 N N . VAL A 1 57 ? 0.203 0.935 -3.242 1.00 0.00 57 VAL A N 18
ATOM 32626 C CA . VAL A 1 57 ? 0.389 0.951 -4.699 1.00 0.00 57 VAL A CA 18
ATOM 32627 C C . VAL A 1 57 ? -0.608 1.917 -5.331 1.00 0.00 57 VAL A C 18
ATOM 32628 O O . VAL A 1 57 ? -1.812 1.756 -5.143 1.00 0.00 57 VAL A O 18
ATOM 32641 N N . SER A 1 58 ? -0.133 2.903 -6.092 1.00 0.00 58 SER A N 18
ATOM 32642 C CA . SER A 1 58 ? -0.967 3.770 -6.935 1.00 0.00 58 SER A CA 18
ATOM 32643 C C . SER A 1 58 ? -0.108 4.463 -7.994 1.00 0.00 58 SER A C 18
ATOM 32644 O O . SER A 1 58 ? 1.080 4.701 -7.786 1.00 0.00 58 SER A O 18
ATOM 32652 N N . THR A 1 59 ? -0.702 4.854 -9.116 1.00 0.00 59 THR A N 18
ATOM 32653 C CA . THR A 1 59 ? -0.060 5.707 -10.128 1.00 0.00 59 THR A CA 18
ATOM 32654 C C . THR A 1 59 ? -0.155 7.202 -9.782 1.00 0.00 59 THR A C 18
ATOM 32655 O O . THR A 1 59 ? 0.330 8.038 -10.548 1.00 0.00 59 THR A O 18
ATOM 32666 N N . ASP A 1 60 ? -0.732 7.560 -8.625 1.00 0.00 60 ASP A N 18
ATOM 32667 C CA . ASP A 1 60 ? -0.872 8.943 -8.148 1.00 0.00 60 ASP A CA 18
ATOM 32668 C C . ASP A 1 60 ? -0.199 9.146 -6.779 1.00 0.00 60 ASP A C 18
ATOM 32669 O O . ASP A 1 60 ? -0.678 8.659 -5.753 1.00 0.00 60 ASP A O 18
ATOM 32678 N N . GLU A 1 61 ? 0.901 9.905 -6.752 1.00 0.00 61 GLU A N 18
ATOM 32679 C CA . GLU A 1 61 ? 1.644 10.243 -5.526 1.00 0.00 61 GLU A CA 18
ATOM 32680 C C . GLU A 1 61 ? 0.769 10.947 -4.474 1.00 0.00 61 GLU A C 18
ATOM 32681 O O . GLU A 1 61 ? 0.937 10.703 -3.282 1.00 0.00 61 GLU A O 18
ATOM 32693 N N . ASP A 1 62 ? -0.200 11.769 -4.894 1.00 0.00 62 ASP A N 18
ATOM 32694 C CA . ASP A 1 62 ? -1.162 12.434 -4.011 1.00 0.00 62 ASP A CA 18
ATOM 32695 C C . ASP A 1 62 ? -2.094 11.445 -3.287 1.00 0.00 62 ASP A C 18
ATOM 32696 O O . ASP A 1 62 ? -2.558 11.735 -2.184 1.00 0.00 62 ASP A O 18
ATOM 32705 N N . LEU A 1 63 ? -2.349 10.269 -3.875 1.00 0.00 63 LEU A N 18
ATOM 32706 C CA . LEU A 1 63 ? -3.054 9.179 -3.201 1.00 0.00 63 LEU A CA 18
ATOM 32707 C C . LEU A 1 63 ? -2.180 8.456 -2.170 1.00 0.00 63 LEU A C 18
ATOM 32708 O O . LEU A 1 63 ? -2.587 8.339 -1.014 1.00 0.00 63 LEU A O 18
ATOM 32724 N N . ILE A 1 64 ? -0.954 8.056 -2.523 1.00 0.00 64 ILE A N 18
ATOM 32725 C CA . ILE A 1 64 ? -0.035 7.406 -1.567 1.00 0.00 64 ILE A CA 18
ATOM 32726 C C . ILE A 1 64 ? 0.306 8.324 -0.390 1.00 0.00 64 ILE A C 18
ATOM 32727 O O . ILE A 1 64 ? 0.197 7.900 0.761 1.00 0.00 64 ILE A O 18
ATOM 32743 N N . ARG A 1 65 ? 0.701 9.578 -0.649 1.00 0.00 65 ARG A N 18
ATOM 32744 C CA . ARG A 1 65 ? 1.183 10.505 0.394 1.00 0.00 65 ARG A CA 18
ATOM 32745 C C . ARG A 1 65 ? 0.139 10.781 1.477 1.00 0.00 65 ARG A C 18
ATOM 32746 O O . ARG A 1 65 ? 0.493 10.945 2.641 1.00 0.00 65 ARG A O 18
ATOM 32767 N N . GLU A 1 66 ? -1.143 10.771 1.110 1.00 0.00 66 GLU A N 18
ATOM 32768 C CA . GLU A 1 66 ? -2.259 10.875 2.053 1.00 0.00 66 GLU A CA 18
ATOM 32769 C C . GLU A 1 66 ? -2.525 9.556 2.790 1.00 0.00 66 GLU A C 18
ATOM 32770 O O . GLU A 1 66 ? -2.732 9.580 4.002 1.00 0.00 66 GLU A O 18
ATOM 32782 N N . ILE A 1 67 ? -2.438 8.401 2.118 1.00 0.00 67 ILE A N 18
ATOM 32783 C CA . ILE A 1 67 ? -2.607 7.083 2.757 1.00 0.00 67 ILE A CA 18
ATOM 32784 C C . ILE A 1 67 ? -1.556 6.874 3.848 1.00 0.00 67 ILE A C 18
ATOM 32785 O O . ILE A 1 67 ? -1.888 6.400 4.935 1.00 0.00 67 ILE A O 18
ATOM 32801 N N . LYS A 1 68 ? -0.304 7.271 3.596 1.00 0.00 68 LYS A N 18
ATOM 32802 C CA . LYS A 1 68 ? 0.785 7.177 4.578 1.00 0.00 68 LYS A CA 18
ATOM 32803 C C . LYS A 1 68 ? 0.431 7.890 5.883 1.00 0.00 68 LYS A C 18
ATOM 32804 O O . LYS A 1 68 ? 0.661 7.321 6.948 1.00 0.00 68 LYS A O 18
ATOM 32823 N N . ARG A 1 69 ? -0.220 9.059 5.828 1.00 0.00 69 ARG A N 18
ATOM 32824 C CA . ARG A 1 69 ? -0.749 9.727 7.024 1.00 0.00 69 ARG A CA 18
ATOM 32825 C C . ARG A 1 69 ? -1.784 8.863 7.738 1.00 0.00 69 ARG A C 18
ATOM 32826 O O . ARG A 1 69 ? -1.639 8.616 8.925 1.00 0.00 69 ARG A O 18
ATOM 32847 N N . LEU A 1 70 ? -2.782 8.342 7.026 1.00 0.00 70 LEU A N 18
ATOM 32848 C CA . LEU A 1 70 ? -3.885 7.573 7.618 1.00 0.00 70 LEU A CA 18
ATOM 32849 C C . LEU A 1 70 ? -3.395 6.265 8.265 1.00 0.00 70 LEU A C 18
ATOM 32850 O O . LEU A 1 70 ? -3.913 5.865 9.310 1.00 0.00 70 LEU A O 18
ATOM 32866 N N . ILE A 1 71 ? -2.350 5.649 7.696 1.00 0.00 71 ILE A N 18
ATOM 32867 C CA . ILE A 1 71 ? -1.662 4.493 8.283 1.00 0.00 71 ILE A CA 18
ATOM 32868 C C . ILE A 1 71 ? -0.913 4.907 9.555 1.00 0.00 71 ILE A C 18
ATOM 32869 O O . ILE A 1 71 ? -1.123 4.301 10.606 1.00 0.00 71 ILE A O 18
ATOM 32885 N N . LYS A 1 72 ? -0.090 5.962 9.497 1.00 0.00 72 LYS A N 18
ATOM 32886 C CA . LYS A 1 72 ? 0.775 6.364 10.636 1.00 0.00 72 LYS A CA 18
ATOM 32887 C C . LYS A 1 72 ? 0.001 6.988 11.790 1.00 0.00 72 LYS A C 18
ATOM 32888 O O . LYS A 1 72 ? 0.340 6.776 12.947 1.00 0.00 72 LYS A O 18
ATOM 32907 N N . GLU A 1 73 ? -1.067 7.712 11.488 1.00 0.00 73 GLU A N 18
ATOM 32908 C CA . GLU A 1 73 ? -1.969 8.293 12.490 1.00 0.00 73 GLU A CA 18
ATOM 32909 C C . GLU A 1 73 ? -2.725 7.222 13.289 1.00 0.00 73 GLU A C 18
ATOM 32910 O O . GLU A 1 73 ? -3.095 7.456 14.443 1.00 0.00 73 GLU A O 18
ATOM 32922 N N . SER A 1 74 ? -2.915 6.037 12.701 1.00 0.00 74 SER A N 18
ATOM 32923 C CA . SER A 1 74 ? -3.484 4.871 13.392 1.00 0.00 74 SER A CA 18
ATOM 32924 C C . SER A 1 74 ? -2.400 4.003 14.046 1.00 0.00 74 SER A C 18
ATOM 32925 O O . SER A 1 74 ? -2.611 3.462 15.132 1.00 0.00 74 SER A O 18
ATOM 32933 N N . ASN A 1 75 ? -1.236 3.875 13.395 1.00 0.00 75 ASN A N 18
ATOM 32934 C CA . ASN A 1 75 ? -0.114 3.020 13.802 1.00 0.00 75 ASN A CA 18
ATOM 32935 C C . ASN A 1 75 ? 1.247 3.651 13.406 1.00 0.00 75 ASN A C 18
ATOM 32936 O O . ASN A 1 75 ? 1.770 3.344 12.330 1.00 0.00 75 ASN A O 18
ATOM 32947 N N . PRO A 1 76 ? 1.874 4.501 14.246 1.00 0.00 76 PRO A N 18
ATOM 32948 C CA . PRO A 1 76 ? 3.108 5.211 13.875 1.00 0.00 76 PRO A CA 18
ATOM 32949 C C . PRO A 1 76 ? 4.311 4.290 13.616 1.00 0.00 76 PRO A C 18
ATOM 32950 O O . PRO A 1 76 ? 5.177 4.611 12.802 1.00 0.00 76 PRO A O 18
ATOM 32961 N N . ASN A 1 77 ? 4.355 3.130 14.284 1.00 0.00 77 ASN A N 18
ATOM 32962 C CA . ASN A 1 77 ? 5.470 2.174 14.227 1.00 0.00 77 ASN A CA 18
ATOM 32963 C C . ASN A 1 77 ? 5.339 1.133 13.093 1.00 0.00 77 ASN A C 18
ATOM 32964 O O . ASN A 1 77 ? 6.264 0.340 12.883 1.00 0.00 77 ASN A O 18
ATOM 32975 N N . LYS A 1 78 ? 4.221 1.123 12.346 1.00 0.00 78 LYS A N 18
ATOM 32976 C CA . LYS A 1 78 ? 4.017 0.204 11.214 1.00 0.00 78 LYS A CA 18
ATOM 32977 C C . LYS A 1 78 ? 4.989 0.515 10.075 1.00 0.00 78 LYS A C 18
ATOM 32978 O O . LYS A 1 78 ? 5.239 1.676 9.743 1.00 0.00 78 LYS A O 18
ATOM 32997 N N . LYS A 1 79 ? 5.528 -0.549 9.483 1.00 0.00 79 LYS A N 18
ATOM 32998 C CA . LYS A 1 79 ? 6.500 -0.520 8.380 1.00 0.00 79 LYS A CA 18
ATOM 32999 C C . LYS A 1 79 ? 5.747 -0.241 7.081 1.00 0.00 79 LYS A C 18
ATOM 33000 O O . LYS A 1 79 ? 4.754 -0.913 6.808 1.00 0.00 79 LYS A O 18
ATOM 33019 N N . THR A 1 80 ? 6.181 0.749 6.303 1.00 0.00 80 THR A N 18
ATOM 33020 C CA . THR A 1 80 ? 5.432 1.262 5.139 1.00 0.00 80 THR A CA 18
ATOM 33021 C C . THR A 1 80 ? 6.291 1.406 3.888 1.00 0.00 80 THR A C 18
ATOM 33022 O O . THR A 1 80 ? 7.303 2.109 3.887 1.00 0.00 80 THR A O 18
ATOM 33033 N N . LEU A 1 81 ? 5.819 0.804 2.799 1.00 0.00 81 LEU A N 18
ATOM 33034 C CA . LEU A 1 81 ? 6.394 0.834 1.454 1.00 0.00 81 LEU A CA 18
ATOM 33035 C C . LEU A 1 81 ? 5.425 1.519 0.477 1.00 0.00 81 LEU A C 18
ATOM 33036 O O . LEU A 1 81 ? 4.209 1.506 0.670 1.00 0.00 81 LEU A O 18
ATOM 33052 N N . ASP A 1 82 ? 5.970 2.109 -0.584 1.00 0.00 82 ASP A N 18
ATOM 33053 C CA . ASP A 1 82 ? 5.236 2.766 -1.669 1.00 0.00 82 ASP A CA 18
ATOM 33054 C C . ASP A 1 82 ? 5.750 2.350 -3.056 1.00 0.00 82 ASP A C 18
ATOM 33055 O O . ASP A 1 82 ? 6.953 2.175 -3.256 1.00 0.00 82 ASP A O 18
ATOM 33064 N N . VAL A 1 83 ? 4.830 2.194 -4.015 1.00 0.00 83 VAL A N 18
ATOM 33065 C CA . VAL A 1 83 ? 5.113 1.754 -5.391 1.00 0.00 83 VAL A CA 18
ATOM 33066 C C . VAL A 1 83 ? 4.241 2.519 -6.393 1.00 0.00 83 VAL A C 18
ATOM 33067 O O . VAL A 1 83 ? 3.024 2.604 -6.220 1.00 0.00 83 VAL A O 18
ATOM 33080 N N . THR A 1 84 ? 4.856 3.027 -7.467 1.00 0.00 84 THR A N 18
ATOM 33081 C CA . THR A 1 84 ? 4.162 3.738 -8.565 1.00 0.00 84 THR A CA 18
ATOM 33082 C C . THR A 1 84 ? 4.466 3.209 -9.972 1.00 0.00 84 THR A C 18
ATOM 33083 O O . THR A 1 84 ? 3.734 3.494 -10.921 1.00 0.00 84 THR A O 18
ATOM 33094 N N . THR A 1 85 ? 5.522 2.406 -10.104 1.00 0.00 85 THR A N 18
ATOM 33095 C CA . THR A 1 85 ? 5.873 1.620 -11.299 1.00 0.00 85 THR A CA 18
ATOM 33096 C C . THR A 1 85 ? 6.420 0.256 -10.869 1.00 0.00 85 THR A C 18
ATOM 33097 O O . THR A 1 85 ? 6.858 0.064 -9.735 1.00 0.00 85 THR A O 18
ATOM 33108 N N . GLU A 1 86 ? 6.438 -0.709 -11.782 1.00 0.00 86 GLU A N 18
ATOM 33109 C CA . GLU A 1 86 ? 6.834 -2.098 -11.487 1.00 0.00 86 GLU A CA 18
ATOM 33110 C C . GLU A 1 86 ? 8.354 -2.278 -11.285 1.00 0.00 86 GLU A C 18
ATOM 33111 O O . GLU A 1 86 ? 8.799 -3.282 -10.731 1.00 0.00 86 GLU A O 18
ATOM 33123 N N . GLU A 1 87 ? 9.157 -1.279 -11.667 1.00 0.00 87 GLU A N 18
ATOM 33124 C CA . GLU A 1 87 ? 10.588 -1.188 -11.331 1.00 0.00 87 GLU A CA 18
ATOM 33125 C C . GLU A 1 87 ? 10.818 -0.722 -9.878 1.00 0.00 87 GLU A C 18
ATOM 33126 O O . GLU A 1 87 ? 11.780 -1.138 -9.233 1.00 0.00 87 GLU A O 18
ATOM 33138 N N . ASP A 1 88 ? 9.920 0.109 -9.333 1.00 0.00 88 ASP A N 18
ATOM 33139 C CA . ASP A 1 88 ? 9.963 0.584 -7.945 1.00 0.00 88 ASP A CA 18
ATOM 33140 C C . ASP A 1 88 ? 9.590 -0.522 -6.946 1.00 0.00 88 ASP A C 18
ATOM 33141 O O . ASP A 1 88 ? 10.152 -0.564 -5.851 1.00 0.00 88 ASP A O 18
ATOM 33150 N N . LEU A 1 89 ? 8.716 -1.461 -7.342 1.00 0.00 89 LEU A N 18
ATOM 33151 C CA . LEU A 1 89 ? 8.406 -2.674 -6.576 1.00 0.00 89 LEU A CA 18
ATOM 33152 C C . LEU A 1 89 ? 9.677 -3.463 -6.223 1.00 0.00 89 LEU A C 18
ATOM 33153 O O . LEU A 1 89 ? 9.896 -3.818 -5.066 1.00 0.00 89 LEU A O 18
ATOM 33169 N N . GLU A 1 90 ? 10.530 -3.719 -7.215 1.00 0.00 90 GLU A N 18
ATOM 33170 C CA . GLU A 1 90 ? 11.786 -4.453 -7.016 1.00 0.00 90 GLU A CA 18
ATOM 33171 C C . GLU A 1 90 ? 12.746 -3.702 -6.086 1.00 0.00 90 GLU A C 18
ATOM 33172 O O . GLU A 1 90 ? 13.414 -4.323 -5.264 1.00 0.00 90 GLU A O 18
ATOM 33184 N N . GLU A 1 91 ? 12.794 -2.369 -6.170 1.00 0.00 91 GLU A N 18
ATOM 33185 C CA . GLU A 1 91 ? 13.662 -1.549 -5.322 1.00 0.00 91 GLU A CA 18
ATOM 33186 C C . GLU A 1 91 ? 13.221 -1.576 -3.847 1.00 0.00 91 GLU A C 18
ATOM 33187 O O . GLU A 1 91 ? 14.058 -1.715 -2.953 1.00 0.00 91 GLU A O 18
ATOM 33199 N N . VAL A 1 92 ? 11.910 -1.517 -3.572 1.00 0.00 92 VAL A N 18
ATOM 33200 C CA . VAL A 1 92 ? 11.395 -1.637 -2.196 1.00 0.00 92 VAL A CA 18
ATOM 33201 C C . VAL A 1 92 ? 11.469 -3.067 -1.647 1.00 0.00 92 VAL A C 18
ATOM 33202 O O . VAL A 1 92 ? 11.722 -3.250 -0.459 1.00 0.00 92 VAL A O 18
ATOM 33215 N N . LEU A 1 93 ? 11.335 -4.094 -2.489 1.00 0.00 93 LEU A N 18
ATOM 33216 C CA . LEU A 1 93 ? 11.572 -5.487 -2.090 1.00 0.00 93 LEU A CA 18
ATOM 33217 C C . LEU A 1 93 ? 13.060 -5.791 -1.841 1.00 0.00 93 LEU A C 18
ATOM 33218 O O . LEU A 1 93 ? 13.370 -6.610 -0.975 1.00 0.00 93 LEU A O 18
ATOM 33234 N N 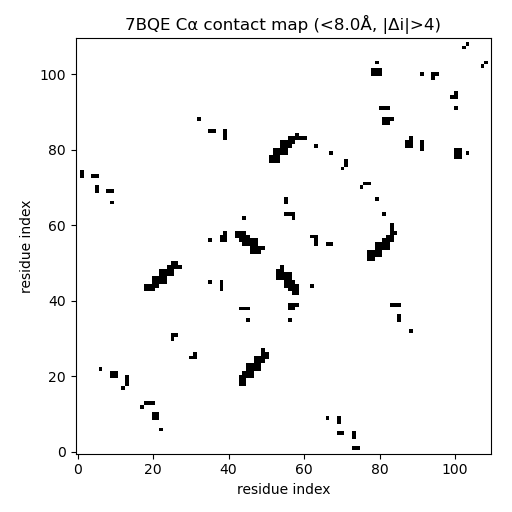. ARG A 1 94 ? 13.989 -5.117 -2.530 1.00 0.00 94 ARG A N 18
ATOM 33235 C CA . ARG A 1 94 ? 15.445 -5.325 -2.368 1.00 0.00 94 ARG A CA 18
ATOM 33236 C C . ARG A 1 94 ? 15.912 -4.965 -0.956 1.00 0.00 94 ARG A C 18
ATOM 33237 O O . ARG A 1 94 ? 16.628 -5.739 -0.321 1.00 0.00 94 ARG A O 18
ATOM 33258 N N . ARG A 1 95 ? 15.437 -3.836 -0.425 1.00 0.00 95 ARG A N 18
ATOM 33259 C CA . ARG A 1 95 ? 15.706 -3.394 0.958 1.00 0.00 95 ARG A CA 18
ATOM 33260 C C . ARG A 1 95 ? 15.001 -4.244 2.022 1.00 0.00 95 ARG A C 18
ATOM 33261 O O . ARG A 1 95 ? 15.562 -4.427 3.101 1.00 0.00 95 ARG A O 18
ATOM 33282 N N . ILE A 1 96 ? 13.833 -4.827 1.718 1.00 0.00 96 ILE A N 18
ATOM 33283 C CA . ILE A 1 96 ? 13.172 -5.815 2.593 1.00 0.00 96 ILE A CA 18
ATOM 33284 C C . ILE A 1 96 ? 14.062 -7.052 2.805 1.00 0.00 96 ILE A C 18
ATOM 33285 O O . ILE A 1 96 ? 14.248 -7.464 3.954 1.00 0.00 96 ILE A O 18
ATOM 33301 N N . LYS A 1 97 ? 14.684 -7.598 1.746 1.00 0.00 97 LYS A N 18
ATOM 33302 C CA . LYS A 1 97 ? 15.597 -8.758 1.854 1.00 0.00 97 LYS A CA 18
ATOM 33303 C C . LYS A 1 97 ? 16.864 -8.443 2.661 1.00 0.00 97 LYS A C 18
ATOM 33304 O O . LYS A 1 97 ? 17.384 -9.320 3.352 1.00 0.00 97 LYS A O 18
ATOM 33323 N N . LYS A 1 98 ? 17.337 -7.192 2.602 1.00 0.00 98 LYS A N 18
ATOM 33324 C CA . LYS A 1 98 ? 18.523 -6.700 3.331 1.00 0.00 98 LYS A CA 18
ATOM 33325 C C . LYS A 1 98 ? 18.247 -6.282 4.787 1.00 0.00 98 LYS A C 18
ATOM 33326 O O . LYS A 1 98 ? 19.191 -5.992 5.524 1.00 0.00 98 LYS A O 18
ATOM 33345 N N . GLY A 1 99 ? 16.981 -6.250 5.217 1.00 0.00 99 GLY A N 18
ATOM 33346 C CA . GLY A 1 99 ? 16.571 -5.811 6.561 1.00 0.00 99 GLY A CA 18
ATOM 33347 C C . GLY A 1 99 ? 16.534 -4.286 6.757 1.00 0.00 99 GLY A C 18
ATOM 33348 O O . GLY A 1 99 ? 16.338 -3.812 7.877 1.00 0.00 99 GLY A O 18
ATOM 33352 N N . SER A 1 100 ? 16.689 -3.506 5.682 1.00 0.00 100 SER A N 18
ATOM 33353 C CA . SER A 1 100 ? 16.730 -2.032 5.679 1.00 0.00 100 SER A CA 18
ATOM 33354 C C . SER A 1 100 ? 15.321 -1.426 5.546 1.00 0.00 100 SER A C 18
ATOM 33355 O O . SER A 1 100 ? 15.050 -0.608 4.662 1.00 0.00 100 SER A O 18
ATOM 33363 N N . TRP A 1 101 ? 14.392 -1.875 6.396 1.00 0.00 101 TRP A N 18
ATOM 33364 C CA . TRP A 1 101 ? 12.953 -1.595 6.287 1.00 0.00 101 TRP A CA 18
ATOM 33365 C C . TRP A 1 101 ? 12.629 -0.123 6.602 1.00 0.00 101 TRP A C 18
ATOM 33366 O O . TRP A 1 101 ? 12.240 0.626 5.704 1.00 0.00 101 TRP A O 18
ATOM 33387 N N . SER A 1 102 ? 12.859 0.294 7.852 1.00 0.00 102 SER A N 18
ATOM 33388 C CA . SER A 1 102 ? 12.675 1.671 8.348 1.00 0.00 102 SER A CA 18
ATOM 33389 C C . SER A 1 102 ? 13.728 2.040 9.404 1.00 0.00 102 SER A C 18
ATOM 33390 O O . SER A 1 102 ? 14.217 1.172 10.131 1.00 0.00 102 SER A O 18
ATOM 33398 N N . LEU A 1 103 ? 14.042 3.337 9.517 1.00 0.00 103 LEU A N 18
ATOM 33399 C CA . LEU A 1 103 ? 14.988 3.908 10.495 1.00 0.00 103 LEU A CA 18
ATOM 33400 C C . LEU A 1 103 ? 14.464 5.143 11.258 1.00 0.00 103 LEU A C 18
ATOM 33401 O O . LEU A 1 103 ? 15.227 5.845 11.922 1.00 0.00 103 LEU A O 18
ATOM 33417 N N . GLU A 1 104 ? 13.167 5.429 11.146 1.00 0.00 104 GLU A N 18
ATOM 33418 C CA . GLU A 1 104 ? 12.543 6.655 11.661 1.00 0.00 104 GLU A CA 18
ATOM 33419 C C . GLU A 1 104 ? 12.131 6.569 13.145 1.00 0.00 104 GLU A C 18
ATOM 33420 O O . GLU A 1 104 ? 11.713 5.516 13.633 1.00 0.00 104 GLU A O 18
ATOM 33432 N N . HIS A 1 105 ? 12.208 7.702 13.854 1.00 0.00 105 HIS A N 18
ATOM 33433 C CA . HIS A 1 105 ? 11.666 7.896 15.206 1.00 0.00 105 HIS A CA 18
ATOM 33434 C C . HIS A 1 105 ? 11.377 9.385 15.484 1.00 0.00 105 HIS A C 18
ATOM 33435 O O . HIS A 1 105 ? 12.167 10.254 15.108 1.00 0.00 105 HIS A O 18
ATOM 33449 N N . HIS A 1 106 ? 10.253 9.681 16.151 1.00 0.00 106 HIS A N 18
ATOM 33450 C CA . HIS A 1 106 ? 9.845 11.026 16.611 1.00 0.00 106 HIS A CA 18
ATOM 33451 C C . HIS A 1 106 ? 9.880 12.146 15.538 1.00 0.00 106 HIS A C 18
ATOM 33452 O O . HIS A 1 106 ? 10.041 13.326 15.864 1.00 0.00 106 HIS A O 18
ATOM 33466 N N . HIS A 1 107 ? 9.745 11.796 14.252 1.00 0.00 107 HIS A N 18
ATOM 33467 C CA . HIS A 1 107 ? 9.914 12.731 13.130 1.00 0.00 107 HIS A CA 18
ATOM 33468 C C . HIS A 1 107 ? 8.738 13.718 13.010 1.00 0.00 107 HIS A C 18
ATOM 33469 O O . HIS A 1 107 ? 8.944 14.930 12.906 1.00 0.00 107 HIS A O 18
ATOM 33483 N N . HIS A 1 108 ? 7.506 13.201 13.071 1.00 0.00 108 HIS A N 18
ATOM 33484 C CA . HIS A 1 108 ? 6.245 13.953 13.108 1.00 0.00 108 HIS A CA 18
ATOM 33485 C C . HIS A 1 108 ? 5.303 13.342 14.163 1.00 0.00 108 HIS A C 18
ATOM 33486 O O . HIS A 1 108 ? 5.290 12.123 14.355 1.00 0.00 108 HIS A O 18
ATOM 33500 N N . HIS A 1 109 ? 4.487 14.175 14.820 1.00 0.00 109 HIS A N 18
ATOM 33501 C CA . HIS A 1 109 ? 3.469 13.737 15.793 1.00 0.00 109 HIS A CA 18
ATOM 33502 C C . HIS A 1 109 ? 2.024 13.856 15.268 1.00 0.00 109 HIS A C 18
ATOM 33503 O O . HIS A 1 109 ? 1.132 13.161 15.765 1.00 0.00 109 HIS A O 18
ATOM 33517 N N . HIS A 1 110 ? 1.783 14.713 14.266 1.00 0.00 110 HIS A N 18
ATOM 33518 C CA . HIS A 1 110 ? 0.491 14.957 13.602 1.00 0.00 110 HIS A CA 18
ATOM 33519 C C . HIS A 1 110 ? 0.661 14.981 12.069 1.00 0.00 110 HIS A C 18
ATOM 33520 O O . HIS A 1 110 ? -0.142 14.322 11.372 1.00 0.00 110 HIS A O 18
ATOM 33535 N N . GLY A 1 1 ? -7.776 -6.462 13.123 1.00 0.00 1 GLY A N 19
ATOM 33536 C CA . GLY A 1 1 ? -7.236 -5.458 14.064 1.00 0.00 1 GLY A CA 19
ATOM 33537 C C . GLY A 1 1 ? -7.326 -4.060 13.475 1.00 0.00 1 GLY A C 19
ATOM 33538 O O . GLY A 1 1 ? -8.342 -3.708 12.871 1.00 0.00 1 GLY A O 19
ATOM 33544 N N . SER A 1 2 ? -6.262 -3.260 13.605 1.00 0.00 2 SER A N 19
ATOM 33545 C CA . SER A 1 2 ? -6.199 -1.872 13.102 1.00 0.00 2 SER A CA 19
ATOM 33546 C C . SER A 1 2 ? -6.388 -1.748 11.584 1.00 0.00 2 SER A C 19
ATOM 33547 O O . SER A 1 2 ? -6.818 -0.710 11.093 1.00 0.00 2 SER A O 19
ATOM 33555 N N . ASP A 1 3 ? -6.120 -2.815 10.833 1.00 0.00 3 ASP A N 19
ATOM 33556 C CA . ASP A 1 3 ? -6.366 -2.916 9.394 1.00 0.00 3 ASP A CA 19
ATOM 33557 C C . ASP A 1 3 ? -7.852 -2.794 9.010 1.00 0.00 3 ASP A C 19
ATOM 33558 O O . ASP A 1 3 ? -8.169 -2.277 7.940 1.00 0.00 3 ASP A O 19
ATOM 33567 N N . GLU A 1 4 ? -8.771 -3.195 9.893 1.00 0.00 4 GLU A N 19
ATOM 33568 C CA . GLU A 1 4 ? -10.213 -2.979 9.719 1.00 0.00 4 GLU A CA 19
ATOM 33569 C C . GLU A 1 4 ? -10.631 -1.548 10.110 1.00 0.00 4 GLU A C 19
ATOM 33570 O O . GLU A 1 4 ? -11.596 -1.012 9.564 1.00 0.00 4 GLU A O 19
ATOM 33582 N N . GLU A 1 5 ? -9.895 -0.909 11.024 1.00 0.00 5 GLU A N 19
ATOM 33583 C CA . GLU A 1 5 ? -10.151 0.461 11.498 1.00 0.00 5 GLU A CA 19
ATOM 33584 C C . GLU A 1 5 ? -9.623 1.542 10.541 1.00 0.00 5 GLU A C 19
ATOM 33585 O O . GLU A 1 5 ? -10.285 2.557 10.344 1.00 0.00 5 GLU A O 19
ATOM 33597 N N . ILE A 1 6 ? -8.468 1.328 9.900 1.00 0.00 6 ILE A N 19
ATOM 33598 C CA . ILE A 1 6 ? -7.892 2.254 8.905 1.00 0.00 6 ILE A CA 19
ATOM 33599 C C . ILE A 1 6 ? -8.729 2.264 7.616 1.00 0.00 6 ILE A C 19
ATOM 33600 O O . ILE A 1 6 ? -8.869 3.300 6.965 1.00 0.00 6 ILE A O 19
ATOM 33616 N N . ARG A 1 7 ? -9.358 1.133 7.282 1.00 0.00 7 ARG A N 19
ATOM 33617 C CA . ARG A 1 7 ? -10.205 0.930 6.089 1.00 0.00 7 ARG A CA 19
ATOM 33618 C C . ARG A 1 7 ? -11.283 2.014 5.917 1.00 0.00 7 ARG A C 19
ATOM 33619 O O . ARG A 1 7 ? -11.511 2.480 4.803 1.00 0.00 7 ARG A O 19
ATOM 33640 N N . LYS A 1 8 ? -11.893 2.486 7.011 1.00 0.00 8 LYS A N 19
ATOM 33641 C CA . LYS A 1 8 ? -12.911 3.560 6.982 1.00 0.00 8 LYS A CA 19
ATOM 33642 C C . LYS A 1 8 ? -12.342 4.913 6.520 1.00 0.00 8 LYS A C 19
ATOM 33643 O O . LYS A 1 8 ? -13.042 5.690 5.874 1.00 0.00 8 LYS A O 19
ATOM 33662 N N . LYS A 1 9 ? -11.063 5.181 6.818 1.00 0.00 9 LYS A N 19
ATOM 33663 C CA . LYS A 1 9 ? -10.343 6.418 6.461 1.00 0.00 9 LYS A CA 19
ATOM 33664 C C . LYS A 1 9 ? -10.016 6.434 4.962 1.00 0.00 9 LYS A C 19
ATOM 33665 O O . LYS A 1 9 ? -10.118 7.468 4.303 1.00 0.00 9 LYS A O 19
ATOM 33684 N N . LEU A 1 10 ? -9.702 5.258 4.417 1.00 0.00 10 LEU A N 19
ATOM 33685 C CA . LEU A 1 10 ? -9.486 5.012 2.989 1.00 0.00 10 LEU A CA 19
ATOM 33686 C C . LEU A 1 10 ? -10.794 5.134 2.181 1.00 0.00 10 LEU A C 19
ATOM 33687 O O . LEU A 1 10 ? -10.808 5.722 1.099 1.00 0.00 10 LEU A O 19
ATOM 33703 N N . GLU A 1 11 ? -11.909 4.637 2.722 1.00 0.00 11 GLU A N 19
ATOM 33704 C CA . GLU A 1 11 ? -13.243 4.771 2.113 1.00 0.00 11 GLU A CA 19
ATOM 33705 C C . GLU A 1 11 ? -13.757 6.219 2.090 1.00 0.00 11 GLU A C 19
ATOM 33706 O O . GLU A 1 11 ? -14.508 6.582 1.187 1.00 0.00 11 GLU A O 19
ATOM 33718 N N . GLU A 1 12 ? -13.346 7.066 3.040 1.00 0.00 12 GLU A N 19
ATOM 33719 C CA . GLU A 1 12 ? -13.598 8.514 2.995 1.00 0.00 12 GLU A CA 19
ATOM 33720 C C . GLU A 1 12 ? -12.859 9.182 1.824 1.00 0.00 12 GLU A C 19
ATOM 33721 O O . GLU A 1 12 ? -13.437 9.996 1.103 1.00 0.00 12 GLU A O 19
ATOM 33733 N N . LEU A 1 13 ? -11.602 8.800 1.577 1.00 0.00 13 LEU A N 19
ATOM 33734 C CA . LEU A 1 13 ? -10.785 9.320 0.485 1.00 0.00 13 LEU A CA 19
ATOM 33735 C C . LEU A 1 13 ? -11.327 8.960 -0.899 1.00 0.00 13 LEU A C 19
ATOM 33736 O O . LEU A 1 13 ? -11.199 9.760 -1.825 1.00 0.00 13 LEU A O 19
ATOM 33752 N N . ALA A 1 14 ? -11.966 7.797 -1.034 1.00 0.00 14 ALA A N 19
ATOM 33753 C CA . ALA A 1 14 ? -12.627 7.391 -2.273 1.00 0.00 14 ALA A CA 19
ATOM 33754 C C . ALA A 1 14 ? -13.671 8.421 -2.752 1.00 0.00 14 ALA A C 19
ATOM 33755 O O . ALA A 1 14 ? -13.791 8.668 -3.955 1.00 0.00 14 ALA A O 19
ATOM 33762 N N . LYS A 1 15 ? -14.374 9.092 -1.823 1.00 0.00 15 LYS A N 19
ATOM 33763 C CA . LYS A 1 15 ? -15.280 10.214 -2.140 1.00 0.00 15 LYS A CA 19
ATOM 33764 C C . LYS A 1 15 ? -14.534 11.520 -2.441 1.00 0.00 15 LYS A C 19
ATOM 33765 O O . LYS A 1 15 ? -14.976 12.278 -3.306 1.00 0.00 15 LYS A O 19
ATOM 33784 N N . ARG A 1 16 ? -13.411 11.790 -1.760 1.00 0.00 16 ARG A N 19
ATOM 33785 C CA . ARG A 1 16 ? -12.641 13.041 -1.903 1.00 0.00 16 ARG A CA 19
ATOM 33786 C C . ARG A 1 16 ? -11.884 13.102 -3.231 1.00 0.00 16 ARG A C 19
ATOM 33787 O O . ARG A 1 16 ? -11.893 14.146 -3.885 1.00 0.00 16 ARG A O 19
ATOM 33808 N N . LYS A 1 17 ? -11.264 11.989 -3.649 1.00 0.00 17 LYS A N 19
ATOM 33809 C CA . LYS A 1 17 ? -10.519 11.879 -4.921 1.00 0.00 17 LYS A CA 19
ATOM 33810 C C . LYS A 1 17 ? -11.335 11.310 -6.089 1.00 0.00 17 LYS A C 19
ATOM 33811 O O . LYS A 1 17 ? -10.900 11.417 -7.235 1.00 0.00 17 LYS A O 19
ATOM 33830 N N . GLY A 1 18 ? -12.498 10.703 -5.837 1.00 0.00 18 GLY A N 19
ATOM 33831 C CA . GLY A 1 18 ? -13.335 10.071 -6.870 1.00 0.00 18 GLY A CA 19
ATOM 33832 C C . GLY A 1 18 ? -12.746 8.787 -7.481 1.00 0.00 18 GLY A C 19
ATOM 33833 O O . GLY A 1 18 ? -13.204 8.346 -8.538 1.00 0.00 18 GLY A O 19
ATOM 33837 N N . LYS A 1 19 ? -11.715 8.204 -6.852 1.00 0.00 19 LYS A N 19
ATOM 33838 C CA . LYS A 1 19 ? -11.065 6.930 -7.223 1.00 0.00 19 LYS A CA 19
ATOM 33839 C C . LYS A 1 19 ? -11.569 5.796 -6.323 1.00 0.00 19 LYS A C 19
ATOM 33840 O O . LYS A 1 19 ? -12.057 6.041 -5.222 1.00 0.00 19 LYS A O 19
ATOM 33859 N N . ASP A 1 20 ? -11.406 4.551 -6.765 1.00 0.00 20 ASP A N 19
ATOM 33860 C CA . ASP A 1 20 ? -11.598 3.376 -5.906 1.00 0.00 20 ASP A CA 19
ATOM 33861 C C . ASP A 1 20 ? -10.292 3.079 -5.144 1.00 0.00 20 ASP A C 19
ATOM 33862 O O . ASP A 1 20 ? -9.211 3.061 -5.742 1.00 0.00 20 ASP A O 19
ATOM 33871 N N . LEU A 1 21 ? -10.393 2.821 -3.835 1.00 0.00 21 LEU A N 19
ATOM 33872 C CA . LEU A 1 21 ? -9.296 2.322 -2.996 1.00 0.00 21 LEU A CA 19
ATOM 33873 C C . LEU A 1 21 ? -9.759 1.069 -2.233 1.00 0.00 21 LEU A C 19
ATOM 33874 O O . LEU A 1 21 ? -10.888 1.031 -1.736 1.00 0.00 21 LEU A O 19
ATOM 33890 N N . GLN A 1 22 ? -8.904 0.047 -2.135 1.00 0.00 22 GLN A N 19
ATOM 33891 C CA . GLN A 1 22 ? -9.236 -1.256 -1.542 1.00 0.00 22 GLN A CA 19
ATOM 33892 C C . GLN A 1 22 ? -8.072 -1.797 -0.694 1.00 0.00 22 GLN A C 19
ATOM 33893 O O . GLN A 1 22 ? -6.905 -1.620 -1.052 1.00 0.00 22 GLN A O 19
ATOM 33907 N N . LEU A 1 23 ? -8.399 -2.471 0.417 1.00 0.00 23 LEU A N 19
ATOM 33908 C CA . LEU A 1 23 ? -7.453 -2.994 1.404 1.00 0.00 23 LEU A CA 19
ATOM 33909 C C . LEU A 1 23 ? -7.472 -4.537 1.432 1.00 0.00 23 LEU A C 19
ATOM 33910 O O . LEU A 1 23 ? -8.541 -5.135 1.577 1.00 0.00 23 LEU A O 19
ATOM 33926 N N . ARG A 1 24 ? -6.302 -5.184 1.283 1.00 0.00 24 ARG A N 19
ATOM 33927 C CA . ARG A 1 24 ? -6.146 -6.654 1.172 1.00 0.00 24 ARG A CA 19
ATOM 33928 C C . ARG A 1 24 ? -4.910 -7.189 1.925 1.00 0.00 24 ARG A C 19
ATOM 33929 O O . ARG A 1 24 ? -3.958 -6.452 2.174 1.00 0.00 24 ARG A O 19
ATOM 33950 N N . ARG A 1 25 ? -4.913 -8.479 2.282 1.00 0.00 25 ARG A N 19
ATOM 33951 C CA . ARG A 1 25 ? -3.841 -9.183 3.023 1.00 0.00 25 ARG A CA 19
ATOM 33952 C C . ARG A 1 25 ? -3.193 -10.307 2.198 1.00 0.00 25 ARG A C 19
ATOM 33953 O O . ARG A 1 25 ? -3.894 -11.031 1.490 1.00 0.00 25 ARG A O 19
ATOM 33974 N N . TYR A 1 26 ? -1.873 -10.460 2.315 1.00 0.00 26 TYR A N 19
ATOM 33975 C CA . TYR A 1 26 ? -1.032 -11.417 1.575 1.00 0.00 26 TYR A CA 19
ATOM 33976 C C . TYR A 1 26 ? 0.033 -12.085 2.471 1.00 0.00 26 TYR A C 19
ATOM 33977 O O . TYR A 1 26 ? 0.334 -11.590 3.560 1.00 0.00 26 TYR A O 19
ATOM 33995 N N . ASN A 1 27 ? 0.615 -13.207 2.022 1.00 0.00 27 ASN A N 19
ATOM 33996 C CA . ASN A 1 27 ? 1.553 -14.021 2.814 1.00 0.00 27 ASN A CA 19
ATOM 33997 C C . ASN A 1 27 ? 2.986 -14.000 2.257 1.00 0.00 27 ASN A C 19
ATOM 33998 O O . ASN A 1 27 ? 3.945 -13.925 3.028 1.00 0.00 27 ASN A O 19
ATOM 34009 N N . ASP A 1 28 ? 3.144 -14.059 0.930 1.00 0.00 28 ASP A N 19
ATOM 34010 C CA . ASP A 1 28 ? 4.439 -14.181 0.251 1.00 0.00 28 ASP A CA 19
ATOM 34011 C C . ASP A 1 28 ? 4.625 -13.147 -0.882 1.00 0.00 28 ASP A C 19
ATOM 34012 O O . ASP A 1 28 ? 3.652 -12.782 -1.553 1.00 0.00 28 ASP A O 19
ATOM 34021 N N . PRO A 1 29 ? 5.871 -12.699 -1.156 1.00 0.00 29 PRO A N 19
ATOM 34022 C CA . PRO A 1 29 ? 6.169 -11.698 -2.187 1.00 0.00 29 PRO A CA 19
ATOM 34023 C C . PRO A 1 29 ? 5.743 -12.130 -3.603 1.00 0.00 29 PRO A C 19
ATOM 34024 O O . PRO A 1 29 ? 5.379 -11.302 -4.437 1.00 0.00 29 PRO A O 19
ATOM 34035 N N . ASN A 1 30 ? 5.730 -13.437 -3.867 1.00 0.00 30 ASN A N 19
ATOM 34036 C CA . ASN A 1 30 ? 5.266 -14.009 -5.131 1.00 0.00 30 ASN A CA 19
ATOM 34037 C C . ASN A 1 30 ? 3.748 -13.883 -5.336 1.00 0.00 30 ASN A C 19
ATOM 34038 O O . ASN A 1 30 ? 3.300 -13.700 -6.469 1.00 0.00 30 ASN A O 19
ATOM 34049 N N . GLU A 1 31 ? 2.952 -13.967 -4.267 1.00 0.00 31 GLU A N 19
ATOM 34050 C CA . GLU A 1 31 ? 1.499 -13.771 -4.338 1.00 0.00 31 GLU A CA 19
ATOM 34051 C C . GLU A 1 31 ? 1.164 -12.284 -4.476 1.00 0.00 31 GLU A C 19
ATOM 34052 O O . GLU A 1 31 ? 0.269 -11.903 -5.230 1.00 0.00 31 GLU A O 19
ATOM 34064 N N . VAL A 1 32 ? 1.885 -11.442 -3.728 1.00 0.00 32 VAL A N 19
ATOM 34065 C CA . VAL A 1 32 ? 1.530 -10.025 -3.572 1.00 0.00 32 VAL A CA 19
ATOM 34066 C C . VAL A 1 32 ? 1.806 -9.219 -4.842 1.00 0.00 32 VAL A C 19
ATOM 34067 O O . VAL A 1 32 ? 1.019 -8.349 -5.204 1.00 0.00 32 VAL A O 19
ATOM 34080 N N . GLU A 1 33 ? 2.871 -9.580 -5.567 1.00 0.00 33 GLU A N 19
ATOM 34081 C CA . GLU A 1 33 ? 3.241 -9.042 -6.884 1.00 0.00 33 GLU A CA 19
ATOM 34082 C C . GLU A 1 33 ? 2.056 -9.030 -7.865 1.00 0.00 33 GLU A C 19
ATOM 34083 O O . GLU A 1 33 ? 1.865 -8.051 -8.588 1.00 0.00 33 GLU A O 19
ATOM 34095 N N . LYS A 1 34 ? 1.197 -10.057 -7.814 1.00 0.00 34 LYS A N 19
ATOM 34096 C CA . LYS A 1 34 ? -0.004 -10.191 -8.656 1.00 0.00 34 LYS A CA 19
ATOM 34097 C C . LYS A 1 34 ? -1.029 -9.077 -8.429 1.00 0.00 34 LYS A C 19
ATOM 34098 O O . LYS A 1 34 ? -1.659 -8.616 -9.380 1.00 0.00 34 LYS A O 19
ATOM 34117 N N . SER A 1 35 ? -1.153 -8.605 -7.189 1.00 0.00 35 SER A N 19
ATOM 34118 C CA . SER A 1 35 ? -2.016 -7.477 -6.823 1.00 0.00 35 SER A CA 19
ATOM 34119 C C . SER A 1 35 ? -1.484 -6.149 -7.362 1.00 0.00 35 SER A C 19
ATOM 34120 O O . SER A 1 35 ? -2.259 -5.266 -7.738 1.00 0.00 35 SER A O 19
ATOM 34128 N N . ILE A 1 36 ? -0.157 -6.009 -7.470 1.00 0.00 36 ILE A N 19
ATOM 34129 C CA . ILE A 1 36 ? 0.469 -4.744 -7.865 1.00 0.00 36 ILE A CA 19
ATOM 34130 C C . ILE A 1 36 ? 0.199 -4.479 -9.347 1.00 0.00 36 ILE A C 19
ATOM 34131 O O . ILE A 1 36 ? -0.109 -3.350 -9.732 1.00 0.00 36 ILE A O 19
ATOM 34147 N N . ARG A 1 37 ? 0.242 -5.536 -10.171 1.00 0.00 37 ARG A N 19
ATOM 34148 C CA . ARG A 1 37 ? -0.013 -5.439 -11.614 1.00 0.00 37 ARG A CA 19
ATOM 34149 C C . ARG A 1 37 ? -1.384 -4.838 -11.902 1.00 0.00 37 ARG A C 19
ATOM 34150 O O . ARG A 1 37 ? -1.490 -3.942 -12.731 1.00 0.00 37 ARG A O 19
ATOM 34171 N N . GLU A 1 38 ? -2.416 -5.274 -11.182 1.00 0.00 38 GLU A N 19
ATOM 34172 C CA . GLU A 1 38 ? -3.795 -4.826 -11.426 1.00 0.00 38 GLU A CA 19
ATOM 34173 C C . GLU A 1 38 ? -4.002 -3.359 -11.037 1.00 0.00 38 GLU A C 19
ATOM 34174 O O . GLU A 1 38 ? -4.638 -2.604 -11.776 1.00 0.00 38 GLU A O 19
ATOM 34186 N N . ALA A 1 39 ? -3.399 -2.937 -9.922 1.00 0.00 39 ALA A N 19
ATOM 34187 C CA . ALA A 1 39 ? -3.390 -1.538 -9.496 1.00 0.00 39 ALA A CA 19
ATOM 34188 C C . ALA A 1 39 ? -2.720 -0.626 -10.540 1.00 0.00 39 ALA A C 19
ATOM 34189 O O . ALA A 1 39 ? -3.306 0.369 -10.971 1.00 0.00 39 ALA A O 19
ATOM 34196 N N . LEU A 1 40 ? -1.518 -0.987 -11.000 1.00 0.00 40 LEU A N 19
ATOM 34197 C CA . LEU A 1 40 ? -0.724 -0.164 -11.912 1.00 0.00 40 LEU A CA 19
ATOM 34198 C C . LEU A 1 40 ? -1.296 -0.151 -13.339 1.00 0.00 40 LEU A C 19
ATOM 34199 O O . LEU A 1 40 ? -1.261 0.886 -14.004 1.00 0.00 40 LEU A O 19
ATOM 34215 N N . LYS A 1 41 ? -1.888 -1.266 -13.790 1.00 0.00 41 LYS A N 19
ATOM 34216 C CA . LYS A 1 41 ? -2.528 -1.410 -15.105 1.00 0.00 41 LYS A CA 19
ATOM 34217 C C . LYS A 1 41 ? -3.764 -0.516 -15.261 1.00 0.00 41 LYS A C 19
ATOM 34218 O O . LYS A 1 41 ? -4.005 0.019 -16.344 1.00 0.00 41 LYS A O 19
ATOM 34237 N N . LYS A 1 42 ? -4.528 -0.336 -14.175 1.00 0.00 42 LYS A N 19
ATOM 34238 C CA . LYS A 1 42 ? -5.759 0.476 -14.129 1.00 0.00 42 LYS A CA 19
ATOM 34239 C C . LYS A 1 42 ? -5.554 1.920 -13.642 1.00 0.00 42 LYS A C 19
ATOM 34240 O O . LYS A 1 42 ? -6.491 2.715 -13.704 1.00 0.00 42 LYS A O 19
ATOM 34259 N N . GLY A 1 43 ? -4.365 2.269 -13.139 1.00 0.00 43 GLY A N 19
ATOM 34260 C CA . GLY A 1 43 ? -4.105 3.563 -12.490 1.00 0.00 43 GLY A CA 19
ATOM 34261 C C . GLY A 1 43 ? -4.820 3.711 -11.137 1.00 0.00 43 GLY A C 19
ATOM 34262 O O . GLY A 1 43 ? -5.240 4.810 -10.764 1.00 0.00 43 GLY A O 19
ATOM 34266 N N . ARG A 1 44 ? -5.021 2.588 -10.435 1.00 0.00 44 ARG A N 19
ATOM 34267 C CA . ARG A 1 44 ? -5.746 2.458 -9.162 1.00 0.00 44 ARG A CA 19
ATOM 34268 C C . ARG A 1 44 ? -4.805 2.428 -7.960 1.00 0.00 44 ARG A C 19
ATOM 34269 O O . ARG A 1 44 ? -3.620 2.111 -8.077 1.00 0.00 44 ARG A O 19
ATOM 34290 N N . THR A 1 45 ? -5.370 2.727 -6.794 1.00 0.00 45 THR A N 19
ATOM 34291 C CA . THR A 1 45 ? -4.681 2.695 -5.499 1.00 0.00 45 THR A CA 19
ATOM 34292 C C . THR A 1 45 ? -5.094 1.451 -4.715 1.00 0.00 45 THR A C 19
ATOM 34293 O O . THR A 1 45 ? -6.268 1.296 -4.378 1.00 0.00 45 THR A O 19
ATOM 34304 N N . LEU A 1 46 ? -4.141 0.571 -4.404 1.00 0.00 46 LEU A N 19
ATOM 34305 C CA . LEU A 1 46 ? -4.351 -0.594 -3.534 1.00 0.00 46 LEU A CA 19
ATOM 34306 C C . LEU A 1 46 ? -3.480 -0.499 -2.283 1.00 0.00 46 LEU A C 19
ATOM 34307 O O . LEU A 1 46 ? -2.318 -0.090 -2.341 1.00 0.00 46 LEU A O 19
ATOM 34323 N N . ILE A 1 47 ? -4.053 -0.908 -1.154 1.00 0.00 47 ILE A N 19
ATOM 34324 C CA . ILE A 1 47 ? -3.409 -0.899 0.156 1.00 0.00 47 ILE A CA 19
ATOM 34325 C C . ILE A 1 47 ? -3.307 -2.337 0.627 1.00 0.00 47 ILE A C 19
ATOM 34326 O O . ILE A 1 47 ? -4.299 -3.053 0.748 1.00 0.00 47 ILE A O 19
ATOM 34342 N N . ILE A 1 48 ? -2.083 -2.782 0.840 1.00 0.00 48 ILE A N 19
ATOM 34343 C CA . ILE A 1 48 ? -1.788 -4.194 1.063 1.00 0.00 48 ILE A CA 19
ATOM 34344 C C . ILE A 1 48 ? -1.059 -4.387 2.388 1.00 0.00 48 ILE A C 19
ATOM 34345 O O . ILE A 1 48 ? -0.293 -3.524 2.807 1.00 0.00 48 ILE A O 19
ATOM 34361 N N . ILE A 1 49 ? -1.289 -5.520 3.047 1.00 0.00 49 ILE A N 19
ATOM 34362 C CA . ILE A 1 49 ? -0.592 -5.923 4.268 1.00 0.00 49 ILE A CA 19
ATOM 34363 C C . ILE A 1 49 ? 0.036 -7.298 4.041 1.00 0.00 49 ILE A C 19
ATOM 34364 O O . ILE A 1 49 ? -0.677 -8.271 3.785 1.00 0.00 49 ILE A O 19
ATOM 34380 N N . ILE A 1 50 ? 1.363 -7.384 4.130 1.00 0.00 50 ILE A N 19
ATOM 34381 C CA . ILE A 1 50 ? 2.131 -8.624 4.040 1.00 0.00 50 ILE A CA 19
ATOM 34382 C C . ILE A 1 50 ? 2.979 -8.828 5.294 1.00 0.00 50 ILE A C 19
ATOM 34383 O O . ILE A 1 50 ? 3.845 -8.020 5.614 1.00 0.00 50 ILE A O 19
ATOM 34399 N N . ASN A 1 51 ? 2.714 -9.916 6.021 1.00 0.00 51 ASN A N 19
ATOM 34400 C CA . ASN A 1 51 ? 3.385 -10.273 7.283 1.00 0.00 51 ASN A CA 19
ATOM 34401 C C . ASN A 1 51 ? 3.453 -9.110 8.305 1.00 0.00 51 ASN A C 19
ATOM 34402 O O . ASN A 1 51 ? 4.436 -8.939 9.030 1.00 0.00 51 ASN A O 19
ATOM 34413 N N . GLY A 1 52 ? 2.403 -8.283 8.328 1.00 0.00 52 GLY A N 19
ATOM 34414 C CA . GLY A 1 52 ? 2.279 -7.080 9.160 1.00 0.00 52 GLY A CA 19
ATOM 34415 C C . GLY A 1 52 ? 2.900 -5.795 8.585 1.00 0.00 52 GLY A C 19
ATOM 34416 O O . GLY A 1 52 ? 2.740 -4.740 9.206 1.00 0.00 52 GLY A O 19
ATOM 34420 N N . VAL A 1 53 ? 3.560 -5.843 7.419 1.00 0.00 53 VAL A N 19
ATOM 34421 C CA . VAL A 1 53 ? 4.121 -4.665 6.722 1.00 0.00 53 VAL A CA 19
ATOM 34422 C C . VAL A 1 53 ? 3.079 -4.105 5.758 1.00 0.00 53 VAL A C 19
ATOM 34423 O O . VAL A 1 53 ? 2.531 -4.850 4.945 1.00 0.00 53 VAL A O 19
ATOM 34436 N N . PHE A 1 54 ? 2.828 -2.795 5.801 1.00 0.00 54 PHE A N 19
ATOM 34437 C CA . PHE A 1 54 ? 1.941 -2.127 4.843 1.00 0.00 54 PHE A CA 19
ATOM 34438 C C . PHE A 1 54 ? 2.678 -1.838 3.525 1.00 0.00 54 PHE A C 19
ATOM 34439 O O . PHE A 1 54 ? 3.790 -1.320 3.539 1.00 0.00 54 PHE A O 19
ATOM 34456 N N . VAL A 1 55 ? 2.055 -2.124 2.383 1.00 0.00 55 VAL A N 19
ATOM 34457 C CA . VAL A 1 55 ? 2.538 -1.798 1.032 1.00 0.00 55 VAL A CA 19
ATOM 34458 C C . VAL A 1 55 ? 1.463 -0.985 0.310 1.00 0.00 55 VAL A C 19
ATOM 34459 O O . VAL A 1 55 ? 0.369 -1.488 0.050 1.00 0.00 55 VAL A O 19
ATOM 34472 N N . VAL A 1 56 ? 1.759 0.275 -0.013 1.00 0.00 56 VAL A N 19
ATOM 34473 C CA . VAL A 1 56 ? 0.834 1.187 -0.710 1.00 0.00 56 VAL A CA 19
ATOM 34474 C C . VAL A 1 56 ? 1.207 1.283 -2.196 1.00 0.00 56 VAL A C 19
ATOM 34475 O O . VAL A 1 56 ? 2.267 1.807 -2.541 1.00 0.00 56 VAL A O 19
ATOM 34488 N N . VAL A 1 57 ? 0.345 0.790 -3.089 1.00 0.00 57 VAL A N 19
ATOM 34489 C CA . VAL A 1 57 ? 0.536 0.866 -4.549 1.00 0.00 57 VAL A CA 19
ATOM 34490 C C . VAL A 1 57 ? -0.363 1.952 -5.127 1.00 0.00 57 VAL A C 19
ATOM 34491 O O . VAL A 1 57 ? -1.569 1.923 -4.890 1.00 0.00 57 VAL A O 19
ATOM 34504 N N . SER A 1 58 ? 0.192 2.878 -5.910 1.00 0.00 58 SER A N 19
ATOM 34505 C CA . SER A 1 58 ? -0.567 3.832 -6.727 1.00 0.00 58 SER A CA 19
ATOM 34506 C C . SER A 1 58 ? 0.328 4.409 -7.826 1.00 0.00 58 SER A C 19
ATOM 34507 O O . SER A 1 58 ? 1.545 4.484 -7.673 1.00 0.00 58 SER A O 19
ATOM 34515 N N . THR A 1 59 ? -0.261 4.874 -8.924 1.00 0.00 59 THR A N 19
ATOM 34516 C CA . THR A 1 59 ? 0.434 5.655 -9.959 1.00 0.00 59 THR A CA 19
ATOM 34517 C C . THR A 1 59 ? 0.512 7.148 -9.598 1.00 0.00 59 THR A C 19
ATOM 34518 O O . THR A 1 59 ? 1.082 7.930 -10.362 1.00 0.00 59 THR A O 19
ATOM 34529 N N . ASP A 1 60 ? -0.016 7.559 -8.434 1.00 0.00 60 ASP A N 19
ATOM 34530 C CA . ASP A 1 60 ? -0.032 8.951 -7.966 1.00 0.00 60 ASP A CA 19
ATOM 34531 C C . ASP A 1 60 ? 0.609 9.095 -6.575 1.00 0.00 60 ASP A C 19
ATOM 34532 O O . ASP A 1 60 ? 0.090 8.589 -5.579 1.00 0.00 60 ASP A O 19
ATOM 34541 N N . GLU A 1 61 ? 1.722 9.829 -6.487 1.00 0.00 61 GLU A N 19
ATOM 34542 C CA . GLU A 1 61 ? 2.423 10.090 -5.222 1.00 0.00 61 GLU A CA 19
ATOM 34543 C C . GLU A 1 61 ? 1.537 10.799 -4.185 1.00 0.00 61 GLU A C 19
ATOM 34544 O O . GLU A 1 61 ? 1.659 10.515 -2.995 1.00 0.00 61 GLU A O 19
ATOM 34556 N N . ASP A 1 62 ? 0.598 11.650 -4.615 1.00 0.00 62 ASP A N 19
ATOM 34557 C CA . ASP A 1 62 ? -0.389 12.296 -3.742 1.00 0.00 62 ASP A CA 19
ATOM 34558 C C . ASP A 1 62 ? -1.314 11.291 -3.036 1.00 0.00 62 ASP A C 19
ATOM 34559 O O . ASP A 1 62 ? -1.734 11.539 -1.907 1.00 0.00 62 ASP A O 19
ATOM 34568 N N . LEU A 1 63 ? -1.604 10.147 -3.664 1.00 0.00 63 LEU A N 19
ATOM 34569 C CA . LEU A 1 63 ? -2.386 9.072 -3.059 1.00 0.00 63 LEU A CA 19
ATOM 34570 C C . LEU A 1 63 ? -1.566 8.208 -2.096 1.00 0.00 63 LEU A C 19
ATOM 34571 O O . LEU A 1 63 ? -2.078 7.807 -1.057 1.00 0.00 63 LEU A O 19
ATOM 34587 N N . ILE A 1 64 ? -0.280 7.974 -2.360 1.00 0.00 64 ILE A N 19
ATOM 34588 C CA . ILE A 1 64 ? 0.588 7.253 -1.413 1.00 0.00 64 ILE A CA 19
ATOM 34589 C C . ILE A 1 64 ? 0.868 8.111 -0.178 1.00 0.00 64 ILE A C 19
ATOM 34590 O O . ILE A 1 64 ? 0.594 7.682 0.944 1.00 0.00 64 ILE A O 19
ATOM 34606 N N . ARG A 1 65 ? 1.377 9.334 -0.374 1.00 0.00 65 ARG A N 19
ATOM 34607 C CA . ARG A 1 65 ? 1.842 10.227 0.706 1.00 0.00 65 ARG A CA 19
ATOM 34608 C C . ARG A 1 65 ? 0.759 10.513 1.746 1.00 0.00 65 ARG A C 19
ATOM 34609 O O . ARG A 1 65 ? 1.059 10.694 2.922 1.00 0.00 65 ARG A O 19
ATOM 34630 N N . GLU A 1 66 ? -0.501 10.540 1.314 1.00 0.00 66 GLU A N 19
ATOM 34631 C CA . GLU A 1 66 ? -1.654 10.823 2.165 1.00 0.00 66 GLU A CA 19
ATOM 34632 C C . GLU A 1 66 ? -2.107 9.608 2.979 1.00 0.00 66 GLU A C 19
ATOM 34633 O O . GLU A 1 66 ? -2.349 9.717 4.180 1.00 0.00 66 GLU A O 19
ATOM 34645 N N . ILE A 1 67 ? -2.134 8.433 2.345 1.00 0.00 67 ILE A N 19
ATOM 34646 C CA . ILE A 1 67 ? -2.469 7.148 2.985 1.00 0.00 67 ILE A CA 19
ATOM 34647 C C . ILE A 1 67 ? -1.472 6.827 4.098 1.00 0.00 67 ILE A C 19
ATOM 34648 O O . ILE A 1 67 ? -1.870 6.371 5.171 1.00 0.00 67 ILE A O 19
ATOM 34664 N N . LYS A 1 68 ? -0.183 7.111 3.873 1.00 0.00 68 LYS A N 19
ATOM 34665 C CA . LYS A 1 68 ? 0.871 6.917 4.879 1.00 0.00 68 LYS A CA 19
ATOM 34666 C C . LYS A 1 68 ? 0.564 7.647 6.185 1.00 0.00 68 LYS A C 19
ATOM 34667 O O . LYS A 1 68 ? 0.773 7.068 7.249 1.00 0.00 68 LYS A O 19
ATOM 34686 N N . ARG A 1 69 ? -0.023 8.851 6.125 1.00 0.00 69 ARG A N 19
ATOM 34687 C CA . ARG A 1 69 ? -0.504 9.560 7.322 1.00 0.00 69 ARG A CA 19
ATOM 34688 C C . ARG A 1 69 ? -1.632 8.793 8.008 1.00 0.00 69 ARG A C 19
ATOM 34689 O O . ARG A 1 69 ? -1.555 8.562 9.207 1.00 0.00 69 ARG A O 19
ATOM 34710 N N . LEU A 1 70 ? -2.639 8.331 7.264 1.00 0.00 70 LEU A N 19
ATOM 34711 C CA . LEU A 1 70 ? -3.807 7.636 7.824 1.00 0.00 70 LEU A CA 19
ATOM 34712 C C . LEU A 1 70 ? -3.418 6.325 8.524 1.00 0.00 70 LEU A C 19
ATOM 34713 O O . LEU A 1 70 ? -3.977 6.014 9.580 1.00 0.00 70 LEU A O 19
ATOM 34729 N N . ILE A 1 71 ? -2.439 5.604 7.964 1.00 0.00 71 ILE A N 19
ATOM 34730 C CA . ILE A 1 71 ? -1.832 4.404 8.554 1.00 0.00 71 ILE A CA 19
ATOM 34731 C C . ILE A 1 71 ? -1.055 4.776 9.823 1.00 0.00 71 ILE A C 19
ATOM 34732 O O . ILE A 1 71 ? -1.283 4.191 10.884 1.00 0.00 71 ILE A O 19
ATOM 34748 N N . LYS A 1 72 ? -0.178 5.783 9.737 1.00 0.00 72 LYS A N 19
ATOM 34749 C CA . LYS A 1 72 ? 0.706 6.193 10.840 1.00 0.00 72 LYS A CA 19
ATOM 34750 C C . LYS A 1 72 ? -0.043 6.822 12.024 1.00 0.00 72 LYS A C 19
ATOM 34751 O O . LYS A 1 72 ? 0.365 6.652 13.169 1.00 0.00 72 LYS A O 19
ATOM 34770 N N . GLU A 1 73 ? -1.176 7.478 11.788 1.00 0.00 73 GLU A N 19
ATOM 34771 C CA . GLU A 1 73 ? -2.064 7.982 12.843 1.00 0.00 73 GLU A CA 19
ATOM 34772 C C . GLU A 1 73 ? -2.643 6.859 13.717 1.00 0.00 73 GLU A C 19
ATOM 34773 O O . GLU A 1 73 ? -2.798 7.031 14.927 1.00 0.00 73 GLU A O 19
ATOM 34785 N N . SER A 1 74 ? -2.951 5.705 13.112 1.00 0.00 74 SER A N 19
ATOM 34786 C CA . SER A 1 74 ? -3.413 4.514 13.835 1.00 0.00 74 SER A CA 19
ATOM 34787 C C . SER A 1 74 ? -2.244 3.750 14.474 1.00 0.00 74 SER A C 19
ATOM 34788 O O . SER A 1 74 ? -2.308 3.377 15.647 1.00 0.00 74 SER A O 19
ATOM 34796 N N . ASN A 1 75 ? -1.164 3.536 13.714 1.00 0.00 75 ASN A N 19
ATOM 34797 C CA . ASN A 1 75 ? 0.007 2.750 14.108 1.00 0.00 75 ASN A CA 19
ATOM 34798 C C . ASN A 1 75 ? 1.312 3.526 13.792 1.00 0.00 75 ASN A C 19
ATOM 34799 O O . ASN A 1 75 ? 1.874 3.355 12.706 1.00 0.00 75 ASN A O 19
ATOM 34810 N N . PRO A 1 76 ? 1.824 4.371 14.710 1.00 0.00 76 PRO A N 19
ATOM 34811 C CA . PRO A 1 76 ? 2.922 5.301 14.414 1.00 0.00 76 PRO A CA 19
ATOM 34812 C C . PRO A 1 76 ? 4.284 4.633 14.182 1.00 0.00 76 PRO A C 19
ATOM 34813 O O . PRO A 1 76 ? 5.126 5.193 13.478 1.00 0.00 76 PRO A O 19
ATOM 34824 N N . ASN A 1 77 ? 4.495 3.437 14.739 1.00 0.00 77 ASN A N 19
ATOM 34825 C CA . ASN A 1 77 ? 5.746 2.675 14.661 1.00 0.00 77 ASN A CA 19
ATOM 34826 C C . ASN A 1 77 ? 5.746 1.558 13.593 1.00 0.00 77 ASN A C 19
ATOM 34827 O O . ASN A 1 77 ? 6.743 0.840 13.467 1.00 0.00 77 ASN A O 19
ATOM 34838 N N . LYS A 1 78 ? 4.649 1.372 12.838 1.00 0.00 78 LYS A N 19
ATOM 34839 C CA . LYS A 1 78 ? 4.537 0.305 11.826 1.00 0.00 78 LYS A CA 19
ATOM 34840 C C . LYS A 1 78 ? 5.452 0.521 10.619 1.00 0.00 78 LYS A C 19
ATOM 34841 O O . LYS A 1 78 ? 5.741 1.649 10.216 1.00 0.00 78 LYS A O 19
ATOM 34860 N N . LYS A 1 79 ? 5.870 -0.597 10.023 1.00 0.00 79 LYS A N 19
ATOM 34861 C CA . LYS A 1 79 ? 6.641 -0.651 8.773 1.00 0.00 79 LYS A CA 19
ATOM 34862 C C . LYS A 1 79 ? 5.723 -0.384 7.575 1.00 0.00 79 LYS A C 19
ATOM 34863 O O . LYS A 1 79 ? 4.672 -1.018 7.443 1.00 0.00 79 LYS A O 19
ATOM 34882 N N . THR A 1 80 ? 6.141 0.517 6.687 1.00 0.00 80 THR A N 19
ATOM 34883 C CA . THR A 1 80 ? 5.473 0.795 5.402 1.00 0.00 80 THR A CA 19
ATOM 34884 C C . THR A 1 80 ? 6.438 0.737 4.220 1.00 0.00 80 THR A C 19
ATOM 34885 O O . THR A 1 80 ? 7.633 1.006 4.339 1.00 0.00 80 THR A O 19
ATOM 34896 N N . LEU A 1 81 ? 5.872 0.434 3.057 1.00 0.00 81 LEU A N 19
ATOM 34897 C CA . LEU A 1 81 ? 6.492 0.401 1.741 1.00 0.00 81 LEU A CA 19
ATOM 34898 C C . LEU A 1 81 ? 5.551 1.069 0.729 1.00 0.00 81 LEU A C 19
ATOM 34899 O O . LEU A 1 81 ? 4.337 1.129 0.937 1.00 0.00 81 LEU A O 19
ATOM 34915 N N . ASP A 1 82 ? 6.102 1.580 -0.364 1.00 0.00 82 ASP A N 19
ATOM 34916 C CA . ASP A 1 82 ? 5.361 2.220 -1.447 1.00 0.00 82 ASP A CA 19
ATOM 34917 C C . ASP A 1 82 ? 5.914 1.853 -2.833 1.00 0.00 82 ASP A C 19
ATOM 34918 O O . ASP A 1 82 ? 7.103 1.568 -2.983 1.00 0.00 82 ASP A O 19
ATOM 34927 N N . VAL A 1 83 ? 5.022 1.816 -3.830 1.00 0.00 83 VAL A N 19
ATOM 34928 C CA . VAL A 1 83 ? 5.271 1.275 -5.171 1.00 0.00 83 VAL A CA 19
ATOM 34929 C C . VAL A 1 83 ? 4.510 2.085 -6.226 1.00 0.00 83 VAL A C 19
ATOM 34930 O O . VAL A 1 83 ? 3.289 2.226 -6.124 1.00 0.00 83 VAL A O 19
ATOM 34943 N N . THR A 1 84 ? 5.204 2.557 -7.268 1.00 0.00 84 THR A N 19
ATOM 34944 C CA . THR A 1 84 ? 4.576 3.215 -8.440 1.00 0.00 84 THR A CA 19
ATOM 34945 C C . THR A 1 84 ? 4.833 2.536 -9.793 1.00 0.00 84 THR A C 19
ATOM 34946 O O . THR A 1 84 ? 4.118 2.800 -10.760 1.00 0.00 84 THR A O 19
ATOM 34957 N N . THR A 1 85 ? 5.815 1.636 -9.863 1.00 0.00 85 THR A N 19
ATOM 34958 C CA . THR A 1 85 ? 6.085 0.726 -10.997 1.00 0.00 85 THR A CA 19
ATOM 34959 C C . THR A 1 85 ? 6.408 -0.691 -10.508 1.00 0.00 85 THR A C 19
ATOM 34960 O O . THR A 1 85 ? 6.740 -0.896 -9.340 1.00 0.00 85 THR A O 19
ATOM 34971 N N . GLU A 1 86 ? 6.366 -1.694 -11.391 1.00 0.00 86 GLU A N 19
ATOM 34972 C CA . GLU A 1 86 ? 6.803 -3.056 -11.029 1.00 0.00 86 GLU A CA 19
ATOM 34973 C C . GLU A 1 86 ? 8.322 -3.154 -10.773 1.00 0.00 86 GLU A C 19
ATOM 34974 O O . GLU A 1 86 ? 8.775 -4.039 -10.048 1.00 0.00 86 GLU A O 19
ATOM 34986 N N . GLU A 1 87 ? 9.119 -2.225 -11.314 1.00 0.00 87 GLU A N 19
ATOM 34987 C CA . GLU A 1 87 ? 10.538 -2.077 -10.963 1.00 0.00 87 GLU A CA 19
ATOM 34988 C C . GLU A 1 87 ? 10.705 -1.447 -9.565 1.00 0.00 87 GLU A C 19
ATOM 34989 O O . GLU A 1 87 ? 11.592 -1.848 -8.811 1.00 0.00 87 GLU A O 19
ATOM 35001 N N . ASP A 1 88 ? 9.820 -0.519 -9.178 1.00 0.00 88 ASP A N 19
ATOM 35002 C CA . ASP A 1 88 ? 9.786 0.072 -7.835 1.00 0.00 88 ASP A CA 19
ATOM 35003 C C . ASP A 1 88 ? 9.485 -0.987 -6.760 1.00 0.00 88 ASP A C 19
ATOM 35004 O O . ASP A 1 88 ? 10.126 -0.986 -5.710 1.00 0.00 88 ASP A O 19
ATOM 35013 N N . LEU A 1 89 ? 8.585 -1.942 -7.048 1.00 0.00 89 LEU A N 19
ATOM 35014 C CA . LEU A 1 89 ? 8.309 -3.111 -6.198 1.00 0.00 89 LEU A CA 19
ATOM 35015 C C . LEU A 1 89 ? 9.577 -3.944 -5.950 1.00 0.00 89 LEU A C 19
ATOM 35016 O O . LEU A 1 89 ? 9.924 -4.226 -4.804 1.00 0.00 89 LEU A O 19
ATOM 35032 N N . GLU A 1 90 ? 10.274 -4.336 -7.018 1.00 0.00 90 GLU A N 19
ATOM 35033 C CA . GLU A 1 90 ? 11.503 -5.130 -6.930 1.00 0.00 90 GLU A CA 19
ATOM 35034 C C . GLU A 1 90 ? 12.606 -4.381 -6.173 1.00 0.00 90 GLU A C 19
ATOM 35035 O O . GLU A 1 90 ? 13.327 -4.982 -5.379 1.00 0.00 90 GLU A O 19
ATOM 35047 N N . GLU A 1 91 ? 12.709 -3.064 -6.360 1.00 0.00 91 GLU A N 19
ATOM 35048 C CA . GLU A 1 91 ? 13.691 -2.221 -5.677 1.00 0.00 91 GLU A CA 19
ATOM 35049 C C . GLU A 1 91 ? 13.415 -2.085 -4.171 1.00 0.00 91 GLU A C 19
ATOM 35050 O O . GLU A 1 91 ? 14.351 -2.204 -3.376 1.00 0.00 91 GLU A O 19
ATOM 35062 N N . VAL A 1 92 ? 12.158 -1.908 -3.743 1.00 0.00 92 VAL A N 19
ATOM 35063 C CA . VAL A 1 92 ? 11.840 -1.890 -2.302 1.00 0.00 92 VAL A CA 19
ATOM 35064 C C . VAL A 1 92 ? 11.959 -3.272 -1.658 1.00 0.00 92 VAL A C 19
ATOM 35065 O O . VAL A 1 92 ? 12.414 -3.363 -0.518 1.00 0.00 92 VAL A O 19
ATOM 35078 N N . LEU A 1 93 ? 11.659 -4.360 -2.378 1.00 0.00 93 LEU A N 19
ATOM 35079 C CA . LEU A 1 93 ? 11.930 -5.721 -1.896 1.00 0.00 93 LEU A CA 19
ATOM 35080 C C . LEU A 1 93 ? 13.441 -5.983 -1.769 1.00 0.00 93 LEU A C 19
ATOM 35081 O O . LEU A 1 93 ? 13.871 -6.561 -0.769 1.00 0.00 93 LEU A O 19
ATOM 35097 N N . ARG A 1 94 ? 14.266 -5.483 -2.700 1.00 0.00 94 ARG A N 19
ATOM 35098 C CA . ARG A 1 94 ? 15.738 -5.572 -2.630 1.00 0.00 94 ARG A CA 19
ATOM 35099 C C . ARG A 1 94 ? 16.274 -4.865 -1.381 1.00 0.00 94 ARG A C 19
ATOM 35100 O O . ARG A 1 94 ? 17.098 -5.425 -0.660 1.00 0.00 94 ARG A O 19
ATOM 35121 N N . ARG A 1 95 ? 15.741 -3.677 -1.075 1.00 0.00 95 ARG A N 19
ATOM 35122 C CA . ARG A 1 95 ? 16.062 -2.893 0.134 1.00 0.00 95 ARG A CA 19
ATOM 35123 C C . ARG A 1 95 ? 15.632 -3.601 1.422 1.00 0.00 95 ARG A C 19
ATOM 35124 O O . ARG A 1 95 ? 16.440 -3.696 2.344 1.00 0.00 95 ARG A O 19
ATOM 35145 N N . ILE A 1 96 ? 14.432 -4.187 1.460 1.00 0.00 96 ILE A N 19
ATOM 35146 C CA . ILE A 1 96 ? 13.935 -4.988 2.594 1.00 0.00 96 ILE A CA 19
ATOM 35147 C C . ILE A 1 96 ? 14.843 -6.196 2.882 1.00 0.00 96 ILE A C 19
ATOM 35148 O O . ILE A 1 96 ? 15.234 -6.400 4.035 1.00 0.00 96 ILE A O 19
ATOM 35164 N N . LYS A 1 97 ? 15.265 -6.950 1.853 1.00 0.00 97 LYS A N 19
ATOM 35165 C CA . LYS A 1 97 ? 16.173 -8.103 2.017 1.00 0.00 97 LYS A CA 19
ATOM 35166 C C . LYS A 1 97 ? 17.602 -7.695 2.408 1.00 0.00 97 LYS A C 19
ATOM 35167 O O . LYS A 1 97 ? 18.295 -8.471 3.068 1.00 0.00 97 LYS A O 19
ATOM 35186 N N . LYS A 1 98 ? 18.020 -6.469 2.067 1.00 0.00 98 LYS A N 19
ATOM 35187 C CA . LYS A 1 98 ? 19.298 -5.850 2.476 1.00 0.00 98 LYS A CA 19
ATOM 35188 C C . LYS A 1 98 ? 19.243 -5.103 3.823 1.00 0.00 98 LYS A C 19
ATOM 35189 O O . LYS A 1 98 ? 20.245 -4.517 4.238 1.00 0.00 98 LYS A O 19
ATOM 35208 N N . GLY A 1 99 ? 18.109 -5.143 4.532 1.00 0.00 99 GLY A N 19
ATOM 35209 C CA . GLY A 1 99 ? 17.959 -4.602 5.892 1.00 0.00 99 GLY A CA 19
ATOM 35210 C C . GLY A 1 99 ? 17.543 -3.126 5.982 1.00 0.00 99 GLY A C 19
ATOM 35211 O O . GLY A 1 99 ? 17.543 -2.563 7.079 1.00 0.00 99 GLY A O 19
ATOM 35215 N N . SER A 1 100 ? 17.142 -2.504 4.870 1.00 0.00 100 SER A N 19
ATOM 35216 C CA . SER A 1 100 ? 16.585 -1.141 4.823 1.00 0.00 100 SER A CA 19
ATOM 35217 C C . SER A 1 100 ? 15.051 -1.186 4.841 1.00 0.00 100 SER A C 19
ATOM 35218 O O . SER A 1 100 ? 14.414 -1.467 3.824 1.00 0.00 100 SER A O 19
ATOM 35226 N N . TRP A 1 101 ? 14.459 -0.929 6.013 1.00 0.00 101 TRP A N 19
ATOM 35227 C CA . TRP A 1 101 ? 13.011 -0.986 6.278 1.00 0.00 101 TRP A CA 19
ATOM 35228 C C . TRP A 1 101 ? 12.434 0.415 6.559 1.00 0.00 101 TRP A C 19
ATOM 35229 O O . TRP A 1 101 ? 13.130 1.279 7.101 1.00 0.00 101 TRP A O 19
ATOM 35250 N N . SER A 1 102 ? 11.150 0.615 6.226 1.00 0.00 102 SER A N 19
ATOM 35251 C CA . SER A 1 102 ? 10.449 1.918 6.170 1.00 0.00 102 SER A CA 19
ATOM 35252 C C . SER A 1 102 ? 11.027 2.906 5.137 1.00 0.00 102 SER A C 19
ATOM 35253 O O . SER A 1 102 ? 12.188 2.810 4.729 1.00 0.00 102 SER A O 19
ATOM 35261 N N . LEU A 1 103 ? 10.198 3.856 4.681 1.00 0.00 103 LEU A N 19
ATOM 35262 C CA . LEU A 1 103 ? 10.541 4.798 3.598 1.00 0.00 103 LEU A CA 19
ATOM 35263 C C . LEU A 1 103 ? 9.999 6.232 3.820 1.00 0.00 103 LEU A C 19
ATOM 35264 O O . LEU A 1 103 ? 9.781 6.987 2.871 1.00 0.00 103 LEU A O 19
ATOM 35280 N N . GLU A 1 104 ? 9.772 6.628 5.076 1.00 0.00 104 GLU A N 19
ATOM 35281 C CA . GLU A 1 104 ? 9.406 8.010 5.437 1.00 0.00 104 GLU A CA 19
ATOM 35282 C C . GLU A 1 104 ? 10.634 8.940 5.559 1.00 0.00 104 GLU A C 19
ATOM 35283 O O . GLU A 1 104 ? 11.735 8.496 5.894 1.00 0.00 104 GLU A O 19
ATOM 35295 N N . HIS A 1 105 ? 10.444 10.237 5.280 1.00 0.00 105 HIS A N 19
ATOM 35296 C CA . HIS A 1 105 ? 11.512 11.250 5.190 1.00 0.00 105 HIS A CA 19
ATOM 35297 C C . HIS A 1 105 ? 11.338 12.408 6.203 1.00 0.00 105 HIS A C 19
ATOM 35298 O O . HIS A 1 105 ? 11.787 13.535 5.976 1.00 0.00 105 HIS A O 19
ATOM 35312 N N . HIS A 1 106 ? 10.661 12.140 7.324 1.00 0.00 106 HIS A N 19
ATOM 35313 C CA . HIS A 1 106 ? 10.370 13.102 8.399 1.00 0.00 106 HIS A CA 19
ATOM 35314 C C . HIS A 1 106 ? 10.485 12.468 9.796 1.00 0.00 106 HIS A C 19
ATOM 35315 O O . HIS A 1 106 ? 10.361 11.250 9.944 1.00 0.00 106 HIS A O 19
ATOM 35329 N N . HIS A 1 107 ? 10.676 13.294 10.832 1.00 0.00 107 HIS A N 19
ATOM 35330 C CA . HIS A 1 107 ? 10.826 12.841 12.224 1.00 0.00 107 HIS A CA 19
ATOM 35331 C C . HIS A 1 107 ? 9.556 12.154 12.772 1.00 0.00 107 HIS A C 19
ATOM 35332 O O . HIS A 1 107 ? 9.655 11.157 13.491 1.00 0.00 107 HIS A O 19
ATOM 35346 N N . HIS A 1 108 ? 8.369 12.651 12.399 1.00 0.00 108 HIS A N 19
ATOM 35347 C CA . HIS A 1 108 ? 7.077 12.010 12.695 1.00 0.00 108 HIS A CA 19
ATOM 35348 C C . HIS A 1 108 ? 5.974 12.371 11.680 1.00 0.00 108 HIS A C 19
ATOM 35349 O O . HIS A 1 108 ? 5.201 11.500 11.281 1.00 0.00 108 HIS A O 19
ATOM 35363 N N . HIS A 1 109 ? 5.893 13.637 11.256 1.00 0.00 109 HIS A N 19
ATOM 35364 C CA . HIS A 1 109 ? 4.927 14.125 10.260 1.00 0.00 109 HIS A CA 19
ATOM 35365 C C . HIS A 1 109 ? 5.446 15.366 9.503 1.00 0.00 109 HIS A C 19
ATOM 35366 O O . HIS A 1 109 ? 6.402 16.012 9.944 1.00 0.00 109 HIS A O 19
ATOM 35380 N N . HIS A 1 110 ? 4.778 15.702 8.388 1.00 0.00 110 HIS A N 19
ATOM 35381 C CA . HIS A 1 110 ? 4.970 16.912 7.563 1.00 0.00 110 HIS A CA 19
ATOM 35382 C C . HIS A 1 110 ? 6.449 17.199 7.184 1.00 0.00 110 HIS A C 19
ATOM 35383 O O . HIS A 1 110 ? 7.051 18.199 7.644 1.00 0.00 110 HIS A O 19
ATOM 35398 N N . GLY A 1 1 ? -7.756 -6.272 12.949 1.00 0.00 1 GLY A N 20
ATOM 35399 C CA . GLY A 1 1 ? -7.240 -5.496 14.097 1.00 0.00 1 GLY A CA 20
ATOM 35400 C C . GLY A 1 1 ? -7.329 -4.003 13.828 1.00 0.00 1 GLY A C 20
ATOM 35401 O O . GLY A 1 1 ? -8.323 -3.530 13.279 1.00 0.00 1 GLY A O 20
ATOM 35407 N N . SER A 1 2 ? -6.284 -3.247 14.182 1.00 0.00 2 SER A N 20
ATOM 35408 C CA . SER A 1 2 ? -6.210 -1.783 13.977 1.00 0.00 2 SER A CA 20
ATOM 35409 C C . SER A 1 2 ? -6.211 -1.352 12.501 1.00 0.00 2 SER A C 20
ATOM 35410 O O . SER A 1 2 ? -6.537 -0.209 12.187 1.00 0.00 2 SER A O 20
ATOM 35418 N N . ASP A 1 3 ? -5.938 -2.266 11.567 1.00 0.00 3 ASP A N 20
ATOM 35419 C CA . ASP A 1 3 ? -6.119 -2.051 10.129 1.00 0.00 3 ASP A CA 20
ATOM 35420 C C . ASP A 1 3 ? -7.573 -1.721 9.737 1.00 0.00 3 ASP A C 20
ATOM 35421 O O . ASP A 1 3 ? -7.789 -0.954 8.799 1.00 0.00 3 ASP A O 20
ATOM 35430 N N . GLU A 1 4 ? -8.577 -2.189 10.488 1.00 0.00 4 GLU A N 20
ATOM 35431 C CA . GLU A 1 4 ? -9.989 -1.816 10.279 1.00 0.00 4 GLU A CA 20
ATOM 35432 C C . GLU A 1 4 ? -10.262 -0.331 10.588 1.00 0.00 4 GLU A C 20
ATOM 35433 O O . GLU A 1 4 ? -11.131 0.292 9.974 1.00 0.00 4 GLU A O 20
ATOM 35445 N N . GLU A 1 5 ? -9.495 0.265 11.507 1.00 0.00 5 GLU A N 20
ATOM 35446 C CA . GLU A 1 5 ? -9.595 1.682 11.883 1.00 0.00 5 GLU A CA 20
ATOM 35447 C C . GLU A 1 5 ? -9.011 2.617 10.812 1.00 0.00 5 GLU A C 20
ATOM 35448 O O . GLU A 1 5 ? -9.399 3.779 10.734 1.00 0.00 5 GLU A O 20
ATOM 35460 N N . ILE A 1 6 ? -8.084 2.112 9.991 1.00 0.00 6 ILE A N 20
ATOM 35461 C CA . ILE A 1 6 ? -7.559 2.754 8.781 1.00 0.00 6 ILE A CA 20
ATOM 35462 C C . ILE A 1 6 ? -8.475 2.495 7.573 1.00 0.00 6 ILE A C 20
ATOM 35463 O O . ILE A 1 6 ? -8.671 3.377 6.739 1.00 0.00 6 ILE A O 20
ATOM 35479 N N . ARG A 1 7 ? -9.074 1.303 7.474 1.00 0.00 7 ARG A N 20
ATOM 35480 C CA . ARG A 1 7 ? -9.905 0.873 6.324 1.00 0.00 7 ARG A CA 20
ATOM 35481 C C . ARG A 1 7 ? -11.081 1.817 6.058 1.00 0.00 7 ARG A C 20
ATOM 35482 O O . ARG A 1 7 ? -11.391 2.134 4.911 1.00 0.00 7 ARG A O 20
ATOM 35503 N N . LYS A 1 8 ? -11.686 2.343 7.124 1.00 0.00 8 LYS A N 20
ATOM 35504 C CA . LYS A 1 8 ? -12.742 3.365 7.053 1.00 0.00 8 LYS A CA 20
ATOM 35505 C C . LYS A 1 8 ? -12.237 4.702 6.477 1.00 0.00 8 LYS A C 20
ATOM 35506 O O . LYS A 1 8 ? -12.974 5.383 5.763 1.00 0.00 8 LYS A O 20
ATOM 35525 N N . LYS A 1 9 ? -10.970 5.052 6.743 1.00 0.00 9 LYS A N 20
ATOM 35526 C CA . LYS A 1 9 ? -10.300 6.281 6.276 1.00 0.00 9 LYS A CA 20
ATOM 35527 C C . LYS A 1 9 ? -10.003 6.183 4.783 1.00 0.00 9 LYS A C 20
ATOM 35528 O O . LYS A 1 9 ? -10.235 7.125 4.031 1.00 0.00 9 LYS A O 20
ATOM 35547 N N . LEU A 1 10 ? -9.555 5.002 4.353 1.00 0.00 10 LEU A N 20
ATOM 35548 C CA . LEU A 1 10 ? -9.305 4.652 2.960 1.00 0.00 10 LEU A CA 20
ATOM 35549 C C . LEU A 1 10 ? -10.590 4.744 2.114 1.00 0.00 10 LEU A C 20
ATOM 35550 O O . LEU A 1 10 ? -10.563 5.243 0.990 1.00 0.00 10 LEU A O 20
ATOM 35566 N N . GLU A 1 11 ? -11.729 4.320 2.667 1.00 0.00 11 GLU A N 20
ATOM 35567 C CA . GLU A 1 11 ? -13.031 4.415 1.993 1.00 0.00 11 GLU A CA 20
ATOM 35568 C C . GLU A 1 11 ? -13.647 5.821 1.949 1.00 0.00 11 GLU A C 20
ATOM 35569 O O . GLU A 1 11 ? -14.239 6.166 0.928 1.00 0.00 11 GLU A O 20
ATOM 35581 N N . GLU A 1 12 ? -13.523 6.658 2.987 1.00 0.00 12 GLU A N 20
ATOM 35582 C CA . GLU A 1 12 ? -14.004 8.051 2.890 1.00 0.00 12 GLU A CA 20
ATOM 35583 C C . GLU A 1 12 ? -13.132 8.891 1.936 1.00 0.00 12 GLU A C 20
ATOM 35584 O O . GLU A 1 12 ? -13.636 9.770 1.235 1.00 0.00 12 GLU A O 20
ATOM 35596 N N . LEU A 1 13 ? -11.841 8.560 1.821 1.00 0.00 13 LEU A N 20
ATOM 35597 C CA . LEU A 1 13 ? -10.895 9.187 0.899 1.00 0.00 13 LEU A CA 20
ATOM 35598 C C . LEU A 1 13 ? -11.249 8.914 -0.574 1.00 0.00 13 LEU A C 20
ATOM 35599 O O . LEU A 1 13 ? -11.046 9.776 -1.430 1.00 0.00 13 LEU A O 20
ATOM 35615 N N . ALA A 1 14 ? -11.836 7.749 -0.873 1.00 0.00 14 ALA A N 20
ATOM 35616 C CA . ALA A 1 14 ? -12.329 7.417 -2.212 1.00 0.00 14 ALA A CA 20
ATOM 35617 C C . ALA A 1 14 ? -13.408 8.407 -2.698 1.00 0.00 14 ALA A C 20
ATOM 35618 O O . ALA A 1 14 ? -13.416 8.788 -3.870 1.00 0.00 14 ALA A O 20
ATOM 35625 N N . LYS A 1 15 ? -14.273 8.894 -1.794 1.00 0.00 15 LYS A N 20
ATOM 35626 C CA . LYS A 1 15 ? -15.286 9.929 -2.089 1.00 0.00 15 LYS A CA 20
ATOM 35627 C C . LYS A 1 15 ? -14.682 11.336 -2.190 1.00 0.00 15 LYS A C 20
ATOM 35628 O O . LYS A 1 15 ? -15.170 12.156 -2.968 1.00 0.00 15 LYS A O 20
ATOM 35647 N N . ARG A 1 16 ? -13.608 11.608 -1.437 1.00 0.00 16 ARG A N 20
ATOM 35648 C CA . ARG A 1 16 ? -12.876 12.890 -1.429 1.00 0.00 16 ARG A CA 20
ATOM 35649 C C . ARG A 1 16 ? -12.140 13.123 -2.751 1.00 0.00 16 ARG A C 20
ATOM 35650 O O . ARG A 1 16 ? -12.213 14.220 -3.306 1.00 0.00 16 ARG A O 20
ATOM 35671 N N . LYS A 1 17 ? -11.446 12.093 -3.254 1.00 0.00 17 LYS A N 20
ATOM 35672 C CA . LYS A 1 17 ? -10.611 12.167 -4.469 1.00 0.00 17 LYS A CA 20
ATOM 35673 C C . LYS A 1 17 ? -11.285 11.649 -5.744 1.00 0.00 17 LYS A C 20
ATOM 35674 O O . LYS A 1 17 ? -10.829 11.974 -6.839 1.00 0.00 17 LYS A O 20
ATOM 35693 N N . GLY A 1 18 ? -12.353 10.855 -5.630 1.00 0.00 18 GLY A N 20
ATOM 35694 C CA . GLY A 1 18 ? -13.016 10.206 -6.774 1.00 0.00 18 GLY A CA 20
ATOM 35695 C C . GLY A 1 18 ? -12.246 9.018 -7.385 1.00 0.00 18 GLY A C 20
ATOM 35696 O O . GLY A 1 18 ? -12.581 8.576 -8.488 1.00 0.00 18 GLY A O 20
ATOM 35700 N N . LYS A 1 19 ? -11.224 8.497 -6.688 1.00 0.00 19 LYS A N 20
ATOM 35701 C CA . LYS A 1 19 ? -10.429 7.310 -7.065 1.00 0.00 19 LYS A CA 20
ATOM 35702 C C . LYS A 1 19 ? -10.944 6.045 -6.370 1.00 0.00 19 LYS A C 20
ATOM 35703 O O . LYS A 1 19 ? -11.579 6.116 -5.320 1.00 0.00 19 LYS A O 20
ATOM 35722 N N . ASP A 1 20 ? -10.616 4.879 -6.928 1.00 0.00 20 ASP A N 20
ATOM 35723 C CA . ASP A 1 20 ? -10.837 3.585 -6.273 1.00 0.00 20 ASP A CA 20
ATOM 35724 C C . ASP A 1 20 ? -9.663 3.247 -5.337 1.00 0.00 20 ASP A C 20
ATOM 35725 O O . ASP A 1 20 ? -8.524 3.108 -5.793 1.00 0.00 20 ASP A O 20
ATOM 35734 N N . LEU A 1 21 ? -9.951 3.080 -4.040 1.00 0.00 21 LEU A N 20
ATOM 35735 C CA . LEU A 1 21 ? -9.031 2.546 -3.028 1.00 0.00 21 LEU A CA 20
ATOM 35736 C C . LEU A 1 21 ? -9.614 1.233 -2.479 1.00 0.00 21 LEU A C 20
ATOM 35737 O O . LEU A 1 21 ? -10.784 1.194 -2.090 1.00 0.00 21 LEU A O 20
ATOM 35753 N N . GLN A 1 22 ? -8.817 0.163 -2.443 1.00 0.00 22 GLN A N 20
ATOM 35754 C CA . GLN A 1 22 ? -9.230 -1.173 -1.978 1.00 0.00 22 GLN A CA 20
ATOM 35755 C C . GLN A 1 22 ? -8.148 -1.809 -1.093 1.00 0.00 22 GLN A C 20
ATOM 35756 O O . GLN A 1 22 ? -6.961 -1.527 -1.266 1.00 0.00 22 GLN A O 20
ATOM 35770 N N . LEU A 1 23 ? -8.555 -2.667 -0.149 1.00 0.00 23 LEU A N 20
ATOM 35771 C CA . LEU A 1 23 ? -7.685 -3.288 0.851 1.00 0.00 23 LEU A CA 20
ATOM 35772 C C . LEU A 1 23 ? -7.704 -4.825 0.782 1.00 0.00 23 LEU A C 20
ATOM 35773 O O . LEU A 1 23 ? -8.763 -5.445 0.624 1.00 0.00 23 LEU A O 20
ATOM 35789 N N . ARG A 1 24 ? -6.521 -5.447 0.899 1.00 0.00 24 ARG A N 20
ATOM 35790 C CA . ARG A 1 24 ? -6.340 -6.911 0.975 1.00 0.00 24 ARG A CA 20
ATOM 35791 C C . ARG A 1 24 ? -5.138 -7.329 1.838 1.00 0.00 24 ARG A C 20
ATOM 35792 O O . ARG A 1 24 ? -4.201 -6.554 2.030 1.00 0.00 24 ARG A O 20
ATOM 35813 N N . ARG A 1 25 ? -5.150 -8.564 2.349 1.00 0.00 25 ARG A N 20
ATOM 35814 C CA . ARG A 1 25 ? -4.073 -9.167 3.160 1.00 0.00 25 ARG A CA 20
ATOM 35815 C C . ARG A 1 25 ? -3.413 -10.353 2.441 1.00 0.00 25 ARG A C 20
ATOM 35816 O O . ARG A 1 25 ? -4.098 -11.131 1.774 1.00 0.00 25 ARG A O 20
ATOM 35837 N N . TYR A 1 26 ? -2.093 -10.480 2.584 1.00 0.00 26 TYR A N 20
ATOM 35838 C CA . TYR A 1 26 ? -1.228 -11.456 1.897 1.00 0.00 26 TYR A CA 20
ATOM 35839 C C . TYR A 1 26 ? -0.215 -12.120 2.850 1.00 0.00 26 TYR A C 20
ATOM 35840 O O . TYR A 1 26 ? 0.055 -11.617 3.942 1.00 0.00 26 TYR A O 20
ATOM 35858 N N . ASN A 1 27 ? 0.368 -13.249 2.425 1.00 0.00 27 ASN A N 20
ATOM 35859 C CA . ASN A 1 27 ? 1.308 -14.051 3.226 1.00 0.00 27 ASN A CA 20
ATOM 35860 C C . ASN A 1 27 ? 2.702 -14.234 2.587 1.00 0.00 27 ASN A C 20
ATOM 35861 O O . ASN A 1 27 ? 3.677 -14.427 3.316 1.00 0.00 27 ASN A O 20
ATOM 35872 N N . ASP A 1 28 ? 2.827 -14.160 1.256 1.00 0.00 28 ASP A N 20
ATOM 35873 C CA . ASP A 1 28 ? 4.075 -14.393 0.522 1.00 0.00 28 ASP A CA 20
ATOM 35874 C C . ASP A 1 28 ? 4.354 -13.294 -0.522 1.00 0.00 28 ASP A C 20
ATOM 35875 O O . ASP A 1 28 ? 3.424 -12.843 -1.201 1.00 0.00 28 ASP A O 20
ATOM 35884 N N . PRO A 1 29 ? 5.629 -12.894 -0.719 1.00 0.00 29 PRO A N 20
ATOM 35885 C CA . PRO A 1 29 ? 6.002 -11.844 -1.671 1.00 0.00 29 PRO A CA 20
ATOM 35886 C C . PRO A 1 29 ? 5.707 -12.241 -3.128 1.00 0.00 29 PRO A C 20
ATOM 35887 O O . PRO A 1 29 ? 5.421 -11.402 -3.978 1.00 0.00 29 PRO A O 20
ATOM 35898 N N . ASN A 1 30 ? 5.735 -13.543 -3.410 1.00 0.00 30 ASN A N 20
ATOM 35899 C CA . ASN A 1 30 ? 5.455 -14.116 -4.724 1.00 0.00 30 ASN A CA 20
ATOM 35900 C C . ASN A 1 30 ? 3.992 -13.940 -5.160 1.00 0.00 30 ASN A C 20
ATOM 35901 O O . ASN A 1 30 ? 3.713 -13.714 -6.337 1.00 0.00 30 ASN A O 20
ATOM 35912 N N . GLU A 1 31 ? 3.060 -14.051 -4.212 1.00 0.00 31 GLU A N 20
ATOM 35913 C CA . GLU A 1 31 ? 1.623 -13.905 -4.463 1.00 0.00 31 GLU A CA 20
ATOM 35914 C C . GLU A 1 31 ? 1.220 -12.428 -4.495 1.00 0.00 31 GLU A C 20
ATOM 35915 O O . GLU A 1 31 ? 0.353 -12.029 -5.275 1.00 0.00 31 GLU A O 20
ATOM 35927 N N . VAL A 1 32 ? 1.873 -11.610 -3.663 1.00 0.00 32 VAL A N 20
ATOM 35928 C CA . VAL A 1 32 ? 1.547 -10.178 -3.537 1.00 0.00 32 VAL A CA 20
ATOM 35929 C C . VAL A 1 32 ? 2.006 -9.366 -4.751 1.00 0.00 32 VAL A C 20
ATOM 35930 O O . VAL A 1 32 ? 1.296 -8.468 -5.196 1.00 0.00 32 VAL A O 20
ATOM 35943 N N . GLU A 1 33 ? 3.138 -9.752 -5.348 1.00 0.00 33 GLU A N 20
ATOM 35944 C CA . GLU A 1 33 ? 3.689 -9.206 -6.602 1.00 0.00 33 GLU A CA 20
ATOM 35945 C C . GLU A 1 33 ? 2.622 -9.124 -7.707 1.00 0.00 33 GLU A C 20
ATOM 35946 O O . GLU A 1 33 ? 2.514 -8.109 -8.399 1.00 0.00 33 GLU A O 20
ATOM 35958 N N . LYS A 1 34 ? 1.786 -10.162 -7.830 1.00 0.00 34 LYS A N 20
ATOM 35959 C CA . LYS A 1 34 ? 0.728 -10.262 -8.849 1.00 0.00 34 LYS A CA 20
ATOM 35960 C C . LYS A 1 34 ? -0.379 -9.219 -8.650 1.00 0.00 34 LYS A C 20
ATOM 35961 O O . LYS A 1 34 ? -0.916 -8.700 -9.628 1.00 0.00 34 LYS A O 20
ATOM 35980 N N . SER A 1 35 ? -0.668 -8.854 -7.400 1.00 0.00 35 SER A N 20
ATOM 35981 C CA . SER A 1 35 ? -1.607 -7.780 -7.048 1.00 0.00 35 SER A CA 20
ATOM 35982 C C . SER A 1 35 ? -1.087 -6.393 -7.457 1.00 0.00 35 SER A C 20
ATOM 35983 O O . SER A 1 35 ? -1.861 -5.533 -7.880 1.00 0.00 35 SER A O 20
ATOM 35991 N N . ILE A 1 36 ? 0.237 -6.181 -7.428 1.00 0.00 36 ILE A N 20
ATOM 35992 C CA . ILE A 1 36 ? 0.854 -4.910 -7.831 1.00 0.00 36 ILE A CA 20
ATOM 35993 C C . ILE A 1 36 ? 0.665 -4.676 -9.336 1.00 0.00 36 ILE A C 20
ATOM 35994 O O . ILE A 1 36 ? 0.336 -3.563 -9.753 1.00 0.00 36 ILE A O 20
ATOM 36010 N N . ARG A 1 37 ? 0.810 -5.734 -10.151 1.00 0.00 37 ARG A N 20
ATOM 36011 C CA . ARG A 1 37 ? 0.642 -5.664 -11.614 1.00 0.00 37 ARG A CA 20
ATOM 36012 C C . ARG A 1 37 ? -0.741 -5.134 -11.998 1.00 0.00 37 ARG A C 20
ATOM 36013 O O . ARG A 1 37 ? -0.852 -4.302 -12.896 1.00 0.00 37 ARG A O 20
ATOM 36034 N N . GLU A 1 38 ? -1.782 -5.567 -11.286 1.00 0.00 38 GLU A N 20
ATOM 36035 C CA . GLU A 1 38 ? -3.167 -5.133 -11.525 1.00 0.00 38 GLU A CA 20
ATOM 36036 C C . GLU A 1 38 ? -3.340 -3.633 -11.258 1.00 0.00 38 GLU A C 20
ATOM 36037 O O . GLU A 1 38 ? -3.848 -2.905 -12.110 1.00 0.00 38 GLU A O 20
ATOM 36049 N N . ALA A 1 39 ? -2.869 -3.162 -10.102 1.00 0.00 39 ALA A N 20
ATOM 36050 C CA . ALA A 1 39 ? -2.970 -1.761 -9.691 1.00 0.00 39 ALA A CA 20
ATOM 36051 C C . ALA A 1 39 ? -2.243 -0.807 -10.655 1.00 0.00 39 ALA A C 20
ATOM 36052 O O . ALA A 1 39 ? -2.789 0.235 -11.022 1.00 0.00 39 ALA A O 20
ATOM 36059 N N . LEU A 1 40 ? -1.040 -1.183 -11.112 1.00 0.00 40 LEU A N 20
ATOM 36060 C CA . LEU A 1 40 ? -0.230 -0.372 -12.022 1.00 0.00 40 LEU A CA 20
ATOM 36061 C C . LEU A 1 40 ? -0.802 -0.356 -13.447 1.00 0.00 40 LEU A C 20
ATOM 36062 O O . LEU A 1 40 ? -0.789 0.694 -14.093 1.00 0.00 40 LEU A O 20
ATOM 36078 N N . LYS A 1 41 ? -1.351 -1.482 -13.930 1.00 0.00 41 LYS A N 20
ATOM 36079 C CA . LYS A 1 41 ? -1.972 -1.562 -15.264 1.00 0.00 41 LYS A CA 20
ATOM 36080 C C . LYS A 1 41 ? -3.333 -0.861 -15.345 1.00 0.00 41 LYS A C 20
ATOM 36081 O O . LYS A 1 41 ? -3.642 -0.253 -16.371 1.00 0.00 41 LYS A O 20
ATOM 36100 N N . LYS A 1 42 ? -4.137 -0.927 -14.277 1.00 0.00 42 LYS A N 20
ATOM 36101 C CA . LYS A 1 42 ? -5.506 -0.368 -14.213 1.00 0.00 42 LYS A CA 20
ATOM 36102 C C . LYS A 1 42 ? -5.578 1.055 -13.639 1.00 0.00 42 LYS A C 20
ATOM 36103 O O . LYS A 1 42 ? -6.654 1.654 -13.636 1.00 0.00 42 LYS A O 20
ATOM 36122 N N . GLY A 1 43 ? -4.456 1.614 -13.172 1.00 0.00 43 GLY A N 20
ATOM 36123 C CA . GLY A 1 43 ? -4.381 2.979 -12.631 1.00 0.00 43 GLY A CA 20
ATOM 36124 C C . GLY A 1 43 ? -5.102 3.146 -11.285 1.00 0.00 43 GLY A C 20
ATOM 36125 O O . GLY A 1 43 ? -5.682 4.202 -11.018 1.00 0.00 43 GLY A O 20
ATOM 36129 N N . ARG A 1 44 ? -5.138 2.079 -10.475 1.00 0.00 44 ARG A N 20
ATOM 36130 C CA . ARG A 1 44 ? -5.889 1.979 -9.210 1.00 0.00 44 ARG A CA 20
ATOM 36131 C C . ARG A 1 44 ? -4.980 1.986 -7.982 1.00 0.00 44 ARG A C 20
ATOM 36132 O O . ARG A 1 44 ? -3.797 1.660 -8.065 1.00 0.00 44 ARG A O 20
ATOM 36153 N N . THR A 1 45 ? -5.562 2.323 -6.832 1.00 0.00 45 THR A N 20
ATOM 36154 C CA . THR A 1 45 ? -4.889 2.314 -5.527 1.00 0.00 45 THR A CA 20
ATOM 36155 C C . THR A 1 45 ? -5.234 1.032 -4.771 1.00 0.00 45 THR A C 20
ATOM 36156 O O . THR A 1 45 ? -6.396 0.803 -4.425 1.00 0.00 45 THR A O 20
ATOM 36167 N N . LEU A 1 46 ? -4.230 0.208 -4.474 1.00 0.00 46 LEU A N 20
ATOM 36168 C CA . LEU A 1 46 ? -4.356 -0.961 -3.601 1.00 0.00 46 LEU A CA 20
ATOM 36169 C C . LEU A 1 46 ? -3.510 -0.769 -2.343 1.00 0.00 46 LEU A C 20
ATOM 36170 O O . LEU A 1 46 ? -2.322 -0.443 -2.416 1.00 0.00 46 LEU A O 20
ATOM 36186 N N . ILE A 1 47 ? -4.129 -1.003 -1.190 1.00 0.00 47 ILE A N 20
ATOM 36187 C CA . ILE A 1 47 ? -3.491 -0.958 0.123 1.00 0.00 47 ILE A CA 20
ATOM 36188 C C . ILE A 1 47 ? -3.433 -2.379 0.655 1.00 0.00 47 ILE A C 20
ATOM 36189 O O . ILE A 1 47 ? -4.449 -3.031 0.887 1.00 0.00 47 ILE A O 20
ATOM 36205 N N . ILE A 1 48 ? -2.220 -2.874 0.802 1.00 0.00 48 ILE A N 20
ATOM 36206 C CA . ILE A 1 48 ? -1.960 -4.284 1.075 1.00 0.00 48 ILE A CA 20
ATOM 36207 C C . ILE A 1 48 ? -1.238 -4.444 2.407 1.00 0.00 48 ILE A C 20
ATOM 36208 O O . ILE A 1 48 ? -0.400 -3.620 2.761 1.00 0.00 48 ILE A O 20
ATOM 36224 N N . ILE A 1 49 ? -1.547 -5.512 3.142 1.00 0.00 49 ILE A N 20
ATOM 36225 C CA . ILE A 1 49 ? -0.863 -5.879 4.386 1.00 0.00 49 ILE A CA 20
ATOM 36226 C C . ILE A 1 49 ? -0.268 -7.277 4.215 1.00 0.00 49 ILE A C 20
ATOM 36227 O O . ILE A 1 49 ? -1.006 -8.246 4.033 1.00 0.00 49 ILE A O 20
ATOM 36243 N N . ILE A 1 50 ? 1.057 -7.391 4.273 1.00 0.00 50 ILE A N 20
ATOM 36244 C CA . ILE A 1 50 ? 1.796 -8.647 4.189 1.00 0.00 50 ILE A CA 20
ATOM 36245 C C . ILE A 1 50 ? 2.634 -8.868 5.444 1.00 0.00 50 ILE A C 20
ATOM 36246 O O . ILE A 1 50 ? 3.540 -8.098 5.748 1.00 0.00 50 ILE A O 20
ATOM 36262 N N . ASN A 1 51 ? 2.329 -9.938 6.178 1.00 0.00 51 ASN A N 20
ATOM 36263 C CA . ASN A 1 51 ? 3.026 -10.338 7.411 1.00 0.00 51 ASN A CA 20
ATOM 36264 C C . ASN A 1 51 ? 3.204 -9.185 8.432 1.00 0.00 51 ASN A C 20
ATOM 36265 O O . ASN A 1 51 ? 4.221 -9.079 9.121 1.00 0.00 51 ASN A O 20
ATOM 36276 N N . GLY A 1 52 ? 2.208 -8.295 8.492 1.00 0.00 52 GLY A N 20
ATOM 36277 C CA . GLY A 1 52 ? 2.180 -7.086 9.326 1.00 0.00 52 GLY A CA 20
ATOM 36278 C C . GLY A 1 52 ? 2.780 -5.817 8.698 1.00 0.00 52 GLY A C 20
ATOM 36279 O O . GLY A 1 52 ? 2.641 -4.748 9.298 1.00 0.00 52 GLY A O 20
ATOM 36283 N N . VAL A 1 53 ? 3.396 -5.892 7.510 1.00 0.00 53 VAL A N 20
ATOM 36284 C CA . VAL A 1 53 ? 3.963 -4.741 6.770 1.00 0.00 53 VAL A CA 20
ATOM 36285 C C . VAL A 1 53 ? 2.921 -4.189 5.796 1.00 0.00 53 VAL A C 20
ATOM 36286 O O . VAL A 1 53 ? 2.323 -4.955 5.041 1.00 0.00 53 VAL A O 20
ATOM 36299 N N . PHE A 1 54 ? 2.726 -2.868 5.757 1.00 0.00 54 PHE A N 20
ATOM 36300 C CA . PHE A 1 54 ? 1.860 -2.225 4.763 1.00 0.00 54 PHE A CA 20
ATOM 36301 C C . PHE A 1 54 ? 2.614 -1.979 3.446 1.00 0.00 54 PHE A C 20
ATOM 36302 O O . PHE A 1 54 ? 3.757 -1.527 3.453 1.00 0.00 54 PHE A O 20
ATOM 36319 N N . VAL A 1 55 ? 1.962 -2.227 2.311 1.00 0.00 55 VAL A N 20
ATOM 36320 C CA . VAL A 1 55 ? 2.433 -1.922 0.949 1.00 0.00 55 VAL A CA 20
ATOM 36321 C C . VAL A 1 55 ? 1.347 -1.118 0.223 1.00 0.00 55 VAL A C 20
ATOM 36322 O O . VAL A 1 55 ? 0.220 -1.589 0.080 1.00 0.00 55 VAL A O 20
ATOM 36335 N N . VAL A 1 56 ? 1.671 0.090 -0.242 1.00 0.00 56 VAL A N 20
ATOM 36336 C CA . VAL A 1 56 ? 0.731 0.996 -0.926 1.00 0.00 56 VAL A CA 20
ATOM 36337 C C . VAL A 1 56 ? 1.092 1.110 -2.408 1.00 0.00 56 VAL A C 20
ATOM 36338 O O . VAL A 1 56 ? 2.104 1.717 -2.756 1.00 0.00 56 VAL A O 20
ATOM 36351 N N . VAL A 1 57 ? 0.263 0.565 -3.298 1.00 0.00 57 VAL A N 20
ATOM 36352 C CA . VAL A 1 57 ? 0.445 0.685 -4.754 1.00 0.00 57 VAL A CA 20
ATOM 36353 C C . VAL A 1 57 ? -0.554 1.692 -5.305 1.00 0.00 57 VAL A C 20
ATOM 36354 O O . VAL A 1 57 ? -1.752 1.530 -5.085 1.00 0.00 57 VAL A O 20
ATOM 36367 N N . SER A 1 58 ? -0.097 2.705 -6.040 1.00 0.00 58 SER A N 20
ATOM 36368 C CA . SER A 1 58 ? -0.955 3.610 -6.812 1.00 0.00 58 SER A CA 20
ATOM 36369 C C . SER A 1 58 ? -0.146 4.302 -7.905 1.00 0.00 58 SER A C 20
ATOM 36370 O O . SER A 1 58 ? 1.054 4.522 -7.763 1.00 0.00 58 SER A O 20
ATOM 36378 N N . THR A 1 59 ? -0.798 4.707 -8.989 1.00 0.00 59 THR A N 20
ATOM 36379 C CA . THR A 1 59 ? -0.220 5.580 -10.016 1.00 0.00 59 THR A CA 20
ATOM 36380 C C . THR A 1 59 ? -0.343 7.068 -9.647 1.00 0.00 59 THR A C 20
ATOM 36381 O O . THR A 1 59 ? 0.056 7.918 -10.444 1.00 0.00 59 THR A O 20
ATOM 36392 N N . ASP A 1 60 ? -0.859 7.410 -8.452 1.00 0.00 60 ASP A N 20
ATOM 36393 C CA . ASP A 1 60 ? -1.000 8.796 -7.984 1.00 0.00 60 ASP A CA 20
ATOM 36394 C C . ASP A 1 60 ? -0.240 9.026 -6.667 1.00 0.00 60 ASP A C 20
ATOM 36395 O O . ASP A 1 60 ? -0.652 8.558 -5.604 1.00 0.00 60 ASP A O 20
ATOM 36404 N N . GLU A 1 61 ? 0.871 9.766 -6.721 1.00 0.00 61 GLU A N 20
ATOM 36405 C CA . GLU A 1 61 ? 1.706 10.072 -5.547 1.00 0.00 61 GLU A CA 20
ATOM 36406 C C . GLU A 1 61 ? 0.932 10.819 -4.450 1.00 0.00 61 GLU A C 20
ATOM 36407 O O . GLU A 1 61 ? 1.170 10.579 -3.266 1.00 0.00 61 GLU A O 20
ATOM 36419 N N . ASP A 1 62 ? -0.038 11.661 -4.825 1.00 0.00 62 ASP A N 20
ATOM 36420 C CA . ASP A 1 62 ? -0.949 12.341 -3.901 1.00 0.00 62 ASP A CA 20
ATOM 36421 C C . ASP A 1 62 ? -1.810 11.365 -3.083 1.00 0.00 62 ASP A C 20
ATOM 36422 O O . ASP A 1 62 ? -2.168 11.683 -1.950 1.00 0.00 62 ASP A O 20
ATOM 36431 N N . LEU A 1 63 ? -2.112 10.173 -3.617 1.00 0.00 63 LEU A N 20
ATOM 36432 C CA . LEU A 1 63 ? -2.791 9.119 -2.862 1.00 0.00 63 LEU A CA 20
ATOM 36433 C C . LEU A 1 63 ? -1.855 8.343 -1.928 1.00 0.00 63 LEU A C 20
ATOM 36434 O O . LEU A 1 63 ? -2.216 8.069 -0.788 1.00 0.00 63 LEU A O 20
ATOM 36450 N N . ILE A 1 64 ? -0.625 8.041 -2.341 1.00 0.00 64 ILE A N 20
ATOM 36451 C CA . ILE A 1 64 ? 0.341 7.342 -1.474 1.00 0.00 64 ILE A CA 20
ATOM 36452 C C . ILE A 1 64 ? 0.750 8.219 -0.289 1.00 0.00 64 ILE A C 20
ATOM 36453 O O . ILE A 1 64 ? 0.634 7.793 0.860 1.00 0.00 64 ILE A O 20
ATOM 36469 N N . ARG A 1 65 ? 1.191 9.455 -0.560 1.00 0.00 65 ARG A N 20
ATOM 36470 C CA . ARG A 1 65 ? 1.707 10.396 0.455 1.00 0.00 65 ARG A CA 20
ATOM 36471 C C . ARG A 1 65 ? 0.718 10.651 1.596 1.00 0.00 65 ARG A C 20
ATOM 36472 O O . ARG A 1 65 ? 1.123 10.933 2.720 1.00 0.00 65 ARG A O 20
ATOM 36493 N N . GLU A 1 66 ? -0.576 10.552 1.301 1.00 0.00 66 GLU A N 20
ATOM 36494 C CA . GLU A 1 66 ? -1.671 10.811 2.235 1.00 0.00 66 GLU A CA 20
ATOM 36495 C C . GLU A 1 66 ? -2.131 9.562 2.993 1.00 0.00 66 GLU A C 20
ATOM 36496 O O . GLU A 1 66 ? -2.385 9.628 4.194 1.00 0.00 66 GLU A O 20
ATOM 36508 N N . ILE A 1 67 ? -2.140 8.408 2.321 1.00 0.00 67 ILE A N 20
ATOM 36509 C CA . ILE A 1 67 ? -2.383 7.091 2.942 1.00 0.00 67 ILE A CA 20
ATOM 36510 C C . ILE A 1 67 ? -1.340 6.825 4.032 1.00 0.00 67 ILE A C 20
ATOM 36511 O O . ILE A 1 67 ? -1.685 6.363 5.121 1.00 0.00 67 ILE A O 20
ATOM 36527 N N . LYS A 1 68 ? -0.071 7.173 3.771 1.00 0.00 68 LYS A N 20
ATOM 36528 C CA . LYS A 1 68 ? 1.024 7.067 4.748 1.00 0.00 68 LYS A CA 20
ATOM 36529 C C . LYS A 1 68 ? 0.694 7.783 6.057 1.00 0.00 68 LYS A C 20
ATOM 36530 O O . LYS A 1 68 ? 1.015 7.253 7.118 1.00 0.00 68 LYS A O 20
ATOM 36549 N N . ARG A 1 69 ? -0.012 8.923 6.007 1.00 0.00 69 ARG A N 20
ATOM 36550 C CA . ARG A 1 69 ? -0.486 9.635 7.205 1.00 0.00 69 ARG A CA 20
ATOM 36551 C C . ARG A 1 69 ? -1.504 8.803 7.981 1.00 0.00 69 ARG A C 20
ATOM 36552 O O . ARG A 1 69 ? -1.289 8.571 9.163 1.00 0.00 69 ARG A O 20
ATOM 36573 N N . LEU A 1 70 ? -2.542 8.271 7.328 1.00 0.00 70 LEU A N 20
ATOM 36574 C CA . LEU A 1 70 ? -3.568 7.457 7.995 1.00 0.00 70 LEU A CA 20
ATOM 36575 C C . LEU A 1 70 ? -2.978 6.193 8.643 1.00 0.00 70 LEU A C 20
ATOM 36576 O O . LEU A 1 70 ? -3.346 5.853 9.769 1.00 0.00 70 LEU A O 20
ATOM 36592 N N . ILE A 1 71 ? -2.031 5.531 7.968 1.00 0.00 71 ILE A N 20
ATOM 36593 C CA . ILE A 1 71 ? -1.347 4.344 8.502 1.00 0.00 71 ILE A CA 20
ATOM 36594 C C . ILE A 1 71 ? -0.496 4.733 9.717 1.00 0.00 71 ILE A C 20
ATOM 36595 O O . ILE A 1 71 ? -0.595 4.099 10.768 1.00 0.00 71 ILE A O 20
ATOM 36611 N N . LYS A 1 72 ? 0.284 5.815 9.607 1.00 0.00 72 LYS A N 20
ATOM 36612 C CA . LYS A 1 72 ? 1.170 6.305 10.676 1.00 0.00 72 LYS A CA 20
ATOM 36613 C C . LYS A 1 72 ? 0.394 6.805 11.899 1.00 0.00 72 LYS A C 20
ATOM 36614 O O . LYS A 1 72 ? 0.792 6.548 13.030 1.00 0.00 72 LYS A O 20
ATOM 36633 N N . GLU A 1 73 ? -0.725 7.492 11.698 1.00 0.00 73 GLU A N 20
ATOM 36634 C CA . GLU A 1 73 ? -1.554 8.036 12.779 1.00 0.00 73 GLU A CA 20
ATOM 36635 C C . GLU A 1 73 ? -2.237 6.954 13.628 1.00 0.00 73 GLU A C 20
ATOM 36636 O O . GLU A 1 73 ? -2.429 7.147 14.831 1.00 0.00 73 GLU A O 20
ATOM 36648 N N . SER A 1 74 ? -2.575 5.807 13.028 1.00 0.00 74 SER A N 20
ATOM 36649 C CA . SER A 1 74 ? -3.144 4.657 13.746 1.00 0.00 74 SER A CA 20
ATOM 36650 C C . SER A 1 74 ? -2.054 3.725 14.302 1.00 0.00 74 SER A C 20
ATOM 36651 O O . SER A 1 74 ? -2.183 3.201 15.411 1.00 0.00 74 SER A O 20
ATOM 36659 N N . ASN A 1 75 ? -0.953 3.555 13.560 1.00 0.00 75 ASN A N 20
ATOM 36660 C CA . ASN A 1 75 ? 0.167 2.667 13.881 1.00 0.00 75 ASN A CA 20
ATOM 36661 C C . ASN A 1 75 ? 1.533 3.367 13.653 1.00 0.00 75 ASN A C 20
ATOM 36662 O O . ASN A 1 75 ? 2.181 3.135 12.627 1.00 0.00 75 ASN A O 20
ATOM 36673 N N . PRO A 1 76 ? 2.024 4.199 14.594 1.00 0.00 76 PRO A N 20
ATOM 36674 C CA . PRO A 1 76 ? 3.238 5.003 14.392 1.00 0.00 76 PRO A CA 20
ATOM 36675 C C . PRO A 1 76 ? 4.542 4.186 14.316 1.00 0.00 76 PRO A C 20
ATOM 36676 O O . PRO A 1 76 ? 5.547 4.684 13.805 1.00 0.00 76 PRO A O 20
ATOM 36687 N N . ASN A 1 77 ? 4.530 2.931 14.782 1.00 0.00 77 ASN A N 20
ATOM 36688 C CA . ASN A 1 77 ? 5.682 2.017 14.755 1.00 0.00 77 ASN A CA 20
ATOM 36689 C C . ASN A 1 77 ? 5.688 1.058 13.541 1.00 0.00 77 ASN A C 20
ATOM 36690 O O . ASN A 1 77 ? 6.675 0.344 13.333 1.00 0.00 77 ASN A O 20
ATOM 36701 N N . LYS A 1 78 ? 4.608 1.009 12.741 1.00 0.00 78 LYS A N 20
ATOM 36702 C CA . LYS A 1 78 ? 4.468 0.055 11.625 1.00 0.00 78 LYS A CA 20
ATOM 36703 C C . LYS A 1 78 ? 5.353 0.379 10.421 1.00 0.00 78 LYS A C 20
ATOM 36704 O O . LYS A 1 78 ? 5.646 1.536 10.113 1.00 0.00 78 LYS A O 20
ATOM 36723 N N . LYS A 1 79 ? 5.749 -0.691 9.729 1.00 0.00 79 LYS A N 20
ATOM 36724 C CA . LYS A 1 79 ? 6.538 -0.678 8.493 1.00 0.00 79 LYS A CA 20
ATOM 36725 C C . LYS A 1 79 ? 5.615 -0.447 7.291 1.00 0.00 79 LYS A C 20
ATOM 36726 O O . LYS A 1 79 ? 4.530 -1.030 7.209 1.00 0.00 79 LYS A O 20
ATOM 36745 N N . THR A 1 80 ? 6.047 0.413 6.378 1.00 0.00 80 THR A N 20
ATOM 36746 C CA . THR A 1 80 ? 5.299 0.905 5.209 1.00 0.00 80 THR A CA 20
ATOM 36747 C C . THR A 1 80 ? 6.188 0.991 3.965 1.00 0.00 80 THR A C 20
ATOM 36748 O O . THR A 1 80 ? 7.263 1.590 3.979 1.00 0.00 80 THR A O 20
ATOM 36759 N N . LEU A 1 81 ? 5.704 0.419 2.866 1.00 0.00 81 LEU A N 20
ATOM 36760 C CA . LEU A 1 81 ? 6.287 0.454 1.522 1.00 0.00 81 LEU A CA 20
ATOM 36761 C C . LEU A 1 81 ? 5.328 1.171 0.560 1.00 0.00 81 LEU A C 20
ATOM 36762 O O . LEU A 1 81 ? 4.113 1.160 0.765 1.00 0.00 81 LEU A O 20
ATOM 36778 N N . ASP A 1 82 ? 5.859 1.760 -0.508 1.00 0.00 82 ASP A N 20
ATOM 36779 C CA . ASP A 1 82 ? 5.076 2.345 -1.597 1.00 0.00 82 ASP A CA 20
ATOM 36780 C C . ASP A 1 82 ? 5.631 2.031 -2.995 1.00 0.00 82 ASP A C 20
ATOM 36781 O O . ASP A 1 82 ? 6.836 1.846 -3.173 1.00 0.00 82 ASP A O 20
ATOM 36790 N N . VAL A 1 83 ? 4.735 1.969 -3.986 1.00 0.00 83 VAL A N 20
ATOM 36791 C CA . VAL A 1 83 ? 5.036 1.602 -5.380 1.00 0.00 83 VAL A CA 20
ATOM 36792 C C . VAL A 1 83 ? 4.199 2.435 -6.357 1.00 0.00 83 VAL A C 20
ATOM 36793 O O . VAL A 1 83 ? 2.975 2.500 -6.223 1.00 0.00 83 VAL A O 20
ATOM 36806 N N . THR A 1 84 ? 4.845 3.007 -7.378 1.00 0.00 84 THR A N 20
ATOM 36807 C CA . THR A 1 84 ? 4.178 3.661 -8.528 1.00 0.00 84 THR A CA 20
ATOM 36808 C C . THR A 1 84 ? 4.600 3.124 -9.904 1.00 0.00 84 THR A C 20
ATOM 36809 O O . THR A 1 84 ? 3.931 3.380 -10.907 1.00 0.00 84 THR A O 20
ATOM 36820 N N . THR A 1 85 ? 5.687 2.352 -9.945 1.00 0.00 85 THR A N 20
ATOM 36821 C CA . THR A 1 85 ? 6.233 1.666 -11.133 1.00 0.00 85 THR A CA 20
ATOM 36822 C C . THR A 1 85 ? 6.831 0.307 -10.757 1.00 0.00 85 THR A C 20
ATOM 36823 O O . THR A 1 85 ? 7.180 0.064 -9.603 1.00 0.00 85 THR A O 20
ATOM 36834 N N . GLU A 1 86 ? 7.034 -0.580 -11.731 1.00 0.00 86 GLU A N 20
ATOM 36835 C CA . GLU A 1 86 ? 7.663 -1.892 -11.491 1.00 0.00 86 GLU A CA 20
ATOM 36836 C C . GLU A 1 86 ? 9.158 -1.803 -11.120 1.00 0.00 86 GLU A C 20
ATOM 36837 O O . GLU A 1 86 ? 9.680 -2.669 -10.419 1.00 0.00 86 GLU A O 20
ATOM 36849 N N . GLU A 1 87 ? 9.843 -0.727 -11.522 1.00 0.00 87 GLU A N 20
ATOM 36850 C CA . GLU A 1 87 ? 11.205 -0.418 -11.061 1.00 0.00 87 GLU A CA 20
ATOM 36851 C C . GLU A 1 87 ? 11.225 -0.067 -9.558 1.00 0.00 87 GLU A C 20
ATOM 36852 O O . GLU A 1 87 ? 12.146 -0.445 -8.832 1.00 0.00 87 GLU A O 20
ATOM 36864 N N . ASP A 1 88 ? 10.179 0.608 -9.068 1.00 0.00 88 ASP A N 20
ATOM 36865 C CA . ASP A 1 88 ? 10.012 0.954 -7.654 1.00 0.00 88 ASP A CA 20
ATOM 36866 C C . ASP A 1 88 ? 9.655 -0.278 -6.805 1.00 0.00 88 ASP A C 20
ATOM 36867 O O . ASP A 1 88 ? 10.193 -0.425 -5.707 1.00 0.00 88 ASP A O 20
ATOM 36876 N N . LEU A 1 89 ? 8.825 -1.194 -7.330 1.00 0.00 89 LEU A N 20
ATOM 36877 C CA . LEU A 1 89 ? 8.510 -2.491 -6.710 1.00 0.00 89 LEU A CA 20
ATOM 36878 C C . LEU A 1 89 ? 9.785 -3.295 -6.398 1.00 0.00 89 LEU A C 20
ATOM 36879 O O . LEU A 1 89 ? 9.975 -3.761 -5.275 1.00 0.00 89 LEU A O 20
ATOM 36895 N N . GLU A 1 90 ? 10.669 -3.445 -7.386 1.00 0.00 90 GLU A N 20
ATOM 36896 C CA . GLU A 1 90 ? 11.936 -4.171 -7.236 1.00 0.00 90 GLU A CA 20
ATOM 36897 C C . GLU A 1 90 ? 12.854 -3.512 -6.202 1.00 0.00 90 GLU A C 20
ATOM 36898 O O . GLU A 1 90 ? 13.468 -4.210 -5.398 1.00 0.00 90 GLU A O 20
ATOM 36910 N N . GLU A 1 91 ? 12.919 -2.178 -6.171 1.00 0.00 91 GLU A N 20
ATOM 36911 C CA . GLU A 1 91 ? 13.697 -1.433 -5.174 1.00 0.00 91 GLU A CA 20
ATOM 36912 C C . GLU A 1 91 ? 13.185 -1.665 -3.746 1.00 0.00 91 GLU A C 20
ATOM 36913 O O . GLU A 1 91 ? 13.969 -2.001 -2.858 1.00 0.00 91 GLU A O 20
ATOM 36925 N N . VAL A 1 92 ? 11.877 -1.534 -3.507 1.00 0.00 92 VAL A N 20
ATOM 36926 C CA . VAL A 1 92 ? 11.311 -1.746 -2.163 1.00 0.00 92 VAL A CA 20
ATOM 36927 C C . VAL A 1 92 ? 11.371 -3.206 -1.704 1.00 0.00 92 VAL A C 20
ATOM 36928 O O . VAL A 1 92 ? 11.630 -3.459 -0.526 1.00 0.00 92 VAL A O 20
ATOM 36941 N N . LEU A 1 93 ? 11.244 -4.179 -2.613 1.00 0.00 93 LEU A N 20
ATOM 36942 C CA . LEU A 1 93 ? 11.499 -5.590 -2.293 1.00 0.00 93 LEU A CA 20
ATOM 36943 C C . LEU A 1 93 ? 12.988 -5.848 -2.009 1.00 0.00 93 LEU A C 20
ATOM 36944 O O . LEU A 1 93 ? 13.306 -6.583 -1.075 1.00 0.00 93 LEU A O 20
ATOM 36960 N N . ARG A 1 94 ? 13.910 -5.188 -2.723 1.00 0.00 94 ARG A N 20
ATOM 36961 C CA . ARG A 1 94 ? 15.359 -5.289 -2.461 1.00 0.00 94 ARG A CA 20
ATOM 36962 C C . ARG A 1 94 ? 15.707 -4.740 -1.076 1.00 0.00 94 ARG A C 20
ATOM 36963 O O . ARG A 1 94 ? 16.439 -5.388 -0.332 1.00 0.00 94 ARG A O 20
ATOM 36984 N N . ARG A 1 95 ? 15.113 -3.609 -0.684 1.00 0.00 95 ARG A N 20
ATOM 36985 C CA . ARG A 1 95 ? 15.235 -3.018 0.664 1.00 0.00 95 ARG A CA 20
ATOM 36986 C C . ARG A 1 95 ? 14.732 -3.965 1.759 1.00 0.00 95 ARG A C 20
ATOM 36987 O O . ARG A 1 95 ? 15.408 -4.112 2.775 1.00 0.00 95 ARG A O 20
ATOM 37008 N N . ILE A 1 96 ? 13.621 -4.677 1.532 1.00 0.00 96 ILE A N 20
ATOM 37009 C CA . ILE A 1 96 ? 13.142 -5.732 2.443 1.00 0.00 96 ILE A CA 20
ATOM 37010 C C . ILE A 1 96 ? 14.149 -6.891 2.556 1.00 0.00 96 ILE A C 20
ATOM 37011 O O . ILE A 1 96 ? 14.479 -7.292 3.676 1.00 0.00 96 ILE A O 20
ATOM 37027 N N . LYS A 1 97 ? 14.703 -7.388 1.439 1.00 0.00 97 LYS A N 20
ATOM 37028 C CA . LYS A 1 97 ? 15.671 -8.505 1.442 1.00 0.00 97 LYS A CA 20
ATOM 37029 C C . LYS A 1 97 ? 17.031 -8.130 2.046 1.00 0.00 97 LYS A C 20
ATOM 37030 O O . LYS A 1 97 ? 17.690 -8.985 2.640 1.00 0.00 97 LYS A O 20
ATOM 37049 N N . LYS A 1 98 ? 17.434 -6.857 1.944 1.00 0.00 98 LYS A N 20
ATOM 37050 C CA . LYS A 1 98 ? 18.679 -6.312 2.522 1.00 0.00 98 LYS A CA 20
ATOM 37051 C C . LYS A 1 98 ? 18.562 -5.922 4.006 1.00 0.00 98 LYS A C 20
ATOM 37052 O O . LYS A 1 98 ? 19.573 -5.593 4.627 1.00 0.00 98 LYS A O 20
ATOM 37071 N N . GLY A 1 99 ? 17.357 -5.952 4.586 1.00 0.00 99 GLY A N 20
ATOM 37072 C CA . GLY A 1 99 ? 17.092 -5.521 5.969 1.00 0.00 99 GLY A CA 20
ATOM 37073 C C . GLY A 1 99 ? 17.016 -3.996 6.154 1.00 0.00 99 GLY A C 20
ATOM 37074 O O . GLY A 1 99 ? 16.975 -3.509 7.285 1.00 0.00 99 GLY A O 20
ATOM 37078 N N . SER A 1 100 ? 16.968 -3.236 5.057 1.00 0.00 100 SER A N 20
ATOM 37079 C CA . SER A 1 100 ? 16.905 -1.766 5.007 1.00 0.00 100 SER A CA 20
ATOM 37080 C C . SER A 1 100 ? 15.451 -1.266 5.019 1.00 0.00 100 SER A C 20
ATOM 37081 O O . SER A 1 100 ? 15.015 -0.540 4.122 1.00 0.00 100 SER A O 20
ATOM 37089 N N . TRP A 1 101 ? 14.667 -1.719 6.004 1.00 0.00 101 TRP A N 20
ATOM 37090 C CA . TRP A 1 101 ? 13.215 -1.493 6.087 1.00 0.00 101 TRP A CA 20
ATOM 37091 C C . TRP A 1 101 ? 12.871 -0.019 6.413 1.00 0.00 101 TRP A C 20
ATOM 37092 O O . TRP A 1 101 ? 13.756 0.782 6.720 1.00 0.00 101 TRP A O 20
ATOM 37113 N N . SER A 1 102 ? 11.583 0.332 6.322 1.00 0.00 102 SER A N 20
ATOM 37114 C CA . SER A 1 102 ? 11.005 1.691 6.367 1.00 0.00 102 SER A CA 20
ATOM 37115 C C . SER A 1 102 ? 11.699 2.677 7.321 1.00 0.00 102 SER A C 20
ATOM 37116 O O . SER A 1 102 ? 11.771 2.444 8.531 1.00 0.00 102 SER A O 20
ATOM 37124 N N . LEU A 1 103 ? 12.196 3.789 6.765 1.00 0.00 103 LEU A N 20
ATOM 37125 C CA . LEU A 1 103 ? 13.028 4.785 7.461 1.00 0.00 103 LEU A CA 20
ATOM 37126 C C . LEU A 1 103 ? 12.879 6.209 6.886 1.00 0.00 103 LEU A C 20
ATOM 37127 O O . LEU A 1 103 ? 13.724 7.077 7.106 1.00 0.00 103 LEU A O 20
ATOM 37143 N N . GLU A 1 104 ? 11.831 6.473 6.111 1.00 0.00 104 GLU A N 20
ATOM 37144 C CA . GLU A 1 104 ? 11.703 7.723 5.352 1.00 0.00 104 GLU A CA 20
ATOM 37145 C C . GLU A 1 104 ? 11.501 8.969 6.245 1.00 0.00 104 GLU A C 20
ATOM 37146 O O . GLU A 1 104 ? 10.520 9.081 6.985 1.00 0.00 104 GLU A O 20
ATOM 37158 N N . HIS A 1 105 ? 12.434 9.924 6.153 1.00 0.00 105 HIS A N 20
ATOM 37159 C CA . HIS A 1 105 ? 12.440 11.184 6.907 1.00 0.00 105 HIS A CA 20
ATOM 37160 C C . HIS A 1 105 ? 13.000 12.343 6.065 1.00 0.00 105 HIS A C 20
ATOM 37161 O O . HIS A 1 105 ? 14.014 12.191 5.376 1.00 0.00 105 HIS A O 20
ATOM 37175 N N . HIS A 1 106 ? 12.375 13.517 6.181 1.00 0.00 106 HIS A N 20
ATOM 37176 C CA . HIS A 1 106 ? 12.848 14.801 5.646 1.00 0.00 106 HIS A CA 20
ATOM 37177 C C . HIS A 1 106 ? 12.527 15.930 6.641 1.00 0.00 106 HIS A C 20
ATOM 37178 O O . HIS A 1 106 ? 11.481 15.903 7.297 1.00 0.00 106 HIS A O 20
ATOM 37192 N N . HIS A 1 107 ? 13.401 16.936 6.747 1.00 0.00 107 HIS A N 20
ATOM 37193 C CA . HIS A 1 107 ? 13.207 18.065 7.671 1.00 0.00 107 HIS A CA 20
ATOM 37194 C C . HIS A 1 107 ? 12.123 19.045 7.188 1.00 0.00 107 HIS A C 20
ATOM 37195 O O . HIS A 1 107 ? 11.350 19.558 8.004 1.00 0.00 107 HIS A O 20
ATOM 37209 N N . HIS A 1 108 ? 12.046 19.275 5.868 1.00 0.00 108 HIS A N 20
ATOM 37210 C CA . HIS A 1 108 ? 11.144 20.237 5.213 1.00 0.00 108 HIS A CA 20
ATOM 37211 C C . HIS A 1 108 ? 11.219 21.647 5.859 1.00 0.00 108 HIS A C 20
ATOM 37212 O O . HIS A 1 108 ? 12.220 21.985 6.496 1.00 0.00 108 HIS A O 20
ATOM 37226 N N . HIS A 1 109 ? 10.190 22.487 5.696 1.00 0.00 109 HIS A N 20
ATOM 37227 C CA . HIS A 1 109 ? 10.002 23.767 6.405 1.00 0.00 109 HIS A CA 20
ATOM 37228 C C . HIS A 1 109 ? 11.107 24.835 6.191 1.00 0.00 109 HIS A C 20
ATOM 37229 O O . HIS A 1 109 ? 11.227 25.773 6.986 1.00 0.00 109 HIS A O 20
ATOM 37243 N N . HIS A 1 110 ? 11.903 24.708 5.120 1.00 0.00 110 HIS A N 20
ATOM 37244 C CA . HIS A 1 110 ? 13.011 25.602 4.738 1.00 0.00 110 HIS A CA 20
ATOM 37245 C C . HIS A 1 110 ? 12.932 25.996 3.249 1.00 0.00 110 HIS A C 20
ATOM 37246 O O . HIS A 1 110 ? 13.062 27.204 2.946 1.00 0.00 110 HIS A O 20
#

Nearest PDB structures (foldseek):
  7bqe-assembly1_A  TM=9.261E-01  e=2.425E-18  synthetic construct
  2ywb-assembly3_C  TM=3.115E-01  e=3.444E+00  Thermus thermophilus HB8
  2ywb-assembly3_A  TM=2.844E-01  e=8.782E+00  Thermus thermophilus HB8
  7bqe-assembly1_A  TM=9.209E-01  e=6.082E-18  synthetic construct
  4v1v-assembly1_B  TM=4.029E-01  e=1.569E+00  Lyngbya aestuarii

Radius of gyration: 13.12 Å; Cα contacts (8 Å, |Δi|>4): 149; chains: 1; bounding box: 34×32×31 Å

Foldseek 3Di:
DLVVVLVVVQVVVCVVPVADEEEDEDEDPVVVVVVLVCQQVVQHWYWYAYPQAIEIEGLDPVVVVVSVVSCCVSPVPHWYHYDNDPVSVVVQVVCVVVVVTDDDDDPPPD

Sequence (110 aa):
GSDEEIRKKLEELAKRKGKDLQLRRYNDPNEVEKSIREALKKGRTLIIIINGVFVVVSTDEDLIREIKRLIKESNPNKKTLDVTTEEDLEEVLRRIKKGSWSLEHHHHHHGSDEEIRKKLEELAKRKGKDLQLRRYNDPNEVEKSIREALKKGRTLIIIINGVFVVVSTDEDLIREIKRLIKESNPNKKTLDVTTEEDLEEVLRRIKKGSWSLEHHHHHHGSDEEIRKKLEELAKRKGKDLQLRRYNDPNEVEKSIREALKKGRTLIIIINGVFVVVSTDEDLIREIKRLIKESNPNKKTLDVTTEEDLEEVLRRIKKGSWSLEHHHHHHGSDEEIRKKLEELAKRKGKDLQLRRYNDPNEVEKSIREALKKGRTLIIIINGVFVVVSTDEDLIREIKRLIKESNPNKKTLDVTTEEDLEEVLRRIKKGSWSLEHHHHHHGSDEEIRKKLEELAKRKGKDLQLRRYNDPNEVEKSIREALKKGRTLIIIINGVFVVVSTDEDLIREIKRLIKESNPNKKTLDVTTEEDLEEVLRRIKKGSWSLEHHHHHHGSDEEIRKKLEELAKRKGKDLQLRRYNDPNEVEKSIREALKKGRTLIIIINGVFVVVSTDEDLIREIKRLIKESNPNKKTLDVTTEEDLEEVLRRIKKGSWSLEHHHHHHGSDEEIRKKLEELAKRKGKDLQLRRYNDPNEVEKSIREALKKGRTLIIIINGVFVVVSTDEDLIREIKRLIKESNPNKKTLDVTTEEDLEEVLRRIKKGSWSLEHHHHHHGSDEEIRKKLEELAKRKGKDLQLRRYNDPNEVEKSIREALKKGRTLIIIINGVFVVVSTDEDLIREIKRLIKESNPNKKTLDVTTEEDLEEVLRRIKKGSWSLEHHHHHHGSDEEIRKKLEELAKRKGKDLQLRRYNDPNEVEKSIREALKKGRTLIIIINGVFVVVSTDEDLIREIKRLIKESNPNKKTLDVTTEEDLEEVLRRIKKGSWSLEHHHHHHGSDEEIRKKLEELAKRKGKDLQLRRYNDPNEVEKSIREALKKGRTLIIIINGVFVVVSTDEDLIREIKRLIKESNPNKKTLDVTTEEDLEEVLRRIKKGSWSLEHHHHHHGSDEEIRKKLEELAKRKGKDLQLRRYNDPNEVEKSIREALKKGRTLIIIINGVFVVVSTDEDLIREIKRLIKESNPNKKTLDVTTEEDLEEVLRRIKKGSWSLEHHHHHHGSDEEIRKKLEELAKRKGKDLQLRRYNDPNEVEKSIREALKKGRTLIIIINGVFVVVSTDEDLIREIKRLIKESNPNKKTLDVTTEEDLEEVLRRIKKGSWSLEHHHHHHGSDEEIRKKLEELAKRKGKDLQLRRYNDPNEVEKSIREALKKGRTLIIIINGVFVVVSTDEDLIREIKRLIKESNPNKKTLDVTTEEDLEEVLRRIKKGSWSLEHHHHHHGSDEEIRKKLEELAKRKGKDLQLRRYNDPNEVEKSIREALKKGRTLIIIINGVFVVVSTDEDLIREIKRLIKESNPNKKTLDVTTEEDLEEVLRRIKKGSWSLEHHHHHHGSDEEIRKKLEELAKRKGKDLQLRRYNDPNEVEKSIREALKKGRTLIIIINGVFVVVSTDEDLIREIKRLIKESNPNKKTLDVTTEEDLEEVLRRIKKGSWSLEHHHHHHGSDEEIRKKLEELAKRKGKDLQLRRYNDPNEVEKSIREALKKGRTLIIIINGVFVVVSTDEDLIREIKRLIKESNPNKKTLDVTTEEDLEEVLRRIKKGSWSLEHHHHHHGSDEEIRKKLEELAKRKGKDLQLRRYNDPNEVEKSIREALKKGRTLIIIINGVFVVVSTDEDLIREIKRLIKESNPNKKTLDVTTEEDLEEVLRRIKKGSWSLEHHHHHHGSDEEIRKKLEELAKRKGKDLQLRRYNDPNEVEKSIREALKKGRTLIIIINGVFVVVSTDEDLIREIKRLIKESNPNKKTLDVTTEEDLEEVLRRIKKGSWSLEHHHHHHGSDEEIRKKLEELAKRKGKDLQLRRYNDPNEVEKSIREALKKGRTLIIIINGVFVVVSTDEDLIREIKRLIKESNPNKKTLDVTTEEDLEEVLRRIKKGSWSLEHHHHHHGSDEEIRKKLEELAKRKGKDLQLRRYNDPNEVEKSIREALKKGRTLIIIINGVFVVVSTDEDLIREIKRLIKESNPNKKTLDVTTEEDLEEVLRRIKKGSWSLEHHHHHH

Solvent-accessible surface area: 7240 Å² total; per-residue (Å²): 89,35,51,104,115,0,89,103,55,4,61,65,17,18,148,182,75,69,88,81,24,118,47,137,142,38,97,56,48,107,95,3,44,130,17,0,106,94,4,32,179,128,46,117,3,19,0,0,20,19,104,40,17,2,9,0,0,2,73,44,134,51,1,10,121,52,0,17,97,38,0,15,115,42,13,97,131,66,75,2,7,62,1,44,69,96,135,46,7,126,87,8,50,172,82,38,166,148,57,60,98,19,96,46,102,115,182,128,104,199